Protein 2VU1 (pdb70)

Solvent-accessible surface area: 50120 Å² total

Radius of gyration: 37.13 Å; Cα contacts (8 Å, |Δi|>4): 4666; chains: 4; bounding box: 79×74×110 Å

Foldseek 3Di:
DFWKFFQFKAKAAWAAACGPCLPPDFLLQLLLRVLVQCVSNVHDLQQAAEEEAEEQFCPPVDPFSQVVSSVVNVNDPNHYYHYHYLLVQFVVQVVVVSVCQVVPNGFKYKTGYWFDLSVRAWDDDAPVHDPDDDDDGHRCCCVRNFAFPPPRHGVVQLLQVLCVVVVPALVLLLVQLVVQLVLQLVCVVVCVCVRRHDWRWDDDPVGIDTGTHQPQRDDPDDSVVSVVFQADGDNPTNFGLLQAFHAITMAMITMMGTPVVCVVVVGQGLWIFQFKFKDFDALSNLLQQQQVRVVVRCVSSVHQLVLFQAEEEARRGSSSSVVSCVRSVRDVCRYCSSHHRSRRHDRSRRRQRVSVSSFSSVCVVVVTAKYKYKYGGRNGMIMMTITGRD/DQFWKFFQFKAKAFWAAACGPCLPPDFLQLLLLRVLVQCVVNVHDLQQAAEEEAEEQQCPPVDDFSQVVSSVSNVNDPNHYYHYDYLLVQFVVQVVVVVVCQRVPNGFKYKGGYWFDLSPRAWDDDAPVHDPDDDDDRHRCCQVRNFAFPPPRHGVVQLLQVLCVVVVPALLNLLVQLVVLLVLQLVCQVVCVCVRRHDWDWDDDPVGIDIGGHQDQRDPPDDSCVSVPFQADGDNPTRFGLRQAFHAITMAMITMMGTPVVCVVVVGQGLWIFQFKFKFFDALSNLLQQQQVRVVVRCVSNVHQLALAQAEEEARRGSSSVVVNCVRNVHDVCRYSSSHHRSRRHDRSRRRQRVSVSSFSSVCVVVVTAKYKYKYGGRNGMIMMTITGGD/DFWKFFLFKAKAFWAAQCGPCLPPDQLLLLLLRLLVQCVSNVHDLQQAQEEEAEEQFCPPVDPFSQVVSSVSNPNDPNHYYHYDYLLVQFVVQVVVQVVCAVVVVGFKYKGGYFFDLSVRAFDDDAPVHDPDDDDDRHRCCCVRRFAFPPVRHGVVQLLQVLCVVVVPALLLLLVVLLVQLVLQVCCQVVCVCQRRHDWRWDDDPVDIDIGGGQPQRDPPDDSVVSVVFQADGDNPTNFGLSFAFHAIGMAMITMMGTPVVSVVSVGQGLWIWQFKFKDFDALSNLLCQQQVRVVVRCVSSVHQLVLAQAEEEARRGSSSVVSSCVRNVHDVCRYSSSGHRNRRHPSRRRRQNVSVSSRSSVCVVVVTAKYKYKYGGRNGMMMMIITGGD/DWKFFLFKAKAFWAFACGPCLPPDQLQLLLLGLLVQCVVNVHDLCLAAEEEAEEQACPPVDPFSSVVSSVSNPNDPNHYYHYDDLLCQFVVQVVVVVVCQVVPVHFKYKGGYWFRLSNRDWDDDAPVHDPDDDDDGHRCCQVRRAAFPPPRHGVLQLLQVLCVVVVPDLLQLLVQLLVQLVLQVCCQVVCLCQRRHDWDWCDDPVHIDIRGGHDQRDDPDDSVVSVVFQADRDNPTNFGLRQAFHAIGMAMITMMGGPVVSVVSVGQGLWIWQFKAKFFDQLSNQLLQQQVRVVVQCVSNVHQLVQAQAEEEARRGSSSRVVSCVPSVHDVCRYSSNGHRSRRHPRSRRRQRVSVSSQSSVCVVVVTAKYKYKGGGRVGMMMMTITGHD

Sequence (1560 aa):
TPSIVIASAARTAVGSFNGAFANTPAHELGATVVISAVLEERAGVAAGEVNEVILGQVLPAGEGQNPARQAAMKAGVPQEATAWGMNQLGSGLRAVALGMMQQIATGDASIIVAGGMESMSMAPHCAHLRGGVKMGDFKMIDTMIKDGLTDAFYGYHMGTTAENVAKQWQLSRDEQDAFAVASQNKAEAAQKDGRFKDEIVPFIVKGRKGDITVDADEYIRHGATLDDSMAKLRPAFDKEGTVTAGNASGLNDGAAAALLLMSEAEASSRRRGIQPLGRIVVSWATVGVDPKVVMGTGPIPASRKALERRAGWKIGDLDLLVEANEAFAAQACAVNKDLGWDPSIVNVNGGAIAIIGHHPIGASSGARILNTLLFEMKRRGARKKGLATLCIGGGMGVAMCIESLSTPSIIVIASAARTAVGSFNGAFANTPAHELGATVVISAVLERAGVAAGEVNEVILGQVLPAGEGQNPARQAAMKAGVPQEATAWGMNQLGSGLRAVALGMMQQIATGDASSIIVAGGMESMSMAPHCAHLRGGVKMGDFKMIDTMIKDGLTDAFYGYHMGTTAENVAKQWQQLSRDEQDAFAVASQNKAEAAQKDGRFKDEIVPFIVKGRKGDITVDADEYIRHGATLDDSMAKLRPAFDKEGTVTAGNASGLNDGAAAALLMSEAEASRRGIQPLGRRIVVSWATVGVDPKVMGTGPIPASRKALERRAGWKIGDLDLLVEANEAFAAQACAVNKDLGWDPSIVNVNGGAIAIGHHPIGASSGARILNTLLFEMKRRGARKGLATLCIGGGMGVAMCIESLLTPSIVIASAARTAVGSFNGAFANTPAHELGATVISAVLERAGVAAGEVNEVILGQVLPAGEGQNPARQAAMKAGVPQEATAWGMNQLGSGLRAVALGMQQIATGDASIIVAGGMESMSMAPHCAHLRGGVKMGDFKMIDTMIKDGLTDAFYGYHMGTTAENVAKQWQLSRDEQDAFAVASQNKAEAAQKDGRFKDEIVPFIVKGRKGDITVDADEYIRHGATLDSMAKLRPAFDKEGTVTAGNASGLNDGAAAALLMSEAEASRRGIQPLGRIVSWATVGVDPKVMGTGPIPASRKALERAGWKIGDLDLVEANEAFAAQACAVNKDLGWDPSIVNVNGGAIAIGHPIGASGARILNTLLFEMKRRGARKGLATLCIGGGMGVAMCIESLPSIVIASAARTAVGSFNGAFANTPAHELGATVISAVLERAGVAAGEVNEVILGQVLPAGEGQNPARQAAMKAGVPQEATAWGMNQLGSGLRAVALGMQQIATGDASIIVAGGMESMSMAPHCAHLRGGVKMGDFKMIDTMIKDGLTDAFYGYHMGTTAENVAKQWQLSRDEQDAFAVASQNKAEAAQKDGRFKDEIVPFIVKGRKGDITVDADEYIRHGATLDSMAKLRPAFDKEGTVTAGNASGLNDGAAAALLMSEAEASRRGIQPLGRIVSWATVGVDPKVMGTGPIPASRKALERAGWKIGDLDLVEANEAFAAQACAVNKDLGWDPSIVNVNGGAIAIGHPIGASGARILNTLLFEMKRRGARKGLATLCIGGGMGVAMCIESL

Structure (mmCIF, N/CA/C/O backbone):
data_2VU1
#
_entry.id   2VU1
#
_cell.length_a   84.298
_cell.length_b   78.737
_cell.length_c   148.339
_cell.angle_alpha   90.00
_cell.angle_beta   92.93
_cell.angle_gamma   90.00
#
_symmetry.space_group_name_H-M   'P 1 21 1'
#
loop_
_entity.id
_entity.type
_entity.pdbx_description
1 polymer 'ACETYL-COA ACETYLTRANSFERASE'
2 non-polymer 'PANTOTHENYL-AMINOETHANOL-11-PIVALIC ACID'
3 non-polymer 'SODIUM ION'
4 non-polymer 'SULFATE ION'
5 water water
#
loop_
_atom_site.group_PDB
_atom_site.id
_atom_site.type_symbol
_atom_site.label_atom_id
_atom_site.label_alt_id
_atom_site.label_comp_id
_atom_site.label_asym_id
_atom_site.label_entity_id
_atom_site.label_seq_id
_atom_site.pdbx_PDB_ins_code
_atom_site.Cartn_x
_atom_site.Cartn_y
_atom_site.Cartn_z
_atom_site.occupancy
_atom_site.B_iso_or_equiv
_atom_site.auth_seq_id
_atom_site.auth_comp_id
_atom_site.auth_asym_id
_atom_site.auth_atom_id
_atom_site.pdbx_PDB_model_num
ATOM 1 N N . THR A 1 2 ? 25.798 -3.715 -21.164 1.00 33.48 2 THR A N 1
ATOM 2 C CA . THR A 1 2 ? 25.333 -3.970 -19.769 1.00 31.58 2 THR A CA 1
ATOM 3 C C . THR A 1 2 ? 26.489 -3.645 -18.836 1.00 29.60 2 THR A C 1
ATOM 4 O O . THR A 1 2 ? 27.612 -4.059 -19.124 1.00 31.46 2 THR A O 1
ATOM 8 N N . PRO A 1 3 ? 26.218 -2.956 -17.710 1.00 25.80 3 PRO A N 1
ATOM 9 C CA . PRO A 1 3 ? 27.282 -2.538 -16.816 1.00 23.24 3 PRO A CA 1
ATOM 10 C C . PRO A 1 3 ? 28.089 -3.720 -16.301 1.00 19.82 3 PRO A C 1
ATOM 11 O O . PRO A 1 3 ? 27.519 -4.772 -16.029 1.00 22.59 3 PRO A O 1
ATOM 15 N N . SER A 1 4 ? 29.387 -3.556 -16.125 1.00 12.72 4 SER A N 1
ATOM 16 C CA . SER A 1 4 ? 30.211 -4.635 -15.617 1.00 13.00 4 SER A CA 1
ATOM 17 C C . SER A 1 4 ? 31.057 -4.078 -14.476 1.00 10.36 4 SER A C 1
ATOM 18 O O . SER A 1 4 ? 31.806 -3.127 -14.688 1.00 10.84 4 SER A O 1
ATOM 21 N N . ILE A 1 5 ? 30.881 -4.591 -13.237 1.00 7.44 5 ILE A N 1
ATOM 22 C CA . ILE A 1 5 ? 31.491 -4.024 -12.057 1.00 9.77 5 ILE A CA 1
ATOM 23 C C . ILE A 1 5 ? 32.484 -5.074 -11.565 1.00 5.63 5 ILE A C 1
ATOM 24 O O . ILE A 1 5 ? 32.202 -6.281 -11.643 1.00 6.90 5 ILE A O 1
ATOM 29 N N . VAL A 1 6 ? 33.650 -4.590 -11.182 1.00 6.62 6 VAL A N 1
ATOM 30 C CA . VAL A 1 6 ? 34.743 -5.428 -10.771 1.00 6.29 6 VAL A CA 1
ATOM 31 C C . VAL A 1 6 ? 35.012 -5.116 -9.296 1.00 8.12 6 VAL A C 1
ATOM 32 O O . VAL A 1 6 ? 34.739 -4.011 -8.761 1.00 9.13 6 VAL A O 1
ATOM 36 N N . ILE A 1 7 ? 35.543 -6.101 -8.589 1.00 5.90 7 ILE A N 1
ATOM 37 C CA . ILE A 1 7 ? 36.112 -5.862 -7.309 1.00 9.02 7 ILE A CA 1
ATOM 38 C C . ILE A 1 7 ? 37.595 -5.634 -7.554 1.00 7.95 7 ILE A C 1
ATOM 39 O O . ILE A 1 7 ? 38.368 -6.570 -7.838 1.00 5.96 7 ILE A O 1
ATOM 44 N N . ALA A 1 8 ? 38.015 -4.406 -7.434 1.00 5.69 8 ALA A N 1
ATOM 45 C CA . ALA A 1 8 ? 39.383 -4.063 -7.600 1.00 8.27 8 ALA A CA 1
ATOM 46 C C . ALA A 1 8 ? 40.340 -4.593 -6.556 1.00 6.06 8 ALA A C 1
ATOM 47 O O . ALA A 1 8 ? 41.465 -4.919 -6.973 1.00 8.90 8 ALA A O 1
ATOM 49 N N . SER A 1 9 ? 39.984 -4.568 -5.292 1.00 8.80 9 SER A N 1
ATOM 50 C CA . SER A 1 9 ? 40.797 -4.966 -4.198 1.00 6.77 9 SER A CA 1
ATOM 51 C C . SER A 1 9 ? 39.828 -5.278 -3.016 1.00 5.59 9 SER A C 1
ATOM 52 O O . SER A 1 9 ? 38.628 -4.999 -3.085 1.00 5.22 9 SER A O 1
ATOM 55 N N . ALA A 1 10 ? 40.336 -5.981 -2.011 1.00 7.84 10 ALA A N 1
ATOM 56 C CA . ALA A 1 10 ? 39.563 -6.385 -0.835 1.00 8.13 10 ALA A CA 1
ATOM 57 C C . ALA A 1 10 ? 40.517 -6.503 0.316 1.00 6.82 10 ALA A C 1
ATOM 58 O O . ALA A 1 10 ? 41.748 -6.680 0.083 1.00 7.80 10 ALA A O 1
ATOM 60 N N . ALA A 1 11 ? 40.019 -6.420 1.540 1.00 6.79 11 ALA A N 1
ATOM 61 C CA . ALA A 1 11 ? 40.779 -6.642 2.755 1.00 9.24 11 ALA A CA 1
ATOM 62 C C . ALA A 1 11 ? 39.830 -6.947 3.863 1.00 7.81 11 ALA A C 1
ATOM 63 O O . ALA A 1 11 ? 38.636 -6.575 3.802 1.00 8.04 11 ALA A O 1
ATOM 65 N N . ARG A 1 12 ? 40.330 -7.716 4.833 1.00 4.14 12 ARG A N 1
ATOM 66 C CA . ARG A 1 12 ? 39.650 -7.892 6.104 1.00 7.38 12 ARG A CA 1
ATOM 67 C C . ARG A 1 12 ? 40.588 -7.834 7.236 1.00 9.92 12 ARG A C 1
ATOM 68 O O . ARG A 1 12 ? 41.745 -8.085 7.141 1.00 7.02 12 ARG A O 1
ATOM 76 N N . THR A 1 13 ? 40.027 -7.525 8.351 1.00 8.26 13 THR A N 1
ATOM 77 C CA . THR A 1 13 ? 40.728 -7.701 9.644 1.00 7.75 13 THR A CA 1
ATOM 78 C C . THR A 1 13 ? 40.763 -9.163 9.938 1.00 6.80 13 THR A C 1
ATOM 79 O O . THR A 1 13 ? 39.988 -9.956 9.350 1.00 6.18 13 THR A O 1
ATOM 83 N N . ALA A 1 14 ? 41.705 -9.552 10.792 1.00 6.38 14 ALA A N 1
ATOM 84 C CA . ALA A 1 14 ? 41.580 -10.806 11.532 1.00 8.00 14 ALA A CA 1
ATOM 85 C C . ALA A 1 14 ? 40.220 -10.760 12.252 1.00 7.98 14 ALA A C 1
ATOM 86 O O . ALA A 1 14 ? 39.658 -9.692 12.552 1.00 8.59 14 ALA A O 1
ATOM 88 N N . VAL A 1 15 ? 39.663 -11.940 12.447 1.00 7.87 15 VAL A N 1
ATOM 89 C CA . VAL A 1 15 ? 38.440 -12.022 13.217 1.00 7.20 15 VAL A CA 1
ATOM 90 C C . VAL A 1 15 ? 38.793 -12.282 14.664 1.00 6.95 15 VAL A C 1
ATOM 91 O O . VAL A 1 15 ? 39.462 -13.289 14.976 1.00 7.09 15 VAL A O 1
ATOM 95 N N . GLY A 1 16 ? 38.343 -11.420 15.590 1.00 4.48 16 GLY A N 1
ATOM 96 C CA . GLY A 1 16 ? 38.611 -11.573 16.967 1.00 4.54 16 GLY A CA 1
ATOM 97 C C . GLY A 1 16 ? 37.583 -12.457 17.652 1.00 6.97 16 GLY A C 1
ATOM 98 O O . GLY A 1 16 ? 36.430 -12.517 17.285 1.00 8.93 16 GLY A O 1
ATOM 99 N N . SER A 1 17 ? 38.033 -13.098 18.682 1.00 6.11 17 SER A N 1
ATOM 100 C CA . SER A 1 17 ? 37.215 -13.814 19.628 1.00 7.44 17 SER A CA 1
ATOM 101 C C . SER A 1 17 ? 36.367 -12.848 20.475 1.00 7.06 17 SER A C 1
ATOM 102 O O . SER A 1 17 ? 36.706 -11.667 20.756 1.00 5.31 17 SER A O 1
ATOM 105 N N . PHE A 1 18 ? 35.238 -13.357 20.905 1.00 9.66 18 PHE A N 1
ATOM 106 C CA . PHE A 1 18 ? 34.326 -12.603 21.763 1.00 9.16 18 PHE A CA 1
ATOM 107 C C . PHE A 1 18 ? 35.077 -12.068 22.979 1.00 11.06 18 PHE A C 1
ATOM 108 O O . PHE A 1 18 ? 35.689 -12.809 23.776 1.00 8.43 18 PHE A O 1
ATOM 116 N N . ASN A 1 19 ? 35.036 -10.772 23.182 1.00 11.49 19 ASN A N 1
ATOM 117 C CA . ASN A 1 19 ? 35.718 -10.181 24.318 1.00 9.97 19 ASN A CA 1
ATOM 118 C C . ASN A 1 19 ? 37.251 -10.489 24.324 1.00 9.91 19 ASN A C 1
ATOM 119 O O . ASN A 1 19 ? 37.880 -10.544 25.381 1.00 6.34 19 ASN A O 1
ATOM 124 N N . GLY A 1 20 ? 37.782 -10.675 23.113 1.00 10.02 20 GLY A N 1
ATOM 125 C CA . GLY A 1 20 ? 39.188 -11.019 22.846 1.00 10.77 20 GLY A CA 1
ATOM 126 C C . GLY A 1 20 ? 39.972 -9.816 22.415 1.00 9.56 20 GLY A C 1
ATOM 127 O O . GLY A 1 20 ? 39.891 -8.750 23.083 1.00 9.70 20 GLY A O 1
ATOM 128 N N . ALA A 1 21 ? 40.648 -9.948 21.267 1.00 7.62 21 ALA A N 1
ATOM 129 C CA . ALA A 1 21 ? 41.645 -9.004 20.833 1.00 7.35 21 ALA A CA 1
ATOM 130 C C . ALA A 1 21 ? 41.003 -7.636 20.619 1.00 8.05 21 ALA A C 1
ATOM 131 O O . ALA A 1 21 ? 41.585 -6.607 20.949 1.00 9.52 21 ALA A O 1
ATOM 133 N N . PHE A 1 22 ? 39.779 -7.645 20.101 1.00 6.97 22 PHE A N 1
ATOM 134 C CA . PHE A 1 22 ? 39.061 -6.410 19.832 1.00 7.63 22 PHE A CA 1
ATOM 135 C C . PHE A 1 22 ? 37.942 -6.100 20.778 1.00 6.18 22 PHE A C 1
ATOM 136 O O . PHE A 1 22 ? 37.041 -5.321 20.412 1.00 6.65 22 PHE A O 1
ATOM 144 N N . ALA A 1 23 ? 38.066 -6.608 22.026 1.00 6.87 23 ALA A N 1
ATOM 145 C CA . ALA A 1 23 ? 37.052 -6.471 23.086 1.00 6.59 23 ALA A CA 1
ATOM 146 C C . ALA A 1 23 ? 36.585 -5.011 23.305 1.00 5.52 23 ALA A C 1
ATOM 147 O O . ALA A 1 23 ? 35.426 -4.759 23.580 1.00 6.69 23 ALA A O 1
ATOM 149 N N . ASN A 1 24 ? 37.517 -4.071 23.146 1.00 6.31 24 ASN A N 1
ATOM 150 C CA . ASN A 1 24 ? 37.196 -2.672 23.368 1.00 9.12 24 ASN A CA 1
ATOM 151 C C . ASN A 1 24 ? 37.473 -1.806 22.111 1.00 9.22 24 ASN A C 1
ATOM 152 O O . ASN A 1 24 ? 37.643 -0.549 22.193 1.00 11.97 24 ASN A O 1
ATOM 157 N N . THR A 1 25 ? 37.411 -2.397 20.922 1.00 9.20 25 THR A N 1
ATOM 158 C CA . THR A 1 25 ? 37.624 -1.689 19.705 1.00 10.15 25 THR A CA 1
ATOM 159 C C . THR A 1 25 ? 36.271 -1.513 19.022 1.00 8.49 25 THR A C 1
ATOM 160 O O . THR A 1 25 ? 35.580 -2.503 18.770 1.00 7.25 25 THR A O 1
ATOM 164 N N . PRO A 1 26 ? 35.834 -0.247 18.857 1.00 7.98 26 PRO A N 1
ATOM 165 C CA . PRO A 1 26 ? 34.626 0.083 18.115 1.00 9.45 26 PRO A CA 1
ATOM 166 C C . PRO A 1 26 ? 34.666 -0.423 16.722 1.00 8.33 26 PRO A C 1
ATOM 167 O O . PRO A 1 26 ? 35.698 -0.365 16.038 1.00 8.84 26 PRO A O 1
ATOM 171 N N . ALA A 1 27 ? 33.547 -0.943 16.248 1.00 6.96 27 ALA A N 1
ATOM 172 C CA . ALA A 1 27 ? 33.475 -1.458 14.892 1.00 4.46 27 ALA A CA 1
ATOM 173 C C . ALA A 1 27 ? 34.035 -0.529 13.774 1.00 7.19 27 ALA A C 1
ATOM 174 O O . ALA A 1 27 ? 34.768 -0.946 12.878 1.00 9.15 27 ALA A O 1
ATOM 176 N N . HIS A 1 28 ? 33.698 0.762 13.877 1.00 8.64 28 HIS A N 1
ATOM 177 C CA . HIS A 1 28 ? 34.196 1.717 12.930 1.00 5.21 28 HIS A CA 1
ATOM 178 C C . HIS A 1 28 ? 35.723 1.901 12.881 1.00 8.31 28 HIS A C 1
ATOM 179 O O . HIS A 1 28 ? 36.239 2.257 11.832 1.00 7.19 28 HIS A O 1
ATOM 186 N N . GLU A 1 29 ? 36.437 1.587 13.940 1.00 6.71 29 GLU A N 1
ATOM 187 C CA . GLU A 1 29 ? 37.901 1.566 13.918 1.00 7.50 29 GLU A CA 1
ATOM 188 C C . GLU A 1 29 ? 38.378 0.395 13.064 1.00 6.82 29 GLU A C 1
ATOM 189 O O . GLU A 1 29 ? 39.268 0.514 12.180 1.00 9.22 29 GLU A O 1
ATOM 195 N N . LEU A 1 30 ? 37.779 -0.758 13.216 1.00 6.87 30 LEU A N 1
ATOM 196 C CA . LEU A 1 30 ? 38.131 -1.900 12.304 1.00 6.89 30 LEU A CA 1
ATOM 197 C C . LEU A 1 30 ? 37.777 -1.557 10.892 1.00 8.80 30 LEU A C 1
ATOM 198 O O . LEU A 1 30 ? 38.505 -1.820 9.949 1.00 8.53 30 LEU A O 1
ATOM 203 N N . GLY A 1 31 ? 36.632 -0.925 10.685 1.00 7.65 31 GLY A N 1
ATOM 204 C CA . GLY A 1 31 ? 36.255 -0.592 9.328 1.00 6.68 31 GLY A CA 1
ATOM 205 C C . GLY A 1 31 ? 37.210 0.404 8.667 1.00 6.09 31 GLY A C 1
ATOM 206 O O . GLY A 1 31 ? 37.532 0.308 7.464 1.00 6.94 31 GLY A O 1
ATOM 207 N N . ALA A 1 32 ? 37.693 1.347 9.415 1.00 8.50 32 ALA A N 1
ATOM 208 C CA . ALA A 1 32 ? 38.609 2.348 8.848 1.00 6.46 32 ALA A CA 1
ATOM 209 C C . ALA A 1 32 ? 39.875 1.701 8.328 1.00 8.42 32 ALA A C 1
ATOM 210 O O . ALA A 1 32 ? 40.327 2.015 7.269 1.00 6.84 32 ALA A O 1
ATOM 212 N N . THR A 1 33 ? 40.417 0.744 9.065 1.00 10.10 33 THR A N 1
ATOM 213 C CA . THR A 1 33 ? 41.634 0.087 8.700 1.00 9.54 33 THR A CA 1
ATOM 214 C C . THR A 1 33 ? 41.357 -0.687 7.446 1.00 8.23 33 THR A C 1
ATOM 215 O O . THR A 1 33 ? 42.140 -0.647 6.494 1.00 9.12 33 THR A O 1
ATOM 219 N N . VAL A 1 34 ? 40.197 -1.336 7.351 1.00 5.55 34 VAL A N 1
ATOM 220 C CA A VAL A 1 34 ? 39.874 -2.049 6.136 0.50 5.85 34 VAL A CA 1
ATOM 221 C CA B VAL A 1 34 ? 39.960 -2.047 6.095 0.50 4.82 34 VAL A CA 1
ATOM 222 C C . VAL A 1 34 ? 39.685 -1.132 4.908 1.00 7.08 34 VAL A C 1
ATOM 223 O O . VAL A 1 34 ? 40.055 -1.472 3.783 1.00 7.53 34 VAL A O 1
ATOM 230 N N . ILE A 1 35 ? 39.050 0.034 5.141 1.00 7.76 35 ILE A N 1
ATOM 231 C CA . ILE A 1 35 ? 38.898 1.002 4.062 1.00 8.42 35 ILE A CA 1
ATOM 232 C C . ILE A 1 35 ? 40.270 1.445 3.573 1.00 6.26 35 ILE A C 1
ATOM 233 O O . ILE A 1 35 ? 40.529 1.427 2.371 1.00 8.87 35 ILE A O 1
ATOM 238 N N . SER A 1 36 ? 41.138 1.837 4.504 1.00 8.45 36 SER A N 1
ATOM 239 C CA . SER A 1 36 ? 42.503 2.262 4.105 1.00 8.77 36 SER A CA 1
ATOM 240 C C . SER A 1 36 ? 43.230 1.176 3.336 1.00 8.66 36 SER A C 1
ATOM 241 O O . SER A 1 36 ? 43.890 1.422 2.324 1.00 8.65 36 SER A O 1
ATOM 244 N N . ALA A 1 37 ? 43.050 -0.072 3.753 1.00 9.75 37 ALA A N 1
ATOM 245 C CA . ALA A 1 37 ? 43.639 -1.190 3.062 1.00 9.23 37 ALA A CA 1
ATOM 246 C C . ALA A 1 37 ? 43.134 -1.391 1.662 1.00 7.95 37 ALA A C 1
ATOM 247 O O . ALA A 1 37 ? 43.938 -1.665 0.807 1.00 8.26 37 ALA A O 1
ATOM 249 N N . VAL A 1 38 ? 41.806 -1.406 1.431 1.00 5.00 38 VAL A N 1
ATOM 250 C CA . VAL A 1 38 ? 41.415 -1.628 0.025 1.00 6.38 38 VAL A CA 1
ATOM 251 C C . VAL A 1 38 ? 41.915 -0.531 -0.919 1.00 6.32 38 VAL A C 1
ATOM 252 O O . VAL A 1 38 ? 42.233 -0.778 -2.093 1.00 8.29 38 VAL A O 1
ATOM 256 N N . LEU A 1 39 ? 41.984 0.675 -0.414 1.00 8.07 39 LEU A N 1
ATOM 257 C CA . LEU A 1 39 ? 42.479 1.810 -1.176 1.00 8.02 39 LEU A CA 1
ATOM 258 C C . LEU A 1 39 ? 43.971 1.620 -1.494 1.00 8.02 39 LEU A C 1
ATOM 259 O O . LEU A 1 39 ? 44.395 1.633 -2.664 1.00 5.82 39 LEU A O 1
ATOM 264 N N . GLU A 1 40 ? 44.740 1.258 -0.463 1.00 8.24 40 GLU A N 1
ATOM 265 C CA A GLU A 1 40 ? 46.176 0.943 -0.639 0.50 9.33 40 GLU A CA 1
ATOM 266 C CA B GLU A 1 40 ? 46.195 0.980 -0.692 0.50 9.94 40 GLU A CA 1
ATOM 267 C C . GLU A 1 40 ? 46.379 -0.139 -1.698 1.00 8.46 40 GLU A C 1
ATOM 268 O O . GLU A 1 40 ? 47.218 -0.050 -2.566 1.00 11.06 40 GLU A O 1
ATOM 279 N N . ARG A 1 41 ? 45.592 -1.198 -1.576 1.00 7.57 41 ARG A N 1
ATOM 280 C CA . ARG A 1 41 ? 45.793 -2.440 -2.363 1.00 8.33 41 ARG A CA 1
ATOM 281 C C . ARG A 1 41 ? 45.457 -2.182 -3.798 1.00 8.22 41 ARG A C 1
ATOM 282 O O . ARG A 1 41 ? 46.033 -2.824 -4.694 1.00 11.45 41 ARG A O 1
ATOM 290 N N . ALA A 1 42 ? 44.459 -1.326 -4.030 1.00 8.57 42 ALA A N 1
ATOM 291 C CA . ALA A 1 42 ? 44.051 -0.973 -5.420 1.00 9.80 42 ALA A CA 1
ATOM 292 C C . ALA A 1 42 ? 44.921 0.120 -6.047 1.00 8.81 42 ALA A C 1
ATOM 293 O O . ALA A 1 42 ? 44.842 0.363 -7.251 1.00 13.67 42 ALA A O 1
ATOM 295 N N . GLY A 1 43 ? 45.702 0.830 -5.245 1.00 13.14 43 GLY A N 1
ATOM 296 C CA . GLY A 1 43 ? 46.322 2.063 -5.684 1.00 10.60 43 GLY A CA 1
ATOM 297 C C . GLY A 1 43 ? 45.349 3.219 -5.903 1.00 12.14 43 GLY A C 1
ATOM 298 O O . GLY A 1 43 ? 45.550 3.986 -6.814 1.00 10.91 43 GLY A O 1
ATOM 299 N N . VAL A 1 44 ? 44.280 3.294 -5.142 1.00 10.89 44 VAL A N 1
ATOM 300 C CA . VAL A 1 44 ? 43.247 4.339 -5.311 1.00 10.64 44 VAL A CA 1
ATOM 301 C C . VAL A 1 44 ? 43.310 5.214 -4.056 1.00 8.78 44 VAL A C 1
ATOM 302 O O . VAL A 1 44 ? 43.467 4.681 -2.922 1.00 10.30 44 VAL A O 1
ATOM 306 N N . ALA A 1 45 ? 43.237 6.529 -4.216 1.00 8.76 45 ALA A N 1
ATOM 307 C CA . ALA A 1 45 ? 43.406 7.421 -3.102 1.00 9.75 45 ALA A CA 1
ATOM 308 C C . ALA A 1 45 ? 42.038 7.586 -2.457 1.00 8.18 45 ALA A C 1
ATOM 309 O O . ALA A 1 45 ? 41.014 7.552 -3.167 1.00 9.39 45 ALA A O 1
ATOM 311 N N . ALA A 1 46 ? 41.995 7.810 -1.140 1.00 5.92 46 ALA A N 1
ATOM 312 C CA . ALA A 1 46 ? 40.776 8.083 -0.412 1.00 5.64 46 ALA A CA 1
ATOM 313 C C . ALA A 1 46 ? 39.954 9.204 -1.044 1.00 6.09 46 ALA A C 1
ATOM 314 O O . ALA A 1 46 ? 38.682 9.145 -1.033 1.00 6.42 46 ALA A O 1
ATOM 316 N N . GLY A 1 47 ? 40.657 10.202 -1.627 1.00 7.96 47 GLY A N 1
ATOM 317 C CA . GLY A 1 47 ? 39.973 11.298 -2.368 1.00 8.13 47 GLY A CA 1
ATOM 318 C C . GLY A 1 47 ? 39.061 10.932 -3.529 1.00 6.43 47 GLY A C 1
ATOM 319 O O . GLY A 1 47 ? 38.128 11.653 -3.844 1.00 6.63 47 GLY A O 1
ATOM 320 N N . GLU A 1 48 ? 39.290 9.729 -4.082 1.00 6.53 48 GLU A N 1
ATOM 321 C CA . GLU A 1 48 ? 38.534 9.210 -5.175 1.00 5.35 48 GLU A CA 1
ATOM 322 C C . GLU A 1 48 ? 37.283 8.437 -4.769 1.00 5.66 48 GLU A C 1
ATOM 323 O O . GLU A 1 48 ? 36.452 8.151 -5.637 1.00 9.23 48 GLU A O 1
ATOM 329 N N . VAL A 1 49 ? 37.089 8.202 -3.504 1.00 5.71 49 VAL A N 1
ATOM 330 C CA . VAL A 1 49 ? 35.990 7.352 -3.153 1.00 3.86 49 VAL A CA 1
ATOM 331 C C . VAL A 1 49 ? 34.719 8.187 -3.183 1.00 4.80 49 VAL A C 1
ATOM 332 O O . VAL A 1 49 ? 34.678 9.264 -2.627 1.00 8.22 49 VAL A O 1
ATOM 336 N N . ASN A 1 50 ? 33.654 7.664 -3.742 1.00 3.06 50 ASN A N 1
ATOM 337 C CA . ASN A 1 50 ? 32.389 8.375 -3.785 1.00 2.68 50 ASN A CA 1
ATOM 338 C C . ASN A 1 50 ? 31.468 8.041 -2.571 1.00 5.72 50 ASN A C 1
ATOM 339 O O . ASN A 1 50 ? 30.795 8.938 -2.026 1.00 6.68 50 ASN A O 1
ATOM 344 N N . GLU A 1 51 ? 31.385 6.756 -2.220 1.00 5.43 51 GLU A N 1
ATOM 345 C CA . GLU A 1 51 ? 30.535 6.319 -1.153 1.00 8.75 51 GLU A CA 1
ATOM 346 C C . GLU A 1 51 ? 31.084 5.077 -0.479 1.00 8.28 51 GLU A C 1
ATOM 347 O O . GLU A 1 51 ? 31.807 4.311 -1.116 1.00 9.47 51 GLU A O 1
ATOM 353 N N . VAL A 1 52 ? 30.913 5.010 0.816 1.00 4.75 52 VAL A N 1
ATOM 354 C CA . VAL A 1 52 ? 31.245 3.852 1.661 1.00 6.32 52 VAL A CA 1
ATOM 355 C C . VAL A 1 52 ? 29.891 3.233 2.193 1.00 4.91 52 VAL A C 1
ATOM 356 O O . VAL A 1 52 ? 29.040 3.947 2.722 1.00 6.08 52 VAL A O 1
ATOM 360 N N . ILE A 1 53 ? 29.757 1.926 2.071 1.00 6.10 53 ILE A N 1
ATOM 361 C CA . ILE A 1 53 ? 28.526 1.207 2.406 1.00 6.35 53 ILE A CA 1
ATOM 362 C C . ILE A 1 53 ? 28.936 0.056 3.259 1.00 5.23 53 ILE A C 1
ATOM 363 O O . ILE A 1 53 ? 29.583 -0.866 2.808 1.00 6.17 53 ILE A O 1
ATOM 368 N N . LEU A 1 54 ? 28.576 0.128 4.524 1.00 7.03 54 LEU A N 1
ATOM 369 C CA . LEU A 1 54 ? 28.988 -0.882 5.470 1.00 9.25 54 LEU A CA 1
ATOM 370 C C . LEU A 1 54 ? 27.806 -1.562 6.230 1.00 7.17 54 LEU A C 1
ATOM 371 O O . LEU A 1 54 ? 27.012 -0.933 6.919 1.00 8.44 54 LEU A O 1
ATOM 376 N N . GLY A 1 55 ? 27.681 -2.874 6.107 1.00 7.35 55 GLY A N 1
ATOM 377 C CA . GLY A 1 55 ? 26.676 -3.601 6.792 1.00 8.31 55 GLY A CA 1
ATOM 378 C C . GLY A 1 55 ? 27.100 -3.608 8.225 1.00 6.32 55 GLY A C 1
ATOM 379 O O . GLY A 1 55 ? 28.312 -3.662 8.500 1.00 7.64 55 GLY A O 1
ATOM 380 N N . GLN A 1 56 ? 26.171 -3.537 9.185 1.00 5.32 56 GLN A N 1
ATOM 381 C CA . GLN A 1 56 ? 26.416 -3.501 10.637 1.00 10.75 56 GLN A CA 1
ATOM 382 C C . GLN A 1 56 ? 25.095 -3.743 11.273 1.00 9.92 56 GLN A C 1
ATOM 383 O O . GLN A 1 56 ? 24.127 -3.065 11.038 1.00 8.51 56 GLN A O 1
ATOM 389 N N . VAL A 1 57 ? 25.050 -4.764 12.134 1.00 9.98 57 VAL A N 1
ATOM 390 C CA . VAL A 1 57 ? 23.830 -5.175 12.793 1.00 10.60 57 VAL A CA 1
ATOM 391 C C . VAL A 1 57 ? 23.721 -4.582 14.168 1.00 9.88 57 VAL A C 1
ATOM 392 O O . VAL A 1 57 ? 22.621 -4.386 14.646 1.00 10.40 57 VAL A O 1
ATOM 396 N N . LEU A 1 58 ? 24.823 -4.222 14.832 1.00 9.77 58 LEU A N 1
ATOM 397 C CA . LEU A 1 58 ? 24.791 -3.875 16.269 1.00 7.97 58 LEU A CA 1
ATOM 398 C C . LEU A 1 58 ? 25.537 -2.550 16.485 1.00 12.24 58 LEU A C 1
ATOM 399 O O . LEU A 1 58 ? 26.582 -2.535 17.112 1.00 10.48 58 LEU A O 1
ATOM 404 N N . PRO A 1 59 ? 25.012 -1.449 15.933 1.00 13.52 59 PRO A N 1
ATOM 405 C CA . PRO A 1 59 ? 25.566 -0.104 16.061 1.00 14.27 59 PRO A CA 1
ATOM 406 C C . PRO A 1 59 ? 25.233 0.627 17.372 1.00 14.51 59 PRO A C 1
ATOM 407 O O . PRO A 1 59 ? 25.703 1.766 17.546 1.00 14.75 59 PRO A O 1
ATOM 411 N N . ALA A 1 60 ? 24.457 0.041 18.306 1.00 11.26 60 ALA A N 1
ATOM 412 C CA . ALA A 1 60 ? 23.938 0.758 19.464 1.00 10.79 60 ALA A CA 1
ATOM 413 C C . ALA A 1 60 ? 25.068 1.303 20.361 1.00 7.99 60 ALA A C 1
ATOM 414 O O . ALA A 1 60 ? 26.093 0.643 20.583 1.00 9.24 60 ALA A O 1
ATOM 416 N N . GLY A 1 61 ? 24.966 2.591 20.620 1.00 7.04 61 GLY A N 1
ATOM 417 C CA . GLY A 1 61 ? 25.975 3.289 21.403 1.00 9.40 61 GLY A CA 1
ATOM 418 C C . GLY A 1 61 ? 27.230 3.773 20.692 1.00 8.65 61 GLY A C 1
ATOM 419 O O . GLY A 1 61 ? 28.036 4.524 21.251 1.00 10.71 61 GLY A O 1
ATOM 420 N N . GLU A 1 62 ? 27.390 3.403 19.427 1.00 8.38 62 GLU A N 1
ATOM 421 C CA . GLU A 1 62 ? 28.595 3.742 18.682 1.00 10.60 62 GLU A CA 1
ATOM 422 C C . GLU A 1 62 ? 28.542 5.172 18.086 1.00 10.94 62 GLU A C 1
ATOM 423 O O . GLU A 1 62 ? 29.539 5.696 17.603 1.00 13.01 62 GLU A O 1
ATOM 429 N N . GLY A 1 63 ? 27.404 5.805 18.179 1.00 9.16 63 GLY A N 1
ATOM 430 C CA . GLY A 1 63 ? 27.243 7.146 17.632 1.00 9.54 63 GLY A CA 1
ATOM 431 C C . GLY A 1 63 ? 26.710 7.213 16.230 1.00 9.21 63 GLY A C 1
ATOM 432 O O . GLY A 1 63 ? 26.427 6.211 15.622 1.00 11.24 63 GLY A O 1
ATOM 433 N N . GLN A 1 64 ? 26.508 8.440 15.755 1.00 9.20 64 GLN A N 1
ATOM 434 C CA . GLN A 1 64 ? 25.883 8.652 14.462 1.00 8.56 64 GLN A CA 1
ATOM 435 C C . GLN A 1 64 ? 26.580 7.952 13.382 1.00 11.80 64 GLN A C 1
ATOM 436 O O . GLN A 1 64 ? 27.793 8.163 13.185 1.00 9.31 64 GLN A O 1
ATOM 442 N N . ASN A 1 65 ? 25.799 7.118 12.674 1.00 10.74 65 ASN A N 1
ATOM 443 C CA . ASN A 1 65 ? 26.182 6.509 11.410 1.00 10.00 65 ASN A CA 1
ATOM 444 C C . ASN A 1 65 ? 27.640 6.053 11.340 1.00 6.56 65 ASN A C 1
ATOM 445 O O . ASN A 1 65 ? 28.511 6.730 10.792 1.00 7.15 65 ASN A O 1
ATOM 450 N N . PRO A 1 66 ? 27.953 4.981 12.045 1.00 6.01 66 PRO A N 1
ATOM 451 C CA . PRO A 1 66 ? 29.333 4.522 12.124 1.00 6.62 66 PRO A CA 1
ATOM 452 C C . PRO A 1 66 ? 30.058 4.309 10.780 1.00 7.50 66 PRO A C 1
ATOM 453 O O . PRO A 1 66 ? 31.261 4.474 10.734 1.00 8.33 66 PRO A O 1
ATOM 457 N N . ALA A 1 67 ? 29.323 4.009 9.738 1.00 7.42 67 ALA A N 1
ATOM 458 C CA . ALA A 1 67 ? 29.877 3.919 8.387 1.00 7.85 67 ALA A CA 1
ATOM 459 C C . ALA A 1 67 ? 30.642 5.209 8.053 1.00 9.12 67 ALA A C 1
ATOM 460 O O . ALA A 1 67 ? 31.749 5.211 7.457 1.00 8.40 67 ALA A O 1
ATOM 462 N N . ARG A 1 68 ? 30.004 6.323 8.314 1.00 7.75 68 ARG A N 1
ATOM 463 C CA . ARG A 1 68 ? 30.611 7.650 8.062 1.00 6.93 68 ARG A CA 1
ATOM 464 C C . ARG A 1 68 ? 31.823 7.855 8.946 1.00 6.51 68 ARG A C 1
ATOM 465 O O . ARG A 1 68 ? 32.813 8.516 8.576 1.00 4.86 68 ARG A O 1
ATOM 473 N N . GLN A 1 69 ? 31.702 7.389 10.189 1.00 5.59 69 GLN A N 1
ATOM 474 C CA . GLN A 1 69 ? 32.827 7.450 11.120 1.00 6.81 69 GLN A CA 1
ATOM 475 C C . GLN A 1 69 ? 34.025 6.656 10.615 1.00 5.63 69 GLN A C 1
ATOM 476 O O . GLN A 1 69 ? 35.145 7.178 10.724 1.00 6.55 69 GLN A O 1
ATOM 482 N N . ALA A 1 70 ? 33.805 5.483 10.038 1.00 8.94 70 ALA A N 1
ATOM 483 C CA . ALA A 1 70 ? 34.850 4.661 9.420 1.00 7.67 70 ALA A CA 1
ATOM 484 C C . ALA A 1 70 ? 35.447 5.387 8.217 1.00 6.63 70 ALA A C 1
ATOM 485 O O . ALA A 1 70 ? 36.638 5.472 8.087 1.00 8.23 70 ALA A O 1
ATOM 487 N N . ALA A 1 71 ? 34.610 5.969 7.427 1.00 7.82 71 ALA A N 1
ATOM 488 C CA . ALA A 1 71 ? 35.032 6.627 6.166 1.00 5.91 71 ALA A CA 1
ATOM 489 C C . ALA A 1 71 ? 35.886 7.829 6.540 1.00 6.64 71 ALA A C 1
ATOM 490 O O . ALA A 1 71 ? 36.968 7.983 6.080 1.00 7.07 71 ALA A O 1
ATOM 492 N N . MET A 1 72 ? 35.453 8.622 7.519 1.00 5.03 72 MET A N 1
ATOM 493 C CA . MET A 1 72 ? 36.178 9.812 7.883 1.00 8.58 72 MET A CA 1
ATOM 494 C C . MET A 1 72 ? 37.528 9.511 8.508 1.00 7.70 72 MET A C 1
ATOM 495 O O . MET A 1 72 ? 38.539 10.139 8.165 1.00 8.49 72 MET A O 1
ATOM 500 N N . LYS A 1 73 ? 37.571 8.442 9.284 1.00 9.84 73 LYS A N 1
ATOM 501 C CA . LYS A 1 73 ? 38.805 8.069 9.982 1.00 8.02 73 LYS A CA 1
ATOM 502 C C . LYS A 1 73 ? 39.790 7.612 8.920 1.00 8.95 73 LYS A C 1
ATOM 503 O O . LYS A 1 73 ? 41.019 7.864 9.030 1.00 10.41 73 LYS A O 1
ATOM 509 N N . ALA A 1 74 ? 39.295 6.966 7.874 1.00 7.55 74 ALA A N 1
ATOM 510 C CA . ALA A 1 74 ? 40.117 6.508 6.802 1.00 9.71 74 ALA A CA 1
ATOM 511 C C . ALA A 1 74 ? 40.568 7.613 5.849 1.00 10.56 74 ALA A C 1
ATOM 512 O O . ALA A 1 74 ? 41.313 7.354 4.880 1.00 11.43 74 ALA A O 1
ATOM 514 N N . GLY A 1 75 ? 40.138 8.849 6.074 1.00 8.67 75 GLY A N 1
ATOM 515 C CA . GLY A 1 75 ? 40.547 9.960 5.166 1.00 10.92 75 GLY A CA 1
ATOM 516 C C . GLY A 1 75 ? 39.681 10.116 3.928 1.00 10.61 75 GLY A C 1
ATOM 517 O O . GLY A 1 75 ? 39.983 10.878 3.012 1.00 10.41 75 GLY A O 1
ATOM 518 N N . VAL A 1 76 ? 38.529 9.412 3.883 1.00 8.84 76 VAL A N 1
ATOM 519 C CA . VAL A 1 76 ? 37.621 9.598 2.803 1.00 6.77 76 VAL A CA 1
ATOM 520 C C . VAL A 1 76 ? 37.048 11.021 3.000 1.00 5.98 76 VAL A C 1
ATOM 521 O O . VAL A 1 76 ? 36.726 11.452 4.099 1.00 7.67 76 VAL A O 1
ATOM 525 N N . PRO A 1 77 ? 36.964 11.766 1.897 1.00 6.92 77 PRO A N 1
ATOM 526 C CA . PRO A 1 77 ? 36.603 13.157 2.036 1.00 8.03 77 PRO A CA 1
ATOM 527 C C . PRO A 1 77 ? 35.187 13.406 2.538 1.00 6.17 77 PRO A C 1
ATOM 528 O O . PRO A 1 77 ? 34.296 12.589 2.391 1.00 6.59 77 PRO A O 1
ATOM 532 N N . GLN A 1 78 ? 35.026 14.579 3.096 1.00 5.17 78 GLN A N 1
ATOM 533 C CA . GLN A 1 78 ? 33.696 14.927 3.597 1.00 8.42 78 GLN A CA 1
ATOM 534 C C . GLN A 1 78 ? 32.706 14.978 2.443 1.00 5.64 78 GLN A C 1
ATOM 535 O O . GLN A 1 78 ? 31.495 14.848 2.668 1.00 8.41 78 GLN A O 1
ATOM 541 N N . GLU A 1 79 ? 33.153 15.181 1.194 1.00 5.77 79 GLU A N 1
ATOM 542 C CA . GLU A 1 79 ? 32.217 15.282 0.105 1.00 6.48 79 GLU A CA 1
ATOM 543 C C . GLU A 1 79 ? 31.613 13.965 -0.345 1.00 7.29 79 GLU A C 1
ATOM 544 O O . GLU A 1 79 ? 30.589 13.965 -1.060 1.00 7.49 79 GLU A O 1
ATOM 550 N N . ALA A 1 80 ? 32.303 12.861 0.024 1.00 5.53 80 ALA A N 1
ATOM 551 C CA . ALA A 1 80 ? 31.802 11.508 -0.218 1.00 5.90 80 ALA A CA 1
ATOM 552 C C . ALA A 1 80 ? 30.630 11.323 0.739 1.00 7.83 80 ALA A C 1
ATOM 553 O O . ALA A 1 80 ? 30.269 12.192 1.577 1.00 7.66 80 ALA A O 1
ATOM 555 N N . THR A 1 81 ? 29.934 10.209 0.558 1.00 9.25 81 THR A N 1
ATOM 556 C CA . THR A 1 81 ? 28.884 9.898 1.468 1.00 7.22 81 THR A CA 1
ATOM 557 C C . THR A 1 81 ? 29.127 8.487 2.058 1.00 6.96 81 THR A C 1
ATOM 558 O O . THR A 1 81 ? 30.019 7.784 1.643 1.00 8.08 81 THR A O 1
ATOM 562 N N . ALA A 1 82 ? 28.368 8.084 3.059 1.00 6.37 82 ALA A N 1
ATOM 563 C CA . ALA A 1 82 ? 28.565 6.788 3.784 1.00 6.59 82 ALA A CA 1
ATOM 564 C C . ALA A 1 82 ? 27.241 6.461 4.435 1.00 9.50 82 ALA A C 1
ATOM 565 O O . ALA A 1 82 ? 26.522 7.320 4.823 1.00 4.86 82 ALA A O 1
ATOM 567 N N . TRP A 1 83 ? 26.938 5.188 4.555 1.00 6.15 83 TRP A N 1
ATOM 568 C CA . TRP A 1 83 ? 25.720 4.742 5.235 1.00 6.25 83 TRP A CA 1
ATOM 569 C C . TRP A 1 83 ? 25.872 3.284 5.576 1.00 4.57 83 TRP A C 1
ATOM 570 O O . TRP A 1 83 ? 26.778 2.570 5.082 1.00 5.33 83 TRP A O 1
ATOM 581 N N . GLY A 1 84 ? 25.076 2.885 6.571 1.00 6.17 84 GLY A N 1
ATOM 582 C CA . GLY A 1 84 ? 25.013 1.573 7.113 1.00 5.88 84 GLY A CA 1
ATOM 583 C C . GLY A 1 84 ? 23.770 0.849 6.648 1.00 5.61 84 GLY A C 1
ATOM 584 O O . GLY A 1 84 ? 22.785 1.439 6.294 1.00 7.12 84 GLY A O 1
ATOM 585 N N . MET A 1 85 ? 23.833 -0.458 6.672 1.00 6.57 85 MET A N 1
ATOM 586 C CA . MET A 1 85 ? 22.657 -1.246 6.379 1.00 4.71 85 MET A CA 1
ATOM 587 C C . MET A 1 85 ? 22.697 -2.543 7.156 1.00 7.27 85 MET A C 1
ATOM 588 O O . MET A 1 85 ? 23.717 -2.960 7.706 1.00 6.50 85 MET A O 1
ATOM 593 N N . ASN A 1 86 ? 21.544 -3.190 7.131 1.00 7.56 86 ASN A N 1
ATOM 594 C CA . ASN A 1 86 ? 21.334 -4.398 7.922 1.00 7.27 86 ASN A CA 1
ATOM 595 C C . ASN A 1 86 ? 20.392 -5.318 7.205 1.00 5.75 86 ASN A C 1
ATOM 596 O O . ASN A 1 86 ? 19.216 -5.055 7.108 1.00 7.44 86 ASN A O 1
ATOM 601 N N . GLN A 1 87 ? 20.967 -6.403 6.714 1.00 8.23 87 GLN A N 1
ATOM 602 C CA . GLN A 1 87 ? 20.206 -7.594 6.349 1.00 8.45 87 GLN A CA 1
ATOM 603 C C . GLN A 1 87 ? 20.904 -8.753 7.107 1.00 7.65 87 GLN A C 1
ATOM 604 O O . GLN A 1 87 ? 21.229 -9.766 6.569 1.00 9.93 87 GLN A O 1
ATOM 610 N N . LEU A 1 88 ? 21.097 -8.543 8.435 1.00 8.96 88 LEU A N 1
ATOM 611 C CA . LEU A 1 88 ? 21.667 -9.520 9.428 1.00 8.39 88 LEU A CA 1
ATOM 612 C C . LEU A 1 88 ? 22.921 -10.138 8.934 1.00 9.49 88 LEU A C 1
ATOM 613 O O . LEU A 1 88 ? 23.775 -9.384 8.424 1.00 7.12 88 LEU A O 1
ATOM 628 N N . GLY A 1 90 ? 23.651 -11.478 6.159 1.00 8.28 90 GLY A N 1
ATOM 629 C CA . GLY A 1 90 ? 23.854 -11.222 4.746 1.00 7.90 90 GLY A CA 1
ATOM 630 C C . GLY A 1 90 ? 24.453 -9.846 4.563 1.00 8.72 90 GLY A C 1
ATOM 631 O O . GLY A 1 90 ? 24.890 -9.540 3.538 1.00 8.07 90 GLY A O 1
ATOM 632 N N . SER A 1 91 ? 24.532 -9.038 5.585 1.00 7.41 91 SER A N 1
ATOM 633 C CA . SER A 1 91 ? 24.728 -7.603 5.387 1.00 5.31 91 SER A CA 1
ATOM 634 C C . SER A 1 91 ? 26.037 -7.268 4.668 1.00 7.84 91 SER A C 1
ATOM 635 O O . SER A 1 91 ? 26.061 -6.465 3.738 1.00 8.05 91 SER A O 1
ATOM 638 N N . GLY A 1 92 ? 27.166 -7.841 5.050 1.00 8.46 92 GLY A N 1
ATOM 639 C CA . GLY A 1 92 ? 28.454 -7.534 4.294 1.00 8.31 92 GLY A CA 1
ATOM 640 C C . GLY A 1 92 ? 28.518 -7.839 2.848 1.00 8.36 92 GLY A C 1
ATOM 641 O O . GLY A 1 92 ? 29.289 -7.226 2.160 1.00 9.57 92 GLY A O 1
ATOM 642 N N . LEU A 1 93 ? 27.879 -8.975 2.490 1.00 5.18 93 LEU A N 1
ATOM 643 C CA . LEU A 1 93 ? 27.747 -9.328 1.136 1.00 7.08 93 LEU A CA 1
ATOM 644 C C . LEU A 1 93 ? 26.733 -8.455 0.485 1.00 9.02 93 LEU A C 1
ATOM 645 O O . LEU A 1 93 ? 26.976 -8.047 -0.650 1.00 4.75 93 LEU A O 1
ATOM 650 N N . ARG A 1 94 ? 25.579 -8.228 1.078 1.00 8.08 94 ARG A N 1
ATOM 651 C CA . ARG A 1 94 ? 24.575 -7.405 0.440 1.00 6.90 94 ARG A CA 1
ATOM 652 C C . ARG A 1 94 ? 25.126 -6.014 0.164 1.00 6.89 94 ARG A C 1
ATOM 653 O O . ARG A 1 94 ? 24.845 -5.458 -0.882 1.00 7.19 94 ARG A O 1
ATOM 661 N N . ALA A 1 95 ? 25.941 -5.469 1.042 1.00 8.06 95 ALA A N 1
ATOM 662 C CA . ALA A 1 95 ? 26.562 -4.163 0.831 1.00 7.65 95 ALA A CA 1
ATOM 663 C C . ALA A 1 95 ? 27.343 -4.089 -0.469 1.00 8.81 95 ALA A C 1
ATOM 664 O O . ALA A 1 95 ? 27.359 -3.065 -1.209 1.00 6.74 95 ALA A O 1
ATOM 666 N N . VAL A 1 96 ? 28.057 -5.170 -0.734 1.00 6.32 96 VAL A N 1
ATOM 667 C CA . VAL A 1 96 ? 28.776 -5.263 -1.979 1.00 5.39 96 VAL A CA 1
ATOM 668 C C . VAL A 1 96 ? 27.906 -5.222 -3.225 1.00 5.05 96 VAL A C 1
ATOM 669 O O . VAL A 1 96 ? 28.102 -4.458 -4.131 1.00 7.01 96 VAL A O 1
ATOM 673 N N . ALA A 1 97 ? 26.801 -5.917 -3.215 1.00 5.75 97 ALA A N 1
ATOM 674 C CA . ALA A 1 97 ? 25.785 -5.848 -4.245 1.00 5.57 97 ALA A CA 1
ATOM 675 C C . ALA A 1 97 ? 25.185 -4.475 -4.328 1.00 4.49 97 ALA A C 1
ATOM 676 O O . ALA A 1 97 ? 25.025 -4.030 -5.512 1.00 5.91 97 ALA A O 1
ATOM 678 N N . LEU A 1 98 ? 24.934 -3.825 -3.194 1.00 6.64 98 LEU A N 1
ATOM 679 C CA . LEU A 1 98 ? 24.388 -2.440 -3.212 1.00 6.35 98 LEU A CA 1
ATOM 680 C C . LEU A 1 98 ? 25.394 -1.477 -3.828 1.00 8.41 98 LEU A C 1
ATOM 681 O O . LEU A 1 98 ? 25.036 -0.550 -4.567 1.00 6.17 98 LEU A O 1
ATOM 686 N N . GLY A 1 99 ? 26.684 -1.687 -3.553 1.00 7.88 99 GLY A N 1
ATOM 687 C CA . GLY A 1 99 ? 27.757 -0.880 -4.173 1.00 4.82 99 GLY A CA 1
ATOM 688 C C . GLY A 1 99 ? 27.780 -1.040 -5.605 1.00 5.71 99 GLY A C 1
ATOM 689 O O . GLY A 1 99 ? 27.898 -0.107 -6.299 1.00 7.03 99 GLY A O 1
ATOM 690 N N . MET A 1 100 ? 27.706 -2.302 -6.026 1.00 7.17 100 MET A N 1
ATOM 691 C CA A MET A 1 100 ? 27.656 -2.646 -7.422 0.50 7.05 100 MET A CA 1
ATOM 692 C CA B MET A 1 100 ? 27.688 -2.600 -7.425 0.50 7.23 100 MET A CA 1
ATOM 693 C C . MET A 1 100 ? 26.546 -1.820 -8.082 1.00 8.60 100 MET A C 1
ATOM 694 O O . MET A 1 100 ? 26.714 -1.273 -9.167 1.00 4.54 100 MET A O 1
ATOM 703 N N . GLN A 1 101 ? 25.388 -1.747 -7.462 1.00 7.51 101 GLN A N 1
ATOM 704 C CA . GLN A 1 101 ? 24.250 -1.051 -8.024 1.00 7.53 101 GLN A CA 1
ATOM 705 C C . GLN A 1 101 ? 24.444 0.436 -8.180 1.00 6.89 101 GLN A C 1
ATOM 706 O O . GLN A 1 101 ? 24.019 0.999 -9.149 1.00 7.28 101 GLN A O 1
ATOM 712 N N . GLN A 1 102 ? 25.184 1.040 -7.299 1.00 6.84 102 GLN A N 1
ATOM 713 C CA . GLN A 1 102 ? 25.475 2.476 -7.374 1.00 4.87 102 GLN A CA 1
ATOM 714 C C . GLN A 1 102 ? 26.256 2.750 -8.693 1.00 3.39 102 GLN A C 1
ATOM 715 O O . GLN A 1 102 ? 26.083 3.755 -9.346 1.00 6.77 102 GLN A O 1
ATOM 721 N N . ILE A 1 103 ? 27.222 1.887 -8.949 1.00 3.05 103 ILE A N 1
ATOM 722 C CA . ILE A 1 103 ? 28.004 1.997 -10.177 1.00 4.67 103 ILE A CA 1
ATOM 723 C C . ILE A 1 103 ? 27.207 1.677 -11.344 1.00 7.82 103 ILE A C 1
ATOM 724 O O . ILE A 1 103 ? 27.274 2.402 -12.366 1.00 6.82 103 ILE A O 1
ATOM 729 N N . ALA A 1 104 ? 26.414 0.639 -11.299 1.00 7.50 104 ALA A N 1
ATOM 730 C CA . ALA A 1 104 ? 25.662 0.226 -12.472 1.00 8.92 104 ALA A CA 1
ATOM 731 C C . ALA A 1 104 ? 24.595 1.267 -12.919 1.00 8.56 104 ALA A C 1
ATOM 732 O O . ALA A 1 104 ? 24.359 1.451 -14.106 1.00 11.09 104 ALA A O 1
ATOM 734 N N . THR A 1 105 ? 24.023 1.984 -11.989 1.00 10.36 105 THR A N 1
ATOM 735 C CA . THR A 1 105 ? 23.032 2.972 -12.336 1.00 11.64 105 THR A CA 1
ATOM 736 C C . THR A 1 105 ? 23.636 4.372 -12.597 1.00 11.59 105 THR A C 1
ATOM 737 O O . THR A 1 105 ? 22.934 5.362 -12.729 1.00 13.73 105 THR A O 1
ATOM 741 N N . GLY A 1 106 ? 24.961 4.442 -12.580 1.00 10.67 106 GLY A N 1
ATOM 742 C CA . GLY A 1 106 ? 25.681 5.692 -12.904 1.00 9.08 106 GLY A CA 1
ATOM 743 C C . GLY A 1 106 ? 25.700 6.674 -11.737 1.00 10.31 106 GLY A C 1
ATOM 744 O O . GLY A 1 106 ? 26.027 7.867 -11.967 1.00 13.79 106 GLY A O 1
ATOM 745 N N . ASP A 1 107 ? 25.380 6.276 -10.518 1.00 11.54 107 ASP A N 1
ATOM 746 C CA . ASP A 1 107 ? 25.307 7.227 -9.377 1.00 12.82 107 ASP A CA 1
ATOM 747 C C . ASP A 1 107 ? 26.666 7.406 -8.693 1.00 12.85 107 ASP A C 1
ATOM 748 O O . ASP A 1 107 ? 26.917 8.395 -8.039 1.00 12.34 107 ASP A O 1
ATOM 753 N N . ALA A 1 108 ? 27.578 6.469 -8.912 1.00 10.84 108 ALA A N 1
ATOM 754 C CA . ALA A 1 108 ? 28.913 6.545 -8.322 1.00 9.56 108 ALA A CA 1
ATOM 755 C C . ALA A 1 108 ? 29.917 5.890 -9.233 1.00 11.65 108 ALA A C 1
ATOM 756 O O . ALA A 1 108 ? 29.526 5.135 -10.091 1.00 10.26 108 ALA A O 1
ATOM 758 N N . SER A 1 109 ? 31.188 6.210 -9.058 1.00 12.16 109 SER A N 1
ATOM 759 C CA . SER A 1 109 ? 32.281 5.509 -9.805 1.00 10.12 109 SER A CA 1
ATOM 760 C C . SER A 1 109 ? 33.095 4.538 -8.922 1.00 8.76 109 SER A C 1
ATOM 761 O O . SER A 1 109 ? 33.557 3.453 -9.341 1.00 10.30 109 SER A O 1
ATOM 764 N N . ILE A 1 110 ? 33.358 4.979 -7.708 1.00 8.10 110 ILE A N 1
ATOM 765 C CA . ILE A 1 110 ? 34.216 4.178 -6.815 1.00 6.90 110 ILE A CA 1
ATOM 766 C C . ILE A 1 110 ? 33.497 4.075 -5.524 1.00 7.49 110 ILE A C 1
ATOM 767 O O . ILE A 1 110 ? 33.086 5.131 -4.838 1.00 7.31 110 ILE A O 1
ATOM 772 N N . ILE A 1 111 ? 33.274 2.793 -5.174 1.00 5.81 111 ILE A N 1
ATOM 773 C CA . ILE A 1 111 ? 32.630 2.491 -3.871 1.00 6.10 111 ILE A CA 1
ATOM 774 C C . ILE A 1 111 ? 33.463 1.581 -2.985 1.00 6.90 111 ILE A C 1
ATOM 775 O O . ILE A 1 111 ? 34.054 0.617 -3.550 1.00 8.60 111 ILE A O 1
ATOM 780 N N . VAL A 1 112 ? 33.515 1.811 -1.653 1.00 7.22 112 VAL A N 1
ATOM 781 C CA . VAL A 1 112 ? 34.028 0.820 -0.753 1.00 7.43 112 VAL A CA 1
ATOM 782 C C . VAL A 1 112 ? 32.841 0.213 -0.042 1.00 11.42 112 VAL A C 1
ATOM 783 O O . VAL A 1 112 ? 32.021 0.924 0.497 1.00 7.63 112 VAL A O 1
ATOM 787 N N . ALA A 1 113 ? 32.647 -1.088 -0.187 1.00 7.18 113 ALA A N 1
ATOM 788 C CA . ALA A 1 113 ? 31.515 -1.778 0.517 1.00 6.90 113 ALA A CA 1
ATOM 789 C C . ALA A 1 113 ? 31.913 -3.030 1.217 1.00 6.29 113 ALA A C 1
ATOM 790 O O . ALA A 1 113 ? 32.903 -3.699 0.891 1.00 8.18 113 ALA A O 1
ATOM 792 N N . GLY A 1 114 ? 31.254 -3.241 2.354 1.00 5.76 114 GLY A N 1
ATOM 793 C CA . GLY A 1 114 ? 31.495 -4.449 3.110 1.00 6.62 114 GLY A CA 1
ATOM 794 C C . GLY A 1 114 ? 30.692 -4.423 4.376 1.00 7.47 114 GLY A C 1
ATOM 795 O O . GLY A 1 114 ? 29.533 -3.990 4.361 1.00 9.02 114 GLY A O 1
ATOM 796 N N . GLY A 1 115 ? 31.263 -4.829 5.490 1.00 6.10 115 GLY A N 1
ATOM 797 C CA . GLY A 1 115 ? 30.638 -4.743 6.744 1.00 7.20 115 GLY A CA 1
ATOM 798 C C . GLY A 1 115 ? 31.622 -4.688 7.847 1.00 7.01 115 GLY A C 1
ATOM 799 O O . GLY A 1 115 ? 32.851 -4.956 7.701 1.00 6.37 115 GLY A O 1
ATOM 800 N N . MET A 1 116 ? 31.108 -4.419 9.029 1.00 7.53 116 MET A N 1
ATOM 801 C CA . M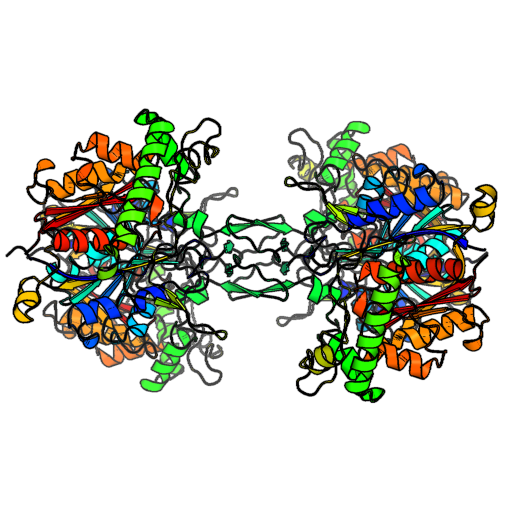ET A 1 116 ? 31.876 -4.323 10.271 1.00 9.00 116 MET A CA 1
ATOM 802 C C . MET A 1 116 ? 31.007 -4.659 11.418 1.00 8.03 116 MET A C 1
ATOM 803 O O . MET A 1 116 ? 29.774 -4.406 11.398 1.00 6.98 116 MET A O 1
ATOM 808 N N . GLU A 1 117 ? 31.625 -5.287 12.418 1.00 5.52 117 GLU A N 1
ATOM 809 C CA . GLU A 1 117 ? 30.896 -5.658 13.625 1.00 7.78 117 GLU A CA 1
ATOM 810 C C . GLU A 1 117 ? 31.719 -5.856 14.857 1.00 6.85 117 GLU A C 1
ATOM 811 O O . GLU A 1 117 ? 32.742 -6.577 14.876 1.00 8.09 117 GLU A O 1
ATOM 817 N N . SER A 1 118 ? 31.303 -5.205 15.905 1.00 4.25 118 SER A N 1
ATOM 818 C CA . SER A 1 118 ? 31.822 -5.530 17.209 1.00 5.50 118 SER A CA 1
ATOM 819 C C . SER A 1 118 ? 30.748 -6.079 18.097 1.00 6.64 118 SER A C 1
ATOM 820 O O . SER A 1 118 ? 29.930 -5.371 18.685 1.00 6.48 118 SER A O 1
ATOM 823 N N . MET A 1 119 ? 30.739 -7.399 18.171 1.00 5.87 119 MET A N 1
ATOM 824 C CA . MET A 1 119 ? 29.792 -8.052 19.041 1.00 7.78 119 MET A CA 1
ATOM 825 C C . MET A 1 119 ? 30.227 -7.829 20.434 1.00 7.55 119 MET A C 1
ATOM 826 O O . MET A 1 119 ? 29.393 -7.609 21.287 1.00 5.34 119 MET A O 1
ATOM 831 N N . SER A 1 120 ? 31.536 -7.744 20.686 1.00 6.41 120 SER A N 1
ATOM 832 C CA . SER A 1 120 ? 32.047 -7.441 21.993 1.00 4.59 120 SER A CA 1
ATOM 833 C C . SER A 1 120 ? 31.524 -6.137 22.534 1.00 4.21 120 SER A C 1
ATOM 834 O O . SER A 1 120 ? 31.176 -6.078 23.762 1.00 4.76 120 SER A O 1
ATOM 837 N N . MET A 1 121 ? 31.475 -5.106 21.704 1.00 9.20 121 MET A N 1
ATOM 838 C CA . MET A 1 121 ? 31.170 -3.754 22.188 1.00 4.89 121 MET A CA 1
ATOM 839 C C . MET A 1 121 ? 29.662 -3.517 22.238 1.00 4.69 121 MET A C 1
ATOM 840 O O . MET A 1 121 ? 29.226 -2.453 22.579 1.00 5.66 121 MET A O 1
ATOM 845 N N . ALA A 1 122 ? 28.851 -4.482 21.824 1.00 6.65 122 ALA A N 1
ATOM 846 C CA . ALA A 1 122 ? 27.396 -4.326 21.784 1.00 5.96 122 ALA A CA 1
ATOM 847 C C . ALA A 1 122 ? 26.898 -4.169 23.220 1.00 6.39 122 ALA A C 1
ATOM 848 O O . ALA A 1 122 ? 27.288 -4.937 24.069 1.00 4.78 122 ALA A O 1
ATOM 850 N N . PRO A 1 123 ? 26.082 -3.147 23.534 1.00 4.68 123 PRO A N 1
ATOM 851 C CA . PRO A 1 123 ? 25.660 -2.845 24.901 1.00 3.27 123 PRO A CA 1
ATOM 852 C C . PRO A 1 123 ? 24.442 -3.620 25.303 1.00 5.29 123 PRO A C 1
ATOM 853 O O . PRO A 1 123 ? 23.866 -4.313 24.489 1.00 8.30 123 PRO A O 1
ATOM 857 N N . HIS A 1 124 ? 24.139 -3.510 26.562 1.00 3.19 124 HIS A N 1
ATOM 858 C CA . HIS A 1 124 ? 22.874 -3.909 27.109 1.00 5.10 124 HIS A CA 1
ATOM 859 C C . HIS A 1 124 ? 21.959 -2.654 27.208 1.00 7.18 124 HIS A C 1
ATOM 860 O O . HIS A 1 124 ? 22.420 -1.553 27.496 1.00 7.51 124 HIS A O 1
ATOM 867 N N . CYS A 1 125 ? 20.649 -2.836 27.052 1.00 3.54 125 CYS A N 1
ATOM 868 C CA . CYS A 1 125 ? 19.739 -1.698 26.944 1.00 2.00 125 CYS A CA 1
ATOM 869 C C . CYS A 1 125 ? 18.428 -1.939 27.601 1.00 3.87 125 CYS A C 1
ATOM 870 O O . CYS A 1 125 ? 18.060 -3.075 27.920 1.00 5.53 125 CYS A O 1
ATOM 873 N N . ALA A 1 126 ? 17.752 -0.828 27.923 1.00 4.61 126 ALA A N 1
ATOM 874 C CA . ALA A 1 126 ? 16.429 -0.879 28.597 1.00 4.36 126 ALA A CA 1
ATOM 875 C C . ALA A 1 126 ? 15.689 0.401 28.202 1.00 7.50 126 ALA A C 1
ATOM 876 O O . ALA A 1 126 ? 16.289 1.472 28.176 1.00 6.81 126 ALA A O 1
ATOM 878 N N . HIS A 1 127 ? 14.427 0.266 27.789 1.00 8.58 127 HIS A N 1
ATOM 879 C CA . HIS A 1 127 ? 13.561 1.410 27.520 1.00 8.29 127 HIS A CA 1
ATOM 880 C C . HIS A 1 127 ? 13.059 1.963 28.821 1.00 7.35 127 HIS A C 1
ATOM 881 O O . HIS A 1 127 ? 12.212 1.363 29.465 1.00 10.51 127 HIS A O 1
ATOM 888 N N . LEU A 1 128 ? 13.506 3.174 29.149 1.00 5.62 128 LEU A N 1
ATOM 889 C CA . LEU A 1 128 ? 13.312 3.752 30.469 1.00 4.73 128 LEU A CA 1
ATOM 890 C C . LEU A 1 128 ? 12.576 5.080 30.523 1.00 6.27 128 LEU A C 1
ATOM 891 O O . LEU A 1 128 ? 12.400 5.626 31.681 1.00 8.72 128 LEU A O 1
ATOM 896 N N . ARG A 1 129 ? 12.031 5.519 29.389 1.00 10.14 129 ARG A N 1
ATOM 897 C CA . ARG A 1 129 ? 11.346 6.845 29.303 1.00 11.33 129 ARG A CA 1
ATOM 898 C C . ARG A 1 129 ? 10.083 6.968 30.108 1.00 14.75 129 ARG A C 1
ATOM 899 O O . ARG A 1 129 ? 9.800 8.047 30.645 1.00 17.54 129 ARG A O 1
ATOM 907 N N . GLY A 1 130 ? 9.315 5.884 30.186 1.00 15.71 130 GLY A N 1
ATOM 908 C CA . GLY A 1 130 ? 8.084 5.871 30.963 1.00 17.39 130 GLY A CA 1
ATOM 909 C C . GLY A 1 130 ? 8.362 5.688 32.439 1.00 18.95 130 GLY A C 1
ATOM 910 O O . GLY A 1 130 ? 7.454 5.776 33.260 1.00 19.92 130 GLY A O 1
ATOM 911 N N . GLY A 1 131 ? 9.617 5.412 32.783 1.00 20.47 131 GLY A N 1
ATOM 912 C CA . GLY A 1 131 ? 9.988 5.103 34.151 1.00 20.93 131 GLY A CA 1
ATOM 913 C C . GLY A 1 131 ? 9.630 3.668 34.457 1.00 21.94 131 GLY A C 1
ATOM 914 O O . GLY A 1 131 ? 8.964 2.998 33.653 1.00 23.21 131 GLY A O 1
ATOM 915 N N . VAL A 1 132 ? 10.119 3.185 35.600 1.00 21.58 132 VAL A N 1
ATOM 916 C CA . VAL A 1 132 ? 9.765 1.862 36.105 1.00 21.36 132 VAL A CA 1
ATOM 917 C C . VAL A 1 132 ? 9.392 2.099 37.559 1.00 21.10 132 VAL A C 1
ATOM 918 O O . VAL A 1 132 ? 10.240 2.046 38.450 1.00 22.66 132 VAL A O 1
ATOM 922 N N . LYS A 1 133 ? 8.120 2.391 37.781 1.00 20.25 133 LYS A N 1
ATOM 923 C CA . LYS A 1 133 ? 7.654 2.916 39.065 1.00 19.69 133 LYS A CA 1
ATOM 924 C C . LYS A 1 133 ? 7.990 2.017 40.270 1.00 18.61 133 LYS A C 1
ATOM 925 O O . LYS A 1 133 ? 8.265 2.513 41.377 1.00 17.84 133 LYS A O 1
ATOM 931 N N . MET A 1 134 ? 7.977 0.703 40.058 1.00 17.19 134 MET A N 1
ATOM 932 C CA . MET A 1 134 ? 8.321 -0.231 41.117 1.00 15.73 134 MET A CA 1
ATOM 933 C C . MET A 1 134 ? 8.553 -1.630 40.545 1.00 15.52 134 MET A C 1
ATOM 934 O O . MET A 1 134 ? 7.902 -2.032 39.571 1.00 15.61 134 MET A O 1
ATOM 939 N N . GLY A 1 135 ? 9.474 -2.368 41.166 1.00 14.64 135 GLY A N 1
ATOM 940 C CA . GLY A 1 135 ? 9.871 -3.690 40.680 1.00 12.55 135 GLY A CA 1
ATOM 941 C C . GLY A 1 135 ? 11.124 -3.715 39.809 1.00 12.45 135 GLY A C 1
ATOM 942 O O . GLY A 1 135 ? 11.571 -2.704 39.253 1.00 10.56 135 GLY A O 1
ATOM 943 N N . ASP A 1 136 ? 11.670 -4.910 39.664 1.00 12.15 136 ASP A N 1
ATOM 944 C CA . ASP A 1 136 ? 12.861 -5.122 38.857 1.00 11.56 136 ASP A CA 1
ATOM 945 C C . ASP A 1 136 ? 12.519 -4.982 37.386 1.00 10.15 136 ASP A C 1
ATOM 946 O O . ASP A 1 136 ? 11.364 -5.128 37.004 1.00 9.22 136 ASP A O 1
ATOM 951 N N . PHE A 1 137 ? 13.536 -4.726 36.570 1.00 9.65 137 PHE A N 1
ATOM 952 C CA . PHE A 1 137 ? 13.373 -4.763 35.116 1.00 9.61 137 PHE A CA 1
ATOM 953 C C . PHE A 1 137 ? 14.638 -5.344 34.460 1.00 8.05 137 PHE A C 1
ATOM 954 O O . PHE A 1 137 ? 15.716 -5.382 35.054 1.00 9.60 137 PHE A O 1
ATOM 962 N N . LYS A 1 138 ? 14.463 -5.811 33.250 1.00 9.35 138 LYS A N 1
ATOM 963 C CA . LYS A 1 138 ? 15.559 -6.399 32.481 1.00 10.34 138 LYS A CA 1
ATOM 964 C C . LYS A 1 138 ? 16.374 -5.423 31.657 1.00 8.00 138 LYS A C 1
ATOM 965 O O . LYS A 1 138 ? 15.871 -4.656 30.793 1.00 8.45 138 LYS A O 1
ATOM 971 N N . MET A 1 139 ? 17.673 -5.594 31.804 1.00 6.70 139 MET A N 1
ATOM 972 C CA . MET A 1 139 ? 18.630 -5.039 30.897 1.00 3.72 139 MET A CA 1
ATOM 973 C C . MET A 1 139 ? 18.908 -6.070 29.870 1.00 3.68 139 MET A C 1
ATOM 974 O O . MET A 1 139 ? 19.442 -7.122 30.189 1.00 3.80 139 MET A O 1
ATOM 979 N N . ILE A 1 140 ? 18.550 -5.717 28.635 1.00 2.00 140 ILE A N 1
ATOM 980 C CA . ILE A 1 140 ? 18.586 -6.581 27.428 1.00 3.05 140 ILE A CA 1
ATOM 981 C C . ILE A 1 140 ? 19.965 -6.544 26.767 1.00 2.00 140 ILE A C 1
ATOM 982 O O . ILE A 1 140 ? 20.466 -5.488 26.389 1.00 4.75 140 ILE A O 1
ATOM 987 N N . ASP A 1 141 ? 20.518 -7.724 26.506 1.00 4.26 141 ASP A N 1
ATOM 988 C CA . ASP A 1 141 ? 21.668 -7.840 25.620 1.00 3.03 141 ASP A CA 1
ATOM 989 C C . ASP A 1 141 ? 21.362 -7.607 24.139 1.00 5.63 141 ASP A C 1
ATOM 990 O O . ASP A 1 141 ? 20.748 -8.441 23.529 1.00 8.14 141 ASP A O 1
ATOM 995 N N . THR A 1 142 ? 21.746 -6.461 23.609 1.00 4.13 142 THR A N 1
ATOM 996 C CA . THR A 1 142 ? 21.443 -6.071 22.217 1.00 5.84 142 THR A CA 1
ATOM 997 C C . THR A 1 142 ? 22.002 -7.047 21.211 1.00 6.65 142 THR A C 1
ATOM 998 O O . THR A 1 142 ? 21.373 -7.352 20.232 1.00 8.90 142 THR A O 1
ATOM 1002 N N . MET A 1 143 ? 23.156 -7.614 21.521 1.00 5.53 143 MET A N 1
ATOM 1003 C CA . MET A 1 143 ? 23.743 -8.649 20.730 1.00 2.00 143 MET A CA 1
ATOM 1004 C C . MET A 1 143 ? 22.804 -9.832 20.586 1.00 3.97 143 MET A C 1
ATOM 1005 O O . MET A 1 143 ? 22.600 -10.261 19.405 1.00 8.90 143 MET A O 1
ATOM 1010 N N . ILE A 1 144 ? 22.270 -10.350 21.682 1.00 6.81 144 ILE A N 1
ATOM 1011 C CA . ILE A 1 144 ? 21.349 -11.507 21.573 1.00 5.61 144 ILE A CA 1
ATOM 1012 C C . ILE A 1 144 ? 19.989 -11.110 20.941 1.00 7.26 144 ILE A C 1
ATOM 1013 O O . ILE A 1 144 ? 19.529 -11.712 19.954 1.00 10.63 144 ILE A O 1
ATOM 1018 N N . LYS A 1 145 ? 19.467 -10.007 21.385 1.00 6.47 145 LYS A N 1
ATOM 1019 C CA . LYS A 1 145 ? 18.175 -9.554 20.991 1.00 7.12 145 LYS A CA 1
ATOM 1020 C C . LYS A 1 145 ? 18.146 -9.175 19.534 1.00 9.19 145 LYS A C 1
ATOM 1021 O O . LYS A 1 145 ? 17.274 -9.612 18.812 1.00 9.03 145 LYS A O 1
ATOM 1027 N N . ASP A 1 146 ? 19.064 -8.331 19.123 1.00 6.01 146 ASP A N 1
ATOM 1028 C CA . ASP A 1 146 ? 19.043 -7.755 17.789 1.00 8.09 146 ASP A CA 1
ATOM 1029 C C . ASP A 1 146 ? 19.811 -8.579 16.823 1.00 9.00 146 ASP A C 1
ATOM 1030 O O . ASP A 1 146 ? 19.569 -8.470 15.597 1.00 8.19 146 ASP A O 1
ATOM 1035 N N . GLY A 1 147 ? 20.690 -9.454 17.299 1.00 10.67 147 GLY A N 1
ATOM 1036 C CA . GLY A 1 147 ? 21.590 -10.196 16.417 1.00 11.18 147 GLY A CA 1
ATOM 1037 C C . GLY A 1 147 ? 21.164 -11.634 16.214 1.00 10.50 147 GLY A C 1
ATOM 1038 O O . GLY A 1 147 ? 21.308 -12.150 15.109 1.00 14.15 147 GLY A O 1
ATOM 1039 N N . LEU A 1 148 ? 20.725 -12.290 17.291 1.00 11.08 148 LEU A N 1
ATOM 1040 C CA . LEU A 1 148 ? 20.615 -13.731 17.357 1.00 11.26 148 LEU A CA 1
ATOM 1041 C C . LEU A 1 148 ? 19.323 -14.420 17.700 1.00 13.03 148 LEU A C 1
ATOM 1042 O O . LEU A 1 148 ? 19.278 -15.632 17.722 1.00 15.62 148 LEU A O 1
ATOM 1047 N N . THR A 1 149 ? 18.330 -13.671 18.122 1.00 9.71 149 THR A N 1
ATOM 1048 C CA . THR A 1 149 ? 17.063 -14.193 18.455 1.00 9.69 149 THR A CA 1
ATOM 1049 C C . THR A 1 149 ? 16.124 -13.961 17.303 1.00 8.12 149 THR A C 1
ATOM 1050 O O . THR A 1 149 ? 16.037 -12.818 16.781 1.00 11.02 149 THR A O 1
ATOM 1054 N N . ASP A 1 150 ? 15.316 -14.958 16.978 1.00 9.58 150 ASP A N 1
ATOM 1055 C CA . ASP A 1 150 ? 14.331 -14.758 15.895 1.00 8.84 150 ASP A CA 1
ATOM 1056 C C . ASP A 1 150 ? 13.232 -13.911 16.423 1.00 11.40 150 ASP A C 1
ATOM 1057 O O . ASP A 1 150 ? 12.814 -14.073 17.539 1.00 10.91 150 ASP A O 1
ATOM 1062 N N . ALA A 1 151 ? 12.770 -12.991 15.610 1.00 13.43 151 ALA A N 1
ATOM 1063 C CA . ALA A 1 151 ? 11.811 -11.982 16.048 1.00 10.86 151 ALA A CA 1
ATOM 1064 C C . ALA A 1 151 ? 10.409 -12.568 16.040 1.00 12.76 151 ALA A C 1
ATOM 1065 O O . ALA A 1 151 ? 9.516 -12.069 16.707 1.00 14.99 151 ALA A O 1
ATOM 1067 N N . PHE A 1 152 ? 10.220 -13.683 15.332 1.00 14.65 152 PHE A N 1
ATOM 1068 C CA . PHE A 1 152 ? 8.877 -14.287 15.185 1.00 12.69 152 PHE A CA 1
ATOM 1069 C C . PHE A 1 152 ? 8.542 -15.386 16.159 1.00 13.59 152 PHE A C 1
ATOM 1070 O O . PHE A 1 152 ? 7.384 -15.481 16.573 1.00 14.14 152 PHE A O 1
ATOM 1078 N N . TYR A 1 153 ? 9.540 -16.220 16.465 1.00 13.55 153 TYR A N 1
ATOM 1079 C CA . TYR A 1 153 ? 9.404 -17.373 17.323 1.00 13.54 153 TYR A CA 1
ATOM 1080 C C . TYR A 1 153 ? 10.015 -17.182 18.708 1.00 13.00 153 TYR A C 1
ATOM 1081 O O . TYR A 1 153 ? 9.731 -17.979 19.605 1.00 16.73 153 TYR A O 1
ATOM 1090 N N . GLY A 1 154 ? 10.816 -16.143 18.894 1.00 13.45 154 GLY A N 1
ATOM 1091 C CA . GLY A 1 154 ? 11.446 -15.834 20.158 1.00 15.55 154 GLY A CA 1
ATOM 1092 C C . GLY A 1 154 ? 12.633 -16.690 20.592 1.00 16.28 154 GLY A C 1
ATOM 1093 O O . GLY A 1 154 ? 13.147 -16.515 21.695 1.00 21.82 154 GLY A O 1
ATOM 1094 N N . TYR A 1 155 ? 13.028 -17.647 19.778 1.00 15.67 155 TYR A N 1
ATOM 1095 C CA . TYR A 1 155 ? 14.135 -18.503 20.104 1.00 15.78 155 TYR A CA 1
ATOM 1096 C C . TYR A 1 155 ? 15.358 -18.136 19.325 1.00 15.72 155 TYR A C 1
ATOM 1097 O O . TYR A 1 155 ? 15.285 -17.403 18.353 1.00 14.82 155 TYR A O 1
ATOM 1106 N N . HIS A 1 156 ? 16.503 -18.612 19.796 1.00 14.87 156 HIS A N 1
ATOM 1107 C CA . HIS A 1 156 ? 17.788 -18.210 19.238 1.00 15.58 156 HIS A CA 1
ATOM 1108 C C . HIS A 1 156 ? 17.971 -18.928 17.910 1.00 14.11 156 HIS A C 1
ATOM 1109 O O . HIS A 1 156 ? 17.264 -19.888 17.624 1.00 14.86 156 HIS A O 1
ATOM 1116 N N . MET A 1 157 ? 18.962 -18.491 17.158 1.00 14.13 157 MET A N 1
ATOM 1117 C CA . MET A 1 157 ? 19.256 -19.023 15.845 1.00 13.95 157 MET A CA 1
ATOM 1118 C C . MET A 1 157 ? 19.612 -20.484 15.968 1.00 14.47 157 MET A C 1
ATOM 1119 O O . MET A 1 157 ? 19.376 -21.246 15.026 1.00 14.14 157 MET A O 1
ATOM 1124 N N . GLY A 1 158 ? 20.148 -20.898 17.110 1.00 12.56 158 GLY A N 1
ATOM 1125 C CA . GLY A 1 158 ? 20.544 -22.300 17.239 1.00 11.37 158 GLY A CA 1
ATOM 1126 C C . GLY A 1 158 ? 19.342 -23.226 17.201 1.00 14.67 158 GLY A C 1
ATOM 1127 O O . GLY A 1 158 ? 19.448 -24.406 16.833 1.00 13.03 158 GLY A O 1
ATOM 1128 N N . THR A 1 159 ? 18.193 -22.704 17.611 1.00 12.18 159 THR A N 1
ATOM 1129 C CA . THR A 1 159 ? 16.978 -23.500 17.535 1.00 12.43 159 THR A CA 1
ATOM 1130 C C . THR A 1 159 ? 16.527 -23.705 16.087 1.00 13.75 159 THR A C 1
ATOM 1131 O O . THR A 1 159 ? 16.032 -24.782 15.760 1.00 14.61 159 THR A O 1
ATOM 1135 N N . THR A 1 160 ? 16.776 -22.717 15.216 1.00 13.14 160 THR A N 1
ATOM 1136 C CA . THR A 1 160 ? 16.563 -22.845 13.764 1.00 14.86 160 THR A CA 1
ATOM 1137 C C . THR A 1 160 ? 17.458 -23.883 13.175 1.00 16.40 160 THR A C 1
ATOM 1138 O O . THR A 1 160 ? 17.045 -24.676 12.356 1.00 13.45 160 THR A O 1
ATOM 1142 N N . ALA A 1 161 ? 18.703 -23.891 13.630 1.00 15.81 161 ALA A N 1
ATOM 1143 C CA . ALA A 1 161 ? 19.626 -24.903 13.223 1.00 14.71 161 ALA A CA 1
ATOM 1144 C C . ALA A 1 161 ? 19.154 -26.302 13.674 1.00 12.91 161 ALA A C 1
ATOM 1145 O O . ALA A 1 161 ? 19.347 -27.300 12.940 1.00 9.91 161 ALA A O 1
ATOM 1147 N N . GLU A 1 162 ? 18.570 -26.415 14.870 1.00 11.14 162 GLU A N 1
ATOM 1148 C CA . GLU A 1 162 ? 17.986 -27.712 15.301 1.00 12.06 162 GLU A CA 1
ATOM 1149 C C . GLU A 1 162 ? 16.856 -28.155 14.385 1.00 10.07 162 GLU A C 1
ATOM 1150 O O . GLU A 1 162 ? 16.689 -29.331 14.073 1.00 8.33 162 GLU A O 1
ATOM 1156 N N . ASN A 1 163 ? 16.050 -27.196 13.977 1.00 9.21 163 ASN A N 1
ATOM 1157 C CA . ASN A 1 163 ? 14.919 -27.469 13.109 1.00 10.49 163 ASN A CA 1
ATOM 1158 C C . ASN A 1 163 ? 15.441 -28.031 11.784 1.00 10.58 163 ASN A C 1
ATOM 1159 O O . ASN A 1 163 ? 14.885 -28.969 11.245 1.00 10.30 163 ASN A O 1
ATOM 1164 N N . VAL A 1 164 ? 16.582 -27.529 11.347 1.00 8.26 164 VAL A N 1
ATOM 1165 C CA . VAL A 1 164 ? 17.166 -27.956 10.089 1.00 8.72 164 VAL A CA 1
ATOM 1166 C C . VAL A 1 164 ? 17.827 -29.344 10.284 1.00 8.87 164 VAL A C 1
ATOM 1167 O O . VAL A 1 164 ? 17.750 -30.202 9.429 1.00 12.81 164 VAL A O 1
ATOM 1171 N N . ALA A 1 165 ? 18.489 -29.534 11.417 1.00 9.82 165 ALA A N 1
ATOM 1172 C CA . ALA A 1 165 ? 19.028 -30.828 11.815 1.00 8.42 165 ALA A CA 1
ATOM 1173 C C . ALA A 1 165 ? 17.988 -31.919 11.692 1.00 11.31 165 ALA A C 1
ATOM 1174 O O . ALA A 1 165 ? 18.201 -32.943 11.001 1.00 12.53 165 ALA A O 1
ATOM 1176 N N . LYS A 1 166 ? 16.872 -31.698 12.379 1.00 12.50 166 LYS A N 1
ATOM 1177 C CA . LYS A 1 166 ? 15.756 -32.645 12.390 1.00 13.73 166 LYS A CA 1
ATOM 1178 C C . LYS A 1 166 ? 15.172 -32.881 10.997 1.00 13.52 166 LYS A C 1
ATOM 1179 O O . LYS A 1 166 ? 14.988 -34.036 10.614 1.00 13.30 166 LYS A O 1
ATOM 1185 N N . GLN A 1 167 ? 14.924 -31.823 10.228 1.00 15.44 167 GLN A N 1
ATOM 1186 C CA . GLN A 1 167 ? 14.364 -31.981 8.877 1.00 17.64 167 GLN A CA 1
ATOM 1187 C C . GLN A 1 167 ? 15.285 -32.719 7.904 1.00 17.68 167 GLN A C 1
ATOM 1188 O O . GLN A 1 167 ? 14.824 -33.461 7.090 1.00 17.09 167 GLN A O 1
ATOM 1194 N N . TRP A 1 168 ? 16.587 -32.463 7.965 1.00 16.32 168 TRP A N 1
ATOM 1195 C CA . TRP A 1 168 ? 17.557 -33.091 7.064 1.00 16.97 168 TRP A CA 1
ATOM 1196 C C . TRP A 1 168 ? 18.161 -34.359 7.687 1.00 17.55 168 TRP A C 1
ATOM 1197 O O . TRP A 1 168 ? 19.024 -35.002 7.076 1.00 17.02 168 TRP A O 1
ATOM 1208 N N . GLN A 1 169 ? 17.687 -34.730 8.875 1.00 15.49 169 GLN A N 1
ATOM 1209 C CA . GLN A 1 169 ? 18.082 -35.981 9.535 1.00 17.07 169 GLN A CA 1
ATOM 1210 C C . GLN A 1 169 ? 19.585 -36.023 9.760 1.00 16.35 169 GLN A C 1
ATOM 1211 O O . GLN A 1 169 ? 20.225 -37.053 9.506 1.00 17.80 169 GLN A O 1
ATOM 1217 N N . LEU A 1 170 ? 20.151 -34.909 10.248 1.00 13.55 170 LEU A N 1
ATOM 1218 C CA . LEU A 1 170 ? 21.621 -34.762 10.404 1.00 12.10 170 LEU A CA 1
ATOM 1219 C C . LEU A 1 170 ? 22.051 -35.207 11.790 1.00 12.36 170 LEU A C 1
ATOM 1220 O O . LEU A 1 170 ? 21.643 -34.614 12.813 1.00 13.80 170 LEU A O 1
ATOM 1225 N N . SER A 1 171 ? 22.878 -36.246 11.855 1.00 8.57 171 SER A N 1
ATOM 1226 C CA . SER A 1 171 ? 23.331 -36.721 13.143 1.00 10.07 171 SER A CA 1
ATOM 1227 C C . SER A 1 171 ? 24.285 -35.700 13.772 1.00 9.79 171 SER A C 1
ATOM 1228 O O . SER A 1 171 ? 24.951 -34.887 13.106 1.00 9.39 171 SER A O 1
ATOM 1231 N N . ARG A 1 172 ? 24.324 -35.784 15.082 1.00 10.52 172 ARG A N 1
ATOM 1232 C CA . ARG A 1 172 ? 25.369 -35.184 15.887 1.00 8.41 172 ARG A CA 1
ATOM 1233 C C . ARG A 1 172 ? 26.736 -35.638 15.401 1.00 7.47 172 ARG A C 1
ATOM 1234 O O . ARG A 1 172 ? 27.605 -34.792 15.228 1.00 5.75 172 ARG A O 1
ATOM 1242 N N . ASP A 1 173 ? 26.947 -36.911 15.113 1.00 8.28 173 ASP A N 1
ATOM 1243 C CA . ASP A 1 173 ? 28.247 -37.275 14.473 1.00 8.67 173 ASP A CA 1
ATOM 1244 C C . ASP A 1 173 ? 28.603 -36.575 13.180 1.00 10.16 173 ASP A C 1
ATOM 1245 O O . ASP A 1 173 ? 29.781 -36.110 13.014 1.00 9.75 173 ASP A O 1
ATOM 1250 N N . GLU A 1 174 ? 27.669 -36.503 12.219 1.00 8.11 174 GLU A N 1
ATOM 1251 C CA . GLU A 1 174 ? 27.927 -35.741 10.990 1.00 9.60 174 GLU A CA 1
ATOM 1252 C C . GLU A 1 174 ? 28.288 -34.268 11.255 1.00 6.37 174 GLU A C 1
ATOM 1253 O O . GLU A 1 174 ? 29.231 -33.647 10.627 1.00 8.01 174 GLU A O 1
ATOM 1259 N N . GLN A 1 175 ? 27.491 -33.617 12.110 1.00 5.76 175 GLN A N 1
ATOM 1260 C CA . GLN A 1 175 ? 27.739 -32.231 12.466 1.00 5.36 175 GLN A CA 1
ATOM 1261 C C . GLN A 1 175 ? 29.099 -32.028 13.152 1.00 5.89 175 GLN A C 1
ATOM 1262 O O . GLN A 1 175 ? 29.765 -31.033 12.900 1.00 5.23 175 GLN A O 1
ATOM 1268 N N . ASP A 1 176 ? 29.447 -32.936 14.085 1.00 4.66 176 ASP A N 1
ATOM 1269 C CA . ASP A 1 176 ? 30.769 -32.819 14.757 1.00 4.22 176 ASP A CA 1
ATOM 1270 C C . ASP A 1 176 ? 31.924 -33.031 13.791 1.00 6.32 176 ASP A C 1
ATOM 1271 O O . ASP A 1 176 ? 32.914 -32.324 13.869 1.00 8.14 176 ASP A O 1
ATOM 1276 N N . ALA A 1 177 ? 31.798 -34.013 12.904 1.00 6.83 177 ALA A N 1
ATOM 1277 C CA . ALA A 1 177 ? 32.816 -34.240 11.899 1.00 6.60 177 ALA A CA 1
ATOM 1278 C C . ALA A 1 177 ? 33.015 -32.984 11.064 1.00 6.94 177 ALA A C 1
ATOM 1279 O O . ALA A 1 177 ? 34.140 -32.630 10.769 1.00 6.13 177 ALA A O 1
ATOM 1281 N N . PHE A 1 178 ? 31.939 -32.352 10.648 1.00 5.71 178 PHE A N 1
ATOM 1282 C CA . PHE A 1 178 ? 31.970 -31.163 9.795 1.00 7.34 178 PHE A CA 1
ATOM 1283 C C . PHE A 1 178 ? 32.685 -30.092 10.592 1.00 5.81 178 PHE A C 1
ATOM 1284 O O . PHE A 1 178 ? 33.520 -29.418 10.112 1.00 7.93 178 PHE A O 1
ATOM 1292 N N . ALA A 1 179 ? 32.405 -29.969 11.891 1.00 5.55 179 ALA A N 1
ATOM 1293 C CA . ALA A 1 179 ? 32.970 -28.856 12.637 1.00 5.22 179 ALA A CA 1
ATOM 1294 C C . ALA A 1 179 ? 34.482 -29.078 12.832 1.00 4.30 179 ALA A C 1
ATOM 1295 O O . ALA A 1 179 ? 35.250 -28.120 12.705 1.00 7.76 179 ALA A O 1
ATOM 1297 N N . VAL A 1 180 ? 34.879 -30.290 13.184 1.00 6.95 180 VAL A N 1
ATOM 1298 C CA . VAL A 1 180 ? 36.321 -30.652 13.237 1.00 6.79 180 VAL A CA 1
ATOM 1299 C C . VAL A 1 180 ? 37.015 -30.369 11.939 1.00 6.22 180 VAL A C 1
ATOM 1300 O O . VAL A 1 180 ? 38.142 -29.857 11.961 1.00 6.90 180 VAL A O 1
ATOM 1304 N N . ALA A 1 181 ? 36.426 -30.778 10.827 1.00 5.12 181 ALA A N 1
ATOM 1305 C CA . ALA A 1 181 ? 36.990 -30.471 9.506 1.00 6.94 181 ALA A CA 1
ATOM 1306 C C . ALA A 1 181 ? 37.140 -29.032 9.229 1.00 7.48 181 ALA A C 1
ATOM 1307 O O . ALA A 1 181 ? 38.143 -28.591 8.692 1.00 5.93 181 ALA A O 1
ATOM 1309 N N . SER A 1 182 ? 36.208 -28.236 9.663 1.00 6.59 182 SER A N 1
ATOM 1310 C CA . SER A 1 182 ? 36.340 -26.798 9.502 1.00 6.63 182 SER A CA 1
ATOM 1311 C C . SER A 1 182 ? 37.555 -26.278 10.269 1.00 5.51 182 SER A C 1
ATOM 1312 O O . SER A 1 182 ? 38.315 -25.482 9.736 1.00 9.24 182 SER A O 1
ATOM 1315 N N . GLN A 1 183 ? 37.647 -26.635 11.530 1.00 5.83 183 GLN A N 1
ATOM 1316 C CA . GLN A 1 183 ? 38.753 -26.212 12.347 1.00 5.21 183 GLN A CA 1
ATOM 1317 C C . GLN A 1 183 ? 40.077 -26.656 11.786 1.00 3.41 183 GLN A C 1
ATOM 1318 O O . GLN A 1 183 ? 41.037 -25.883 11.750 1.00 7.54 183 GLN A O 1
ATOM 1324 N N . ASN A 1 184 ? 40.161 -27.915 11.380 1.00 4.34 184 ASN A N 1
ATOM 1325 C CA . ASN A 1 184 ? 41.424 -28.445 10.827 1.00 4.70 184 ASN A CA 1
ATOM 1326 C C . ASN A 1 184 ? 41.769 -27.785 9.468 1.00 5.46 184 ASN A C 1
ATOM 1327 O O . ASN A 1 184 ? 42.960 -27.584 9.214 1.00 6.31 184 ASN A O 1
ATOM 1332 N N . LYS A 1 185 ? 40.811 -27.482 8.589 1.00 5.40 185 LYS A N 1
ATOM 1333 C CA . LYS A 1 185 ? 41.087 -26.761 7.334 1.00 7.68 185 LYS A CA 1
ATOM 1334 C C . LYS A 1 185 ? 41.589 -25.351 7.609 1.00 7.36 185 LYS A C 1
ATOM 1335 O O . LYS A 1 185 ? 42.538 -24.915 6.983 1.00 8.66 185 LYS A O 1
ATOM 1341 N N . ALA A 1 186 ? 40.927 -24.655 8.558 1.00 5.16 186 ALA A N 1
ATOM 1342 C CA . ALA A 1 186 ? 41.272 -23.283 8.924 1.00 5.46 186 ALA A CA 1
ATOM 1343 C C . ALA A 1 186 ? 42.643 -23.235 9.609 1.00 7.38 186 ALA A C 1
ATOM 1344 O O . ALA A 1 186 ? 43.492 -22.397 9.242 1.00 5.58 186 ALA A O 1
ATOM 1346 N N . GLU A 1 187 ? 42.940 -24.168 10.509 1.00 5.57 187 GLU A N 1
ATOM 1347 C CA . GLU A 1 187 ? 44.288 -24.234 11.091 1.00 4.86 187 GLU A CA 1
ATOM 1348 C C . GLU A 1 187 ? 45.359 -24.437 10.041 1.00 5.75 187 GLU A C 1
ATOM 1349 O O . GLU A 1 187 ? 46.396 -23.753 10.092 1.00 7.02 187 GLU A O 1
ATOM 1355 N N . ALA A 1 188 ? 45.143 -25.390 9.131 1.00 4.94 188 ALA A N 1
ATOM 1356 C CA . ALA A 1 188 ? 46.069 -25.601 8.019 1.00 6.23 188 ALA A CA 1
ATOM 1357 C C . ALA A 1 188 ? 46.300 -24.371 7.146 1.00 6.36 188 ALA A C 1
ATOM 1358 O O . ALA A 1 188 ? 47.453 -24.011 6.825 1.00 6.08 188 ALA A O 1
ATOM 1360 N N . ALA A 1 189 ? 45.205 -23.737 6.741 1.00 5.44 189 ALA A N 1
ATOM 1361 C CA . ALA A 1 189 ? 45.290 -22.529 5.959 1.00 4.49 189 ALA A CA 1
ATOM 1362 C C . ALA A 1 189 ? 46.003 -21.490 6.693 1.00 5.67 189 ALA A C 1
ATOM 1363 O O . ALA A 1 189 ? 46.862 -20.821 6.158 1.00 6.08 189 ALA A O 1
ATOM 1365 N N . GLN A 1 190 ? 45.741 -21.328 7.991 1.00 6.23 190 GLN A N 1
ATOM 1366 C CA . GLN A 1 190 ? 46.402 -20.279 8.703 1.00 6.90 190 GLN A CA 1
ATOM 1367 C C . GLN A 1 190 ? 47.898 -20.531 8.795 1.00 5.11 190 GLN A C 1
ATOM 1368 O O . GLN A 1 190 ? 48.703 -19.607 8.510 1.00 7.58 190 GLN A O 1
ATOM 1374 N N . LYS A 1 191 ? 48.303 -21.761 9.106 1.00 3.05 191 LYS A N 1
ATOM 1375 C CA . LYS A 1 191 ? 49.726 -22.107 9.248 1.00 3.31 191 LYS A CA 1
ATOM 1376 C C . LYS A 1 191 ? 50.447 -21.980 7.913 1.00 4.80 191 LYS A C 1
ATOM 1377 O O . LYS A 1 191 ? 51.617 -21.562 7.850 1.00 7.51 191 LYS A O 1
ATOM 1383 N N . ASP A 1 192 ? 49.770 -22.311 6.848 1.00 5.15 192 ASP A N 1
ATOM 1384 C CA . ASP A 1 192 ? 50.374 -22.201 5.495 1.00 7.29 192 ASP A CA 1
ATOM 1385 C C . ASP A 1 192 ? 50.430 -20.739 4.994 1.00 7.78 192 ASP A C 1
ATOM 1386 O O . ASP A 1 192 ? 50.982 -20.447 3.927 1.00 11.86 192 ASP A O 1
ATOM 1391 N N . GLY A 1 193 ? 49.813 -19.845 5.713 1.00 7.14 193 GLY A N 1
ATOM 1392 C CA . GLY A 1 193 ? 49.878 -18.413 5.296 1.00 5.98 193 GLY A CA 1
ATOM 1393 C C . GLY A 1 193 ? 48.767 -17.993 4.324 1.00 6.85 193 GLY A C 1
ATOM 1394 O O . GLY A 1 193 ? 48.815 -16.912 3.739 1.00 8.28 193 GLY A O 1
ATOM 1395 N N . ARG A 1 194 ? 47.764 -18.840 4.124 1.00 5.62 194 ARG A N 1
ATOM 1396 C CA . ARG A 1 194 ? 46.729 -18.548 3.196 1.00 6.65 194 ARG A CA 1
ATOM 1397 C C . ARG A 1 194 ? 45.752 -17.438 3.597 1.00 6.75 194 ARG A C 1
ATOM 1398 O O . ARG A 1 194 ? 44.990 -16.963 2.737 1.00 10.59 194 ARG A O 1
ATOM 1406 N N . PHE A 1 195 ? 45.781 -16.996 4.852 1.00 4.91 195 PHE A N 1
ATOM 1407 C CA . PHE A 1 195 ? 45.000 -15.799 5.222 1.00 7.83 195 PHE A CA 1
ATOM 1408 C C . PHE A 1 195 ? 45.808 -14.517 5.157 1.00 4.59 195 PHE A C 1
ATOM 1409 O O . PHE A 1 195 ? 45.257 -13.415 5.354 1.00 6.71 195 PHE A O 1
ATOM 1417 N N . LYS A 1 196 ? 47.109 -14.591 4.907 1.00 4.66 196 LYS A N 1
ATOM 1418 C CA . LYS A 1 196 ? 47.908 -13.337 4.944 1.00 7.19 196 LYS A CA 1
ATOM 1419 C C . LYS A 1 196 ? 47.486 -12.326 3.940 1.00 7.17 196 LYS A C 1
ATOM 1420 O O . LYS A 1 196 ? 47.452 -11.096 4.225 1.00 9.45 196 LYS A O 1
ATOM 1426 N N . ASP A 1 197 ? 47.196 -12.781 2.752 1.00 8.18 197 ASP A N 1
ATOM 1427 C CA . ASP A 1 197 ? 46.930 -11.858 1.636 1.00 9.60 197 ASP A CA 1
ATOM 1428 C C . ASP A 1 197 ? 45.685 -11.080 1.956 1.00 10.27 197 ASP A C 1
ATOM 1429 O O . ASP A 1 197 ? 45.697 -9.877 1.849 1.00 10.31 197 ASP A O 1
ATOM 1434 N N . GLU A 1 198 ? 44.638 -11.759 2.398 1.00 7.62 198 GLU A N 1
ATOM 1435 C CA . GLU A 1 198 ? 43.366 -11.052 2.804 1.00 7.99 198 GLU A CA 1
ATOM 1436 C C . GLU A 1 198 ? 43.423 -10.169 4.002 1.00 9.18 198 GLU A C 1
ATOM 1437 O O . GLU A 1 198 ? 42.798 -9.105 4.047 1.00 8.39 198 GLU A O 1
ATOM 1443 N N . ILE A 1 199 ? 44.123 -10.611 5.021 1.00 5.84 199 ILE A N 1
ATOM 1444 C CA . ILE A 1 199 ? 44.114 -9.936 6.285 1.00 5.98 199 ILE A CA 1
ATOM 1445 C C . ILE A 1 199 ? 44.957 -8.668 6.178 1.00 6.46 199 ILE A C 1
ATOM 1446 O O . ILE A 1 199 ? 46.087 -8.663 5.724 1.00 5.94 199 ILE A O 1
ATOM 1451 N N . VAL A 1 200 ? 44.385 -7.593 6.658 1.00 5.84 200 VAL A N 1
ATOM 1452 C CA . VAL A 1 200 ? 45.174 -6.396 6.916 1.00 5.00 200 VAL A CA 1
ATOM 1453 C C . VAL A 1 200 ? 45.398 -6.345 8.461 1.00 3.71 200 VAL A C 1
ATOM 1454 O O . VAL A 1 200 ? 44.460 -6.447 9.227 1.00 9.34 200 VAL A O 1
ATOM 1458 N N . PRO A 1 201 ? 46.638 -6.152 8.914 1.00 6.71 201 PRO A N 1
ATOM 1459 C CA . PRO A 1 201 ? 46.826 -6.154 10.396 1.00 5.54 201 PRO A CA 1
ATOM 1460 C C . PRO A 1 201 ? 46.163 -4.937 11.041 1.00 8.34 201 PRO A C 1
ATOM 1461 O O . PRO A 1 201 ? 46.125 -3.866 10.395 1.00 11.18 201 PRO A O 1
ATOM 1465 N N . PHE A 1 202 ? 45.650 -5.100 12.235 1.00 9.47 202 PHE A N 1
ATOM 1466 C CA . PHE A 1 202 ? 44.961 -4.066 12.938 1.00 10.06 202 PHE A CA 1
ATOM 1467 C C . PHE A 1 202 ? 45.732 -3.745 14.200 1.00 7.81 202 PHE A C 1
ATOM 1468 O O . PHE A 1 202 ? 46.085 -4.624 14.947 1.00 8.43 202 PHE A O 1
ATOM 1476 N N . ILE A 1 203 ? 46.057 -2.476 14.394 1.00 11.14 203 ILE A N 1
ATOM 1477 C CA . ILE A 1 203 ? 46.790 -2.136 15.592 1.00 11.65 203 ILE A CA 1
ATOM 1478 C C . ILE A 1 203 ? 45.815 -1.700 16.646 1.00 12.26 203 ILE A C 1
ATOM 1479 O O . ILE A 1 203 ? 45.107 -0.696 16.462 1.00 12.05 203 ILE A O 1
ATOM 1484 N N . VAL A 1 204 ? 45.810 -2.441 17.744 1.00 11.06 204 VAL A N 1
ATOM 1485 C CA . VAL A 1 204 ? 44.999 -2.123 18.915 1.00 12.32 204 VAL A CA 1
ATOM 1486 C C . VAL A 1 204 ? 45.811 -1.248 19.854 1.00 14.84 204 VAL A C 1
ATOM 1487 O O . VAL A 1 204 ? 46.728 -1.723 20.541 1.00 12.46 204 VAL A O 1
ATOM 1491 N N . LYS A 1 205 ? 45.400 0.016 19.956 1.00 17.61 205 LYS A N 1
ATOM 1492 C CA . LYS A 1 205 ? 46.136 1.012 20.709 1.00 20.14 205 LYS A CA 1
ATOM 1493 C C . LYS A 1 205 ? 45.850 0.849 22.171 1.00 22.53 205 LYS A C 1
ATOM 1494 O O . LYS A 1 205 ? 44.723 0.567 22.559 1.00 22.90 205 LYS A O 1
ATOM 1500 N N . GLY A 1 206 ? 46.890 1.009 22.985 1.00 25.61 206 GLY A N 1
ATOM 1501 C CA . GLY A 1 206 ? 46.791 0.836 24.427 1.00 28.45 206 GLY A CA 1
ATOM 1502 C C . GLY A 1 206 ? 47.864 1.621 25.145 1.00 30.84 206 GLY A C 1
ATOM 1503 O O . GLY A 1 206 ? 48.966 1.787 24.620 1.00 30.90 206 GLY A O 1
ATOM 1504 N N . ARG A 1 207 ? 47.533 2.127 26.335 1.00 33.96 207 ARG A N 1
ATOM 1505 C CA . ARG A 1 207 ? 48.509 2.856 27.159 1.00 35.88 207 ARG A CA 1
ATOM 1506 C C . ARG A 1 207 ? 49.724 1.959 27.424 1.00 36.00 207 ARG A C 1
ATOM 1507 O O . ARG A 1 207 ? 50.883 2.369 27.243 1.00 37.09 207 ARG A O 1
ATOM 1515 N N . LYS A 1 208 ? 49.438 0.706 27.780 1.00 35.81 208 LYS A N 1
ATOM 1516 C CA . LYS A 1 208 ? 50.453 -0.281 28.122 1.00 35.05 208 LYS A CA 1
ATOM 1517 C C . LYS A 1 208 ? 51.193 -0.776 26.881 1.00 33.34 208 LYS A C 1
ATOM 1518 O O . LYS A 1 208 ? 51.949 -1.744 26.964 1.00 34.04 208 LYS A O 1
ATOM 1524 N N . GLY A 1 209 ? 50.962 -0.125 25.741 1.00 31.18 209 GLY A N 1
ATOM 1525 C CA . GLY A 1 209 ? 51.560 -0.514 24.473 1.00 29.19 209 GLY A CA 1
ATOM 1526 C C . GLY A 1 209 ? 50.493 -0.830 23.432 1.00 27.60 209 GLY A C 1
ATOM 1527 O O . GLY A 1 209 ? 49.300 -0.981 23.766 1.00 27.87 209 GLY A O 1
ATOM 1528 N N . ASP A 1 210 ? 50.929 -0.879 22.173 1.00 23.64 210 ASP A N 1
ATOM 1529 C CA . ASP A 1 210 ? 50.077 -1.249 21.046 1.00 21.56 210 ASP A CA 1
ATOM 1530 C C . ASP A 1 210 ? 50.279 -2.727 20.747 1.00 20.42 210 ASP A C 1
ATOM 1531 O O . ASP A 1 210 ? 51.367 -3.295 20.933 1.00 19.79 210 ASP A O 1
ATOM 1536 N N . ILE A 1 211 ? 49.218 -3.345 20.248 1.00 17.54 211 ILE A N 1
ATOM 1537 C CA . ILE A 1 211 ? 49.225 -4.751 19.894 1.00 15.38 211 ILE A CA 1
ATOM 1538 C C . ILE A 1 211 ? 48.783 -4.858 18.472 1.00 11.80 211 ILE A C 1
ATOM 1539 O O . ILE A 1 211 ? 47.703 -4.383 18.129 1.00 10.56 211 ILE A O 1
ATOM 1544 N N . THR A 1 212 ? 49.594 -5.501 17.657 1.00 11.06 212 THR A N 1
ATOM 1545 C CA . THR A 1 212 ? 49.251 -5.707 16.266 1.00 10.47 212 THR A CA 1
ATOM 1546 C C . THR A 1 212 ? 48.532 -7.067 16.160 1.00 11.43 212 THR A C 1
ATOM 1547 O O . THR A 1 212 ? 49.073 -8.137 16.593 1.00 12.81 212 THR A O 1
ATOM 1551 N N . VAL A 1 213 ? 47.355 -7.045 15.554 1.00 8.42 213 VAL A N 1
ATOM 1552 C CA . VAL A 1 213 ? 46.556 -8.272 15.457 1.00 7.32 213 VAL A CA 1
ATOM 1553 C C . VAL A 1 213 ? 46.441 -8.653 14.022 1.00 9.06 213 VAL A C 1
ATOM 1554 O O . VAL A 1 213 ? 45.922 -7.874 13.224 1.00 7.37 213 VAL A O 1
ATOM 1558 N N . ASP A 1 214 ? 46.953 -9.818 13.652 1.00 8.81 214 ASP A N 1
ATOM 1559 C CA . ASP A 1 214 ? 46.905 -10.187 12.257 1.00 11.72 214 ASP A CA 1
ATOM 1560 C C . ASP A 1 214 ? 46.683 -11.663 12.022 1.00 9.55 214 ASP A C 1
ATOM 1561 O O . ASP A 1 214 ? 46.883 -12.143 10.906 1.00 10.92 214 ASP A O 1
ATOM 1566 N N . ALA A 1 215 ? 46.238 -12.339 13.053 1.00 10.28 215 ALA A N 1
ATOM 1567 C CA . ALA A 1 215 ? 45.834 -13.719 12.921 1.00 9.87 215 ALA A CA 1
ATOM 1568 C C . ALA A 1 215 ? 44.424 -13.872 13.518 1.00 8.76 215 ALA A C 1
ATOM 1569 O O . ALA A 1 215 ? 44.093 -13.338 14.565 1.00 8.86 215 ALA A O 1
ATOM 1571 N N . ASP A 1 216 ? 43.673 -14.735 12.891 1.00 8.58 216 ASP A N 1
ATOM 1572 C CA . ASP A 1 216 ? 42.303 -15.071 13.246 1.00 8.53 216 ASP A CA 1
ATOM 1573 C C . ASP A 1 216 ? 42.365 -15.805 14.564 1.00 8.75 216 ASP A C 1
ATOM 1574 O O . ASP A 1 216 ? 42.991 -16.863 14.645 1.00 10.91 216 ASP A O 1
ATOM 1579 N N . GLU A 1 217 ? 41.861 -15.234 15.630 1.00 9.95 217 GLU A N 1
ATOM 1580 C CA . GLU A 1 217 ? 42.129 -15.865 16.922 1.00 13.43 217 GLU A CA 1
ATOM 1581 C C . GLU A 1 217 ? 41.142 -16.899 17.414 1.00 9.87 217 GLU A C 1
ATOM 1582 O O . GLU A 1 217 ? 41.400 -17.547 18.429 1.00 13.17 217 GLU A O 1
ATOM 1588 N N . TYR A 1 218 ? 40.043 -17.087 16.712 1.00 9.10 218 TYR A N 1
ATOM 1589 C CA . TYR A 1 218 ? 39.022 -18.012 17.110 1.00 7.29 218 TYR A CA 1
ATOM 1590 C C . TYR A 1 218 ? 39.338 -19.460 16.653 1.00 6.27 218 TYR A C 1
ATOM 1591 O O . TYR A 1 218 ? 38.772 -20.409 17.225 1.00 10.85 218 TYR A O 1
ATOM 1600 N N . ILE A 1 219 ? 40.220 -19.596 15.630 1.00 8.90 219 ILE A N 1
ATOM 1601 C CA . ILE A 1 219 ? 40.523 -20.891 15.109 1.00 9.14 219 ILE A CA 1
ATOM 1602 C C . ILE A 1 219 ? 41.131 -21.711 16.239 1.00 12.44 219 ILE A C 1
ATOM 1603 O O . ILE A 1 219 ? 42.065 -21.266 16.876 1.00 14.88 219 ILE A O 1
ATOM 1608 N N . ARG A 1 220 ? 40.596 -22.902 16.444 1.00 11.44 220 ARG A N 1
ATOM 1609 C CA . ARG A 1 220 ? 41.132 -23.879 17.401 1.00 14.65 220 ARG A CA 1
ATOM 1610 C C . ARG A 1 220 ? 42.235 -24.716 16.732 1.00 16.50 220 ARG A C 1
ATOM 1611 O O . ARG A 1 220 ? 42.050 -25.320 15.655 1.00 19.31 220 ARG A O 1
ATOM 1619 N N . HIS A 1 221 ? 43.383 -24.747 17.388 1.00 15.42 221 HIS A N 1
ATOM 1620 C CA . HIS A 1 221 ? 44.496 -25.535 16.958 1.00 17.21 221 HIS A CA 1
ATOM 1621 C C . HIS A 1 221 ? 44.440 -26.920 17.595 1.00 15.21 221 HIS A C 1
ATOM 1622 O O . HIS A 1 221 ? 44.226 -27.057 18.787 1.00 18.74 221 HIS A O 1
ATOM 1629 N N . GLY A 1 222 ? 44.526 -27.932 16.753 1.00 14.95 222 GLY A N 1
ATOM 1630 C CA . GLY A 1 222 ? 44.530 -29.288 17.194 1.00 14.16 222 GLY A CA 1
ATOM 1631 C C . GLY A 1 222 ? 43.193 -29.742 17.750 1.00 13.14 222 GLY A C 1
ATOM 1632 O O . GLY A 1 222 ? 43.132 -30.561 18.640 1.00 13.44 222 GLY A O 1
ATOM 1633 N N . ALA A 1 223 ? 42.135 -29.255 17.155 1.00 12.96 223 ALA A N 1
ATOM 1634 C CA . ALA A 1 223 ? 40.785 -29.537 17.589 1.00 11.80 223 ALA A CA 1
ATOM 1635 C C . ALA A 1 223 ? 40.526 -31.004 17.371 1.00 11.54 223 ALA A C 1
ATOM 1636 O O . ALA A 1 223 ? 40.702 -31.541 16.267 1.00 13.71 223 ALA A O 1
ATOM 1638 N N . THR A 1 224 ? 40.040 -31.636 18.426 1.00 9.80 224 THR A N 1
ATOM 1639 C CA . THR A 1 224 ? 39.770 -33.070 18.396 1.00 8.19 224 THR A CA 1
ATOM 1640 C C . THR A 1 224 ? 38.287 -33.340 18.266 1.00 10.33 224 THR A C 1
ATOM 1641 O O . THR A 1 224 ? 37.441 -32.550 18.754 1.00 9.43 224 THR A O 1
ATOM 1645 N N . LEU A 1 225 ? 37.959 -34.487 17.655 1.00 8.54 225 LEU A N 1
ATOM 1646 C CA . LEU A 1 225 ? 36.589 -34.917 17.581 1.00 9.33 225 LEU A CA 1
ATOM 1647 C C . LEU A 1 225 ? 36.044 -35.141 19.017 1.00 11.07 225 LEU A C 1
ATOM 1648 O O . LEU A 1 225 ? 34.889 -34.799 19.300 1.00 12.37 225 LEU A O 1
ATOM 1653 N N . ASP A 1 226 ? 36.853 -35.681 19.912 1.00 13.10 226 ASP A N 1
ATOM 1654 C CA A ASP A 1 226 ? 36.441 -35.880 21.299 0.50 13.05 226 ASP A CA 1
ATOM 1655 C CA B ASP A 1 226 ? 36.380 -35.891 21.263 0.50 12.84 226 ASP A CA 1
ATOM 1656 C C . ASP A 1 226 ? 35.922 -34.615 21.950 1.00 13.61 226 ASP A C 1
ATOM 1657 O O . ASP A 1 226 ? 34.957 -34.651 22.739 1.00 14.53 226 ASP A O 1
ATOM 1666 N N . SER A 1 227 ? 36.631 -33.522 21.714 1.00 12.41 227 SER A N 1
ATOM 1667 C CA . SER A 1 227 ? 36.296 -32.230 22.295 1.00 13.23 227 SER A CA 1
ATOM 1668 C C . SER A 1 227 ? 34.918 -31.794 21.852 1.00 13.66 227 SER A C 1
ATOM 1669 O O . SER A 1 227 ? 34.213 -31.243 22.644 1.00 18.19 227 SER A O 1
ATOM 1672 N N . MET A 1 228 ? 34.564 -32.030 20.584 1.00 9.90 228 MET A N 1
ATOM 1673 C CA . MET A 1 228 ? 33.218 -31.837 20.060 1.00 9.55 228 MET A CA 1
ATOM 1674 C C . MET A 1 228 ? 32.173 -32.798 20.593 1.00 10.36 228 MET A C 1
ATOM 1675 O O . MET A 1 228 ? 31.072 -32.383 20.976 1.00 8.64 228 MET A O 1
ATOM 1680 N N . ALA A 1 229 ? 32.503 -34.092 20.596 1.00 10.85 229 ALA A N 1
ATOM 1681 C CA . ALA A 1 229 ? 31.617 -35.096 21.161 1.00 9.40 229 ALA A CA 1
ATOM 1682 C C . ALA A 1 229 ? 31.257 -34.905 22.638 1.00 12.19 229 ALA A C 1
ATOM 1683 O O . ALA A 1 229 ? 30.168 -35.273 23.050 1.00 15.80 229 ALA A O 1
ATOM 1685 N N . LYS A 1 230 ? 32.187 -34.375 23.417 1.00 12.57 230 LYS A N 1
ATOM 1686 C CA . LYS A 1 230 ? 31.977 -34.160 24.836 1.00 13.94 230 LYS A CA 1
ATOM 1687 C C . LYS A 1 230 ? 30.916 -33.111 25.170 1.00 13.27 230 LYS A C 1
ATOM 1688 O O . LYS A 1 230 ? 30.426 -33.072 26.302 1.00 12.73 230 LYS A O 1
ATOM 1694 N N . LEU A 1 231 ? 30.576 -32.257 24.203 1.00 12.00 231 LEU A N 1
ATOM 1695 C CA . LEU A 1 231 ? 29.770 -31.064 24.479 1.00 11.50 231 LEU A CA 1
ATOM 1696 C C . LEU A 1 231 ? 28.321 -31.443 24.665 1.00 11.63 231 LEU A C 1
ATOM 1697 O O . LEU A 1 231 ? 27.866 -32.461 24.149 1.00 11.15 231 LEU A O 1
ATOM 1702 N N . ARG A 1 232 ? 27.623 -30.675 25.492 1.00 14.58 232 ARG A N 1
ATOM 1703 C CA . ARG A 1 232 ? 26.172 -30.825 25.606 1.00 16.18 232 ARG A CA 1
ATOM 1704 C C . ARG A 1 232 ? 25.470 -29.992 24.545 1.00 14.48 232 ARG A C 1
ATOM 1705 O O . ARG A 1 232 ? 25.950 -28.907 24.157 1.00 13.79 232 ARG A O 1
ATOM 1713 N N . PRO A 1 233 ? 24.331 -30.515 24.055 1.00 15.58 233 PRO A N 1
ATOM 1714 C CA . PRO A 1 233 ? 23.507 -29.744 23.162 1.00 15.45 233 PRO A CA 1
ATOM 1715 C C . PRO A 1 233 ? 23.181 -28.435 23.872 1.00 15.41 233 PRO A C 1
ATOM 1716 O O . PRO A 1 233 ? 22.952 -28.433 25.078 1.00 14.92 233 PRO A O 1
ATOM 1720 N N . ALA A 1 234 ? 23.259 -27.340 23.135 1.00 15.73 234 ALA A N 1
ATOM 1721 C CA . ALA A 1 234 ? 23.180 -25.977 23.651 1.00 16.67 234 ALA A CA 1
ATOM 1722 C C . ALA A 1 234 ? 21.769 -25.404 23.597 1.00 19.31 234 ALA A C 1
ATOM 1723 O O . ALA A 1 234 ? 21.475 -24.450 24.329 1.00 21.35 234 ALA A O 1
ATOM 1725 N N . PHE A 1 235 ? 20.914 -25.969 22.739 1.00 17.86 235 PHE A N 1
ATOM 1726 C CA . PHE A 1 235 ? 19.578 -25.370 22.429 1.00 18.91 235 PHE A CA 1
ATOM 1727 C C . PHE A 1 235 ? 18.379 -26.260 22.686 1.00 20.26 235 PHE A C 1
ATOM 1728 O O . PHE A 1 235 ? 17.259 -25.743 22.892 1.00 21.48 235 PHE A O 1
ATOM 1736 N N . ASP A 1 236 ? 18.594 -27.574 22.694 1.00 21.13 236 ASP A N 1
ATOM 1737 C CA . ASP A 1 236 ? 17.578 -28.524 23.121 1.00 23.43 236 ASP A CA 1
ATOM 1738 C C . ASP A 1 236 ? 18.264 -29.664 23.859 1.00 22.78 236 ASP A C 1
ATOM 1739 O O . ASP A 1 236 ? 19.251 -30.188 23.364 1.00 23.11 236 ASP A O 1
ATOM 1744 N N . LYS A 1 237 ? 17.719 -30.084 25.005 1.00 23.05 237 LYS A N 1
ATOM 1745 C CA . LYS A 1 237 ? 18.377 -31.117 25.832 1.00 23.96 237 LYS A CA 1
ATOM 1746 C C . LYS A 1 237 ? 18.557 -32.468 25.103 1.00 23.78 237 LYS A C 1
ATOM 1747 O O . LYS A 1 237 ? 19.420 -33.282 25.490 1.00 23.78 237 LYS A O 1
ATOM 1753 N N . GLU A 1 238 ? 17.722 -32.720 24.088 1.00 22.67 238 GLU A N 1
ATOM 1754 C CA . GLU A 1 238 ? 17.864 -33.898 23.236 1.00 22.85 238 GLU A CA 1
ATOM 1755 C C . GLU A 1 238 ? 18.256 -33.451 21.835 1.00 21.14 238 GLU A C 1
ATOM 1756 O O . GLU A 1 238 ? 18.009 -34.147 20.854 1.00 22.44 238 GLU A O 1
ATOM 1762 N N . GLY A 1 239 ? 18.913 -32.297 21.765 1.00 17.91 239 GLY A N 1
ATOM 1763 C CA . GLY A 1 239 ? 19.391 -31.738 20.521 1.00 16.05 239 GLY A CA 1
ATOM 1764 C C . GLY A 1 239 ? 20.717 -32.310 20.064 1.00 13.84 239 GLY A C 1
ATOM 1765 O O . GLY A 1 239 ? 21.236 -33.297 20.637 1.00 14.58 239 GLY A O 1
ATOM 1766 N N . THR A 1 240 ? 21.198 -31.753 18.954 1.00 13.09 240 THR A N 1
ATOM 1767 C CA . THR A 1 240 ? 22.475 -32.114 18.388 1.00 12.94 240 THR A CA 1
ATOM 1768 C C . THR A 1 240 ? 23.375 -30.915 18.161 1.00 11.98 240 THR A C 1
ATOM 1769 O O . THR A 1 240 ? 24.573 -31.094 17.950 1.00 10.35 240 THR A O 1
ATOM 1773 N N . VAL A 1 241 ? 22.828 -29.696 18.191 1.00 9.77 241 VAL A N 1
ATOM 1774 C CA . VAL A 1 241 ? 23.570 -28.497 17.956 1.00 9.74 241 VAL A CA 1
ATOM 1775 C C . VAL A 1 241 ? 24.270 -28.076 19.269 1.00 8.36 241 VAL A C 1
ATOM 1776 O O . VAL A 1 241 ? 23.641 -27.962 20.305 1.00 9.07 241 VAL A O 1
ATOM 1780 N N . THR A 1 242 ? 25.584 -27.769 19.174 1.00 10.51 242 THR A N 1
ATOM 1781 C CA . THR A 1 242 ? 26.397 -27.450 20.358 1.00 9.75 242 THR A CA 1
ATOM 1782 C C . THR A 1 242 ? 27.231 -26.202 20.082 1.00 7.27 242 THR A C 1
ATOM 1783 O O . THR A 1 242 ? 27.272 -25.700 18.972 1.00 6.18 242 THR A O 1
ATOM 1787 N N . ALA A 1 243 ? 27.915 -25.688 21.105 1.00 9.12 243 ALA A N 1
ATOM 1788 C CA . ALA A 1 243 ? 28.770 -24.553 20.970 1.00 10.34 243 ALA A CA 1
ATOM 1789 C C . ALA A 1 243 ? 29.904 -24.924 20.027 1.00 8.86 243 ALA A C 1
ATOM 1790 O O . ALA A 1 243 ? 30.490 -24.089 19.379 1.00 11.66 243 ALA A O 1
ATOM 1792 N N . GLY A 1 244 ? 30.197 -26.229 19.935 1.00 8.91 244 GLY A N 1
ATOM 1793 C CA . GLY A 1 244 ? 31.321 -26.689 19.105 1.00 9.30 244 GLY A CA 1
ATOM 1794 C C . GLY A 1 244 ? 30.997 -26.781 17.627 1.00 8.03 244 GLY A C 1
ATOM 1795 O O . GLY A 1 244 ? 31.894 -26.625 16.773 1.00 9.41 244 GLY A O 1
ATOM 1796 N N . ASN A 1 245 ? 29.735 -27.126 17.295 1.00 5.35 245 ASN A N 1
ATOM 1797 C CA . ASN A 1 245 ? 29.347 -27.219 15.861 1.00 7.45 245 ASN A CA 1
ATOM 1798 C C . ASN A 1 245 ? 28.509 -26.045 15.374 1.00 9.10 245 ASN A C 1
ATOM 1799 O O . ASN A 1 245 ? 27.929 -26.105 14.295 1.00 9.76 245 ASN A O 1
ATOM 1804 N N . ALA A 1 246 ? 28.594 -24.943 16.121 1.00 9.60 246 ALA A N 1
ATOM 1805 C CA . ALA A 1 246 ? 28.088 -23.660 15.740 1.00 7.60 246 ALA A CA 1
ATOM 1806 C C . ALA A 1 246 ? 29.242 -22.667 15.638 1.00 8.81 246 ALA A C 1
ATOM 1807 O O . ALA A 1 246 ? 30.271 -22.850 16.268 1.00 10.86 246 ALA A O 1
ATOM 1809 N N . SER A 1 247 ? 29.090 -21.620 14.851 1.00 8.45 247 SER A N 1
ATOM 1810 C CA . SER A 1 247 ? 29.994 -20.500 14.971 1.00 9.33 247 SER A CA 1
ATOM 1811 C C . SER A 1 247 ? 29.896 -19.751 16.309 1.00 10.26 247 SER A C 1
ATOM 1812 O O . SER A 1 247 ? 29.196 -20.165 17.214 1.00 12.31 247 SER A O 1
ATOM 1815 N N . GLY A 1 248 ? 30.733 -18.736 16.474 1.00 11.58 248 GLY A N 1
ATOM 1816 C CA . GLY A 1 248 ? 30.847 -18.050 17.717 1.00 11.11 248 GLY A CA 1
ATOM 1817 C C . GLY A 1 248 ? 30.329 -16.622 17.547 1.00 9.99 248 GLY A C 1
ATOM 1818 O O . GLY A 1 248 ? 29.654 -16.223 16.564 1.00 12.58 248 GLY A O 1
ATOM 1819 N N . LEU A 1 249 ? 30.698 -15.842 18.537 1.00 9.00 249 LEU A N 1
ATOM 1820 C CA . LEU A 1 249 ? 30.406 -14.428 18.631 1.00 8.12 249 LEU A CA 1
ATOM 1821 C C . LEU A 1 249 ? 31.738 -13.767 18.413 1.00 6.82 249 LEU A C 1
ATOM 1822 O O . LEU A 1 249 ? 32.698 -14.115 19.093 1.00 9.65 249 LEU A O 1
ATOM 1827 N N . ASN A 1 250 ? 31.839 -12.885 17.433 1.00 5.50 250 ASN A N 1
ATOM 1828 C CA . ASN A 1 250 ? 33.136 -12.380 17.053 1.00 6.35 250 ASN A CA 1
ATOM 1829 C C . ASN A 1 250 ? 33.145 -10.965 16.514 1.00 6.03 250 ASN A C 1
ATOM 1830 O O . ASN A 1 250 ? 32.087 -10.422 16.202 1.00 6.70 250 ASN A O 1
ATOM 1835 N N . ASP A 1 251 ? 34.338 -10.392 16.395 1.00 7.82 251 ASP A N 1
ATOM 1836 C CA . ASP A 1 251 ? 34.519 -8.961 15.976 1.00 7.45 251 ASP A CA 1
ATOM 1837 C C . ASP A 1 251 ? 35.324 -8.926 14.661 1.00 4.70 251 ASP A C 1
ATOM 1838 O O . ASP A 1 251 ? 36.273 -9.734 14.525 1.00 6.10 251 ASP A O 1
ATOM 1843 N N . GLY A 1 252 ? 35.055 -8.010 13.750 1.00 7.04 252 GLY A N 1
ATOM 1844 C CA . GLY A 1 252 ? 35.894 -7.852 12.624 1.00 8.70 252 GLY A CA 1
ATOM 1845 C C . GLY A 1 252 ? 35.255 -6.904 11.646 1.00 9.04 252 GLY A C 1
ATOM 1846 O O . GLY A 1 252 ? 34.090 -6.522 11.798 1.00 7.79 252 GLY A O 1
ATOM 1847 N N . ALA A 1 253 ? 35.976 -6.641 10.551 1.00 4.45 253 ALA A N 1
ATOM 1848 C CA . ALA A 1 253 ? 35.489 -5.893 9.410 1.00 4.89 253 ALA A CA 1
ATOM 1849 C C . ALA A 1 253 ? 36.118 -6.458 8.145 1.00 6.78 253 ALA A C 1
ATOM 1850 O O . ALA A 1 253 ? 37.188 -7.122 8.145 1.00 7.69 253 ALA A O 1
ATOM 1852 N N . ALA A 1 254 ? 35.460 -6.192 7.057 1.00 4.20 254 ALA A N 1
ATOM 1853 C CA . ALA A 1 254 ? 35.865 -6.636 5.723 1.00 4.72 254 ALA A CA 1
ATOM 1854 C C . ALA A 1 254 ? 35.246 -5.804 4.682 1.00 7.94 254 ALA A C 1
ATOM 1855 O O . ALA A 1 254 ? 34.089 -5.414 4.763 1.00 6.91 254 ALA A O 1
ATOM 1857 N N . ALA A 1 255 ? 35.999 -5.579 3.601 1.00 5.99 255 ALA A N 1
ATOM 1858 C CA . ALA A 1 255 ? 35.492 -4.686 2.570 1.00 8.01 255 ALA A CA 1
ATOM 1859 C C . ALA A 1 255 ? 36.117 -5.032 1.251 1.00 6.36 255 ALA A C 1
ATOM 1860 O O . ALA A 1 255 ? 37.136 -5.777 1.139 1.00 9.45 255 ALA A O 1
ATOM 1862 N N . ALA A 1 256 ? 35.506 -4.464 0.204 1.00 7.53 256 ALA A N 1
ATOM 1863 C CA . ALA A 1 256 ? 35.884 -4.607 -1.174 1.00 6.93 256 ALA A CA 1
ATOM 1864 C C . ALA A 1 256 ? 35.832 -3.202 -1.773 1.00 5.39 256 ALA A C 1
ATOM 1865 O O . ALA A 1 256 ? 34.946 -2.423 -1.475 1.00 8.23 256 ALA A O 1
ATOM 1867 N N . LEU A 1 257 ? 36.739 -2.884 -2.727 1.00 4.97 257 LEU A N 1
ATOM 1868 C CA A LEU A 1 257 ? 36.643 -1.592 -3.423 0.50 5.62 257 LEU A CA 1
ATOM 1869 C CA B LEU A 1 257 ? 36.682 -1.595 -3.430 0.50 5.54 257 LEU A CA 1
ATOM 1870 C C . LEU A 1 257 ? 36.096 -1.921 -4.756 1.00 6.58 257 LEU A C 1
ATOM 1871 O O . LEU A 1 257 ? 36.669 -2.753 -5.491 1.00 7.72 257 LEU A O 1
ATOM 1880 N N . LEU A 1 258 ? 34.985 -1.286 -5.098 1.00 6.11 258 LEU A N 1
ATOM 1881 C CA . LEU A 1 258 ? 34.431 -1.509 -6.455 1.00 6.88 258 LEU A CA 1
ATOM 1882 C C . LEU A 1 258 ? 34.473 -0.390 -7.429 1.00 5.86 258 LEU A C 1
ATOM 1883 O O . LEU A 1 258 ? 34.497 0.795 -7.084 1.00 7.51 258 LEU A O 1
ATOM 1888 N N . MET A 1 259 ? 34.541 -0.764 -8.717 1.00 4.08 259 MET A N 1
ATOM 1889 C CA . MET A 1 259 ? 34.522 0.156 -9.825 1.00 4.52 259 MET A CA 1
ATOM 1890 C C . MET A 1 259 ? 34.090 -0.600 -11.057 1.00 5.08 259 MET A C 1
ATOM 1891 O O . MET A 1 259 ? 34.070 -1.861 -11.117 1.00 6.90 259 MET A O 1
ATOM 1896 N N . SER A 1 260 ? 33.843 0.120 -12.124 1.00 4.34 260 SER A N 1
ATOM 1897 C CA . SER A 1 260 ? 33.521 -0.490 -13.386 1.00 6.63 260 SER A CA 1
ATOM 1898 C C . SER A 1 260 ? 34.767 -1.176 -13.938 1.00 5.97 260 SER A C 1
ATOM 1899 O O . SER A 1 260 ? 35.933 -0.778 -13.705 1.00 3.01 260 SER A O 1
ATOM 1902 N N . GLU A 1 261 ? 34.485 -2.231 -14.724 1.00 7.10 261 GLU A N 1
ATOM 1903 C CA . GLU A 1 261 ? 35.533 -2.973 -15.419 1.00 8.52 261 GLU A CA 1
ATOM 1904 C C . GLU A 1 261 ? 36.333 -2.009 -16.274 1.00 7.79 261 GLU A C 1
ATOM 1905 O O . GLU A 1 261 ? 37.544 -2.063 -16.233 1.00 7.88 261 GLU A O 1
ATOM 1911 N N . ALA A 1 262 ? 35.691 -1.060 -16.987 1.00 9.26 262 ALA A N 1
ATOM 1912 C CA . ALA A 1 262 ? 36.388 -0.050 -17.763 1.00 11.57 262 ALA A CA 1
ATOM 1913 C C . ALA A 1 262 ? 37.323 0.824 -16.927 1.00 11.21 262 ALA A C 1
ATOM 1914 O O . ALA A 1 262 ? 38.479 1.165 -17.389 1.00 8.65 262 ALA A O 1
ATOM 1916 N N . GLU A 1 263 ? 36.792 1.302 -15.808 1.00 9.42 263 GLU A N 1
ATOM 1917 C CA . GLU A 1 263 ? 37.576 2.151 -14.911 1.00 10.56 263 GLU A CA 1
ATOM 1918 C C . GLU A 1 263 ? 38.872 1.379 -14.458 1.00 11.32 263 GLU A C 1
ATOM 1919 O O . GLU A 1 263 ? 39.976 1.943 -14.389 1.00 9.35 263 GLU A O 1
ATOM 1925 N N . ALA A 1 264 ? 38.697 0.128 -14.044 1.00 8.13 264 ALA A N 1
ATOM 1926 C CA . ALA A 1 264 ? 39.869 -0.671 -13.677 1.00 6.81 264 ALA A CA 1
ATOM 1927 C C . ALA A 1 264 ? 40.872 -0.764 -14.821 1.00 10.32 264 ALA A C 1
ATOM 1928 O O . ALA A 1 264 ? 42.073 -0.621 -14.649 1.00 12.08 264 ALA A O 1
ATOM 1930 N N . SER A 1 265 ? 40.396 -0.956 -16.033 1.00 11.05 265 SER A N 1
ATOM 1931 C CA A SER A 1 265 ? 41.283 -1.040 -17.155 0.50 10.99 265 SER A CA 1
ATOM 1932 C CA B SER A 1 265 ? 41.288 -1.051 -17.163 0.50 11.00 265 SER A CA 1
ATOM 1933 C C . SER A 1 265 ? 42.012 0.297 -17.354 1.00 10.59 265 SER A C 1
ATOM 1934 O O . SER A 1 265 ? 43.224 0.322 -17.559 1.00 12.95 265 SER A O 1
ATOM 1939 N N . ARG A 1 266 ? 41.288 1.413 -17.263 1.00 11.20 266 ARG A N 1
ATOM 1940 C CA A ARG A 1 266 ? 41.939 2.725 -17.320 0.50 12.10 266 ARG A CA 1
ATOM 1941 C CA B ARG A 1 266 ? 41.936 2.727 -17.335 0.50 11.30 266 ARG A CA 1
ATOM 1942 C C . ARG A 1 266 ? 43.058 2.885 -16.287 1.00 11.13 266 ARG A C 1
ATOM 1943 O O . ARG A 1 266 ? 44.124 3.433 -16.580 1.00 12.59 266 ARG A O 1
ATOM 1958 N N . ARG A 1 267 ? 42.824 2.430 -15.073 1.00 11.10 267 ARG A N 1
ATOM 1959 C CA . ARG A 1 267 ? 43.812 2.597 -14.003 1.00 11.45 267 ARG A CA 1
ATOM 1960 C C . ARG A 1 267 ? 44.944 1.541 -14.071 1.00 12.61 267 ARG A C 1
ATOM 1961 O O . ARG A 1 267 ? 45.944 1.644 -13.374 1.00 14.19 267 ARG A O 1
ATOM 1969 N N . GLY A 1 268 ? 44.769 0.481 -14.861 1.00 12.98 268 GLY A N 1
ATOM 1970 C CA . GLY A 1 268 ? 45.798 -0.518 -14.959 1.00 10.44 268 GLY A CA 1
ATOM 1971 C C . GLY A 1 268 ? 45.707 -1.575 -13.852 1.00 11.13 268 GLY A C 1
ATOM 1972 O O . GLY A 1 268 ? 46.687 -2.251 -13.552 1.00 12.86 268 GLY A O 1
ATOM 1973 N N . ILE A 1 269 ? 44.526 -1.751 -13.271 1.00 11.38 269 ILE A N 1
ATOM 1974 C CA . ILE A 1 269 ? 44.312 -2.509 -12.058 1.00 10.63 269 ILE A CA 1
ATOM 1975 C C . ILE A 1 269 ? 43.958 -3.910 -12.515 1.00 12.62 269 ILE A C 1
ATOM 1976 O O . ILE A 1 269 ? 43.140 -4.073 -13.433 1.00 15.38 269 ILE A O 1
ATOM 1981 N N . GLN A 1 270 ? 44.561 -4.924 -11.910 1.00 11.76 270 GLN A N 1
ATOM 1982 C CA . GLN A 1 270 ? 44.188 -6.294 -12.211 1.00 11.00 270 GLN A CA 1
ATOM 1983 C C . GLN A 1 270 ? 43.196 -6.701 -11.189 1.00 10.21 270 GLN A C 1
ATOM 1984 O O . GLN A 1 270 ? 43.564 -7.023 -10.084 1.00 12.08 270 GLN A O 1
ATOM 1990 N N . PRO A 1 271 ? 41.900 -6.662 -11.502 1.00 9.43 271 PRO A N 1
ATOM 1991 C CA . PRO A 1 271 ? 40.958 -6.863 -10.396 1.00 7.72 271 PRO A CA 1
ATOM 1992 C C . PRO A 1 271 ? 40.830 -8.323 -9.829 1.00 5.92 271 PRO A C 1
ATOM 1993 O O . PRO A 1 271 ? 41.291 -9.210 -10.488 1.00 9.51 271 PRO A O 1
ATOM 1997 N N . LEU A 1 272 ? 40.317 -8.468 -8.592 1.00 7.22 272 LEU A N 1
ATOM 1998 C CA . LEU A 1 272 ? 40.104 -9.715 -7.941 1.00 9.00 272 LEU A CA 1
ATOM 1999 C C . LEU A 1 272 ? 38.953 -10.522 -8.582 1.00 11.86 272 LEU A C 1
ATOM 2000 O O . LEU A 1 272 ? 38.908 -11.759 -8.443 1.00 12.89 272 LEU A O 1
ATOM 2005 N N . GLY A 1 273 ? 38.051 -9.865 -9.287 1.00 8.40 273 GLY A N 1
ATOM 2006 C CA . GLY A 1 273 ? 36.949 -10.603 -9.937 1.00 7.52 273 GLY A CA 1
ATOM 2007 C C . GLY A 1 273 ? 35.904 -9.648 -10.465 1.00 7.97 273 GLY A C 1
ATOM 2008 O O . GLY A 1 273 ? 35.969 -8.485 -10.117 1.00 9.37 273 GLY A O 1
ATOM 2009 N N . ARG A 1 274 ? 35.143 -10.103 -11.475 1.00 6.83 274 ARG A N 1
ATOM 2010 C CA . ARG A 1 274 ? 33.956 -9.456 -11.939 1.00 6.53 274 ARG A CA 1
ATOM 2011 C C . ARG A 1 274 ? 32.727 -10.004 -11.180 1.00 8.53 274 ARG A C 1
ATOM 2012 O O . ARG A 1 274 ? 32.581 -11.248 -11.050 1.00 8.14 274 ARG A O 1
ATOM 2020 N N . ILE A 1 275 ? 31.862 -9.119 -10.711 1.00 6.82 275 ILE A N 1
ATOM 2021 C CA . ILE A 1 275 ? 30.553 -9.465 -10.160 1.00 8.48 275 ILE A CA 1
ATOM 2022 C C . ILE A 1 275 ? 29.702 -9.893 -11.338 1.00 7.10 275 ILE A C 1
ATOM 2023 O O . ILE A 1 275 ? 29.327 -9.075 -12.166 1.00 13.05 275 ILE A O 1
ATOM 2028 N N . VAL A 1 276 ? 29.383 -11.159 -11.389 1.00 6.48 276 VAL A N 1
ATOM 2029 C CA A VAL A 1 276 ? 28.594 -11.666 -12.505 0.50 5.36 276 VAL A CA 1
ATOM 2030 C CA B VAL A 1 276 ? 28.618 -11.738 -12.462 0.50 5.26 276 VAL A CA 1
ATOM 2031 C C . VAL A 1 276 ? 27.108 -11.689 -12.156 1.00 5.08 276 VAL A C 1
ATOM 2032 O O . VAL A 1 276 ? 26.287 -11.440 -13.007 1.00 9.86 276 VAL A O 1
ATOM 2039 N N . SER A 1 277 ? 26.757 -11.918 -10.894 1.00 7.41 277 SER A N 1
ATOM 2040 C CA . SER A 1 277 ? 25.384 -11.936 -10.502 1.00 6.40 277 SER A CA 1
ATOM 2041 C C . SER A 1 277 ? 25.328 -11.958 -9.001 1.00 8.66 277 SER A C 1
ATOM 2042 O O . SER A 1 277 ? 26.286 -12.227 -8.294 1.00 9.12 277 SER A O 1
ATOM 2045 N N . TRP A 1 278 ? 24.127 -11.708 -8.509 1.00 7.46 278 TRP A N 1
ATOM 2046 C CA . TRP A 1 278 ? 23.853 -11.787 -7.109 1.00 7.65 278 TRP A CA 1
ATOM 2047 C C . TRP A 1 278 ? 22.351 -12.036 -6.941 1.00 8.24 278 TRP A C 1
ATOM 2048 O O . TRP A 1 278 ? 21.629 -11.851 -7.926 1.00 6.75 278 TRP A O 1
ATOM 2059 N N . ALA A 1 279 ? 21.955 -12.435 -5.737 1.00 6.32 279 ALA A N 1
ATOM 2060 C CA . ALA A 1 279 ? 20.571 -12.703 -5.430 1.00 3.80 279 ALA A CA 1
ATOM 2061 C C . ALA A 1 279 ? 20.343 -12.737 -3.990 1.00 5.02 279 ALA A C 1
ATOM 2062 O O . ALA A 1 279 ? 21.164 -13.154 -3.185 1.00 6.87 279 ALA A O 1
ATOM 2064 N N . THR A 1 280 ? 19.101 -12.357 -3.676 1.00 4.34 280 THR A N 1
ATOM 2065 C CA . THR A 1 280 ? 18.635 -12.525 -2.286 1.00 5.17 280 THR A CA 1
ATOM 2066 C C . THR A 1 280 ? 17.211 -13.062 -2.309 1.00 5.11 280 THR A C 1
ATOM 2067 O O . THR A 1 280 ? 16.365 -12.635 -3.102 1.00 7.68 280 THR A O 1
ATOM 2071 N N . VAL A 1 281 ? 16.949 -14.050 -1.448 1.00 4.65 281 VAL A N 1
ATOM 2072 C CA . VAL A 1 281 ? 15.644 -14.758 -1.438 1.00 4.94 281 VAL A CA 1
ATOM 2073 C C . VAL A 1 281 ? 15.251 -14.984 -0.004 1.00 7.29 281 VAL A C 1
ATOM 2074 O O . VAL A 1 281 ? 16.076 -15.114 0.861 1.00 10.59 281 VAL A O 1
ATOM 2078 N N . GLY A 1 282 ? 13.948 -15.119 0.243 1.00 3.99 282 GLY A N 1
ATOM 2079 C CA . GLY A 1 282 ? 13.426 -15.436 1.546 1.00 4.78 282 GLY A CA 1
ATOM 2080 C C . GLY A 1 282 ? 13.086 -16.922 1.618 1.00 6.72 282 GLY A C 1
ATOM 2081 O O . GLY A 1 282 ? 12.778 -17.554 0.614 1.00 6.94 282 GLY A O 1
ATOM 2082 N N . VAL A 1 283 ? 13.138 -17.432 2.846 1.00 5.38 283 VAL A N 1
ATOM 2083 C CA . VAL A 1 283 ? 12.647 -18.806 3.292 1.00 5.89 283 VAL A CA 1
ATOM 2084 C C . VAL A 1 283 ? 11.920 -18.680 4.664 1.00 7.78 283 VAL A C 1
ATOM 2085 O O . VAL A 1 283 ? 11.801 -17.574 5.265 1.00 10.43 283 VAL A O 1
ATOM 2089 N N . ASP A 1 284 ? 11.391 -19.789 5.138 1.00 9.17 284 ASP A N 1
ATOM 2090 C CA . ASP A 1 284 ? 10.757 -19.790 6.449 1.00 10.88 284 ASP A CA 1
ATOM 2091 C C . ASP A 1 284 ? 11.784 -19.390 7.525 1.00 10.56 284 ASP A C 1
ATOM 2092 O O . ASP A 1 284 ? 12.869 -19.996 7.644 1.00 10.91 284 ASP A O 1
ATOM 2097 N N . PRO A 1 285 ? 11.462 -18.418 8.376 1.00 11.63 285 PRO A N 1
ATOM 2098 C CA . PRO A 1 285 ? 12.428 -18.149 9.443 1.00 11.66 285 PRO A CA 1
ATOM 2099 C C . PRO A 1 285 ? 12.773 -19.344 10.336 1.00 11.22 285 PRO A C 1
ATOM 2100 O O . PRO A 1 285 ? 13.896 -19.379 10.909 1.00 13.99 285 PRO A O 1
ATOM 2104 N N . LYS A 1 286 ? 11.895 -20.324 10.436 1.00 9.48 286 LYS A N 1
ATOM 2105 C CA . LYS A 1 286 ? 12.142 -21.483 11.281 1.00 9.91 286 LYS A CA 1
ATOM 2106 C C . LYS A 1 286 ? 13.339 -22.309 10.834 1.00 11.58 286 LYS A C 1
ATOM 2107 O O . LYS A 1 286 ? 13.930 -23.071 11.614 1.00 10.60 286 LYS A O 1
ATOM 2113 N N . VAL A 1 287 ? 13.561 -22.247 9.546 1.00 10.72 287 VAL A N 1
ATOM 2114 C CA A VAL A 1 287 ? 14.682 -22.923 8.919 0.50 11.54 287 VAL A CA 1
ATOM 2115 C CA B VAL A 1 287 ? 14.656 -22.932 8.877 0.50 12.57 287 VAL A CA 1
ATOM 2116 C C . VAL A 1 287 ? 15.523 -21.940 8.096 1.00 10.29 287 VAL A C 1
ATOM 2117 O O . VAL A 1 287 ? 15.883 -22.187 6.964 1.00 10.84 287 VAL A O 1
ATOM 2124 N N . MET A 1 288 ? 15.872 -20.802 8.702 1.00 9.22 288 MET A N 1
ATOM 2125 C CA . MET A 1 288 ? 16.635 -19.737 8.036 1.00 11.03 288 MET A CA 1
ATOM 2126 C C . MET A 1 288 ? 17.986 -20.204 7.453 1.00 11.94 288 MET A C 1
ATOM 2127 O O . MET A 1 288 ? 18.465 -19.604 6.483 1.00 9.54 288 MET A O 1
ATOM 2132 N N . GLY A 1 289 ? 18.562 -21.263 8.051 1.00 10.68 289 GLY A N 1
ATOM 2133 C CA . GLY A 1 289 ? 19.849 -21.869 7.563 1.00 9.20 289 GLY A CA 1
ATOM 2134 C C . GLY A 1 289 ? 19.782 -22.373 6.140 1.00 10.80 289 GLY A C 1
ATOM 2135 O O . GLY A 1 289 ? 20.802 -22.679 5.513 1.00 10.33 289 GLY A O 1
ATOM 2136 N N . THR A 1 290 ? 18.558 -22.563 5.661 1.00 9.92 290 THR A N 1
ATOM 2137 C CA . THR A 1 290 ? 18.340 -22.982 4.276 1.00 10.40 290 THR A CA 1
ATOM 2138 C C . THR A 1 290 ? 18.406 -21.887 3.262 1.00 8.98 290 THR A C 1
ATOM 2139 O O . THR A 1 290 ? 18.349 -22.199 2.126 1.00 9.25 290 THR A O 1
ATOM 2143 N N . GLY A 1 291 ? 18.514 -20.620 3.661 1.00 8.49 291 GLY A N 1
ATOM 2144 C CA . GLY A 1 291 ? 18.504 -19.510 2.722 1.00 8.51 291 GLY A CA 1
ATOM 2145 C C . GLY A 1 291 ? 19.439 -19.659 1.580 1.00 8.58 291 GLY A C 1
ATOM 2146 O O . GLY A 1 291 ? 19.119 -19.249 0.451 1.00 9.13 291 GLY A O 1
ATOM 2147 N N . PRO A 1 292 ? 20.675 -20.161 1.828 1.00 8.12 292 PRO A N 1
ATOM 2148 C CA . PRO A 1 292 ? 21.592 -20.309 0.730 1.00 8.39 292 PRO A CA 1
ATOM 2149 C C . PRO A 1 292 ? 21.146 -21.131 -0.407 1.00 8.83 292 PRO A C 1
ATOM 2150 O O . PRO A 1 292 ? 21.649 -20.951 -1.523 1.00 7.10 292 PRO A O 1
ATOM 2154 N N . ILE A 1 293 ? 20.258 -22.070 -0.166 1.00 6.53 293 ILE A N 1
ATOM 2155 C CA . ILE A 1 293 ? 19.789 -22.922 -1.234 1.00 6.66 293 ILE A CA 1
ATOM 2156 C C . ILE A 1 293 ? 19.122 -22.131 -2.352 1.00 7.95 293 ILE A C 1
ATOM 2157 O O . ILE A 1 293 ? 19.641 -22.143 -3.493 1.00 7.83 293 ILE A O 1
ATOM 2162 N N . PRO A 1 294 ? 17.962 -21.476 -2.076 1.00 7.22 294 PRO A N 1
ATOM 2163 C CA . PRO A 1 294 ? 17.378 -20.687 -3.162 1.00 10.10 294 PRO A CA 1
ATOM 2164 C C . PRO A 1 294 ? 18.185 -19.488 -3.660 1.00 8.13 294 PRO A C 1
ATOM 2165 O O . PRO A 1 294 ? 18.124 -19.194 -4.861 1.00 10.25 294 PRO A O 1
ATOM 2169 N N . ALA A 1 295 ? 18.956 -18.894 -2.759 1.00 6.93 295 ALA A N 1
ATOM 2170 C CA . ALA A 1 295 ? 19.789 -17.716 -3.083 1.00 5.77 295 ALA A CA 1
ATOM 2171 C C . ALA A 1 295 ? 20.904 -18.073 -4.094 1.00 9.42 295 ALA A C 1
ATOM 2172 O O . ALA A 1 295 ? 21.069 -17.399 -5.082 1.00 8.00 295 ALA A O 1
ATOM 2174 N N . SER A 1 296 ? 21.563 -19.212 -3.863 1.00 9.19 296 SER A N 1
ATOM 2175 C CA . SER A 1 296 ? 22.582 -19.725 -4.743 1.00 7.22 296 SER A CA 1
ATOM 2176 C C . SER A 1 296 ? 22.011 -20.164 -6.062 1.00 7.74 296 SER A C 1
ATOM 2177 O O . SER A 1 296 ? 22.539 -19.829 -7.098 1.00 8.58 296 SER A O 1
ATOM 2180 N N . ARG A 1 297 ? 20.905 -20.923 -6.050 1.00 8.33 297 ARG A N 1
ATOM 2181 C CA . ARG A 1 297 ? 20.288 -21.309 -7.279 1.00 5.37 297 ARG A CA 1
ATOM 2182 C C . ARG A 1 297 ? 19.931 -20.077 -8.068 1.00 5.93 297 ARG A C 1
ATOM 2183 O O . ARG A 1 297 ? 20.123 -20.122 -9.256 1.00 6.93 297 ARG A O 1
ATOM 2191 N N . LYS A 1 298 ? 19.400 -19.027 -7.427 1.00 7.25 298 LYS A N 1
ATOM 2192 C CA . LYS A 1 298 ? 18.917 -17.835 -8.204 1.00 8.50 298 LYS A CA 1
ATOM 2193 C C . LYS A 1 298 ? 20.129 -17.074 -8.805 1.00 7.91 298 LYS A C 1
ATOM 2194 O O . LYS A 1 298 ? 20.125 -16.728 -9.983 1.00 8.85 298 LYS A O 1
ATOM 2200 N N . ALA A 1 299 ? 21.168 -16.944 -8.031 1.00 6.82 299 ALA A N 1
ATOM 2201 C CA . ALA A 1 299 ? 22.415 -16.298 -8.469 1.00 7.39 299 ALA A CA 1
ATOM 2202 C C . ALA A 1 299 ? 22.992 -17.044 -9.622 1.00 8.65 299 ALA A C 1
ATOM 2203 O O . ALA A 1 299 ? 23.334 -16.411 -10.556 1.00 7.96 299 ALA A O 1
ATOM 2205 N N . LEU A 1 300 ? 23.038 -18.362 -9.530 1.00 7.06 300 LEU A N 1
ATOM 2206 C CA . LEU A 1 300 ? 23.567 -19.156 -10.632 1.00 8.46 300 LEU A CA 1
ATOM 2207 C C . LEU A 1 300 ? 22.691 -18.992 -11.852 1.00 9.92 300 LEU A C 1
ATOM 2208 O O . LEU A 1 300 ? 23.191 -18.840 -12.938 1.00 7.19 300 LEU A O 1
ATOM 2213 N N . GLU A 1 301 ? 21.373 -18.977 -11.682 1.00 8.97 301 GLU A N 1
ATOM 2214 C CA . GLU A 1 301 ? 20.528 -18.773 -12.841 1.00 11.55 301 GLU A CA 1
ATOM 2215 C C . GLU A 1 301 ? 20.818 -17.446 -13.511 1.00 10.88 301 GLU A C 1
ATOM 2216 O O . GLU A 1 301 ? 20.979 -17.404 -14.754 1.00 11.23 301 GLU A O 1
ATOM 2222 N N . ARG A 1 302 ? 20.954 -16.415 -12.690 1.00 12.81 302 ARG A N 1
ATOM 2223 C CA A ARG A 1 302 ? 21.163 -15.077 -13.204 0.50 11.44 302 ARG A CA 1
ATOM 2224 C CA B ARG A 1 302 ? 21.161 -15.071 -13.205 0.50 11.83 302 ARG A CA 1
ATOM 2225 C C . ARG A 1 302 ? 22.503 -14.935 -13.903 1.00 11.14 302 ARG A C 1
ATOM 2226 O O . ARG A 1 302 ? 22.624 -14.126 -14.803 1.00 12.54 302 ARG A O 1
ATOM 2241 N N . ALA A 1 303 ? 23.483 -15.762 -13.525 1.00 10.35 303 ALA A N 1
ATOM 2242 C CA . ALA A 1 303 ? 24.834 -15.765 -14.108 1.00 10.70 303 ALA A CA 1
ATOM 2243 C C . ALA A 1 303 ? 24.896 -16.601 -15.387 1.00 9.45 303 ALA A C 1
ATOM 2244 O O . ALA A 1 303 ? 25.830 -16.536 -16.209 1.00 13.10 303 ALA A O 1
ATOM 2246 N N . GLY A 1 304 ? 23.901 -17.465 -15.520 1.00 9.04 304 GLY A N 1
ATOM 2247 C CA . GLY A 1 304 ? 23.851 -18.452 -16.578 1.00 8.31 304 GLY A CA 1
ATOM 2248 C C . GLY A 1 304 ? 24.796 -19.650 -16.349 1.00 5.90 304 GLY A C 1
ATOM 2249 O O . GLY A 1 304 ? 25.372 -20.200 -17.236 1.00 11.35 304 GLY A O 1
ATOM 2250 N N . TRP A 1 305 ? 24.997 -20.010 -15.109 1.00 5.23 305 TRP A N 1
ATOM 2251 C CA . TRP A 1 305 ? 25.943 -20.994 -14.724 1.00 8.47 305 TRP A CA 1
ATOM 2252 C C . TRP A 1 305 ? 25.219 -22.193 -14.124 1.00 10.38 305 TRP A C 1
ATOM 2253 O O . TRP A 1 305 ? 24.155 -22.022 -13.494 1.00 12.09 305 TRP A O 1
ATOM 2264 N N . LYS A 1 306 ? 25.792 -23.376 -14.341 1.00 12.28 306 LYS A N 1
ATOM 2265 C CA . LYS A 1 306 ? 25.375 -24.625 -13.658 1.00 11.16 306 LYS A CA 1
ATOM 2266 C C . LYS A 1 306 ? 26.166 -24.680 -12.351 1.00 12.78 306 LYS A C 1
ATOM 2267 O O . LYS A 1 306 ? 27.280 -24.159 -12.263 1.00 9.23 306 LYS A O 1
ATOM 2273 N N . ILE A 1 307 ? 25.623 -25.359 -11.363 1.00 9.27 307 ILE A N 1
ATOM 2274 C CA . ILE A 1 307 ? 26.360 -25.629 -10.105 1.00 12.06 307 ILE A CA 1
ATOM 2275 C C . ILE A 1 307 ? 27.747 -26.250 -10.445 1.00 11.54 307 ILE A C 1
ATOM 2276 O O . ILE A 1 307 ? 28.775 -25.818 -9.905 1.00 11.23 307 ILE A O 1
ATOM 2281 N N . GLY A 1 308 ? 27.759 -27.221 -11.346 1.00 9.79 308 GLY A N 1
ATOM 2282 C CA . GLY A 1 308 ? 28.990 -27.800 -11.888 1.00 8.97 308 GLY A CA 1
ATOM 2283 C C . GLY A 1 308 ? 30.062 -26.885 -12.422 1.00 10.90 308 GLY A C 1
ATOM 2284 O O . GLY A 1 308 ? 31.252 -27.263 -12.491 1.00 11.21 308 GLY A O 1
ATOM 2285 N N . ASP A 1 309 ? 29.648 -25.710 -12.842 1.00 9.67 309 ASP A N 1
ATOM 2286 C CA . ASP A 1 309 ? 30.542 -24.694 -13.396 1.00 10.19 309 ASP A CA 1
ATOM 2287 C C . ASP A 1 309 ? 31.465 -24.066 -12.353 1.00 11.05 309 ASP A C 1
ATOM 2288 O O . ASP A 1 309 ? 32.549 -23.554 -12.727 1.00 10.14 309 ASP A O 1
ATOM 2293 N N . LEU A 1 310 ? 31.037 -24.080 -11.073 1.00 8.87 310 LEU A N 1
ATOM 2294 C CA . LEU A 1 310 ? 31.747 -23.448 -9.971 1.00 8.82 310 LEU A CA 1
ATOM 2295 C C . LEU A 1 310 ? 33.060 -24.180 -9.754 1.00 8.70 310 LEU A C 1
ATOM 2296 O O . LEU A 1 310 ? 33.120 -25.410 -9.716 1.00 8.04 310 LEU A O 1
ATOM 2301 N N . ASP A 1 311 ? 34.112 -23.389 -9.572 1.00 9.37 311 ASP A N 1
ATOM 2302 C CA . ASP A 1 311 ? 35.469 -23.872 -9.229 1.00 7.44 311 ASP A CA 1
ATOM 2303 C C . ASP A 1 311 ? 35.735 -23.752 -7.712 1.00 6.96 311 ASP A C 1
ATOM 2304 O O . ASP A 1 311 ? 36.527 -24.517 -7.163 1.00 9.01 311 ASP A O 1
ATOM 2309 N N . LEU A 1 312 ? 35.083 -22.777 -7.033 1.00 5.98 312 LEU A N 1
ATOM 2310 C CA A LEU A 1 312 ? 35.276 -22.533 -5.608 0.50 5.57 312 LEU A CA 1
ATOM 2311 C CA B LEU A 1 312 ? 35.272 -22.528 -5.611 0.50 5.31 312 LEU A CA 1
ATOM 2312 C C . LEU A 1 312 ? 33.971 -21.960 -5.091 1.00 8.18 312 LEU A C 1
ATOM 2313 O O . LEU A 1 312 ? 33.338 -21.172 -5.753 1.00 9.17 312 LEU A O 1
ATOM 2322 N N . VAL A 1 313 ? 33.674 -22.284 -3.839 1.00 4.69 313 VAL A N 1
ATOM 2323 C CA . VAL A 1 313 ? 32.485 -21.869 -3.076 1.00 5.18 313 VAL A CA 1
ATOM 2324 C C . VAL A 1 313 ? 32.873 -21.508 -1.666 1.00 7.34 313 VAL A C 1
ATOM 2325 O O . VAL A 1 313 ? 33.598 -22.255 -1.019 1.00 7.83 313 VAL A O 1
ATOM 2329 N N . GLU A 1 314 ? 32.355 -20.387 -1.195 1.00 5.67 314 GLU A N 1
ATOM 2330 C CA . GLU A 1 314 ? 32.373 -20.032 0.210 1.00 6.09 314 GLU A CA 1
ATOM 2331 C C . GLU A 1 314 ? 30.925 -19.980 0.619 1.00 7.63 314 GLU A C 1
ATOM 2332 O O . GLU A 1 314 ? 30.169 -19.063 0.188 1.00 9.17 314 GLU A O 1
ATOM 2338 N N . ALA A 1 315 ? 30.542 -20.990 1.384 1.00 7.88 315 ALA A N 1
ATOM 2339 C CA . ALA A 1 315 ? 29.143 -21.115 1.871 1.00 7.83 315 ALA A CA 1
ATOM 2340 C C . ALA A 1 315 ? 29.241 -20.939 3.372 1.00 10.47 315 ALA A C 1
ATOM 2341 O O . ALA A 1 315 ? 29.781 -21.808 4.071 1.00 12.49 315 ALA A O 1
ATOM 2343 N N . ASN A 1 316 ? 28.750 -19.833 3.860 1.00 12.61 316 ASN A N 1
ATOM 2344 C CA . ASN A 1 316 ? 28.923 -19.504 5.295 1.00 11.15 316 ASN A CA 1
ATOM 2345 C C . ASN A 1 316 ? 28.417 -20.596 6.313 1.00 12.73 316 ASN A C 1
ATOM 2346 O O . ASN A 1 316 ? 27.322 -21.145 6.186 1.00 13.07 316 ASN A O 1
ATOM 2351 N N . GLU A 1 317 ? 29.251 -20.920 7.337 1.00 14.88 317 GLU A N 1
ATOM 2352 C CA . GLU A 1 317 ? 28.969 -21.984 8.324 1.00 12.42 317 GLU A CA 1
ATOM 2353 C C . GLU A 1 317 ? 28.468 -21.354 9.604 1.00 13.89 317 GLU A C 1
ATOM 2354 O O . GLU A 1 317 ? 29.161 -21.324 10.609 1.00 17.64 317 GLU A O 1
ATOM 2360 N N . ALA A 1 318 ? 27.229 -20.867 9.585 1.00 13.77 318 ALA A N 1
ATOM 2361 C CA . ALA A 1 318 ? 26.566 -20.503 10.823 1.00 12.52 318 ALA A CA 1
ATOM 2362 C C . ALA A 1 318 ? 26.533 -21.670 11.833 1.00 12.18 318 ALA A C 1
ATOM 2363 O O . ALA A 1 318 ? 26.829 -21.506 13.036 1.00 9.79 318 ALA A O 1
ATOM 2365 N N . PHE A 1 319 ? 26.100 -22.824 11.347 1.00 9.30 319 PHE A N 1
ATOM 2366 C CA . PHE A 1 319 ? 26.030 -24.021 12.132 1.00 10.97 319 PHE A CA 1
ATOM 2367 C C . PHE A 1 319 ? 26.339 -25.154 11.231 1.00 9.26 319 PHE A C 1
ATOM 2368 O O . PHE A 1 319 ? 25.970 -25.107 10.054 1.00 8.95 319 PHE A O 1
ATOM 2376 N N . ALA A 1 320 ? 26.980 -26.187 11.756 1.00 7.06 320 ALA A N 1
ATOM 2377 C CA . ALA A 1 320 ? 27.243 -27.405 10.966 1.00 9.60 320 ALA A CA 1
ATOM 2378 C C . ALA A 1 320 ? 25.964 -27.938 10.295 1.00 9.41 320 ALA A C 1
ATOM 2379 O O . ALA A 1 320 ? 25.966 -28.322 9.134 1.00 8.12 320 ALA A O 1
ATOM 2381 N N . ALA A 1 321 ? 24.897 -27.936 11.043 1.00 9.41 321 ALA A N 1
ATOM 2382 C CA . ALA A 1 321 ? 23.606 -28.471 10.578 1.00 7.38 321 ALA A CA 1
ATOM 2383 C C . ALA A 1 321 ? 23.242 -27.783 9.285 1.00 8.37 321 ALA A C 1
ATOM 2384 O O . ALA A 1 321 ? 22.967 -28.436 8.255 1.00 10.44 321 ALA A O 1
ATOM 2386 N N . GLN A 1 322 ? 23.259 -26.481 9.304 1.00 9.76 322 GLN A N 1
ATOM 2387 C CA . GLN A 1 322 ? 22.737 -25.845 8.111 1.00 10.13 322 GLN A CA 1
ATOM 2388 C C . GLN A 1 322 ? 23.703 -25.964 6.973 1.00 8.60 322 GLN A C 1
ATOM 2389 O O . GLN A 1 322 ? 23.292 -26.106 5.788 1.00 10.31 322 GLN A O 1
ATOM 2395 N N . ALA A 1 323 ? 25.022 -25.900 7.274 1.00 6.28 323 ALA A N 1
ATOM 2396 C CA . ALA A 1 323 ? 26.044 -25.937 6.253 1.00 8.92 323 ALA A CA 1
ATOM 2397 C C . ALA A 1 323 ? 25.941 -27.292 5.529 1.00 8.01 323 ALA A C 1
ATOM 2398 O O . ALA A 1 323 ? 26.060 -27.419 4.317 1.00 11.25 323 ALA A O 1
ATOM 2400 N N . CYS A 1 324 ? 25.651 -28.333 6.279 1.00 5.50 324 CYS A N 1
ATOM 2401 C CA . CYS A 1 324 ? 25.514 -29.678 5.744 1.00 8.86 324 CYS A CA 1
ATOM 2402 C C . CYS A 1 324 ? 24.273 -29.821 4.887 1.00 7.40 324 CYS A C 1
ATOM 2403 O O . CYS A 1 324 ? 24.370 -30.390 3.840 1.00 11.25 324 CYS A O 1
ATOM 2406 N N . ALA A 1 325 ? 23.145 -29.280 5.336 1.00 8.49 325 ALA A N 1
ATOM 2407 C CA . ALA A 1 325 ? 21.917 -29.264 4.548 1.00 7.90 325 ALA A CA 1
ATOM 2408 C C . ALA A 1 325 ? 22.160 -28.537 3.215 1.00 9.25 325 ALA A C 1
ATOM 2409 O O . ALA A 1 325 ? 21.753 -29.037 2.163 1.00 9.90 325 ALA A O 1
ATOM 2411 N N . VAL A 1 326 ? 22.817 -27.357 3.232 1.00 8.52 326 VAL A N 1
ATOM 2412 C CA . VAL A 1 326 ? 23.065 -26.574 2.019 1.00 9.87 326 VAL A CA 1
ATOM 2413 C C . VAL A 1 326 ? 23.843 -27.449 1.062 1.00 9.95 326 VAL A C 1
ATOM 2414 O O . VAL A 1 326 ? 23.503 -27.542 -0.128 1.00 9.86 326 VAL A O 1
ATOM 2418 N N . ASN A 1 327 ? 24.892 -28.095 1.578 1.00 10.55 327 ASN A N 1
ATOM 2419 C CA . ASN A 1 327 ? 25.782 -28.855 0.701 1.00 12.10 327 ASN A CA 1
ATOM 2420 C C . ASN A 1 327 ? 25.073 -30.056 0.118 1.00 12.34 327 ASN A C 1
ATOM 2421 O O . ASN A 1 327 ? 25.283 -30.393 -1.014 1.00 13.30 327 ASN A O 1
ATOM 2426 N N . LYS A 1 328 ? 24.230 -30.669 0.922 1.00 11.98 328 LYS A N 1
ATOM 2427 C CA . LYS A 1 328 ? 23.409 -31.815 0.498 1.00 11.41 328 LYS A CA 1
ATOM 2428 C C . LYS A 1 328 ? 22.467 -31.435 -0.607 1.00 12.34 328 LYS A C 1
ATOM 2429 O O . LYS A 1 328 ? 22.458 -32.080 -1.673 1.00 12.86 328 LYS A O 1
ATOM 2435 N N . ASP A 1 329 ? 21.747 -30.329 -0.417 1.00 9.22 329 ASP A N 1
ATOM 2436 C CA . ASP A 1 329 ? 20.795 -29.899 -1.442 1.00 11.47 329 ASP A CA 1
ATOM 2437 C C . ASP A 1 329 ? 21.466 -29.475 -2.740 1.00 11.88 329 ASP A C 1
ATOM 2438 O O . ASP A 1 329 ? 21.106 -29.947 -3.844 1.00 12.25 329 ASP A O 1
ATOM 2443 N N . LEU A 1 330 ? 22.440 -28.591 -2.648 1.00 12.63 330 LEU A N 1
ATOM 2444 C CA . LEU A 1 330 ? 23.066 -28.043 -3.843 1.00 11.09 330 LEU A CA 1
ATOM 2445 C C . LEU A 1 330 ? 23.894 -29.096 -4.567 1.00 11.86 330 LEU A C 1
ATOM 2446 O O . LEU A 1 330 ? 23.877 -29.153 -5.801 1.00 11.27 330 LEU A O 1
ATOM 2451 N N . GLY A 1 331 ? 24.518 -30.006 -3.825 1.00 9.95 331 GLY A N 1
ATOM 2452 C CA . GLY A 1 331 ? 25.181 -31.158 -4.472 1.00 12.43 331 GLY A CA 1
ATOM 2453 C C . GLY A 1 331 ? 26.553 -30.838 -5.024 1.00 12.75 331 GLY A C 1
ATOM 2454 O O . GLY A 1 331 ? 27.179 -31.688 -5.604 1.00 14.59 331 GLY A O 1
ATOM 2455 N N . TRP A 1 332 ? 27.041 -29.633 -4.778 1.00 10.93 332 TRP A N 1
ATOM 2456 C CA . TRP A 1 332 ? 28.357 -29.240 -5.235 1.00 10.58 332 TRP A CA 1
ATOM 2457 C C . TRP A 1 332 ? 29.431 -30.029 -4.499 1.00 10.83 332 TRP A C 1
ATOM 2458 O O . TRP A 1 332 ? 29.234 -30.483 -3.382 1.00 10.14 332 TRP A O 1
ATOM 2469 N N . ASP A 1 333 ? 30.568 -30.212 -5.139 1.00 9.93 333 ASP A N 1
ATOM 2470 C CA . ASP A 1 333 ? 31.622 -31.098 -4.613 1.00 9.13 333 ASP A CA 1
ATOM 2471 C C . ASP A 1 333 ? 32.101 -30.498 -3.346 1.00 8.88 333 ASP A C 1
ATOM 2472 O O . ASP A 1 333 ? 32.570 -29.381 -3.352 1.00 8.64 333 ASP A O 1
ATOM 2477 N N . PRO A 1 334 ? 31.972 -31.217 -2.252 1.00 9.26 334 PRO A N 1
ATOM 2478 C CA . PRO A 1 334 ? 32.353 -30.655 -0.949 1.00 6.93 334 PRO A CA 1
ATOM 2479 C C . PRO A 1 334 ? 33.824 -30.169 -0.935 1.00 5.23 334 PRO A C 1
ATOM 2480 O O . PRO A 1 334 ? 34.148 -29.278 -0.149 1.00 10.26 334 PRO A O 1
ATOM 2484 N N . SER A 1 335 ? 34.697 -30.734 -1.758 1.00 6.38 335 SER A N 1
ATOM 2485 C CA . SER A 1 335 ? 36.140 -30.433 -1.796 1.00 8.93 335 SER A CA 1
ATOM 2486 C C . SER A 1 335 ? 36.436 -29.026 -2.284 1.00 6.79 335 SER A C 1
ATOM 2487 O O . SER A 1 335 ? 37.516 -28.520 -1.989 1.00 6.56 335 SER A O 1
ATOM 2490 N N . ILE A 1 336 ? 35.446 -28.361 -2.937 1.00 5.58 336 ILE A N 1
ATOM 2491 C CA . ILE A 1 336 ? 35.585 -26.995 -3.358 1.00 7.79 336 ILE A CA 1
ATOM 2492 C C . ILE A 1 336 ? 34.932 -25.958 -2.471 1.00 7.52 336 ILE A C 1
ATOM 2493 O O . ILE A 1 336 ? 34.979 -24.733 -2.736 1.00 7.56 336 ILE A O 1
ATOM 2498 N N . VAL A 1 337 ? 34.383 -26.417 -1.350 1.00 5.52 337 VAL A N 1
ATOM 2499 C CA . VAL A 1 337 ? 33.596 -25.568 -0.481 1.00 5.89 337 VAL A CA 1
ATOM 2500 C C . VAL A 1 337 ? 34.394 -25.277 0.760 1.00 7.42 337 VAL A C 1
ATOM 2501 O O . VAL A 1 337 ? 34.858 -26.223 1.452 1.00 7.91 337 VAL A O 1
ATOM 2505 N N . ASN A 1 338 ? 34.545 -24.002 1.092 1.00 5.53 338 ASN A N 1
ATOM 2506 C CA . ASN A 1 338 ? 35.219 -23.592 2.345 1.00 4.05 338 ASN A CA 1
ATOM 2507 C C . ASN A 1 338 ? 36.588 -24.270 2.485 1.00 6.46 338 ASN A C 1
ATOM 2508 O O . ASN A 1 338 ? 36.881 -24.868 3.511 1.00 8.19 338 ASN A O 1
ATOM 2513 N N . VAL A 1 339 ? 37.368 -24.187 1.416 1.00 5.95 339 VAL A N 1
ATOM 2514 C CA . VAL A 1 339 ? 38.619 -24.975 1.329 1.00 6.18 339 VAL A CA 1
ATOM 2515 C C . VAL A 1 339 ? 39.605 -24.524 2.430 1.00 5.04 339 VAL A C 1
ATOM 2516 O O . VAL A 1 339 ? 40.510 -25.291 2.759 1.00 4.94 339 VAL A O 1
ATOM 2520 N N . ASN A 1 340 ? 39.486 -23.282 2.938 1.00 6.25 340 ASN A N 1
ATOM 2521 C CA . ASN A 1 340 ? 40.362 -22.802 4.002 1.00 8.23 340 ASN A CA 1
ATOM 2522 C C . ASN A 1 340 ? 39.658 -22.798 5.355 1.00 9.60 340 ASN A C 1
ATOM 2523 O O . ASN A 1 340 ? 40.089 -22.142 6.307 1.00 9.13 340 ASN A O 1
ATOM 2528 N N . GLY A 1 341 ? 38.577 -23.557 5.430 1.00 9.43 341 GLY A N 1
ATOM 2529 C CA . GLY A 1 341 ? 37.754 -23.557 6.597 1.00 10.33 341 GLY A CA 1
ATOM 2530 C C . GLY A 1 341 ? 36.675 -22.519 6.548 1.00 7.48 341 GLY A C 1
ATOM 2531 O O . GLY A 1 341 ? 36.633 -21.665 5.695 1.00 9.27 341 GLY A O 1
ATOM 2532 N N . GLY A 1 342 ? 35.807 -22.538 7.534 1.00 8.11 342 GLY A N 1
ATOM 2533 C CA . GLY A 1 342 ? 34.684 -21.633 7.539 1.00 8.47 342 GLY A CA 1
ATOM 2534 C C . GLY A 1 342 ? 34.462 -21.048 8.926 1.00 8.17 342 GLY A C 1
ATOM 2535 O O . GLY A 1 342 ? 35.251 -21.265 9.877 1.00 9.29 342 GLY A O 1
ATOM 2536 N N . ALA A 1 343 ? 33.285 -20.427 9.089 1.00 5.84 343 ALA A N 1
ATOM 2537 C CA . ALA A 1 343 ? 32.920 -19.736 10.364 1.00 7.91 343 ALA A CA 1
ATOM 2538 C C . ALA A 1 343 ? 32.967 -20.477 11.627 1.00 5.79 343 ALA A C 1
ATOM 2539 O O . ALA A 1 343 ? 33.172 -19.906 12.703 1.00 7.95 343 ALA A O 1
ATOM 2541 N N . ILE A 1 344 ? 32.721 -21.775 11.561 1.00 4.37 344 ILE A N 1
ATOM 2542 C CA . ILE A 1 344 ? 32.783 -22.515 12.772 1.00 3.90 344 ILE A CA 1
ATOM 2543 C C . ILE A 1 344 ? 34.175 -22.327 13.396 1.00 5.56 344 ILE A C 1
ATOM 2544 O O . ILE A 1 344 ? 34.265 -22.233 14.647 1.00 7.28 344 ILE A O 1
ATOM 2549 N N . ALA A 1 345 ? 35.231 -22.349 12.576 1.00 5.88 345 ALA A N 1
ATOM 2550 C CA . ALA A 1 345 ? 36.597 -22.092 13.046 1.00 6.42 345 ALA A CA 1
ATOM 2551 C C . ALA A 1 345 ? 36.972 -20.622 13.074 1.00 6.35 345 ALA A C 1
ATOM 2552 O O . ALA A 1 345 ? 37.587 -20.153 14.039 1.00 7.89 345 ALA A O 1
ATOM 2554 N N . ILE A 1 346 ? 36.644 -19.901 12.011 1.00 6.58 346 ILE A N 1
ATOM 2555 C CA A ILE A 1 346 ? 37.119 -18.528 11.889 0.50 8.91 346 ILE A CA 1
ATOM 2556 C CA B ILE A 1 346 ? 37.082 -18.508 11.856 0.50 8.19 346 ILE A CA 1
ATOM 2557 C C . ILE A 1 346 ? 36.262 -17.520 12.684 1.00 8.83 346 ILE A C 1
ATOM 2558 O O . ILE A 1 346 ? 36.800 -16.467 13.171 1.00 9.12 346 ILE A O 1
ATOM 2567 N N . GLY A 1 347 ? 34.979 -17.755 12.792 1.00 8.72 347 GLY A N 1
ATOM 2568 C CA . GLY A 1 347 ? 34.142 -16.863 13.583 1.00 10.89 347 GLY A CA 1
ATOM 2569 C C . GLY A 1 347 ? 33.112 -16.166 12.739 1.00 10.53 347 GLY A C 1
ATOM 2570 O O . GLY A 1 347 ? 33.188 -16.238 11.448 1.00 10.75 347 GLY A O 1
ATOM 2571 N N . HIS A 1 348 ? 32.144 -15.507 13.413 1.00 8.98 348 HIS A N 1
ATOM 2572 C CA A HIS A 1 348 ? 30.972 -14.935 12.717 0.50 11.88 348 HIS A CA 1
ATOM 2573 C CA B HIS A 1 348 ? 30.969 -14.939 12.747 0.50 10.79 348 HIS A CA 1
ATOM 2574 C C . HIS A 1 348 ? 30.638 -13.532 13.179 1.00 11.01 348 HIS A C 1
ATOM 2575 O O . HIS A 1 348 ? 29.694 -13.363 13.952 1.00 12.47 348 HIS A O 1
ATOM 2588 N N . PRO A 1 349 ? 31.416 -12.549 12.748 1.00 9.90 349 PRO A N 1
ATOM 2589 C CA . PRO A 1 349 ? 31.210 -11.154 13.071 1.00 10.60 349 PRO A CA 1
ATOM 2590 C C . PRO A 1 349 ? 30.050 -10.648 12.244 1.00 10.80 349 PRO A C 1
ATOM 2591 O O . PRO A 1 349 ? 30.253 -10.164 11.121 1.00 10.89 349 PRO A O 1
ATOM 2595 N N . ILE A 1 350 ? 28.837 -10.781 12.806 1.00 10.49 350 ILE A N 1
ATOM 2596 C CA . ILE A 1 350 ? 27.594 -10.762 11.987 1.00 11.67 350 ILE A CA 1
ATOM 2597 C C . ILE A 1 350 ? 27.601 -9.878 10.751 1.00 10.79 350 ILE A C 1
ATOM 2598 O O . ILE A 1 350 ? 27.508 -10.362 9.666 1.00 12.07 350 ILE A O 1
ATOM 2603 N N . GLY A 1 351 ? 27.637 -8.527 10.894 1.00 11.04 351 GLY A N 1
ATOM 2604 C CA . GLY A 1 351 ? 27.534 -7.680 9.725 1.00 8.64 351 GLY A CA 1
ATOM 2605 C C . GLY A 1 351 ? 28.708 -7.669 8.790 1.00 7.78 351 GLY A C 1
ATOM 2606 O O . GLY A 1 351 ? 28.579 -7.360 7.570 1.00 6.54 351 GLY A O 1
ATOM 2607 N N . ALA A 1 352 ? 29.836 -8.221 9.248 1.00 8.17 352 ALA A N 1
ATOM 2608 C CA . ALA A 1 352 ? 31.057 -8.253 8.369 1.00 8.13 352 ALA A CA 1
ATOM 2609 C C . ALA A 1 352 ? 31.145 -9.609 7.659 1.00 6.78 352 ALA A C 1
ATOM 2610 O O . ALA A 1 352 ? 31.879 -9.701 6.704 1.00 8.41 352 ALA A O 1
ATOM 2612 N N . SER A 1 353 ? 30.399 -10.606 8.172 1.00 6.31 353 SER A N 1
ATOM 2613 C CA A SER A 1 353 ? 30.675 -11.988 7.787 0.50 8.45 353 SER A CA 1
ATOM 2614 C CA B SER A 1 353 ? 30.460 -12.004 7.809 0.50 6.90 353 SER A CA 1
ATOM 2615 C C . SER A 1 353 ? 30.534 -12.188 6.279 1.00 6.95 353 SER A C 1
ATOM 2616 O O . SER A 1 353 ? 31.348 -12.925 5.702 1.00 8.58 353 SER A O 1
ATOM 2621 N N . GLY A 1 354 ? 29.570 -11.560 5.648 1.00 7.37 354 GLY A N 1
ATOM 2622 C CA . GLY A 1 354 ? 29.466 -11.724 4.187 1.00 6.72 354 GLY A CA 1
ATOM 2623 C C . GLY A 1 354 ? 30.627 -11.239 3.307 1.00 9.27 354 GLY A C 1
ATOM 2624 O O . GLY A 1 354 ? 30.991 -11.836 2.326 1.00 12.39 354 GLY A O 1
ATOM 2625 N N . ALA A 1 355 ? 31.175 -10.103 3.743 1.00 10.06 355 ALA A N 1
ATOM 2626 C CA . ALA A 1 355 ? 32.371 -9.538 3.209 1.00 7.68 355 ALA A CA 1
ATOM 2627 C C . ALA A 1 355 ? 33.597 -10.343 3.601 1.00 10.01 355 ALA A C 1
ATOM 2628 O O . ALA A 1 355 ? 34.519 -10.401 2.888 1.00 9.79 355 ALA A O 1
ATOM 2630 N N . ARG A 1 356 ? 33.633 -10.851 4.817 1.00 6.15 356 ARG A N 1
ATOM 2631 C CA . ARG A 1 356 ? 34.711 -11.779 5.167 1.00 7.10 356 ARG A CA 1
ATOM 2632 C C . ARG A 1 356 ? 34.803 -12.960 4.277 1.00 5.23 356 ARG A C 1
ATOM 2633 O O . ARG A 1 356 ? 35.860 -13.350 3.838 1.00 7.21 356 ARG A O 1
ATOM 2641 N N . ILE A 1 357 ? 33.716 -13.658 4.058 1.00 7.16 357 ILE A N 1
ATOM 2642 C CA . ILE A 1 357 ? 33.813 -14.882 3.284 1.00 8.66 357 ILE A CA 1
ATOM 2643 C C . ILE A 1 357 ? 34.089 -14.498 1.809 1.00 6.91 357 ILE A C 1
ATOM 2644 O O . ILE A 1 357 ? 34.744 -15.190 0.974 1.00 6.47 357 ILE A O 1
ATOM 2649 N N . LEU A 1 358 ? 33.597 -13.342 1.414 1.00 7.63 358 LEU A N 1
ATOM 2650 C CA . LEU A 1 358 ? 33.920 -12.853 0.091 1.00 7.12 358 LEU A CA 1
ATOM 2651 C C . LEU A 1 358 ? 35.432 -12.652 -0.048 1.00 8.07 358 LEU A C 1
ATOM 2652 O O . LEU A 1 358 ? 36.010 -12.931 -1.022 1.00 6.91 358 LEU A O 1
ATOM 2657 N N . ASN A 1 359 ? 36.069 -12.070 0.922 1.00 5.06 359 ASN A N 1
ATOM 2658 C CA . ASN A 1 359 ? 37.511 -11.885 0.975 1.00 6.88 359 ASN A CA 1
ATOM 2659 C C . ASN A 1 359 ? 38.151 -13.220 0.817 1.00 9.96 359 ASN A C 1
ATOM 2660 O O . ASN A 1 359 ? 39.029 -13.398 -0.036 1.00 7.49 359 ASN A O 1
ATOM 2665 N N . THR A 1 360 ? 37.743 -14.173 1.619 1.00 9.07 360 THR A N 1
ATOM 2666 C CA . THR A 1 360 ? 38.385 -15.481 1.536 1.00 9.85 360 THR A CA 1
ATOM 2667 C C . THR A 1 360 ? 38.224 -16.127 0.145 1.00 7.98 360 THR A C 1
ATOM 2668 O O . THR A 1 360 ? 39.173 -16.663 -0.390 1.00 7.49 360 THR A O 1
ATOM 2672 N N . LEU A 1 361 ? 37.023 -16.075 -0.434 1.00 6.04 361 LEU A N 1
ATOM 2673 C CA . LEU A 1 361 ? 36.804 -16.514 -1.812 1.00 5.57 361 LEU A CA 1
ATOM 2674 C C . LEU A 1 361 ? 37.761 -15.857 -2.869 1.00 6.02 361 LEU A C 1
ATOM 2675 O O . LEU A 1 361 ? 38.382 -16.585 -3.623 1.00 5.03 361 LEU A O 1
ATOM 2680 N N . LEU A 1 362 ? 37.838 -14.510 -2.917 1.00 5.95 362 LEU A N 1
ATOM 2681 C CA . LEU A 1 362 ? 38.550 -13.775 -3.873 1.00 6.69 362 LEU A CA 1
ATOM 2682 C C . LEU A 1 362 ? 40.025 -14.139 -3.773 1.00 5.87 362 LEU A C 1
ATOM 2683 O O . LEU A 1 362 ? 40.604 -14.377 -4.706 1.00 7.66 362 LEU A O 1
ATOM 2688 N N . PHE A 1 363 ? 40.558 -14.247 -2.557 1.00 5.13 363 PHE A N 1
ATOM 2689 C CA . PHE A 1 363 ? 42.003 -14.480 -2.402 1.00 5.72 363 PHE A CA 1
ATOM 2690 C C . PHE A 1 363 ? 42.333 -15.921 -2.739 1.00 5.46 363 PHE A C 1
ATOM 2691 O O . PHE A 1 363 ? 43.396 -16.201 -3.395 1.00 7.20 363 PHE A O 1
ATOM 2699 N N . GLU A 1 364 ? 41.422 -16.820 -2.494 1.00 7.12 364 GLU A N 1
ATOM 2700 C CA . GLU A 1 364 ? 41.686 -18.195 -2.862 1.00 6.58 364 GLU A CA 1
ATOM 2701 C C . GLU A 1 364 ? 41.515 -18.377 -4.387 1.00 3.83 364 GLU A C 1
ATOM 2702 O O . GLU A 1 364 ? 42.294 -19.139 -4.986 1.00 6.47 364 GLU A O 1
ATOM 2708 N N . MET A 1 365 ? 40.501 -17.785 -4.978 1.00 3.73 365 MET A N 1
ATOM 2709 C CA . MET A 1 365 ? 40.367 -17.837 -6.453 1.00 5.86 365 MET A CA 1
ATOM 2710 C C . MET A 1 365 ? 41.670 -17.346 -7.110 1.00 8.07 365 MET A C 1
ATOM 2711 O O . MET A 1 365 ? 42.181 -17.983 -8.028 1.00 7.56 365 MET A O 1
ATOM 2716 N N . LYS A 1 366 ? 42.201 -16.230 -6.683 1.00 8.43 366 LYS A N 1
ATOM 2717 C CA . LYS A 1 366 ? 43.465 -15.732 -7.222 1.00 7.18 366 LYS A CA 1
ATOM 2718 C C . LYS A 1 366 ? 44.579 -16.721 -6.974 1.00 5.14 366 LYS A C 1
ATOM 2719 O O . LYS A 1 366 ? 45.356 -17.006 -7.895 1.00 10.51 366 LYS A O 1
ATOM 2725 N N . ARG A 1 367 ? 44.702 -17.195 -5.736 1.00 3.84 367 ARG A N 1
ATOM 2726 C CA . ARG A 1 367 ? 45.760 -18.140 -5.348 1.00 5.17 367 ARG A CA 1
ATOM 2727 C C . ARG A 1 367 ? 45.808 -19.378 -6.276 1.00 7.51 367 ARG A C 1
ATOM 2728 O O . ARG A 1 367 ? 46.875 -19.836 -6.709 1.00 10.49 367 ARG A O 1
ATOM 2736 N N . ARG A 1 368 ? 44.646 -19.971 -6.548 1.00 7.62 368 ARG A N 1
ATOM 2737 C CA . ARG A 1 368 ? 44.616 -21.266 -7.240 1.00 11.23 368 ARG A CA 1
ATOM 2738 C C . ARG A 1 368 ? 44.216 -21.144 -8.698 1.00 10.99 368 ARG A C 1
ATOM 2739 O O . ARG A 1 368 ? 44.154 -22.146 -9.457 1.00 14.29 368 ARG A O 1
ATOM 2747 N N . GLY A 1 369 ? 43.919 -19.923 -9.074 1.00 9.26 369 GLY A N 1
ATOM 2748 C CA . GLY A 1 369 ? 43.602 -19.613 -10.486 1.00 9.31 369 GLY A CA 1
ATOM 2749 C C . GLY A 1 369 ? 42.196 -20.156 -10.811 1.00 10.56 369 GLY A C 1
ATOM 2750 O O . GLY A 1 369 ? 42.004 -20.711 -11.884 1.00 13.98 369 GLY A O 1
ATOM 2751 N N . ALA A 1 370 ? 41.269 -20.066 -9.853 1.00 9.13 370 ALA A N 1
ATOM 2752 C CA . ALA A 1 370 ? 39.845 -20.572 -9.998 1.00 6.05 370 ALA A CA 1
ATOM 2753 C C . ALA A 1 370 ? 39.143 -19.520 -10.829 1.00 10.07 370 ALA A C 1
ATOM 2754 O O . ALA A 1 370 ? 39.306 -18.349 -10.554 1.00 10.83 370 ALA A O 1
ATOM 2756 N N . ARG A 1 371 ? 38.436 -19.927 -11.880 1.00 8.92 371 ARG A N 1
ATOM 2757 C CA . ARG A 1 371 ? 37.715 -18.979 -12.742 1.00 9.14 371 ARG A CA 1
ATOM 2758 C C . ARG A 1 371 ? 36.364 -18.497 -12.184 1.00 9.85 371 ARG A C 1
ATOM 2759 O O . ARG A 1 371 ? 36.029 -17.295 -12.304 1.00 11.27 371 ARG A O 1
ATOM 2767 N N . LYS A 1 372 ? 35.587 -19.403 -11.592 1.00 6.62 372 LYS A N 1
ATOM 2768 C CA A LYS A 1 372 ? 34.213 -19.108 -11.235 0.50 6.67 372 LYS A CA 1
ATOM 2769 C CA B LYS A 1 372 ? 34.220 -19.103 -11.220 0.50 6.09 372 LYS A CA 1
ATOM 2770 C C . LYS A 1 372 ? 34.037 -19.459 -9.782 1.00 4.90 372 LYS A C 1
ATOM 2771 O O . LYS A 1 372 ? 34.343 -20.596 -9.370 1.00 6.02 372 LYS A O 1
ATOM 2782 N N . GLY A 1 373 ? 33.479 -18.524 -9.006 1.00 7.14 373 GLY A N 1
ATOM 2783 C CA . GLY A 1 373 ? 33.292 -18.605 -7.573 1.00 7.08 373 GLY A CA 1
ATOM 2784 C C . GLY A 1 373 ? 31.927 -18.134 -7.196 1.00 7.71 373 GLY A C 1
ATOM 2785 O O . GLY A 1 373 ? 31.310 -17.360 -7.873 1.00 8.28 373 GLY A O 1
ATOM 2786 N N . LEU A 1 374 ? 31.515 -18.647 -6.066 1.00 5.72 374 LEU A N 1
ATOM 2787 C CA . LEU A 1 374 ? 30.268 -18.260 -5.419 1.00 5.09 374 LEU A CA 1
ATOM 2788 C C . LEU A 1 374 ? 30.442 -18.099 -3.911 1.00 7.15 374 LEU A C 1
ATOM 2789 O O . LEU A 1 374 ? 31.064 -18.890 -3.241 1.00 7.42 374 LEU A O 1
ATOM 2794 N N . ALA A 1 375 ? 29.886 -17.017 -3.371 1.00 5.48 375 ALA A N 1
ATOM 2795 C CA . ALA A 1 375 ? 29.830 -16.806 -1.950 1.00 4.79 375 ALA A CA 1
ATOM 2796 C C . ALA A 1 375 ? 28.323 -16.743 -1.547 1.00 7.74 375 ALA A C 1
ATOM 2797 O O . ALA A 1 375 ? 27.558 -16.119 -2.218 1.00 6.40 375 ALA A O 1
ATOM 2799 N N . THR A 1 376 ? 27.953 -17.388 -0.437 1.00 7.21 376 THR A N 1
ATOM 2800 C CA . THR A 1 376 ? 26.546 -17.427 0.026 1.00 6.19 376 THR A CA 1
ATOM 2801 C C . THR A 1 376 ? 26.454 -17.487 1.535 1.00 7.54 376 THR A C 1
ATOM 2802 O O . THR A 1 376 ? 27.271 -18.150 2.197 1.00 7.50 376 THR A O 1
ATOM 2806 N N . LEU A 1 377 ? 25.449 -16.813 2.096 1.00 6.58 377 LEU A N 1
ATOM 2807 C CA . LEU A 1 377 ? 25.157 -16.967 3.518 1.00 8.85 377 LEU A CA 1
ATOM 2808 C C . LEU A 1 377 ? 23.668 -17.080 3.751 1.00 8.20 377 LEU A C 1
ATOM 2809 O O . LEU A 1 377 ? 22.835 -16.584 3.016 1.00 8.17 377 LEU A O 1
ATOM 2814 N N . CYS A 1 378 ? 23.384 -17.695 4.884 1.00 10.65 378 CYS A N 1
ATOM 2815 C CA . CYS A 1 378 ? 22.035 -17.720 5.420 1.00 9.83 378 CYS A CA 1
ATOM 2816 C C . CYS A 1 378 ? 21.894 -16.508 6.262 1.00 10.93 378 CYS A C 1
ATOM 2817 O O . CYS A 1 378 ? 22.888 -15.946 6.682 1.00 10.31 378 CYS A O 1
ATOM 2820 N N . ILE A 1 379 ? 20.639 -16.150 6.550 1.00 9.91 379 ILE A N 1
ATOM 2821 C CA . ILE A 1 379 ? 20.263 -14.882 7.194 1.00 9.93 379 ILE A CA 1
ATOM 2822 C C . ILE A 1 379 ? 19.112 -15.065 8.184 1.00 8.51 379 ILE A C 1
ATOM 2823 O O . ILE A 1 379 ? 18.080 -15.654 7.851 1.00 7.76 379 ILE A O 1
ATOM 2828 N N . GLY A 1 380 ? 19.314 -14.686 9.415 1.00 10.00 380 GLY A N 1
ATOM 2829 C CA . GLY A 1 380 ? 18.257 -14.686 10.429 1.00 9.17 380 GLY A CA 1
ATOM 2830 C C . GLY A 1 380 ? 16.959 -14.023 9.980 1.00 7.40 380 GLY A C 1
ATOM 2831 O O . GLY A 1 380 ? 16.988 -13.047 9.222 1.00 9.82 380 GLY A O 1
ATOM 2832 N N . GLY A 1 381 ? 15.844 -14.642 10.262 1.00 10.45 381 GLY A N 1
ATOM 2833 C CA . GLY A 1 381 ? 14.537 -14.136 9.791 1.00 9.11 381 GLY A CA 1
ATOM 2834 C C . GLY A 1 381 ? 14.172 -14.768 8.458 1.00 10.95 381 GLY A C 1
ATOM 2835 O O . GLY A 1 381 ? 13.113 -14.511 7.930 1.00 9.67 381 GLY A O 1
ATOM 2836 N N . GLY A 1 382 ? 15.004 -15.703 8.012 1.00 8.07 382 GLY A N 1
ATOM 2837 C CA . GLY A 1 382 ? 14.716 -16.472 6.808 1.00 7.03 382 GLY A CA 1
ATOM 2838 C C . GLY A 1 382 ? 15.047 -15.850 5.492 1.00 5.51 382 GLY A C 1
ATOM 2839 O O . GLY A 1 382 ? 14.170 -15.554 4.710 1.00 6.81 382 GLY A O 1
ATOM 2840 N N . MET A 1 383 ? 16.327 -15.691 5.219 1.00 4.46 383 MET A N 1
ATOM 2841 C CA . MET A 1 383 ? 16.739 -15.239 3.921 1.00 4.67 383 MET A CA 1
ATOM 2842 C C . MET A 1 383 ? 18.065 -15.819 3.585 1.00 4.58 383 MET A C 1
ATOM 2843 O O . MET A 1 383 ? 18.732 -16.457 4.424 1.00 7.76 383 MET A O 1
ATOM 2848 N N . GLY A 1 384 ? 18.385 -15.722 2.312 1.00 6.12 384 GLY A N 1
ATOM 2849 C CA . GLY A 1 384 ? 19.715 -16.008 1.848 1.00 3.76 384 GLY A CA 1
ATOM 2850 C C . GLY A 1 384 ? 20.221 -14.969 0.942 1.00 2.41 384 GLY A C 1
ATOM 2851 O O . GLY A 1 384 ? 19.460 -14.246 0.354 1.00 5.50 384 GLY A O 1
ATOM 2852 N N . VAL A 1 385 ? 21.522 -14.853 0.828 1.00 4.54 385 VAL A N 1
ATOM 2853 C CA . VAL A 1 385 ? 22.126 -13.945 -0.216 1.00 6.86 385 VAL A CA 1
ATOM 2854 C C . VAL A 1 385 ? 23.273 -14.707 -0.836 1.00 4.92 385 VAL A C 1
ATOM 2855 O O . VAL A 1 385 ? 23.943 -15.567 -0.190 1.00 6.77 385 VAL A O 1
ATOM 2859 N N . ALA A 1 386 ? 23.440 -14.559 -2.137 1.00 4.16 386 ALA A N 1
ATOM 2860 C CA . ALA A 1 386 ? 24.593 -15.203 -2.798 1.00 5.93 386 ALA A CA 1
ATOM 2861 C C . ALA A 1 386 ? 25.094 -14.284 -3.941 1.00 7.37 386 ALA A C 1
ATOM 2862 O O . ALA A 1 386 ? 24.385 -13.399 -4.480 1.00 7.19 386 ALA A O 1
ATOM 2864 N N . MET A 1 387 ? 26.360 -14.507 -4.284 1.00 5.93 387 MET A N 1
ATOM 2865 C CA . MET A 1 387 ? 27.042 -13.688 -5.270 1.00 5.95 387 MET A CA 1
ATOM 2866 C C . MET A 1 387 ? 27.965 -14.516 -6.091 1.00 7.45 387 MET A C 1
ATOM 2867 O O . MET A 1 387 ? 28.679 -15.268 -5.514 1.00 5.66 387 MET A O 1
ATOM 2872 N N . CYS A 1 388 ? 27.916 -14.381 -7.399 1.00 6.66 388 CYS A N 1
ATOM 2873 C CA . CYS A 1 388 ? 28.798 -15.036 -8.297 1.00 9.71 388 CYS A CA 1
ATOM 2874 C C . CYS A 1 388 ? 29.880 -14.117 -8.796 1.00 5.25 388 CYS A C 1
ATOM 2875 O O . CYS A 1 388 ? 29.639 -12.977 -9.186 1.00 7.05 388 CYS A O 1
ATOM 2878 N N . ILE A 1 389 ? 31.103 -14.658 -8.793 1.00 7.02 389 ILE A N 1
ATOM 2879 C CA . ILE A 1 389 ? 32.307 -13.883 -9.133 1.00 7.19 389 ILE A CA 1
ATOM 2880 C C . ILE A 1 389 ? 33.070 -14.653 -10.181 1.00 7.39 389 ILE A C 1
ATOM 2881 O O . ILE A 1 389 ? 33.179 -15.903 -10.087 1.00 7.13 389 ILE A O 1
ATOM 2886 N N . GLU A 1 390 ? 33.505 -13.996 -11.243 1.00 8.10 390 GLU A N 1
ATOM 2887 C CA . GLU A 1 390 ? 34.416 -14.580 -12.163 1.00 8.15 390 GLU A CA 1
ATOM 2888 C C . GLU A 1 390 ? 35.722 -13.857 -12.162 1.00 6.93 390 GLU A C 1
ATOM 2889 O O . GLU A 1 390 ? 35.743 -12.651 -12.260 1.00 7.93 390 GLU A O 1
ATOM 2895 N N . SER A 1 391 ? 36.794 -14.638 -12.214 1.00 8.29 391 SER A N 1
ATOM 2896 C CA . SER A 1 391 ? 38.152 -14.090 -12.423 1.00 11.91 391 SER A CA 1
ATOM 2897 C C . SER A 1 391 ? 38.246 -13.337 -13.789 1.00 13.67 391 SER A C 1
ATOM 2898 O O . SER A 1 391 ? 37.607 -13.691 -14.799 1.00 11.19 391 SER A O 1
ATOM 2901 N N . LEU A 1 392 ? 39.064 -12.282 -13.863 1.00 18.95 392 LEU A N 1
ATOM 2902 C CA . LEU A 1 392 ? 39.182 -11.492 -15.130 1.00 22.23 392 LEU A CA 1
ATOM 2903 C C . LEU A 1 392 ? 40.179 -11.974 -16.200 1.00 26.74 392 LEU A C 1
ATOM 2904 O O . LEU A 1 392 ? 39.972 -12.946 -16.964 1.00 28.89 392 LEU A O 1
ATOM 2910 N N . SER B 1 1 ? 17.041 0.324 -22.705 1.00 36.66 1 SER B N 1
ATOM 2911 C CA . SER B 1 1 ? 16.875 1.799 -22.582 1.00 35.97 1 SER B CA 1
ATOM 2912 C C . SER B 1 1 ? 16.983 2.191 -21.117 1.00 35.82 1 SER B C 1
ATOM 2913 O O . SER B 1 1 ? 16.928 1.310 -20.249 1.00 37.22 1 SER B O 1
ATOM 2916 N N . THR B 1 2 ? 17.156 3.494 -20.847 1.00 34.38 2 THR B N 1
ATOM 2917 C CA . THR B 1 2 ? 17.244 3.995 -19.462 1.00 32.23 2 THR B CA 1
ATOM 2918 C C . THR B 1 2 ? 15.959 3.655 -18.675 1.00 28.09 2 THR B C 1
ATOM 2919 O O . THR B 1 2 ? 14.889 4.114 -19.039 1.00 26.68 2 THR B O 1
ATOM 2923 N N . PRO B 1 3 ? 16.068 2.847 -17.596 1.00 24.33 3 PRO B N 1
ATOM 2924 C CA . PRO B 1 3 ? 14.876 2.462 -16.847 1.00 21.70 3 PRO B CA 1
ATOM 2925 C C . PRO B 1 3 ? 14.040 3.640 -16.312 1.00 19.57 3 PRO B C 1
ATOM 2926 O O . PRO B 1 3 ? 14.544 4.738 -16.082 1.00 19.34 3 PRO B O 1
ATOM 2930 N N . SER B 1 4 ? 12.750 3.420 -16.140 1.00 15.41 4 SER B N 1
ATOM 2931 C CA . SER B 1 4 ? 11.869 4.475 -15.630 1.00 15.71 4 SER B CA 1
ATOM 2932 C C . SER B 1 4 ? 11.071 3.871 -14.496 1.00 11.22 4 SER B C 1
ATOM 2933 O O . SER B 1 4 ? 10.318 2.896 -14.709 1.00 12.07 4 SER B O 1
ATOM 2936 N N . ILE B 1 5 ? 11.293 4.383 -13.290 1.00 8.76 5 ILE B N 1
ATOM 2937 C CA A ILE B 1 5 ? 10.679 3.835 -12.113 0.50 8.17 5 ILE B CA 1
ATOM 2938 C CA B ILE B 1 5 ? 10.671 3.841 -12.140 0.50 8.39 5 ILE B CA 1
ATOM 2939 C C . ILE B 1 5 ? 9.663 4.861 -11.600 1.00 6.95 5 ILE B C 1
ATOM 2940 O O . ILE B 1 5 ? 9.956 6.068 -11.548 1.00 7.16 5 ILE B O 1
ATOM 2949 N N . VAL B 1 6 ? 8.480 4.380 -11.247 1.00 6.42 6 VAL B N 1
ATOM 2950 C CA . VAL B 1 6 ? 7.413 5.206 -10.724 1.00 7.13 6 VAL B CA 1
ATOM 2951 C C . VAL B 1 6 ? 7.154 4.883 -9.279 1.00 6.86 6 VAL B C 1
ATOM 2952 O O . VAL B 1 6 ? 7.392 3.727 -8.807 1.00 7.81 6 VAL B O 1
ATOM 2956 N N . ILE B 1 7 ? 6.595 5.859 -8.588 1.00 5.73 7 ILE B N 1
ATOM 2957 C CA . ILE B 1 7 ? 5.994 5.662 -7.294 1.00 7.63 7 ILE B CA 1
ATOM 2958 C C . ILE B 1 7 ? 4.501 5.433 -7.506 1.00 7.78 7 ILE B C 1
ATOM 2959 O O . ILE B 1 7 ? 3.769 6.327 -7.861 1.00 7.87 7 ILE B O 1
ATOM 2964 N N . ALA B 1 8 ? 4.045 4.216 -7.316 1.00 7.09 8 ALA B N 1
ATOM 2965 C CA . ALA B 1 8 ? 2.688 3.865 -7.621 1.00 8.60 8 ALA B CA 1
ATOM 2966 C C . ALA B 1 8 ? 1.724 4.334 -6.573 1.00 8.55 8 ALA B C 1
ATOM 2967 O O . ALA B 1 8 ? 0.625 4.753 -6.884 1.00 12.03 8 ALA B O 1
ATOM 2969 N N . SER B 1 9 ? 2.176 4.389 -5.346 1.00 7.33 9 SER B N 1
ATOM 2970 C CA . SER B 1 9 ? 1.340 4.754 -4.166 1.00 9.34 9 SER B CA 1
ATOM 2971 C C . SER B 1 9 ? 2.279 5.081 -3.018 1.00 7.25 9 SER B C 1
ATOM 2972 O O . SER B 1 9 ? 3.454 4.759 -3.044 1.00 7.41 9 SER B O 1
ATOM 2975 N N . ALA B 1 10 ? 1.761 5.784 -2.027 1.00 8.40 10 ALA B N 1
ATOM 2976 C CA . ALA B 1 10 ? 2.478 6.207 -0.852 1.00 6.11 10 ALA B CA 1
ATOM 2977 C C . ALA B 1 10 ? 1.517 6.334 0.308 1.00 5.41 10 ALA B C 1
ATOM 2978 O O . ALA B 1 10 ? 0.325 6.595 0.123 1.00 5.56 10 ALA B O 1
ATOM 2980 N N . ALA B 1 11 ? 2.069 6.256 1.525 1.00 5.38 11 ALA B N 1
ATOM 2981 C CA . ALA B 1 11 ? 1.330 6.483 2.784 1.00 7.77 11 ALA B CA 1
ATOM 2982 C C . ALA B 1 11 ? 2.272 6.765 3.881 1.00 7.40 11 ALA B C 1
ATOM 2983 O O . ALA B 1 11 ? 3.480 6.361 3.803 1.00 7.59 11 ALA B O 1
ATOM 2985 N N . ARG B 1 12 ? 1.739 7.466 4.913 1.00 5.64 12 ARG B N 1
ATOM 2986 C CA . ARG B 1 12 ? 2.457 7.700 6.151 1.00 4.60 12 ARG B CA 1
ATOM 2987 C C . ARG B 1 12 ? 1.529 7.610 7.258 1.00 7.35 12 ARG B C 1
ATOM 2988 O O . ARG B 1 12 ? 0.357 7.871 7.149 1.00 7.34 12 ARG B O 1
ATOM 2996 N N . THR B 1 13 ? 2.111 7.314 8.389 1.00 7.02 13 THR B N 1
ATOM 2997 C CA . THR B 1 13 ? 1.383 7.497 9.674 1.00 6.55 13 THR B CA 1
ATOM 2998 C C . THR B 1 13 ? 1.321 8.958 9.976 1.00 7.08 13 THR B C 1
ATOM 2999 O O . THR B 1 13 ? 2.122 9.760 9.433 1.00 5.20 13 THR B O 1
ATOM 3003 N N . ALA B 1 14 ? 0.370 9.367 10.818 1.00 7.07 14 ALA B N 1
ATOM 3004 C CA . ALA B 1 14 ? 0.486 10.657 11.563 1.00 6.64 14 ALA B CA 1
ATOM 3005 C C . ALA B 1 14 ? 1.838 10.604 12.293 1.00 7.73 14 ALA B C 1
ATOM 3006 O O . ALA B 1 14 ? 2.410 9.520 12.686 1.00 8.36 14 ALA B O 1
ATOM 3008 N N . VAL B 1 15 ? 2.421 11.756 12.446 1.00 6.88 15 VAL B N 1
ATOM 3009 C CA . VAL B 1 15 ? 3.616 11.842 13.231 1.00 7.28 15 VAL B CA 1
ATOM 3010 C C . VAL B 1 15 ? 3.260 12.089 14.713 1.00 5.42 15 VAL B C 1
ATOM 3011 O O . VAL B 1 15 ? 2.532 13.042 15.026 1.00 5.86 15 VAL B O 1
ATOM 3015 N N . GLY B 1 16 ? 3.745 11.224 15.597 1.00 5.78 16 GLY B N 1
ATOM 3016 C CA . GLY B 1 16 ? 3.524 11.294 16.995 1.00 5.12 16 GLY B CA 1
ATOM 3017 C C . GLY B 1 16 ? 4.504 12.206 17.664 1.00 6.43 16 GLY B C 1
ATOM 3018 O O . GLY B 1 16 ? 5.629 12.339 17.215 1.00 7.87 16 GLY B O 1
ATOM 3019 N N . SER B 1 17 ? 4.047 12.859 18.692 1.00 6.11 17 SER B N 1
ATOM 3020 C CA . SER B 1 17 ? 4.855 13.613 19.647 1.00 9.13 17 SER B CA 1
ATOM 3021 C C . SER B 1 17 ? 5.660 12.684 20.533 1.00 5.90 17 SER B C 1
ATOM 3022 O O . SER B 1 17 ? 5.293 11.527 20.800 1.00 6.87 17 SER B O 1
ATOM 3025 N N . PHE B 1 18 ? 6.818 13.157 20.911 1.00 7.56 18 PHE B N 1
ATOM 3026 C CA . PHE B 1 18 ? 7.725 12.364 21.806 1.00 7.93 18 PHE B CA 1
ATOM 3027 C C . PHE B 1 18 ? 7.002 11.882 23.041 1.00 9.07 18 PHE B C 1
ATOM 3028 O O . PHE B 1 18 ? 6.423 12.671 23.802 1.00 8.06 18 PHE B O 1
ATOM 3036 N N . ASN B 1 19 ? 7.057 10.566 23.245 1.00 6.78 19 ASN B N 1
ATOM 3037 C CA . ASN B 1 19 ? 6.332 9.987 24.390 1.00 6.82 19 ASN B CA 1
ATOM 3038 C C . ASN B 1 19 ? 4.815 10.307 24.379 1.00 6.13 19 ASN B C 1
ATOM 3039 O O . ASN B 1 19 ? 4.223 10.295 25.477 1.00 5.43 19 ASN B O 1
ATOM 3044 N N . GLY B 1 20 ? 4.247 10.479 23.168 1.00 10.14 20 GLY B N 1
ATOM 3045 C CA . GLY B 1 20 ? 2.820 10.861 22.898 1.00 7.98 20 GLY B CA 1
ATOM 3046 C C . GLY B 1 20 ? 2.053 9.640 22.369 1.00 11.17 20 GLY B C 1
ATOM 3047 O O . GLY B 1 20 ? 2.125 8.574 22.949 1.00 11.66 20 GLY B O 1
ATOM 3048 N N . ALA B 1 21 ? 1.427 9.757 21.210 1.00 9.64 21 ALA B N 1
ATOM 3049 C CA . ALA B 1 21 ? 0.452 8.766 20.786 1.00 10.42 21 ALA B CA 1
ATOM 3050 C C . ALA B 1 21 ? 1.058 7.396 20.605 1.00 8.36 21 ALA B C 1
ATOM 3051 O O . ALA B 1 21 ? 0.462 6.356 20.931 1.00 9.97 21 ALA B O 1
ATOM 3053 N N . PHE B 1 22 ? 2.280 7.422 20.098 1.00 9.68 22 PHE B N 1
ATOM 3054 C CA . PHE B 1 22 ? 2.995 6.220 19.853 1.00 8.25 22 PHE B CA 1
ATOM 3055 C C . PHE B 1 22 ? 4.080 5.884 20.852 1.00 6.41 22 PHE B C 1
ATOM 3056 O O . PHE B 1 22 ? 5.023 5.088 20.517 1.00 8.94 22 PHE B O 1
ATOM 3064 N N . ALA B 1 23 ? 3.935 6.411 22.082 1.00 7.49 23 ALA B N 1
ATOM 3065 C CA . ALA B 1 23 ? 4.983 6.263 23.132 1.00 7.62 23 ALA B CA 1
ATOM 3066 C C . ALA B 1 23 ? 5.502 4.832 23.285 1.00 6.83 23 ALA B C 1
ATOM 3067 O O . ALA B 1 23 ? 6.703 4.634 23.492 1.00 9.19 23 ALA B O 1
ATOM 3069 N N . ASN B 1 24 ? 4.609 3.876 23.145 1.00 4.21 24 ASN B N 1
ATOM 3070 C CA . ASN B 1 24 ? 4.948 2.482 23.329 1.00 8.67 24 ASN B CA 1
ATOM 3071 C C . ASN B 1 24 ? 4.695 1.577 22.174 1.00 8.92 24 ASN B C 1
ATOM 3072 O O . ASN B 1 24 ? 4.555 0.371 22.321 1.00 11.18 24 ASN B O 1
ATOM 3077 N N . THR B 1 25 ? 4.752 2.143 20.980 1.00 7.86 25 THR B N 1
ATOM 3078 C CA . THR B 1 25 ? 4.490 1.461 19.751 1.00 8.45 25 THR B CA 1
ATOM 3079 C C . THR B 1 25 ? 5.836 1.262 19.078 1.00 8.72 25 THR B C 1
ATOM 3080 O O . THR B 1 25 ? 6.489 2.206 18.703 1.00 9.37 25 THR B O 1
ATOM 3084 N N . PRO B 1 26 ? 6.276 0.013 18.940 1.00 8.18 26 PRO B N 1
ATOM 3085 C CA . PRO B 1 26 ? 7.497 -0.249 18.232 1.00 9.75 26 PRO B CA 1
ATOM 3086 C C . PRO B 1 26 ? 7.465 0.195 16.795 1.00 6.58 26 PRO B C 1
ATOM 3087 O O . PRO B 1 26 ? 6.420 0.149 16.111 1.00 7.80 26 PRO B O 1
ATOM 3091 N N . ALA B 1 27 ? 8.553 0.744 16.322 1.00 7.59 27 ALA B N 1
ATOM 3092 C CA . ALA B 1 27 ? 8.617 1.212 14.960 1.00 6.47 27 ALA B CA 1
ATOM 3093 C C . ALA B 1 27 ? 8.044 0.309 13.817 1.00 7.34 27 ALA B C 1
ATOM 3094 O O . ALA B 1 27 ? 7.349 0.800 12.920 1.00 8.05 27 ALA B O 1
ATOM 3096 N N . HIS B 1 28 ? 8.417 -0.976 13.819 1.00 5.27 28 HIS B N 1
ATOM 3097 C CA . HIS B 1 28 ? 7.908 -1.936 12.815 1.00 5.43 28 HIS B CA 1
ATOM 3098 C C . HIS B 1 28 ? 6.394 -2.099 12.795 1.00 6.48 28 HIS B C 1
ATOM 3099 O O . HIS B 1 28 ? 5.862 -2.508 11.800 1.00 6.45 28 HIS B O 1
ATOM 3106 N N . GLU B 1 29 ? 5.696 -1.769 13.863 1.00 4.18 29 GLU B N 1
ATOM 3107 C CA . GLU B 1 29 ? 4.237 -1.728 13.864 1.00 5.65 29 GLU B CA 1
ATOM 3108 C C . GLU B 1 29 ? 3.700 -0.558 13.041 1.00 6.35 29 GLU B C 1
ATOM 3109 O O . GLU B 1 29 ? 2.785 -0.722 12.227 1.00 5.75 29 GLU B O 1
ATOM 3115 N N . LEU B 1 30 ? 4.335 0.597 13.184 1.00 7.51 30 LEU B N 1
ATOM 3116 C CA . LEU B 1 30 ? 3.996 1.708 12.337 1.00 7.09 30 LEU B CA 1
ATOM 3117 C C . LEU B 1 30 ? 4.300 1.335 10.953 1.00 8.91 30 LEU B C 1
ATOM 3118 O O . LEU B 1 30 ? 3.550 1.615 9.984 1.00 8.71 30 LEU B O 1
ATOM 3123 N N . GLY B 1 31 ? 5.459 0.688 10.784 1.00 8.12 31 GLY B N 1
ATOM 3124 C CA . GLY B 1 31 ? 5.871 0.369 9.424 1.00 4.70 31 GLY B CA 1
ATOM 3125 C C . GLY B 1 31 ? 4.880 -0.612 8.731 1.00 4.39 31 GLY B C 1
ATOM 3126 O O . GLY B 1 31 ? 4.634 -0.547 7.466 1.00 5.07 31 GLY B O 1
ATOM 3127 N N . ALA B 1 32 ? 4.466 -1.618 9.460 1.00 8.73 32 ALA B N 1
ATOM 3128 C CA . ALA B 1 32 ? 3.523 -2.618 8.934 1.00 6.80 32 ALA B CA 1
ATOM 3129 C C . ALA B 1 32 ? 2.270 -1.930 8.427 1.00 7.39 32 ALA B C 1
ATOM 3130 O O . ALA B 1 32 ? 1.798 -2.240 7.327 1.00 8.15 32 ALA B O 1
ATOM 3132 N N . THR B 1 33 ? 1.761 -0.948 9.147 1.00 9.44 33 THR B N 1
ATOM 3133 C CA . THR B 1 33 ? 0.541 -0.277 8.749 1.00 9.42 33 THR B CA 1
ATOM 3134 C C . THR B 1 33 ? 0.757 0.447 7.495 1.00 7.29 33 THR B C 1
ATOM 3135 O O . THR B 1 33 ? -0.067 0.422 6.585 1.00 8.95 33 THR B O 1
ATOM 3139 N N . VAL B 1 34 ? 1.913 1.092 7.378 1.00 5.59 34 VAL B N 1
ATOM 3140 C CA A VAL B 1 34 ? 2.189 1.831 6.185 0.50 5.81 34 VAL B CA 1
ATOM 3141 C CA B VAL B 1 34 ? 2.201 1.839 6.192 0.50 5.00 34 VAL B CA 1
ATOM 3142 C C . VAL B 1 34 ? 2.397 0.952 4.981 1.00 5.60 34 VAL B C 1
ATOM 3143 O O . VAL B 1 34 ? 1.989 1.327 3.850 1.00 7.98 34 VAL B O 1
ATOM 3150 N N . ILE B 1 35 ? 3.025 -0.225 5.181 1.00 4.87 35 ILE B N 1
ATOM 3151 C CA . ILE B 1 35 ? 3.234 -1.181 4.045 1.00 4.95 35 ILE B CA 1
ATOM 3152 C C . ILE B 1 35 ? 1.870 -1.683 3.558 1.00 5.72 35 ILE B C 1
ATOM 3153 O O . ILE B 1 35 ? 1.639 -1.668 2.322 1.00 8.21 35 ILE B O 1
ATOM 3158 N N . SER B 1 36 ? 0.988 -2.052 4.483 1.00 9.30 36 SER B N 1
ATOM 3159 C CA . SER B 1 36 ? -0.377 -2.449 4.158 1.00 8.48 36 SER B CA 1
ATOM 3160 C C . SER B 1 36 ? -1.084 -1.374 3.340 1.00 7.74 36 SER B C 1
ATOM 3161 O O . SER B 1 36 ? -1.741 -1.654 2.294 1.00 7.40 36 SER B O 1
ATOM 3164 N N . ALA B 1 37 ? -0.898 -0.117 3.748 1.00 8.06 37 ALA B N 1
ATOM 3165 C CA . ALA B 1 37 ? -1.507 1.006 3.095 1.00 6.22 37 ALA B CA 1
ATOM 3166 C C . ALA B 1 37 ? -1.042 1.211 1.671 1.00 8.24 37 ALA B C 1
ATOM 3167 O O . ALA B 1 37 ? -1.891 1.464 0.826 1.00 7.83 37 ALA B O 1
ATOM 3169 N N . VAL B 1 38 ? 0.279 1.127 1.414 1.00 5.73 38 VAL B N 1
ATOM 3170 C CA . VAL B 1 38 ? 0.718 1.417 0.065 1.00 5.50 38 VAL B CA 1
ATOM 3171 C C . VAL B 1 38 ? 0.251 0.389 -0.916 1.00 6.26 38 VAL B C 1
ATOM 3172 O O . VAL B 1 38 ? -0.039 0.670 -2.076 1.00 7.55 38 VAL B O 1
ATOM 3176 N N . LEU B 1 39 ? 0.165 -0.862 -0.456 1.00 7.21 39 LEU B N 1
ATOM 3177 C CA . LEU B 1 39 ? -0.299 -2.013 -1.241 1.00 6.26 39 LEU B CA 1
ATOM 3178 C C . LEU B 1 39 ? -1.786 -1.788 -1.577 1.00 8.19 39 LEU B C 1
ATOM 3179 O O . LEU B 1 39 ? -2.215 -1.865 -2.705 1.00 7.17 39 LEU B O 1
ATOM 3184 N N . GLU B 1 40 ? -2.569 -1.573 -0.539 1.00 5.58 40 GLU B N 1
ATOM 3185 C CA . GLU B 1 40 ? -4.027 -1.240 -0.688 1.00 9.58 40 GLU B CA 1
ATOM 3186 C C . GLU B 1 40 ? -4.227 -0.088 -1.661 1.00 7.64 40 GLU B C 1
ATOM 3187 O O . GLU B 1 40 ? -5.047 -0.139 -2.595 1.00 10.65 40 GLU B O 1
ATOM 3193 N N . ARG B 1 41 ? -3.461 0.980 -1.484 1.00 6.59 41 ARG B N 1
ATOM 3194 C CA . ARG B 1 41 ? -3.704 2.180 -2.248 1.00 8.15 41 ARG B CA 1
ATOM 3195 C C . ARG B 1 41 ? -3.333 1.936 -3.694 1.00 8.56 41 ARG B C 1
ATOM 3196 O O . ARG B 1 41 ? -3.836 2.635 -4.569 1.00 13.40 41 ARG B O 1
ATOM 3204 N N . ALA B 1 42 ? -2.406 1.010 -3.970 1.00 10.27 42 ALA B N 1
ATOM 3205 C CA . ALA B 1 42 ? -1.951 0.710 -5.341 1.00 11.06 42 ALA B CA 1
ATOM 3206 C C . ALA B 1 42 ? -2.749 -0.436 -5.985 1.00 9.60 42 ALA B C 1
ATOM 3207 O O . ALA B 1 42 ? -2.694 -0.663 -7.187 1.00 14.98 42 ALA B O 1
ATOM 3209 N N . GLY B 1 43 ? -3.519 -1.131 -5.183 1.00 9.79 43 GLY B N 1
ATOM 3210 C CA . GLY B 1 43 ? -4.180 -2.309 -5.653 1.00 9.06 43 GLY B CA 1
ATOM 3211 C C . GLY B 1 43 ? -3.218 -3.487 -5.867 1.00 11.89 43 GLY B C 1
ATOM 3212 O O . GLY B 1 43 ? -3.461 -4.310 -6.772 1.00 11.70 43 GLY B O 1
ATOM 3213 N N . VAL B 1 44 ? -2.113 -3.530 -5.125 1.00 10.17 44 VAL B N 1
ATOM 3214 C CA . VAL B 1 44 ? -1.061 -4.518 -5.267 1.00 10.84 44 VAL B CA 1
ATOM 3215 C C . VAL B 1 44 ? -1.107 -5.391 -4.014 1.00 9.67 44 VAL B C 1
ATOM 3216 O O . VAL B 1 44 ? -1.219 -4.897 -2.879 1.00 11.59 44 VAL B O 1
ATOM 3220 N N . ALA B 1 45 ? -1.152 -6.716 -4.198 1.00 8.12 45 ALA B N 1
ATOM 3221 C CA . ALA B 1 45 ? -1.191 -7.660 -3.074 1.00 9.32 45 ALA B CA 1
ATOM 3222 C C . ALA B 1 45 ? 0.156 -7.844 -2.483 1.00 7.95 45 ALA B C 1
ATOM 3223 O O . ALA B 1 45 ? 1.166 -7.733 -3.144 1.00 7.22 45 ALA B O 1
ATOM 3225 N N . ALA B 1 46 ? 0.179 -8.091 -1.183 1.00 7.33 46 ALA B N 1
ATOM 3226 C CA . ALA B 1 46 ? 1.403 -8.256 -0.478 1.00 7.10 46 ALA B CA 1
ATOM 3227 C C . ALA B 1 46 ? 2.221 -9.387 -1.062 1.00 6.81 46 ALA B C 1
ATOM 3228 O O . ALA B 1 46 ? 3.460 -9.334 -1.039 1.00 5.74 46 ALA B O 1
ATOM 3230 N N . GLY B 1 47 ? 1.518 -10.390 -1.613 1.00 6.42 47 GLY B N 1
ATOM 3231 C CA . GLY B 1 47 ? 2.204 -11.496 -2.247 1.00 9.42 47 GLY B CA 1
ATOM 3232 C C . GLY B 1 47 ? 3.099 -11.168 -3.417 1.00 7.39 47 GLY B C 1
ATOM 3233 O O . GLY B 1 47 ? 3.993 -11.916 -3.771 1.00 5.55 47 GLY B O 1
ATOM 3234 N N . GLU B 1 48 ? 2.904 -9.945 -3.939 1.00 8.90 48 GLU B N 1
ATOM 3235 C CA . GLU B 1 48 ? 3.642 -9.480 -5.095 1.00 9.41 48 GLU B CA 1
ATOM 3236 C C . GLU B 1 48 ? 4.914 -8.682 -4.738 1.00 8.49 48 GLU B C 1
ATOM 3237 O O . GLU B 1 48 ? 5.713 -8.405 -5.628 1.00 12.53 48 GLU B O 1
ATOM 3243 N N . VAL B 1 49 ? 5.096 -8.365 -3.462 1.00 5.62 49 VAL B N 1
ATOM 3244 C CA . VAL B 1 49 ? 6.218 -7.537 -3.069 1.00 4.85 49 VAL B CA 1
ATOM 3245 C C . VAL B 1 49 ? 7.465 -8.401 -3.190 1.00 4.88 49 VAL B C 1
ATOM 3246 O O . VAL B 1 49 ? 7.508 -9.573 -2.765 1.00 7.89 49 VAL B O 1
ATOM 3250 N N . ASN B 1 50 ? 8.539 -7.847 -3.743 1.00 3.25 50 ASN B N 1
ATOM 3251 C CA . ASN B 1 50 ? 9.804 -8.543 -3.739 1.00 4.20 50 ASN B CA 1
ATOM 3252 C C . ASN B 1 50 ? 10.712 -8.219 -2.545 1.00 7.00 50 ASN B C 1
ATOM 3253 O O . ASN B 1 50 ? 11.389 -9.112 -2.005 1.00 7.00 50 ASN B O 1
ATOM 3258 N N . GLU B 1 51 ? 10.804 -6.932 -2.225 1.00 5.90 51 GLU B N 1
ATOM 3259 C CA . GLU B 1 51 ? 11.617 -6.548 -1.113 1.00 8.30 51 GLU B CA 1
ATOM 3260 C C . GLU B 1 51 ? 11.023 -5.376 -0.386 1.00 5.93 51 GLU B C 1
ATOM 3261 O O . GLU B 1 51 ? 10.357 -4.591 -1.006 1.00 7.21 51 GLU B O 1
ATOM 3267 N N . VAL B 1 52 ? 11.233 -5.259 0.937 1.00 5.92 52 VAL B N 1
ATOM 3268 C CA . VAL B 1 52 ? 10.918 -4.077 1.710 1.00 8.54 52 VAL B CA 1
ATOM 3269 C C . VAL B 1 52 ? 12.219 -3.447 2.249 1.00 5.42 52 VAL B C 1
ATOM 3270 O O . VAL B 1 52 ? 13.093 -4.160 2.773 1.00 7.27 52 VAL B O 1
ATOM 3274 N N . ILE B 1 53 ? 12.348 -2.143 2.096 1.00 6.42 53 ILE B N 1
ATOM 3275 C CA . ILE B 1 53 ? 13.590 -1.488 2.459 1.00 7.64 53 ILE B CA 1
ATOM 3276 C C . ILE B 1 53 ? 13.232 -0.317 3.287 1.00 4.96 53 ILE B C 1
ATOM 3277 O O . ILE B 1 53 ? 12.489 0.590 2.828 1.00 6.88 53 ILE B O 1
ATOM 3282 N N . LEU B 1 54 ? 13.602 -0.374 4.560 1.00 5.96 54 LEU B N 1
ATOM 3283 C CA . LEU B 1 54 ? 13.164 0.637 5.483 1.00 9.10 54 LEU B CA 1
ATOM 3284 C C . LEU B 1 54 ? 14.311 1.374 6.199 1.00 5.24 54 LEU B C 1
ATOM 3285 O O . LEU B 1 54 ? 15.171 0.776 6.771 1.00 7.59 54 LEU B O 1
ATOM 3290 N N . GLY B 1 55 ? 14.434 2.667 6.058 1.00 6.76 55 GLY B N 1
ATOM 3291 C CA . GLY B 1 55 ? 15.402 3.383 6.844 1.00 5.63 55 GLY B CA 1
ATOM 3292 C C . GLY B 1 55 ? 15.001 3.404 8.283 1.00 5.73 55 GLY B C 1
ATOM 3293 O O . GLY B 1 55 ? 13.779 3.515 8.572 1.00 6.93 55 GLY B O 1
ATOM 3294 N N . GLN B 1 56 ? 15.984 3.326 9.143 1.00 5.17 56 GLN B N 1
ATOM 3295 C CA . GLN B 1 56 ? 15.717 3.271 10.578 1.00 5.38 56 GLN B CA 1
ATOM 3296 C C . GLN B 1 56 ? 17.021 3.523 11.298 1.00 9.79 56 GLN B C 1
ATOM 3297 O O . GLN B 1 56 ? 17.983 2.822 11.091 1.00 10.05 56 GLN B O 1
ATOM 3303 N N . VAL B 1 57 ? 17.089 4.579 12.111 1.00 7.96 57 VAL B N 1
ATOM 3304 C CA . VAL B 1 57 ? 18.317 4.963 12.719 1.00 7.36 57 VAL B CA 1
ATOM 3305 C C . VAL B 1 57 ? 18.446 4.388 14.095 1.00 9.46 57 VAL B C 1
ATOM 3306 O O . VAL B 1 57 ? 19.590 4.155 14.510 1.00 11.55 57 VAL B O 1
ATOM 3310 N N . LEU B 1 58 ? 17.336 4.063 14.801 1.00 9.28 58 LEU B N 1
ATOM 3311 C CA . LEU B 1 58 ? 17.336 3.704 16.210 1.00 8.50 58 LEU B CA 1
ATOM 3312 C C . LEU B 1 58 ? 16.629 2.360 16.430 1.00 10.74 58 LEU B C 1
ATOM 3313 O O . LEU B 1 58 ? 15.592 2.312 17.020 1.00 10.82 58 LEU B O 1
ATOM 3318 N N . PRO B 1 59 ? 17.171 1.290 15.879 1.00 11.57 59 PRO B N 1
ATOM 3319 C CA . PRO B 1 59 ? 16.548 -0.031 16.010 1.00 11.30 59 PRO B CA 1
ATOM 3320 C C . PRO B 1 59 ? 16.906 -0.815 17.313 1.00 11.27 59 PRO B C 1
ATOM 3321 O O . PRO B 1 59 ? 16.405 -1.938 17.538 1.00 15.05 59 PRO B O 1
ATOM 3325 N N . ALA B 1 60 ? 17.702 -0.236 18.202 1.00 8.72 60 ALA B N 1
ATOM 3326 C CA . ALA B 1 60 ? 18.144 -0.981 19.396 1.00 6.38 60 ALA B CA 1
ATOM 3327 C C . ALA B 1 60 ? 17.041 -1.533 20.307 1.00 8.83 60 ALA B C 1
ATOM 3328 O O . ALA B 1 60 ? 16.119 -0.823 20.682 1.00 8.12 60 ALA B O 1
ATOM 3330 N N . GLY B 1 61 ? 17.116 -2.806 20.544 1.00 9.08 61 GLY B N 1
ATOM 3331 C CA . GLY B 1 61 ? 16.161 -3.477 21.408 1.00 9.29 61 GLY B CA 1
ATOM 3332 C C . GLY B 1 61 ? 14.897 -3.965 20.709 1.00 8.69 61 GLY B C 1
ATOM 3333 O O . GLY B 1 61 ? 14.099 -4.720 21.290 1.00 13.05 61 GLY B O 1
ATOM 3334 N N . GLU B 1 62 ? 14.731 -3.578 19.453 1.00 8.84 62 GLU B N 1
ATOM 3335 C CA . GLU B 1 62 ? 13.560 -4.011 18.705 1.00 10.19 62 GLU B CA 1
ATOM 3336 C C . GLU B 1 62 ? 13.629 -5.440 18.167 1.00 8.38 62 GLU B C 1
ATOM 3337 O O . GLU B 1 62 ? 12.592 -5.968 17.684 1.00 12.06 62 GLU B O 1
ATOM 3343 N N . GLY B 1 63 ? 14.813 -6.016 18.195 1.00 5.29 63 GLY B N 1
ATOM 3344 C CA . GLY B 1 63 ? 15.002 -7.354 17.706 1.00 6.32 63 GLY B CA 1
ATOM 3345 C C . GLY B 1 63 ? 15.454 -7.374 16.238 1.00 6.08 63 GLY B C 1
ATOM 3346 O O . GLY B 1 63 ? 15.749 -6.379 15.641 1.00 10.87 63 GLY B O 1
ATOM 3347 N N . GLN B 1 64 ? 15.635 -8.594 15.761 1.00 6.55 64 GLN B N 1
ATOM 3348 C CA . GLN B 1 64 ? 16.249 -8.872 14.514 1.00 6.89 64 GLN B CA 1
ATOM 3349 C C . GLN B 1 64 ? 15.524 -8.192 13.420 1.00 8.03 64 GLN B C 1
ATOM 3350 O O . GLN B 1 64 ? 14.287 -8.370 13.274 1.00 8.75 64 GLN B O 1
ATOM 3356 N N . ASN B 1 65 ? 16.286 -7.379 12.678 1.00 8.43 65 ASN B N 1
ATOM 3357 C CA . ASN B 1 65 ? 15.908 -6.708 11.368 1.00 6.85 65 ASN B CA 1
ATOM 3358 C C . ASN B 1 65 ? 14.453 -6.250 11.323 1.00 6.42 65 ASN B C 1
ATOM 3359 O O . ASN B 1 65 ? 13.563 -6.903 10.850 1.00 6.67 65 ASN B O 1
ATOM 3364 N N . PRO B 1 66 ? 14.159 -5.175 12.075 1.00 8.09 66 PRO B N 1
ATOM 3365 C CA . PRO B 1 66 ? 12.771 -4.694 12.206 1.00 8.87 66 PRO B CA 1
ATOM 3366 C C . PRO B 1 66 ? 12.074 -4.469 10.866 1.00 7.51 66 PRO B C 1
ATOM 3367 O O . PRO B 1 66 ? 10.863 -4.573 10.813 1.00 7.84 66 PRO B O 1
ATOM 3371 N N . ALA B 1 67 ? 12.792 -4.219 9.769 1.00 7.22 67 ALA B N 1
ATOM 3372 C CA . ALA B 1 67 ? 12.194 -4.164 8.450 1.00 6.96 67 ALA B CA 1
ATOM 3373 C C . ALA B 1 67 ? 11.451 -5.456 8.120 1.00 7.52 67 ALA B C 1
ATOM 3374 O O . ALA B 1 67 ? 10.410 -5.463 7.497 1.00 8.21 67 ALA B O 1
ATOM 3376 N N . ARG B 1 68 ? 12.118 -6.545 8.382 1.00 5.92 68 ARG B N 1
ATOM 3377 C CA . ARG B 1 68 ? 11.550 -7.888 8.078 1.00 6.40 68 ARG B CA 1
ATOM 3378 C C . ARG B 1 68 ? 10.337 -8.064 8.986 1.00 7.29 68 ARG B C 1
ATOM 3379 O O . ARG B 1 68 ? 9.368 -8.693 8.562 1.00 8.24 68 ARG B O 1
ATOM 3387 N N . GLN B 1 69 ? 10.407 -7.610 10.246 1.00 6.92 69 GLN B N 1
ATOM 3388 C CA . GLN B 1 69 ? 9.296 -7.730 11.143 1.00 7.46 69 GLN B CA 1
ATOM 3389 C C . GLN B 1 69 ? 8.085 -6.956 10.599 1.00 6.25 69 GLN B C 1
ATOM 3390 O O . GLN B 1 69 ? 6.967 -7.460 10.698 1.00 6.70 69 GLN B O 1
ATOM 3396 N N . ALA B 1 70 ? 8.328 -5.748 10.093 1.00 7.27 70 ALA B N 1
ATOM 3397 C CA . ALA B 1 70 ? 7.296 -4.860 9.497 1.00 8.40 70 ALA B CA 1
ATOM 3398 C C . ALA B 1 70 ? 6.657 -5.606 8.311 1.00 11.25 70 ALA B C 1
ATOM 3399 O O . ALA B 1 70 ? 5.461 -5.786 8.273 1.00 8.91 70 ALA B O 1
ATOM 3401 N N . ALA B 1 71 ? 7.511 -6.100 7.434 1.00 8.15 71 ALA B N 1
ATOM 3402 C CA . ALA B 1 71 ? 7.069 -6.778 6.231 1.00 7.08 71 ALA B CA 1
ATOM 3403 C C . ALA B 1 71 ? 6.221 -7.988 6.551 1.00 8.15 71 ALA B C 1
ATOM 3404 O O . ALA B 1 71 ? 5.131 -8.117 6.054 1.00 8.47 71 ALA B O 1
ATOM 3406 N N . MET B 1 72 ? 6.679 -8.851 7.472 1.00 6.98 72 MET B N 1
ATOM 3407 C CA . MET B 1 72 ? 5.976 -10.089 7.818 1.00 9.70 72 MET B CA 1
ATOM 3408 C C . MET B 1 72 ? 4.629 -9.777 8.439 1.00 9.99 72 MET B C 1
ATOM 3409 O O . MET B 1 72 ? 3.629 -10.417 8.160 1.00 9.89 72 MET B O 1
ATOM 3414 N N . LYS B 1 73 ? 4.607 -8.748 9.272 1.00 7.71 73 LYS B N 1
ATOM 3415 C CA . LYS B 1 73 ? 3.352 -8.322 9.960 1.00 8.15 73 LYS B CA 1
ATOM 3416 C C . LYS B 1 73 ? 2.341 -7.881 8.893 1.00 8.14 73 LYS B C 1
ATOM 3417 O O . LYS B 1 73 ? 1.080 -8.085 9.039 1.00 8.91 73 LYS B O 1
ATOM 3423 N N . ALA B 1 74 ? 2.847 -7.209 7.894 1.00 9.54 74 ALA B N 1
ATOM 3424 C CA . ALA B 1 74 ? 2.038 -6.707 6.772 1.00 10.03 74 ALA B CA 1
ATOM 3425 C C . ALA B 1 74 ? 1.572 -7.815 5.829 1.00 11.44 74 ALA B C 1
ATOM 3426 O O . ALA B 1 74 ? 0.842 -7.522 4.882 1.00 13.96 74 ALA B O 1
ATOM 3428 N N . GLY B 1 75 ? 1.978 -9.073 6.058 1.00 8.03 75 GLY B N 1
ATOM 3429 C CA . GLY B 1 75 ? 1.620 -10.178 5.161 1.00 10.37 75 GLY B CA 1
ATOM 3430 C C . GLY B 1 75 ? 2.479 -10.324 3.940 1.00 11.99 75 GLY B C 1
ATOM 3431 O O . GLY B 1 75 ? 2.180 -11.111 3.071 1.00 10.55 75 GLY B O 1
ATOM 3432 N N . VAL B 1 76 ? 3.641 -9.655 3.909 1.00 9.07 76 VAL B N 1
ATOM 3433 C CA . VAL B 1 76 ? 4.555 -9.841 2.851 1.00 8.30 76 VAL B CA 1
ATOM 3434 C C . VAL B 1 76 ? 5.136 -11.278 3.034 1.00 7.14 76 VAL B C 1
ATOM 3435 O O . VAL B 1 76 ? 5.496 -11.667 4.161 1.00 8.83 76 VAL B O 1
ATOM 3439 N N . PRO B 1 77 ? 5.145 -12.044 1.943 1.00 9.68 77 PRO B N 1
ATOM 3440 C CA . PRO B 1 77 ? 5.519 -13.434 2.050 1.00 8.34 77 PRO B CA 1
ATOM 3441 C C . PRO B 1 77 ? 6.932 -13.638 2.507 1.00 7.56 77 PRO B C 1
ATOM 3442 O O . PRO B 1 77 ? 7.818 -12.816 2.235 1.00 8.54 77 PRO B O 1
ATOM 3446 N N . GLN B 1 78 ? 7.128 -14.724 3.232 1.00 6.05 78 GLN B N 1
ATOM 3447 C CA . GLN B 1 78 ? 8.469 -15.076 3.653 1.00 8.07 78 GLN B CA 1
ATOM 3448 C C . GLN B 1 78 ? 9.487 -15.200 2.508 1.00 6.75 78 GLN B C 1
ATOM 3449 O O . GLN B 1 78 ? 10.684 -15.072 2.758 1.00 5.91 78 GLN B O 1
ATOM 3455 N N . GLU B 1 79 ? 9.031 -15.420 1.278 1.00 6.24 79 GLU B N 1
ATOM 3456 C CA . GLU B 1 79 ? 9.900 -15.529 0.137 1.00 6.29 79 GLU B CA 1
ATOM 3457 C C . GLU B 1 79 ? 10.489 -14.201 -0.331 1.00 6.16 79 GLU B C 1
ATOM 3458 O O . GLU B 1 79 ? 11.533 -14.174 -1.014 1.00 6.68 79 GLU B O 1
ATOM 3464 N N . ALA B 1 80 ? 9.845 -13.094 0.032 1.00 4.92 80 ALA B N 1
ATOM 3465 C CA . ALA B 1 80 ? 10.386 -11.746 -0.186 1.00 6.31 80 ALA B CA 1
ATOM 3466 C C . ALA B 1 80 ? 11.533 -11.536 0.833 1.00 7.46 80 ALA B C 1
ATOM 3467 O O . ALA B 1 80 ? 11.831 -12.370 1.708 1.00 7.12 80 ALA B O 1
ATOM 3469 N N . THR B 1 81 ? 12.237 -10.423 0.690 1.00 7.51 81 THR B N 1
ATOM 3470 C CA . THR B 1 81 ? 13.316 -10.116 1.558 1.00 6.59 81 THR B CA 1
ATOM 3471 C C . THR B 1 81 ? 13.031 -8.707 2.084 1.00 6.29 81 THR B C 1
ATOM 3472 O O . THR B 1 81 ? 12.124 -8.035 1.668 1.00 8.84 81 THR B O 1
ATOM 3476 N N . ALA B 1 82 ? 13.794 -8.283 3.057 1.00 6.62 82 ALA B N 1
ATOM 3477 C CA . ALA B 1 82 ? 13.610 -6.972 3.687 1.00 7.65 82 ALA B CA 1
ATOM 3478 C C . ALA B 1 82 ? 14.909 -6.672 4.418 1.00 8.90 82 ALA B C 1
ATOM 3479 O O . ALA B 1 82 ? 15.609 -7.602 4.889 1.00 6.54 82 ALA B O 1
ATOM 3481 N N . TRP B 1 83 ? 15.192 -5.369 4.519 1.00 6.77 83 TRP B N 1
ATOM 3482 C CA . TRP B 1 83 ? 16.383 -4.894 5.197 1.00 5.48 83 TRP B CA 1
ATOM 3483 C C . TRP B 1 83 ? 16.240 -3.482 5.591 1.00 3.22 83 TRP B C 1
ATOM 3484 O O . TRP B 1 83 ? 15.369 -2.739 5.081 1.00 7.19 83 TRP B O 1
ATOM 3495 N N . GLY B 1 84 ? 17.103 -3.069 6.523 1.00 7.02 84 GLY B N 1
ATOM 3496 C CA . GLY B 1 84 ? 17.067 -1.740 7.060 1.00 4.23 84 GLY B CA 1
ATOM 3497 C C . GLY B 1 84 ? 18.350 -1.031 6.620 1.00 6.98 84 GLY B C 1
ATOM 3498 O O . GLY B 1 84 ? 19.388 -1.617 6.219 1.00 6.66 84 GLY B O 1
ATOM 3499 N N . MET B 1 85 ? 18.279 0.288 6.667 1.00 5.22 85 MET B N 1
ATOM 3500 C CA . MET B 1 85 ? 19.458 1.062 6.431 1.00 5.08 85 MET B CA 1
ATOM 3501 C C . MET B 1 85 ? 19.470 2.370 7.149 1.00 8.22 85 MET B C 1
ATOM 3502 O O . MET B 1 85 ? 18.452 2.804 7.691 1.00 5.81 85 MET B O 1
ATOM 3507 N N . ASN B 1 86 ? 20.635 3.005 7.149 1.00 7.19 86 ASN B N 1
ATOM 3508 C CA . ASN B 1 86 ? 20.831 4.159 7.979 1.00 8.69 86 ASN B CA 1
ATOM 3509 C C . ASN B 1 86 ? 21.747 5.097 7.246 1.00 7.53 86 ASN B C 1
ATOM 3510 O O . ASN B 1 86 ? 22.940 4.853 7.217 1.00 6.68 86 ASN B O 1
ATOM 3515 N N . GLN B 1 87 ? 21.157 6.169 6.677 1.00 9.23 87 GLN B N 1
ATOM 3516 C CA . GLN B 1 87 ? 21.860 7.347 6.322 1.00 8.77 87 GLN B CA 1
ATOM 3517 C C . GLN B 1 87 ? 21.182 8.504 7.137 1.00 9.44 87 GLN B C 1
ATOM 3518 O O . GLN B 1 87 ? 20.908 9.547 6.616 1.00 9.26 87 GLN B O 1
ATOM 3524 N N . LEU B 1 88 ? 21.023 8.277 8.441 1.00 10.24 88 LEU B N 1
ATOM 3525 C CA . LEU B 1 88 ? 20.480 9.231 9.428 1.00 11.93 88 LEU B CA 1
ATOM 3526 C C . LEU B 1 88 ? 19.171 9.880 8.930 1.00 9.88 88 LEU B C 1
ATOM 3527 O O . LEU B 1 88 ? 18.272 9.172 8.452 1.00 7.54 88 LEU B O 1
ATOM 3539 N N . GLY B 1 90 ? 18.509 11.266 6.231 1.00 7.31 90 GLY B N 1
ATOM 3540 C CA . GLY B 1 90 ? 18.268 10.999 4.865 1.00 6.15 90 GLY B CA 1
ATOM 3541 C C . GLY B 1 90 ? 17.683 9.625 4.608 1.00 7.92 90 GLY B C 1
ATOM 3542 O O . GLY B 1 90 ? 17.300 9.336 3.522 1.00 8.45 90 GLY B O 1
ATOM 3543 N N . SER B 1 91 ? 17.577 8.813 5.632 1.00 6.05 91 SER B N 1
ATOM 3544 C CA . SER B 1 91 ? 17.392 7.337 5.448 1.00 4.82 91 SER B CA 1
ATOM 3545 C C . SER B 1 91 ? 16.124 7.007 4.636 1.00 8.85 91 SER B C 1
ATOM 3546 O O . SER B 1 91 ? 16.164 6.267 3.630 1.00 8.61 91 SER B O 1
ATOM 3549 N N . GLY B 1 92 ? 15.009 7.658 4.962 1.00 7.44 92 GLY B N 1
ATOM 3550 C CA . GLY B 1 92 ? 13.706 7.299 4.388 1.00 5.79 92 GLY B CA 1
ATOM 3551 C C . GLY B 1 92 ? 13.626 7.649 2.913 1.00 7.69 92 GLY B C 1
ATOM 3552 O O . GLY B 1 92 ? 12.901 7.013 2.213 1.00 9.74 92 GLY B O 1
ATOM 3553 N N . LEU B 1 93 ? 14.282 8.739 2.504 1.00 6.20 93 LEU B N 1
ATOM 3554 C CA . LEU B 1 93 ? 14.359 9.093 1.125 1.00 6.00 93 LEU B CA 1
ATOM 3555 C C . LEU B 1 93 ? 15.419 8.252 0.411 1.00 7.30 93 LEU B C 1
ATOM 3556 O O . LEU B 1 93 ? 15.201 7.802 -0.716 1.00 6.22 93 LEU B O 1
ATOM 3561 N N . ARG B 1 94 ? 16.572 8.008 0.986 1.00 5.52 94 ARG B N 1
ATOM 3562 C CA . ARG B 1 94 ? 17.560 7.131 0.372 1.00 4.43 94 ARG B CA 1
ATOM 3563 C C . ARG B 1 94 ? 16.991 5.746 0.144 1.00 5.26 94 ARG B C 1
ATOM 3564 O O . ARG B 1 94 ? 17.292 5.197 -0.893 1.00 8.47 94 ARG B O 1
ATOM 3572 N N . ALA B 1 95 ? 16.193 5.225 1.047 1.00 6.81 95 ALA B N 1
ATOM 3573 C CA . ALA B 1 95 ? 15.575 3.934 0.844 1.00 7.21 95 ALA B CA 1
ATOM 3574 C C . ALA B 1 95 ? 14.794 3.877 -0.428 1.00 8.69 95 ALA B C 1
ATOM 3575 O O . ALA B 1 95 ? 14.738 2.851 -1.141 1.00 5.69 95 ALA B O 1
ATOM 3577 N N . VAL B 1 96 ? 14.116 4.980 -0.737 1.00 8.54 96 VAL B N 1
ATOM 3578 C CA . VAL B 1 96 ? 13.313 5.022 -1.892 1.00 7.70 96 VAL B CA 1
ATOM 3579 C C . VAL B 1 96 ? 14.208 4.949 -3.174 1.00 5.48 96 VAL B C 1
ATOM 3580 O O . VAL B 1 96 ? 13.993 4.273 -4.160 1.00 8.41 96 VAL B O 1
ATOM 3584 N N . ALA B 1 97 ? 15.296 5.684 -3.158 1.00 5.74 97 ALA B N 1
ATOM 3585 C CA . ALA B 1 97 ? 16.306 5.640 -4.188 1.00 5.02 97 ALA B CA 1
ATOM 3586 C C . ALA B 1 97 ? 16.940 4.250 -4.304 1.00 5.28 97 ALA B C 1
ATOM 3587 O O . ALA B 1 97 ? 17.102 3.777 -5.432 1.00 5.94 97 ALA B O 1
ATOM 3589 N N . LEU B 1 98 ? 17.220 3.603 -3.210 1.00 5.20 98 LEU B N 1
ATOM 3590 C CA . LEU B 1 98 ? 17.783 2.249 -3.257 1.00 5.09 98 LEU B CA 1
ATOM 3591 C C . LEU B 1 98 ? 16.770 1.310 -3.846 1.00 6.50 98 LEU B C 1
ATOM 3592 O O . LEU B 1 98 ? 17.124 0.395 -4.578 1.00 6.49 98 LEU B O 1
ATOM 3597 N N . GLY B 1 99 ? 15.476 1.426 -3.491 1.00 8.52 99 GLY B N 1
ATOM 3598 C CA . GLY B 1 99 ? 14.397 0.642 -4.149 1.00 5.63 99 GLY B CA 1
ATOM 3599 C C . GLY B 1 99 ? 14.359 0.774 -5.654 1.00 5.97 99 GLY B C 1
ATOM 3600 O O . GLY B 1 99 ? 14.245 -0.164 -6.370 1.00 6.09 99 GLY B O 1
ATOM 3601 N N . MET B 1 100 ? 14.394 2.035 -6.087 1.00 5.45 100 MET B N 1
ATOM 3602 C CA A MET B 1 100 ? 14.435 2.362 -7.501 0.50 6.06 100 MET B CA 1
ATOM 3603 C CA B MET B 1 100 ? 14.398 2.329 -7.503 0.50 7.23 100 MET B CA 1
ATOM 3604 C C . MET B 1 100 ? 15.583 1.586 -8.144 1.00 6.43 100 MET B C 1
ATOM 3605 O O . MET B 1 100 ? 15.471 1.055 -9.261 1.00 6.03 100 MET B O 1
ATOM 3614 N N . GLN B 1 101 ? 16.726 1.567 -7.491 1.00 8.02 101 GLN B N 1
ATOM 3615 C CA . GLN B 1 101 ? 17.910 0.917 -8.003 1.00 5.52 101 GLN B CA 1
ATOM 3616 C C . GLN B 1 101 ? 17.696 -0.596 -8.206 1.00 4.20 101 GLN B C 1
ATOM 3617 O O . GLN B 1 101 ? 18.176 -1.207 -9.137 1.00 4.65 101 GLN B O 1
ATOM 3623 N N . GLN B 1 102 ? 17.000 -1.193 -7.306 1.00 4.98 102 GLN B N 1
ATOM 3624 C CA . GLN B 1 102 ? 16.713 -2.657 -7.358 1.00 7.11 102 GLN B CA 1
ATOM 3625 C C . GLN B 1 102 ? 15.939 -2.991 -8.636 1.00 3.65 102 GLN B C 1
ATOM 3626 O O . GLN B 1 102 ? 16.156 -3.994 -9.316 1.00 6.55 102 GLN B O 1
ATOM 3632 N N . ILE B 1 103 ? 14.957 -2.124 -8.934 1.00 4.09 103 ILE B N 1
ATOM 3633 C CA . ILE B 1 103 ? 14.174 -2.257 -10.136 1.00 7.02 103 ILE B CA 1
ATOM 3634 C C . ILE B 1 103 ? 14.991 -1.926 -11.360 1.00 6.43 103 ILE B C 1
ATOM 3635 O O . ILE B 1 103 ? 14.951 -2.669 -12.313 1.00 6.97 103 ILE B O 1
ATOM 3640 N N . ALA B 1 104 ? 15.781 -0.858 -11.324 1.00 4.74 104 ALA B N 1
ATOM 3641 C CA . ALA B 1 104 ? 16.527 -0.415 -12.502 1.00 8.27 104 ALA B CA 1
ATOM 3642 C C . ALA B 1 104 ? 17.529 -1.461 -12.934 1.00 7.30 104 ALA B C 1
ATOM 3643 O O . ALA B 1 104 ? 17.748 -1.701 -14.110 1.00 10.34 104 ALA B O 1
ATOM 3645 N N . THR B 1 105 ? 18.130 -2.127 -11.980 1.00 8.24 105 THR B N 1
ATOM 3646 C CA . THR B 1 105 ? 19.112 -3.175 -12.287 1.00 9.38 105 THR B CA 1
ATOM 3647 C C . THR B 1 105 ? 18.499 -4.574 -12.612 1.00 8.83 105 THR B C 1
ATOM 3648 O O . THR B 1 105 ? 19.206 -5.555 -12.766 1.00 13.56 105 THR B O 1
ATOM 3652 N N . GLY B 1 106 ? 17.175 -4.655 -12.705 1.00 8.83 106 GLY B N 1
ATOM 3653 C CA . GLY B 1 106 ? 16.445 -5.915 -12.869 1.00 9.25 106 GLY B CA 1
ATOM 3654 C C . GLY B 1 106 ? 16.481 -6.942 -11.771 1.00 8.44 106 GLY B C 1
ATOM 3655 O O . GLY B 1 106 ? 16.098 -8.100 -11.978 1.00 13.64 106 GLY B O 1
ATOM 3656 N N . ASP B 1 107 ? 16.840 -6.564 -10.555 1.00 10.26 107 ASP B N 1
ATOM 3657 C CA . ASP B 1 107 ? 16.795 -7.493 -9.449 1.00 12.50 107 ASP B CA 1
ATOM 3658 C C . ASP B 1 107 ? 15.472 -7.618 -8.728 1.00 10.60 107 ASP B C 1
ATOM 3659 O O . ASP B 1 107 ? 15.300 -8.561 -7.957 1.00 10.90 107 ASP B O 1
ATOM 3664 N N . ALA B 1 108 ? 14.567 -6.654 -8.879 1.00 9.53 108 ALA B N 1
ATOM 3665 C CA . ALA B 1 108 ? 13.219 -6.759 -8.304 1.00 6.43 108 ALA B CA 1
ATOM 3666 C C . ALA B 1 108 ? 12.250 -6.106 -9.229 1.00 7.60 108 ALA B C 1
ATOM 3667 O O . ALA B 1 108 ? 12.656 -5.338 -10.052 1.00 7.44 108 ALA B O 1
ATOM 3669 N N . SER B 1 109 ? 10.965 -6.387 -9.061 1.00 9.06 109 SER B N 1
ATOM 3670 C CA A SER B 1 109 ? 9.879 -5.679 -9.793 0.50 9.05 109 SER B CA 1
ATOM 3671 C CA B SER B 1 109 ? 9.914 -5.660 -9.808 0.50 8.87 109 SER B CA 1
ATOM 3672 C C . SER B 1 109 ? 9.050 -4.783 -8.877 1.00 8.18 109 SER B C 1
ATOM 3673 O O . SER B 1 109 ? 8.623 -3.679 -9.263 1.00 9.35 109 SER B O 1
ATOM 3678 N N . ILE B 1 110 ? 8.816 -5.240 -7.656 1.00 8.78 110 ILE B N 1
ATOM 3679 C CA . ILE B 1 110 ? 7.990 -4.439 -6.797 1.00 8.39 110 ILE B CA 1
ATOM 3680 C C . ILE B 1 110 ? 8.647 -4.300 -5.467 1.00 7.26 110 ILE B C 1
ATOM 3681 O O . ILE B 1 110 ? 9.039 -5.309 -4.806 1.00 7.66 110 ILE B O 1
ATOM 3686 N N . ILE B 1 111 ? 8.839 -3.044 -5.061 1.00 6.24 111 ILE B N 1
ATOM 3687 C CA . ILE B 1 111 ? 9.515 -2.733 -3.802 1.00 7.96 111 ILE B CA 1
ATOM 3688 C C . ILE B 1 111 ? 8.682 -1.790 -2.944 1.00 7.31 111 ILE B C 1
ATOM 3689 O O . ILE B 1 111 ? 8.091 -0.867 -3.526 1.00 7.98 111 ILE B O 1
ATOM 3694 N N . VAL B 1 112 ? 8.599 -2.007 -1.621 1.00 7.14 112 VAL B N 1
ATOM 3695 C CA . VAL B 1 112 ? 8.100 -1.009 -0.665 1.00 6.25 112 VAL B CA 1
ATOM 3696 C C . VAL B 1 112 ? 9.341 -0.433 -0.012 1.00 7.89 112 VAL B C 1
ATOM 3697 O O . VAL B 1 112 ? 10.213 -1.179 0.438 1.00 8.91 112 VAL B O 1
ATOM 3701 N N . ALA B 1 113 ? 9.473 0.885 -0.059 1.00 8.34 113 ALA B N 1
ATOM 3702 C CA . ALA B 1 113 ? 10.600 1.583 0.522 1.00 7.89 113 ALA B CA 1
ATOM 3703 C C . ALA B 1 113 ? 10.177 2.781 1.271 1.00 5.87 113 ALA B C 1
ATOM 3704 O O . ALA B 1 113 ? 9.212 3.490 0.937 1.00 6.74 113 ALA B O 1
ATOM 3706 N N . GLY B 1 114 ? 10.860 2.977 2.383 1.00 6.44 114 GLY B N 1
ATOM 3707 C CA . GLY B 1 114 ? 10.684 4.232 3.002 1.00 6.44 114 GLY B CA 1
ATOM 3708 C C . GLY B 1 114 ? 11.385 4.184 4.363 1.00 7.69 114 GLY B C 1
ATOM 3709 O O . GLY B 1 114 ? 12.546 3.793 4.354 1.00 9.46 114 GLY B O 1
ATOM 3710 N N . GLY B 1 115 ? 10.783 4.558 5.483 1.00 8.86 115 GLY B N 1
ATOM 3711 C CA . GLY B 1 115 ? 11.441 4.517 6.676 1.00 7.05 115 GLY B CA 1
ATOM 3712 C C . GLY B 1 115 ? 10.502 4.494 7.843 1.00 5.46 115 GLY B C 1
ATOM 3713 O O . GLY B 1 115 ? 9.294 4.765 7.731 1.00 4.83 115 GLY B O 1
ATOM 3714 N N . MET B 1 116 ? 11.023 4.179 9.016 1.00 7.77 116 MET B N 1
ATOM 3715 C CA . MET B 1 116 ? 10.250 4.120 10.255 1.00 8.81 116 MET B CA 1
ATOM 3716 C C . MET B 1 116 ? 11.094 4.484 11.423 1.00 7.71 116 MET B C 1
ATOM 3717 O O . MET B 1 116 ? 12.313 4.231 11.393 1.00 8.65 116 MET B O 1
ATOM 3722 N N . GLU B 1 117 ? 10.490 5.077 12.453 1.00 5.15 117 GLU B N 1
ATOM 3723 C CA . GLU B 1 117 ? 11.221 5.447 13.655 1.00 8.43 117 GLU B CA 1
ATOM 3724 C C . GLU B 1 117 ? 10.366 5.592 14.783 1.00 6.31 117 GLU B C 1
ATOM 3725 O O . GLU B 1 117 ? 9.294 6.276 14.734 1.00 6.64 117 GLU B O 1
ATOM 3731 N N . SER B 1 118 ? 10.823 5.041 15.922 1.00 3.55 118 SER B N 1
ATOM 3732 C CA . SER B 1 118 ? 10.221 5.343 17.248 1.00 6.99 118 SER B CA 1
ATOM 3733 C C . SER B 1 118 ? 11.328 5.849 18.086 1.00 7.19 118 SER B C 1
ATOM 3734 O O . SER B 1 118 ? 12.180 5.098 18.614 1.00 8.80 118 SER B O 1
ATOM 3737 N N . MET B 1 119 ? 11.358 7.180 18.173 1.00 8.06 119 MET B N 1
ATOM 3738 C CA . MET B 1 119 ? 12.280 7.830 19.052 1.00 5.75 119 MET B CA 1
ATOM 3739 C C . MET B 1 119 ? 11.882 7.595 20.446 1.00 6.00 119 MET B C 1
ATOM 3740 O O . MET B 1 119 ? 12.723 7.365 21.257 1.00 6.20 119 MET B O 1
ATOM 3745 N N . SER B 1 120 ? 10.586 7.569 20.701 1.00 7.53 120 SER B N 1
ATOM 3746 C CA . SER B 1 120 ? 10.095 7.296 22.052 1.00 5.15 120 SER B CA 1
ATOM 3747 C C . SER B 1 120 ? 10.571 5.916 22.595 1.00 7.03 120 SER B C 1
ATOM 3748 O O . SER B 1 120 ? 10.887 5.845 23.804 1.00 7.42 120 SER B O 1
ATOM 3751 N N . MET B 1 121 ? 10.606 4.896 21.737 1.00 8.64 121 MET B N 1
ATOM 3752 C CA . MET B 1 121 ? 10.973 3.564 22.182 1.00 6.63 121 MET B CA 1
ATOM 3753 C C . MET B 1 121 ? 12.460 3.318 22.191 1.00 6.59 121 MET B C 1
ATOM 3754 O O . MET B 1 121 ? 12.889 2.248 22.683 1.00 5.89 121 MET B O 1
ATOM 3759 N N . ALA B 1 122 ? 13.232 4.328 21.817 1.00 6.35 122 ALA B N 1
ATOM 3760 C CA . ALA B 1 122 ? 14.701 4.193 21.803 1.00 5.85 122 ALA B CA 1
ATOM 3761 C C . ALA B 1 122 ? 15.170 3.989 23.244 1.00 5.92 122 ALA B C 1
ATOM 3762 O O . ALA B 1 122 ? 14.786 4.718 24.155 1.00 5.06 122 ALA B O 1
ATOM 3764 N N . PRO B 1 123 ? 15.994 2.963 23.526 1.00 6.09 123 PRO B N 1
ATOM 3765 C CA . PRO B 1 123 ? 16.408 2.667 24.885 1.00 4.00 123 PRO B CA 1
ATOM 3766 C C . PRO B 1 123 ? 17.651 3.416 25.325 1.00 6.51 123 PRO B C 1
ATOM 3767 O O . PRO B 1 123 ? 18.300 4.043 24.523 1.00 9.68 123 PRO B O 1
ATOM 3771 N N . HIS B 1 124 ? 17.959 3.260 26.593 1.00 2.26 124 HIS B N 1
ATOM 3772 C CA . HIS B 1 124 ? 19.221 3.680 27.099 1.00 4.77 124 HIS B CA 1
ATOM 3773 C C . HIS B 1 124 ? 20.115 2.441 27.129 1.00 5.85 124 HIS B C 1
ATOM 3774 O O . HIS B 1 124 ? 19.638 1.331 27.493 1.00 5.65 124 HIS B O 1
ATOM 3781 N N . CYS B 1 125 ? 21.431 2.651 27.020 1.00 3.38 125 CYS B N 1
ATOM 3782 C CA . CYS B 1 125 ? 22.340 1.526 26.969 1.00 2.74 125 CYS B CA 1
ATOM 3783 C C . CYS B 1 125 ? 23.680 1.741 27.618 1.00 2.58 125 CYS B C 1
ATOM 3784 O O . CYS B 1 125 ? 24.139 2.869 27.802 1.00 4.74 125 CYS B O 1
ATOM 3787 N N . ALA B 1 126 ? 24.340 0.629 27.894 1.00 2.00 126 ALA B N 1
ATOM 3788 C CA . ALA B 1 126 ? 25.701 0.697 28.333 1.00 3.61 126 ALA B CA 1
ATOM 3789 C C . ALA B 1 126 ? 26.390 -0.605 28.020 1.00 3.51 126 ALA B C 1
ATOM 3790 O O . ALA B 1 126 ? 25.803 -1.656 28.031 1.00 4.40 126 ALA B O 1
ATOM 3792 N N . HIS B 1 127 ? 27.642 -0.497 27.624 1.00 6.40 127 HIS B N 1
ATOM 3793 C CA . HIS B 1 127 ? 28.497 -1.617 27.360 1.00 6.99 127 HIS B CA 1
ATOM 3794 C C . HIS B 1 127 ? 28.981 -2.117 28.712 1.00 5.23 127 HIS B C 1
ATOM 3795 O O . HIS B 1 127 ? 29.798 -1.467 29.359 1.00 7.18 127 HIS B O 1
ATOM 3802 N N . LEU B 1 128 ? 28.570 -3.333 29.102 1.00 5.57 128 LEU B N 1
ATOM 3803 C CA . LEU B 1 128 ? 28.856 -3.885 30.396 1.00 4.37 128 LEU B CA 1
ATOM 3804 C C . LEU B 1 128 ? 29.533 -5.226 30.403 1.00 5.52 128 LEU B C 1
ATOM 3805 O O . LEU B 1 128 ? 29.570 -5.862 31.464 1.00 6.75 128 LEU B O 1
ATOM 3810 N N . ARG B 1 129 ? 30.049 -5.670 29.242 1.00 9.96 129 ARG B N 1
ATOM 3811 C CA . ARG B 1 129 ? 30.730 -6.996 29.126 1.00 10.84 129 ARG B CA 1
ATOM 3812 C C . ARG B 1 129 ? 31.972 -7.172 29.959 1.00 14.42 129 ARG B C 1
ATOM 3813 O O . ARG B 1 129 ? 32.204 -8.266 30.509 1.00 17.05 129 ARG B O 1
ATOM 3821 N N . GLY B 1 130 ? 32.784 -6.122 30.033 1.00 14.81 130 GLY B N 1
ATOM 3822 C CA . GLY B 1 130 ? 34.093 -6.203 30.681 1.00 16.43 130 GLY B CA 1
ATOM 3823 C C . GLY B 1 130 ? 33.976 -5.812 32.129 1.00 16.78 130 GLY B C 1
ATOM 3824 O O . GLY B 1 130 ? 34.979 -5.707 32.828 1.00 17.74 130 GLY B O 1
ATOM 3825 N N . GLY B 1 131 ? 32.753 -5.566 32.575 1.00 17.95 131 GLY B N 1
ATOM 3826 C CA . GLY B 1 131 ? 32.505 -5.093 33.916 1.00 18.27 131 GLY B CA 1
ATOM 3827 C C . GLY B 1 131 ? 32.889 -3.642 34.054 1.00 19.19 131 GLY B C 1
ATOM 3828 O O . GLY B 1 131 ? 33.576 -3.077 33.192 1.00 20.83 131 GLY B O 1
ATOM 3829 N N . VAL B 1 132 ? 32.379 -3.020 35.111 1.00 18.70 132 VAL B N 1
ATOM 3830 C CA . VAL B 1 132 ? 32.799 -1.680 35.514 1.00 17.57 132 VAL B CA 1
ATOM 3831 C C . VAL B 1 132 ? 33.411 -1.926 36.880 1.00 16.53 132 VAL B C 1
ATOM 3832 O O . VAL B 1 132 ? 32.684 -2.022 37.875 1.00 17.01 132 VAL B O 1
ATOM 3836 N N . LYS B 1 133 ? 34.730 -2.122 36.910 1.00 15.33 133 LYS B N 1
ATOM 3837 C CA . LYS B 1 133 ? 35.374 -2.613 38.134 1.00 15.43 133 LYS B CA 1
ATOM 3838 C C . LYS B 1 133 ? 35.289 -1.611 39.246 1.00 14.03 133 LYS B C 1
ATOM 3839 O O . LYS B 1 133 ? 35.216 -1.986 40.401 1.00 15.39 133 LYS B O 1
ATOM 3845 N N . MET B 1 134 ? 35.294 -0.330 38.900 1.00 13.37 134 MET B N 1
ATOM 3846 C CA . MET B 1 134 ? 35.002 0.699 39.876 1.00 12.80 134 MET B CA 1
ATOM 3847 C C . MET B 1 134 ? 34.735 2.045 39.232 1.00 12.14 134 MET B C 1
ATOM 3848 O O . MET B 1 134 ? 35.269 2.353 38.177 1.00 12.72 134 MET B O 1
ATOM 3853 N N . GLY B 1 135 ? 33.869 2.818 39.876 1.00 10.79 135 GLY B N 1
ATOM 3854 C CA . GLY B 1 135 ? 33.511 4.163 39.443 1.00 10.66 135 GLY B CA 1
ATOM 3855 C C . GLY B 1 135 ? 32.198 4.181 38.685 1.00 10.46 135 GLY B C 1
ATOM 3856 O O . GLY B 1 135 ? 31.764 3.180 38.121 1.00 10.69 135 GLY B O 1
ATOM 3857 N N . ASP B 1 136 ? 31.570 5.345 38.673 1.00 11.79 136 ASP B N 1
ATOM 3858 C CA . ASP B 1 136 ? 30.306 5.545 37.981 1.00 10.44 136 ASP B CA 1
ATOM 3859 C C . ASP B 1 136 ? 30.430 5.328 36.495 1.00 10.48 136 ASP B C 1
ATOM 3860 O O . ASP B 1 136 ? 31.525 5.403 35.917 1.00 8.80 136 ASP B O 1
ATOM 3865 N N . PHE B 1 137 ? 29.291 5.074 35.863 1.00 10.27 137 PHE B N 1
ATOM 3866 C CA . PHE B 1 137 ? 29.251 4.938 34.424 1.00 9.95 137 PHE B CA 1
ATOM 3867 C C . PHE B 1 137 ? 27.928 5.493 33.913 1.00 9.34 137 PHE B C 1
ATOM 3868 O O . PHE B 1 137 ? 26.947 5.555 34.630 1.00 9.04 137 PHE B O 1
ATOM 3876 N N . LYS B 1 138 ? 27.927 5.895 32.652 1.00 10.93 138 LYS B N 1
ATOM 3877 C CA . LYS B 1 138 ? 26.731 6.428 32.046 1.00 10.66 138 LYS B CA 1
ATOM 3878 C C . LYS B 1 138 ? 25.858 5.364 31.377 1.00 8.51 138 LYS B C 1
ATOM 3879 O O . LYS B 1 138 ? 26.326 4.480 30.624 1.00 8.88 138 LYS B O 1
ATOM 3885 N N . MET B 1 139 ? 24.564 5.473 31.632 1.00 5.19 139 MET B N 1
ATOM 3886 C CA . MET B 1 139 ? 23.573 4.855 30.771 1.00 5.74 139 MET B CA 1
ATOM 3887 C C . MET B 1 139 ? 23.216 5.881 29.707 1.00 2.00 139 MET B C 1
ATOM 3888 O O . MET B 1 139 ? 22.678 6.978 29.986 1.00 3.91 139 MET B O 1
ATOM 3893 N N . ILE B 1 140 ? 23.527 5.539 28.460 1.00 2.21 140 ILE B N 1
ATOM 3894 C CA . ILE B 1 140 ? 23.528 6.448 27.342 1.00 4.22 140 ILE B CA 1
ATOM 3895 C C . ILE B 1 140 ? 22.161 6.415 26.711 1.00 2.56 140 ILE B C 1
ATOM 3896 O O . ILE B 1 140 ? 21.623 5.383 26.413 1.00 4.73 140 ILE B O 1
ATOM 3901 N N . ASP B 1 141 ? 21.587 7.577 26.459 1.00 5.13 141 ASP B N 1
ATOM 3902 C CA . ASP B 1 141 ? 20.414 7.638 25.607 1.00 2.59 141 ASP B CA 1
ATOM 3903 C C . ASP B 1 141 ? 20.712 7.417 24.144 1.00 5.72 141 ASP B C 1
ATOM 3904 O O . ASP B 1 141 ? 21.247 8.260 23.487 1.00 7.17 141 ASP B O 1
ATOM 3909 N N . THR B 1 142 ? 20.362 6.232 23.647 1.00 6.14 142 THR B N 1
ATOM 3910 C CA . THR B 1 142 ? 20.623 5.925 22.255 1.00 7.10 142 THR B CA 1
ATOM 3911 C C . THR B 1 142 ? 20.063 6.892 21.219 1.00 8.23 142 THR B C 1
ATOM 3912 O O . THR B 1 142 ? 20.655 7.107 20.190 1.00 8.14 142 THR B O 1
ATOM 3916 N N . MET B 1 143 ? 18.927 7.473 21.522 1.00 5.58 143 MET B N 1
ATOM 3917 C CA . MET B 1 143 ? 18.347 8.443 20.694 1.00 4.53 143 MET B CA 1
ATOM 3918 C C . MET B 1 143 ? 19.296 9.643 20.523 1.00 3.76 143 MET B C 1
ATOM 3919 O O . MET B 1 143 ? 19.529 10.071 19.313 1.00 7.48 143 MET B O 1
ATOM 3924 N N . ILE B 1 144 ? 19.823 10.123 21.640 1.00 5.46 144 ILE B N 1
ATOM 3925 C CA . ILE B 1 144 ? 20.732 11.277 21.595 1.00 7.37 144 ILE B CA 1
ATOM 3926 C C . ILE B 1 144 ? 22.079 10.877 20.954 1.00 8.35 144 ILE B C 1
ATOM 3927 O O . ILE B 1 144 ? 22.531 11.554 20.048 1.00 9.38 144 ILE B O 1
ATOM 3932 N N . LYS B 1 145 ? 22.656 9.785 21.419 1.00 6.46 145 LYS B N 1
ATOM 3933 C CA . LYS B 1 145 ? 23.971 9.363 20.966 1.00 6.55 145 LYS B CA 1
ATOM 3934 C C . LYS B 1 145 ? 23.980 8.931 19.512 1.00 8.79 145 LYS B C 1
ATOM 3935 O O . LYS B 1 145 ? 24.846 9.347 18.743 1.00 10.33 145 LYS B O 1
ATOM 3941 N N . ASP B 1 146 ? 23.044 8.074 19.105 1.00 6.16 146 ASP B N 1
ATOM 3942 C CA . ASP B 1 146 ? 23.075 7.525 17.759 1.00 8.59 146 ASP B CA 1
ATOM 3943 C C . ASP B 1 146 ? 22.281 8.363 16.812 1.00 9.65 146 ASP B C 1
ATOM 3944 O O . ASP B 1 146 ? 22.502 8.306 15.612 1.00 10.54 146 ASP B O 1
ATOM 3949 N N . GLY B 1 147 ? 21.384 9.205 17.272 1.00 12.12 147 GLY B N 1
ATOM 3950 C CA . GLY B 1 147 ? 20.568 9.994 16.321 1.00 10.22 147 GLY B CA 1
ATOM 3951 C C . GLY B 1 147 ? 20.951 11.471 16.161 1.00 11.92 147 GLY B C 1
ATOM 3952 O O . GLY B 1 147 ? 20.848 12.032 15.071 1.00 12.91 147 GLY B O 1
ATOM 3953 N N . LEU B 1 148 ? 21.387 12.100 17.245 1.00 8.52 148 LEU B N 1
ATOM 3954 C CA . LEU B 1 148 ? 21.388 13.570 17.348 1.00 12.11 148 LEU B CA 1
ATOM 3955 C C . LEU B 1 148 ? 22.702 14.242 17.747 1.00 11.70 148 LEU B C 1
ATOM 3956 O O . LEU B 1 148 ? 22.765 15.467 17.816 1.00 15.04 148 LEU B O 1
ATOM 3961 N N . THR B 1 149 ? 23.692 13.473 18.118 1.00 9.94 149 THR B N 1
ATOM 3962 C CA . THR B 1 149 ? 24.979 14.005 18.481 1.00 9.59 149 THR B CA 1
ATOM 3963 C C . THR B 1 149 ? 25.958 13.763 17.301 1.00 8.13 149 THR B C 1
ATOM 3964 O O . THR B 1 149 ? 26.097 12.614 16.849 1.00 8.34 149 THR B O 1
ATOM 3968 N N . ASP B 1 150 ? 26.732 14.776 16.914 1.00 8.65 150 ASP B N 1
ATOM 3969 C CA . ASP B 1 150 ? 27.764 14.576 15.917 1.00 7.60 150 ASP B CA 1
ATOM 3970 C C . ASP B 1 150 ? 28.873 13.743 16.492 1.00 8.23 150 ASP B C 1
ATOM 3971 O O . ASP B 1 150 ? 29.383 13.989 17.565 1.00 10.69 150 ASP B O 1
ATOM 3976 N N . ALA B 1 151 ? 29.269 12.741 15.698 1.00 9.04 151 ALA B N 1
ATOM 3977 C CA . ALA B 1 151 ? 30.288 11.762 16.077 1.00 10.19 151 ALA B CA 1
ATOM 3978 C C . ALA B 1 151 ? 31.707 12.313 16.076 1.00 10.88 151 ALA B C 1
ATOM 3979 O O . ALA B 1 151 ? 32.588 11.725 16.649 1.00 11.64 151 ALA B O 1
ATOM 3981 N N . PHE B 1 152 ? 31.919 13.454 15.434 1.00 11.79 152 PHE B N 1
ATOM 3982 C CA . PHE B 1 152 ? 33.245 14.005 15.245 1.00 11.94 152 PHE B CA 1
ATOM 3983 C C . PHE B 1 152 ? 33.543 15.144 16.190 1.00 14.19 152 PHE B C 1
ATOM 3984 O O . PHE B 1 152 ? 34.644 15.232 16.699 1.00 13.13 152 PHE B O 1
ATOM 3992 N N . TYR B 1 153 ? 32.559 15.996 16.424 1.00 15.28 153 TYR B N 1
ATOM 3993 C CA . TYR B 1 153 ? 32.719 17.159 17.296 1.00 17.08 153 TYR B CA 1
ATOM 3994 C C . TYR B 1 153 ? 32.100 16.948 18.663 1.00 16.65 153 TYR B C 1
ATOM 3995 O O . TYR B 1 153 ? 32.401 17.695 19.598 1.00 19.07 153 TYR B O 1
ATOM 4004 N N . GLY B 1 154 ? 31.214 15.961 18.766 1.00 16.41 154 GLY B N 1
ATOM 4005 C CA . GLY B 1 154 ? 30.610 15.554 20.026 1.00 17.90 154 GLY B CA 1
ATOM 4006 C C . GLY B 1 154 ? 29.435 16.412 20.468 1.00 17.00 154 GLY B C 1
ATOM 4007 O O . GLY B 1 154 ? 28.863 16.181 21.524 1.00 19.46 154 GLY B O 1
ATOM 4008 N N . TYR B 1 155 ? 29.112 17.434 19.681 1.00 15.65 155 TYR B N 1
ATOM 4009 C CA . TYR B 1 155 ? 27.998 18.264 20.008 1.00 15.48 155 TYR B CA 1
ATOM 4010 C C . TYR B 1 155 ? 26.743 17.895 19.269 1.00 15.79 155 TYR B C 1
ATOM 4011 O O . TYR B 1 155 ? 26.771 17.136 18.311 1.00 14.62 155 TYR B O 1
ATOM 4020 N N . HIS B 1 156 ? 25.623 18.429 19.755 1.00 16.82 156 HIS B N 1
ATOM 4021 C CA . HIS B 1 156 ? 24.325 18.061 19.224 1.00 16.29 156 HIS B CA 1
ATOM 4022 C C . HIS B 1 156 ? 24.098 18.743 17.889 1.00 14.91 156 HIS B C 1
ATOM 4023 O O . HIS B 1 156 ? 24.782 19.717 17.553 1.00 14.77 156 HIS B O 1
ATOM 4030 N N . MET B 1 157 ? 23.152 18.227 17.116 1.00 14.76 157 MET B N 1
ATOM 4031 C CA . MET B 1 157 ? 22.816 18.779 15.819 1.00 14.05 157 MET B CA 1
ATOM 4032 C C . MET B 1 157 ? 22.474 20.269 15.909 1.00 14.72 157 MET B C 1
ATOM 4033 O O . MET B 1 157 ? 22.755 21.022 14.976 1.00 13.36 157 MET B O 1
ATOM 4038 N N . GLY B 1 158 ? 21.887 20.699 17.020 1.00 13.95 158 GLY B N 1
ATOM 4039 C CA . GLY B 1 158 ? 21.511 22.112 17.124 1.00 11.98 158 GLY B CA 1
ATOM 4040 C C . GLY B 1 158 ? 22.710 23.037 17.148 1.00 14.81 158 GLY B C 1
ATOM 4041 O O . GLY B 1 158 ? 22.555 24.232 16.884 1.00 15.07 158 GLY B O 1
ATOM 4042 N N . THR B 1 159 ? 23.884 22.528 17.540 1.00 14.58 159 THR B N 1
ATOM 4043 C CA . THR B 1 159 ? 25.093 23.347 17.492 1.00 13.76 159 THR B CA 1
ATOM 4044 C C . THR B 1 159 ? 25.527 23.550 16.023 1.00 13.33 159 THR B C 1
ATOM 4045 O O . THR B 1 159 ? 25.974 24.644 15.642 1.00 14.38 159 THR B O 1
ATOM 4049 N N . THR B 1 160 ? 25.345 22.526 15.211 1.00 14.43 160 THR B N 1
ATOM 4050 C CA . THR B 1 160 ? 25.598 22.648 13.818 1.00 11.75 160 THR B CA 1
ATOM 4051 C C . THR B 1 160 ? 24.663 23.682 13.274 1.00 13.20 160 THR B C 1
ATOM 4052 O O . THR B 1 160 ? 25.009 24.437 12.361 1.00 11.79 160 THR B O 1
ATOM 4056 N N . ALA B 1 161 ? 23.451 23.737 13.820 1.00 12.33 161 ALA B N 1
ATOM 4057 C CA . ALA B 1 161 ? 22.503 24.724 13.341 1.00 12.27 161 ALA B CA 1
ATOM 4058 C C . ALA B 1 161 ? 22.971 26.146 13.718 1.00 11.96 161 ALA B C 1
ATOM 4059 O O . ALA B 1 161 ? 22.753 27.108 12.974 1.00 12.85 161 ALA B O 1
ATOM 4061 N N . GLU B 1 162 ? 23.509 26.296 14.912 1.00 11.41 162 GLU B N 1
ATOM 4062 C CA . GLU B 1 162 ? 24.125 27.568 15.319 1.00 11.38 162 GLU B CA 1
ATOM 4063 C C . GLU B 1 162 ? 25.236 27.966 14.421 1.00 11.49 162 GLU B C 1
ATOM 4064 O O . GLU B 1 162 ? 25.390 29.130 14.098 1.00 11.65 162 GLU B O 1
ATOM 4070 N N . ASN B 1 163 ? 26.037 26.985 14.037 1.00 12.02 163 ASN B N 1
ATOM 4071 C CA . ASN B 1 163 ? 27.118 27.222 13.089 1.00 12.97 163 ASN B CA 1
ATOM 4072 C C . ASN B 1 163 ? 26.614 27.813 11.790 1.00 11.08 163 ASN B C 1
ATOM 4073 O O . ASN B 1 163 ? 27.221 28.729 11.244 1.00 11.37 163 ASN B O 1
ATOM 4078 N N . VAL B 1 164 ? 25.488 27.311 11.295 1.00 10.43 164 VAL B N 1
ATOM 4079 C CA . VAL B 1 164 ? 24.931 27.794 10.028 1.00 11.12 164 VAL B CA 1
ATOM 4080 C C . VAL B 1 164 ? 24.303 29.200 10.255 1.00 10.34 164 VAL B C 1
ATOM 4081 O O . VAL B 1 164 ? 24.380 30.111 9.415 1.00 14.16 164 VAL B O 1
ATOM 4085 N N . ALA B 1 165 ? 23.640 29.359 11.403 1.00 10.50 165 ALA B N 1
ATOM 4086 C CA . ALA B 1 165 ? 23.085 30.655 11.754 1.00 9.92 165 ALA B CA 1
ATOM 4087 C C . ALA B 1 165 ? 24.172 31.701 11.639 1.00 12.91 165 ALA B C 1
ATOM 4088 O O . ALA B 1 165 ? 23.957 32.785 11.083 1.00 12.63 165 ALA B O 1
ATOM 4090 N N . LYS B 1 166 ? 25.341 31.371 12.185 1.00 13.29 166 LYS B N 1
ATOM 4091 C CA . LYS B 1 166 ? 26.472 32.310 12.234 1.00 14.95 166 LYS B CA 1
ATOM 4092 C C . LYS B 1 166 ? 27.034 32.578 10.843 1.00 16.24 166 LYS B C 1
ATOM 4093 O O . LYS B 1 166 ? 27.218 33.751 10.480 1.00 17.27 166 LYS B O 1
ATOM 4099 N N . GLN B 1 167 ? 27.276 31.540 10.050 1.00 17.11 167 GLN B N 1
ATOM 4100 C CA . GLN B 1 167 ? 27.773 31.719 8.675 1.00 18.94 167 GLN B CA 1
ATOM 4101 C C . GLN B 1 167 ? 26.836 32.518 7.766 1.00 18.82 167 GLN B C 1
ATOM 4102 O O . GLN B 1 167 ? 27.287 33.241 6.884 1.00 18.55 167 GLN B O 1
ATOM 4108 N N . TRP B 1 168 ? 25.524 32.355 7.963 1.00 16.62 168 TRP B N 1
ATOM 4109 C CA . TRP B 1 168 ? 24.552 32.966 7.079 1.00 16.83 168 TRP B CA 1
ATOM 4110 C C . TRP B 1 168 ? 23.990 34.254 7.707 1.00 16.43 168 TRP B C 1
ATOM 4111 O O . TRP B 1 168 ? 23.206 34.951 7.063 1.00 14.72 168 TRP B O 1
ATOM 4122 N N . GLN B 1 169 ? 24.462 34.579 8.917 1.00 15.43 169 GLN B N 1
ATOM 4123 C CA A GLN B 1 169 ? 24.020 35.765 9.676 0.50 15.90 169 GLN B CA 1
ATOM 4124 C CA B GLN B 1 169 ? 24.017 35.739 9.734 0.50 14.65 169 GLN B CA 1
ATOM 4125 C C . GLN B 1 169 ? 22.500 35.853 9.776 1.00 16.25 169 GLN B C 1
ATOM 4126 O O . GLN B 1 169 ? 21.909 36.931 9.536 1.00 17.13 169 GLN B O 1
ATOM 4137 N N . LEU B 1 170 ? 21.882 34.717 10.128 1.00 14.64 170 LEU B N 1
ATOM 4138 C CA . LEU B 1 170 ? 20.420 34.557 10.270 1.00 13.52 170 LEU B CA 1
ATOM 4139 C C . LEU B 1 170 ? 20.001 35.011 11.676 1.00 12.66 170 LEU B C 1
ATOM 4140 O O . LEU B 1 170 ? 20.419 34.405 12.673 1.00 16.05 170 LEU B O 1
ATOM 4145 N N . SER B 1 171 ? 19.187 36.057 11.772 1.00 11.93 171 SER B N 1
ATOM 4146 C CA . SER B 1 171 ? 18.770 36.539 13.081 1.00 11.21 171 SER B CA 1
ATOM 4147 C C . SER B 1 171 ? 17.815 35.568 13.791 1.00 8.87 171 SER B C 1
ATOM 4148 O O . SER B 1 171 ? 17.171 34.749 13.169 1.00 8.75 171 SER B O 1
ATOM 4151 N N . ARG B 1 172 ? 17.751 35.721 15.118 1.00 9.86 172 ARG B N 1
ATOM 4152 C CA . ARG B 1 172 ? 16.719 35.077 15.912 1.00 6.67 172 ARG B CA 1
ATOM 4153 C C . ARG B 1 172 ? 15.323 35.418 15.405 1.00 6.60 172 ARG B C 1
ATOM 4154 O O . ARG B 1 172 ? 14.493 34.478 15.263 1.00 7.00 172 ARG B O 1
ATOM 4162 N N . ASP B 1 173 ? 15.085 36.667 15.013 1.00 9.23 173 ASP B N 1
ATOM 4163 C CA . ASP B 1 173 ? 13.768 37.065 14.489 1.00 8.87 173 ASP B CA 1
ATOM 4164 C C . ASP B 1 173 ? 13.442 36.392 13.184 1.00 9.13 173 ASP B C 1
ATOM 4165 O O . ASP B 1 173 ? 12.277 35.984 12.938 1.00 7.84 173 ASP B O 1
ATOM 4170 N N . GLU B 1 174 ? 14.447 36.257 12.330 1.00 7.35 174 GLU B N 1
ATOM 4171 C CA . GLU B 1 174 ? 14.201 35.563 11.099 1.00 10.32 174 GLU B CA 1
ATOM 4172 C C . GLU B 1 174 ? 13.810 34.097 11.319 1.00 7.70 174 GLU B C 1
ATOM 4173 O O . GLU B 1 174 ? 12.896 33.559 10.682 1.00 8.77 174 GLU B O 1
ATOM 4179 N N . GLN B 1 175 ? 14.588 33.415 12.160 1.00 8.71 175 GLN B N 1
ATOM 4180 C CA . GLN B 1 175 ? 14.336 32.000 12.459 1.00 7.16 175 GLN B CA 1
ATOM 4181 C C . GLN B 1 175 ? 13.006 31.810 13.134 1.00 7.56 175 GLN B C 1
ATOM 4182 O O . GLN B 1 175 ? 12.298 30.858 12.801 1.00 7.08 175 GLN B O 1
ATOM 4188 N N . ASP B 1 176 ? 12.691 32.695 14.055 1.00 6.40 176 ASP B N 1
ATOM 4189 C CA . ASP B 1 176 ? 11.390 32.636 14.722 1.00 7.64 176 ASP B CA 1
ATOM 4190 C C . ASP B 1 176 ? 10.209 32.836 13.796 1.00 9.43 176 ASP B C 1
ATOM 4191 O O . ASP B 1 176 ? 9.229 32.082 13.873 1.00 8.88 176 ASP B O 1
ATOM 4196 N N . ALA B 1 177 ? 10.308 33.819 12.911 1.00 8.00 177 ALA B N 1
ATOM 4197 C CA . ALA B 1 177 ? 9.298 34.039 11.861 1.00 6.26 177 ALA B CA 1
ATOM 4198 C C . ALA B 1 177 ? 9.118 32.771 10.983 1.00 5.90 177 ALA B C 1
ATOM 4199 O O . ALA B 1 177 ? 8.013 32.382 10.717 1.00 6.59 177 ALA B O 1
ATOM 4201 N N . PHE B 1 178 ? 10.210 32.178 10.537 1.00 5.80 178 PHE B N 1
ATOM 4202 C CA . PHE B 1 178 ? 10.173 30.940 9.787 1.00 6.80 178 PHE B CA 1
ATOM 4203 C C . PHE B 1 178 ? 9.422 29.863 10.565 1.00 6.08 178 PHE B C 1
ATOM 4204 O O . PHE B 1 178 ? 8.576 29.195 10.027 1.00 6.46 178 PHE B O 1
ATOM 4212 N N . ALA B 1 179 ? 9.717 29.676 11.839 1.00 4.65 179 ALA B N 1
ATOM 4213 C CA . ALA B 1 179 ? 9.137 28.647 12.635 1.00 5.96 179 ALA B CA 1
ATOM 4214 C C . ALA B 1 179 ? 7.615 28.847 12.866 1.00 5.30 179 ALA B C 1
ATOM 4215 O O . ALA B 1 179 ? 6.850 27.892 12.760 1.00 7.56 179 ALA B O 1
ATOM 4217 N N . VAL B 1 180 ? 7.186 30.054 13.171 1.00 4.83 180 VAL B N 1
ATOM 4218 C CA . VAL B 1 180 ? 5.752 30.411 13.291 1.00 6.44 180 VAL B CA 1
ATOM 4219 C C . VAL B 1 180 ? 5.044 30.164 11.985 1.00 7.06 180 VAL B C 1
ATOM 4220 O O . VAL B 1 180 ? 3.889 29.658 11.951 1.00 6.64 180 VAL B O 1
ATOM 4224 N N . ALA B 1 181 ? 5.702 30.538 10.886 1.00 7.44 181 ALA B N 1
ATOM 4225 C CA . ALA B 1 181 ? 5.120 30.282 9.542 1.00 7.49 181 ALA B CA 1
ATOM 4226 C C . ALA B 1 181 ? 5.000 28.816 9.258 1.00 6.46 181 ALA B C 1
ATOM 4227 O O . ALA B 1 181 ? 4.046 28.374 8.640 1.00 7.85 181 ALA B O 1
ATOM 4229 N N . SER B 1 182 ? 5.897 28.007 9.771 1.00 6.60 182 SER B N 1
ATOM 4230 C CA . SER B 1 182 ? 5.811 26.580 9.553 1.00 8.81 182 SER B CA 1
ATOM 4231 C C . SER B 1 182 ? 4.579 26.051 10.300 1.00 4.96 182 SER B C 1
ATOM 4232 O O . SER B 1 182 ? 3.794 25.244 9.753 1.00 7.66 182 SER B O 1
ATOM 4235 N N . GLN B 1 183 ? 4.463 26.442 11.570 1.00 7.44 183 GLN B N 1
ATOM 4236 C CA . GLN B 1 183 ? 3.336 26.052 12.391 1.00 7.01 183 GLN B CA 1
ATOM 4237 C C . GLN B 1 183 ? 2.011 26.483 11.793 1.00 4.60 183 GLN B C 1
ATOM 4238 O O . GLN B 1 183 ? 1.059 25.715 11.672 1.00 7.20 183 GLN B O 1
ATOM 4244 N N . ASN B 1 184 ? 1.902 27.736 11.407 1.00 5.20 184 ASN B N 1
ATOM 4245 C CA . ASN B 1 184 ? 0.685 28.212 10.831 1.00 5.93 184 ASN B CA 1
ATOM 4246 C C . ASN B 1 184 ? 0.328 27.554 9.485 1.00 6.94 184 ASN B C 1
ATOM 4247 O O . ASN B 1 184 ? -0.836 27.251 9.281 1.00 6.22 184 ASN B O 1
ATOM 4252 N N . LYS B 1 185 ? 1.282 27.262 8.573 1.00 4.66 185 LYS B N 1
ATOM 4253 C CA . LYS B 1 185 ? 1.009 26.547 7.356 1.00 5.35 185 LYS B CA 1
ATOM 4254 C C . LYS B 1 185 ? 0.540 25.145 7.665 1.00 5.81 185 LYS B C 1
ATOM 4255 O O . LYS B 1 185 ? -0.444 24.704 7.079 1.00 6.29 185 LYS B O 1
ATOM 4261 N N . ALA B 1 186 ? 1.238 24.427 8.558 1.00 4.08 186 ALA B N 1
ATOM 4262 C CA . ALA B 1 186 ? 0.844 23.057 8.897 1.00 4.54 186 ALA B CA 1
ATOM 4263 C C . ALA B 1 186 ? -0.543 23.007 9.520 1.00 6.00 186 ALA B C 1
ATOM 4264 O O . ALA B 1 186 ? -1.340 22.105 9.192 1.00 7.24 186 ALA B O 1
ATOM 4266 N N . GLU B 1 187 ? -0.845 23.945 10.439 1.00 4.42 187 GLU B N 1
ATOM 4267 C CA . GLU B 1 187 ? -2.205 24.023 11.090 1.00 5.09 187 GLU B CA 1
ATOM 4268 C C . GLU B 1 187 ? -3.275 24.157 10.045 1.00 6.90 187 GLU B C 1
ATOM 4269 O O . GLU B 1 187 ? -4.312 23.507 10.102 1.00 5.48 187 GLU B O 1
ATOM 4275 N N . ALA B 1 188 ? -3.069 25.126 9.144 1.00 6.12 188 ALA B N 1
ATOM 4276 C CA . ALA B 1 188 ? -3.972 25.391 7.987 1.00 9.33 188 ALA B CA 1
ATOM 4277 C C . ALA B 1 188 ? -4.184 24.189 7.082 1.00 7.77 188 ALA B C 1
ATOM 4278 O O . ALA B 1 188 ? -5.341 23.838 6.735 1.00 5.31 188 ALA B O 1
ATOM 4280 N N . ALA B 1 189 ? -3.076 23.558 6.672 1.00 6.47 189 ALA B N 1
ATOM 4281 C CA . ALA B 1 189 ? -3.139 22.292 5.909 1.00 4.46 189 ALA B CA 1
ATOM 4282 C C . ALA B 1 189 ? -3.922 21.211 6.674 1.00 4.92 189 ALA B C 1
ATOM 4283 O O . ALA B 1 189 ? -4.784 20.539 6.107 1.00 6.14 189 ALA B O 1
ATOM 4285 N N . GLN B 1 190 ? -3.642 21.048 7.980 1.00 6.15 190 GLN B N 1
ATOM 4286 C CA . GLN B 1 190 ? -4.304 20.066 8.772 1.00 7.63 190 GLN B CA 1
ATOM 4287 C C . GLN B 1 190 ? -5.822 20.294 8.839 1.00 5.88 190 GLN B C 1
ATOM 4288 O O . GLN B 1 190 ? -6.605 19.382 8.517 1.00 5.30 190 GLN B O 1
ATOM 4294 N N . LYS B 1 191 ? -6.210 21.544 9.064 1.00 6.51 191 LYS B N 1
ATOM 4295 C CA . LYS B 1 191 ? -7.622 21.907 9.320 1.00 5.89 191 LYS B CA 1
ATOM 4296 C C . LYS B 1 191 ? -8.340 21.758 7.968 1.00 5.36 191 LYS B C 1
ATOM 4297 O O . LYS B 1 191 ? -9.517 21.406 7.926 1.00 6.32 191 LYS B O 1
ATOM 4303 N N . ASP B 1 192 ? -7.687 22.133 6.867 1.00 6.23 192 ASP B N 1
ATOM 4304 C CA . ASP B 1 192 ? -8.277 21.985 5.514 1.00 6.97 192 ASP B CA 1
ATOM 4305 C C . ASP B 1 192 ? -8.367 20.542 5.025 1.00 7.76 192 ASP B C 1
ATOM 4306 O O . ASP B 1 192 ? -8.942 20.265 3.963 1.00 8.50 192 ASP B O 1
ATOM 4311 N N . GLY B 1 193 ? -7.735 19.634 5.729 1.00 8.10 193 GLY B N 1
ATOM 4312 C CA . GLY B 1 193 ? -7.751 18.219 5.314 1.00 7.01 193 GLY B CA 1
ATOM 4313 C C . GLY B 1 193 ? -6.639 17.778 4.395 1.00 6.96 193 GLY B C 1
ATOM 4314 O O . GLY B 1 193 ? -6.696 16.659 3.860 1.00 9.33 193 GLY B O 1
ATOM 4315 N N . ARG B 1 194 ? -5.620 18.623 4.190 1.00 7.82 194 ARG B N 1
ATOM 4316 C CA . ARG B 1 194 ? -4.591 18.319 3.171 1.00 6.48 194 ARG B CA 1
ATOM 4317 C C . ARG B 1 194 ? -3.635 17.191 3.565 1.00 6.46 194 ARG B C 1
ATOM 4318 O O . ARG B 1 194 ? -2.855 16.702 2.785 1.00 9.11 194 ARG B O 1
ATOM 4326 N N . PHE B 1 195 ? -3.636 16.758 4.787 1.00 4.65 195 PHE B N 1
ATOM 4327 C CA . PHE B 1 195 ? -2.843 15.582 5.125 1.00 5.79 195 PHE B CA 1
ATOM 4328 C C . PHE B 1 195 ? -3.665 14.310 5.110 1.00 5.02 195 PHE B C 1
ATOM 4329 O O . PHE B 1 195 ? -3.137 13.242 5.408 1.00 8.07 195 PHE B O 1
ATOM 4337 N N . LYS B 1 196 ? -4.972 14.390 4.872 1.00 6.21 196 LYS B N 1
ATOM 4338 C CA . LYS B 1 196 ? -5.767 13.171 4.930 1.00 6.06 196 LYS B CA 1
ATOM 4339 C C . LYS B 1 196 ? -5.342 12.108 3.953 1.00 7.16 196 LYS B C 1
ATOM 4340 O O . LYS B 1 196 ? -5.339 10.901 4.277 1.00 9.65 196 LYS B O 1
ATOM 4346 N N . ASP B 1 197 ? -5.068 12.543 2.757 1.00 9.41 197 ASP B N 1
ATOM 4347 C CA . ASP B 1 197 ? -4.784 11.625 1.666 1.00 10.67 197 ASP B CA 1
ATOM 4348 C C . ASP B 1 197 ? -3.539 10.872 2.046 1.00 11.97 197 ASP B C 1
ATOM 4349 O O . ASP B 1 197 ? -3.506 9.669 1.909 1.00 10.19 197 ASP B O 1
ATOM 4354 N N . GLU B 1 198 ? -2.525 11.577 2.536 1.00 8.52 198 GLU B N 1
ATOM 4355 C CA . GLU B 1 198 ? -1.234 10.871 2.768 1.00 8.21 198 GLU B CA 1
ATOM 4356 C C . GLU B 1 198 ? -1.260 10.009 4.013 1.00 7.83 198 GLU B C 1
ATOM 4357 O O . GLU B 1 198 ? -0.626 8.958 4.085 1.00 8.11 198 GLU B O 1
ATOM 4363 N N . ILE B 1 199 ? -2.010 10.409 5.025 1.00 7.05 199 ILE B N 1
ATOM 4364 C CA . ILE B 1 199 ? -2.005 9.726 6.308 1.00 8.02 199 ILE B CA 1
ATOM 4365 C C . ILE B 1 199 ? -2.864 8.444 6.249 1.00 7.74 199 ILE B C 1
ATOM 4366 O O . ILE B 1 199 ? -3.983 8.478 5.772 1.00 7.06 199 ILE B O 1
ATOM 4371 N N . VAL B 1 200 ? -2.290 7.329 6.626 1.00 7.25 200 VAL B N 1
ATOM 4372 C CA . VAL B 1 200 ? -3.087 6.164 6.985 1.00 5.92 200 VAL B CA 1
ATOM 4373 C C . VAL B 1 200 ? -3.317 6.124 8.502 1.00 6.12 200 VAL B C 1
ATOM 4374 O O . VAL B 1 200 ? -2.374 6.237 9.256 1.00 6.49 200 VAL B O 1
ATOM 4378 N N . PRO B 1 201 ? -4.563 5.946 8.942 1.00 8.69 201 PRO B N 1
ATOM 4379 C CA . PRO B 1 201 ? -4.751 5.887 10.369 1.00 7.10 201 PRO B CA 1
ATOM 4380 C C . PRO B 1 201 ? -4.080 4.681 11.035 1.00 9.53 201 PRO B C 1
ATOM 4381 O O . PRO B 1 201 ? -3.933 3.613 10.401 1.00 9.92 201 PRO B O 1
ATOM 4385 N N . PHE B 1 202 ? -3.597 4.910 12.225 1.00 10.08 202 PHE B N 1
ATOM 4386 C CA . PHE B 1 202 ? -2.912 3.886 13.049 1.00 10.94 202 PHE B CA 1
ATOM 4387 C C . PHE B 1 202 ? -3.653 3.572 14.301 1.00 9.72 202 PHE B C 1
ATOM 4388 O O . PHE B 1 202 ? -3.988 4.434 15.032 1.00 6.60 202 PHE B O 1
ATOM 4396 N N . ILE B 1 203 ? -3.945 2.290 14.533 1.00 11.11 203 ILE B N 1
ATOM 4397 C CA . ILE B 1 203 ? -4.668 1.926 15.702 1.00 11.73 203 ILE B CA 1
ATOM 4398 C C . ILE B 1 203 ? -3.668 1.523 16.770 1.00 11.28 203 ILE B C 1
ATOM 4399 O O . ILE B 1 203 ? -2.963 0.533 16.624 1.00 12.02 203 ILE B O 1
ATOM 4404 N N . VAL B 1 204 ? -3.636 2.284 17.844 1.00 8.72 204 VAL B N 1
ATOM 4405 C CA . VAL B 1 204 ? -2.900 1.950 19.043 1.00 12.12 204 VAL B CA 1
ATOM 4406 C C . VAL B 1 204 ? -3.761 1.047 19.923 1.00 14.46 204 VAL B C 1
ATOM 4407 O O . VAL B 1 204 ? -4.726 1.488 20.569 1.00 11.09 204 VAL B O 1
ATOM 4411 N N . LYS B 1 205 ? -3.379 -0.227 19.936 1.00 17.52 205 LYS B N 1
ATOM 4412 C CA . LYS B 1 205 ? -4.073 -1.222 20.720 1.00 22.10 205 LYS B CA 1
ATOM 4413 C C . LYS B 1 205 ? -3.739 -0.987 22.183 1.00 24.64 205 LYS B C 1
ATOM 4414 O O . LYS B 1 205 ? -2.622 -0.569 22.514 1.00 25.15 205 LYS B O 1
ATOM 4420 N N . GLY B 1 206 ? -4.720 -1.232 23.050 1.00 27.80 206 GLY B N 1
ATOM 4421 C CA . GLY B 1 206 ? -4.491 -1.255 24.486 1.00 30.95 206 GLY B CA 1
ATOM 4422 C C . GLY B 1 206 ? -5.139 -2.439 25.177 1.00 33.94 206 GLY B C 1
ATOM 4423 O O . GLY B 1 206 ? -5.182 -3.558 24.641 1.00 35.61 206 GLY B O 1
ATOM 4424 N N . ARG B 1 207 ? -5.581 -2.192 26.404 1.00 36.83 207 ARG B N 1
ATOM 4425 C CA . ARG B 1 207 ? -6.420 -3.121 27.195 1.00 37.87 207 ARG B CA 1
ATOM 4426 C C . ARG B 1 207 ? -7.642 -2.297 27.608 1.00 37.96 207 ARG B C 1
ATOM 4427 O O . ARG B 1 207 ? -8.796 -2.728 27.494 1.00 39.34 207 ARG B O 1
ATOM 4435 N N . LYS B 1 208 ? -7.345 -1.085 28.069 1.00 37.15 208 LYS B N 1
ATOM 4436 C CA . LYS B 1 208 ? -8.305 -0.019 28.304 1.00 36.64 208 LYS B CA 1
ATOM 4437 C C . LYS B 1 208 ? -9.145 0.387 27.076 1.00 35.86 208 LYS B C 1
ATOM 4438 O O . LYS B 1 208 ? -10.189 1.033 27.224 1.00 37.57 208 LYS B O 1
ATOM 4444 N N . GLY B 1 209 ? -8.681 0.024 25.880 1.00 33.63 209 GLY B N 1
ATOM 4445 C CA . GLY B 1 209 ? -9.354 0.359 24.618 1.00 31.17 209 GLY B CA 1
ATOM 4446 C C . GLY B 1 209 ? -8.358 0.696 23.504 1.00 28.66 209 GLY B C 1
ATOM 4447 O O . GLY B 1 209 ? -7.182 0.966 23.756 1.00 29.11 209 GLY B O 1
ATOM 4448 N N . ASP B 1 210 ? -8.821 0.634 22.265 1.00 25.37 210 ASP B N 1
ATOM 4449 C CA . ASP B 1 210 ? -7.979 0.984 21.116 1.00 22.74 210 ASP B CA 1
ATOM 4450 C C . ASP B 1 210 ? -8.166 2.443 20.829 1.00 20.96 210 ASP B C 1
ATOM 4451 O O . ASP B 1 210 ? -9.215 2.985 21.090 1.00 20.15 210 ASP B O 1
ATOM 4456 N N . ILE B 1 211 ? -7.152 3.090 20.279 1.00 17.47 211 ILE B N 1
ATOM 4457 C CA . ILE B 1 211 ? -7.251 4.504 19.926 1.00 16.18 211 ILE B CA 1
ATOM 4458 C C . ILE B 1 211 ? -6.718 4.623 18.505 1.00 12.61 211 ILE B C 1
ATOM 4459 O O . ILE B 1 211 ? -5.619 4.144 18.200 1.00 12.13 211 ILE B O 1
ATOM 4464 N N . THR B 1 212 ? -7.481 5.282 17.655 1.00 11.79 212 THR B N 1
ATOM 4465 C CA . THR B 1 212 ? -7.080 5.503 16.279 1.00 11.60 212 THR B CA 1
ATOM 4466 C C . THR B 1 212 ? -6.420 6.884 16.183 1.00 11.17 212 THR B C 1
ATOM 4467 O O . THR B 1 212 ? -7.004 7.932 16.564 1.00 10.90 212 THR B O 1
ATOM 4471 N N . VAL B 1 213 ? -5.214 6.865 15.667 1.00 11.16 213 VAL B N 1
ATOM 4472 C CA . VAL B 1 213 ? -4.427 8.091 15.455 1.00 9.95 213 VAL B CA 1
ATOM 4473 C C . VAL B 1 213 ? -4.331 8.393 13.968 1.00 11.25 213 VAL B C 1
ATOM 4474 O O . VAL B 1 213 ? -3.823 7.605 13.166 1.00 8.59 213 VAL B O 1
ATOM 4478 N N . ASP B 1 214 ? -4.863 9.554 13.589 1.00 8.04 214 ASP B N 1
ATOM 4479 C CA . ASP B 1 214 ? -4.819 9.961 12.184 1.00 11.25 214 ASP B CA 1
ATOM 4480 C C . ASP B 1 214 ? -4.573 11.475 12.031 1.00 9.99 214 ASP B C 1
ATOM 4481 O O . ASP B 1 214 ? -4.758 12.000 10.956 1.00 11.55 214 ASP B O 1
ATOM 4486 N N . ALA B 1 215 ? -4.145 12.132 13.111 1.00 8.38 215 ALA B N 1
ATOM 4487 C CA . ALA B 1 215 ? -3.762 13.547 13.078 1.00 10.50 215 ALA B CA 1
ATOM 4488 C C . ALA B 1 215 ? -2.336 13.660 13.610 1.00 9.49 215 ALA B C 1
ATOM 4489 O O . ALA B 1 215 ? -1.976 13.103 14.613 1.00 8.97 215 ALA B O 1
ATOM 4491 N N . ASP B 1 216 ? -1.589 14.506 12.959 1.00 9.11 216 ASP B N 1
ATOM 4492 C CA . ASP B 1 216 ? -0.241 14.862 13.376 1.00 9.72 216 ASP B CA 1
ATOM 4493 C C . ASP B 1 216 ? -0.286 15.613 14.624 1.00 11.84 216 ASP B C 1
ATOM 4494 O O . ASP B 1 216 ? -0.872 16.722 14.696 1.00 13.17 216 ASP B O 1
ATOM 4499 N N . GLU B 1 217 ? 0.224 15.021 15.683 1.00 11.32 217 GLU B N 1
ATOM 4500 C CA . GLU B 1 217 ? -0.020 15.603 16.986 1.00 12.69 217 GLU B CA 1
ATOM 4501 C C . GLU B 1 217 ? 0.920 16.689 17.470 1.00 9.90 217 GLU B C 1
ATOM 4502 O O . GLU B 1 217 ? 0.598 17.420 18.378 1.00 10.34 217 GLU B O 1
ATOM 4508 N N . TYR B 1 218 ? 2.002 16.878 16.787 1.00 8.44 218 TYR B N 1
ATOM 4509 C CA . TYR B 1 218 ? 3.044 17.809 17.188 1.00 8.65 218 TYR B CA 1
ATOM 4510 C C . TYR B 1 218 ? 2.724 19.233 16.734 1.00 8.84 218 TYR B C 1
ATOM 4511 O O . TYR B 1 218 ? 3.216 20.200 17.355 1.00 9.45 218 TYR B O 1
ATOM 4520 N N . ILE B 1 219 ? 1.882 19.380 15.697 1.00 7.73 219 ILE B N 1
ATOM 4521 C CA . ILE B 1 219 ? 1.552 20.702 15.170 1.00 8.95 219 ILE B CA 1
ATOM 4522 C C . ILE B 1 219 ? 0.906 21.496 16.284 1.00 11.56 219 ILE B C 1
ATOM 4523 O O . ILE B 1 219 ? -0.069 21.050 16.855 1.00 14.88 219 ILE B O 1
ATOM 4528 N N . ARG B 1 220 ? 1.431 22.697 16.507 1.00 10.80 220 ARG B N 1
ATOM 4529 C CA . ARG B 1 220 ? 0.912 23.619 17.493 1.00 14.65 220 ARG B CA 1
ATOM 4530 C C . ARG B 1 220 ? -0.127 24.491 16.835 1.00 14.93 220 ARG B C 1
ATOM 4531 O O . ARG B 1 220 ? 0.109 25.131 15.783 1.00 19.26 220 ARG B O 1
ATOM 4539 N N . HIS B 1 221 ? -1.311 24.474 17.400 1.00 14.41 221 HIS B N 1
ATOM 4540 C CA . HIS B 1 221 ? -2.365 25.326 16.925 1.00 15.45 221 HIS B CA 1
ATOM 4541 C C . HIS B 1 221 ? -2.266 26.696 17.524 1.00 16.17 221 HIS B C 1
ATOM 4542 O O . HIS B 1 221 ? -2.036 26.854 18.725 1.00 16.37 221 HIS B O 1
ATOM 4549 N N . GLY B 1 222 ? -2.433 27.705 16.678 1.00 14.05 222 GLY B N 1
ATOM 4550 C CA . GLY B 1 222 ? -2.432 29.064 17.159 1.00 14.36 222 GLY B CA 1
ATOM 4551 C C . GLY B 1 222 ? -1.113 29.534 17.736 1.00 13.70 222 GLY B C 1
ATOM 4552 O O . GLY B 1 222 ? -1.064 30.419 18.617 1.00 13.29 222 GLY B O 1
ATOM 4553 N N . ALA B 1 223 ? -0.052 29.037 17.147 1.00 13.66 223 ALA B N 1
ATOM 4554 C CA . ALA B 1 223 ? 1.319 29.363 17.554 1.00 12.29 223 ALA B CA 1
ATOM 4555 C C . ALA B 1 223 ? 1.584 30.830 17.353 1.00 10.26 223 ALA B C 1
ATOM 4556 O O . ALA B 1 223 ? 1.366 31.409 16.260 1.00 12.94 223 ALA B O 1
ATOM 4558 N N . THR B 1 224 ? 2.110 31.425 18.412 1.00 7.52 224 THR B N 1
ATOM 4559 C CA . THR B 1 224 ? 2.350 32.866 18.438 1.00 8.09 224 THR B CA 1
ATOM 4560 C C . THR B 1 224 ? 3.832 33.149 18.312 1.00 8.84 224 THR B C 1
ATOM 4561 O O . THR B 1 224 ? 4.670 32.334 18.692 1.00 10.32 224 THR B O 1
ATOM 4565 N N . LEU B 1 225 ? 4.137 34.283 17.710 1.00 8.86 225 LEU B N 1
ATOM 4566 C CA . LEU B 1 225 ? 5.506 34.770 17.621 1.00 10.28 225 LEU B CA 1
ATOM 4567 C C . LEU B 1 225 ? 6.025 34.989 19.048 1.00 10.62 225 LEU B C 1
ATOM 4568 O O . LEU B 1 225 ? 7.129 34.617 19.321 1.00 11.95 225 LEU B O 1
ATOM 4573 N N . ASP B 1 226 ? 5.240 35.572 19.935 1.00 12.50 226 ASP B N 1
ATOM 4574 C CA A ASP B 1 226 ? 5.638 35.754 21.327 0.50 12.78 226 ASP B CA 1
ATOM 4575 C CA B ASP B 1 226 ? 5.620 35.754 21.347 0.50 12.17 226 ASP B CA 1
ATOM 4576 C C . ASP B 1 226 ? 6.078 34.424 21.947 1.00 13.65 226 ASP B C 1
ATOM 4577 O O . ASP B 1 226 ? 7.046 34.381 22.713 1.00 13.89 226 ASP B O 1
ATOM 4586 N N . SER B 1 227 ? 5.382 33.350 21.611 1.00 13.08 227 SER B N 1
ATOM 4587 C CA . SER B 1 227 ? 5.674 32.047 22.198 1.00 14.65 227 SER B CA 1
ATOM 4588 C C . SER B 1 227 ? 7.094 31.624 21.841 1.00 15.01 227 SER B C 1
ATOM 4589 O O . SER B 1 227 ? 7.751 30.999 22.651 1.00 18.51 227 SER B O 1
ATOM 4592 N N . MET B 1 228 ? 7.517 31.926 20.621 1.00 14.44 228 MET B N 1
ATOM 4593 C CA . MET B 1 228 ? 8.861 31.643 20.107 1.00 11.31 228 MET B CA 1
ATOM 4594 C C . MET B 1 228 ? 9.883 32.593 20.641 1.00 11.14 228 MET B C 1
ATOM 4595 O O . MET B 1 228 ? 10.976 32.207 21.022 1.00 8.23 228 MET B O 1
ATOM 4600 N N . ALA B 1 229 ? 9.516 33.870 20.684 1.00 9.37 229 ALA B N 1
ATOM 4601 C CA . ALA B 1 229 ? 10.430 34.921 21.103 1.00 10.62 229 ALA B CA 1
ATOM 4602 C C . ALA B 1 229 ? 10.857 34.763 22.555 1.00 12.00 229 ALA B C 1
ATOM 4603 O O . ALA B 1 229 ? 11.964 35.127 22.917 1.00 15.22 229 ALA B O 1
ATOM 4605 N N . LYS B 1 230 ? 9.971 34.221 23.379 1.00 13.63 230 LYS B N 1
ATOM 4606 C CA . LYS B 1 230 ? 10.194 34.077 24.826 1.00 12.97 230 LYS B CA 1
ATOM 4607 C C . LYS B 1 230 ? 11.174 32.967 25.207 1.00 14.23 230 LYS B C 1
ATOM 4608 O O . LYS B 1 230 ? 11.577 32.858 26.357 1.00 15.40 230 LYS B O 1
ATOM 4614 N N . LEU B 1 231 ? 11.502 32.104 24.273 1.00 11.52 231 LEU B N 1
ATOM 4615 C CA . LEU B 1 231 ? 12.268 30.891 24.571 1.00 12.97 231 LEU B CA 1
ATOM 4616 C C . LEU B 1 231 ? 13.746 31.253 24.717 1.00 14.56 231 LEU B C 1
ATOM 4617 O O . LEU B 1 231 ? 14.214 32.265 24.151 1.00 14.24 231 LEU B O 1
ATOM 4622 N N . ARG B 1 232 ? 14.467 30.467 25.524 1.00 14.44 232 ARG B N 1
ATOM 4623 C CA . ARG B 1 232 ? 15.892 30.673 25.686 1.00 14.96 232 ARG B CA 1
ATOM 4624 C C . ARG B 1 232 ? 16.602 29.855 24.646 1.00 13.35 232 ARG B C 1
ATOM 4625 O O . ARG B 1 232 ? 16.116 28.784 24.247 1.00 11.97 232 ARG B O 1
ATOM 4633 N N . PRO B 1 233 ? 17.745 30.369 24.158 1.00 13.18 233 PRO B N 1
ATOM 4634 C CA . PRO B 1 233 ? 18.568 29.566 23.267 1.00 14.19 233 PRO B CA 1
ATOM 4635 C C . PRO B 1 233 ? 18.945 28.225 23.924 1.00 14.27 233 PRO B C 1
ATOM 4636 O O . PRO B 1 233 ? 19.226 28.168 25.122 1.00 14.40 233 PRO B O 1
ATOM 4640 N N . ALA B 1 234 ? 18.888 27.163 23.144 1.00 14.99 234 ALA B N 1
ATOM 4641 C CA . ALA B 1 234 ? 18.940 25.791 23.682 1.00 16.04 234 ALA B CA 1
ATOM 4642 C C . ALA B 1 234 ? 20.328 25.180 23.598 1.00 17.99 234 ALA B C 1
ATOM 4643 O O . ALA B 1 234 ? 20.590 24.125 24.215 1.00 19.47 234 ALA B O 1
ATOM 4645 N N . PHE B 1 235 ? 21.178 25.754 22.756 1.00 16.59 235 PHE B N 1
ATOM 4646 C CA . PHE B 1 235 ? 22.515 25.168 22.491 1.00 17.64 235 PHE B CA 1
ATOM 4647 C C . PHE B 1 235 ? 23.710 26.069 22.750 1.00 19.22 235 PHE B C 1
ATOM 4648 O O . PHE B 1 235 ? 24.807 25.559 22.942 1.00 20.48 235 PHE B O 1
ATOM 4656 N N . ASP B 1 236 ? 23.514 27.377 22.720 1.00 20.03 236 ASP B N 1
ATOM 4657 C CA . ASP B 1 236 ? 24.561 28.361 22.979 1.00 22.07 236 ASP B CA 1
ATOM 4658 C C . ASP B 1 236 ? 23.900 29.479 23.754 1.00 21.87 236 ASP B C 1
ATOM 4659 O O . ASP B 1 236 ? 22.863 29.977 23.345 1.00 20.57 236 ASP B O 1
ATOM 4664 N N . LYS B 1 237 ? 24.481 29.903 24.871 1.00 22.85 237 LYS B N 1
ATOM 4665 C CA . LYS B 1 237 ? 23.796 30.893 25.685 1.00 23.46 237 LYS B CA 1
ATOM 4666 C C . LYS B 1 237 ? 23.586 32.206 24.920 1.00 23.08 237 LYS B C 1
ATOM 4667 O O . LYS B 1 237 ? 22.621 32.933 25.183 1.00 24.10 237 LYS B O 1
ATOM 4673 N N . GLU B 1 238 ? 24.482 32.525 23.990 1.00 22.26 238 GLU B N 1
ATOM 4674 C CA . GLU B 1 238 ? 24.350 33.757 23.223 1.00 22.77 238 GLU B CA 1
ATOM 4675 C C . GLU B 1 238 ? 23.911 33.411 21.819 1.00 20.97 238 GLU B C 1
ATOM 4676 O O . GLU B 1 238 ? 24.138 34.172 20.884 1.00 21.79 238 GLU B O 1
ATOM 4682 N N . GLY B 1 239 ? 23.238 32.280 21.689 1.00 18.17 239 GLY B N 1
ATOM 4683 C CA . GLY B 1 239 ? 22.806 31.764 20.383 1.00 17.44 239 GLY B CA 1
ATOM 4684 C C . GLY B 1 239 ? 21.395 32.161 19.990 1.00 15.35 239 GLY B C 1
ATOM 4685 O O . GLY B 1 239 ? 20.768 33.017 20.639 1.00 11.31 239 GLY B O 1
ATOM 4686 N N . THR B 1 240 ? 20.956 31.581 18.871 1.00 12.97 240 THR B N 1
ATOM 4687 C CA . THR B 1 240 ? 19.640 31.877 18.263 1.00 12.74 240 THR B CA 1
ATOM 4688 C C . THR B 1 240 ? 18.704 30.681 18.044 1.00 12.28 240 THR B C 1
ATOM 4689 O O . THR B 1 240 ? 17.514 30.886 17.822 1.00 7.94 240 THR B O 1
ATOM 4693 N N . VAL B 1 241 ? 19.242 29.468 18.101 1.00 11.25 241 VAL B N 1
ATOM 4694 C CA . VAL B 1 241 ? 18.509 28.232 17.959 1.00 9.24 241 VAL B CA 1
ATOM 4695 C C . VAL B 1 241 ? 17.840 27.818 19.252 1.00 11.77 241 VAL B C 1
ATOM 4696 O O . VAL B 1 241 ? 18.479 27.771 20.295 1.00 11.12 241 VAL B O 1
ATOM 4700 N N . THR B 1 242 ? 16.529 27.529 19.167 1.00 10.76 242 THR B N 1
ATOM 4701 C CA . THR B 1 242 ? 15.672 27.255 20.342 1.00 8.19 242 THR B CA 1
ATOM 4702 C C . THR B 1 242 ? 14.856 25.974 20.092 1.00 9.28 242 THR B C 1
ATOM 4703 O O . THR B 1 242 ? 14.785 25.449 18.951 1.00 10.11 242 THR B O 1
ATOM 4707 N N . ALA B 1 243 ? 14.182 25.505 21.151 1.00 11.38 243 ALA B N 1
ATOM 4708 C CA . ALA B 1 243 ? 13.276 24.395 20.998 1.00 10.60 243 ALA B CA 1
ATOM 4709 C C . ALA B 1 243 ? 12.160 24.784 20.016 1.00 10.11 243 ALA B C 1
ATOM 4710 O O . ALA B 1 243 ? 11.651 23.934 19.319 1.00 13.35 243 ALA B O 1
ATOM 4712 N N . GLY B 1 244 ? 11.820 26.075 19.925 1.00 10.07 244 GLY B N 1
ATOM 4713 C CA . GLY B 1 244 ? 10.730 26.517 19.061 1.00 6.91 244 GLY B CA 1
ATOM 4714 C C . GLY B 1 244 ? 11.082 26.621 17.585 1.00 6.49 244 GLY B C 1
ATOM 4715 O O . GLY B 1 244 ? 10.198 26.424 16.742 1.00 9.10 244 GLY B O 1
ATOM 4716 N N . ASN B 1 245 ? 12.351 26.918 17.282 1.00 4.97 245 ASN B N 1
ATOM 4717 C CA . ASN B 1 245 ? 12.779 27.014 15.863 1.00 7.09 245 ASN B CA 1
ATOM 4718 C C . ASN B 1 245 ? 13.601 25.837 15.333 1.00 8.96 245 ASN B C 1
ATOM 4719 O O . ASN B 1 245 ? 14.104 25.910 14.234 1.00 9.12 245 ASN B O 1
ATOM 4724 N N . ALA B 1 246 ? 13.524 24.707 16.049 1.00 8.52 246 ALA B N 1
ATOM 4725 C CA . ALA B 1 246 ? 14.067 23.413 15.718 1.00 9.55 246 ALA B CA 1
ATOM 4726 C C . ALA B 1 246 ? 12.907 22.439 15.641 1.00 9.41 246 ALA B C 1
ATOM 4727 O O . ALA B 1 246 ? 11.897 22.649 16.301 1.00 12.34 246 ALA B O 1
ATOM 4729 N N . SER B 1 247 ? 13.084 21.376 14.883 1.00 10.14 247 SER B N 1
ATOM 4730 C CA . SER B 1 247 ? 12.142 20.297 14.916 1.00 11.85 247 SER B CA 1
ATOM 4731 C C . SER B 1 247 ? 12.161 19.556 16.244 1.00 13.85 247 SER B C 1
ATOM 4732 O O . SER B 1 247 ? 12.795 20.009 17.213 1.00 15.59 247 SER B O 1
ATOM 4735 N N . GLY B 1 248 ? 11.367 18.484 16.353 1.00 12.58 248 GLY B N 1
ATOM 4736 C CA . GLY B 1 248 ? 11.202 17.858 17.661 1.00 9.39 248 GLY B CA 1
ATOM 4737 C C . GLY B 1 248 ? 11.706 16.411 17.547 1.00 9.56 248 GLY B C 1
ATOM 4738 O O . GLY B 1 248 ? 12.345 16.018 16.573 1.00 13.81 248 GLY B O 1
ATOM 4739 N N . LEU B 1 249 ? 11.391 15.684 18.608 1.00 8.10 249 LEU B N 1
ATOM 4740 C CA . LEU B 1 249 ? 11.662 14.242 18.703 1.00 6.76 249 LEU B CA 1
ATOM 4741 C C . LEU B 1 249 ? 10.339 13.573 18.480 1.00 5.81 249 LEU B C 1
ATOM 4742 O O . LEU B 1 249 ? 9.363 13.909 19.179 1.00 6.68 249 LEU B O 1
ATOM 4747 N N . ASN B 1 250 ? 10.240 12.710 17.480 1.00 6.73 250 ASN B N 1
ATOM 4748 C CA . ASN B 1 250 ? 8.938 12.203 17.024 1.00 6.61 250 ASN B CA 1
ATOM 4749 C C . ASN B 1 250 ? 8.960 10.756 16.534 1.00 5.68 250 ASN B C 1
ATOM 4750 O O . ASN B 1 250 ? 10.027 10.165 16.300 1.00 5.59 250 ASN B O 1
ATOM 4755 N N . ASP B 1 251 ? 7.769 10.170 16.443 1.00 7.41 251 ASP B N 1
ATOM 4756 C CA . ASP B 1 251 ? 7.582 8.768 15.958 1.00 8.23 251 ASP B CA 1
ATOM 4757 C C . ASP B 1 251 ? 6.731 8.745 14.708 1.00 7.72 251 ASP B C 1
ATOM 4758 O O . ASP B 1 251 ? 5.770 9.572 14.608 1.00 6.46 251 ASP B O 1
ATOM 4763 N N . GLY B 1 252 ? 6.991 7.787 13.843 1.00 8.85 252 GLY B N 1
ATOM 4764 C CA . GLY B 1 252 ? 6.249 7.706 12.601 1.00 9.07 252 GLY B CA 1
ATOM 4765 C C . GLY B 1 252 ? 6.874 6.794 11.566 1.00 9.17 252 GLY B C 1
ATOM 4766 O O . GLY B 1 252 ? 8.005 6.336 11.719 1.00 6.89 252 GLY B O 1
ATOM 4767 N N . ALA B 1 253 ? 6.108 6.450 10.553 1.00 5.90 253 ALA B N 1
ATOM 4768 C CA . ALA B 1 253 ? 6.663 5.694 9.463 1.00 6.03 253 ALA B CA 1
ATOM 4769 C C . ALA B 1 253 ? 6.058 6.244 8.215 1.00 5.01 253 ALA B C 1
ATOM 4770 O O . ALA B 1 253 ? 4.945 6.852 8.205 1.00 5.29 253 ALA B O 1
ATOM 4772 N N . ALA B 1 254 ? 6.701 5.932 7.091 1.00 5.46 254 ALA B N 1
ATOM 4773 C CA . ALA B 1 254 ? 6.247 6.410 5.770 1.00 7.82 254 ALA B CA 1
ATOM 4774 C C . ALA B 1 254 ? 6.834 5.618 4.692 1.00 9.10 254 ALA B C 1
ATOM 4775 O O . ALA B 1 254 ? 7.999 5.195 4.822 1.00 8.01 254 ALA B O 1
ATOM 4777 N N . ALA B 1 255 ? 6.106 5.413 3.582 1.00 7.00 255 ALA B N 1
ATOM 4778 C CA . ALA B 1 255 ? 6.617 4.505 2.539 1.00 9.01 255 ALA B CA 1
ATOM 4779 C C . ALA B 1 255 ? 6.010 4.820 1.228 1.00 7.62 255 ALA B C 1
ATOM 4780 O O . ALA B 1 255 ? 4.964 5.529 1.160 1.00 6.55 255 ALA B O 1
ATOM 4782 N N . ALA B 1 256 ? 6.628 4.260 0.192 1.00 6.63 256 ALA B N 1
ATOM 4783 C CA . ALA B 1 256 ? 6.233 4.342 -1.187 1.00 7.87 256 ALA B CA 1
ATOM 4784 C C . ALA B 1 256 ? 6.300 2.937 -1.803 1.00 6.62 256 ALA B C 1
ATOM 4785 O O . ALA B 1 256 ? 7.149 2.136 -1.407 1.00 8.72 256 ALA B O 1
ATOM 4787 N N . LEU B 1 257 ? 5.426 2.654 -2.742 1.00 6.44 257 LEU B N 1
ATOM 4788 C CA . LEU B 1 257 ? 5.443 1.380 -3.430 1.00 7.43 257 LEU B CA 1
ATOM 4789 C C . LEU B 1 257 ? 5.971 1.717 -4.775 1.00 6.85 257 LEU B C 1
ATOM 4790 O O . LEU B 1 257 ? 5.435 2.613 -5.467 1.00 7.55 257 LEU B O 1
ATOM 4795 N N . LEU B 1 258 ? 7.111 1.090 -5.124 1.00 7.36 258 LEU B N 1
ATOM 4796 C CA . LEU B 1 258 ? 7.742 1.249 -6.414 1.00 5.34 258 LEU B CA 1
ATOM 4797 C C . LEU B 1 258 ? 7.631 0.173 -7.434 1.00 6.09 258 LEU B C 1
ATOM 4798 O O . LEU B 1 258 ? 7.657 -1.015 -7.135 1.00 4.46 258 LEU B O 1
ATOM 4803 N N . MET B 1 259 ? 7.635 0.550 -8.693 1.00 6.60 259 MET B N 1
ATOM 4804 C CA . MET B 1 259 ? 7.642 -0.393 -9.716 1.00 5.81 259 MET B CA 1
ATOM 4805 C C . MET B 1 259 ? 8.006 0.345 -10.996 1.00 6.76 259 MET B C 1
ATOM 4806 O O . MET B 1 259 ? 8.046 1.615 -11.014 1.00 6.30 259 MET B O 1
ATOM 4811 N N . SER B 1 260 ? 8.310 -0.375 -12.066 1.00 6.69 260 SER B N 1
ATOM 4812 C CA . SER B 1 260 ? 8.660 0.219 -13.379 1.00 7.44 260 SER B CA 1
ATOM 4813 C C . SER B 1 260 ? 7.465 0.973 -13.939 1.00 6.62 260 SER B C 1
ATOM 4814 O O . SER B 1 260 ? 6.306 0.647 -13.692 1.00 5.46 260 SER B O 1
ATOM 4817 N N . GLU B 1 261 ? 7.718 2.013 -14.733 1.00 6.04 261 GLU B N 1
ATOM 4818 C CA . GLU B 1 261 ? 6.620 2.706 -15.377 1.00 7.24 261 GLU B CA 1
ATOM 4819 C C . GLU B 1 261 ? 5.798 1.758 -16.293 1.00 6.95 261 GLU B C 1
ATOM 4820 O O . GLU B 1 261 ? 4.572 1.815 -16.319 1.00 9.51 261 GLU B O 1
ATOM 4826 N N . ALA B 1 262 ? 6.452 0.818 -16.944 1.00 10.15 262 ALA B N 1
ATOM 4827 C CA . ALA B 1 262 ? 5.821 -0.185 -17.772 1.00 10.48 262 ALA B CA 1
ATOM 4828 C C . ALA B 1 262 ? 4.918 -1.110 -16.959 1.00 8.92 262 ALA B C 1
ATOM 4829 O O . ALA B 1 262 ? 3.800 -1.420 -17.391 1.00 10.71 262 ALA B O 1
ATOM 4831 N N . GLU B 1 263 ? 5.338 -1.471 -15.747 1.00 7.33 263 GLU B N 1
ATOM 4832 C CA . GLU B 1 263 ? 4.574 -2.355 -14.873 1.00 9.96 263 GLU B CA 1
ATOM 4833 C C . GLU B 1 263 ? 3.307 -1.599 -14.355 1.00 9.24 263 GLU B C 1
ATOM 4834 O O . GLU B 1 263 ? 2.194 -2.137 -14.403 1.00 10.31 263 GLU B O 1
ATOM 4840 N N . ALA B 1 264 ? 3.452 -0.327 -13.984 1.00 7.19 264 ALA B N 1
ATOM 4841 C CA . ALA B 1 264 ? 2.300 0.481 -13.614 1.00 8.25 264 ALA B CA 1
ATOM 4842 C C . ALA B 1 264 ? 1.288 0.549 -14.718 1.00 10.27 264 ALA B C 1
ATOM 4843 O O . ALA B 1 264 ? 0.086 0.396 -14.489 1.00 11.32 264 ALA B O 1
ATOM 4845 N N . SER B 1 265 ? 1.758 0.733 -15.911 1.00 10.69 265 SER B N 1
ATOM 4846 C CA . SER B 1 265 ? 0.877 0.840 -17.045 1.00 12.61 265 SER B CA 1
ATOM 4847 C C . SER B 1 265 ? 0.153 -0.485 -17.343 1.00 11.50 265 SER B C 1
ATOM 4848 O O . SER B 1 265 ? -1.067 -0.487 -17.607 1.00 11.85 265 SER B O 1
ATOM 4851 N N . ARG B 1 266 ? 0.872 -1.607 -17.302 1.00 11.02 266 ARG B N 1
ATOM 4852 C CA . ARG B 1 266 ? 0.203 -2.934 -17.335 1.00 10.07 266 ARG B CA 1
ATOM 4853 C C . ARG B 1 266 ? -0.935 -3.097 -16.324 1.00 9.59 266 ARG B C 1
ATOM 4854 O O . ARG B 1 266 ? -2.004 -3.656 -16.643 1.00 11.57 266 ARG B O 1
ATOM 4862 N N . ARG B 1 267 ? -0.709 -2.648 -15.098 1.00 8.70 267 ARG B N 1
ATOM 4863 C CA . ARG B 1 267 ? -1.642 -2.839 -14.045 1.00 10.51 267 ARG B CA 1
ATOM 4864 C C . ARG B 1 267 ? -2.782 -1.818 -14.066 1.00 11.85 267 ARG B C 1
ATOM 4865 O O . ARG B 1 267 ? -3.808 -1.977 -13.391 1.00 12.55 267 ARG B O 1
ATOM 4873 N N . GLY B 1 268 ? -2.619 -0.762 -14.841 1.00 11.53 268 GLY B N 1
ATOM 4874 C CA . GLY B 1 268 ? -3.604 0.277 -14.898 1.00 10.64 268 GLY B CA 1
ATOM 4875 C C . GLY B 1 268 ? -3.546 1.243 -13.720 1.00 12.33 268 GLY B C 1
ATOM 4876 O O . GLY B 1 268 ? -4.514 1.888 -13.390 1.00 15.90 268 GLY B O 1
ATOM 4877 N N . ILE B 1 269 ? -2.381 1.344 -13.118 1.00 12.36 269 ILE B N 1
ATOM 4878 C CA . ILE B 1 269 ? -2.128 2.260 -12.038 1.00 12.63 269 ILE B CA 1
ATOM 4879 C C . ILE B 1 269 ? -1.758 3.662 -12.509 1.00 12.42 269 ILE B C 1
ATOM 4880 O O . ILE B 1 269 ? -0.940 3.838 -13.448 1.00 13.31 269 ILE B O 1
ATOM 4885 N N . GLN B 1 270 ? -2.385 4.657 -11.916 1.00 11.63 270 GLN B N 1
ATOM 4886 C CA . GLN B 1 270 ? -2.041 6.084 -12.131 1.00 11.02 270 GLN B CA 1
ATOM 4887 C C . GLN B 1 270 ? -1.028 6.434 -11.058 1.00 7.84 270 GLN B C 1
ATOM 4888 O O . GLN B 1 270 ? -1.372 6.676 -9.883 1.00 10.81 270 GLN B O 1
ATOM 4894 N N . PRO B 1 271 ? 0.276 6.457 -11.377 1.00 6.15 271 PRO B N 1
ATOM 4895 C CA . PRO B 1 271 ? 1.251 6.649 -10.318 1.00 6.80 271 PRO B CA 1
ATOM 4896 C C . PRO B 1 271 ? 1.314 8.069 -9.765 1.00 7.27 271 PRO B C 1
ATOM 4897 O O . PRO B 1 271 ? 0.896 9.012 -10.417 1.00 10.35 271 PRO B O 1
ATOM 4901 N N . LEU B 1 272 ? 1.812 8.211 -8.561 1.00 9.53 272 LEU B N 1
ATOM 4902 C CA . LEU B 1 272 ? 2.048 9.488 -7.921 1.00 9.80 272 LEU B CA 1
ATOM 4903 C C . LEU B 1 272 ? 3.192 10.244 -8.588 1.00 10.88 272 LEU B C 1
ATOM 4904 O O . LEU B 1 272 ? 3.289 11.462 -8.368 1.00 11.58 272 LEU B O 1
ATOM 4909 N N . GLY B 1 273 ? 4.051 9.569 -9.362 1.00 8.26 273 GLY B N 1
ATOM 4910 C CA . GLY B 1 273 ? 5.113 10.263 -10.110 1.00 9.27 273 GLY B CA 1
ATOM 4911 C C . GLY B 1 273 ? 6.187 9.328 -10.502 1.00 7.96 273 GLY B C 1
ATOM 4912 O O . GLY B 1 273 ? 6.187 8.126 -10.103 1.00 8.48 273 GLY B O 1
ATOM 4913 N N . ARG B 1 274 ? 7.020 9.876 -11.361 1.00 7.39 274 ARG B N 1
ATOM 4914 C CA A ARG B 1 274 ? 8.188 9.215 -11.908 0.50 7.52 274 ARG B CA 1
ATOM 4915 C CA B ARG B 1 274 ? 8.171 9.230 -11.905 0.50 6.86 274 ARG B CA 1
ATOM 4916 C C . ARG B 1 274 ? 9.399 9.738 -11.180 1.00 7.47 274 ARG B C 1
ATOM 4917 O O . ARG B 1 274 ? 9.529 10.937 -10.983 1.00 8.30 274 ARG B O 1
ATOM 4932 N N . ILE B 1 275 ? 10.289 8.857 -10.787 1.00 6.24 275 ILE B N 1
ATOM 4933 C CA . ILE B 1 275 ? 11.570 9.256 -10.228 1.00 5.95 275 ILE B CA 1
ATOM 4934 C C . ILE B 1 275 ? 12.485 9.669 -11.387 1.00 8.25 275 ILE B C 1
ATOM 4935 O O . ILE B 1 275 ? 12.916 8.880 -12.171 1.00 7.79 275 ILE B O 1
ATOM 4940 N N . VAL B 1 276 ? 12.829 10.940 -11.470 1.00 5.59 276 VAL B N 1
ATOM 4941 C CA A VAL B 1 276 ? 13.597 11.396 -12.634 0.50 5.20 276 VAL B CA 1
ATOM 4942 C CA B VAL B 1 276 ? 13.570 11.495 -12.578 0.50 3.45 276 VAL B CA 1
ATOM 4943 C C . VAL B 1 276 ? 15.073 11.459 -12.258 1.00 5.99 276 VAL B C 1
ATOM 4944 O O . VAL B 1 276 ? 15.901 11.097 -13.024 1.00 7.82 276 VAL B O 1
ATOM 4951 N N . SER B 1 277 ? 15.392 11.749 -10.987 1.00 8.40 277 SER B N 1
ATOM 4952 C CA . SER B 1 277 ? 16.777 11.777 -10.544 1.00 6.34 277 SER B CA 1
ATOM 4953 C C . SER B 1 277 ? 16.843 11.770 -8.998 1.00 6.65 277 SER B C 1
ATOM 4954 O O . SER B 1 277 ? 15.867 11.941 -8.288 1.00 8.46 277 SER B O 1
ATOM 4957 N N . TRP B 1 278 ? 18.017 11.459 -8.493 1.00 6.85 278 TRP B N 1
ATOM 4958 C CA . TRP B 1 278 ? 18.303 11.628 -7.087 1.00 7.50 278 TRP B CA 1
ATOM 4959 C C . TRP B 1 278 ? 19.827 11.900 -6.963 1.00 6.71 278 TRP B C 1
ATOM 4960 O O . TRP B 1 278 ? 20.601 11.593 -7.824 1.00 6.05 278 TRP B O 1
ATOM 4971 N N . ALA B 1 279 ? 20.242 12.357 -5.797 1.00 5.70 279 ALA B N 1
ATOM 4972 C CA . ALA B 1 279 ? 21.564 12.509 -5.467 1.00 4.49 279 ALA B CA 1
ATOM 4973 C C . ALA B 1 279 ? 21.776 12.539 -3.977 1.00 6.70 279 ALA B C 1
ATOM 4974 O O . ALA B 1 279 ? 20.928 12.933 -3.211 1.00 6.54 279 ALA B O 1
ATOM 4976 N N . THR B 1 280 ? 23.013 12.178 -3.613 1.00 5.37 280 THR B N 1
ATOM 4977 C CA . THR B 1 280 ? 23.477 12.348 -2.267 1.00 4.06 280 THR B CA 1
ATOM 4978 C C . THR B 1 280 ? 24.928 12.850 -2.332 1.00 2.79 280 THR B C 1
ATOM 4979 O O . THR B 1 280 ? 25.767 12.453 -3.237 1.00 4.75 280 THR B O 1
ATOM 4983 N N . VAL B 1 281 ? 25.159 13.842 -1.487 1.00 3.15 281 VAL B N 1
ATOM 4984 C CA . VAL B 1 281 ? 26.437 14.559 -1.436 1.00 5.77 281 VAL B CA 1
ATOM 4985 C C . VAL B 1 281 ? 26.853 14.799 -0.018 1.00 5.12 281 VAL B C 1
ATOM 4986 O O . VAL B 1 281 ? 26.015 14.947 0.847 1.00 10.89 281 VAL B O 1
ATOM 4990 N N . GLY B 1 282 ? 28.173 14.892 0.213 1.00 3.86 282 GLY B N 1
ATOM 4991 C CA . GLY B 1 282 ? 28.655 15.187 1.550 1.00 4.82 282 GLY B CA 1
ATOM 4992 C C . GLY B 1 282 ? 29.035 16.673 1.655 1.00 4.44 282 GLY B C 1
ATOM 4993 O O . GLY B 1 282 ? 29.346 17.327 0.670 1.00 6.92 282 GLY B O 1
ATOM 4994 N N . VAL B 1 283 ? 29.018 17.158 2.878 1.00 5.60 283 VAL B N 1
ATOM 4995 C CA . VAL B 1 283 ? 29.483 18.521 3.269 1.00 7.26 283 VAL B CA 1
ATOM 4996 C C . VAL B 1 283 ? 30.204 18.413 4.678 1.00 7.75 283 VAL B C 1
ATOM 4997 O O . VAL B 1 283 ? 30.258 17.318 5.323 1.00 8.69 283 VAL B O 1
ATOM 5001 N N . ASP B 1 284 ? 30.741 19.527 5.143 1.00 8.92 284 ASP B N 1
ATOM 5002 C CA . ASP B 1 284 ? 31.355 19.576 6.475 1.00 10.07 284 ASP B CA 1
ATOM 5003 C C . ASP B 1 284 ? 30.322 19.178 7.514 1.00 10.95 284 ASP B C 1
ATOM 5004 O O . ASP B 1 284 ? 29.271 19.786 7.555 1.00 13.10 284 ASP B O 1
ATOM 5009 N N . PRO B 1 285 ? 30.619 18.208 8.392 1.00 10.16 285 PRO B N 1
ATOM 5010 C CA . PRO B 1 285 ? 29.730 17.925 9.532 1.00 9.79 285 PRO B CA 1
ATOM 5011 C C . PRO B 1 285 ? 29.324 19.139 10.371 1.00 10.23 285 PRO B C 1
ATOM 5012 O O . PRO B 1 285 ? 28.194 19.147 10.950 1.00 12.47 285 PRO B O 1
ATOM 5016 N N . LYS B 1 286 ? 30.207 20.123 10.478 1.00 10.83 286 LYS B N 1
ATOM 5017 C CA . LYS B 1 286 ? 29.919 21.297 11.315 1.00 11.42 286 LYS B CA 1
ATOM 5018 C C . LYS B 1 286 ? 28.764 22.130 10.798 1.00 10.08 286 LYS B C 1
ATOM 5019 O O . LYS B 1 286 ? 28.175 22.894 11.537 1.00 12.34 286 LYS B O 1
ATOM 5025 N N . VAL B 1 287 ? 28.521 22.065 9.499 1.00 11.67 287 VAL B N 1
ATOM 5026 C CA . VAL B 1 287 ? 27.388 22.746 8.882 1.00 11.81 287 VAL B CA 1
ATOM 5027 C C . VAL B 1 287 ? 26.608 21.706 8.060 1.00 11.52 287 VAL B C 1
ATOM 5028 O O . VAL B 1 287 ? 26.322 21.830 6.843 1.00 12.11 287 VAL B O 1
ATOM 5032 N N . MET B 1 288 ? 26.231 20.630 8.728 1.00 9.58 288 MET B N 1
ATOM 5033 C CA . MET B 1 288 ? 25.516 19.555 8.025 1.00 11.22 288 MET B CA 1
ATOM 5034 C C . MET B 1 288 ? 24.176 20.026 7.427 1.00 9.39 288 MET B C 1
ATOM 5035 O O . MET B 1 288 ? 23.692 19.404 6.473 1.00 10.56 288 MET B O 1
ATOM 5040 N N . GLY B 1 289 ? 23.620 21.105 7.986 1.00 9.74 289 GLY B N 1
ATOM 5041 C CA . GLY B 1 289 ? 22.305 21.667 7.574 1.00 8.59 289 GLY B CA 1
ATOM 5042 C C . GLY B 1 289 ? 22.345 22.148 6.167 1.00 7.82 289 GLY B C 1
ATOM 5043 O O . GLY B 1 289 ? 21.299 22.335 5.553 1.00 8.81 289 GLY B O 1
ATOM 5044 N N . THR B 1 290 ? 23.576 22.315 5.658 1.00 8.49 290 THR B N 1
ATOM 5045 C CA . THR B 1 290 ? 23.821 22.790 4.301 1.00 7.79 290 THR B CA 1
ATOM 5046 C C . THR B 1 290 ? 23.767 21.679 3.211 1.00 6.35 290 THR B C 1
ATOM 5047 O O . THR B 1 290 ? 23.807 21.986 2.016 1.00 7.82 290 THR B O 1
ATOM 5051 N N . GLY B 1 291 ? 23.605 20.413 3.616 1.00 6.95 291 GLY B N 1
ATOM 5052 C CA . GLY B 1 291 ? 23.621 19.274 2.707 1.00 5.16 291 GLY B CA 1
ATOM 5053 C C . GLY B 1 291 ? 22.692 19.414 1.545 1.00 7.58 291 GLY B C 1
ATOM 5054 O O . GLY B 1 291 ? 23.060 19.052 0.411 1.00 9.44 291 GLY B O 1
ATOM 5055 N N . PRO B 1 292 ? 21.456 19.931 1.776 1.00 7.49 292 PRO B N 1
ATOM 5056 C CA . PRO B 1 292 ? 20.468 20.063 0.730 1.00 8.57 292 PRO B CA 1
ATOM 5057 C C . PRO B 1 292 ? 20.936 20.882 -0.423 1.00 7.84 292 PRO B C 1
ATOM 5058 O O . PRO B 1 292 ? 20.482 20.678 -1.547 1.00 9.57 292 PRO B O 1
ATOM 5062 N N . ILE B 1 293 ? 21.836 21.814 -0.189 1.00 7.42 293 ILE B N 1
ATOM 5063 C CA . ILE B 1 293 ? 22.266 22.694 -1.233 1.00 8.38 293 ILE B CA 1
ATOM 5064 C C . ILE B 1 293 ? 22.975 21.882 -2.333 1.00 8.59 293 ILE B C 1
ATOM 5065 O O . ILE B 1 293 ? 22.524 21.909 -3.522 1.00 8.33 293 ILE B O 1
ATOM 5070 N N . PRO B 1 294 ? 24.161 21.250 -2.042 1.00 6.05 294 PRO B N 1
ATOM 5071 C CA . PRO B 1 294 ? 24.773 20.478 -3.142 1.00 7.96 294 PRO B CA 1
ATOM 5072 C C . PRO B 1 294 ? 23.934 19.283 -3.623 1.00 6.87 294 PRO B C 1
ATOM 5073 O O . PRO B 1 294 ? 23.955 18.962 -4.832 1.00 7.55 294 PRO B O 1
ATOM 5077 N N . ALA B 1 295 ? 23.132 18.717 -2.728 1.00 6.81 295 ALA B N 1
ATOM 5078 C CA . ALA B 1 295 ? 22.349 17.504 -3.054 1.00 7.34 295 ALA B CA 1
ATOM 5079 C C . ALA B 1 295 ? 21.303 17.894 -4.093 1.00 7.43 295 ALA B C 1
ATOM 5080 O O . ALA B 1 295 ? 21.117 17.242 -5.081 1.00 6.72 295 ALA B O 1
ATOM 5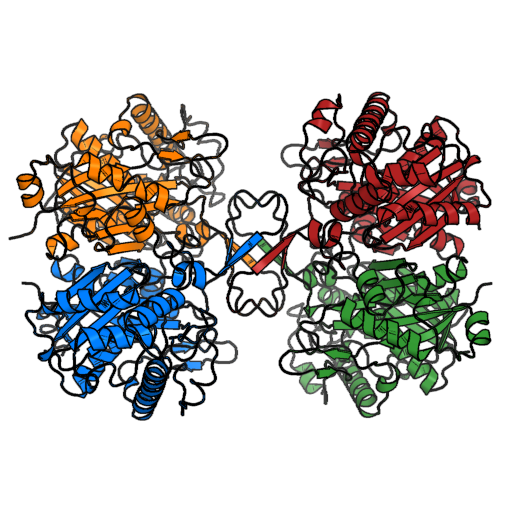082 N N . SER B 1 296 ? 20.660 19.017 -3.857 1.00 7.15 296 SER B N 1
ATOM 5083 C CA . SER B 1 296 ? 19.624 19.515 -4.750 1.00 8.01 296 SER B CA 1
ATOM 5084 C C . SER B 1 296 ? 20.153 19.898 -6.058 1.00 8.25 296 SER B C 1
ATOM 5085 O O . SER B 1 296 ? 19.556 19.594 -7.060 1.00 7.05 296 SER B O 1
ATOM 5088 N N . ARG B 1 297 ? 21.279 20.626 -6.060 1.00 7.36 297 ARG B N 1
ATOM 5089 C CA . ARG B 1 297 ? 21.879 21.064 -7.269 1.00 6.79 297 ARG B CA 1
ATOM 5090 C C . ARG B 1 297 ? 22.231 19.865 -8.107 1.00 5.58 297 ARG B C 1
ATOM 5091 O O . ARG B 1 297 ? 22.054 19.899 -9.315 1.00 7.13 297 ARG B O 1
ATOM 5099 N N . LYS B 1 298 ? 22.799 18.837 -7.490 1.00 7.77 298 LYS B N 1
ATOM 5100 C CA . LYS B 1 298 ? 23.224 17.638 -8.245 1.00 7.51 298 LYS B CA 1
ATOM 5101 C C . LYS B 1 298 ? 22.000 16.869 -8.776 1.00 7.00 298 LYS B C 1
ATOM 5102 O O . LYS B 1 298 ? 21.967 16.519 -9.911 1.00 8.35 298 LYS B O 1
ATOM 5108 N N . ALA B 1 299 ? 20.985 16.732 -7.994 1.00 4.74 299 ALA B N 1
ATOM 5109 C CA . ALA B 1 299 ? 19.749 16.082 -8.397 1.00 4.91 299 ALA B CA 1
ATOM 5110 C C . ALA B 1 299 ? 19.178 16.786 -9.626 1.00 7.92 299 ALA B C 1
ATOM 5111 O O . ALA B 1 299 ? 18.814 16.138 -10.605 1.00 8.32 299 ALA B O 1
ATOM 5113 N N . LEU B 1 300 ? 19.104 18.099 -9.550 1.00 6.96 300 LEU B N 1
ATOM 5114 C CA . LEU B 1 300 ? 18.644 18.900 -10.711 1.00 6.94 300 LEU B CA 1
ATOM 5115 C C . LEU B 1 300 ? 19.493 18.746 -11.937 1.00 10.31 300 LEU B C 1
ATOM 5116 O O . LEU B 1 300 ? 18.986 18.614 -13.023 1.00 7.66 300 LEU B O 1
ATOM 5121 N N . GLU B 1 301 ? 20.812 18.803 -11.777 1.00 9.07 301 GLU B N 1
ATOM 5122 C CA . GLU B 1 301 ? 21.684 18.566 -12.898 1.00 11.36 301 GLU B CA 1
ATOM 5123 C C . GLU B 1 301 ? 21.377 17.228 -13.580 1.00 11.03 301 GLU B C 1
ATOM 5124 O O . GLU B 1 301 ? 21.293 17.198 -14.833 1.00 11.26 301 GLU B O 1
ATOM 5130 N N . ARG B 1 302 ? 21.250 16.183 -12.758 1.00 9.56 302 ARG B N 1
ATOM 5131 C CA A ARG B 1 302 ? 21.041 14.841 -13.242 0.50 8.12 302 ARG B CA 1
ATOM 5132 C CA B ARG B 1 302 ? 21.040 14.823 -13.237 0.50 8.82 302 ARG B CA 1
ATOM 5133 C C . ARG B 1 302 ? 19.693 14.708 -13.947 1.00 9.69 302 ARG B C 1
ATOM 5134 O O . ARG B 1 302 ? 19.534 13.875 -14.802 1.00 10.85 302 ARG B O 1
ATOM 5149 N N . ALA B 1 303 ? 18.729 15.532 -13.560 1.00 9.26 303 ALA B N 1
ATOM 5150 C CA . ALA B 1 303 ? 17.389 15.523 -14.147 1.00 9.99 303 ALA B CA 1
ATOM 5151 C C . ALA B 1 303 ? 17.371 16.357 -15.462 1.00 9.36 303 ALA B C 1
ATOM 5152 O O . ALA B 1 303 ? 16.401 16.344 -16.198 1.00 10.69 303 ALA B O 1
ATOM 5154 N N . GLY B 1 304 ? 18.340 17.228 -15.625 1.00 8.36 304 GLY B N 1
ATOM 5155 C CA . GLY B 1 304 ? 18.337 18.215 -16.695 1.00 8.65 304 GLY B CA 1
ATOM 5156 C C . GLY B 1 304 ? 17.371 19.371 -16.427 1.00 7.01 304 GLY B C 1
ATOM 5157 O O . GLY B 1 304 ? 16.771 19.870 -17.274 1.00 8.59 304 GLY B O 1
ATOM 5158 N N . TRP B 1 305 ? 17.179 19.733 -15.189 1.00 3.07 305 TRP B N 1
ATOM 5159 C CA . TRP B 1 305 ? 16.252 20.760 -14.768 1.00 5.90 305 TRP B CA 1
ATOM 5160 C C . TRP B 1 305 ? 16.975 21.963 -14.186 1.00 7.78 305 TRP B C 1
ATOM 5161 O O . TRP B 1 305 ? 18.039 21.807 -13.577 1.00 11.14 305 TRP B O 1
ATOM 5172 N N . LYS B 1 306 ? 16.404 23.140 -14.355 1.00 9.21 306 LYS B N 1
ATOM 5173 C CA . LYS B 1 306 ? 16.831 24.367 -13.621 1.00 8.35 306 LYS B CA 1
ATOM 5174 C C . LYS B 1 306 ? 16.019 24.470 -12.339 1.00 10.38 306 LYS B C 1
ATOM 5175 O O . LYS B 1 306 ? 14.936 23.949 -12.241 1.00 7.61 306 LYS B O 1
ATOM 5181 N N . ILE B 1 307 ? 16.555 25.165 -11.357 1.00 9.72 307 ILE B N 1
ATOM 5182 C CA . ILE B 1 307 ? 15.859 25.437 -10.157 1.00 12.08 307 ILE B CA 1
ATOM 5183 C C . ILE B 1 307 ? 14.493 26.001 -10.483 1.00 11.15 307 ILE B C 1
ATOM 5184 O O . ILE B 1 307 ? 13.505 25.532 -9.957 1.00 12.30 307 ILE B O 1
ATOM 5189 N N . GLY B 1 308 ? 14.435 26.954 -11.399 1.00 8.91 308 GLY B N 1
ATOM 5190 C CA . GLY B 1 308 ? 13.170 27.576 -11.779 1.00 7.54 308 GLY B CA 1
ATOM 5191 C C . GLY B 1 308 ? 12.122 26.651 -12.384 1.00 10.47 308 GLY B C 1
ATOM 5192 O O . GLY B 1 308 ? 10.959 27.049 -12.495 1.00 11.74 308 GLY B O 1
ATOM 5193 N N . ASP B 1 309 ? 12.532 25.450 -12.812 1.00 8.46 309 ASP B N 1
ATOM 5194 C CA . ASP B 1 309 ? 11.617 24.466 -13.430 1.00 11.96 309 ASP B CA 1
ATOM 5195 C C . ASP B 1 309 ? 10.692 23.825 -12.354 1.00 12.09 309 ASP B C 1
ATOM 5196 O O . ASP B 1 309 ? 9.620 23.268 -12.642 1.00 12.20 309 ASP B O 1
ATOM 5201 N N . LEU B 1 310 ? 11.143 23.800 -11.098 1.00 9.49 310 LEU B N 1
ATOM 5202 C CA . LEU B 1 310 ? 10.414 23.193 -9.979 1.00 6.82 310 LEU B CA 1
ATOM 5203 C C . LEU B 1 310 ? 9.113 23.896 -9.769 1.00 7.16 310 LEU B C 1
ATOM 5204 O O . LEU B 1 310 ? 9.064 25.126 -9.734 1.00 8.68 310 LEU B O 1
ATOM 5209 N N . ASP B 1 311 ? 8.047 23.133 -9.602 1.00 7.84 311 ASP B N 1
ATOM 5210 C CA . ASP B 1 311 ? 6.729 23.645 -9.210 1.00 8.02 311 ASP B CA 1
ATOM 5211 C C . ASP B 1 311 ? 6.413 23.490 -7.689 1.00 6.16 311 ASP B C 1
ATOM 5212 O O . ASP B 1 311 ? 5.613 24.239 -7.110 1.00 9.18 311 ASP B O 1
ATOM 5217 N N . LEU B 1 312 ? 7.078 22.527 -7.006 1.00 4.47 312 LEU B N 1
ATOM 5218 C CA A LEU B 1 312 ? 6.907 22.337 -5.561 0.50 5.16 312 LEU B CA 1
ATOM 5219 C CA B LEU B 1 312 ? 6.922 22.341 -5.556 0.50 5.37 312 LEU B CA 1
ATOM 5220 C C . LEU B 1 312 ? 8.206 21.759 -5.044 1.00 6.85 312 LEU B C 1
ATOM 5221 O O . LEU B 1 312 ? 8.824 20.969 -5.723 1.00 7.75 312 LEU B O 1
ATOM 5230 N N . VAL B 1 313 ? 8.474 22.040 -3.748 1.00 5.60 313 VAL B N 1
ATOM 5231 C CA . VAL B 1 313 ? 9.663 21.635 -3.075 1.00 2.73 313 VAL B CA 1
ATOM 5232 C C . VAL B 1 313 ? 9.298 21.310 -1.668 1.00 5.34 313 VAL B C 1
ATOM 5233 O O . VAL B 1 313 ? 8.558 22.040 -1.085 1.00 8.01 313 VAL B O 1
ATOM 5237 N N . GLU B 1 314 ? 9.733 20.136 -1.214 1.00 6.22 314 GLU B N 1
ATOM 5238 C CA . GLU B 1 314 ? 9.807 19.762 0.218 1.00 4.22 314 GLU B CA 1
ATOM 5239 C C . GLU B 1 314 ? 11.250 19.722 0.654 1.00 7.83 314 GLU B C 1
ATOM 5240 O O . GLU B 1 314 ? 12.024 18.854 0.180 1.00 8.85 314 GLU B O 1
ATOM 5246 N N . ALA B 1 315 ? 11.645 20.758 1.406 1.00 9.83 315 ALA B N 1
ATOM 5247 C CA . ALA B 1 315 ? 13.017 20.866 1.916 1.00 7.35 315 ALA B CA 1
ATOM 5248 C C . ALA B 1 315 ? 12.863 20.721 3.422 1.00 10.72 315 ALA B C 1
ATOM 5249 O O . ALA B 1 315 ? 12.223 21.512 4.092 1.00 14.28 315 ALA B O 1
ATOM 5251 N N . ASN B 1 316 ? 13.440 19.667 3.951 1.00 11.03 316 ASN B N 1
ATOM 5252 C CA . ASN B 1 316 ? 13.193 19.332 5.338 1.00 11.76 316 ASN B CA 1
ATOM 5253 C C . ASN B 1 316 ? 13.707 20.406 6.309 1.00 13.15 316 ASN B C 1
ATOM 5254 O O . ASN B 1 316 ? 14.820 20.883 6.156 1.00 12.81 316 ASN B O 1
ATOM 5259 N N . GLU B 1 317 ? 12.840 20.763 7.283 1.00 13.33 317 GLU B N 1
ATOM 5260 C CA . GLU B 1 317 ? 13.109 21.746 8.360 1.00 10.16 317 GLU B CA 1
ATOM 5261 C C . GLU B 1 317 ? 13.616 21.115 9.646 1.00 9.91 317 GLU B C 1
ATOM 5262 O O . GLU B 1 317 ? 12.920 21.132 10.673 1.00 15.89 317 GLU B O 1
ATOM 5268 N N . ALA B 1 318 ? 14.864 20.696 9.646 1.00 9.90 318 ALA B N 1
ATOM 5269 C CA . ALA B 1 318 ? 15.516 20.239 10.894 1.00 11.51 318 ALA B CA 1
ATOM 5270 C C . ALA B 1 318 ? 15.559 21.400 11.844 1.00 12.66 318 ALA B C 1
ATOM 5271 O O . ALA B 1 318 ? 15.298 21.267 13.033 1.00 10.92 318 ALA B O 1
ATOM 5273 N N . PHE B 1 319 ? 15.984 22.541 11.335 1.00 11.06 319 PHE B N 1
ATOM 5274 C CA . PHE B 1 319 ? 16.087 23.760 12.144 1.00 11.31 319 PHE B CA 1
ATOM 5275 C C . PHE B 1 319 ? 15.783 24.939 11.261 1.00 9.07 319 PHE B C 1
ATOM 5276 O O . PHE B 1 319 ? 16.147 24.904 10.073 1.00 8.57 319 PHE B O 1
ATOM 5284 N N . ALA B 1 320 ? 15.145 25.982 11.796 1.00 7.47 320 ALA B N 1
ATOM 5285 C CA . ALA B 1 320 ? 14.867 27.151 10.993 1.00 6.96 320 ALA B CA 1
ATOM 5286 C C . ALA B 1 320 ? 16.160 27.736 10.346 1.00 8.47 320 ALA B C 1
ATOM 5287 O O . ALA B 1 320 ? 16.187 28.106 9.148 1.00 8.67 320 ALA B O 1
ATOM 5289 N N . ALA B 1 321 ? 17.244 27.738 11.109 1.00 9.71 321 ALA B N 1
ATOM 5290 C CA . ALA B 1 321 ? 18.553 28.279 10.600 1.00 6.95 321 ALA B CA 1
ATOM 5291 C C . ALA B 1 321 ? 18.938 27.576 9.295 1.00 6.84 321 ALA B C 1
ATOM 5292 O O . ALA B 1 321 ? 19.202 28.256 8.318 1.00 11.01 321 ALA B O 1
ATOM 5294 N N . GLN B 1 322 ? 18.967 26.262 9.285 1.00 8.83 322 GLN B N 1
ATOM 5295 C CA . GLN B 1 322 ? 19.459 25.616 8.072 1.00 10.04 322 GLN B CA 1
ATOM 5296 C C . GLN B 1 322 ? 18.436 25.713 6.965 1.00 9.20 322 GLN B C 1
ATOM 5297 O O . GLN B 1 322 ? 18.801 25.899 5.828 1.00 10.10 322 GLN B O 1
ATOM 5303 N N . ALA B 1 323 ? 17.135 25.657 7.316 1.00 7.67 323 ALA B N 1
ATOM 5304 C CA . ALA B 1 323 ? 16.073 25.802 6.352 1.00 9.19 323 ALA B CA 1
ATOM 5305 C C . ALA B 1 323 ? 16.230 27.112 5.593 1.00 9.51 323 ALA B C 1
ATOM 5306 O O . ALA B 1 323 ? 16.148 27.188 4.358 1.00 11.05 323 ALA B O 1
ATOM 5308 N N . CYS B 1 324 ? 16.456 28.167 6.328 1.00 7.71 324 CYS B N 1
ATOM 5309 C CA . CYS B 1 324 ? 16.563 29.516 5.756 1.00 8.66 324 CYS B CA 1
ATOM 5310 C C . CYS B 1 324 ? 17.811 29.648 4.861 1.00 6.41 324 CYS B C 1
ATOM 5311 O O . CYS B 1 324 ? 17.752 30.182 3.768 1.00 9.05 324 CYS B O 1
ATOM 5314 N N . ALA B 1 325 ? 18.912 29.052 5.309 1.00 9.68 325 ALA B N 1
ATOM 5315 C CA . ALA B 1 325 ? 20.166 29.041 4.586 1.00 8.38 325 ALA B CA 1
ATOM 5316 C C . ALA B 1 325 ? 20.007 28.302 3.250 1.00 9.17 325 ALA B C 1
ATOM 5317 O O . ALA B 1 325 ? 20.421 28.786 2.173 1.00 10.12 325 ALA B O 1
ATOM 5319 N N . VAL B 1 326 ? 19.290 27.184 3.290 1.00 8.23 326 VAL B N 1
ATOM 5320 C CA . VAL B 1 326 ? 19.090 26.420 2.088 1.00 10.26 326 VAL B CA 1
ATOM 5321 C C . VAL B 1 326 ? 18.264 27.244 1.077 1.00 8.92 326 VAL B C 1
ATOM 5322 O O . VAL B 1 326 ? 18.622 27.328 -0.111 1.00 10.35 326 VAL B O 1
ATOM 5326 N N . ASN B 1 327 ? 17.196 27.879 1.542 1.00 9.23 327 ASN B N 1
ATOM 5327 C CA . ASN B 1 327 ? 16.348 28.673 0.645 1.00 10.25 327 ASN B CA 1
ATOM 5328 C C . ASN B 1 327 ? 17.077 29.866 0.101 1.00 12.19 327 ASN B C 1
ATOM 5329 O O . ASN B 1 327 ? 16.961 30.203 -1.070 1.00 10.64 327 ASN B O 1
ATOM 5334 N N . LYS B 1 328 ? 17.878 30.499 0.937 1.00 11.73 328 LYS B N 1
ATOM 5335 C CA . LYS B 1 328 ? 18.669 31.644 0.495 1.00 12.08 328 LYS B CA 1
ATOM 5336 C C . LYS B 1 328 ? 19.632 31.229 -0.623 1.00 11.86 328 LYS B C 1
ATOM 5337 O O . LYS B 1 328 ? 19.723 31.889 -1.647 1.00 11.19 328 LYS B O 1
ATOM 5343 N N . ASP B 1 329 ? 20.327 30.121 -0.453 1.00 10.60 329 ASP B N 1
ATOM 5344 C CA . ASP B 1 329 ? 21.351 29.719 -1.415 1.00 10.30 329 ASP B CA 1
ATOM 5345 C C . ASP B 1 329 ? 20.721 29.279 -2.708 1.00 12.01 329 ASP B C 1
ATOM 5346 O O . ASP B 1 329 ? 21.155 29.702 -3.788 1.00 10.39 329 ASP B O 1
ATOM 5351 N N . LEU B 1 330 ? 19.694 28.428 -2.616 1.00 10.79 330 LEU B N 1
ATOM 5352 C CA . LEU B 1 330 ? 19.072 27.860 -3.810 1.00 11.32 330 LEU B CA 1
ATOM 5353 C C . LEU B 1 330 ? 18.265 28.901 -4.585 1.00 11.55 330 LEU B C 1
ATOM 5354 O O . LEU B 1 330 ? 18.339 28.936 -5.844 1.00 10.61 330 LEU B O 1
ATOM 5359 N N . GLY B 1 331 ? 17.590 29.800 -3.861 1.00 11.51 331 GLY B N 1
ATOM 5360 C CA . GLY B 1 331 ? 16.943 30.964 -4.484 1.00 12.27 331 GLY B CA 1
ATOM 5361 C C . GLY B 1 331 ? 15.593 30.546 -5.044 1.00 14.06 331 GLY B C 1
ATOM 5362 O O . GLY B 1 331 ? 15.009 31.249 -5.838 1.00 14.50 331 GLY B O 1
ATOM 5363 N N . TRP B 1 332 ? 15.077 29.417 -4.609 1.00 12.15 332 TRP B N 1
ATOM 5364 C CA . TRP B 1 332 ? 13.779 29.021 -5.121 1.00 12.70 332 TRP B CA 1
ATOM 5365 C C . TRP B 1 332 ? 12.700 29.803 -4.410 1.00 12.58 332 TRP B C 1
ATOM 5366 O O . TRP B 1 332 ? 12.895 30.327 -3.301 1.00 12.55 332 TRP B O 1
ATOM 5377 N N . ASP B 1 333 ? 11.573 29.958 -5.083 1.00 13.54 333 ASP B N 1
ATOM 5378 C CA . ASP B 1 333 ? 10.504 30.829 -4.587 1.00 11.57 333 ASP B CA 1
ATOM 5379 C C . ASP B 1 333 ? 10.036 30.243 -3.289 1.00 10.92 333 ASP B C 1
ATOM 5380 O O . ASP B 1 333 ? 9.550 29.118 -3.282 1.00 9.01 333 ASP B O 1
ATOM 5385 N N . PRO B 1 334 ? 10.203 30.963 -2.201 1.00 8.38 334 PRO B N 1
ATOM 5386 C CA . PRO B 1 334 ? 9.811 30.342 -0.934 1.00 8.64 334 PRO B CA 1
ATOM 5387 C C . PRO B 1 334 ? 8.333 29.906 -0.913 1.00 8.04 334 PRO B C 1
ATOM 5388 O O . PRO B 1 334 ? 7.997 28.990 -0.161 1.00 13.39 334 PRO B O 1
ATOM 5392 N N . SER B 1 335 ? 7.489 30.528 -1.735 1.00 7.88 335 SER B N 1
ATOM 5393 C CA . SER B 1 335 ? 6.062 30.201 -1.775 1.00 9.35 335 SER B CA 1
ATOM 5394 C C . SER B 1 335 ? 5.778 28.787 -2.269 1.00 7.12 335 SER B C 1
ATOM 5395 O O . SER B 1 335 ? 4.681 28.294 -1.972 1.00 8.30 335 SER B O 1
ATOM 5398 N N . ILE B 1 336 ? 6.741 28.163 -2.986 1.00 5.68 336 ILE B N 1
ATOM 5399 C CA . ILE B 1 336 ? 6.613 26.785 -3.425 1.00 7.32 336 ILE B CA 1
ATOM 5400 C C . ILE B 1 336 ? 7.231 25.783 -2.500 1.00 6.86 336 ILE B C 1
ATOM 5401 O O . ILE B 1 336 ? 7.145 24.591 -2.743 1.00 7.37 336 ILE B O 1
ATOM 5406 N N . VAL B 1 337 ? 7.786 26.225 -1.397 1.00 6.33 337 VAL B N 1
ATOM 5407 C CA . VAL B 1 337 ? 8.532 25.348 -0.517 1.00 7.08 337 VAL B CA 1
ATOM 5408 C C . VAL B 1 337 ? 7.745 25.065 0.756 1.00 6.59 337 VAL B C 1
ATOM 5409 O O . VAL B 1 337 ? 7.272 25.988 1.442 1.00 6.75 337 VAL B O 1
ATOM 5413 N N . ASN B 1 338 ? 7.588 23.792 1.092 1.00 5.04 338 ASN B N 1
ATOM 5414 C CA . ASN B 1 338 ? 6.890 23.325 2.293 1.00 5.99 338 ASN B CA 1
ATOM 5415 C C . ASN B 1 338 ? 5.575 24.045 2.393 1.00 4.85 338 ASN B C 1
ATOM 5416 O O . ASN B 1 338 ? 5.284 24.637 3.443 1.00 8.75 338 ASN B O 1
ATOM 5421 N N . VAL B 1 339 ? 4.785 23.951 1.345 1.00 7.28 339 VAL B N 1
ATOM 5422 C CA . VAL B 1 339 ? 3.505 24.736 1.300 1.00 4.70 339 VAL B CA 1
ATOM 5423 C C . VAL B 1 339 ? 2.503 24.330 2.395 1.00 5.14 339 VAL B C 1
ATOM 5424 O O . VAL B 1 339 ? 1.582 25.124 2.787 1.00 8.34 339 VAL B O 1
ATOM 5428 N N . ASN B 1 340 ? 2.633 23.099 2.869 1.00 6.44 340 ASN B N 1
ATOM 5429 C CA . ASN B 1 340 ? 1.767 22.592 3.952 1.00 7.42 340 ASN B CA 1
ATOM 5430 C C . ASN B 1 340 ? 2.460 22.592 5.307 1.00 7.30 340 ASN B C 1
ATOM 5431 O O . ASN B 1 340 ? 2.031 21.911 6.223 1.00 8.43 340 ASN B O 1
ATOM 5436 N N . GLY B 1 341 ? 3.523 23.360 5.397 1.00 7.07 341 GLY B N 1
ATOM 5437 C CA . GLY B 1 341 ? 4.342 23.384 6.607 1.00 9.02 341 GLY B CA 1
ATOM 5438 C C . GLY B 1 341 ? 5.447 22.327 6.523 1.00 9.45 341 GLY B C 1
ATOM 5439 O O . GLY B 1 341 ? 5.502 21.472 5.655 1.00 9.24 341 GLY B O 1
ATOM 5440 N N . GLY B 1 342 ? 6.285 22.315 7.524 1.00 10.70 342 GLY B N 1
ATOM 5441 C CA . GLY B 1 342 ? 7.401 21.441 7.538 1.00 9.72 342 GLY B CA 1
ATOM 5442 C C . GLY B 1 342 ? 7.643 20.855 8.910 1.00 8.30 342 GLY B C 1
ATOM 5443 O O . GLY B 1 342 ? 6.873 21.029 9.845 1.00 8.84 342 GLY B O 1
ATOM 5444 N N . ALA B 1 343 ? 8.808 20.228 9.013 1.00 6.47 343 ALA B N 1
ATOM 5445 C CA . ALA B 1 343 ? 9.155 19.515 10.247 1.00 6.70 343 ALA B CA 1
ATOM 5446 C C . ALA B 1 343 ? 9.138 20.306 11.555 1.00 6.81 343 ALA B C 1
ATOM 5447 O O . ALA B 1 343 ? 8.966 19.753 12.630 1.00 8.66 343 ALA B O 1
ATOM 5449 N N . ILE B 1 344 ? 9.357 21.624 11.554 1.00 6.17 344 ILE B N 1
ATOM 5450 C CA . ILE B 1 344 ? 9.312 22.340 12.849 1.00 6.29 344 ILE B CA 1
ATOM 5451 C C . ILE B 1 344 ? 7.956 22.106 13.462 1.00 5.43 344 ILE B C 1
ATOM 5452 O O . ILE B 1 344 ? 7.820 21.973 14.690 1.00 8.94 344 ILE B O 1
ATOM 5457 N N . ALA B 1 345 ? 6.929 22.100 12.640 1.00 5.92 345 ALA B N 1
ATOM 5458 C CA . ALA B 1 345 ? 5.550 21.864 13.055 1.00 7.20 345 ALA B CA 1
ATOM 5459 C C . ALA B 1 345 ? 5.168 20.426 13.081 1.00 7.40 345 ALA B C 1
ATOM 5460 O O . ALA B 1 345 ? 4.567 19.982 14.065 1.00 6.68 345 ALA B O 1
ATOM 5462 N N . ILE B 1 346 ? 5.475 19.688 12.033 1.00 8.22 346 ILE B N 1
ATOM 5463 C CA . ILE B 1 346 ? 4.973 18.328 11.898 1.00 8.61 346 ILE B CA 1
ATOM 5464 C C . ILE B 1 346 ? 5.769 17.317 12.764 1.00 10.66 346 ILE B C 1
ATOM 5465 O O . ILE B 1 346 ? 5.211 16.270 13.186 1.00 8.45 346 ILE B O 1
ATOM 5470 N N . GLY B 1 347 ? 7.077 17.533 12.879 1.00 9.58 347 GLY B N 1
ATOM 5471 C CA . GLY B 1 347 ? 7.975 16.655 13.597 1.00 9.31 347 GLY B CA 1
ATOM 5472 C C . GLY B 1 347 ? 9.008 15.980 12.774 1.00 10.45 347 GLY B C 1
ATOM 5473 O O . GLY B 1 347 ? 8.963 16.070 11.514 1.00 11.65 347 GLY B O 1
ATOM 5474 N N . HIS B 1 348 ? 9.965 15.333 13.444 1.00 8.97 348 HIS B N 1
ATOM 5475 C CA A HIS B 1 348 ? 11.118 14.739 12.781 0.50 11.51 348 HIS B CA 1
ATOM 5476 C CA B HIS B 1 348 ? 11.126 14.732 12.806 0.50 11.12 348 HIS B CA 1
ATOM 5477 C C . HIS B 1 348 ? 11.418 13.318 13.258 1.00 11.35 348 HIS B C 1
ATOM 5478 O O . HIS B 1 348 ? 12.338 13.108 14.019 1.00 13.40 348 HIS B O 1
ATOM 5491 N N . PRO B 1 349 ? 10.629 12.332 12.775 1.00 11.66 349 PRO B N 1
ATOM 5492 C CA . PRO B 1 349 ? 10.915 10.943 13.116 1.00 10.91 349 PRO B CA 1
ATOM 5493 C C . PRO B 1 349 ? 12.085 10.475 12.247 1.00 11.57 349 PRO B C 1
ATOM 5494 O O . PRO B 1 349 ? 11.887 10.011 11.128 1.00 10.96 349 PRO B O 1
ATOM 5498 N N . ILE B 1 350 ? 13.308 10.640 12.771 1.00 11.24 350 ILE B N 1
ATOM 5499 C CA . ILE B 1 350 ? 14.559 10.546 11.945 1.00 11.19 350 ILE B CA 1
ATOM 5500 C C . ILE B 1 350 ? 14.518 9.644 10.734 1.00 10.20 350 ILE B C 1
ATOM 5501 O O . ILE B 1 350 ? 14.602 10.143 9.637 1.00 12.62 350 ILE B O 1
ATOM 5506 N N . GLY B 1 351 ? 14.457 8.293 10.908 1.00 10.75 351 GLY B N 1
ATOM 5507 C CA . GLY B 1 351 ? 14.586 7.461 9.760 1.00 9.83 351 GLY B CA 1
ATOM 5508 C C . GLY B 1 351 ? 13.430 7.452 8.813 1.00 8.89 351 GLY B C 1
ATOM 5509 O O . GLY B 1 351 ? 13.559 7.002 7.667 1.00 9.43 351 GLY B O 1
ATOM 5510 N N . ALA B 1 352 ? 12.322 8.012 9.275 1.00 9.13 352 ALA B N 1
ATOM 5511 C CA . ALA B 1 352 ? 11.068 8.097 8.488 1.00 10.16 352 ALA B CA 1
ATOM 5512 C C . ALA B 1 352 ? 10.964 9.432 7.732 1.00 8.02 352 ALA B C 1
ATOM 5513 O O . ALA B 1 352 ? 10.277 9.521 6.693 1.00 7.89 352 ALA B O 1
ATOM 5515 N N . SER B 1 353 ? 11.677 10.429 8.242 1.00 7.43 353 SER B N 1
ATOM 5516 C CA A SER B 1 353 ? 11.361 11.815 7.778 0.50 7.81 353 SER B CA 1
ATOM 5517 C CA B SER B 1 353 ? 11.593 11.835 7.800 0.50 7.49 353 SER B CA 1
ATOM 5518 C C . SER B 1 353 ? 11.514 12.030 6.271 1.00 8.53 353 SER B C 1
ATOM 5519 O O . SER B 1 353 ? 10.735 12.787 5.710 1.00 8.86 353 SER B O 1
ATOM 5524 N N . GLY B 1 354 ? 12.491 11.429 5.607 1.00 6.51 354 GLY B N 1
ATOM 5525 C CA . GLY B 1 354 ? 12.639 11.567 4.148 1.00 8.55 354 GLY B CA 1
ATOM 5526 C C . GLY B 1 354 ? 11.485 11.029 3.371 1.00 7.96 354 GLY B C 1
ATOM 5527 O O . GLY B 1 354 ? 11.197 11.547 2.295 1.00 8.95 354 GLY B O 1
ATOM 5528 N N . ALA B 1 355 ? 10.916 9.918 3.855 1.00 9.43 355 ALA B N 1
ATOM 5529 C CA . ALA B 1 355 ? 9.732 9.311 3.249 1.00 8.02 355 ALA B CA 1
ATOM 5530 C C . ALA B 1 355 ? 8.505 10.123 3.602 1.00 9.23 355 ALA B C 1
ATOM 5531 O O . ALA B 1 355 ? 7.581 10.189 2.831 1.00 8.37 355 ALA B O 1
ATOM 5533 N N . ARG B 1 356 ? 8.542 10.708 4.792 1.00 7.42 356 ARG B N 1
ATOM 5534 C CA . ARG B 1 356 ? 7.432 11.580 5.238 1.00 5.41 356 ARG B CA 1
ATOM 5535 C C . ARG B 1 356 ? 7.364 12.748 4.310 1.00 4.31 356 ARG B C 1
ATOM 5536 O O . ARG B 1 356 ? 6.296 13.102 3.892 1.00 8.07 356 ARG B O 1
ATOM 5544 N N . ILE B 1 357 ? 8.463 13.462 4.073 1.00 5.64 357 ILE B N 1
ATOM 5545 C CA . ILE B 1 357 ? 8.342 14.656 3.286 1.00 7.85 357 ILE B CA 1
ATOM 5546 C C . ILE B 1 357 ? 8.116 14.272 1.751 1.00 6.85 357 ILE B C 1
ATOM 5547 O O . ILE B 1 357 ? 7.436 14.937 1.003 1.00 6.99 357 ILE B O 1
ATOM 5552 N N . LEU B 1 358 ? 8.655 13.180 1.259 1.00 9.53 358 LEU B N 1
ATOM 5553 C CA . LEU B 1 358 ? 8.221 12.607 0.027 1.00 8.18 358 LEU B CA 1
ATOM 5554 C C . LEU B 1 358 ? 6.691 12.422 -0.068 1.00 6.50 358 LEU B C 1
ATOM 5555 O O . LEU B 1 358 ? 6.130 12.750 -1.088 1.00 6.07 358 LEU B O 1
ATOM 5560 N N . ASN B 1 359 ? 6.087 11.827 0.941 1.00 7.58 359 ASN B N 1
ATOM 5561 C CA . ASN B 1 359 ? 4.606 11.640 1.019 1.00 5.17 359 ASN B CA 1
ATOM 5562 C C . ASN B 1 359 ? 3.985 12.985 0.757 1.00 8.54 359 ASN B C 1
ATOM 5563 O O . ASN B 1 359 ? 3.111 13.152 -0.101 1.00 8.44 359 ASN B O 1
ATOM 5568 N N . THR B 1 360 ? 4.430 13.963 1.487 1.00 7.63 360 THR B N 1
ATOM 5569 C CA . THR B 1 360 ? 3.765 15.284 1.501 1.00 8.51 360 THR B CA 1
ATOM 5570 C C . THR B 1 360 ? 3.917 15.889 0.130 1.00 7.64 360 THR B C 1
ATOM 5571 O O . THR B 1 360 ? 2.977 16.493 -0.382 1.00 7.86 360 THR B O 1
ATOM 5575 N N . LEU B 1 361 ? 5.116 15.785 -0.447 1.00 7.80 361 LEU B N 1
ATOM 5576 C CA . LEU B 1 361 ? 5.368 16.265 -1.806 1.00 4.99 361 LEU B CA 1
ATOM 5577 C C . LEU B 1 361 ? 4.473 15.611 -2.846 1.00 6.56 361 LEU B C 1
ATOM 5578 O O . LEU B 1 361 ? 3.824 16.283 -3.646 1.00 4.62 361 LEU B O 1
ATOM 5583 N N . LEU B 1 362 ? 4.386 14.287 -2.809 1.00 3.75 362 LEU B N 1
ATOM 5584 C CA . LEU B 1 362 ? 3.631 13.579 -3.785 1.00 5.11 362 LEU B CA 1
ATOM 5585 C C . LEU B 1 362 ? 2.146 13.919 -3.738 1.00 5.06 362 LEU B C 1
ATOM 5586 O O . LEU B 1 362 ? 1.540 14.098 -4.743 1.00 6.63 362 LEU B O 1
ATOM 5591 N N . PHE B 1 363 ? 1.575 13.987 -2.562 1.00 4.35 363 PHE B N 1
ATOM 5592 C CA . PHE B 1 363 ? 0.114 14.220 -2.435 1.00 5.10 363 PHE B CA 1
ATOM 5593 C C . PHE B 1 363 ? -0.234 15.657 -2.772 1.00 7.39 363 PHE B C 1
ATOM 5594 O O . PHE B 1 363 ? -1.244 15.908 -3.432 1.00 6.26 363 PHE B O 1
ATOM 5602 N N . GLU B 1 364 ? 0.660 16.587 -2.431 1.00 7.60 364 GLU B N 1
ATOM 5603 C CA . GLU B 1 364 ? 0.475 17.957 -2.907 1.00 7.98 364 GLU B CA 1
ATOM 5604 C C . GLU B 1 364 ? 0.659 18.141 -4.415 1.00 6.64 364 GLU B C 1
ATOM 5605 O O . GLU B 1 364 ? -0.145 18.858 -5.007 1.00 8.27 364 GLU B O 1
ATOM 5611 N N . MET B 1 365 ? 1.682 17.544 -5.005 1.00 4.11 365 MET B N 1
ATOM 5612 C CA . MET B 1 365 ? 1.801 17.610 -6.467 1.00 3.54 365 MET B CA 1
ATOM 5613 C C . MET B 1 365 ? 0.486 17.153 -7.055 1.00 7.62 365 MET B C 1
ATOM 5614 O O . MET B 1 365 ? -0.035 17.780 -7.996 1.00 9.51 365 MET B O 1
ATOM 5619 N N . LYS B 1 366 ? -0.036 16.038 -6.560 1.00 7.41 366 LYS B N 1
ATOM 5620 C CA . LYS B 1 366 ? -1.304 15.487 -7.079 1.00 7.28 366 LYS B CA 1
ATOM 5621 C C . LYS B 1 366 ? -2.439 16.495 -6.922 1.00 7.47 366 LYS B C 1
ATOM 5622 O O . LYS B 1 366 ? -3.217 16.777 -7.870 1.00 10.13 366 LYS B O 1
ATOM 5628 N N . ARG B 1 367 ? -2.595 16.979 -5.682 1.00 9.41 367 ARG B N 1
ATOM 5629 C CA . ARG B 1 367 ? -3.657 17.916 -5.328 1.00 10.41 367 ARG B CA 1
ATOM 5630 C C . ARG B 1 367 ? -3.651 19.095 -6.320 1.00 10.57 367 ARG B C 1
ATOM 5631 O O . ARG B 1 367 ? -4.681 19.547 -6.808 1.00 14.81 367 ARG B O 1
ATOM 5639 N N . ARG B 1 368 ? -2.511 19.704 -6.542 1.00 9.49 368 ARG B N 1
ATOM 5640 C CA . ARG B 1 368 ? -2.505 20.976 -7.247 1.00 10.60 368 ARG B CA 1
ATOM 5641 C C . ARG B 1 368 ? -2.116 20.831 -8.723 1.00 10.56 368 ARG B C 1
ATOM 5642 O O . ARG B 1 368 ? -2.098 21.831 -9.464 1.00 13.99 368 ARG B O 1
ATOM 5650 N N . GLY B 1 369 ? -1.731 19.632 -9.155 1.00 10.10 369 GLY B N 1
ATOM 5651 C CA . GLY B 1 369 ? -1.351 19.375 -10.524 1.00 12.02 369 GLY B CA 1
ATOM 5652 C C . GLY B 1 369 ? 0.017 19.961 -10.827 1.00 12.07 369 GLY B C 1
ATOM 5653 O O . GLY B 1 369 ? 0.215 20.459 -11.941 1.00 14.81 369 GLY B O 1
ATOM 5654 N N . ALA B 1 370 ? 0.949 19.900 -9.864 1.00 11.41 370 ALA B N 1
ATOM 5655 C CA . ALA B 1 370 ? 2.319 20.356 -10.121 1.00 10.00 370 ALA B CA 1
ATOM 5656 C C . ALA B 1 370 ? 3.054 19.284 -10.917 1.00 9.99 370 ALA B C 1
ATOM 5657 O O . ALA B 1 370 ? 2.874 18.053 -10.630 1.00 14.02 370 ALA B O 1
ATOM 5659 N N . ARG B 1 371 ? 3.813 19.725 -11.907 1.00 11.33 371 ARG B N 1
ATOM 5660 C CA . ARG B 1 371 ? 4.506 18.808 -12.812 1.00 8.09 371 ARG B CA 1
ATOM 5661 C C . ARG B 1 371 ? 5.846 18.314 -12.224 1.00 10.30 371 ARG B C 1
ATOM 5662 O O . ARG B 1 371 ? 6.167 17.122 -12.309 1.00 10.90 371 ARG B O 1
ATOM 5670 N N . LYS B 1 372 ? 6.603 19.190 -11.586 1.00 7.75 372 LYS B N 1
ATOM 5671 C CA . LYS B 1 372 ? 7.960 18.834 -11.219 1.00 6.42 372 LYS B CA 1
ATOM 5672 C C . LYS B 1 372 ? 8.138 19.178 -9.762 1.00 4.00 372 LYS B C 1
ATOM 5673 O O . LYS B 1 372 ? 7.804 20.318 -9.370 1.00 7.81 372 LYS B O 1
ATOM 5679 N N . GLY B 1 373 ? 8.657 18.271 -8.969 1.00 4.32 373 GLY B N 1
ATOM 5680 C CA . GLY B 1 373 ? 8.911 18.475 -7.556 1.00 4.50 373 GLY B CA 1
ATOM 5681 C C . GLY B 1 373 ? 10.293 17.976 -7.181 1.00 7.95 373 GLY B C 1
ATOM 5682 O O . GLY B 1 373 ? 10.881 17.126 -7.838 1.00 5.87 373 GLY B O 1
ATOM 5683 N N . LEU B 1 374 ? 10.735 18.491 -6.063 1.00 6.96 374 LEU B N 1
ATOM 5684 C CA . LEU B 1 374 ? 11.957 18.071 -5.410 1.00 6.45 374 LEU B CA 1
ATOM 5685 C C . LEU B 1 374 ? 11.775 17.907 -3.885 1.00 5.93 374 LEU B C 1
ATOM 5686 O O . LEU B 1 374 ? 11.116 18.700 -3.276 1.00 7.62 374 LEU B O 1
ATOM 5691 N N . ALA B 1 375 ? 12.301 16.786 -3.337 1.00 6.39 375 ALA B N 1
ATOM 5692 C CA . ALA B 1 375 ? 12.370 16.526 -1.900 1.00 5.73 375 ALA B CA 1
ATOM 5693 C C . ALA B 1 375 ? 13.869 16.468 -1.524 1.00 8.92 375 ALA B C 1
ATOM 5694 O O . ALA B 1 375 ? 14.640 15.867 -2.238 1.00 7.28 375 ALA B O 1
ATOM 5696 N N . THR B 1 376 ? 14.263 17.182 -0.468 1.00 9.32 376 THR B N 1
ATOM 5697 C CA . THR B 1 376 ? 15.640 17.217 -0.011 1.00 7.49 376 THR B CA 1
ATOM 5698 C C . THR B 1 376 ? 15.692 17.292 1.523 1.00 9.47 376 THR B C 1
ATOM 5699 O O . THR B 1 376 ? 14.834 17.920 2.180 1.00 8.02 376 THR B O 1
ATOM 5703 N N . LEU B 1 377 ? 16.729 16.690 2.085 1.00 7.58 377 LEU B N 1
ATOM 5704 C CA . LEU B 1 377 ? 16.970 16.714 3.550 1.00 8.47 377 LEU B CA 1
ATOM 5705 C C . LEU B 1 377 ? 18.469 16.843 3.817 1.00 10.42 377 LEU B C 1
ATOM 5706 O O . LEU B 1 377 ? 19.305 16.330 3.015 1.00 9.55 377 LEU B O 1
ATOM 5711 N N . CYS B 1 378 ? 18.762 17.505 4.930 1.00 7.84 378 CYS B N 1
ATOM 5712 C CA . CYS B 1 378 ? 20.120 17.548 5.454 1.00 8.58 378 CYS B CA 1
ATOM 5713 C C . CYS B 1 378 ? 20.285 16.335 6.332 1.00 8.64 378 CYS B C 1
ATOM 5714 O O . CYS B 1 378 ? 19.319 15.751 6.791 1.00 9.02 378 CYS B O 1
ATOM 5717 N N . ILE B 1 379 ? 21.536 15.959 6.564 1.00 7.56 379 ILE B N 1
ATOM 5718 C CA . ILE B 1 379 ? 21.861 14.692 7.231 1.00 6.47 379 ILE B CA 1
ATOM 5719 C C . ILE B 1 379 ? 23.041 14.865 8.169 1.00 7.41 379 ILE B C 1
ATOM 5720 O O . ILE B 1 379 ? 24.063 15.439 7.774 1.00 7.91 379 ILE B O 1
ATOM 5725 N N . GLY B 1 380 ? 22.852 14.464 9.430 1.00 9.91 380 GLY B N 1
ATOM 5726 C CA . GLY B 1 380 ? 23.871 14.463 10.488 1.00 9.86 380 GLY B CA 1
ATOM 5727 C C . GLY B 1 380 ? 25.147 13.785 9.973 1.00 7.86 380 GLY B C 1
ATOM 5728 O O . GLY B 1 380 ? 25.108 12.890 9.133 1.00 8.51 380 GLY B O 1
ATOM 5729 N N . GLY B 1 381 ? 26.270 14.363 10.355 1.00 10.94 381 GLY B N 1
ATOM 5730 C CA . GLY B 1 381 ? 27.584 13.956 9.871 1.00 9.08 381 GLY B CA 1
ATOM 5731 C C . GLY B 1 381 ? 27.936 14.569 8.557 1.00 11.09 381 GLY B C 1
ATOM 5732 O O . GLY B 1 381 ? 28.965 14.199 7.995 1.00 12.88 381 GLY B O 1
ATOM 5733 N N . GLY B 1 382 ? 27.129 15.539 8.085 1.00 8.35 382 GLY B N 1
ATOM 5734 C CA . GLY B 1 382 ? 27.492 16.293 6.862 1.00 9.24 382 GLY B CA 1
ATOM 5735 C C . GLY B 1 382 ? 27.118 15.626 5.563 1.00 7.51 382 GLY B C 1
ATOM 5736 O O . GLY B 1 382 ? 28.007 15.372 4.723 1.00 4.28 382 GLY B O 1
ATOM 5737 N N . MET B 1 383 ? 25.832 15.423 5.340 1.00 4.77 383 MET B N 1
ATOM 5738 C CA . MET B 1 383 ? 25.427 14.986 4.019 1.00 6.93 383 MET B CA 1
ATOM 5739 C C . MET B 1 383 ? 24.086 15.619 3.637 1.00 7.09 383 MET B C 1
ATOM 5740 O O . MET B 1 383 ? 23.400 16.260 4.469 1.00 6.76 383 MET B O 1
ATOM 5745 N N . GLY B 1 384 ? 23.763 15.472 2.365 1.00 7.09 384 GLY B N 1
ATOM 5746 C CA . GLY B 1 384 ? 22.446 15.848 1.825 1.00 5.85 384 GLY B CA 1
ATOM 5747 C C . GLY B 1 384 ? 21.949 14.735 0.928 1.00 5.26 384 GLY B C 1
ATOM 5748 O O . GLY B 1 384 ? 22.727 13.983 0.331 1.00 7.38 384 GLY B O 1
ATOM 5749 N N . VAL B 1 385 ? 20.632 14.629 0.809 1.00 4.61 385 VAL B N 1
ATOM 5750 C CA . VAL B 1 385 ? 20.005 13.755 -0.223 1.00 7.55 385 VAL B CA 1
ATOM 5751 C C . VAL B 1 385 ? 18.840 14.484 -0.867 1.00 6.26 385 VAL B C 1
ATOM 5752 O O . VAL B 1 385 ? 18.227 15.357 -0.228 1.00 7.72 385 VAL B O 1
ATOM 5756 N N . ALA B 1 386 ? 18.697 14.322 -2.184 1.00 5.95 386 ALA B N 1
ATOM 5757 C CA . ALA B 1 386 ? 17.607 15.003 -2.928 1.00 4.99 386 ALA B CA 1
ATOM 5758 C C . ALA B 1 386 ? 17.083 14.060 -3.968 1.00 5.87 386 ALA B C 1
ATOM 5759 O O . ALA B 1 386 ? 17.776 13.105 -4.358 1.00 6.20 386 ALA B O 1
ATOM 5761 N N . MET B 1 387 ? 15.801 14.197 -4.268 1.00 5.34 387 MET B N 1
ATOM 5762 C CA . MET B 1 387 ? 15.171 13.414 -5.331 1.00 8.56 387 MET B CA 1
ATOM 5763 C C . MET B 1 387 ? 14.215 14.327 -6.089 1.00 7.69 387 MET B C 1
ATOM 5764 O O . MET B 1 387 ? 13.494 15.117 -5.467 1.00 8.09 387 MET B O 1
ATOM 5769 N N . CYS B 1 388 ? 14.263 14.193 -7.392 1.00 6.79 388 CYS B N 1
ATOM 5770 C CA . CYS B 1 388 ? 13.375 14.827 -8.339 1.00 7.22 388 CYS B CA 1
ATOM 5771 C C . CYS B 1 388 ? 12.294 13.882 -8.833 1.00 4.94 388 CYS B C 1
ATOM 5772 O O . CYS B 1 388 ? 12.557 12.745 -9.236 1.00 7.43 388 CYS B O 1
ATOM 5775 N N . ILE B 1 389 ? 11.081 14.423 -8.856 1.00 3.76 389 ILE B N 1
ATOM 5776 C CA . ILE B 1 389 ? 9.851 13.669 -9.170 1.00 7.06 389 ILE B CA 1
ATOM 5777 C C . ILE B 1 389 ? 9.091 14.444 -10.243 1.00 4.73 389 ILE B C 1
ATOM 5778 O O . ILE B 1 389 ? 9.021 15.729 -10.235 1.00 4.44 389 ILE B O 1
ATOM 5783 N N . GLU B 1 390 ? 8.610 13.768 -11.250 1.00 5.32 390 GLU B N 1
ATOM 5784 C CA . GLU B 1 390 ? 7.732 14.369 -12.206 1.00 5.80 390 GLU B CA 1
ATOM 5785 C C . GLU B 1 390 ? 6.418 13.656 -12.270 1.00 8.29 390 GLU B C 1
ATOM 5786 O O . GLU B 1 390 ? 6.388 12.413 -12.205 1.00 6.91 390 GLU B O 1
ATOM 5792 N N . SER B 1 391 ? 5.335 14.405 -12.341 1.00 10.31 391 SER B N 1
ATOM 5793 C CA . SER B 1 391 ? 3.994 13.836 -12.566 1.00 12.02 391 SER B CA 1
ATOM 5794 C C . SER B 1 391 ? 3.893 13.091 -13.873 1.00 14.96 391 SER B C 1
ATOM 5795 O O . SER B 1 391 ? 4.513 13.467 -14.847 1.00 12.91 391 SER B O 1
ATOM 5798 N N . LEU B 1 392 ? 3.060 12.051 -13.936 1.00 15.97 392 LEU B N 1
ATOM 5799 C CA A LEU B 1 392 ? 2.788 11.331 -15.202 0.50 19.12 392 LEU B CA 1
ATOM 5800 C CA B LEU B 1 392 ? 2.776 11.450 -15.251 0.50 18.04 392 LEU B CA 1
ATOM 5801 C C . LEU B 1 392 ? 1.283 11.246 -15.406 1.00 20.37 392 LEU B C 1
ATOM 5802 O O . LEU B 1 392 ? 0.801 10.935 -16.504 1.00 24.08 392 LEU B O 1
ATOM 5813 N N . THR C 1 2 ? 29.097 -2.559 89.118 1.00 24.49 2 THR C N 1
ATOM 5814 C CA . THR C 1 2 ? 29.576 -2.091 87.773 1.00 24.57 2 THR C CA 1
ATOM 5815 C C . THR C 1 2 ? 29.817 -3.289 86.828 1.00 24.76 2 THR C C 1
ATOM 5816 O O . THR C 1 2 ? 30.518 -4.226 87.209 1.00 26.06 2 THR C O 1
ATOM 5820 N N . PRO C 1 3 ? 29.226 -3.269 85.610 1.00 23.82 3 PRO C N 1
ATOM 5821 C CA . PRO C 1 3 ? 29.038 -4.492 84.807 1.00 23.02 3 PRO C CA 1
ATOM 5822 C C . PRO C 1 3 ? 30.240 -5.434 84.538 1.00 22.40 3 PRO C C 1
ATOM 5823 O O . PRO C 1 3 ? 30.166 -6.615 84.889 1.00 22.16 3 PRO C O 1
ATOM 5827 N N . SER C 1 4 ? 31.303 -4.934 83.908 1.00 21.63 4 SER C N 1
ATOM 5828 C CA . SER C 1 4 ? 32.442 -5.762 83.423 1.00 20.09 4 SER C CA 1
ATOM 5829 C C . SER C 1 4 ? 32.050 -6.842 82.399 1.00 18.62 4 SER C C 1
ATOM 5830 O O . SER C 1 4 ? 31.498 -7.909 82.741 1.00 18.46 4 SER C O 1
ATOM 5833 N N . ILE C 1 5 ? 32.390 -6.559 81.146 1.00 15.92 5 ILE C N 1
ATOM 5834 C CA . ILE C 1 5 ? 31.999 -7.376 80.031 1.00 14.99 5 ILE C CA 1
ATOM 5835 C C . ILE C 1 5 ? 33.265 -7.751 79.290 1.00 14.30 5 ILE C C 1
ATOM 5836 O O . ILE C 1 5 ? 34.117 -6.895 79.054 1.00 14.03 5 ILE C O 1
ATOM 5841 N N . VAL C 1 6 ? 33.391 -9.028 78.924 1.00 13.03 6 VAL C N 1
ATOM 5842 C CA . VAL C 1 6 ? 34.592 -9.504 78.258 1.00 12.27 6 VAL C CA 1
ATOM 5843 C C . VAL C 1 6 ? 34.390 -9.925 76.820 1.00 11.37 6 VAL C C 1
ATOM 5844 O O . VAL C 1 6 ? 33.265 -10.150 76.375 1.00 13.69 6 VAL C O 1
ATOM 5848 N N . ILE C 1 7 ? 35.499 -9.998 76.089 1.00 8.19 7 ILE C N 1
ATOM 5849 C CA . ILE C 1 7 ? 35.521 -10.608 74.760 1.00 8.80 7 ILE C CA 1
ATOM 5850 C C . ILE C 1 7 ? 35.939 -12.042 74.992 1.00 7.39 7 ILE C C 1
ATOM 5851 O O . ILE C 1 7 ? 37.128 -12.325 75.193 1.00 8.03 7 ILE C O 1
ATOM 5856 N N . ALA C 1 8 ? 34.966 -12.949 74.988 1.00 5.79 8 ALA C N 1
ATOM 5857 C CA . ALA C 1 8 ? 35.246 -14.369 75.185 1.00 5.25 8 ALA C CA 1
ATOM 5858 C C . ALA C 1 8 ? 36.109 -14.903 74.046 1.00 6.22 8 ALA C C 1
ATOM 5859 O O . ALA C 1 8 ? 37.098 -15.595 74.286 1.00 8.28 8 ALA C O 1
ATOM 5861 N N . SER C 1 9 ? 35.753 -14.572 72.812 1.00 7.27 9 SER C N 1
ATOM 5862 C CA . SER C 1 9 ? 36.462 -15.138 71.680 1.00 7.47 9 SER C CA 1
ATOM 5863 C C . SER C 1 9 ? 36.351 -14.200 70.495 1.00 6.21 9 SER C C 1
ATOM 5864 O O . SER C 1 9 ? 35.571 -13.240 70.533 1.00 4.57 9 SER C O 1
ATOM 5867 N N . ALA C 1 10 ? 37.142 -14.452 69.464 1.00 6.92 10 ALA C N 1
ATOM 5868 C CA . ALA C 1 10 ? 37.167 -13.575 68.326 1.00 7.63 10 ALA C CA 1
ATOM 5869 C C . ALA C 1 10 ? 37.597 -14.339 67.087 1.00 6.03 10 ALA C C 1
ATOM 5870 O O . ALA C 1 10 ? 38.223 -15.399 67.182 1.00 8.13 10 ALA C O 1
ATOM 5872 N N . ALA C 1 11 ? 37.243 -13.806 65.930 1.00 7.12 11 ALA C N 1
ATOM 5873 C CA . ALA C 1 11 ? 37.697 -14.373 64.679 1.00 6.18 11 ALA C CA 1
ATOM 5874 C C . ALA C 1 11 ? 37.402 -13.436 63.517 1.00 6.76 11 ALA C C 1
ATOM 5875 O O . ALA C 1 11 ? 36.501 -12.613 63.564 1.00 8.05 11 ALA C O 1
ATOM 5877 N N . ARG C 1 12 ? 38.235 -13.532 62.502 1.00 7.04 12 ARG C N 1
ATOM 5878 C CA . ARG C 1 12 ? 38.018 -12.798 61.258 1.00 7.54 12 ARG C CA 1
ATOM 5879 C C . ARG C 1 12 ? 38.345 -13.643 60.065 1.00 7.50 12 ARG C C 1
ATOM 5880 O O . ARG C 1 12 ? 39.177 -14.528 60.140 1.00 9.88 12 ARG C O 1
ATOM 5888 N N . THR C 1 13 ? 37.727 -13.359 58.937 1.00 8.65 13 THR C N 1
ATOM 5889 C CA . THR C 1 13 ? 38.183 -13.998 57.699 1.00 7.57 13 THR C CA 1
ATOM 5890 C C . THR C 1 13 ? 39.547 -13.380 57.420 1.00 8.09 13 THR C C 1
ATOM 5891 O O . THR C 1 13 ? 39.941 -12.357 58.040 1.00 9.11 13 THR C O 1
ATOM 5895 N N . ALA C 1 14 ? 40.259 -13.984 56.480 1.00 7.60 14 ALA C N 1
ATOM 5896 C CA . ALA C 1 14 ? 41.337 -13.304 55.769 1.00 7.47 14 ALA C CA 1
ATOM 5897 C C . ALA C 1 14 ? 40.725 -12.092 55.009 1.00 8.13 14 ALA C C 1
ATOM 5898 O O . ALA C 1 14 ? 39.507 -12.061 54.705 1.00 6.95 14 ALA C O 1
ATOM 5900 N N . VAL C 1 15 ? 41.548 -11.067 54.775 1.00 8.08 15 VAL C N 1
ATOM 5901 C CA . VAL C 1 15 ? 41.104 -9.925 54.014 1.00 8.10 15 VAL C CA 1
ATOM 5902 C C . VAL C 1 15 ? 41.446 -10.146 52.528 1.00 7.35 15 VAL C C 1
ATOM 5903 O O . VAL C 1 15 ? 42.608 -10.417 52.153 1.00 9.32 15 VAL C O 1
ATOM 5907 N N . GLY C 1 16 ? 40.408 -10.043 51.707 1.00 7.61 16 GLY C N 1
ATOM 5908 C CA . GLY C 1 16 ? 40.489 -10.254 50.273 1.00 7.07 16 GLY C CA 1
ATOM 5909 C C . GLY C 1 16 ? 40.803 -8.982 49.506 1.00 7.51 16 GLY C C 1
ATOM 5910 O O . GLY C 1 16 ? 40.481 -7.872 49.955 1.00 8.09 16 GLY C O 1
ATOM 5911 N N . SER C 1 17 ? 41.427 -9.151 48.336 1.00 8.49 17 SER C N 1
ATOM 5912 C CA . SER C 1 17 ? 41.778 -8.037 47.483 1.00 8.64 17 SER C CA 1
ATOM 5913 C C . SER C 1 17 ? 40.576 -7.717 46.616 1.00 8.83 17 SER C C 1
ATOM 5914 O O . SER C 1 17 ? 39.747 -8.575 46.351 1.00 9.41 17 SER C O 1
ATOM 5917 N N . PHE C 1 18 ? 40.513 -6.485 46.156 1.00 8.53 18 PHE C N 1
ATOM 5918 C CA . PHE C 1 18 ? 39.381 -6.016 45.369 1.00 7.76 18 PHE C CA 1
ATOM 5919 C C . PHE C 1 18 ? 39.187 -6.888 44.151 1.00 9.02 18 PHE C C 1
ATOM 5920 O O . PHE C 1 18 ? 40.093 -7.036 43.327 1.00 7.20 18 PHE C O 1
ATOM 5928 N N . ASN C 1 19 ? 37.986 -7.451 44.054 1.00 9.16 19 ASN C N 1
ATOM 5929 C CA . ASN C 1 19 ? 37.648 -8.408 43.034 1.00 10.44 19 ASN C CA 1
ATOM 5930 C C . ASN C 1 19 ? 38.647 -9.557 42.950 1.00 10.10 19 ASN C C 1
ATOM 5931 O O . ASN C 1 19 ? 38.985 -10.020 41.846 1.00 10.93 19 ASN C O 1
ATOM 5936 N N . GLY C 1 20 ? 39.063 -10.017 44.128 1.00 11.76 20 GLY C N 1
ATOM 5937 C CA . GLY C 1 20 ? 40.043 -11.069 44.278 1.00 10.48 20 GLY C CA 1
ATOM 5938 C C . GLY C 1 20 ? 39.365 -12.350 44.704 1.00 10.88 20 GLY C C 1
ATOM 5939 O O . GLY C 1 20 ? 38.472 -12.856 44.022 1.00 10.88 20 GLY C O 1
ATOM 5940 N N . ALA C 1 21 ? 39.795 -12.879 45.846 1.00 8.76 21 ALA C N 1
ATOM 5941 C CA . ALA C 1 21 ? 39.353 -14.194 46.279 1.00 9.91 21 ALA C CA 1
ATOM 5942 C C . ALA C 1 21 ? 37.862 -14.198 46.652 1.00 9.93 21 ALA C C 1
ATOM 5943 O O . ALA C 1 21 ? 37.182 -15.217 46.451 1.00 12.34 21 ALA C O 1
ATOM 5945 N N . PHE C 1 22 ? 37.364 -13.085 47.185 1.00 7.16 22 PHE C N 1
ATOM 5946 C CA . PHE C 1 22 ? 35.954 -12.985 47.560 1.00 7.48 22 PHE C CA 1
ATOM 5947 C C . PHE C 1 22 ? 35.205 -12.077 46.586 1.00 7.48 22 PHE C C 1
ATOM 5948 O O . PHE C 1 22 ? 34.213 -11.454 46.979 1.00 10.33 22 PHE C O 1
ATOM 5956 N N . ALA C 1 23 ? 35.665 -12.022 45.324 1.00 6.91 23 ALA C N 1
ATOM 5957 C CA . ALA C 1 23 ? 35.018 -11.230 44.314 1.00 5.34 23 ALA C CA 1
ATOM 5958 C C . ALA C 1 23 ? 33.517 -11.439 44.335 1.00 5.83 23 ALA C C 1
ATOM 5959 O O . ALA C 1 23 ? 32.750 -10.484 44.189 1.00 8.14 23 ALA C O 1
ATOM 5961 N N . ASN C 1 24 ? 33.074 -12.682 44.487 1.00 6.75 24 ASN C N 1
ATOM 5962 C CA . ASN C 1 24 ? 31.656 -12.982 44.299 1.00 8.63 24 ASN C CA 1
ATOM 5963 C C . ASN C 1 24 ? 31.021 -13.535 45.516 1.00 7.93 24 ASN C C 1
ATOM 5964 O O . ASN C 1 24 ? 30.008 -14.209 45.411 1.00 7.35 24 ASN C O 1
ATOM 5969 N N . THR C 1 25 ? 31.617 -13.250 46.672 1.00 9.99 25 THR C N 1
ATOM 5970 C CA . THR C 1 25 ? 31.159 -13.783 47.936 1.00 11.01 25 THR C CA 1
ATOM 5971 C C . THR C 1 25 ? 30.410 -12.693 48.669 1.00 11.56 25 THR C C 1
ATOM 5972 O O . THR C 1 25 ? 31.006 -11.694 49.037 1.00 12.97 25 THR C O 1
ATOM 5976 N N . PRO C 1 26 ? 29.095 -12.880 48.901 1.00 11.93 26 PRO C N 1
ATOM 5977 C CA . PRO C 1 26 ? 28.273 -11.929 49.687 1.00 10.44 26 PRO C CA 1
ATOM 5978 C C . PRO C 1 26 ? 28.839 -11.607 51.071 1.00 11.16 26 PRO C C 1
ATOM 5979 O O . PRO C 1 26 ? 29.411 -12.491 51.691 1.00 11.72 26 PRO C O 1
ATOM 5983 N N . ALA C 1 27 ? 28.687 -10.372 51.567 1.00 10.41 27 ALA C N 1
ATOM 5984 C CA . ALA C 1 27 ? 29.179 -10.077 52.933 1.00 10.62 27 ALA C CA 1
ATOM 5985 C C . ALA C 1 27 ? 28.678 -11.066 54.014 1.00 10.27 27 ALA C C 1
ATOM 5986 O O . ALA C 1 27 ? 29.473 -11.569 54.801 1.00 11.24 27 ALA C O 1
ATOM 5988 N N . HIS C 1 28 ? 27.385 -11.377 54.017 1.00 10.51 28 HIS C N 1
ATOM 5989 C CA . HIS C 1 28 ? 26.816 -12.226 55.070 1.00 10.38 28 HIS C CA 1
ATOM 5990 C C . HIS C 1 28 ? 27.425 -13.646 55.055 1.00 11.07 28 HIS C C 1
ATOM 5991 O O . HIS C 1 28 ? 27.472 -14.296 56.091 1.00 11.54 28 HIS C O 1
ATOM 5998 N N . GLU C 1 29 ? 27.931 -14.103 53.906 1.00 11.80 29 GLU C N 1
ATOM 5999 C CA . GLU C 1 29 ? 28.622 -15.406 53.837 1.00 12.47 29 GLU C CA 1
ATOM 6000 C C . GLU C 1 29 ? 29.912 -15.383 54.649 1.00 11.16 29 GLU C C 1
ATOM 6001 O O . GLU C 1 29 ? 30.156 -16.284 55.450 1.00 11.73 29 GLU C O 1
ATOM 6007 N N . LEU C 1 30 ? 30.707 -14.329 54.472 1.00 9.23 30 LEU C N 1
ATOM 6008 C CA . LEU C 1 30 ? 31.896 -14.101 55.300 1.00 8.27 30 LEU C CA 1
ATOM 6009 C C . LEU C 1 30 ? 31.469 -13.919 56.758 1.00 8.60 30 LEU C C 1
ATOM 6010 O O . LEU C 1 30 ? 32.101 -14.408 57.742 1.00 6.89 30 LEU C O 1
ATOM 6015 N N . GLY C 1 31 ? 30.372 -13.187 56.891 1.00 8.34 31 GLY C N 1
ATOM 6016 C CA . GLY C 1 31 ? 29.774 -12.951 58.199 1.00 6.92 31 GLY C CA 1
ATOM 6017 C C . GLY C 1 31 ? 29.497 -14.251 58.900 1.00 6.54 31 GLY C C 1
ATOM 6018 O O . GLY C 1 31 ? 29.970 -14.469 60.029 1.00 7.77 31 GLY C O 1
ATOM 6019 N N . ALA C 1 32 ? 28.718 -15.115 58.270 1.00 6.85 32 ALA C N 1
ATOM 6020 C CA . ALA C 1 32 ? 28.304 -16.358 58.909 1.00 7.32 32 ALA C CA 1
ATOM 6021 C C . ALA C 1 32 ? 29.487 -17.209 59.411 1.00 8.20 32 ALA C C 1
ATOM 6022 O O . ALA C 1 32 ? 29.427 -17.776 60.508 1.00 7.08 32 ALA C O 1
ATOM 6024 N N . THR C 1 33 ? 30.538 -17.299 58.591 1.00 9.08 33 THR C N 1
ATOM 6025 C CA . THR C 1 33 ? 31.767 -18.045 58.925 1.00 8.13 33 THR C CA 1
ATOM 6026 C C . THR C 1 33 ? 32.406 -17.501 60.208 1.00 8.09 33 THR C C 1
ATOM 6027 O O . THR C 1 33 ? 32.797 -18.261 61.123 1.00 7.43 33 THR C O 1
ATOM 6031 N N . VAL C 1 34 ? 32.490 -16.179 60.319 1.00 7.45 34 VAL C N 1
ATOM 6032 C CA . VAL C 1 34 ? 33.099 -15.603 61.514 1.00 7.73 34 VAL C CA 1
ATOM 6033 C C . VAL C 1 34 ? 32.205 -15.709 62.782 1.00 6.00 34 VAL C C 1
ATOM 6034 O O . VAL C 1 34 ? 32.724 -15.695 63.912 1.00 8.39 34 VAL C O 1
ATOM 6038 N N . ILE C 1 35 ? 30.884 -15.831 62.593 1.00 7.83 35 ILE C N 1
ATOM 6039 C CA . ILE C 1 35 ? 29.938 -15.990 63.715 1.00 8.29 35 ILE C CA 1
ATOM 6040 C C . ILE C 1 35 ? 30.049 -17.393 64.328 1.00 9.08 35 ILE C C 1
ATOM 6041 O O . ILE C 1 35 ? 30.156 -17.525 65.551 1.00 6.56 35 ILE C O 1
ATOM 6046 N N . SER C 1 36 ? 30.021 -18.421 63.481 1.00 10.68 36 SER C N 1
ATOM 6047 C CA . SER C 1 36 ? 30.260 -19.809 63.929 1.00 11.11 36 SER C CA 1
ATOM 6048 C C . SER C 1 36 ? 31.627 -19.958 64.542 1.00 10.74 36 SER C C 1
ATOM 6049 O O . SER C 1 36 ? 31.803 -20.764 65.454 1.00 9.36 36 SER C O 1
ATOM 6052 N N . ALA C 1 37 ? 32.605 -19.225 63.989 1.00 10.61 37 ALA C N 1
ATOM 6053 C CA . ALA C 1 37 ? 34.005 -19.309 64.458 1.00 9.88 37 ALA C CA 1
ATOM 6054 C C . ALA C 1 37 ? 34.135 -18.816 65.896 1.00 9.84 37 ALA C C 1
ATOM 6055 O O . ALA C 1 37 ? 34.686 -19.492 66.726 1.00 10.43 37 ALA C O 1
ATOM 6057 N N . VAL C 1 38 ? 33.607 -17.635 66.171 1.00 8.83 38 VAL C N 1
ATOM 6058 C CA . VAL C 1 38 ? 33.633 -17.082 67.528 1.00 9.56 38 VAL C CA 1
ATOM 6059 C C . VAL C 1 38 ? 32.875 -18.036 68.495 1.00 9.32 38 VAL C C 1
ATOM 6060 O O . VAL C 1 38 ? 33.321 -18.267 69.640 1.00 9.42 38 VAL C O 1
ATOM 6064 N N . LEU C 1 39 ? 31.785 -18.649 68.015 1.00 9.36 39 LEU C N 1
ATOM 6065 C CA . LEU C 1 39 ? 31.003 -19.595 68.827 1.00 9.17 39 LEU C CA 1
ATOM 6066 C C . LEU C 1 39 ? 31.803 -20.870 69.109 1.00 9.30 39 LEU C C 1
ATOM 6067 O O . LEU C 1 39 ? 31.933 -21.300 70.263 1.00 8.19 39 LEU C O 1
ATOM 6072 N N . GLU C 1 40 ? 32.374 -21.445 68.048 1.00 10.34 40 GLU C N 1
ATOM 6073 C CA . GLU C 1 40 ? 33.224 -22.635 68.195 1.00 11.77 40 GLU C CA 1
ATOM 6074 C C . GLU C 1 40 ? 34.461 -22.371 69.042 1.00 10.53 40 GLU C C 1
ATOM 6075 O O . GLU C 1 40 ? 34.891 -23.228 69.772 1.00 11.26 40 GLU C O 1
ATOM 6081 N N . ARG C 1 41 ? 35.025 -21.179 68.921 1.00 9.47 41 ARG C N 1
ATOM 6082 C CA . ARG C 1 41 ? 36.223 -20.792 69.645 1.00 9.76 41 ARG C CA 1
ATOM 6083 C C . ARG C 1 41 ? 35.976 -20.567 71.123 1.00 10.81 41 ARG C C 1
ATOM 6084 O O . ARG C 1 41 ? 36.908 -20.733 71.914 1.00 12.25 41 ARG C O 1
ATOM 6092 N N . ALA C 1 42 ? 34.760 -20.196 71.514 1.00 10.58 42 ALA C N 1
ATOM 6093 C CA . ALA C 1 42 ? 34.454 -20.013 72.948 1.00 10.67 42 ALA C CA 1
ATOM 6094 C C . ALA C 1 42 ? 33.780 -21.236 73.560 1.00 10.88 42 ALA C C 1
ATOM 6095 O O . ALA C 1 42 ? 33.716 -21.371 74.782 1.00 11.70 42 ALA C O 1
ATOM 6097 N N . GLY C 1 43 ? 33.298 -22.140 72.718 1.00 12.46 43 GLY C N 1
ATOM 6098 C CA . GLY C 1 43 ? 32.596 -23.317 73.208 1.00 12.51 43 GLY C CA 1
ATOM 6099 C C . GLY C 1 43 ? 31.169 -23.000 73.611 1.00 12.38 43 GLY C C 1
ATOM 6100 O O . GLY C 1 43 ? 30.597 -23.678 74.457 1.00 13.12 43 GLY C O 1
ATOM 6101 N N . VAL C 1 44 ? 30.588 -21.986 72.981 1.00 11.84 44 VAL C N 1
ATOM 6102 C CA . VAL C 1 44 ? 29.210 -21.583 73.228 1.00 10.83 44 VAL C CA 1
ATOM 6103 C C . VAL C 1 44 ? 28.364 -22.011 72.028 1.00 11.24 44 VAL C C 1
ATOM 6104 O O . VAL C 1 44 ? 28.788 -21.870 70.878 1.00 10.48 44 VAL C O 1
ATOM 6108 N N . ALA C 1 45 ? 27.174 -22.548 72.296 1.00 11.69 45 ALA C N 1
ATOM 6109 C CA . ALA C 1 45 ? 26.252 -22.968 71.216 1.00 12.04 45 ALA C CA 1
ATOM 6110 C C . ALA C 1 45 ? 25.597 -21.766 70.556 1.00 12.25 45 ALA C C 1
ATOM 6111 O O . ALA C 1 45 ? 25.163 -20.842 71.253 1.00 11.52 45 ALA C O 1
ATOM 6113 N N . ALA C 1 46 ? 25.482 -21.790 69.223 1.00 11.71 46 ALA C N 1
ATOM 6114 C CA . ALA C 1 46 ? 24.819 -20.697 68.475 1.00 11.49 46 ALA C CA 1
ATOM 6115 C C . ALA C 1 46 ? 23.433 -20.401 69.034 1.00 11.56 46 ALA C C 1
ATOM 6116 O O . ALA C 1 46 ? 22.967 -19.265 68.970 1.00 11.63 46 ALA C O 1
ATOM 6118 N N . GLY C 1 47 ? 22.788 -21.428 69.584 1.00 11.58 47 GLY C N 1
ATOM 6119 C CA . GLY C 1 47 ? 21.485 -21.289 70.227 1.00 11.64 47 GLY C CA 1
ATOM 6120 C C . GLY C 1 47 ? 21.486 -20.475 71.500 1.00 11.31 47 GLY C C 1
ATOM 6121 O O . GLY C 1 47 ? 20.424 -20.239 72.075 1.00 12.89 47 GLY C O 1
ATOM 6122 N N . GLU C 1 48 ? 22.670 -20.081 71.970 1.00 11.43 48 GLU C N 1
ATOM 6123 C CA . GLU C 1 48 ? 22.804 -19.299 73.204 1.00 10.45 48 GLU C CA 1
ATOM 6124 C C . GLU C 1 48 ? 23.034 -17.810 72.944 1.00 10.91 48 GLU C C 1
ATOM 6125 O O . GLU C 1 48 ? 23.059 -17.015 73.910 1.00 10.78 48 GLU C O 1
ATOM 6131 N N . VAL C 1 49 ? 23.228 -17.453 71.669 1.00 10.29 49 VAL C N 1
ATOM 6132 C CA . VAL C 1 49 ? 23.430 -16.082 71.232 1.00 10.79 49 VAL C CA 1
ATOM 6133 C C . VAL C 1 49 ? 22.098 -15.352 71.296 1.00 11.17 49 VAL C C 1
ATOM 6134 O O . VAL C 1 49 ? 21.103 -15.842 70.777 1.00 11.83 49 VAL C O 1
ATOM 6138 N N . ASN C 1 50 ? 22.056 -14.221 71.989 1.00 11.06 50 ASN C N 1
ATOM 6139 C CA . ASN C 1 50 ? 20.836 -13.438 72.056 1.00 10.70 50 ASN C CA 1
ATOM 6140 C C . ASN C 1 50 ? 20.715 -12.539 70.829 1.00 10.19 50 ASN C C 1
ATOM 6141 O O . ASN C 1 50 ? 19.638 -12.406 70.241 1.00 11.31 50 ASN C O 1
ATOM 6146 N N . GLU C 1 51 ? 21.815 -11.937 70.396 1.00 10.01 51 GLU C N 1
ATOM 6147 C CA . GLU C 1 51 ? 21.731 -10.934 69.331 1.00 8.28 51 GLU C CA 1
ATOM 6148 C C . GLU C 1 51 ? 23.005 -10.876 68.543 1.00 5.21 51 GLU C C 1
ATOM 6149 O O . GLU C 1 51 ? 24.067 -11.157 69.045 1.00 6.06 51 GLU C O 1
ATOM 6155 N N . VAL C 1 52 ? 22.901 -10.553 67.270 1.00 5.51 52 VAL C N 1
ATOM 6156 C CA . VAL C 1 52 ? 24.093 -10.367 66.444 1.00 7.30 52 VAL C CA 1
ATOM 6157 C C . VAL C 1 52 ? 24.087 -8.932 65.937 1.00 7.49 52 VAL C C 1
ATOM 6158 O O . VAL C 1 52 ? 23.054 -8.429 65.438 1.00 7.25 52 VAL C O 1
ATOM 6162 N N . ILE C 1 53 ? 25.214 -8.246 66.109 1.00 7.77 53 ILE C N 1
ATOM 6163 C CA . ILE C 1 53 ? 25.272 -6.842 65.661 1.00 8.85 53 ILE C CA 1
ATOM 6164 C C . ILE C 1 53 ? 26.419 -6.689 64.666 1.00 8.94 53 ILE C C 1
ATOM 6165 O O . ILE C 1 53 ? 27.563 -6.960 64.989 1.00 11.36 53 ILE C O 1
ATOM 6170 N N . LEU C 1 54 ? 26.131 -6.308 63.437 1.00 9.55 54 LEU C N 1
ATOM 6171 C CA . LEU C 1 54 ? 27.188 -6.234 62.434 1.00 10.70 54 LEU C CA 1
ATOM 6172 C C . LEU C 1 54 ? 27.310 -4.881 61.704 1.00 10.32 54 LEU C C 1
ATOM 6173 O O . LEU C 1 54 ? 26.391 -4.428 61.038 1.00 10.52 54 LEU C O 1
ATOM 6178 N N . GLY C 1 55 ? 28.482 -4.262 61.831 1.00 10.21 55 GLY C N 1
ATOM 6179 C CA . GLY C 1 55 ? 28.823 -3.090 61.035 1.00 9.44 55 GLY C CA 1
ATOM 6180 C C . GLY C 1 55 ? 28.899 -3.428 59.580 1.00 9.30 55 GLY C C 1
ATOM 6181 O O . GLY C 1 55 ? 29.545 -4.400 59.217 1.00 10.71 55 GLY C O 1
ATOM 6182 N N . GLN C 1 56 ? 28.179 -2.669 58.771 1.00 8.18 56 GLN C N 1
ATOM 6183 C CA . GLN C 1 56 ? 28.201 -2.832 57.327 1.00 8.83 56 GLN C CA 1
ATOM 6184 C C . GLN C 1 56 ? 27.798 -1.522 56.669 1.00 7.99 56 GLN C C 1
ATOM 6185 O O . GLN C 1 56 ? 26.781 -0.906 56.996 1.00 7.81 56 GLN C O 1
ATOM 6191 N N . VAL C 1 57 ? 28.616 -1.141 55.703 1.00 8.82 57 VAL C N 1
ATOM 6192 C CA . VAL C 1 57 ? 28.480 0.143 55.013 1.00 8.84 57 VAL C CA 1
ATOM 6193 C C . VAL C 1 57 ? 27.798 -0.010 53.678 1.00 8.25 57 VAL C C 1
ATOM 6194 O O . VAL C 1 57 ? 27.028 0.857 53.306 1.00 9.13 57 VAL C O 1
ATOM 6198 N N . LEU C 1 58 ? 28.042 -1.127 52.988 1.00 9.49 58 LEU C N 1
ATOM 6199 C CA . LEU C 1 58 ? 27.593 -1.311 51.593 1.00 8.48 58 LEU C CA 1
ATOM 6200 C C . LEU C 1 58 ? 26.672 -2.527 51.382 1.00 10.32 58 LEU C C 1
ATOM 6201 O O . LEU C 1 58 ? 27.082 -3.522 50.746 1.00 9.03 58 LEU C O 1
ATOM 6206 N N . PRO C 1 59 ? 25.438 -2.469 51.914 1.00 11.36 59 PRO C N 1
ATOM 6207 C CA . PRO C 1 59 ? 24.499 -3.587 51.930 1.00 12.82 59 PRO C CA 1
ATOM 6208 C C . PRO C 1 59 ? 23.512 -3.652 50.791 1.00 14.35 59 PRO C C 1
ATOM 6209 O O . PRO C 1 59 ? 22.658 -4.537 50.758 1.00 16.51 59 PRO C O 1
ATOM 6213 N N . ALA C 1 60 ? 23.668 -2.755 49.833 1.00 13.83 60 ALA C N 1
ATOM 6214 C CA . ALA C 1 60 ? 22.717 -2.596 48.753 1.00 10.81 60 ALA C CA 1
ATOM 6215 C C . ALA C 1 60 ? 22.615 -3.829 47.820 1.00 11.56 60 ALA C C 1
ATOM 6216 O O . ALA C 1 60 ? 23.617 -4.356 47.304 1.00 12.42 60 ALA C O 1
ATOM 6218 N N . GLY C 1 61 ? 21.379 -4.270 47.607 1.00 9.44 61 GLY C N 1
ATOM 6219 C CA . GLY C 1 61 ? 21.098 -5.470 46.866 1.00 8.41 61 GLY C CA 1
ATOM 6220 C C . GLY C 1 61 ? 21.423 -6.783 47.549 1.00 7.22 61 GLY C C 1
ATOM 6221 O O . GLY C 1 61 ? 21.194 -7.842 47.004 1.00 4.50 61 GLY C O 1
ATOM 6222 N N . GLU C 1 62 ? 21.924 -6.732 48.766 1.00 8.22 62 GLU C N 1
ATOM 6223 C CA . GLU C 1 62 ? 22.176 -7.976 49.497 1.00 9.44 62 GLU C CA 1
ATOM 6224 C C . GLU C 1 62 ? 20.918 -8.507 50.195 1.00 8.37 62 GLU C C 1
ATOM 6225 O O . GLU C 1 62 ? 20.932 -9.623 50.734 1.00 11.20 62 GLU C O 1
ATOM 6231 N N . GLY C 1 63 ? 19.840 -7.728 50.174 1.00 7.84 63 GLY C N 1
ATOM 6232 C CA . GLY C 1 63 ? 18.544 -8.218 50.631 1.00 8.25 63 GLY C CA 1
ATOM 6233 C C . GLY C 1 63 ? 18.301 -7.720 52.008 1.00 7.52 63 GLY C C 1
ATOM 6234 O O . GLY C 1 63 ? 19.110 -6.944 52.499 1.00 8.62 63 GLY C O 1
ATOM 6235 N N . GLN C 1 64 ? 17.170 -8.105 52.601 1.00 7.46 64 GLN C N 1
ATOM 6236 C CA . GLN C 1 64 ? 16.829 -7.660 53.970 1.00 8.55 64 GLN C CA 1
ATOM 6237 C C . GLN C 1 64 ? 17.895 -7.985 55.011 1.00 8.56 64 GLN C C 1
ATOM 6238 O O . GLN C 1 64 ? 18.317 -9.129 55.186 1.00 9.37 64 GLN C O 1
ATOM 6244 N N . ASN C 1 65 ? 18.303 -6.948 55.725 1.00 8.80 65 ASN C N 1
ATOM 6245 C CA . ASN C 1 65 ? 19.086 -7.098 56.943 1.00 9.82 65 ASN C CA 1
ATOM 6246 C C . ASN C 1 65 ? 20.114 -8.231 56.827 1.00 10.68 65 ASN C C 1
ATOM 6247 O O . ASN C 1 65 ? 19.918 -9.342 57.380 1.00 13.51 65 ASN C O 1
ATOM 6252 N N . PRO C 1 66 ? 21.225 -7.959 56.102 1.00 10.28 66 PRO C N 1
ATOM 6253 C CA . PRO C 1 66 ? 22.322 -8.919 55.975 1.00 10.29 66 PRO C CA 1
ATOM 6254 C C . PRO C 1 66 ? 22.816 -9.464 57.317 1.00 8.82 66 PRO C C 1
ATOM 6255 O O . PRO C 1 66 ? 23.365 -10.546 57.390 1.00 8.49 66 PRO C O 1
ATOM 6259 N N . ALA C 1 67 ? 22.641 -8.723 58.384 1.00 8.17 67 ALA C N 1
ATOM 6260 C CA . ALA C 1 67 ? 23.070 -9.252 59.683 1.00 8.50 67 ALA C CA 1
ATOM 6261 C C . ALA C 1 67 ? 22.283 -10.502 60.118 1.00 8.96 67 ALA C C 1
ATOM 6262 O O . ALA C 1 67 ? 22.841 -11.435 60.741 1.00 10.47 67 ALA C O 1
ATOM 6264 N N . ARG C 1 68 ? 20.977 -10.479 59.864 1.00 7.47 68 ARG C N 1
ATOM 6265 C CA . ARG C 1 68 ? 20.118 -11.613 60.135 1.00 6.78 68 ARG C CA 1
ATOM 6266 C C . ARG C 1 68 ? 20.455 -12.739 59.179 1.00 7.47 68 ARG C C 1
ATOM 6267 O O . ARG C 1 68 ? 20.420 -13.896 59.564 1.00 8.89 68 ARG C O 1
ATOM 6275 N N . GLN C 1 69 ? 20.820 -12.416 57.948 1.00 7.96 69 GLN C N 1
ATOM 6276 C CA . GLN C 1 69 ? 21.195 -13.467 57.004 1.00 7.07 69 GLN C CA 1
ATOM 6277 C C . GLN C 1 69 ? 22.479 -14.146 57.424 1.00 7.34 69 GLN C C 1
ATOM 6278 O O . GLN C 1 69 ? 22.584 -15.347 57.285 1.00 8.93 69 GLN C O 1
ATOM 6284 N N . ALA C 1 70 ? 23.465 -13.382 57.906 1.00 8.02 70 ALA C N 1
ATOM 6285 C CA . ALA C 1 70 ? 24.698 -13.978 58.460 1.00 8.85 70 ALA C CA 1
ATOM 6286 C C . ALA C 1 70 ? 24.390 -14.791 59.704 1.00 9.83 70 ALA C C 1
ATOM 6287 O O . ALA C 1 70 ? 24.965 -15.871 59.886 1.00 9.78 70 ALA C O 1
ATOM 6289 N N . ALA C 1 71 ? 23.498 -14.271 60.561 1.00 9.77 71 ALA C N 1
ATOM 6290 C CA . ALA C 1 71 ? 23.114 -14.981 61.803 1.00 9.81 71 ALA C CA 1
ATOM 6291 C C . ALA C 1 71 ? 22.468 -16.319 61.496 1.00 9.43 71 ALA C C 1
ATOM 6292 O O . ALA C 1 71 ? 22.833 -17.362 62.071 1.00 9.99 71 ALA C O 1
ATOM 6294 N N . MET C 1 72 ? 21.508 -16.297 60.580 1.00 8.88 72 MET C N 1
ATOM 6295 C CA . MET C 1 72 ? 20.705 -17.472 60.351 1.00 8.85 72 MET C CA 1
ATOM 6296 C C . MET C 1 72 ? 21.531 -18.550 59.680 1.00 10.15 72 MET C C 1
ATOM 6297 O O . MET C 1 72 ? 21.433 -19.720 60.062 1.00 9.77 72 MET C O 1
ATOM 6302 N N . LYS C 1 73 ? 22.381 -18.135 58.735 1.00 11.15 73 LYS C N 1
ATOM 6303 C CA . LYS C 1 73 ? 23.280 -19.034 58.017 1.00 12.89 73 LYS C CA 1
ATOM 6304 C C . LYS C 1 73 ? 24.264 -19.689 58.981 1.00 12.94 73 LYS C C 1
ATOM 6305 O O . LYS C 1 73 ? 24.619 -20.857 58.804 1.00 14.17 73 LYS C O 1
ATOM 6311 N N . ALA C 1 74 ? 24.687 -18.958 60.013 1.00 12.70 74 ALA C N 1
ATOM 6312 C CA . ALA C 1 74 ? 25.601 -19.506 60.993 1.00 12.50 74 ALA C CA 1
ATOM 6313 C C . ALA C 1 74 ? 24.878 -20.400 62.021 1.00 13.52 74 ALA C C 1
ATOM 6314 O O . ALA C 1 74 ? 25.521 -20.935 62.942 1.00 14.00 74 ALA C O 1
ATOM 6316 N N . GLY C 1 75 ? 23.553 -20.546 61.902 1.00 13.15 75 GLY C N 1
ATOM 6317 C CA . GLY C 1 75 ? 22.806 -21.461 62.767 1.00 12.73 75 GLY C CA 1
ATOM 6318 C C . GLY C 1 75 ? 22.432 -20.855 64.109 1.00 12.70 75 GLY C C 1
ATOM 6319 O O . GLY C 1 75 ? 22.156 -21.570 65.072 1.00 12.51 75 GLY C O 1
ATOM 6320 N N . VAL C 1 76 ? 22.427 -19.523 64.168 1.00 12.32 76 VAL C N 1
ATOM 6321 C CA . VAL C 1 76 ? 21.810 -18.799 65.270 1.00 12.75 76 VAL C CA 1
ATOM 6322 C C . VAL C 1 76 ? 20.293 -18.993 65.079 1.00 13.19 76 VAL C C 1
ATOM 6323 O O . VAL C 1 76 ? 19.792 -18.853 63.963 1.00 13.99 76 VAL C O 1
ATOM 6327 N N . PRO C 1 77 ? 19.564 -19.387 66.150 1.00 13.95 77 PRO C N 1
ATOM 6328 C CA . PRO C 1 77 ? 18.126 -19.698 66.005 1.00 12.83 77 PRO C CA 1
ATOM 6329 C C . PRO C 1 77 ? 17.291 -18.472 65.683 1.00 12.42 77 PRO C C 1
ATOM 6330 O O . PRO C 1 77 ? 17.653 -17.360 66.067 1.00 13.19 77 PRO C O 1
ATOM 6334 N N . GLN C 1 78 ? 16.169 -18.669 65.006 1.00 11.72 78 GLN C N 1
ATOM 6335 C CA . GLN C 1 78 ? 15.249 -17.558 64.699 1.00 11.36 78 GLN C CA 1
ATOM 6336 C C . GLN C 1 78 ? 14.843 -16.723 65.927 1.00 10.76 78 GLN C C 1
ATOM 6337 O O . GLN C 1 78 ? 14.480 -15.562 65.787 1.00 10.77 78 GLN C O 1
ATOM 6343 N N . GLU C 1 79 ? 14.912 -17.306 67.118 1.00 10.47 79 GLU C N 1
ATOM 6344 C CA . GLU C 1 79 ? 14.491 -16.599 68.353 1.00 11.39 79 GLU C CA 1
ATOM 6345 C C . GLU C 1 79 ? 15.424 -15.470 68.764 1.00 10.44 79 GLU C C 1
ATOM 6346 O O . GLU C 1 79 ? 15.033 -14.584 69.532 1.00 11.53 79 GLU C O 1
ATOM 6352 N N . ALA C 1 80 ? 16.668 -15.525 68.300 1.00 10.60 80 ALA C N 1
ATOM 6353 C CA . ALA C 1 80 ? 17.628 -14.435 68.547 1.00 10.06 80 ALA C CA 1
ATOM 6354 C C . ALA C 1 80 ? 17.255 -13.233 67.697 1.00 9.73 80 ALA C C 1
ATOM 6355 O O . ALA C 1 80 ? 16.320 -13.291 66.874 1.00 9.81 80 ALA C O 1
ATOM 6357 N N . THR C 1 81 ? 17.977 -12.139 67.872 1.00 9.30 81 THR C N 1
ATOM 6358 C CA . THR C 1 81 ? 17.773 -11.007 66.964 1.00 8.92 81 THR C CA 1
ATOM 6359 C C . THR C 1 81 ? 19.041 -10.657 66.239 1.00 7.44 81 THR C C 1
ATOM 6360 O O . THR C 1 81 ? 20.086 -11.219 66.501 1.00 6.55 81 THR C O 1
ATOM 6364 N N . ALA C 1 82 ? 18.941 -9.758 65.283 1.00 7.67 82 ALA C N 1
ATOM 6365 C CA . ALA C 1 82 ? 20.125 -9.369 64.510 1.00 10.32 82 ALA C CA 1
ATOM 6366 C C . ALA C 1 82 ? 19.958 -8.018 63.825 1.00 10.24 82 ALA C C 1
ATOM 6367 O O . ALA C 1 82 ? 18.899 -7.711 63.279 1.00 12.74 82 ALA C O 1
ATOM 6369 N N . TRP C 1 83 ? 21.028 -7.239 63.796 1.00 9.82 83 TRP C N 1
ATOM 6370 C CA . TRP C 1 83 ? 20.972 -5.974 63.081 1.00 9.77 83 TRP C CA 1
ATOM 6371 C C . TRP C 1 83 ? 22.325 -5.472 62.541 1.00 9.89 83 TRP C C 1
ATOM 6372 O O . TRP C 1 83 ? 23.403 -5.931 62.917 1.00 9.84 83 TRP C O 1
ATOM 6383 N N . GLY C 1 84 ? 22.227 -4.510 61.644 1.00 10.19 84 GLY C N 1
ATOM 6384 C CA . GLY C 1 84 ? 23.389 -3.899 61.036 1.00 10.67 84 GLY C CA 1
ATOM 6385 C C . GLY C 1 84 ? 23.445 -2.422 61.373 1.00 11.10 84 GLY C C 1
ATOM 6386 O O . GLY C 1 84 ? 22.426 -1.782 61.581 1.00 13.07 84 GLY C O 1
ATOM 6387 N N . MET C 1 85 ? 24.651 -1.887 61.434 1.00 10.94 85 MET C N 1
ATOM 6388 C CA . MET C 1 85 ? 24.833 -0.472 61.666 1.00 10.31 85 MET C CA 1
ATOM 6389 C C . MET C 1 85 ? 25.973 0.070 60.833 1.00 8.07 85 MET C C 1
ATOM 6390 O O . MET C 1 85 ? 26.720 -0.656 60.214 1.00 7.75 85 MET C O 1
ATOM 6395 N N . ASN C 1 86 ? 26.047 1.380 60.778 1.00 10.13 86 ASN C N 1
ATOM 6396 C CA . ASN C 1 86 ? 26.996 2.047 59.938 1.00 10.49 86 ASN C CA 1
ATOM 6397 C C . ASN C 1 86 ? 27.417 3.318 60.619 1.00 10.55 86 ASN C C 1
ATOM 6398 O O . ASN C 1 86 ? 26.622 4.216 60.726 1.00 10.64 86 ASN C O 1
ATOM 6403 N N . GLN C 1 87 ? 28.652 3.319 61.128 1.00 11.07 87 GLN C N 1
ATOM 6404 C CA . GLN C 1 87 ? 29.425 4.517 61.460 1.00 10.00 87 GLN C CA 1
ATOM 6405 C C . GLN C 1 87 ? 30.700 4.443 60.578 1.00 12.05 87 GLN C C 1
ATOM 6406 O O . GLN C 1 87 ? 31.801 4.624 61.056 1.00 11.92 87 GLN C O 1
ATOM 6412 N N . LEU C 1 88 ? 30.509 4.126 59.290 1.00 12.03 88 LEU C N 1
ATOM 6413 C CA . LEU C 1 88 ? 31.561 3.946 58.253 1.00 12.09 88 LEU C CA 1
ATOM 6414 C C . LEU C 1 88 ? 32.764 3.145 58.752 1.00 12.07 88 LEU C C 1
ATOM 6415 O O . LEU C 1 88 ? 32.557 2.091 59.346 1.00 11.20 88 LEU C O 1
ATOM 6427 N N . GLY C 1 90 ? 34.452 3.048 61.241 1.00 9.33 90 GLY C N 1
ATOM 6428 C CA . GLY C 1 90 ? 34.398 2.669 62.645 1.00 9.44 90 GLY C CA 1
ATOM 6429 C C . GLY C 1 90 ? 33.340 1.642 62.995 1.00 8.34 90 GLY C C 1
ATOM 6430 O O . GLY C 1 90 ? 33.240 1.215 64.164 1.00 6.58 90 GLY C O 1
ATOM 6431 N N . SER C 1 91 ? 32.574 1.210 62.002 1.00 7.65 91 SER C N 1
ATOM 6432 C CA . SER C 1 91 ? 31.388 0.415 62.264 1.00 8.50 91 SER C CA 1
ATOM 6433 C C . SER C 1 91 ? 31.705 -0.875 63.020 1.00 8.06 91 SER C C 1
ATOM 6434 O O . SER C 1 91 ? 31.029 -1.161 63.994 1.00 6.57 91 SER C O 1
ATOM 6437 N N . GLY C 1 92 ? 32.713 -1.636 62.580 1.00 8.50 92 GLY C N 1
ATOM 6438 C CA . GLY C 1 92 ? 33.008 -2.994 63.138 1.00 6.02 92 GLY C CA 1
ATOM 6439 C C . GLY C 1 92 ? 33.502 -2.987 64.572 1.00 7.40 92 GLY C C 1
ATOM 6440 O O . GLY C 1 92 ? 33.299 -3.922 65.308 1.00 11.01 92 GLY C O 1
ATOM 6441 N N . LEU C 1 93 ? 34.195 -1.921 64.918 1.00 8.44 93 LEU C N 1
ATOM 6442 C CA . LEU C 1 93 ? 34.536 -1.659 66.296 1.00 6.81 93 LEU C CA 1
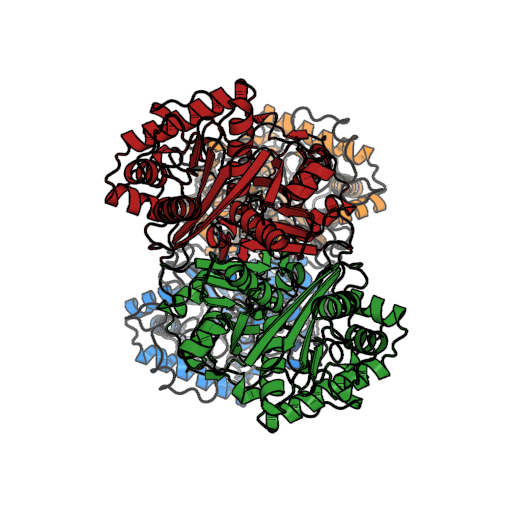ATOM 6443 C C . LEU C 1 93 ? 33.361 -1.076 67.096 1.00 7.82 93 LEU C C 1
ATOM 6444 O O . LEU C 1 93 ? 33.144 -1.508 68.198 1.00 6.88 93 LEU C O 1
ATOM 6449 N N . ARG C 1 94 ? 32.600 -0.135 66.542 1.00 8.34 94 ARG C N 1
ATOM 6450 C CA . ARG C 1 94 ? 31.414 0.379 67.245 1.00 8.94 94 ARG C CA 1
ATOM 6451 C C . ARG C 1 94 ? 30.398 -0.720 67.604 1.00 9.56 94 ARG C C 1
ATOM 6452 O O . ARG C 1 94 ? 29.796 -0.725 68.673 1.00 9.23 94 ARG C O 1
ATOM 6460 N N . ALA C 1 95 ? 30.201 -1.668 66.710 1.00 9.68 95 ALA C N 1
ATOM 6461 C CA . ALA C 1 95 ? 29.243 -2.743 66.966 1.00 8.21 95 ALA C CA 1
ATOM 6462 C C . ALA C 1 95 ? 29.646 -3.523 68.184 1.00 7.46 95 ALA C C 1
ATOM 6463 O O . ALA C 1 95 ? 28.800 -3.974 68.957 1.00 7.22 95 ALA C O 1
ATOM 6465 N N . VAL C 1 96 ? 30.949 -3.664 68.394 1.00 8.51 96 VAL C N 1
ATOM 6466 C CA . VAL C 1 96 ? 31.453 -4.340 69.611 1.00 6.38 96 VAL C CA 1
ATOM 6467 C C . VAL C 1 96 ? 31.086 -3.577 70.863 1.00 5.97 96 VAL C C 1
ATOM 6468 O O . VAL C 1 96 ? 30.740 -4.188 71.863 1.00 5.40 96 VAL C O 1
ATOM 6472 N N . ALA C 1 97 ? 31.136 -2.244 70.812 1.00 6.68 97 ALA C N 1
ATOM 6473 C CA . ALA C 1 97 ? 30.775 -1.397 71.978 1.00 7.24 97 ALA C CA 1
ATOM 6474 C C . ALA C 1 97 ? 29.260 -1.408 72.276 1.00 7.80 97 ALA C C 1
ATOM 6475 O O . ALA C 1 97 ? 28.830 -1.486 73.436 1.00 8.01 97 ALA C O 1
ATOM 6477 N N . LEU C 1 98 ? 28.475 -1.402 71.212 1.00 7.59 98 LEU C N 1
ATOM 6478 C CA . LEU C 1 98 ? 27.022 -1.478 71.284 1.00 7.51 98 LEU C CA 1
ATOM 6479 C C . LEU C 1 98 ? 26.542 -2.804 71.870 1.00 6.81 98 LEU C C 1
ATOM 6480 O O . LEU C 1 98 ? 25.551 -2.848 72.613 1.00 6.12 98 LEU C O 1
ATOM 6485 N N . GLY C 1 99 ? 27.247 -3.866 71.500 1.00 7.81 99 GLY C N 1
ATOM 6486 C CA . GLY C 1 99 ? 27.056 -5.176 72.084 1.00 9.95 99 GLY C CA 1
ATOM 6487 C C . GLY C 1 99 ? 27.371 -5.201 73.553 1.00 9.64 99 GLY C C 1
ATOM 6488 O O . GLY C 1 99 ? 26.611 -5.749 74.346 1.00 10.18 99 GLY C O 1
ATOM 6489 N N . MET C 1 100 ? 28.504 -4.619 73.935 1.00 11.20 100 MET C N 1
ATOM 6490 C CA . MET C 1 100 ? 28.841 -4.493 75.349 1.00 9.79 100 MET C CA 1
ATOM 6491 C C . MET C 1 100 ? 27.699 -3.820 76.103 1.00 9.25 100 MET C C 1
ATOM 6492 O O . MET C 1 100 ? 27.308 -4.239 77.202 1.00 8.50 100 MET C O 1
ATOM 6497 N N . GLN C 1 101 ? 27.154 -2.773 75.488 1.00 9.89 101 GLN C N 1
ATOM 6498 C CA . GLN C 1 101 ? 26.029 -2.042 76.053 1.00 9.36 101 GLN C CA 1
ATOM 6499 C C . GLN C 1 101 ? 24.776 -2.892 76.254 1.00 9.22 101 GLN C C 1
ATOM 6500 O O . GLN C 1 101 ? 24.130 -2.789 77.291 1.00 11.12 101 GLN C O 1
ATOM 6506 N N . GLN C 1 102 ? 24.463 -3.770 75.286 1.00 11.40 102 GLN C N 1
ATOM 6507 C CA . GLN C 1 102 ? 23.340 -4.703 75.444 1.00 10.34 102 GLN C CA 1
ATOM 6508 C C . GLN C 1 102 ? 23.496 -5.448 76.754 1.00 10.98 102 GLN C C 1
ATOM 6509 O O . GLN C 1 102 ? 22.560 -5.469 77.593 1.00 11.15 102 GLN C O 1
ATOM 6515 N N . ILE C 1 103 ? 24.704 -5.977 76.993 1.00 11.70 103 ILE C N 1
ATOM 6516 C CA . ILE C 1 103 ? 25.015 -6.751 78.242 1.00 10.60 103 ILE C CA 1
ATOM 6517 C C . ILE C 1 103 ? 25.117 -5.915 79.525 1.00 10.77 103 ILE C C 1
ATOM 6518 O O . ILE C 1 103 ? 24.612 -6.325 80.586 1.00 12.11 103 ILE C O 1
ATOM 6523 N N . ALA C 1 104 ? 25.798 -4.772 79.433 1.00 10.56 104 ALA C N 1
ATOM 6524 C CA . ALA C 1 104 ? 25.914 -3.806 80.531 1.00 11.19 104 ALA C CA 1
ATOM 6525 C C . ALA C 1 104 ? 24.557 -3.322 81.002 1.00 12.09 104 ALA C C 1
ATOM 6526 O O . ALA C 1 104 ? 24.396 -3.024 82.189 1.00 11.19 104 ALA C O 1
ATOM 6528 N N . THR C 1 105 ? 23.589 -3.197 80.076 1.00 12.28 105 THR C N 1
ATOM 6529 C CA . THR C 1 105 ? 22.251 -2.704 80.458 1.00 12.90 105 THR C CA 1
ATOM 6530 C C . THR C 1 105 ? 21.295 -3.836 80.826 1.00 13.01 105 THR C C 1
ATOM 6531 O O . THR C 1 105 ? 20.124 -3.583 81.058 1.00 14.98 105 THR C O 1
ATOM 6535 N N . GLY C 1 106 ? 21.793 -5.070 80.898 1.00 12.78 106 GLY C N 1
ATOM 6536 C CA . GLY C 1 106 ? 20.954 -6.217 81.178 1.00 13.31 106 GLY C CA 1
ATOM 6537 C C . GLY C 1 106 ? 19.902 -6.509 80.117 1.00 14.23 106 GLY C C 1
ATOM 6538 O O . GLY C 1 106 ? 18.838 -7.037 80.445 1.00 15.09 106 GLY C O 1
ATOM 6539 N N . ASP C 1 107 ? 20.188 -6.175 78.856 1.00 15.11 107 ASP C N 1
ATOM 6540 C CA . ASP C 1 107 ? 19.278 -6.489 77.735 1.00 15.34 107 ASP C CA 1
ATOM 6541 C C . ASP C 1 107 ? 19.617 -7.811 77.069 1.00 15.18 107 ASP C C 1
ATOM 6542 O O . ASP C 1 107 ? 18.775 -8.376 76.383 1.00 15.61 107 ASP C O 1
ATOM 6547 N N . ALA C 1 108 ? 20.836 -8.309 77.298 1.00 14.05 108 ALA C N 1
ATOM 6548 C CA . ALA C 1 108 ? 21.325 -9.526 76.662 1.00 12.71 108 ALA C CA 1
ATOM 6549 C C . ALA C 1 108 ? 22.479 -10.087 77.468 1.00 12.92 108 ALA C C 1
ATOM 6550 O O . ALA C 1 108 ? 23.230 -9.330 78.097 1.00 11.24 108 ALA C O 1
ATOM 6552 N N . SER C 1 109 ? 22.601 -11.413 77.472 1.00 14.03 109 SER C N 1
ATOM 6553 C CA . SER C 1 109 ? 23.705 -12.077 78.146 1.00 13.15 109 SER C CA 1
ATOM 6554 C C . SER C 1 109 ? 24.842 -12.358 77.172 1.00 12.31 109 SER C C 1
ATOM 6555 O O . SER C 1 109 ? 26.001 -12.250 77.562 1.00 12.75 109 SER C O 1
ATOM 6558 N N . ILE C 1 110 ? 24.531 -12.696 75.920 1.00 9.75 110 ILE C N 1
ATOM 6559 C CA . ILE C 1 110 ? 25.578 -13.142 74.985 1.00 9.45 110 ILE C CA 1
ATOM 6560 C C . ILE C 1 110 ? 25.424 -12.553 73.585 1.00 7.71 110 ILE C C 1
ATOM 6561 O O . ILE C 1 110 ? 24.413 -12.773 72.960 1.00 6.99 110 ILE C O 1
ATOM 6566 N N . ILE C 1 111 ? 26.446 -11.855 73.102 1.00 5.94 111 ILE C N 1
ATOM 6567 C CA . ILE C 1 111 ? 26.355 -11.080 71.870 1.00 7.46 111 ILE C CA 1
ATOM 6568 C C . ILE C 1 111 ? 27.484 -11.457 70.906 1.00 7.11 111 ILE C C 1
ATOM 6569 O O . ILE C 1 111 ? 28.644 -11.567 71.297 1.00 7.01 111 ILE C O 1
ATOM 6574 N N . VAL C 1 112 ? 27.140 -11.677 69.651 1.00 6.67 112 VAL C N 1
ATOM 6575 C CA . VAL C 1 112 ? 28.149 -11.631 68.600 1.00 6.77 112 VAL C CA 1
ATOM 6576 C C . VAL C 1 112 ? 28.105 -10.276 67.864 1.00 8.10 112 VAL C C 1
ATOM 6577 O O . VAL C 1 112 ? 27.083 -9.887 67.284 1.00 5.96 112 VAL C O 1
ATOM 6581 N N . ALA C 1 113 ? 29.237 -9.568 67.909 1.00 7.54 113 ALA C N 1
ATOM 6582 C CA . ALA C 1 113 ? 29.360 -8.280 67.243 1.00 5.17 113 ALA C CA 1
ATOM 6583 C C . ALA C 1 113 ? 30.642 -8.139 66.443 1.00 5.74 113 ALA C C 1
ATOM 6584 O O . ALA C 1 113 ? 31.674 -8.698 66.773 1.00 7.44 113 ALA C O 1
ATOM 6586 N N . GLY C 1 114 ? 30.576 -7.332 65.396 1.00 7.40 114 GLY C N 1
ATOM 6587 C CA . GLY C 1 114 ? 31.744 -7.074 64.567 1.00 6.88 114 GLY C CA 1
ATOM 6588 C C . GLY C 1 114 ? 31.317 -6.340 63.321 1.00 8.26 114 GLY C C 1
ATOM 6589 O O . GLY C 1 114 ? 30.432 -5.484 63.372 1.00 8.79 114 GLY C O 1
ATOM 6590 N N . GLY C 1 115 ? 31.952 -6.656 62.211 1.00 8.94 115 GLY C N 1
ATOM 6591 C CA . GLY C 1 115 ? 31.549 -6.082 60.940 1.00 10.19 115 GLY C CA 1
ATOM 6592 C C . GLY C 1 115 ? 31.758 -6.999 59.764 1.00 8.78 115 GLY C C 1
ATOM 6593 O O . GLY C 1 115 ? 32.569 -7.932 59.820 1.00 8.97 115 GLY C O 1
ATOM 6594 N N . MET C 1 116 ? 31.041 -6.741 58.675 1.00 9.06 116 MET C N 1
ATOM 6595 C CA . MET C 1 116 ? 31.259 -7.466 57.430 1.00 9.53 116 MET C CA 1
ATOM 6596 C C . MET C 1 116 ? 31.222 -6.495 56.286 1.00 8.14 116 MET C C 1
ATOM 6597 O O . MET C 1 116 ? 30.510 -5.488 56.321 1.00 7.25 116 MET C O 1
ATOM 6602 N N . GLU C 1 117 ? 32.021 -6.790 55.264 1.00 8.53 117 GLU C N 1
ATOM 6603 C CA . GLU C 1 117 ? 32.066 -5.951 54.059 1.00 9.73 117 GLU C CA 1
ATOM 6604 C C . GLU C 1 117 ? 32.555 -6.668 52.837 1.00 7.15 117 GLU C C 1
ATOM 6605 O O . GLU C 1 117 ? 33.603 -7.290 52.833 1.00 8.73 117 GLU C O 1
ATOM 6611 N N . SER C 1 118 ? 31.756 -6.580 51.789 1.00 8.02 118 SER C N 1
ATOM 6612 C CA . SER C 1 118 ? 32.194 -6.980 50.476 1.00 7.74 118 SER C CA 1
ATOM 6613 C C . SER C 1 118 ? 32.155 -5.797 49.511 1.00 9.90 118 SER C C 1
ATOM 6614 O O . SER C 1 118 ? 31.127 -5.536 48.858 1.00 12.17 118 SER C O 1
ATOM 6617 N N . MET C 1 119 ? 33.287 -5.105 49.402 1.00 7.80 119 MET C N 1
ATOM 6618 C CA . MET C 1 119 ? 33.418 -3.965 48.489 1.00 8.07 119 MET C CA 1
ATOM 6619 C C . MET C 1 119 ? 33.399 -4.432 47.032 1.00 7.88 119 MET C C 1
ATOM 6620 O O . MET C 1 119 ? 32.898 -3.735 46.150 1.00 7.97 119 MET C O 1
ATOM 6625 N N . SER C 1 120 ? 33.905 -5.627 46.775 1.00 9.60 120 SER C N 1
ATOM 6626 C CA . SER C 1 120 ? 33.682 -6.296 45.496 1.00 11.71 120 SER C CA 1
ATOM 6627 C C . SER C 1 120 ? 32.199 -6.363 45.046 1.00 11.28 120 SER C C 1
ATOM 6628 O O . SER C 1 120 ? 31.855 -6.110 43.857 1.00 10.59 120 SER C O 1
ATOM 6631 N N . MET C 1 121 ? 31.321 -6.739 45.977 1.00 9.67 121 MET C N 1
ATOM 6632 C CA . MET C 1 121 ? 29.942 -7.072 45.587 1.00 8.80 121 MET C CA 1
ATOM 6633 C C . MET C 1 121 ? 29.035 -5.865 45.604 1.00 9.04 121 MET C C 1
ATOM 6634 O O . MET C 1 121 ? 27.832 -5.981 45.279 1.00 8.65 121 MET C O 1
ATOM 6639 N N . ALA C 1 122 ? 29.584 -4.711 46.002 1.00 8.66 122 ALA C N 1
ATOM 6640 C CA . ALA C 1 122 ? 28.828 -3.467 46.051 1.00 6.93 122 ALA C CA 1
ATOM 6641 C C . ALA C 1 122 ? 28.346 -3.155 44.638 1.00 6.29 122 ALA C C 1
ATOM 6642 O O . ALA C 1 122 ? 29.142 -3.176 43.726 1.00 7.12 122 ALA C O 1
ATOM 6644 N N . PRO C 1 123 ? 27.028 -2.959 44.438 1.00 5.51 123 PRO C N 1
ATOM 6645 C CA . PRO C 1 123 ? 26.465 -2.602 43.115 1.00 4.39 123 PRO C CA 1
ATOM 6646 C C . PRO C 1 123 ? 26.641 -1.154 42.605 1.00 4.03 123 PRO C C 1
ATOM 6647 O O . PRO C 1 123 ? 26.993 -0.230 43.397 1.00 3.62 123 PRO C O 1
ATOM 6651 N N . HIS C 1 124 ? 26.329 -0.976 41.320 1.00 6.92 124 HIS C N 1
ATOM 6652 C CA . HIS C 1 124 ? 26.120 0.325 40.723 1.00 7.02 124 HIS C CA 1
ATOM 6653 C C . HIS C 1 124 ? 24.620 0.588 40.787 1.00 7.33 124 HIS C C 1
ATOM 6654 O O . HIS C 1 124 ? 23.817 -0.352 40.728 1.00 7.76 124 HIS C O 1
ATOM 6661 N N . CYS C 1 125 ? 24.230 1.849 40.973 1.00 7.74 125 CYS C N 1
ATOM 6662 C CA . CYS C 1 125 ? 22.815 2.163 41.157 1.00 5.59 125 CYS C CA 1
ATOM 6663 C C . CYS C 1 125 ? 22.390 3.483 40.506 1.00 4.40 125 CYS C C 1
ATOM 6664 O O . CYS C 1 125 ? 23.240 4.300 40.132 1.00 3.28 125 CYS C O 1
ATOM 6667 N N . ALA C 1 126 ? 21.076 3.643 40.364 1.00 2.00 126 ALA C N 1
ATOM 6668 C CA . ALA C 1 126 ? 20.456 4.821 39.727 1.00 3.04 126 ALA C CA 1
ATOM 6669 C C . ALA C 1 126 ? 19.014 4.934 40.199 1.00 5.53 126 ALA C C 1
ATOM 6670 O O . ALA C 1 126 ? 18.257 3.975 40.137 1.00 6.28 126 ALA C O 1
ATOM 6672 N N . HIS C 1 127 ? 18.618 6.130 40.639 1.00 8.41 127 HIS C N 1
ATOM 6673 C CA . HIS C 1 127 ? 17.229 6.383 41.006 1.00 9.20 127 HIS C CA 1
ATOM 6674 C C . HIS C 1 127 ? 16.410 6.539 39.756 1.00 8.83 127 HIS C C 1
ATOM 6675 O O . HIS C 1 127 ? 16.656 7.463 38.967 1.00 11.58 127 HIS C O 1
ATOM 6682 N N . LEU C 1 128 ? 15.450 5.640 39.523 1.00 8.69 128 LEU C N 1
ATOM 6683 C CA . LEU C 1 128 ? 14.839 5.524 38.181 1.00 8.30 128 LEU C CA 1
ATOM 6684 C C . LEU C 1 128 ? 13.307 5.431 38.135 1.00 9.84 128 LEU C C 1
ATOM 6685 O O . LEU C 1 128 ? 12.714 5.120 37.064 1.00 7.65 128 LEU C O 1
ATOM 6690 N N . ARG C 1 129 ? 12.659 5.753 39.255 1.00 11.85 129 ARG C N 1
ATOM 6691 C CA . ARG C 1 129 ? 11.183 5.685 39.348 1.00 13.41 129 ARG C CA 1
ATOM 6692 C C . ARG C 1 129 ? 10.452 6.684 38.487 1.00 15.52 129 ARG C C 1
ATOM 6693 O O . ARG C 1 129 ? 9.530 6.321 37.746 1.00 16.47 129 ARG C O 1
ATOM 6701 N N . GLY C 1 130 ? 10.838 7.956 38.613 1.00 17.65 130 GLY C N 1
ATOM 6702 C CA . GLY C 1 130 ? 10.285 9.032 37.765 1.00 17.80 130 GLY C CA 1
ATOM 6703 C C . GLY C 1 130 ? 10.527 8.745 36.283 1.00 17.61 130 GLY C C 1
ATOM 6704 O O . GLY C 1 130 ? 9.722 9.106 35.423 1.00 18.82 130 GLY C O 1
ATOM 6705 N N . GLY C 1 131 ? 11.636 8.076 35.980 1.00 17.56 131 GLY C N 1
ATOM 6706 C CA . GLY C 1 131 ? 11.956 7.706 34.594 1.00 16.94 131 GLY C CA 1
ATOM 6707 C C . GLY C 1 131 ? 12.729 8.806 33.915 1.00 17.05 131 GLY C C 1
ATOM 6708 O O . GLY C 1 131 ? 12.592 9.975 34.251 1.00 20.22 131 GLY C O 1
ATOM 6709 N N . VAL C 1 132 ? 13.546 8.439 32.947 1.00 15.51 132 VAL C N 1
ATOM 6710 C CA . VAL C 1 132 ? 14.464 9.385 32.354 1.00 15.03 132 VAL C CA 1
ATOM 6711 C C . VAL C 1 132 ? 13.923 9.655 30.978 1.00 13.84 132 VAL C C 1
ATOM 6712 O O . VAL C 1 132 ? 14.136 8.860 30.073 1.00 14.09 132 VAL C O 1
ATOM 6716 N N . LYS C 1 133 ? 13.184 10.748 30.828 1.00 11.10 133 LYS C N 1
ATOM 6717 C CA . LYS C 1 133 ? 12.467 11.029 29.581 1.00 10.45 133 LYS C CA 1
ATOM 6718 C C . LYS C 1 133 ? 13.414 11.272 28.416 1.00 8.95 133 LYS C C 1
ATOM 6719 O O . LYS C 1 133 ? 13.108 10.901 27.264 1.00 5.30 133 LYS C O 1
ATOM 6725 N N . MET C 1 134 ? 14.540 11.928 28.689 1.00 6.96 134 MET C N 1
ATOM 6726 C CA . MET C 1 134 ? 15.618 12.004 27.691 1.00 6.55 134 MET C CA 1
ATOM 6727 C C . MET C 1 134 ? 16.922 12.383 28.378 1.00 5.76 134 MET C C 1
ATOM 6728 O O . MET C 1 134 ? 16.915 13.032 29.388 1.00 6.18 134 MET C O 1
ATOM 6733 N N . GLY C 1 135 ? 18.019 11.948 27.803 1.00 5.03 135 GLY C N 1
ATOM 6734 C CA . GLY C 1 135 ? 19.343 12.218 28.302 1.00 6.80 135 GLY C CA 1
ATOM 6735 C C . GLY C 1 135 ? 20.008 11.045 29.009 1.00 7.54 135 GLY C C 1
ATOM 6736 O O . GLY C 1 135 ? 19.347 10.112 29.448 1.00 6.76 135 GLY C O 1
ATOM 6737 N N . ASP C 1 136 ? 21.338 11.098 29.067 1.00 8.11 136 ASP C N 1
ATOM 6738 C CA . ASP C 1 136 ? 22.145 10.097 29.709 1.00 8.27 136 ASP C CA 1
ATOM 6739 C C . ASP C 1 136 ? 21.831 10.219 31.186 1.00 8.22 136 ASP C C 1
ATOM 6740 O O . ASP C 1 136 ? 21.411 11.272 31.671 1.00 6.79 136 ASP C O 1
ATOM 6745 N N . PHE C 1 137 ? 21.978 9.130 31.894 1.00 8.32 137 PHE C N 1
ATOM 6746 C CA . PHE C 1 137 ? 22.018 9.240 33.332 1.00 6.38 137 PHE C CA 1
ATOM 6747 C C . PHE C 1 137 ? 23.152 8.424 33.929 1.00 8.03 137 PHE C C 1
ATOM 6748 O O . PHE C 1 137 ? 23.663 7.521 33.257 1.00 7.07 137 PHE C O 1
ATOM 6756 N N . LYS C 1 138 ? 23.542 8.752 35.180 1.00 9.41 138 LYS C N 1
ATOM 6757 C CA . LYS C 1 138 ? 24.668 8.039 35.793 1.00 9.21 138 LYS C CA 1
ATOM 6758 C C . LYS C 1 138 ? 24.213 6.811 36.544 1.00 8.30 138 LYS C C 1
ATOM 6759 O O . LYS C 1 138 ? 23.273 6.842 37.347 1.00 9.88 138 LYS C O 1
ATOM 6765 N N . MET C 1 139 ? 24.954 5.742 36.310 1.00 9.47 139 MET C N 1
ATOM 6766 C CA . MET C 1 139 ? 24.952 4.586 37.175 1.00 9.01 139 MET C CA 1
ATOM 6767 C C . MET C 1 139 ? 26.038 4.787 38.246 1.00 7.32 139 MET C C 1
ATOM 6768 O O . MET C 1 139 ? 27.225 4.861 37.954 1.00 6.35 139 MET C O 1
ATOM 6773 N N . ILE C 1 140 ? 25.611 4.945 39.493 1.00 6.38 140 ILE C N 1
ATOM 6774 C CA . ILE C 1 140 ? 26.496 5.355 40.573 1.00 6.66 140 ILE C CA 1
ATOM 6775 C C . ILE C 1 140 ? 27.100 4.153 41.282 1.00 5.61 140 ILE C C 1
ATOM 6776 O O . ILE C 1 140 ? 26.372 3.233 41.696 1.00 4.08 140 ILE C O 1
ATOM 6781 N N . ASP C 1 141 ? 28.429 4.189 41.457 1.00 4.45 141 ASP C N 1
ATOM 6782 C CA . ASP C 1 141 ? 29.159 3.173 42.226 1.00 5.72 141 ASP C CA 1
ATOM 6783 C C . ASP C 1 141 ? 28.925 3.348 43.701 1.00 6.57 141 ASP C C 1
ATOM 6784 O O . ASP C 1 141 ? 29.480 4.253 44.327 1.00 4.32 141 ASP C O 1
ATOM 6789 N N . THR C 1 142 ? 28.100 2.486 44.271 1.00 6.82 142 THR C N 1
ATOM 6790 C CA . THR C 1 142 ? 27.778 2.633 45.653 1.00 7.18 142 THR C CA 1
ATOM 6791 C C . THR C 1 142 ? 29.050 2.498 46.520 1.00 6.65 142 THR C C 1
ATOM 6792 O O . THR C 1 142 ? 29.175 3.198 47.477 1.00 2.00 142 THR C O 1
ATOM 6796 N N . MET C 1 143 ? 30.014 1.658 46.157 1.00 7.42 143 MET C N 1
ATOM 6797 C CA . MET C 1 143 ? 31.275 1.607 46.921 1.00 5.91 143 MET C CA 1
ATOM 6798 C C . MET C 1 143 ? 31.900 2.990 47.056 1.00 6.28 143 MET C C 1
ATOM 6799 O O . MET C 1 143 ? 32.239 3.432 48.196 1.00 2.56 143 MET C O 1
ATOM 6804 N N . ILE C 1 144 ? 32.059 3.660 45.928 1.00 6.25 144 ILE C N 1
ATOM 6805 C CA . ILE C 1 144 ? 32.652 4.977 45.900 1.00 8.12 144 ILE C CA 1
ATOM 6806 C C . ILE C 1 144 ? 31.707 5.988 46.535 1.00 10.25 144 ILE C C 1
ATOM 6807 O O . ILE C 1 144 ? 32.125 6.801 47.393 1.00 9.35 144 ILE C O 1
ATOM 6812 N N . LYS C 1 145 ? 30.433 5.933 46.161 1.00 10.50 145 LYS C N 1
ATOM 6813 C CA . LYS C 1 145 ? 29.513 6.966 46.639 1.00 10.73 145 LYS C CA 1
ATOM 6814 C C . LYS C 1 145 ? 29.267 6.876 48.109 1.00 10.91 145 LYS C C 1
ATOM 6815 O O . LYS C 1 145 ? 29.347 7.885 48.799 1.00 9.10 145 LYS C O 1
ATOM 6821 N N . ASP C 1 146 ? 28.970 5.680 48.608 1.00 9.94 146 ASP C N 1
ATOM 6822 C CA . ASP C 1 146 ? 28.505 5.560 49.977 1.00 10.94 146 ASP C CA 1
ATOM 6823 C C . ASP C 1 146 ? 29.642 5.227 50.895 1.00 10.94 146 ASP C C 1
ATOM 6824 O O . ASP C 1 146 ? 29.461 5.228 52.097 1.00 8.88 146 ASP C O 1
ATOM 6829 N N . GLY C 1 147 ? 30.815 4.944 50.331 1.00 11.76 147 GLY C N 1
ATOM 6830 C CA . GLY C 1 147 ? 31.951 4.475 51.125 1.00 12.20 147 GLY C CA 1
ATOM 6831 C C . GLY C 1 147 ? 33.097 5.460 51.219 1.00 12.02 147 GLY C C 1
ATOM 6832 O O . GLY C 1 147 ? 33.623 5.718 52.305 1.00 13.34 147 GLY C O 1
ATOM 6833 N N . LEU C 1 148 ? 33.472 6.024 50.083 1.00 11.91 148 LEU C N 1
ATOM 6834 C CA . LEU C 1 148 ? 34.750 6.735 49.933 1.00 12.17 148 LEU C CA 1
ATOM 6835 C C . LEU C 1 148 ? 34.667 8.208 49.572 1.00 12.19 148 LEU C C 1
ATOM 6836 O O . LEU C 1 148 ? 35.691 8.877 49.452 1.00 14.01 148 LEU C O 1
ATOM 6841 N N . THR C 1 149 ? 33.452 8.709 49.372 1.00 12.36 149 THR C N 1
ATOM 6842 C CA . THR C 1 149 ? 33.226 10.111 48.988 1.00 11.41 149 THR C CA 1
ATOM 6843 C C . THR C 1 149 ? 32.681 10.901 50.177 1.00 9.97 149 THR C C 1
ATOM 6844 O O . THR C 1 149 ? 31.670 10.521 50.761 1.00 9.29 149 THR C O 1
ATOM 6848 N N . ASP C 1 150 ? 33.354 11.984 50.533 1.00 9.36 150 ASP C N 1
ATOM 6849 C CA . ASP C 1 150 ? 32.822 12.872 51.535 1.00 10.82 150 ASP C CA 1
ATOM 6850 C C . ASP C 1 150 ? 31.514 13.518 51.062 1.00 11.15 150 ASP C C 1
ATOM 6851 O O . ASP C 1 150 ? 31.440 14.066 49.975 1.00 11.24 150 ASP C O 1
ATOM 6856 N N . ALA C 1 151 ? 30.486 13.424 51.900 1.00 12.55 151 ALA C N 1
ATOM 6857 C CA . ALA C 1 151 ? 29.133 13.856 51.551 1.00 12.81 151 ALA C CA 1
ATOM 6858 C C . ALA C 1 151 ? 28.960 15.371 51.600 1.00 14.16 151 ALA C C 1
ATOM 6859 O O . ALA C 1 151 ? 27.979 15.891 51.082 1.00 16.61 151 ALA C O 1
ATOM 6861 N N . PHE C 1 152 ? 29.906 16.079 52.203 1.00 14.29 152 PHE C N 1
ATOM 6862 C CA . PHE C 1 152 ? 29.809 17.518 52.384 1.00 14.84 152 PHE C CA 1
ATOM 6863 C C . PHE C 1 152 ? 30.665 18.299 51.414 1.00 15.80 152 PHE C C 1
ATOM 6864 O O . PHE C 1 152 ? 30.278 19.397 50.961 1.00 16.02 152 PHE C O 1
ATOM 6872 N N . TYR C 1 153 ? 31.843 17.759 51.115 1.00 16.59 153 TYR C N 1
ATOM 6873 C CA . TYR C 1 153 ? 32.792 18.419 50.226 1.00 16.76 153 TYR C CA 1
ATOM 6874 C C . TYR C 1 153 ? 32.806 17.727 48.879 1.00 17.62 153 TYR C C 1
ATOM 6875 O O . TYR C 1 153 ? 33.297 18.283 47.886 1.00 19.45 153 TYR C O 1
ATOM 6884 N N . GLY C 1 154 ? 32.239 16.527 48.821 1.00 17.96 154 GLY C N 1
ATOM 6885 C CA . GLY C 1 154 ? 32.084 15.849 47.544 1.00 18.27 154 GLY C CA 1
ATOM 6886 C C . GLY C 1 154 ? 33.330 15.118 47.100 1.00 18.15 154 GLY C C 1
ATOM 6887 O O . GLY C 1 154 ? 33.241 14.267 46.229 1.00 17.96 154 GLY C O 1
ATOM 6888 N N . TYR C 1 155 ? 34.488 15.393 47.709 1.00 17.85 155 TYR C N 1
ATOM 6889 C CA . TYR C 1 155 ? 35.723 14.754 47.245 1.00 17.14 155 TYR C CA 1
ATOM 6890 C C . TYR C 1 155 ? 35.947 13.458 48.014 1.00 17.55 155 TYR C C 1
ATOM 6891 O O . TYR C 1 155 ? 35.203 13.152 48.941 1.00 16.47 155 TYR C O 1
ATOM 6900 N N . HIS C 1 156 ? 36.942 12.682 47.594 1.00 17.25 156 HIS C N 1
ATOM 6901 C CA . HIS C 1 156 ? 37.177 11.361 48.156 1.00 17.18 156 HIS C CA 1
ATOM 6902 C C . HIS C 1 156 ? 37.970 11.432 49.450 1.00 16.64 156 HIS C C 1
ATOM 6903 O O . HIS C 1 156 ? 38.501 12.491 49.823 1.00 16.18 156 HIS C O 1
ATOM 6910 N N . MET C 1 157 ? 38.039 10.291 50.124 1.00 14.42 157 MET C N 1
ATOM 6911 C CA . MET C 1 157 ? 38.752 10.202 51.390 1.00 14.89 157 MET C CA 1
ATOM 6912 C C . MET C 1 157 ? 40.237 10.511 51.243 1.00 13.79 157 MET C C 1
ATOM 6913 O O . MET C 1 157 ? 40.828 11.081 52.145 1.00 11.42 157 MET C O 1
ATOM 6918 N N . GLY C 1 158 ? 40.847 10.139 50.122 1.00 11.83 158 GLY C N 1
ATOM 6919 C CA . GLY C 1 158 ? 42.271 10.415 49.922 1.00 12.89 158 GLY C CA 1
ATOM 6920 C C . GLY C 1 158 ? 42.602 11.893 49.750 1.00 13.72 158 GLY C C 1
ATOM 6921 O O . GLY C 1 158 ? 43.763 12.315 49.925 1.00 13.34 158 GLY C O 1
ATOM 6922 N N . THR C 1 159 ? 41.586 12.681 49.403 1.00 13.26 159 THR C N 1
ATOM 6923 C CA . THR C 1 159 ? 41.683 14.141 49.435 1.00 12.90 159 THR C CA 1
ATOM 6924 C C . THR C 1 159 ? 41.742 14.665 50.894 1.00 12.57 159 THR C C 1
ATOM 6925 O O . THR C 1 159 ? 42.506 15.586 51.185 1.00 11.16 159 THR C O 1
ATOM 6929 N N . THR C 1 160 ? 40.981 14.045 51.804 1.00 11.64 160 THR C N 1
ATOM 6930 C CA . THR C 1 160 ? 41.086 14.355 53.239 1.00 11.32 160 THR C CA 1
ATOM 6931 C C . THR C 1 160 ? 42.476 14.014 53.786 1.00 11.99 160 THR C C 1
ATOM 6932 O O . THR C 1 160 ? 43.019 14.721 54.643 1.00 10.72 160 THR C O 1
ATOM 6936 N N . ALA C 1 161 ? 43.036 12.911 53.301 1.00 12.50 161 ALA C N 1
ATOM 6937 C CA . ALA C 1 161 ? 44.402 12.533 53.645 1.00 12.98 161 ALA C CA 1
ATOM 6938 C C . ALA C 1 161 ? 45.367 13.640 53.188 1.00 12.95 161 ALA C C 1
ATOM 6939 O O . ALA C 1 161 ? 46.270 14.024 53.943 1.00 14.92 161 ALA C O 1
ATOM 6941 N N . GLU C 1 162 ? 45.162 14.166 51.981 1.00 11.88 162 GLU C N 1
ATOM 6942 C CA . GLU C 1 162 ? 45.978 15.276 51.497 1.00 11.63 162 GLU C CA 1
ATOM 6943 C C . GLU C 1 162 ? 45.860 16.489 52.416 1.00 10.13 162 GLU C C 1
ATOM 6944 O O . GLU C 1 162 ? 46.863 17.171 52.704 1.00 9.91 162 GLU C O 1
ATOM 6950 N N . ASN C 1 163 ? 44.649 16.764 52.889 1.00 9.07 163 ASN C N 1
ATOM 6951 C CA . ASN C 1 163 ? 44.467 17.858 53.850 1.00 8.57 163 ASN C CA 1
ATOM 6952 C C . ASN C 1 163 ? 45.320 17.591 55.100 1.00 7.94 163 ASN C C 1
ATOM 6953 O O . ASN C 1 163 ? 46.067 18.460 55.510 1.00 8.66 163 ASN C O 1
ATOM 6958 N N . VAL C 1 164 ? 45.238 16.380 55.670 1.00 9.50 164 VAL C N 1
ATOM 6959 C CA . VAL C 1 164 ? 46.010 16.000 56.882 1.00 8.73 164 VAL C CA 1
ATOM 6960 C C . VAL C 1 164 ? 47.523 16.062 56.643 1.00 9.75 164 VAL C C 1
ATOM 6961 O O . VAL C 1 164 ? 48.293 16.591 57.463 1.00 8.03 164 VAL C O 1
ATOM 6965 N N . ALA C 1 165 ? 47.945 15.530 55.499 1.00 10.18 165 ALA C N 1
ATOM 6966 C CA . ALA C 1 165 ? 49.344 15.583 55.109 1.00 11.56 165 ALA C CA 1
ATOM 6967 C C . ALA C 1 165 ? 49.834 17.039 55.131 1.00 12.21 165 ALA C C 1
ATOM 6968 O O . ALA C 1 165 ? 50.902 17.340 55.659 1.00 12.22 165 ALA C O 1
ATOM 6970 N N . LYS C 1 166 ? 49.023 17.933 54.564 1.00 14.51 166 LYS C N 1
ATOM 6971 C CA . LYS C 1 166 ? 49.380 19.350 54.432 1.00 15.42 166 LYS C CA 1
ATOM 6972 C C . LYS C 1 166 ? 49.399 20.074 55.768 1.00 16.18 166 LYS C C 1
ATOM 6973 O O . LYS C 1 166 ? 50.273 20.909 56.005 1.00 17.02 166 LYS C O 1
ATOM 6979 N N . GLN C 1 167 ? 48.439 19.752 56.632 1.00 17.00 167 GLN C N 1
ATOM 6980 C CA . GLN C 1 167 ? 48.406 20.291 57.989 1.00 17.71 167 GLN C CA 1
ATOM 6981 C C . GLN C 1 167 ? 49.697 19.938 58.686 1.00 17.43 167 GLN C C 1
ATOM 6982 O O . GLN C 1 167 ? 50.457 20.821 59.075 1.00 18.10 167 GLN C O 1
ATOM 6988 N N . TRP C 1 168 ? 49.948 18.633 58.804 1.00 16.56 168 TRP C N 1
ATOM 6989 C CA . TRP C 1 168 ? 51.088 18.118 59.564 1.00 16.25 168 TRP C CA 1
ATOM 6990 C C . TRP C 1 168 ? 52.414 18.195 58.786 1.00 15.85 168 TRP C C 1
ATOM 6991 O O . TRP C 1 168 ? 53.459 17.805 59.304 1.00 14.88 168 TRP C O 1
ATOM 7002 N N . GLN C 1 169 ? 52.371 18.709 57.554 1.00 15.91 169 GLN C N 1
ATOM 7003 C CA . GLN C 1 169 ? 53.573 18.879 56.742 1.00 15.70 169 GLN C CA 1
ATOM 7004 C C . GLN C 1 169 ? 54.340 17.554 56.677 1.00 15.06 169 GLN C C 1
ATOM 7005 O O . GLN C 1 169 ? 55.490 17.457 57.111 1.00 14.45 169 GLN C O 1
ATOM 7011 N N . LEU C 1 170 ? 53.670 16.523 56.178 1.00 14.47 170 LEU C N 1
ATOM 7012 C CA . LEU C 1 170 ? 54.255 15.188 56.086 1.00 14.33 170 LEU C CA 1
ATOM 7013 C C . LEU C 1 170 ? 54.755 14.938 54.673 1.00 14.30 170 LEU C C 1
ATOM 7014 O O . LEU C 1 170 ? 53.973 14.970 53.717 1.00 15.38 170 LEU C O 1
ATOM 7019 N N . SER C 1 171 ? 56.054 14.676 54.551 1.00 13.39 171 SER C N 1
ATOM 7020 C CA . SER C 1 171 ? 56.693 14.475 53.266 1.00 11.99 171 SER C CA 1
ATOM 7021 C C . SER C 1 171 ? 56.271 13.157 52.641 1.00 11.80 171 SER C C 1
ATOM 7022 O O . SER C 1 171 ? 55.900 12.214 53.350 1.00 11.70 171 SER C O 1
ATOM 7025 N N . ARG C 1 172 ? 56.336 13.104 51.312 1.00 11.52 172 ARG C N 1
ATOM 7026 C CA . ARG C 1 172 ? 56.090 11.876 50.536 1.00 11.46 172 ARG C CA 1
ATOM 7027 C C . ARG C 1 172 ? 56.973 10.723 51.028 1.00 11.38 172 ARG C C 1
ATOM 7028 O O . ARG C 1 172 ? 56.537 9.570 51.087 1.00 10.31 172 ARG C O 1
ATOM 7036 N N . ASP C 1 173 ? 58.204 11.058 51.401 1.00 11.50 173 ASP C N 1
ATOM 7037 C CA . ASP C 1 173 ? 59.177 10.086 51.892 1.00 11.94 173 ASP C CA 1
ATOM 7038 C C . ASP C 1 173 ? 58.823 9.520 53.265 1.00 12.31 173 ASP C C 1
ATOM 7039 O O . ASP C 1 173 ? 59.005 8.325 53.491 1.00 12.33 173 ASP C O 1
ATOM 7044 N N . GLU C 1 174 ? 58.314 10.359 54.175 1.00 12.63 174 GLU C N 1
ATOM 7045 C CA . GLU C 1 174 ? 57.850 9.870 55.479 1.00 12.51 174 GLU C CA 1
ATOM 7046 C C . GLU C 1 174 ? 56.600 9.031 55.319 1.00 11.47 174 GLU C C 1
ATOM 7047 O O . GLU C 1 174 ? 56.387 8.102 56.074 1.00 11.30 174 GLU C O 1
ATOM 7053 N N . GLN C 1 175 ? 55.757 9.368 54.356 1.00 10.53 175 GLN C N 1
ATOM 7054 C CA . GLN C 1 175 ? 54.560 8.575 54.125 1.00 9.81 175 GLN C CA 1
ATOM 7055 C C . GLN C 1 175 ? 54.893 7.256 53.460 1.00 9.57 175 GLN C C 1
ATOM 7056 O O . GLN C 1 175 ? 54.290 6.240 53.808 1.00 9.07 175 GLN C O 1
ATOM 7062 N N . ASP C 1 176 ? 55.843 7.276 52.516 1.00 9.13 176 ASP C N 1
ATOM 7063 C CA . ASP C 1 176 ? 56.312 6.048 51.849 1.00 9.06 176 ASP C CA 1
ATOM 7064 C C . ASP C 1 176 ? 57.114 5.124 52.737 1.00 8.65 176 ASP C C 1
ATOM 7065 O O . ASP C 1 176 ? 56.959 3.905 52.628 1.00 9.05 176 ASP C O 1
ATOM 7070 N N . ALA C 1 177 ? 57.990 5.690 53.569 1.00 7.88 177 ALA C N 1
ATOM 7071 C CA . ALA C 1 177 ? 58.735 4.899 54.556 1.00 8.09 177 ALA C CA 1
ATOM 7072 C C . ALA C 1 177 ? 57.786 4.145 55.483 1.00 7.96 177 ALA C C 1
ATOM 7073 O O . ALA C 1 177 ? 58.057 3.010 55.850 1.00 7.06 177 ALA C O 1
ATOM 7075 N N . PHE C 1 178 ? 56.678 4.797 55.850 1.00 8.76 178 PHE C N 1
ATOM 7076 C CA . PHE C 1 178 ? 55.660 4.205 56.717 1.00 9.60 178 PHE C CA 1
ATOM 7077 C C . PHE C 1 178 ? 55.020 3.024 55.998 1.00 10.24 178 PHE C C 1
ATOM 7078 O O . PHE C 1 178 ? 54.951 1.913 56.544 1.00 10.48 178 PHE C O 1
ATOM 7086 N N . ALA C 1 179 ? 54.593 3.294 54.764 1.00 9.60 179 ALA C N 1
ATOM 7087 C CA . ALA C 1 179 ? 53.967 2.324 53.863 1.00 10.57 179 ALA C CA 1
ATOM 7088 C C . ALA C 1 179 ? 54.758 1.030 53.763 1.00 11.11 179 ALA C C 1
ATOM 7089 O O . ALA C 1 179 ? 54.220 -0.055 53.987 1.00 11.71 179 ALA C O 1
ATOM 7091 N N . VAL C 1 180 ? 56.039 1.152 53.431 1.00 11.38 180 VAL C N 1
ATOM 7092 C CA . VAL C 1 180 ? 56.891 -0.019 53.249 1.00 11.18 180 VAL C CA 1
ATOM 7093 C C . VAL C 1 180 ? 57.097 -0.716 54.585 1.00 11.09 180 VAL C C 1
ATOM 7094 O O . VAL C 1 180 ? 57.173 -1.946 54.642 1.00 10.82 180 VAL C O 1
ATOM 7098 N N . ALA C 1 181 ? 57.163 0.080 55.659 1.00 11.00 181 ALA C N 1
ATOM 7099 C CA . ALA C 1 181 ? 57.247 -0.440 57.028 1.00 11.10 181 ALA C CA 1
ATOM 7100 C C . ALA C 1 181 ? 56.052 -1.325 57.339 1.00 11.23 181 ALA C C 1
ATOM 7101 O O . ALA C 1 181 ? 56.207 -2.439 57.857 1.00 11.02 181 ALA C O 1
ATOM 7103 N N . SER C 1 182 ? 54.861 -0.824 57.002 1.00 10.89 182 SER C N 1
ATOM 7104 C CA . SER C 1 182 ? 53.601 -1.545 57.250 1.00 10.36 182 SER C CA 1
ATOM 7105 C C . SER C 1 182 ? 53.582 -2.885 56.483 1.00 10.39 182 SER C C 1
ATOM 7106 O O . SER C 1 182 ? 53.259 -3.936 57.058 1.00 10.92 182 SER C O 1
ATOM 7109 N N . GLN C 1 183 ? 53.956 -2.850 55.202 1.00 8.94 183 GLN C N 1
ATOM 7110 C CA . GLN C 1 183 ? 53.978 -4.040 54.366 1.00 8.06 183 GLN C CA 1
ATOM 7111 C C . GLN C 1 183 ? 54.952 -5.031 54.933 1.00 7.23 183 GLN C C 1
ATOM 7112 O O . GLN C 1 183 ? 54.652 -6.225 55.031 1.00 7.04 183 GLN C O 1
ATOM 7118 N N . ASN C 1 184 ? 56.138 -4.530 55.277 1.00 6.69 184 ASN C N 1
ATOM 7119 C CA . ASN C 1 184 ? 57.223 -5.380 55.753 1.00 7.09 184 ASN C CA 1
ATOM 7120 C C . ASN C 1 184 ? 56.821 -6.069 57.059 1.00 7.16 184 ASN C C 1
ATOM 7121 O O . ASN C 1 184 ? 57.084 -7.260 57.263 1.00 6.32 184 ASN C O 1
ATOM 7126 N N . LYS C 1 185 ? 56.170 -5.314 57.941 1.00 7.81 185 LYS C N 1
ATOM 7127 C CA . LYS C 1 185 ? 55.706 -5.852 59.223 1.00 8.14 185 LYS C CA 1
ATOM 7128 C C . LYS C 1 185 ? 54.668 -6.939 58.984 1.00 8.57 185 LYS C C 1
ATOM 7129 O O . LYS C 1 185 ? 54.689 -7.976 59.658 1.00 8.60 185 LYS C O 1
ATOM 7135 N N . ALA C 1 186 ? 53.788 -6.695 58.007 1.00 8.88 186 ALA C N 1
ATOM 7136 C CA . ALA C 1 186 ? 52.672 -7.592 57.693 1.00 9.02 186 ALA C CA 1
ATOM 7137 C C . ALA C 1 186 ? 53.156 -8.865 57.014 1.00 10.43 186 ALA C C 1
ATOM 7138 O O . ALA C 1 186 ? 52.729 -9.975 57.377 1.00 10.85 186 ALA C O 1
ATOM 7140 N N . GLU C 1 187 ? 54.081 -8.733 56.065 1.00 10.94 187 GLU C N 1
ATOM 7141 C CA . GLU C 1 187 ? 54.626 -9.934 55.437 1.00 11.53 187 GLU C CA 1
ATOM 7142 C C . GLU C 1 187 ? 55.439 -10.779 56.419 1.00 10.45 187 GLU C C 1
ATOM 7143 O O . GLU C 1 187 ? 55.506 -11.992 56.251 1.00 10.01 187 GLU C O 1
ATOM 7149 N N . ALA C 1 188 ? 56.059 -10.140 57.420 1.00 9.57 188 ALA C N 1
ATOM 7150 C CA . ALA C 1 188 ? 56.752 -10.854 58.484 1.00 8.79 188 ALA C CA 1
ATOM 7151 C C . ALA C 1 188 ? 55.737 -11.633 59.306 1.00 8.71 188 ALA C C 1
ATOM 7152 O O . ALA C 1 188 ? 55.840 -12.859 59.434 1.00 7.32 188 ALA C O 1
ATOM 7154 N N . ALA C 1 189 ? 54.772 -10.912 59.876 1.00 6.79 189 ALA C N 1
ATOM 7155 C CA . ALA C 1 189 ? 53.672 -11.548 60.596 1.00 7.29 189 ALA C CA 1
ATOM 7156 C C . ALA C 1 189 ? 53.094 -12.721 59.799 1.00 7.66 189 ALA C C 1
ATOM 7157 O O . ALA C 1 189 ? 52.952 -13.814 60.324 1.00 8.04 189 ALA C O 1
ATOM 7159 N N . GLN C 1 190 ? 52.788 -12.493 58.526 1.00 8.44 190 GLN C N 1
ATOM 7160 C CA . GLN C 1 190 ? 52.156 -13.515 57.696 1.00 8.19 190 GLN C CA 1
ATOM 7161 C C . GLN C 1 190 ? 52.997 -14.793 57.658 1.00 9.05 190 GLN C C 1
ATOM 7162 O O . GLN C 1 190 ? 52.510 -15.874 57.994 1.00 8.33 190 GLN C O 1
ATOM 7168 N N . LYS C 1 191 ? 54.262 -14.665 57.275 1.00 9.83 191 LYS C N 1
ATOM 7169 C CA . LYS C 1 191 ? 55.158 -15.818 57.187 1.00 10.80 191 LYS C CA 1
ATOM 7170 C C . LYS C 1 191 ? 55.415 -16.454 58.545 1.00 10.64 191 LYS C C 1
ATOM 7171 O O . LYS C 1 191 ? 55.449 -17.683 58.660 1.00 11.39 191 LYS C O 1
ATOM 7177 N N . ASP C 1 192 ? 55.612 -15.610 59.560 1.00 10.30 192 ASP C N 1
ATOM 7178 C CA . ASP C 1 192 ? 55.828 -16.053 60.946 1.00 10.20 192 ASP C CA 1
ATOM 7179 C C . ASP C 1 192 ? 54.624 -16.743 61.587 1.00 9.80 192 ASP C C 1
ATOM 7180 O O . ASP C 1 192 ? 54.719 -17.146 62.748 1.00 7.96 192 ASP C O 1
ATOM 7185 N N . GLY C 1 193 ? 53.500 -16.843 60.859 1.00 10.47 193 GLY C N 1
ATOM 7186 C CA . GLY C 1 193 ? 52.295 -17.547 61.320 1.00 10.18 193 GLY C CA 1
ATOM 7187 C C . GLY C 1 193 ? 51.409 -16.741 62.262 1.00 10.50 193 GLY C C 1
ATOM 7188 O O . GLY C 1 193 ? 50.460 -17.283 62.834 1.00 11.34 193 GLY C O 1
ATOM 7189 N N . ARG C 1 194 ? 51.687 -15.446 62.417 1.00 10.23 194 ARG C N 1
ATOM 7190 C CA . ARG C 1 194 ? 51.030 -14.653 63.465 1.00 9.71 194 ARG C CA 1
ATOM 7191 C C . ARG C 1 194 ? 49.565 -14.288 63.173 1.00 9.47 194 ARG C C 1
ATOM 7192 O O . ARG C 1 194 ? 48.838 -13.881 64.069 1.00 9.51 194 ARG C O 1
ATOM 7200 N N . PHE C 1 195 ? 49.115 -14.491 61.944 1.00 9.66 195 PHE C N 1
ATOM 7201 C CA . PHE C 1 195 ? 47.712 -14.277 61.616 1.00 8.89 195 PHE C CA 1
ATOM 7202 C C . PHE C 1 195 ? 46.843 -15.531 61.693 1.00 9.76 195 PHE C C 1
ATOM 7203 O O . PHE C 1 195 ? 45.614 -15.450 61.581 1.00 9.97 195 PHE C O 1
ATOM 7211 N N . LYS C 1 196 ? 47.475 -16.684 61.884 1.00 10.13 196 LYS C N 1
ATOM 7212 C CA . LYS C 1 196 ? 46.761 -17.956 61.848 1.00 10.48 196 LYS C CA 1
ATOM 7213 C C . LYS C 1 196 ? 45.720 -18.075 62.968 1.00 10.67 196 LYS C C 1
ATOM 7214 O O . LYS C 1 196 ? 44.606 -18.513 62.734 1.00 11.05 196 LYS C O 1
ATOM 7220 N N . ASP C 1 197 ? 46.078 -17.695 64.185 1.00 11.41 197 ASP C N 1
ATOM 7221 C CA . ASP C 1 197 ? 45.123 -17.754 65.280 1.00 10.27 197 ASP C CA 1
ATOM 7222 C C . ASP C 1 197 ? 43.815 -17.038 64.954 1.00 9.26 197 ASP C C 1
ATOM 7223 O O . ASP C 1 197 ? 42.735 -17.602 65.072 1.00 8.79 197 ASP C O 1
ATOM 7228 N N . GLU C 1 198 ? 43.927 -15.785 64.549 1.00 8.72 198 GLU C N 1
ATOM 7229 C CA . GLU C 1 198 ? 42.765 -14.926 64.350 1.00 8.40 198 GLU C CA 1
ATOM 7230 C C . GLU C 1 198 ? 41.988 -15.211 63.070 1.00 8.25 198 GLU C C 1
ATOM 7231 O O . GLU C 1 198 ? 40.783 -14.983 63.027 1.00 8.30 198 GLU C O 1
ATOM 7237 N N . ILE C 1 199 ? 42.673 -15.661 62.019 1.00 8.70 199 ILE C N 1
ATOM 7238 C CA . ILE C 1 199 ? 42.004 -15.904 60.741 1.00 8.59 199 ILE C CA 1
ATOM 7239 C C . ILE C 1 199 ? 41.284 -17.231 60.862 1.00 9.65 199 ILE C C 1
ATOM 7240 O O . ILE C 1 199 ? 41.877 -18.217 61.326 1.00 9.56 199 ILE C O 1
ATOM 7245 N N . VAL C 1 200 ? 40.015 -17.257 60.459 1.00 9.52 200 VAL C N 1
ATOM 7246 C CA . VAL C 1 200 ? 39.316 -18.518 60.223 1.00 8.99 200 VAL C CA 1
ATOM 7247 C C . VAL C 1 200 ? 39.276 -18.748 58.731 1.00 10.06 200 VAL C C 1
ATOM 7248 O O . VAL C 1 200 ? 38.906 -17.851 58.003 1.00 12.00 200 VAL C O 1
ATOM 7252 N N . PRO C 1 201 ? 39.683 -19.939 58.264 1.00 11.30 201 PRO C N 1
ATOM 7253 C CA . PRO C 1 201 ? 39.561 -20.205 56.849 1.00 11.55 201 PRO C CA 1
ATOM 7254 C C . PRO C 1 201 ? 38.131 -19.995 56.360 1.00 12.42 201 PRO C C 1
ATOM 7255 O O . PRO C 1 201 ? 37.176 -20.347 57.066 1.00 14.66 201 PRO C O 1
ATOM 7259 N N . PHE C 1 202 ? 37.980 -19.390 55.196 1.00 11.69 202 PHE C N 1
ATOM 7260 C CA . PHE C 1 202 ? 36.683 -19.285 54.580 1.00 11.87 202 PHE C CA 1
ATOM 7261 C C . PHE C 1 202 ? 36.739 -20.093 53.333 1.00 10.53 202 PHE C C 1
ATOM 7262 O O . PHE C 1 202 ? 37.660 -19.912 52.582 1.00 10.27 202 PHE C O 1
ATOM 7270 N N . ILE C 1 203 ? 35.744 -20.939 53.091 1.00 11.20 203 ILE C N 1
ATOM 7271 C CA . ILE C 1 203 ? 35.679 -21.712 51.822 1.00 11.77 203 ILE C CA 1
ATOM 7272 C C . ILE C 1 203 ? 34.820 -21.078 50.734 1.00 13.62 203 ILE C C 1
ATOM 7273 O O . ILE C 1 203 ? 33.605 -20.882 50.904 1.00 13.21 203 ILE C O 1
ATOM 7278 N N . VAL C 1 204 ? 35.461 -20.800 49.596 1.00 14.92 204 VAL C N 1
ATOM 7279 C CA . VAL C 1 204 ? 34.813 -20.183 48.442 1.00 15.76 204 VAL C CA 1
ATOM 7280 C C . VAL C 1 204 ? 34.264 -21.272 47.502 1.00 17.71 204 VAL C C 1
ATOM 7281 O O . VAL C 1 204 ? 34.987 -21.867 46.672 1.00 16.35 204 VAL C O 1
ATOM 7285 N N . LYS C 1 205 ? 32.974 -21.540 47.655 1.00 20.76 205 LYS C N 1
ATOM 7286 C CA . LYS C 1 205 ? 32.341 -22.629 46.928 1.00 23.26 205 LYS C CA 1
ATOM 7287 C C . LYS C 1 205 ? 32.286 -22.325 45.443 1.00 25.35 205 LYS C C 1
ATOM 7288 O O . LYS C 1 205 ? 32.004 -21.193 45.036 1.00 25.43 205 LYS C O 1
ATOM 7294 N N . GLY C 1 206 ? 32.530 -23.346 44.629 1.00 27.34 206 GLY C N 1
ATOM 7295 C CA . GLY C 1 206 ? 32.423 -23.194 43.186 1.00 29.25 206 GLY C CA 1
ATOM 7296 C C . GLY C 1 206 ? 31.961 -24.468 42.519 1.00 31.03 206 GLY C C 1
ATOM 7297 O O . GLY C 1 206 ? 32.021 -25.549 43.102 1.00 31.38 206 GLY C O 1
ATOM 7298 N N . ARG C 1 207 ? 31.459 -24.313 41.302 1.00 33.20 207 ARG C N 1
ATOM 7299 C CA . ARG C 1 207 ? 31.224 -25.429 40.398 1.00 34.72 207 ARG C CA 1
ATOM 7300 C C . ARG C 1 207 ? 32.542 -26.121 40.053 1.00 34.66 207 ARG C C 1
ATOM 7301 O O . ARG C 1 207 ? 32.677 -27.337 40.194 1.00 35.18 207 ARG C O 1
ATOM 7309 N N . LYS C 1 208 ? 33.529 -25.323 39.663 1.00 34.24 208 LYS C N 1
ATOM 7310 C CA . LYS C 1 208 ? 34.829 -25.822 39.247 1.00 33.89 208 LYS C CA 1
ATOM 7311 C C . LYS C 1 208 ? 35.555 -26.540 40.401 1.00 33.00 208 LYS C C 1
ATOM 7312 O O . LYS C 1 208 ? 36.295 -27.508 40.183 1.00 33.25 208 LYS C O 1
ATOM 7318 N N . GLY C 1 209 ? 35.322 -26.078 41.627 1.00 31.00 209 GLY C N 1
ATOM 7319 C CA . GLY C 1 209 ? 36.008 -26.620 42.792 1.00 29.45 209 GLY C CA 1
ATOM 7320 C C . GLY C 1 209 ? 36.066 -25.612 43.917 1.00 27.61 209 GLY C C 1
ATOM 7321 O O . GLY C 1 209 ? 36.188 -24.409 43.679 1.00 27.48 209 GLY C O 1
ATOM 7322 N N . ASP C 1 210 ? 35.969 -26.108 45.145 1.00 25.37 210 ASP C N 1
ATOM 7323 C CA . ASP C 1 210 ? 36.003 -25.259 46.313 1.00 23.43 210 ASP C CA 1
ATOM 7324 C C . ASP C 1 210 ? 37.429 -24.778 46.532 1.00 21.72 210 ASP C C 1
ATOM 7325 O O . ASP C 1 210 ? 38.374 -25.525 46.283 1.00 20.58 210 ASP C O 1
ATOM 7330 N N . ILE C 1 211 ? 37.567 -23.526 46.990 1.00 18.97 211 ILE C N 1
ATOM 7331 C CA . ILE C 1 211 ? 38.869 -22.917 47.268 1.00 16.93 211 ILE C CA 1
ATOM 7332 C C . ILE C 1 211 ? 38.841 -22.395 48.688 1.00 14.88 211 ILE C C 1
ATOM 7333 O O . ILE C 1 211 ? 38.003 -21.571 48.998 1.00 14.18 211 ILE C O 1
ATOM 7338 N N . THR C 1 212 ? 39.734 -22.904 49.540 1.00 14.34 212 THR C N 1
ATOM 7339 C CA . THR C 1 212 ? 39.859 -22.438 50.920 1.00 12.92 212 THR C CA 1
ATOM 7340 C C . THR C 1 212 ? 40.787 -21.249 50.936 1.00 11.77 212 THR C C 1
ATOM 7341 O O . THR C 1 212 ? 41.918 -21.322 50.439 1.00 11.23 212 THR C O 1
ATOM 7345 N N . VAL C 1 213 ? 40.290 -20.159 51.511 1.00 10.32 213 VAL C N 1
ATOM 7346 C CA . VAL C 1 213 ? 41.048 -18.936 51.688 1.00 10.61 213 VAL C CA 1
ATOM 7347 C C . VAL C 1 213 ? 41.385 -18.711 53.193 1.00 11.25 213 VAL C C 1
ATOM 7348 O O . VAL C 1 213 ? 40.491 -18.589 54.049 1.00 10.68 213 VAL C O 1
ATOM 7352 N N . ASP C 1 214 ? 42.681 -18.654 53.489 1.00 11.88 214 ASP C N 1
ATOM 7353 C CA . ASP C 1 214 ? 43.150 -18.462 54.854 1.00 13.55 214 ASP C CA 1
ATOM 7354 C C . ASP C 1 214 ? 44.382 -17.524 54.962 1.00 13.58 214 ASP C C 1
ATOM 7355 O O . ASP C 1 214 ? 44.941 -17.372 56.034 1.00 13.46 214 ASP C O 1
ATOM 7360 N N . ALA C 1 215 ? 44.777 -16.882 53.854 1.00 13.15 215 ALA C N 1
ATOM 7361 C CA . ALA C 1 215 ? 45.906 -15.941 53.853 1.00 12.31 215 ALA C CA 1
ATOM 7362 C C . ALA C 1 215 ? 45.465 -14.564 53.338 1.00 11.08 215 ALA C C 1
ATOM 7363 O O . ALA C 1 215 ? 44.686 -14.464 52.379 1.00 10.56 215 ALA C O 1
ATOM 7365 N N . ASP C 1 216 ? 45.988 -13.507 53.953 1.00 10.30 216 ASP C N 1
ATOM 7366 C CA . ASP C 1 216 ? 45.626 -12.143 53.564 1.00 11.44 216 ASP C CA 1
ATOM 7367 C C . ASP C 1 216 ? 46.270 -11.810 52.217 1.00 12.63 216 ASP C C 1
ATOM 7368 O O . ASP C 1 216 ? 47.500 -11.706 52.116 1.00 14.04 216 ASP C O 1
ATOM 7373 N N . GLU C 1 217 ? 45.452 -11.646 51.167 1.00 13.51 217 GLU C N 1
ATOM 7374 C CA . GLU C 1 217 ? 46.016 -11.590 49.824 1.00 12.37 217 GLU C CA 1
ATOM 7375 C C . GLU C 1 217 ? 46.449 -10.203 49.385 1.00 11.34 217 GLU C C 1
ATOM 7376 O O . GLU C 1 217 ? 47.064 -10.049 48.330 1.00 8.80 217 GLU C O 1
ATOM 7382 N N . TYR C 1 218 ? 46.159 -9.196 50.201 1.00 9.65 218 TYR C N 1
ATOM 7383 C CA . TYR C 1 218 ? 46.475 -7.834 49.822 1.00 10.24 218 TYR C CA 1
ATOM 7384 C C . TYR C 1 218 ? 47.902 -7.414 50.201 1.00 10.19 218 TYR C C 1
ATOM 7385 O O . TYR C 1 218 ? 48.445 -6.457 49.647 1.00 9.12 218 TYR C O 1
ATOM 7394 N N . ILE C 1 219 ? 48.517 -8.149 51.125 1.00 11.11 219 ILE C N 1
ATOM 7395 C CA . ILE C 1 219 ? 49.895 -7.875 51.574 1.00 11.44 219 ILE C CA 1
ATOM 7396 C C . ILE C 1 219 ? 50.850 -8.052 50.417 1.00 12.44 219 ILE C C 1
ATOM 7397 O O . ILE C 1 219 ? 50.889 -9.109 49.799 1.00 13.01 219 ILE C O 1
ATOM 7402 N N . ARG C 1 220 ? 51.593 -6.993 50.104 1.00 14.03 220 ARG C N 1
ATOM 7403 C CA . ARG C 1 220 ? 52.621 -7.042 49.078 1.00 15.09 220 ARG C CA 1
ATOM 7404 C C . ARG C 1 220 ? 53.891 -7.619 49.669 1.00 15.53 220 ARG C C 1
ATOM 7405 O O . ARG C 1 220 ? 54.501 -7.017 50.559 1.00 15.07 220 ARG C O 1
ATOM 7413 N N . HIS C 1 221 ? 54.281 -8.786 49.165 1.00 16.66 221 HIS C N 1
ATOM 7414 C CA . HIS C 1 221 ? 55.551 -9.419 49.530 1.00 17.34 221 HIS C CA 1
ATOM 7415 C C . HIS C 1 221 ? 56.701 -8.662 48.876 1.00 16.57 221 HIS C C 1
ATOM 7416 O O . HIS C 1 221 ? 56.693 -8.440 47.671 1.00 15.70 221 HIS C O 1
ATOM 7423 N N . GLY C 1 222 ? 57.675 -8.256 49.685 1.00 15.95 222 GLY C N 1
ATOM 7424 C CA . GLY C 1 222 ? 58.888 -7.636 49.175 1.00 15.71 222 GLY C CA 1
ATOM 7425 C C . GLY C 1 222 ? 58.724 -6.185 48.768 1.00 15.09 222 GLY C C 1
ATOM 7426 O O . GLY C 1 222 ? 59.457 -5.693 47.911 1.00 15.32 222 GLY C O 1
ATOM 7427 N N . ALA C 1 223 ? 57.774 -5.491 49.387 1.00 15.10 223 ALA C N 1
ATOM 7428 C CA . ALA C 1 223 ? 57.613 -4.046 49.197 1.00 14.36 223 ALA C CA 1
ATOM 7429 C C . ALA C 1 223 ? 58.930 -3.339 49.503 1.00 13.72 223 ALA C C 1
ATOM 7430 O O . ALA C 1 223 ? 59.518 -3.519 50.585 1.00 13.04 223 ALA C O 1
ATOM 7432 N N . THR C 1 224 ? 59.390 -2.554 48.537 1.00 13.14 224 THR C N 1
ATOM 7433 C CA . THR C 1 224 ? 60.600 -1.760 48.684 1.00 12.25 224 THR C CA 1
ATOM 7434 C C . THR C 1 224 ? 60.240 -0.285 48.622 1.00 12.50 224 THR C C 1
ATOM 7435 O O . THR C 1 224 ? 59.244 0.110 48.013 1.00 12.42 224 THR C O 1
ATOM 7439 N N . LEU C 1 225 ? 61.083 0.525 49.237 1.00 12.68 225 LEU C N 1
ATOM 7440 C CA . LEU C 1 225 ? 60.927 1.960 49.185 1.00 13.40 225 LEU C CA 1
ATOM 7441 C C . LEU C 1 225 ? 60.947 2.415 47.726 1.00 14.28 225 LEU C C 1
ATOM 7442 O O . LEU C 1 225 ? 60.157 3.276 47.306 1.00 14.31 225 LEU C O 1
ATOM 7447 N N . ASP C 1 226 ? 61.847 1.805 46.959 1.00 15.17 226 ASP C N 1
ATOM 7448 C CA . ASP C 1 226 ? 62.010 2.099 45.545 1.00 15.71 226 ASP C CA 1
ATOM 7449 C C . ASP C 1 226 ? 60.693 2.000 44.781 1.00 15.14 226 ASP C C 1
ATOM 7450 O O . ASP C 1 226 ? 60.325 2.936 44.068 1.00 14.31 226 ASP C O 1
ATOM 7455 N N . SER C 1 227 ? 59.999 0.871 44.940 1.00 15.32 227 SER C N 1
ATOM 7456 C CA . SER C 1 227 ? 58.661 0.657 44.347 1.00 15.96 227 SER C CA 1
ATOM 7457 C C . SER C 1 227 ? 57.677 1.745 44.772 1.00 15.60 227 SER C C 1
ATOM 7458 O O . SER C 1 227 ? 56.909 2.248 43.965 1.00 16.05 227 SER C O 1
ATOM 7461 N N . MET C 1 228 ? 57.719 2.091 46.050 1.00 15.72 228 MET C N 1
ATOM 7462 C CA . MET C 1 228 ? 56.854 3.120 46.622 1.00 15.63 228 MET C CA 1
ATOM 7463 C C . MET C 1 228 ? 57.075 4.453 45.921 1.00 15.56 228 MET C C 1
ATOM 7464 O O . MET C 1 228 ? 56.120 5.154 45.574 1.00 15.56 228 MET C O 1
ATOM 7469 N N . ALA C 1 229 ? 58.347 4.788 45.719 1.00 15.44 229 ALA C N 1
ATOM 7470 C CA . ALA C 1 229 ? 58.749 6.101 45.210 1.00 15.19 229 ALA C CA 1
ATOM 7471 C C . ALA C 1 229 ? 58.497 6.283 43.716 1.00 15.43 229 ALA C C 1
ATOM 7472 O O . ALA C 1 229 ? 58.715 7.365 43.184 1.00 15.51 229 ALA C O 1
ATOM 7474 N N . LYS C 1 230 ? 58.054 5.224 43.048 1.00 15.96 230 LYS C N 1
ATOM 7475 C CA . LYS C 1 230 ? 57.780 5.252 41.611 1.00 16.67 230 LYS C CA 1
ATOM 7476 C C . LYS C 1 230 ? 56.378 5.767 41.270 1.00 16.96 230 LYS C C 1
ATOM 7477 O O . LYS C 1 230 ? 56.137 6.288 40.164 1.00 17.59 230 LYS C O 1
ATOM 7483 N N . LEU C 1 231 ? 55.469 5.632 42.227 1.00 17.15 231 LEU C N 1
ATOM 7484 C CA . LEU C 1 231 ? 54.049 5.854 41.990 1.00 17.27 231 LEU C CA 1
ATOM 7485 C C . LEU C 1 231 ? 53.757 7.341 41.818 1.00 18.22 231 LEU C C 1
ATOM 7486 O O . LEU C 1 231 ? 54.521 8.186 42.299 1.00 17.87 231 LEU C O 1
ATOM 7491 N N . ARG C 1 232 ? 52.674 7.661 41.107 1.00 18.81 232 ARG C N 1
ATOM 7492 C CA . ARG C 1 232 ? 52.235 9.051 40.983 1.00 19.15 232 ARG C CA 1
ATOM 7493 C C . ARG C 1 232 ? 51.248 9.360 42.094 1.00 18.45 232 ARG C C 1
ATOM 7494 O O . ARG C 1 232 ? 50.656 8.442 42.668 1.00 17.69 232 ARG C O 1
ATOM 7502 N N . PRO C 1 233 ? 51.069 10.651 42.414 1.00 18.15 233 PRO C N 1
ATOM 7503 C CA . PRO C 1 233 ? 50.045 11.019 43.387 1.00 17.83 233 PRO C CA 1
ATOM 7504 C C . PRO C 1 233 ? 48.646 10.702 42.876 1.00 17.46 233 PRO C C 1
ATOM 7505 O O . PRO C 1 233 ? 48.325 10.972 41.717 1.00 17.45 233 PRO C O 1
ATOM 7509 N N . ALA C 1 234 ? 47.824 10.143 43.748 1.00 17.72 234 ALA C N 1
ATOM 7510 C CA . ALA C 1 234 ? 46.543 9.582 43.348 1.00 18.71 234 ALA C CA 1
ATOM 7511 C C . ALA C 1 234 ? 45.377 10.595 43.394 1.00 19.39 234 ALA C C 1
ATOM 7512 O O . ALA C 1 234 ? 44.369 10.415 42.707 1.00 20.66 234 ALA C O 1
ATOM 7514 N N . PHE C 1 235 ? 45.520 11.666 44.172 1.00 19.88 235 PHE C N 1
ATOM 7515 C CA . PHE C 1 235 ? 44.425 12.621 44.382 1.00 20.22 235 PHE C CA 1
ATOM 7516 C C . PHE C 1 235 ? 44.781 14.075 44.129 1.00 20.78 235 PHE C C 1
ATOM 7517 O O . PHE C 1 235 ? 43.888 14.893 43.953 1.00 21.65 235 PHE C O 1
ATOM 7525 N N . ASP C 1 236 ? 46.065 14.411 44.125 1.00 21.65 236 ASP C N 1
ATOM 7526 C CA . ASP C 1 236 ? 46.496 15.794 43.892 1.00 23.05 236 ASP C CA 1
ATOM 7527 C C . ASP C 1 236 ? 47.735 15.743 43.001 1.00 23.19 236 ASP C C 1
ATOM 7528 O O . ASP C 1 236 ? 48.738 15.153 43.379 1.00 23.23 236 ASP C O 1
ATOM 7533 N N . LYS C 1 237 ? 47.668 16.358 41.825 1.00 23.46 237 LYS C N 1
ATOM 7534 C CA . LYS C 1 237 ? 48.790 16.325 40.895 1.00 24.01 237 LYS C CA 1
ATOM 7535 C C . LYS C 1 237 ? 50.115 16.701 41.588 1.00 23.83 237 LYS C C 1
ATOM 7536 O O . LYS C 1 237 ? 51.156 16.116 41.292 1.00 24.44 237 LYS C O 1
ATOM 7542 N N . GLU C 1 238 ? 50.063 17.655 42.517 1.00 23.41 238 GLU C N 1
ATOM 7543 C CA . GLU C 1 238 ? 51.226 18.023 43.334 1.00 23.08 238 GLU C CA 1
ATOM 7544 C C . GLU C 1 238 ? 51.115 17.476 44.770 1.00 21.74 238 GLU C C 1
ATOM 7545 O O . GLU C 1 238 ? 51.691 18.034 45.716 1.00 20.85 238 GLU C O 1
ATOM 7551 N N . GLY C 1 239 ? 50.379 16.382 44.928 1.00 20.54 239 GLY C N 1
ATOM 7552 C CA . GLY C 1 239 ? 50.164 15.777 46.235 1.00 19.71 239 GLY C CA 1
ATOM 7553 C C . GLY C 1 239 ? 51.165 14.673 46.508 1.00 18.39 239 GLY C C 1
ATOM 7554 O O . GLY C 1 239 ? 51.966 14.319 45.645 1.00 18.25 239 GLY C O 1
ATOM 7555 N N . THR C 1 240 ? 51.103 14.124 47.714 1.00 17.23 240 THR C N 1
ATOM 7556 C CA . THR C 1 240 ? 52.043 13.093 48.142 1.00 16.48 240 THR C CA 1
ATOM 7557 C C . THR C 1 240 ? 51.377 11.738 48.379 1.00 15.10 240 THR C C 1
ATOM 7558 O O . THR C 1 240 ? 52.069 10.733 48.479 1.00 13.61 240 THR C O 1
ATOM 7562 N N . VAL C 1 241 ? 50.048 11.715 48.474 1.00 14.23 241 VAL C N 1
ATOM 7563 C CA . VAL C 1 241 ? 49.314 10.484 48.726 1.00 13.46 241 VAL C CA 1
ATOM 7564 C C . VAL C 1 241 ? 49.245 9.645 47.448 1.00 12.24 241 VAL C C 1
ATOM 7565 O O . VAL C 1 241 ? 49.000 10.171 46.372 1.00 12.25 241 VAL C O 1
ATOM 7569 N N . THR C 1 242 ? 49.464 8.338 47.577 1.00 11.85 242 THR C N 1
ATOM 7570 C CA . THR C 1 242 ? 49.360 7.392 46.438 1.00 11.76 242 THR C CA 1
ATOM 7571 C C . THR C 1 242 ? 48.679 6.069 46.845 1.00 10.58 242 THR C C 1
ATOM 7572 O O . THR C 1 242 ? 48.321 5.848 48.012 1.00 10.06 242 THR C O 1
ATOM 7576 N N . ALA C 1 243 ? 48.529 5.196 45.851 1.00 11.12 243 ALA C N 1
ATOM 7577 C CA . ALA C 1 243 ? 48.020 3.840 46.023 1.00 11.08 243 ALA C CA 1
ATOM 7578 C C . ALA C 1 243 ? 48.992 3.024 46.864 1.00 10.47 243 ALA C C 1
ATOM 7579 O O . ALA C 1 243 ? 48.608 2.071 47.522 1.00 12.47 243 ALA C O 1
ATOM 7581 N N . GLY C 1 244 ? 50.264 3.385 46.810 1.00 9.38 244 GLY C N 1
ATOM 7582 C CA . GLY C 1 244 ? 51.262 2.742 47.620 1.00 9.34 244 GLY C CA 1
ATOM 7583 C C . GLY C 1 244 ? 51.166 3.088 49.086 1.00 9.54 244 GLY C C 1
ATOM 7584 O O . GLY C 1 244 ? 51.386 2.223 49.925 1.00 10.35 244 GLY C O 1
ATOM 7585 N N . ASN C 1 245 ? 50.858 4.341 49.411 1.00 9.34 245 ASN C N 1
ATOM 7586 C CA . ASN C 1 245 ? 50.792 4.777 50.823 1.00 9.38 245 ASN C CA 1
ATOM 7587 C C . ASN C 1 245 ? 49.357 5.022 51.380 1.00 10.01 245 ASN C C 1
ATOM 7588 O O . ASN C 1 245 ? 49.189 5.602 52.463 1.00 11.06 245 ASN C O 1
ATOM 7593 N N . ALA C 1 246 ? 48.342 4.562 50.641 1.00 11.04 246 ALA C N 1
ATOM 7594 C CA . ALA C 1 246 ? 46.940 4.502 51.100 1.00 11.79 246 ALA C CA 1
ATOM 7595 C C . ALA C 1 246 ? 46.529 3.041 51.172 1.00 12.35 246 ALA C C 1
ATOM 7596 O O . ALA C 1 246 ? 47.109 2.202 50.475 1.00 12.60 246 ALA C O 1
ATOM 7598 N N . SER C 1 247 ? 45.511 2.737 51.973 1.00 13.05 247 SER C N 1
ATOM 7599 C CA . SER C 1 247 ? 45.008 1.363 52.065 1.00 13.22 247 SER C CA 1
ATOM 7600 C C . SER C 1 247 ? 44.338 1.034 50.729 1.00 13.41 247 SER C C 1
ATOM 7601 O O . SER C 1 247 ? 44.474 1.789 49.777 1.00 12.69 247 SER C O 1
ATOM 7604 N N . GLY C 1 248 ? 43.645 -0.095 50.640 1.00 13.22 248 GLY C N 1
ATOM 7605 C CA . GLY C 1 248 ? 43.008 -0.479 49.403 1.00 11.18 248 GLY C CA 1
ATOM 7606 C C . GLY C 1 248 ? 41.532 -0.745 49.584 1.00 10.71 248 GLY C C 1
ATOM 7607 O O . GLY C 1 248 ? 40.957 -0.489 50.635 1.00 9.42 248 GLY C O 1
ATOM 7608 N N . LEU C 1 249 ? 40.939 -1.292 48.537 1.00 8.88 249 LEU C N 1
ATOM 7609 C CA . LEU C 1 249 ? 39.544 -1.708 48.494 1.00 8.57 249 LEU C CA 1
ATOM 7610 C C . LEU C 1 249 ? 39.524 -3.187 48.727 1.00 8.07 249 LEU C C 1
ATOM 7611 O O . LEU C 1 249 ? 40.193 -3.926 47.998 1.00 10.19 249 LEU C O 1
ATOM 7616 N N . ASN C 1 250 ? 38.740 -3.633 49.702 1.00 8.04 250 ASN C N 1
ATOM 7617 C CA . ASN C 1 250 ? 38.864 -4.975 50.228 1.00 8.19 250 ASN C CA 1
ATOM 7618 C C . ASN C 1 250 ? 37.565 -5.577 50.754 1.00 7.47 250 ASN C C 1
ATOM 7619 O O . ASN C 1 250 ? 36.592 -4.861 51.032 1.00 7.05 250 ASN C O 1
ATOM 7624 N N . ASP C 1 251 ? 37.583 -6.907 50.909 1.00 6.45 251 ASP C N 1
ATOM 7625 C CA . ASP C 1 251 ? 36.432 -7.651 51.389 1.00 6.24 251 ASP C CA 1
ATOM 7626 C C . ASP C 1 251 ? 36.855 -8.469 52.623 1.00 5.67 251 ASP C C 1
ATOM 7627 O O . ASP C 1 251 ? 37.922 -9.024 52.640 1.00 7.44 251 ASP C O 1
ATOM 7632 N N . GLY C 1 252 ? 36.002 -8.558 53.630 1.00 6.20 252 GLY C N 1
ATOM 7633 C CA . GLY C 1 252 ? 36.271 -9.422 54.807 1.00 6.89 252 GLY C CA 1
ATOM 7634 C C . GLY C 1 252 ? 35.174 -9.326 55.832 1.00 7.65 252 GLY C C 1
ATOM 7635 O O . GLY C 1 252 ? 34.314 -8.465 55.735 1.00 7.63 252 GLY C O 1
ATOM 7636 N N . ALA C 1 253 ? 35.233 -10.188 56.842 1.00 7.52 253 ALA C N 1
ATOM 7637 C CA . ALA C 1 253 ? 34.428 -10.063 58.061 1.00 7.39 253 ALA C CA 1
ATOM 7638 C C . ALA C 1 253 ? 35.287 -10.293 59.290 1.00 6.56 253 ALA C C 1
ATOM 7639 O O . ALA C 1 253 ? 36.337 -10.921 59.215 1.00 4.96 253 ALA C O 1
ATOM 7641 N N . ALA C 1 254 ? 34.843 -9.740 60.406 1.00 6.61 254 ALA C N 1
ATOM 7642 C CA . ALA C 1 254 ? 35.469 -9.984 61.733 1.00 7.26 254 ALA C CA 1
ATOM 7643 C C . ALA C 1 254 ? 34.435 -9.838 62.799 1.00 7.28 254 ALA C C 1
ATOM 7644 O O . ALA C 1 254 ? 33.573 -8.972 62.684 1.00 8.72 254 ALA C O 1
ATOM 7646 N N . ALA C 1 255 ? 34.499 -10.704 63.811 1.00 7.00 255 ALA C N 1
ATOM 7647 C CA . ALA C 1 255 ? 33.551 -10.679 64.940 1.00 6.71 255 ALA C CA 1
ATOM 7648 C C . ALA C 1 255 ? 34.198 -11.009 66.276 1.00 6.83 255 ALA C C 1
ATOM 7649 O O . ALA C 1 255 ? 35.337 -11.462 66.343 1.00 7.24 255 ALA C O 1
ATOM 7651 N N . ALA C 1 256 ? 33.447 -10.771 67.337 1.00 7.84 256 ALA C N 1
ATOM 7652 C CA . ALA C 1 256 ? 33.870 -11.135 68.693 1.00 8.70 256 ALA C CA 1
ATOM 7653 C C . ALA C 1 256 ? 32.653 -11.588 69.491 1.00 8.63 256 ALA C C 1
ATOM 7654 O O . ALA C 1 256 ? 31.545 -11.120 69.240 1.00 8.86 256 ALA C O 1
ATOM 7656 N N . LEU C 1 257 ? 32.850 -12.538 70.396 1.00 7.95 257 LEU C N 1
ATOM 7657 C CA . LEU C 1 257 ? 31.765 -13.037 71.219 1.00 8.13 257 LEU C CA 1
ATOM 7658 C C . LEU C 1 257 ? 31.873 -12.320 72.554 1.00 7.90 257 LEU C C 1
ATOM 7659 O O . LEU C 1 257 ? 32.921 -12.386 73.197 1.00 9.03 257 LEU C O 1
ATOM 7664 N N . LEU C 1 258 ? 30.794 -11.663 72.983 1.00 7.19 258 LEU C N 1
ATOM 7665 C CA . LEU C 1 258 ? 30.822 -10.878 74.195 1.00 6.89 258 LEU C CA 1
ATOM 7666 C C . LEU C 1 258 ? 29.883 -11.454 75.186 1.00 5.79 258 LEU C C 1
ATOM 7667 O O . LEU C 1 258 ? 28.878 -12.009 74.818 1.00 5.00 258 LEU C O 1
ATOM 7672 N N . MET C 1 259 ? 30.224 -11.289 76.442 1.00 7.29 259 MET C N 1
ATOM 7673 C CA . MET C 1 259 ? 29.419 -11.772 77.550 1.00 6.72 259 MET C CA 1
ATOM 7674 C C . MET C 1 259 ? 29.998 -11.190 78.831 1.00 6.91 259 MET C C 1
ATOM 7675 O O . MET C 1 259 ? 31.049 -10.542 78.795 1.00 5.28 259 MET C O 1
ATOM 7680 N N . SER C 1 260 ? 29.361 -11.438 79.977 1.00 6.76 260 SER C N 1
ATOM 7681 C CA . SER C 1 260 ? 29.903 -10.918 81.216 1.00 5.72 260 SER C CA 1
ATOM 7682 C C . SER C 1 260 ? 31.074 -11.750 81.679 1.00 7.44 260 SER C C 1
ATOM 7683 O O . SER C 1 260 ? 31.127 -12.958 81.431 1.00 8.31 260 SER C O 1
ATOM 7686 N N . GLU C 1 261 ? 32.021 -11.092 82.343 1.00 8.32 261 GLU C N 1
ATOM 7687 C CA . GLU C 1 261 ? 33.133 -11.763 83.033 1.00 8.22 261 GLU C CA 1
ATOM 7688 C C . GLU C 1 261 ? 32.701 -12.986 83.859 1.00 9.38 261 GLU C C 1
ATOM 7689 O O . GLU C 1 261 ? 33.354 -14.047 83.819 1.00 8.98 261 GLU C O 1
ATOM 7695 N N . ALA C 1 262 ? 31.609 -12.851 84.605 1.00 9.53 262 ALA C N 1
ATOM 7696 C CA . ALA C 1 262 ? 31.116 -13.953 85.440 1.00 9.99 262 ALA C CA 1
ATOM 7697 C C . ALA C 1 262 ? 30.675 -15.130 84.562 1.00 10.44 262 ALA C C 1
ATOM 7698 O O . ALA C 1 262 ? 30.803 -16.299 84.955 1.00 12.69 262 ALA C O 1
ATOM 7700 N N . GLU C 1 263 ? 30.152 -14.821 83.379 1.00 10.77 263 GLU C N 1
ATOM 7701 C CA . GLU C 1 263 ? 29.654 -15.852 82.489 1.00 10.06 263 GLU C CA 1
ATOM 7702 C C . GLU C 1 263 ? 30.768 -16.690 81.886 1.00 9.63 263 GLU C C 1
ATOM 7703 O O . GLU C 1 263 ? 30.686 -17.925 81.906 1.00 9.49 263 GLU C O 1
ATOM 7709 N N . ALA C 1 264 ? 31.789 -16.018 81.348 1.00 7.30 264 ALA C N 1
ATOM 7710 C CA . ALA C 1 264 ? 32.978 -16.705 80.843 1.00 8.25 264 ALA C CA 1
ATOM 7711 C C . ALA C 1 264 ? 33.574 -17.641 81.900 1.00 8.82 264 ALA C C 1
ATOM 7712 O O . ALA C 1 264 ? 33.920 -18.789 81.603 1.00 8.41 264 ALA C O 1
ATOM 7714 N N . SER C 1 265 ? 33.665 -17.141 83.134 1.00 9.29 265 SER C N 1
ATOM 7715 C CA . SER C 1 265 ? 34.179 -17.924 84.241 1.00 9.51 265 SER C CA 1
ATOM 7716 C C . SER C 1 265 ? 33.344 -19.163 84.585 1.00 10.50 265 SER C C 1
ATOM 7717 O O . SER C 1 265 ? 33.889 -20.152 85.069 1.00 9.27 265 SER C O 1
ATOM 7720 N N . ARG C 1 266 ? 32.023 -19.063 84.426 1.00 11.28 266 ARG C N 1
ATOM 7721 C CA . ARG C 1 266 ? 31.102 -20.202 84.594 1.00 12.18 266 ARG C CA 1
ATOM 7722 C C . ARG C 1 266 ? 31.418 -21.274 83.572 1.00 10.75 266 ARG C C 1
ATOM 7723 O O . ARG C 1 266 ? 31.447 -22.455 83.883 1.00 11.83 266 ARG C O 1
ATOM 7731 N N . ARG C 1 267 ? 31.650 -20.822 82.349 1.00 8.80 267 ARG C N 1
ATOM 7732 C CA . ARG C 1 267 ? 31.809 -21.684 81.188 1.00 8.73 267 ARG C CA 1
ATOM 7733 C C . ARG C 1 267 ? 33.257 -22.150 80.959 1.00 8.16 267 ARG C C 1
ATOM 7734 O O . ARG C 1 267 ? 33.554 -22.756 79.923 1.00 8.65 267 ARG C O 1
ATOM 7742 N N . GLY C 1 268 ? 34.166 -21.805 81.873 1.00 5.56 268 GLY C N 1
ATOM 7743 C CA . GLY C 1 268 ? 35.582 -22.094 81.701 1.00 4.85 268 GLY C CA 1
ATOM 7744 C C . GLY C 1 268 ? 36.282 -21.367 80.571 1.00 6.41 268 GLY C C 1
ATOM 7745 O O . GLY C 1 268 ? 37.376 -21.744 80.183 1.00 6.43 268 GLY C O 1
ATOM 7746 N N . ILE C 1 269 ? 35.671 -20.314 80.042 1.00 7.35 269 ILE C N 1
ATOM 7747 C CA . ILE C 1 269 ? 36.277 -19.561 78.989 1.00 9.00 269 ILE C CA 1
ATOM 7748 C C . ILE C 1 269 ? 37.400 -18.689 79.542 1.00 9.33 269 ILE C C 1
ATOM 7749 O O . ILE C 1 269 ? 37.227 -18.021 80.549 1.00 9.10 269 ILE C O 1
ATOM 7754 N N . GLN C 1 270 ? 38.543 -18.708 78.857 1.00 11.00 270 GLN C N 1
ATOM 7755 C CA . GLN C 1 270 ? 39.629 -17.759 79.097 1.00 11.49 270 GLN C CA 1
ATOM 7756 C C . GLN C 1 270 ? 39.514 -16.609 78.095 1.00 10.85 270 GLN C C 1
ATOM 7757 O O . GLN C 1 270 ? 40.002 -16.714 76.953 1.00 12.30 270 GLN C O 1
ATOM 7763 N N . PRO C 1 271 ? 38.891 -15.492 78.510 1.00 10.14 271 PRO C N 1
ATOM 7764 C CA . PRO C 1 271 ? 38.625 -14.443 77.527 1.00 10.32 271 PRO C CA 1
ATOM 7765 C C . PRO C 1 271 ? 39.890 -13.763 76.980 1.00 10.36 271 PRO C C 1
ATOM 7766 O O . PRO C 1 271 ? 40.915 -13.739 77.639 1.00 8.86 271 PRO C O 1
ATOM 7770 N N . LEU C 1 272 ? 39.773 -13.209 75.782 1.00 9.43 272 LEU C N 1
ATOM 7771 C CA . LEU C 1 272 ? 40.855 -12.496 75.091 1.00 9.15 272 LEU C CA 1
ATOM 7772 C C . LEU C 1 272 ? 41.060 -11.084 75.663 1.00 9.81 272 LEU C C 1
ATOM 7773 O O . LEU C 1 272 ? 42.075 -10.438 75.363 1.00 10.38 272 LEU C O 1
ATOM 7778 N N . GLY C 1 273 ? 40.065 -10.581 76.401 1.00 9.03 273 GLY C N 1
ATOM 7779 C CA . GLY C 1 273 ? 40.164 -9.270 77.055 1.00 9.46 273 GLY C CA 1
ATOM 7780 C C . GLY C 1 273 ? 38.902 -8.782 77.736 1.00 8.96 273 GLY C C 1
ATOM 7781 O O . GLY C 1 273 ? 37.846 -9.349 77.569 1.00 8.42 273 GLY C O 1
ATOM 7782 N N . ARG C 1 274 ? 39.037 -7.747 78.555 1.00 9.35 274 ARG C N 1
ATOM 7783 C CA . ARG C 1 274 ? 37.890 -7.040 79.132 1.00 10.10 274 ARG C CA 1
ATOM 7784 C C . ARG C 1 274 ? 37.819 -5.655 78.469 1.00 10.52 274 ARG C C 1
ATOM 7785 O O . ARG C 1 274 ? 38.849 -5.000 78.277 1.00 10.26 274 ARG C O 1
ATOM 7793 N N . ILE C 1 275 ? 36.614 -5.229 78.095 1.00 9.85 275 ILE C N 1
ATOM 7794 C CA . ILE C 1 275 ? 36.425 -3.905 77.491 1.00 10.04 275 ILE C CA 1
ATOM 7795 C C . ILE C 1 275 ? 36.372 -2.930 78.643 1.00 11.57 275 ILE C C 1
ATOM 7796 O O . ILE C 1 275 ? 35.432 -2.959 79.428 1.00 11.80 275 ILE C O 1
ATOM 7801 N N . VAL C 1 276 ? 37.397 -2.091 78.774 1.00 11.06 276 VAL C N 1
ATOM 7802 C CA . VAL C 1 276 ? 37.450 -1.179 79.877 1.00 10.37 276 VAL C CA 1
ATOM 7803 C C . VAL C 1 276 ? 36.801 0.157 79.501 1.00 8.63 276 VAL C C 1
ATOM 7804 O O . VAL C 1 276 ? 36.150 0.779 80.335 1.00 7.65 276 VAL C O 1
ATOM 7808 N N . SER C 1 277 ? 36.915 0.571 78.242 1.00 8.16 277 SER C N 1
ATOM 7809 C CA . SER C 1 277 ? 36.310 1.800 77.795 1.00 8.13 277 SER C CA 1
ATOM 7810 C C . SER C 1 277 ? 36.193 1.890 76.272 1.00 8.06 277 SER C C 1
ATOM 7811 O O . SER C 1 277 ? 36.772 1.100 75.511 1.00 9.64 277 SER C O 1
ATOM 7814 N N . TRP C 1 278 ? 35.387 2.821 75.814 1.00 6.04 278 TRP C N 1
ATOM 7815 C CA . TRP C 1 278 ? 35.383 3.132 74.393 1.00 7.73 278 TRP C CA 1
ATOM 7816 C C . TRP C 1 278 ? 34.945 4.538 74.314 1.00 7.92 278 TRP C C 1
ATOM 7817 O O . TRP C 1 278 ? 34.438 5.082 75.269 1.00 9.75 278 TRP C O 1
ATOM 7828 N N . ALA C 1 279 ? 35.148 5.136 73.159 1.00 7.73 279 ALA C N 1
ATOM 7829 C CA . ALA C 1 279 ? 34.691 6.483 72.929 1.00 8.53 279 ALA C CA 1
ATOM 7830 C C . ALA C 1 279 ? 34.638 6.783 71.439 1.00 8.76 279 ALA C C 1
ATOM 7831 O O . ALA C 1 279 ? 35.382 6.202 70.624 1.00 10.84 279 ALA C O 1
ATOM 7833 N N . THR C 1 280 ? 33.701 7.652 71.080 1.00 7.60 280 THR C N 1
ATOM 7834 C CA . THR C 1 280 ? 33.574 8.161 69.707 1.00 8.05 280 THR C CA 1
ATOM 7835 C C . THR C 1 280 ? 33.522 9.673 69.791 1.00 8.13 280 THR C C 1
ATOM 7836 O O . THR C 1 280 ? 32.988 10.226 70.769 1.00 10.18 280 THR C O 1
ATOM 7840 N N . VAL C 1 281 ? 34.134 10.337 68.818 1.00 9.13 281 VAL C N 1
ATOM 7841 C CA . VAL C 1 281 ? 34.151 11.797 68.822 1.00 9.15 281 VAL C CA 1
ATOM 7842 C C . VAL C 1 281 ? 34.104 12.311 67.393 1.00 9.94 281 VAL C C 1
ATOM 7843 O O . VAL C 1 281 ? 34.498 11.601 66.482 1.00 7.84 281 VAL C O 1
ATOM 7847 N N . GLY C 1 282 ? 33.615 13.543 67.209 1.00 9.39 282 GLY C N 1
ATOM 7848 C CA . GLY C 1 282 ? 33.552 14.152 65.889 1.00 9.78 282 GLY C CA 1
ATOM 7849 C C . GLY C 1 282 ? 34.651 15.183 65.666 1.00 8.90 282 GLY C C 1
ATOM 7850 O O . GLY C 1 282 ? 35.140 15.798 66.642 1.00 11.21 282 GLY C O 1
ATOM 7851 N N . VAL C 1 283 ? 35.026 15.346 64.395 1.00 10.26 283 VAL C N 1
ATOM 7852 C CA . VAL C 1 283 ? 36.013 16.315 63.955 1.00 8.77 283 VAL C CA 1
ATOM 7853 C C . VAL C 1 283 ? 35.635 16.776 62.567 1.00 9.68 283 VAL C C 1
ATOM 7854 O O . VAL C 1 283 ? 34.656 16.273 61.963 1.00 9.74 283 VAL C O 1
ATOM 7858 N N . ASP C 1 284 ? 36.408 17.721 62.053 1.00 9.91 284 ASP C N 1
ATOM 7859 C CA . ASP C 1 284 ? 36.140 18.286 60.740 1.00 10.82 284 ASP C CA 1
ATOM 7860 C C . ASP C 1 284 ? 36.277 17.168 59.717 1.00 10.59 284 ASP C C 1
ATOM 7861 O O . ASP C 1 284 ? 37.273 16.439 59.741 1.00 11.79 284 ASP C O 1
ATOM 7866 N N . PRO C 1 285 ? 35.246 16.965 58.871 1.00 11.52 285 PRO C N 1
ATOM 7867 C CA . PRO C 1 285 ? 35.346 15.981 57.767 1.00 11.98 285 PRO C CA 1
ATOM 7868 C C . PRO C 1 285 ? 36.534 16.232 56.799 1.00 12.39 285 PRO C C 1
ATOM 7869 O O . PRO C 1 285 ? 37.113 15.291 56.268 1.00 13.69 285 PRO C O 1
ATOM 7873 N N . LYS C 1 286 ? 36.894 17.489 56.585 1.00 13.47 286 LYS C N 1
ATOM 7874 C CA . LYS C 1 286 ? 38.073 17.828 55.797 1.00 14.08 286 LYS C CA 1
ATOM 7875 C C . LYS C 1 286 ? 39.363 17.123 56.274 1.00 12.94 286 LYS C C 1
ATOM 7876 O O . LYS C 1 286 ? 40.276 16.878 55.482 1.00 13.97 286 LYS C O 1
ATOM 7882 N N . VAL C 1 287 ? 39.447 16.845 57.572 1.00 10.67 287 VAL C N 1
ATOM 7883 C CA . VAL C 1 287 ? 40.606 16.174 58.171 1.00 8.35 287 VAL C CA 1
ATOM 7884 C C . VAL C 1 287 ? 40.152 14.984 59.052 1.00 9.45 287 VAL C C 1
ATOM 7885 O O . VAL C 1 287 ? 40.609 14.812 60.207 1.00 9.58 287 VAL C O 1
ATOM 7889 N N . MET C 1 288 ? 39.252 14.153 58.517 1.00 9.54 288 MET C N 1
ATOM 7890 C CA . MET C 1 288 ? 38.713 13.036 59.297 1.00 9.92 288 MET C CA 1
ATOM 7891 C C . MET C 1 288 ? 39.818 12.106 59.803 1.00 10.52 288 MET C C 1
ATOM 7892 O O . MET C 1 288 ? 39.617 11.389 60.780 1.00 12.34 288 MET C O 1
ATOM 7897 N N . GLY C 1 289 ? 40.992 12.133 59.169 1.00 9.63 289 GLY C N 1
ATOM 7898 C CA . GLY C 1 289 ? 42.107 11.279 59.593 1.00 8.77 289 GLY C CA 1
ATOM 7899 C C . GLY C 1 289 ? 42.546 11.535 61.017 1.00 8.45 289 GLY C C 1
ATOM 7900 O O . GLY C 1 289 ? 43.158 10.659 61.668 1.00 7.55 289 GLY C O 1
ATOM 7901 N N . THR C 1 290 ? 42.237 12.738 61.492 1.00 6.18 290 THR C N 1
ATOM 7902 C CA . THR C 1 290 ? 42.562 13.130 62.869 1.00 7.09 290 THR C CA 1
ATOM 7903 C C . THR C 1 290 ? 41.651 12.551 63.952 1.00 7.16 290 THR C C 1
ATOM 7904 O O . THR C 1 290 ? 41.930 12.755 65.134 1.00 7.12 290 THR C O 1
ATOM 7908 N N . GLY C 1 291 ? 40.543 11.913 63.558 1.00 6.60 291 GLY C N 1
ATOM 7909 C CA . GLY C 1 291 ? 39.552 11.302 64.467 1.00 6.85 291 GLY C CA 1
ATOM 7910 C C . GLY C 1 291 ? 40.122 10.562 65.686 1.00 6.22 291 GLY C C 1
ATOM 7911 O O . GLY C 1 291 ? 39.709 10.779 66.836 1.00 8.25 291 GLY C O 1
ATOM 7912 N N . PRO C 1 292 ? 41.059 9.643 65.443 1.00 7.23 292 PRO C N 1
ATOM 7913 C CA . PRO C 1 292 ? 41.643 8.820 66.494 1.00 7.70 292 PRO C CA 1
ATOM 7914 C C . PRO C 1 292 ? 42.355 9.596 67.590 1.00 7.83 292 PRO C C 1
ATOM 7915 O O . PRO C 1 292 ? 42.551 9.057 68.675 1.00 11.02 292 PRO C O 1
ATOM 7919 N N . ILE C 1 293 ? 42.768 10.832 67.319 1.00 8.17 293 ILE C N 1
ATOM 7920 C CA . ILE C 1 293 ? 43.429 11.651 68.341 1.00 7.98 293 ILE C CA 1
ATOM 7921 C C . ILE C 1 293 ? 42.497 11.971 69.558 1.00 8.22 293 ILE C C 1
ATOM 7922 O O . ILE C 1 293 ? 42.791 11.532 70.663 1.00 7.68 293 ILE C O 1
ATOM 7927 N N . PRO C 1 294 ? 41.360 12.686 69.347 1.00 7.06 294 PRO C N 1
ATOM 7928 C CA . PRO C 1 294 ? 40.394 12.860 70.445 1.00 5.82 294 PRO C CA 1
ATOM 7929 C C . PRO C 1 294 ? 39.681 11.583 70.927 1.00 7.54 294 PRO C C 1
ATOM 7930 O O . PRO C 1 294 ? 39.449 11.435 72.115 1.00 8.14 294 PRO C O 1
ATOM 7934 N N . ALA C 1 295 ? 39.359 10.656 70.035 1.00 8.46 295 ALA C N 1
ATOM 7935 C CA . ALA C 1 295 ? 38.730 9.398 70.468 1.00 7.69 295 ALA C CA 1
ATOM 7936 C C . ALA C 1 295 ? 39.638 8.535 71.369 1.00 8.90 295 ALA C C 1
ATOM 7937 O O . ALA C 1 295 ? 39.187 8.017 72.406 1.00 7.85 295 ALA C O 1
ATOM 7939 N N . SER C 1 296 ? 40.910 8.378 70.994 1.00 9.67 296 SER C N 1
ATOM 7940 C CA . SER C 1 296 ? 41.861 7.632 71.829 1.00 9.05 296 SER C CA 1
ATOM 7941 C C . SER C 1 296 ? 42.032 8.331 73.197 1.00 9.67 296 SER C C 1
ATOM 7942 O O . SER C 1 296 ? 41.993 7.696 74.257 1.00 11.05 296 SER C O 1
ATOM 7945 N N . ARG C 1 297 ? 42.185 9.645 73.173 1.00 10.00 297 ARG C N 1
ATOM 7946 C CA . ARG C 1 297 ? 42.333 10.410 74.410 1.00 10.46 297 ARG C CA 1
ATOM 7947 C C . ARG C 1 297 ? 41.094 10.269 75.300 1.00 10.10 297 ARG C C 1
ATOM 7948 O O . ARG C 1 297 ? 41.212 10.082 76.510 1.00 9.75 297 ARG C O 1
ATOM 7956 N N . LYS C 1 298 ? 39.915 10.345 74.694 1.00 11.15 298 LYS C N 1
ATOM 7957 C CA . LYS C 1 298 ? 38.651 10.151 75.402 1.00 11.82 298 LYS C CA 1
ATOM 7958 C C . LYS C 1 298 ? 38.495 8.720 75.922 1.00 11.22 298 LYS C C 1
ATOM 7959 O O . LYS C 1 298 ? 37.974 8.514 77.013 1.00 11.88 298 LYS C O 1
ATOM 7965 N N . ALA C 1 299 ? 38.890 7.730 75.126 1.00 10.52 299 ALA C N 1
ATOM 7966 C CA . ALA C 1 299 ? 38.845 6.345 75.608 1.00 9.68 299 ALA C CA 1
ATOM 7967 C C . ALA C 1 299 ? 39.780 6.155 76.820 1.00 10.32 299 ALA C C 1
ATOM 7968 O O . ALA C 1 299 ? 39.413 5.527 77.827 1.00 7.55 299 ALA C O 1
ATOM 7970 N N . LEU C 1 300 ? 40.984 6.716 76.719 1.00 10.32 300 LEU C N 1
ATOM 7971 C CA . LEU C 1 300 ? 41.981 6.587 77.778 1.00 10.71 300 LEU C CA 1
ATOM 7972 C C . LEU C 1 300 ? 41.511 7.292 79.032 1.00 11.35 300 LEU C C 1
ATOM 7973 O O . LEU C 1 300 ? 41.739 6.798 80.137 1.00 10.36 300 LEU C O 1
ATOM 7978 N N . GLU C 1 301 ? 40.857 8.445 78.863 1.00 12.11 301 GLU C N 1
ATOM 7979 C CA . GLU C 1 301 ? 40.288 9.168 80.003 1.00 13.11 301 GLU C CA 1
ATOM 7980 C C . GLU C 1 301 ? 39.237 8.304 80.689 1.00 13.38 301 GLU C C 1
ATOM 7981 O O . GLU C 1 301 ? 39.254 8.174 81.901 1.00 13.09 301 GLU C O 1
ATOM 7987 N N . ARG C 1 302 ? 38.327 7.712 79.909 1.00 14.28 302 ARG C N 1
ATOM 7988 C CA . ARG C 1 302 ? 37.334 6.792 80.475 1.00 13.78 302 ARG C CA 1
ATOM 7989 C C . ARG C 1 302 ? 37.973 5.573 81.141 1.00 12.36 302 ARG C C 1
ATOM 7990 O O . ARG C 1 302 ? 37.476 5.110 82.149 1.00 13.15 302 ARG C O 1
ATOM 7998 N N . ALA C 1 303 ? 39.063 5.064 80.570 1.00 10.45 303 ALA C N 1
ATOM 7999 C CA . ALA C 1 303 ? 39.770 3.907 81.124 1.00 10.32 303 ALA C CA 1
ATOM 8000 C C . ALA C 1 303 ? 40.575 4.272 82.369 1.00 9.69 303 ALA C C 1
ATOM 8001 O O . ALA C 1 303 ? 41.020 3.390 83.098 1.00 8.73 303 ALA C O 1
ATOM 8003 N N . GLY C 1 304 ? 40.783 5.562 82.616 1.00 9.74 304 GLY C N 1
ATOM 8004 C CA . GLY C 1 304 ? 41.619 6.000 83.736 1.00 8.94 304 GLY C CA 1
ATOM 8005 C C . GLY C 1 304 ? 43.081 5.699 83.476 1.00 9.17 304 GLY C C 1
ATOM 8006 O O . GLY C 1 304 ? 43.855 5.591 84.391 1.00 9.67 304 GLY C O 1
ATOM 8007 N N . TRP C 1 305 ? 43.462 5.570 82.215 1.00 10.30 305 TRP C N 1
ATOM 8008 C CA . TRP C 1 305 ? 44.816 5.198 81.838 1.00 10.75 305 TRP C CA 1
ATOM 8009 C C . TRP C 1 305 ? 45.592 6.390 81.302 1.00 11.63 305 TRP C C 1
ATOM 8010 O O . TRP C 1 305 ? 44.994 7.316 80.765 1.00 12.34 305 TRP C O 1
ATOM 8021 N N . LYS C 1 306 ? 46.918 6.345 81.411 1.00 12.35 306 LYS C N 1
ATOM 8022 C CA . LYS C 1 306 ? 47.791 7.267 80.669 1.00 13.23 306 LYS C CA 1
ATOM 8023 C C . LYS C 1 306 ? 48.228 6.602 79.374 1.00 13.29 306 LYS C C 1
ATOM 8024 O O . LYS C 1 306 ? 48.172 5.390 79.275 1.00 14.34 306 LYS C O 1
ATOM 8030 N N . ILE C 1 307 ? 48.675 7.393 78.394 1.00 14.27 307 ILE C N 1
ATOM 8031 C CA . ILE C 1 307 ? 49.090 6.864 77.081 1.00 13.81 307 ILE C CA 1
ATOM 8032 C C . ILE C 1 307 ? 50.254 5.880 77.243 1.00 13.19 307 ILE C C 1
ATOM 8033 O O . ILE C 1 307 ? 50.316 4.863 76.557 1.00 13.11 307 ILE C O 1
ATOM 8038 N N . GLY C 1 308 ? 51.165 6.187 78.162 1.00 12.52 308 GLY C N 1
ATOM 8039 C CA . GLY C 1 308 ? 52.265 5.301 78.472 1.00 12.32 308 GLY C CA 1
ATOM 8040 C C . GLY C 1 308 ? 51.850 3.945 79.016 1.00 12.71 308 GLY C C 1
ATOM 8041 O O . GLY C 1 308 ? 52.622 2.989 78.921 1.00 13.59 308 GLY C O 1
ATOM 8042 N N . ASP C 1 309 ? 50.647 3.831 79.582 1.00 12.83 309 ASP C N 1
ATOM 8043 C CA . ASP C 1 309 ? 50.180 2.518 80.097 1.00 13.32 309 ASP C CA 1
ATOM 8044 C C . ASP C 1 309 ? 50.043 1.474 78.983 1.00 12.24 309 ASP C C 1
ATOM 8045 O O . ASP C 1 309 ? 50.172 0.278 79.225 1.00 11.02 309 ASP C O 1
ATOM 8050 N N . LEU C 1 310 ? 49.787 1.922 77.757 1.00 10.95 310 LEU C N 1
ATOM 8051 C CA . LEU C 1 310 ? 49.513 0.990 76.670 1.00 10.99 310 LEU C CA 1
ATOM 8052 C C . LEU C 1 310 ? 50.738 0.154 76.279 1.00 11.46 310 LEU C C 1
ATOM 8053 O O . LEU C 1 310 ? 51.862 0.657 76.167 1.00 11.35 310 LEU C O 1
ATOM 8058 N N . ASP C 1 311 ? 50.502 -1.146 76.108 1.00 11.68 311 ASP C N 1
ATOM 8059 C CA . ASP C 1 311 ? 51.540 -2.095 75.715 1.00 10.48 311 ASP C CA 1
ATOM 8060 C C . ASP C 1 311 ? 51.387 -2.400 74.233 1.00 10.28 311 ASP C C 1
ATOM 8061 O O . ASP C 1 311 ? 52.337 -2.820 73.560 1.00 9.78 311 ASP C O 1
ATOM 8066 N N . LEU C 1 312 ? 50.178 -2.201 73.725 1.00 8.80 312 LEU C N 1
ATOM 8067 C CA . LEU C 1 312 ? 49.886 -2.555 72.368 1.00 8.59 312 LEU C CA 1
ATOM 8068 C C . LEU C 1 312 ? 48.789 -1.682 71.850 1.00 9.05 312 LEU C C 1
ATOM 8069 O O . LEU C 1 312 ? 47.780 -1.514 72.511 1.00 9.78 312 LEU C O 1
ATOM 8074 N N . VAL C 1 313 ? 48.985 -1.160 70.642 1.00 9.81 313 VAL C N 1
ATOM 8075 C CA . VAL C 1 313 ? 47.987 -0.348 69.975 1.00 9.29 313 VAL C CA 1
ATOM 8076 C C . VAL C 1 313 ? 47.687 -0.873 68.574 1.00 10.28 313 VAL C C 1
ATOM 8077 O O . VAL C 1 313 ? 48.584 -1.330 67.855 1.00 9.53 313 VAL C O 1
ATOM 8081 N N . GLU C 1 314 ? 46.410 -0.822 68.200 1.00 11.30 314 GLU C N 1
ATOM 8082 C CA . GLU C 1 314 ? 46.002 -0.981 66.803 1.00 12.33 314 GLU C CA 1
ATOM 8083 C C . GLU C 1 314 ? 45.397 0.319 66.329 1.00 12.87 314 GLU C C 1
ATOM 8084 O O . GLU C 1 314 ? 44.263 0.620 66.660 1.00 14.80 314 GLU C O 1
ATOM 8090 N N . ALA C 1 315 ? 46.162 1.105 65.590 1.00 13.54 315 ALA C N 1
ATOM 8091 C CA . ALA C 1 315 ? 45.663 2.364 65.037 1.00 14.84 315 ALA C CA 1
ATOM 8092 C C . ALA C 1 315 ? 45.570 2.211 63.529 1.00 15.24 315 ALA C C 1
ATOM 8093 O O . ALA C 1 315 ? 46.576 2.214 62.810 1.00 15.32 315 ALA C O 1
ATOM 8095 N N . ASN C 1 316 ? 44.340 2.061 63.070 1.00 15.51 316 ASN C N 1
ATOM 8096 C CA . ASN C 1 316 ? 44.036 1.753 61.693 1.00 15.26 316 ASN C CA 1
ATOM 8097 C C . ASN C 1 316 ? 44.759 2.684 60.692 1.00 15.83 316 ASN C C 1
ATOM 8098 O O . ASN C 1 316 ? 44.868 3.896 60.932 1.00 16.61 316 ASN C O 1
ATOM 8103 N N . GLU C 1 317 ? 45.266 2.109 59.597 1.00 14.63 317 GLU C N 1
ATOM 8104 C CA . GLU C 1 317 ? 46.073 2.847 58.610 1.00 14.06 317 GLU C CA 1
ATOM 8105 C C . GLU C 1 317 ? 45.265 3.141 57.350 1.00 13.73 317 GLU C C 1
ATOM 8106 O O . GLU C 1 317 ? 45.462 2.480 56.325 1.00 12.89 317 GLU C O 1
ATOM 8112 N N . ALA C 1 318 ? 44.360 4.109 57.408 1.00 12.00 318 ALA C N 1
ATOM 8113 C CA . ALA C 1 318 ? 43.617 4.465 56.219 1.00 13.06 318 ALA C CA 1
ATOM 8114 C C . ALA C 1 318 ? 44.626 4.965 55.178 1.00 12.23 318 ALA C C 1
ATOM 8115 O O . ALA C 1 318 ? 44.703 4.468 54.061 1.00 11.58 318 ALA C O 1
ATOM 8117 N N . PHE C 1 319 ? 45.407 5.958 55.579 1.00 11.73 319 PHE C N 1
ATOM 8118 C CA . PHE C 1 319 ? 46.462 6.531 54.759 1.00 10.65 319 PHE C CA 1
ATOM 8119 C C . PHE C 1 319 ? 47.715 6.749 55.626 1.00 10.32 319 PHE C C 1
ATOM 8120 O O . PHE C 1 319 ? 47.609 7.021 56.814 1.00 9.09 319 PHE C O 1
ATOM 8128 N N . ALA C 1 320 ? 48.900 6.624 55.034 1.00 9.83 320 ALA C N 1
ATOM 8129 C CA . ALA C 1 320 ? 50.146 6.894 55.773 1.00 9.96 320 ALA C CA 1
ATOM 8130 C C . ALA C 1 320 ? 50.168 8.296 56.386 1.00 9.42 320 ALA C C 1
ATOM 8131 O O . ALA C 1 320 ? 50.697 8.475 57.466 1.00 10.41 320 ALA C O 1
ATOM 8133 N N . ALA C 1 321 ? 49.596 9.279 55.679 1.00 9.95 321 ALA C N 1
ATOM 8134 C CA . ALA C 1 321 ? 49.558 10.674 56.136 1.00 8.89 321 ALA C CA 1
ATOM 8135 C C . ALA C 1 321 ? 48.815 10.784 57.444 1.00 9.37 321 ALA C C 1
ATOM 8136 O O . ALA C 1 321 ? 49.356 11.307 58.403 1.00 6.82 321 ALA C O 1
ATOM 8138 N N . GLN C 1 322 ? 47.590 10.263 57.492 1.00 10.00 322 GLN C N 1
ATOM 8139 C CA . GLN C 1 322 ? 46.812 10.314 58.732 1.00 11.37 322 GLN C CA 1
ATOM 8140 C C . GLN C 1 322 ? 47.461 9.464 59.831 1.00 11.08 322 GLN C C 1
ATOM 8141 O O . GLN C 1 322 ? 47.507 9.866 60.991 1.00 11.87 322 GLN C O 1
ATOM 8147 N N . ALA C 1 323 ? 47.999 8.309 59.445 1.00 11.60 323 ALA C N 1
ATOM 8148 C CA . ALA C 1 323 ? 48.568 7.347 60.392 1.00 11.00 323 ALA C CA 1
ATOM 8149 C C . ALA C 1 323 ? 49.794 7.923 61.090 1.00 11.12 323 ALA C C 1
ATOM 8150 O O . ALA C 1 323 ? 49.885 7.880 62.311 1.00 11.25 323 ALA C O 1
ATOM 8152 N N . CYS C 1 324 ? 50.730 8.472 60.315 1.00 11.41 324 CYS C N 1
ATOM 8153 C CA . CYS C 1 324 ? 51.882 9.205 60.870 1.00 11.78 324 CYS C CA 1
ATOM 8154 C C . CYS C 1 324 ? 51.441 10.341 61.808 1.00 10.85 324 CYS C C 1
ATOM 8155 O O . CYS C 1 324 ? 52.019 10.505 62.889 1.00 10.95 324 CYS C O 1
ATOM 8158 N N . ALA C 1 325 ? 50.419 11.107 61.381 1.00 9.85 325 ALA C N 1
ATOM 8159 C CA . ALA C 1 325 ? 49.918 12.274 62.128 1.00 8.74 325 ALA C CA 1
ATOM 8160 C C . ALA C 1 325 ? 49.422 11.845 63.507 1.00 8.62 325 ALA C C 1
ATOM 8161 O O . ALA C 1 325 ? 49.852 12.388 64.516 1.00 7.22 325 ALA C O 1
ATOM 8163 N N . VAL C 1 326 ? 48.553 10.843 63.540 1.00 8.25 326 VAL C N 1
ATOM 8164 C CA . VAL C 1 326 ? 48.077 10.312 64.803 1.00 8.41 326 VAL C CA 1
ATOM 8165 C C . VAL C 1 326 ? 49.282 9.928 65.688 1.00 9.28 326 VAL C C 1
ATOM 8166 O O . VAL C 1 326 ? 49.415 10.444 66.789 1.00 8.38 326 VAL C O 1
ATOM 8170 N N . ASN C 1 327 ? 50.172 9.070 65.183 1.00 10.72 327 ASN C N 1
ATOM 8171 C CA . ASN C 1 327 ? 51.347 8.605 65.935 1.00 11.51 327 ASN C CA 1
ATOM 8172 C C . ASN C 1 327 ? 52.196 9.777 66.451 1.00 12.72 327 ASN C C 1
ATOM 8173 O O . ASN C 1 327 ? 52.643 9.778 67.610 1.00 12.22 327 ASN C O 1
ATOM 8178 N N . LYS C 1 328 ? 52.394 10.767 65.579 1.00 13.36 328 LYS C N 1
ATOM 8179 C CA . LYS C 1 328 ? 53.028 12.047 65.949 1.00 14.36 328 LYS C CA 1
ATOM 8180 C C . LYS C 1 328 ? 52.355 12.748 67.129 1.00 14.20 328 LYS C C 1
ATOM 8181 O O . LYS C 1 328 ? 53.029 13.206 68.055 1.00 14.13 328 LYS C O 1
ATOM 8187 N N . ASP C 1 329 ? 51.032 12.849 67.072 1.00 13.59 329 ASP C N 1
ATOM 8188 C CA . ASP C 1 329 ? 50.279 13.634 68.039 1.00 14.19 329 ASP C CA 1
ATOM 8189 C C . ASP C 1 329 ? 50.226 12.936 69.377 1.00 13.37 329 ASP C C 1
ATOM 8190 O O . ASP C 1 329 ? 50.462 13.540 70.427 1.00 12.10 329 ASP C O 1
ATOM 8195 N N . LEU C 1 330 ? 49.890 11.659 69.341 1.00 13.92 330 LEU C N 1
ATOM 8196 C CA . LEU C 1 330 ? 49.632 10.919 70.579 1.00 13.87 330 LEU C CA 1
ATOM 8197 C C . LEU C 1 330 ? 50.936 10.563 71.294 1.00 13.99 330 LEU C C 1
ATOM 8198 O O . LEU C 1 330 ? 50.975 10.522 72.529 1.00 13.79 330 LEU C O 1
ATOM 8203 N N . GLY C 1 331 ? 52.000 10.342 70.516 1.00 13.14 331 GLY C N 1
ATOM 8204 C CA . GLY C 1 331 ? 53.350 10.206 71.052 1.00 12.86 331 GLY C CA 1
ATOM 8205 C C . GLY C 1 331 ? 53.644 8.831 71.618 1.00 12.73 331 GLY C C 1
ATOM 8206 O O . GLY C 1 331 ? 54.675 8.613 72.285 1.00 13.23 331 GLY C O 1
ATOM 8207 N N . TRP C 1 332 ? 52.746 7.893 71.336 1.00 12.98 332 TRP C N 1
ATOM 8208 C CA . TRP C 1 332 ? 52.976 6.519 71.728 1.00 12.82 332 TRP C CA 1
ATOM 8209 C C . TRP C 1 332 ? 54.123 5.909 70.912 1.00 11.89 332 TRP C C 1
ATOM 8210 O O . TRP C 1 332 ? 54.310 6.228 69.750 1.00 12.25 332 TRP C O 1
ATOM 8221 N N . ASP C 1 333 ? 54.892 5.044 71.565 1.00 11.11 333 ASP C N 1
ATOM 8222 C CA . ASP C 1 333 ? 56.034 4.377 70.971 1.00 11.06 333 ASP C CA 1
ATOM 8223 C C . ASP C 1 333 ? 55.661 3.698 69.647 1.00 11.49 333 ASP C C 1
ATOM 8224 O O . ASP C 1 333 ? 54.890 2.725 69.616 1.00 10.77 333 ASP C O 1
ATOM 8229 N N . PRO C 1 334 ? 56.224 4.185 68.539 1.00 11.90 334 PRO C N 1
ATOM 8230 C CA . PRO C 1 334 ? 55.773 3.596 67.281 1.00 11.63 334 PRO C CA 1
ATOM 8231 C C . PRO C 1 334 ? 55.975 2.095 67.260 1.00 11.23 334 PRO C C 1
ATOM 8232 O O . PRO C 1 334 ? 55.273 1.411 66.524 1.00 12.22 334 PRO C O 1
ATOM 8236 N N . SER C 1 335 ? 56.905 1.588 68.072 1.00 10.92 335 SER C N 1
ATOM 8237 C CA . SER C 1 335 ? 57.235 0.171 68.045 1.00 11.07 335 SER C CA 1
ATOM 8238 C C . SER C 1 335 ? 56.100 -0.719 68.518 1.00 10.84 335 SER C C 1
ATOM 8239 O O . SER C 1 335 ? 56.084 -1.908 68.171 1.00 11.38 335 SER C O 1
ATOM 8242 N N . ILE C 1 336 ? 55.160 -0.165 69.290 1.00 10.36 336 ILE C N 1
ATOM 8243 C CA . ILE C 1 336 ? 53.998 -0.935 69.764 1.00 10.44 336 ILE C CA 1
ATOM 8244 C C . ILE C 1 336 ? 52.744 -0.703 68.929 1.00 10.65 336 ILE C C 1
ATOM 8245 O O . ILE C 1 336 ? 51.684 -1.239 69.232 1.00 12.19 336 ILE C O 1
ATOM 8250 N N . VAL C 1 337 ? 52.862 0.084 67.870 1.00 9.48 337 VAL C N 1
ATOM 8251 C CA . VAL C 1 337 ? 51.721 0.376 67.012 1.00 9.95 337 VAL C CA 1
ATOM 8252 C C . VAL C 1 337 ? 51.741 -0.550 65.800 1.00 8.93 337 VAL C C 1
ATOM 8253 O O . VAL C 1 337 ? 52.780 -0.745 65.169 1.00 9.79 337 VAL C O 1
ATOM 8257 N N . ASN C 1 338 ? 50.587 -1.145 65.526 1.00 8.53 338 ASN C N 1
ATOM 8258 C CA . ASN C 1 338 ? 50.386 -2.073 64.408 1.00 7.78 338 ASN C CA 1
ATOM 8259 C C . ASN C 1 338 ? 51.571 -3.020 64.197 1.00 7.65 338 ASN C C 1
ATOM 8260 O O . ASN C 1 338 ? 52.184 -3.045 63.131 1.00 8.50 338 ASN C O 1
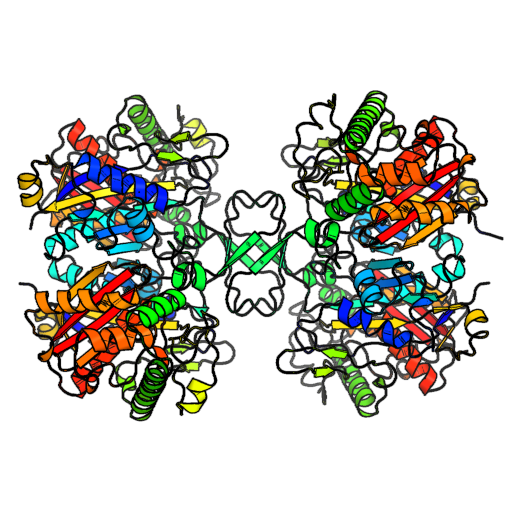ATOM 8265 N N . VAL C 1 339 ? 51.911 -3.796 65.226 1.00 6.10 339 VAL C N 1
ATOM 8266 C CA . VAL C 1 339 ? 53.169 -4.545 65.176 1.00 6.12 339 VAL C CA 1
ATOM 8267 C C . VAL C 1 339 ? 53.220 -5.643 64.115 1.00 6.49 339 VAL C C 1
ATOM 8268 O O . VAL C 1 339 ? 54.308 -6.111 63.775 1.00 5.71 339 VAL C O 1
ATOM 8272 N N . ASN C 1 340 ? 52.057 -6.047 63.612 1.00 7.05 340 ASN C N 1
ATOM 8273 C CA . ASN C 1 340 ? 51.972 -7.074 62.551 1.00 6.92 340 ASN C CA 1
ATOM 8274 C C . ASN C 1 340 ? 51.549 -6.468 61.238 1.00 8.20 340 ASN C C 1
ATOM 8275 O O . ASN C 1 340 ? 50.955 -7.138 60.391 1.00 9.85 340 ASN C O 1
ATOM 8280 N N . GLY C 1 341 ? 51.863 -5.190 61.066 1.00 8.09 341 GLY C N 1
ATOM 8281 C CA . GLY C 1 341 ? 51.387 -4.433 59.942 1.00 9.08 341 GLY C CA 1
ATOM 8282 C C . GLY C 1 341 ? 49.988 -3.879 60.132 1.00 8.73 341 GLY C C 1
ATOM 8283 O O . GLY C 1 341 ? 49.272 -4.205 61.072 1.00 8.68 341 GLY C O 1
ATOM 8284 N N . GLY C 1 342 ? 49.603 -3.013 59.232 1.00 8.34 342 GLY C N 1
ATOM 8285 C CA . GLY C 1 342 ? 48.285 -2.393 59.303 1.00 9.33 342 GLY C CA 1
ATOM 8286 C C . GLY C 1 342 ? 47.592 -2.413 57.971 1.00 9.46 342 GLY C C 1
ATOM 8287 O O . GLY C 1 342 ? 48.081 -3.057 57.028 1.00 9.45 342 GLY C O 1
ATOM 8288 N N . ALA C 1 343 ? 46.467 -1.689 57.896 1.00 9.44 343 ALA C N 1
ATOM 8289 C CA . ALA C 1 343 ? 45.554 -1.724 56.738 1.00 9.28 343 ALA C CA 1
ATOM 8290 C C . ALA C 1 343 ? 46.209 -1.436 55.405 1.00 9.70 343 ALA C C 1
ATOM 8291 O O . ALA C 1 343 ? 45.758 -1.959 54.395 1.00 9.84 343 ALA C O 1
ATOM 8293 N N . ILE C 1 344 ? 47.256 -0.608 55.360 1.00 9.84 344 ILE C N 1
ATOM 8294 C CA . ILE C 1 344 ? 47.873 -0.324 54.046 1.00 9.86 344 ILE C CA 1
ATOM 8295 C C . ILE C 1 344 ? 48.314 -1.643 53.412 1.00 10.10 344 ILE C C 1
ATOM 8296 O O . ILE C 1 344 ? 48.192 -1.835 52.212 1.00 10.11 344 ILE C O 1
ATOM 8301 N N . ALA C 1 345 ? 48.846 -2.536 54.248 1.00 9.95 345 ALA C N 1
ATOM 8302 C CA . ALA C 1 345 ? 49.303 -3.833 53.796 1.00 10.64 345 ALA C CA 1
ATOM 8303 C C . ALA C 1 345 ? 48.143 -4.817 53.724 1.00 11.61 345 ALA C C 1
ATOM 8304 O O . ALA C 1 345 ? 47.989 -5.537 52.719 1.00 13.99 345 ALA C O 1
ATOM 8306 N N . ILE C 1 346 ? 47.318 -4.839 54.773 1.00 10.78 346 ILE C N 1
ATOM 8307 C CA . ILE C 1 346 ? 46.275 -5.877 54.933 1.00 11.41 346 ILE C CA 1
ATOM 8308 C C . ILE C 1 346 ? 44.989 -5.595 54.173 1.00 11.02 346 ILE C C 1
ATOM 8309 O O . ILE C 1 346 ? 44.283 -6.525 53.763 1.00 8.02 346 ILE C O 1
ATOM 8314 N N . GLY C 1 347 ? 44.670 -4.309 54.026 1.00 12.07 347 GLY C N 1
ATOM 8315 C CA . GLY C 1 347 ? 43.452 -3.887 53.349 1.00 12.38 347 GLY C CA 1
ATOM 8316 C C . GLY C 1 347 ? 42.419 -3.286 54.280 1.00 11.91 347 GLY C C 1
ATOM 8317 O O . GLY C 1 347 ? 42.507 -3.405 55.499 1.00 12.57 347 GLY C O 1
ATOM 8318 N N . HIS C 1 348 ? 41.431 -2.615 53.682 1.00 13.42 348 HIS C N 1
ATOM 8319 C CA . HIS C 1 348 ? 40.457 -1.834 54.443 1.00 12.32 348 HIS C CA 1
ATOM 8320 C C . HIS C 1 348 ? 39.041 -2.210 53.997 1.00 12.03 348 HIS C C 1
ATOM 8321 O O . HIS C 1 348 ? 38.411 -1.461 53.241 1.00 10.23 348 HIS C O 1
ATOM 8328 N N . PRO C 1 349 ? 38.537 -3.381 54.467 1.00 11.12 349 PRO C N 1
ATOM 8329 C CA . PRO C 1 349 ? 37.127 -3.725 54.159 1.00 10.43 349 PRO C CA 1
ATOM 8330 C C . PRO C 1 349 ? 36.163 -2.970 55.094 1.00 11.19 349 PRO C C 1
ATOM 8331 O O . PRO C 1 349 ? 35.780 -3.473 56.139 1.00 9.06 349 PRO C O 1
ATOM 8335 N N . ILE C 1 350 ? 35.777 -1.769 54.673 1.00 10.78 350 ILE C N 1
ATOM 8336 C CA . ILE C 1 350 ? 35.262 -0.710 55.587 1.00 11.94 350 ILE C CA 1
ATOM 8337 C C . ILE C 1 350 ? 34.504 -1.178 56.859 1.00 11.19 350 ILE C C 1
ATOM 8338 O O . ILE C 1 350 ? 34.947 -0.936 58.002 1.00 10.47 350 ILE C O 1
ATOM 8343 N N . GLY C 1 351 ? 33.340 -1.800 56.675 1.00 11.48 351 GLY C N 1
ATOM 8344 C CA . GLY C 1 351 ? 32.456 -2.048 57.812 1.00 12.00 351 GLY C CA 1
ATOM 8345 C C . GLY C 1 351 ? 33.042 -3.043 58.787 1.00 11.09 351 GLY C C 1
ATOM 8346 O O . GLY C 1 351 ? 32.632 -3.090 59.938 1.00 10.97 351 GLY C O 1
ATOM 8347 N N . ALA C 1 352 ? 34.000 -3.839 58.298 1.00 11.74 352 ALA C N 1
ATOM 8348 C CA . ALA C 1 352 ? 34.692 -4.872 59.063 1.00 10.48 352 ALA C CA 1
ATOM 8349 C C . ALA C 1 352 ? 36.011 -4.387 59.668 1.00 10.45 352 ALA C C 1
ATOM 8350 O O . ALA C 1 352 ? 36.504 -5.007 60.592 1.00 6.39 352 ALA C O 1
ATOM 8352 N N . SER C 1 353 ? 36.587 -3.307 59.145 1.00 12.05 353 SER C N 1
ATOM 8353 C CA . SER C 1 353 ? 37.911 -2.830 59.561 1.00 13.52 353 SER C CA 1
ATOM 8354 C C . SER C 1 353 ? 38.091 -2.806 61.068 1.00 13.13 353 SER C C 1
ATOM 8355 O O . SER C 1 353 ? 39.098 -3.281 61.591 1.00 14.75 353 SER C O 1
ATOM 8358 N N . GLY C 1 354 ? 37.112 -2.249 61.759 1.00 12.74 354 GLY C N 1
ATOM 8359 C CA . GLY C 1 354 ? 37.243 -2.031 63.177 1.00 11.02 354 GLY C CA 1
ATOM 8360 C C . GLY C 1 354 ? 37.269 -3.343 63.935 1.00 10.37 354 GLY C C 1
ATOM 8361 O O . GLY C 1 354 ? 37.950 -3.470 64.955 1.00 9.12 354 GLY C O 1
ATOM 8362 N N . ALA C 1 355 ? 36.516 -4.332 63.472 1.00 9.73 355 ALA C N 1
ATOM 8363 C CA . ALA C 1 355 ? 36.562 -5.661 64.102 1.00 9.17 355 ALA C CA 1
ATOM 8364 C C . ALA C 1 355 ? 37.814 -6.425 63.682 1.00 7.68 355 ALA C C 1
ATOM 8365 O O . ALA C 1 355 ? 38.364 -7.195 64.502 1.00 6.68 355 ALA C O 1
ATOM 8367 N N . ARG C 1 356 ? 38.283 -6.167 62.460 1.00 7.15 356 ARG C N 1
ATOM 8368 C CA . ARG C 1 356 ? 39.534 -6.701 61.953 1.00 6.10 356 ARG C CA 1
ATOM 8369 C C . ARG C 1 356 ? 40.698 -6.291 62.835 1.00 9.07 356 ARG C C 1
ATOM 8370 O O . ARG C 1 356 ? 41.338 -7.152 63.444 1.00 8.89 356 ARG C O 1
ATOM 8378 N N . ILE C 1 357 ? 40.977 -4.994 62.945 1.00 8.49 357 ILE C N 1
ATOM 8379 C CA . ILE C 1 357 ? 42.104 -4.563 63.796 1.00 9.65 357 ILE C CA 1
ATOM 8380 C C . ILE C 1 357 ? 41.947 -4.966 65.264 1.00 9.17 357 ILE C C 1
ATOM 8381 O O . ILE C 1 357 ? 42.941 -5.161 65.986 1.00 8.97 357 ILE C O 1
ATOM 8386 N N . LEU C 1 358 ? 40.713 -5.065 65.741 1.00 10.09 3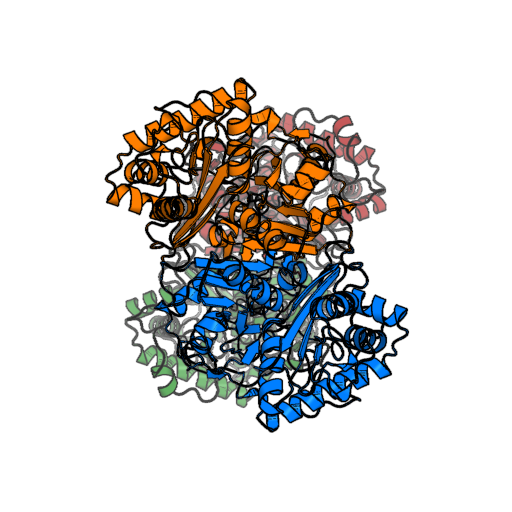58 LEU C N 1
ATOM 8387 C CA . LEU C 1 358 ? 40.477 -5.509 67.121 1.00 9.53 358 LEU C CA 1
ATOM 8388 C C . LEU C 1 358 ? 40.914 -6.954 67.313 1.00 10.08 358 LEU C C 1
ATOM 8389 O O . LEU C 1 358 ? 41.541 -7.308 68.342 1.00 9.64 358 LEU C O 1
ATOM 8394 N N . ASN C 1 359 ? 40.562 -7.796 66.355 1.00 9.86 359 ASN C N 1
ATOM 8395 C CA . ASN C 1 359 ? 41.056 -9.164 66.324 1.00 10.02 359 ASN C CA 1
ATOM 8396 C C . ASN C 1 359 ? 42.555 -9.178 66.434 1.00 10.39 359 ASN C C 1
ATOM 8397 O O . ASN C 1 359 ? 43.104 -9.870 67.257 1.00 10.57 359 ASN C O 1
ATOM 8402 N N . THR C 1 360 ? 43.214 -8.403 65.580 1.00 10.64 360 THR C N 1
ATOM 8403 C CA . THR C 1 360 ? 44.676 -8.409 65.513 1.00 10.93 360 THR C CA 1
ATOM 8404 C C . THR C 1 360 ? 45.269 -7.994 66.868 1.00 10.00 360 THR C C 1
ATOM 8405 O O . THR C 1 360 ? 46.224 -8.600 67.364 1.00 8.73 360 THR C O 1
ATOM 8409 N N . LEU C 1 361 ? 44.655 -6.995 67.488 1.00 9.74 361 LEU C N 1
ATOM 8410 C CA . LEU C 1 361 ? 45.094 -6.520 68.790 1.00 9.16 361 LEU C CA 1
ATOM 8411 C C . LEU C 1 361 ? 44.981 -7.599 69.860 1.00 9.66 361 LEU C C 1
ATOM 8412 O O . LEU C 1 361 ? 45.901 -7.821 70.638 1.00 9.92 361 LEU C O 1
ATOM 8417 N N . LEU C 1 362 ? 43.817 -8.244 69.894 1.00 9.99 362 LEU C N 1
ATOM 8418 C CA . LEU C 1 362 ? 43.503 -9.219 70.936 1.00 8.88 362 LEU C CA 1
ATOM 8419 C C . LEU C 1 362 ? 44.463 -10.400 70.803 1.00 8.36 362 LEU C C 1
ATOM 8420 O O . LEU C 1 362 ? 45.038 -10.820 71.773 1.00 5.83 362 LEU C O 1
ATOM 8425 N N . PHE C 1 363 ? 44.676 -10.923 69.592 1.00 8.87 363 PHE C N 1
ATOM 8426 C CA . PHE C 1 363 ? 45.486 -12.140 69.494 1.00 9.06 363 PHE C CA 1
ATOM 8427 C C . PHE C 1 363 ? 46.970 -11.856 69.763 1.00 9.84 363 PHE C C 1
ATOM 8428 O O . PHE C 1 363 ? 47.643 -12.643 70.409 1.00 8.82 363 PHE C O 1
ATOM 8436 N N . GLU C 1 364 ? 47.465 -10.713 69.301 1.00 10.59 364 GLU C N 1
ATOM 8437 C CA . GLU C 1 364 ? 48.830 -10.299 69.619 1.00 10.07 364 GLU C CA 1
ATOM 8438 C C . GLU C 1 364 ? 49.004 -9.993 71.104 1.00 9.98 364 GLU C C 1
ATOM 8439 O O . GLU C 1 364 ? 50.065 -10.242 71.649 1.00 10.52 364 GLU C O 1
ATOM 8445 N N . MET C 1 365 ? 47.988 -9.452 71.767 1.00 9.78 365 MET C N 1
ATOM 8446 C CA . MET C 1 365 ? 48.066 -9.254 73.217 1.00 9.13 365 MET C CA 1
ATOM 8447 C C . MET C 1 365 ? 48.218 -10.600 73.891 1.00 10.18 365 MET C C 1
ATOM 8448 O O . MET C 1 365 ? 49.075 -10.774 74.737 1.00 9.53 365 MET C O 1
ATOM 8453 N N . LYS C 1 366 ? 47.403 -11.564 73.480 1.00 11.89 366 LYS C N 1
ATOM 8454 C CA . LYS C 1 366 ? 47.521 -12.922 74.020 1.00 11.57 366 LYS C CA 1
ATOM 8455 C C . LYS C 1 366 ? 48.927 -13.461 73.765 1.00 11.79 366 LYS C C 1
ATOM 8456 O O . LYS C 1 366 ? 49.584 -13.996 74.675 1.00 10.65 366 LYS C O 1
ATOM 8462 N N . ARG C 1 367 ? 49.383 -13.264 72.535 1.00 11.82 367 ARG C N 1
ATOM 8463 C CA . ARG C 1 367 ? 50.660 -13.772 72.036 1.00 12.12 367 ARG C CA 1
ATOM 8464 C C . ARG C 1 367 ? 51.855 -13.256 72.834 1.00 12.02 367 ARG C C 1
ATOM 8465 O O . ARG C 1 367 ? 52.714 -14.048 73.255 1.00 12.46 367 ARG C O 1
ATOM 8473 N N . ARG C 1 368 ? 51.887 -11.942 73.082 1.00 11.69 368 ARG C N 1
ATOM 8474 C CA . ARG C 1 368 ? 52.984 -11.321 73.866 1.00 11.46 368 ARG C CA 1
ATOM 8475 C C . ARG C 1 368 ? 52.779 -11.317 75.359 1.00 10.40 368 ARG C C 1
ATOM 8476 O O . ARG C 1 368 ? 53.709 -11.017 76.089 1.00 11.91 368 ARG C O 1
ATOM 8484 N N . GLY C 1 369 ? 51.559 -11.586 75.804 1.00 10.56 369 GLY C N 1
ATOM 8485 C CA . GLY C 1 369 ? 51.183 -11.404 77.205 1.00 10.43 369 GLY C CA 1
ATOM 8486 C C . GLY C 1 369 ? 51.025 -9.942 77.605 1.00 11.09 369 GLY C C 1
ATOM 8487 O O . GLY C 1 369 ? 51.173 -9.591 78.786 1.00 10.53 369 GLY C O 1
ATOM 8488 N N . ALA C 1 370 ? 50.724 -9.099 76.623 1.00 10.63 370 ALA C N 1
ATOM 8489 C CA . ALA C 1 370 ? 50.511 -7.672 76.848 1.00 11.33 370 ALA C CA 1
ATOM 8490 C C . ALA C 1 370 ? 49.266 -7.478 77.694 1.00 11.84 370 ALA C C 1
ATOM 8491 O O . ALA C 1 370 ? 48.277 -8.173 77.472 1.00 13.85 370 ALA C O 1
ATOM 8493 N N . ARG C 1 371 ? 49.283 -6.529 78.630 1.00 12.61 371 ARG C N 1
ATOM 8494 C CA . ARG C 1 371 ? 48.128 -6.323 79.521 1.00 13.00 371 ARG C CA 1
ATOM 8495 C C . ARG C 1 371 ? 47.094 -5.333 78.966 1.00 12.19 371 ARG C C 1
ATOM 8496 O O . ARG C 1 371 ? 45.929 -5.660 78.841 1.00 14.68 371 ARG C O 1
ATOM 8504 N N . LYS C 1 372 ? 47.529 -4.132 78.631 1.00 11.34 372 LYS C N 1
ATOM 8505 C CA . LYS C 1 372 ? 46.618 -3.055 78.242 1.00 9.78 372 LYS C CA 1
ATOM 8506 C C . LYS C 1 372 ? 46.773 -2.778 76.761 1.00 9.48 372 LYS C C 1
ATOM 8507 O O . LYS C 1 372 ? 47.886 -2.764 76.232 1.00 10.05 372 LYS C O 1
ATOM 8513 N N . GLY C 1 373 ? 45.656 -2.590 76.075 1.00 8.40 373 GLY C N 1
ATOM 8514 C CA . GLY C 1 373 ? 45.705 -2.355 74.654 1.00 9.16 373 GLY C CA 1
ATOM 8515 C C . GLY C 1 373 ? 44.604 -1.433 74.188 1.00 8.49 373 GLY C C 1
ATOM 8516 O O . GLY C 1 373 ? 43.572 -1.322 74.855 1.00 6.25 373 GLY C O 1
ATOM 8517 N N . LEU C 1 374 ? 44.826 -0.792 73.040 1.00 9.35 374 LEU C N 1
ATOM 8518 C CA . LEU C 1 374 ? 43.855 0.144 72.471 1.00 8.66 374 LEU C CA 1
ATOM 8519 C C . LEU C 1 374 ? 43.711 -0.020 70.947 1.00 9.43 374 LEU C C 1
ATOM 8520 O O . LEU C 1 374 ? 44.717 -0.182 70.258 1.00 10.33 374 LEU C O 1
ATOM 8525 N N . ALA C 1 375 ? 42.462 -0.011 70.444 1.00 9.94 375 ALA C N 1
ATOM 8526 C CA . ALA C 1 375 ? 42.146 0.003 69.001 1.00 10.87 375 ALA C CA 1
ATOM 8527 C C . ALA C 1 375 ? 41.502 1.338 68.703 1.00 10.07 375 ALA C C 1
ATOM 8528 O O . ALA C 1 375 ? 40.714 1.793 69.511 1.00 10.90 375 ALA C O 1
ATOM 8530 N N . THR C 1 376 ? 41.826 1.950 67.570 1.00 9.40 376 THR C N 1
ATOM 8531 C CA . THR C 1 376 ? 41.204 3.200 67.178 1.00 9.08 376 THR C CA 1
ATOM 8532 C C . THR C 1 376 ? 41.208 3.295 65.670 1.00 10.50 376 THR C C 1
ATOM 8533 O O . THR C 1 376 ? 42.115 2.757 65.037 1.00 11.39 376 THR C O 1
ATOM 8537 N N . LEU C 1 377 ? 40.193 3.960 65.110 1.00 11.11 377 LEU C N 1
ATOM 8538 C CA . LEU C 1 377 ? 40.109 4.211 63.661 1.00 10.10 377 LEU C CA 1
ATOM 8539 C C . LEU C 1 377 ? 39.598 5.618 63.392 1.00 10.32 377 LEU C C 1
ATOM 8540 O O . LEU C 1 377 ? 38.850 6.179 64.205 1.00 12.76 377 LEU C O 1
ATOM 8545 N N . CYS C 1 378 ? 40.063 6.200 62.293 1.00 10.02 378 CYS C N 1
ATOM 8546 C CA . CYS C 1 378 ? 39.479 7.407 61.714 1.00 9.62 378 CYS C CA 1
ATOM 8547 C C . CYS C 1 378 ? 38.284 7.025 60.826 1.00 10.03 378 CYS C C 1
ATOM 8548 O O . CYS C 1 378 ? 38.208 5.910 60.308 1.00 8.79 378 CYS C O 1
ATOM 8551 N N . ILE C 1 379 ? 37.347 7.952 60.705 1.00 9.62 379 ILE C N 1
ATOM 8552 C CA . ILE C 1 379 ? 36.011 7.667 60.201 1.00 9.92 379 ILE C CA 1
ATOM 8553 C C . ILE C 1 379 ? 35.596 8.771 59.255 1.00 10.35 379 ILE C C 1
ATOM 8554 O O . ILE C 1 379 ? 35.588 9.945 59.621 1.00 9.47 379 ILE C O 1
ATOM 8559 N N . GLY C 1 380 ? 35.261 8.365 58.045 1.00 11.81 380 GLY C N 1
ATOM 8560 C CA . GLY C 1 380 ? 34.769 9.264 57.009 1.00 12.21 380 GLY C CA 1
ATOM 8561 C C . GLY C 1 380 ? 33.646 10.128 57.532 1.00 11.75 380 GLY C C 1
ATOM 8562 O O . GLY C 1 380 ? 32.826 9.670 58.325 1.00 12.91 380 GLY C O 1
ATOM 8563 N N . GLY C 1 381 ? 33.634 11.385 57.088 1.00 10.87 381 GLY C N 1
ATOM 8564 C CA . GLY C 1 381 ? 32.744 12.402 57.629 1.00 11.51 381 GLY C CA 1
ATOM 8565 C C . GLY C 1 381 ? 33.282 13.138 58.845 1.00 12.05 381 GLY C C 1
ATOM 8566 O O . GLY C 1 381 ? 32.691 14.120 59.255 1.00 13.69 381 GLY C O 1
ATOM 8567 N N . GLY C 1 382 ? 34.389 12.673 59.428 1.00 10.36 382 GLY C N 1
ATOM 8568 C CA . GLY C 1 382 ? 35.026 13.353 60.544 1.00 9.47 382 GLY C CA 1
ATOM 8569 C C . GLY C 1 382 ? 34.621 12.756 61.857 1.00 7.85 382 GLY C C 1
ATOM 8570 O O . GLY C 1 382 ? 33.998 13.417 62.689 1.00 7.80 382 GLY C O 1
ATOM 8571 N N . MET C 1 383 ? 34.965 11.501 62.070 1.00 6.43 383 MET C N 1
ATOM 8572 C CA . MET C 1 383 ? 34.848 10.968 63.418 1.00 6.17 383 MET C CA 1
ATOM 8573 C C . MET C 1 383 ? 35.982 10.017 63.716 1.00 5.90 383 MET C C 1
ATOM 8574 O O . MET C 1 383 ? 36.829 9.743 62.890 1.00 3.16 383 MET C O 1
ATOM 8579 N N . GLY C 1 384 ? 36.039 9.589 64.966 1.00 6.74 384 GLY C N 1
ATOM 8580 C CA . GLY C 1 384 ? 37.009 8.597 65.424 1.00 7.66 384 GLY C CA 1
ATOM 8581 C C . GLY C 1 384 ? 36.317 7.773 66.473 1.00 7.28 384 GLY C C 1
ATOM 8582 O O . GLY C 1 384 ? 35.354 8.223 67.073 1.00 7.77 384 GLY C O 1
ATOM 8583 N N . VAL C 1 385 ? 36.770 6.540 66.624 1.00 8.28 385 VAL C N 1
ATOM 8584 C CA . VAL C 1 385 ? 36.296 5.627 67.656 1.00 9.10 385 VAL C CA 1
ATOM 8585 C C . VAL C 1 385 ? 37.517 4.938 68.229 1.00 8.96 385 VAL C C 1
ATOM 8586 O O . VAL C 1 385 ? 38.481 4.652 67.509 1.00 10.73 385 VAL C O 1
ATOM 8590 N N . ALA C 1 386 ? 37.490 4.704 69.530 1.00 9.40 386 ALA C N 1
ATOM 8591 C CA . ALA C 1 386 ? 38.548 3.957 70.160 1.00 8.88 386 ALA C CA 1
ATOM 8592 C C . ALA C 1 386 ? 37.946 3.016 71.185 1.00 9.19 386 ALA C C 1
ATOM 8593 O O . ALA C 1 386 ? 36.795 3.156 71.543 1.00 10.66 386 ALA C O 1
ATOM 8595 N N . MET C 1 387 ? 38.726 2.035 71.608 1.00 8.78 387 MET C N 1
ATOM 8596 C CA . MET C 1 387 ? 38.294 1.074 72.642 1.00 8.43 387 MET C CA 1
ATOM 8597 C C . MET C 1 387 ? 39.492 0.592 73.420 1.00 7.78 387 MET C C 1
ATOM 8598 O O . MET C 1 387 ? 40.476 0.202 72.831 1.00 7.59 387 MET C O 1
ATOM 8603 N N . CYS C 1 388 ? 39.411 0.587 74.748 1.00 8.24 388 CYS C N 1
ATOM 8604 C CA . CYS C 1 388 ? 40.504 0.068 75.545 1.00 9.21 388 CYS C CA 1
ATOM 8605 C C . CYS C 1 388 ? 40.199 -1.348 76.037 1.00 8.11 388 CYS C C 1
ATOM 8606 O O . CYS C 1 388 ? 39.080 -1.638 76.484 1.00 7.46 388 CYS C O 1
ATOM 8609 N N . ILE C 1 389 ? 41.208 -2.211 75.922 1.00 8.36 389 ILE C N 1
ATOM 8610 C CA . ILE C 1 389 ? 41.106 -3.626 76.270 1.00 9.87 389 ILE C CA 1
ATOM 8611 C C . ILE C 1 389 ? 42.180 -3.986 77.287 1.00 10.73 389 ILE C C 1
ATOM 8612 O O . ILE C 1 389 ? 43.352 -3.631 77.113 1.00 9.42 389 ILE C O 1
ATOM 8617 N N . GLU C 1 390 ? 41.784 -4.697 78.344 1.00 11.44 390 GLU C N 1
ATOM 8618 C CA . GLU C 1 390 ? 42.739 -5.226 79.296 1.00 13.31 390 GLU C CA 1
ATOM 8619 C C . GLU C 1 390 ? 42.634 -6.732 79.397 1.00 14.09 390 GLU C C 1
ATOM 8620 O O . GLU C 1 390 ? 41.543 -7.288 79.448 1.00 13.86 390 GLU C O 1
ATOM 8626 N N . SER C 1 391 ? 43.789 -7.382 79.465 1.00 14.80 391 SER C N 1
ATOM 8627 C CA . SER C 1 391 ? 43.844 -8.818 79.617 1.00 15.16 391 SER C CA 1
ATOM 8628 C C . SER C 1 391 ? 43.277 -9.247 80.969 1.00 16.13 391 SER C C 1
ATOM 8629 O O . SER C 1 391 ? 43.347 -8.516 81.970 1.00 15.12 391 SER C O 1
ATOM 8632 N N . LEU C 1 392 ? 42.694 -10.435 80.991 1.00 16.59 392 LEU C N 1
ATOM 8633 C CA . LEU C 1 392 ? 42.312 -11.067 82.235 1.00 17.90 392 LEU C CA 1
ATOM 8634 C C . LEU C 1 392 ? 43.503 -11.950 82.532 1.00 18.04 392 LEU C C 1
ATOM 8635 O O . LEU C 1 392 ? 44.074 -11.916 83.634 1.00 19.10 392 LEU C O 1
ATOM 8641 N N . PRO D 1 3 ? 19.444 3.847 86.332 1.00 20.74 3 PRO D N 1
ATOM 8642 C CA . PRO D 1 3 ? 19.345 5.039 85.511 1.00 20.70 3 PRO D CA 1
ATOM 8643 C C . PRO D 1 3 ? 17.959 5.235 84.900 1.00 19.94 3 PRO D C 1
ATOM 8644 O O . PRO D 1 3 ? 17.291 4.270 84.566 1.00 19.94 3 PRO D O 1
ATOM 8648 N N . SER D 1 4 ? 17.555 6.489 84.737 1.00 19.23 4 SER D N 1
ATOM 8649 C CA . SER D 1 4 ? 16.215 6.819 84.291 1.00 17.87 4 SER D CA 1
ATOM 8650 C C . SER D 1 4 ? 16.293 7.823 83.146 1.00 16.93 4 SER D C 1
ATOM 8651 O O . SER D 1 4 ? 16.737 8.964 83.318 1.00 16.64 4 SER D O 1
ATOM 8654 N N . ILE D 1 5 ? 15.873 7.371 81.968 1.00 14.86 5 ILE D N 1
ATOM 8655 C CA . ILE D 1 5 ? 16.036 8.120 80.740 1.00 14.17 5 ILE D CA 1
ATOM 8656 C C . ILE D 1 5 ? 14.657 8.482 80.212 1.00 12.51 5 ILE D C 1
ATOM 8657 O O . ILE D 1 5 ? 13.806 7.616 80.069 1.00 12.26 5 ILE D O 1
ATOM 8662 N N . VAL D 1 6 ? 14.461 9.775 79.939 1.00 11.28 6 VAL D N 1
ATOM 8663 C CA . VAL D 1 6 ? 13.202 10.337 79.431 1.00 9.27 6 VAL D CA 1
ATOM 8664 C C . VAL D 1 6 ? 13.349 10.839 78.001 1.00 9.01 6 VAL D C 1
ATOM 8665 O O . VAL D 1 6 ? 14.433 11.244 77.579 1.00 9.11 6 VAL D O 1
ATOM 8669 N N . ILE D 1 7 ? 12.243 10.818 77.259 1.00 8.14 7 ILE D N 1
ATOM 8670 C CA . ILE D 1 7 ? 12.159 11.509 76.000 1.00 7.70 7 ILE D CA 1
ATOM 8671 C C . ILE D 1 7 ? 11.812 12.929 76.409 1.00 8.18 7 ILE D C 1
ATOM 8672 O O . ILE D 1 7 ? 10.834 13.181 77.122 1.00 8.20 7 ILE D O 1
ATOM 8677 N N . ALA D 1 8 ? 12.699 13.841 76.037 1.00 8.74 8 ALA D N 1
ATOM 8678 C CA . ALA D 1 8 ? 12.562 15.252 76.345 1.00 8.44 8 ALA D CA 1
ATOM 8679 C C . ALA D 1 8 ? 11.523 15.817 75.415 1.00 8.59 8 ALA D C 1
ATOM 8680 O O . ALA D 1 8 ? 10.616 16.518 75.841 1.00 9.62 8 ALA D O 1
ATOM 8682 N N . SER D 1 9 ? 11.683 15.490 74.128 1.00 7.96 9 SER D N 1
ATOM 8683 C CA . SER D 1 9 ? 10.849 16.005 73.066 1.00 6.82 9 SER D CA 1
ATOM 8684 C C . SER D 1 9 ? 10.844 15.019 71.894 1.00 7.09 9 SER D C 1
ATOM 8685 O O . SER D 1 9 ? 11.544 14.017 71.910 1.00 6.41 9 SER D O 1
ATOM 8688 N N . ALA D 1 10 ? 10.036 15.319 70.897 1.00 6.76 10 ALA D N 1
ATOM 8689 C CA . ALA D 1 10 ? 9.801 14.402 69.809 1.00 7.00 10 ALA D CA 1
ATOM 8690 C C . ALA D 1 10 ? 9.179 15.164 68.660 1.00 7.01 10 ALA D C 1
ATOM 8691 O O . ALA D 1 10 ? 8.335 16.015 68.890 1.00 8.14 10 ALA D O 1
ATOM 8693 N N . ALA D 1 11 ? 9.596 14.863 67.436 1.00 6.75 11 ALA D N 1
ATOM 8694 C CA . ALA D 1 11 ? 8.916 15.368 66.252 1.00 6.78 11 ALA D CA 1
ATOM 8695 C C . ALA D 1 11 ? 8.966 14.339 65.130 1.00 6.28 11 ALA D C 1
ATOM 8696 O O . ALA D 1 11 ? 9.775 13.404 65.158 1.00 6.97 11 ALA D O 1
ATOM 8698 N N . ARG D 1 12 ? 8.066 14.508 64.167 1.00 6.87 12 ARG D N 1
ATOM 8699 C CA . ARG D 1 12 ? 8.087 13.718 62.936 1.00 6.24 12 ARG D CA 1
ATOM 8700 C C . ARG D 1 12 ? 7.639 14.553 61.782 1.00 6.80 12 ARG D C 1
ATOM 8701 O O . ARG D 1 12 ? 6.872 15.495 61.974 1.00 7.63 12 ARG D O 1
ATOM 8709 N N . THR D 1 13 ? 8.108 14.206 60.587 1.00 6.01 13 THR D N 1
ATOM 8710 C CA . THR D 1 13 ? 7.533 14.766 59.382 1.00 6.58 13 THR D CA 1
ATOM 8711 C C . THR D 1 13 ? 6.187 14.084 59.204 1.00 6.12 13 THR D C 1
ATOM 8712 O O . THR D 1 13 ? 5.956 12.989 59.746 1.00 3.78 13 THR D O 1
ATOM 8716 N N . ALA D 1 14 ? 5.297 14.738 58.467 1.00 6.01 14 ALA D N 1
ATOM 8717 C CA . ALA D 1 14 ? 4.183 14.037 57.857 1.00 6.33 14 ALA D CA 1
ATOM 8718 C C . ALA D 1 14 ? 4.764 12.892 57.017 1.00 7.57 14 ALA D C 1
ATOM 8719 O O . ALA D 1 14 ? 5.917 12.932 56.603 1.00 8.67 14 ALA D O 1
ATOM 8721 N N . VAL D 1 15 ? 3.978 11.848 56.840 1.00 7.29 15 VAL D N 1
ATOM 8722 C CA . VAL D 1 15 ? 4.367 10.745 56.030 1.00 8.65 15 VAL D CA 1
ATOM 8723 C C . VAL D 1 15 ? 3.803 11.030 54.639 1.00 8.82 15 VAL D C 1
ATOM 8724 O O . VAL D 1 15 ? 2.618 11.383 54.482 1.00 8.86 15 VAL D O 1
ATOM 8728 N N . GLY D 1 16 ? 4.708 10.944 53.665 1.00 7.40 16 GLY D N 1
ATOM 8729 C CA . GLY D 1 16 ? 4.422 11.117 52.268 1.00 7.39 16 GLY D CA 1
ATOM 8730 C C . GLY D 1 16 ? 4.086 9.782 51.625 1.00 7.29 16 GLY D C 1
ATOM 8731 O O . GLY D 1 16 ? 4.569 8.728 52.033 1.00 6.71 16 GLY D O 1
ATOM 8732 N N . SER D 1 17 ? 3.217 9.854 50.628 1.00 7.67 17 SER D N 1
ATOM 8733 C CA . SER D 1 17 ? 2.844 8.714 49.814 1.00 8.07 17 SER D CA 1
ATOM 8734 C C . SER D 1 17 ? 3.975 8.468 48.842 1.00 9.04 17 SER D C 1
ATOM 8735 O O . SER D 1 17 ? 4.767 9.366 48.568 1.00 9.36 17 SER D O 1
ATOM 8738 N N . PHE D 1 18 ? 4.038 7.249 48.326 1.00 9.32 18 PHE D N 1
ATOM 8739 C CA . PHE D 1 18 ? 5.100 6.841 47.423 1.00 10.29 18 PHE D CA 1
ATOM 8740 C C . PHE D 1 18 ? 5.169 7.760 46.197 1.00 10.09 18 PHE D C 1
ATOM 8741 O O . PHE D 1 18 ? 4.155 8.129 45.603 1.00 9.99 18 PHE D O 1
ATOM 8749 N N . ASN D 1 19 ? 6.379 8.164 45.841 1.00 10.66 19 ASN D N 1
ATOM 8750 C CA . ASN D 1 19 ? 6.582 9.159 44.784 1.00 11.81 19 ASN D CA 1
ATOM 8751 C C . ASN D 1 19 ? 5.683 10.389 44.845 1.00 12.02 19 ASN D C 1
ATOM 8752 O O . ASN D 1 19 ? 5.361 10.988 43.813 1.00 12.33 19 ASN D O 1
ATOM 8757 N N . GLY D 1 20 ? 5.312 10.772 46.058 1.00 12.59 20 GLY D N 1
ATOM 8758 C CA . GLY D 1 20 ? 4.398 11.874 46.282 1.00 12.08 20 GLY D CA 1
ATOM 8759 C C . GLY D 1 20 ? 5.139 13.099 46.756 1.00 11.63 20 GLY D C 1
ATOM 8760 O O . GLY D 1 20 ? 6.027 13.604 46.071 1.00 12.84 20 GLY D O 1
ATOM 8761 N N . ALA D 1 21 ? 4.791 13.565 47.941 1.00 11.43 21 ALA D N 1
ATOM 8762 C CA . ALA D 1 21 ? 5.275 14.854 48.434 1.00 11.16 21 ALA D CA 1
ATOM 8763 C C . ALA D 1 21 ? 6.806 14.944 48.516 1.00 10.42 21 ALA D C 1
ATOM 8764 O O . ALA D 1 21 ? 7.383 16.012 48.316 1.00 10.63 21 ALA D O 1
ATOM 8766 N N . PHE D 1 22 ? 7.450 13.817 48.811 1.00 10.26 22 PHE D N 1
ATOM 8767 C CA . PHE D 1 22 ? 8.876 13.791 49.123 1.00 9.21 22 PHE D CA 1
ATOM 8768 C C . PHE D 1 22 ? 9.655 13.017 48.058 1.00 9.51 22 PHE D C 1
ATOM 8769 O O . PHE D 1 22 ? 10.829 12.644 48.254 1.00 10.13 22 PHE D O 1
ATOM 8777 N N . ALA D 1 23 ? 8.994 12.825 46.914 1.00 8.78 23 ALA D N 1
ATOM 8778 C CA . ALA D 1 23 ? 9.494 11.993 45.826 1.00 7.93 23 ALA D CA 1
ATOM 8779 C C . ALA D 1 23 ? 10.953 12.230 45.507 1.00 8.00 23 ALA D C 1
ATOM 8780 O O . ALA D 1 23 ? 11.633 11.308 45.101 1.00 8.96 23 ALA D O 1
ATOM 8782 N N . ASN D 1 24 ? 11.426 13.466 45.610 1.00 7.20 24 ASN D N 1
ATOM 8783 C CA . ASN D 1 24 ? 12.830 13.723 45.320 1.00 9.47 24 ASN D CA 1
ATOM 8784 C C . ASN D 1 24 ? 13.534 14.347 46.512 1.00 10.50 24 ASN D C 1
ATOM 8785 O O . ASN D 1 24 ? 14.466 15.139 46.342 1.00 12.88 24 ASN D O 1
ATOM 8790 N N . THR D 1 25 ? 13.085 13.960 47.707 1.00 8.76 25 THR D N 1
ATOM 8791 C CA . THR D 1 25 ? 13.663 14.443 48.939 1.00 9.01 25 THR D CA 1
ATOM 8792 C C . THR D 1 25 ? 14.527 13.323 49.512 1.00 9.73 25 THR D C 1
ATOM 8793 O O . THR D 1 25 ? 14.040 12.212 49.789 1.00 8.64 25 THR D O 1
ATOM 8797 N N . PRO D 1 26 ? 15.834 13.593 49.658 1.00 10.56 26 PRO D N 1
ATOM 8798 C CA . PRO D 1 26 ? 16.696 12.684 50.407 1.00 9.87 26 PRO D CA 1
ATOM 8799 C C . PRO D 1 26 ? 16.177 12.415 51.788 1.00 9.50 26 PRO D C 1
ATOM 8800 O O . PRO D 1 26 ? 15.630 13.303 52.439 1.00 8.88 26 PRO D O 1
ATOM 8804 N N . ALA D 1 27 ? 16.378 11.191 52.247 1.00 9.38 27 ALA D N 1
ATOM 8805 C CA . ALA D 1 27 ? 16.060 10.836 53.621 1.00 9.60 27 ALA D CA 1
ATOM 8806 C C . ALA D 1 27 ? 16.611 11.845 54.648 1.00 8.96 27 ALA D C 1
ATOM 8807 O O . ALA D 1 27 ? 15.904 12.244 55.566 1.00 8.23 27 ALA D O 1
ATOM 8809 N N . HIS D 1 28 ? 17.862 12.253 54.456 1.00 8.53 28 HIS D N 1
ATOM 8810 C CA . HIS D 1 28 ? 18.633 12.955 55.468 1.00 8.41 28 HIS D CA 1
ATOM 8811 C C . HIS D 1 28 ? 18.183 14.394 55.632 1.00 7.74 28 HIS D C 1
ATOM 8812 O O . HIS D 1 28 ? 18.440 15.014 56.679 1.00 9.00 28 HIS D O 1
ATOM 8819 N N . GLU D 1 29 ? 17.518 14.928 54.614 1.00 8.87 29 GLU D N 1
ATOM 8820 C CA . GLU D 1 29 ? 16.891 16.251 54.712 1.00 9.35 29 GLU D CA 1
ATOM 8821 C C . GLU D 1 29 ? 15.613 16.212 55.572 1.00 9.17 29 GLU D C 1
ATOM 8822 O O . GLU D 1 29 ? 15.301 17.152 56.290 1.00 9.74 29 GLU D O 1
ATOM 8828 N N . LEU D 1 30 ? 14.849 15.138 55.464 1.00 9.44 30 LEU D N 1
ATOM 8829 C CA . LEU D 1 30 ? 13.676 14.960 56.322 1.00 8.63 30 LEU D CA 1
ATOM 8830 C C . LEU D 1 30 ? 14.147 14.736 57.749 1.00 8.60 30 LEU D C 1
ATOM 8831 O O . LEU D 1 30 ? 13.515 15.195 58.708 1.00 7.59 30 LEU D O 1
ATOM 8836 N N . GLY D 1 31 ? 15.249 13.991 57.863 1.00 8.21 31 GLY D N 1
ATOM 8837 C CA . GLY D 1 31 ? 15.935 13.756 59.127 1.00 7.74 31 GLY D CA 1
ATOM 8838 C C . GLY D 1 31 ? 16.417 15.043 59.781 1.00 7.17 31 GLY D C 1
ATOM 8839 O O . GLY D 1 31 ? 16.157 15.278 60.945 1.00 7.91 31 GLY D O 1
ATOM 8840 N N . ALA D 1 32 ? 17.125 15.867 59.022 1.00 8.16 32 ALA D N 1
ATOM 8841 C CA . ALA D 1 32 ? 17.629 17.139 59.534 1.00 6.67 32 ALA D CA 1
ATOM 8842 C C . ALA D 1 32 ? 16.483 17.996 60.092 1.00 6.67 32 ALA D C 1
ATOM 8843 O O . ALA D 1 32 ? 16.657 18.681 61.073 1.00 6.77 32 ALA D O 1
ATOM 8845 N N . THR D 1 33 ? 15.301 17.946 59.479 1.00 7.39 33 THR D N 1
ATOM 8846 C CA . THR D 1 33 ? 14.157 18.735 59.967 1.00 8.60 33 THR D CA 1
ATOM 8847 C C . THR D 1 33 ? 13.661 18.227 61.336 1.00 8.95 33 THR D C 1
ATOM 8848 O O . THR D 1 33 ? 13.355 19.020 62.219 1.00 10.01 33 THR D O 1
ATOM 8852 N N . VAL D 1 34 ? 13.591 16.913 61.486 1.00 8.20 34 VAL D N 1
ATOM 8853 C CA . VAL D 1 34 ? 13.125 16.286 62.709 1.00 8.20 34 VAL D CA 1
ATOM 8854 C C . VAL D 1 34 ? 14.119 16.499 63.837 1.00 8.09 34 VAL D C 1
ATOM 8855 O O . VAL D 1 34 ? 13.711 16.824 64.964 1.00 9.16 34 VAL D O 1
ATOM 8859 N N . ILE D 1 35 ? 15.418 16.350 63.556 1.00 7.50 35 ILE D N 1
ATOM 8860 C CA . ILE D 1 35 ? 16.452 16.641 64.583 1.00 7.96 35 ILE D CA 1
ATOM 8861 C C . ILE D 1 35 ? 16.308 18.078 65.094 1.00 8.60 35 ILE D C 1
ATOM 8862 O O . ILE D 1 35 ? 16.199 18.293 66.303 1.00 8.52 35 ILE D O 1
ATOM 8867 N N . SER D 1 36 ? 16.264 19.058 64.191 1.00 8.10 36 SER D N 1
ATOM 8868 C CA . SER D 1 36 ? 16.094 20.467 64.617 1.00 8.54 36 SER D CA 1
ATOM 8869 C C . SER D 1 36 ? 14.826 20.691 65.451 1.00 8.61 36 SER D C 1
ATOM 8870 O O . SER D 1 36 ? 14.817 21.483 66.414 1.00 7.08 36 SER D O 1
ATOM 8873 N N . ALA D 1 37 ? 13.742 20.022 65.052 1.00 8.77 37 ALA D N 1
ATOM 8874 C CA . ALA D 1 37 ? 12.433 20.208 65.690 1.00 8.50 37 ALA D CA 1
ATOM 8875 C C . ALA D 1 37 ? 12.441 19.643 67.115 1.00 8.37 37 ALA D C 1
ATOM 8876 O O . ALA D 1 37 ? 11.954 20.290 68.045 1.00 6.30 37 ALA D O 1
ATOM 8878 N N . VAL D 1 38 ? 13.011 18.458 67.312 1.00 7.62 38 VAL D N 1
ATOM 8879 C CA . VAL D 1 38 ? 13.170 17.944 68.705 1.00 7.29 38 VAL D CA 1
ATOM 8880 C C . VAL D 1 38 ? 13.914 18.950 69.627 1.00 7.26 38 VAL D C 1
ATOM 8881 O O . VAL D 1 38 ? 13.415 19.320 70.707 1.00 6.44 38 VAL D O 1
ATOM 8885 N N . LEU D 1 39 ? 15.047 19.461 69.145 1.00 8.56 39 LEU D N 1
ATOM 8886 C CA . LEU D 1 39 ? 15.899 20.431 69.885 1.00 8.14 39 LEU D CA 1
ATOM 8887 C C . LEU D 1 39 ? 15.188 21.757 70.157 1.00 8.67 39 LEU D C 1
ATOM 8888 O O . LEU D 1 39 ? 15.269 22.325 71.235 1.00 9.15 39 LEU D O 1
ATOM 8893 N N . GLU D 1 40 ? 14.486 22.263 69.153 1.00 8.95 40 GLU D N 1
ATOM 8894 C CA . GLU D 1 40 ? 13.720 23.487 69.314 1.00 9.16 40 GLU D CA 1
ATOM 8895 C C . GLU D 1 40 ? 12.593 23.296 70.322 1.00 8.31 40 GLU D C 1
ATOM 8896 O O . GLU D 1 40 ? 12.333 24.174 71.149 1.00 8.19 40 GLU D O 1
ATOM 8902 N N . ARG D 1 41 ? 11.931 22.150 70.276 1.00 6.59 41 ARG D N 1
ATOM 8903 C CA . ARG D 1 41 ? 10.768 21.940 71.107 1.00 6.79 41 ARG D CA 1
ATOM 8904 C C . ARG D 1 41 ? 11.198 21.780 72.556 1.00 6.26 41 ARG D C 1
ATOM 8905 O O . ARG D 1 41 ? 10.473 22.235 73.451 1.00 6.81 41 ARG D O 1
ATOM 8913 N N . ALA D 1 42 ? 12.398 21.213 72.757 1.00 6.25 42 ALA D N 1
ATOM 8914 C CA . ALA D 1 42 ? 12.994 20.985 74.074 1.00 7.32 42 ALA D CA 1
ATOM 8915 C C . ALA D 1 42 ? 13.743 22.213 74.617 1.00 8.04 42 ALA D C 1
ATOM 8916 O O . ALA D 1 42 ? 14.039 22.274 75.796 1.00 8.19 42 ALA D O 1
ATOM 8918 N N . GLY D 1 43 ? 14.038 23.189 73.765 1.00 8.15 43 GLY D N 1
ATOM 8919 C CA . GLY D 1 43 ? 14.844 24.326 74.161 1.00 7.88 43 GLY D CA 1
ATOM 8920 C C . GLY D 1 43 ? 16.275 23.923 74.410 1.00 8.88 43 GLY D C 1
ATOM 8921 O O . GLY D 1 43 ? 16.924 24.454 75.302 1.00 10.62 43 GLY D O 1
ATOM 8922 N N . VAL D 1 44 ? 16.770 22.978 73.618 1.00 10.65 44 VAL D N 1
ATOM 8923 C CA . VAL D 1 44 ? 18.137 22.502 73.722 1.00 10.49 44 VAL D CA 1
ATOM 8924 C C . VAL D 1 44 ? 18.983 22.979 72.544 1.00 10.41 44 VAL D C 1
ATOM 8925 O O . VAL D 1 44 ? 18.656 22.709 71.400 1.00 9.59 44 VAL D O 1
ATOM 8929 N N . ALA D 1 45 ? 20.090 23.659 72.835 1.00 10.54 45 ALA D N 1
ATOM 8930 C CA . ALA D 1 45 ? 21.083 23.978 71.812 1.00 11.82 45 ALA D CA 1
ATOM 8931 C C . ALA D 1 45 ? 21.539 22.713 71.090 1.00 12.39 45 ALA D C 1
ATOM 8932 O O . ALA D 1 45 ? 21.769 21.675 71.718 1.00 13.00 45 ALA D O 1
ATOM 8934 N N . ALA D 1 46 ? 21.653 22.791 69.765 1.00 12.63 46 ALA D N 1
ATOM 8935 C CA . ALA D 1 46 ? 22.098 21.634 68.949 1.00 12.95 46 ALA D CA 1
ATOM 8936 C C . ALA D 1 46 ? 23.500 21.221 69.363 1.00 13.08 46 ALA D C 1
ATOM 8937 O O . ALA D 1 46 ? 23.852 20.061 69.293 1.00 14.05 46 ALA D O 1
ATOM 8939 N N . GLY D 1 47 ? 24.301 22.200 69.777 1.00 13.32 47 GLY D N 1
ATOM 8940 C CA . GLY D 1 47 ? 25.666 21.942 70.211 1.00 11.89 47 GLY D CA 1
ATOM 8941 C C . GLY D 1 47 ? 25.751 21.134 71.486 1.00 11.31 47 GLY D C 1
ATOM 8942 O O . GLY D 1 47 ? 26.834 20.696 71.839 1.00 11.48 47 GLY D O 1
ATOM 8943 N N . GLU D 1 48 ? 24.618 20.971 72.181 1.00 10.58 48 GLU D N 1
ATOM 8944 C CA . GLU D 1 48 ? 24.520 20.136 73.384 1.00 9.36 48 GLU D CA 1
ATOM 8945 C C . GLU D 1 48 ? 24.361 18.650 73.015 1.00 9.52 48 GLU D C 1
ATOM 8946 O O . GLU D 1 48 ? 24.429 17.788 73.877 1.00 8.01 48 GLU D O 1
ATOM 8952 N N . VAL D 1 49 ? 24.131 18.354 71.737 1.00 9.62 49 VAL D N 1
ATOM 8953 C CA . VAL D 1 49 ? 23.873 16.977 71.302 1.00 9.06 49 VAL D CA 1
ATOM 8954 C C . VAL D 1 49 ? 25.163 16.166 71.215 1.00 9.08 49 VAL D C 1
ATOM 8955 O O . VAL D 1 49 ? 26.111 16.577 70.524 1.00 10.40 49 VAL D O 1
ATOM 8959 N N . ASN D 1 50 ? 25.201 15.023 71.912 1.00 9.09 50 ASN D N 1
ATOM 8960 C CA . ASN D 1 50 ? 26.329 14.099 71.821 1.00 9.15 50 ASN D CA 1
ATOM 8961 C C . ASN D 1 50 ? 26.311 13.286 70.531 1.00 9.44 50 ASN D C 1
ATOM 8962 O O . ASN D 1 50 ? 27.305 13.220 69.797 1.00 9.10 50 ASN D O 1
ATOM 8967 N N . GLU D 1 51 ? 25.181 12.645 70.261 1.00 9.22 51 GLU D N 1
ATOM 8968 C CA . GLU D 1 51 ? 25.078 11.761 69.108 1.00 9.66 51 GLU D CA 1
ATOM 8969 C C . GLU D 1 51 ? 23.678 11.734 68.531 1.00 8.67 51 GLU D C 1
ATOM 8970 O O . GLU D 1 51 ? 22.705 12.003 69.239 1.00 9.13 51 GLU D O 1
ATOM 8976 N N . VAL D 1 52 ? 23.610 11.391 67.252 1.00 6.39 52 VAL D N 1
ATOM 8977 C CA . VAL D 1 52 ? 22.369 11.249 66.508 1.00 6.92 52 VAL D CA 1
ATOM 8978 C C . VAL D 1 52 ? 22.372 9.824 65.943 1.00 6.97 52 VAL D C 1
ATOM 8979 O O . VAL D 1 52 ? 23.354 9.396 65.372 1.00 5.24 52 VAL D O 1
ATOM 8983 N N . ILE D 1 53 ? 21.308 9.071 66.207 1.00 8.01 53 ILE D N 1
ATOM 8984 C CA . ILE D 1 53 ? 21.255 7.650 65.833 1.00 8.34 53 ILE D CA 1
ATOM 8985 C C . ILE D 1 53 ? 20.006 7.493 65.014 1.00 8.61 53 ILE D C 1
ATOM 8986 O O . ILE D 1 53 ? 18.901 7.751 65.506 1.00 8.92 53 ILE D O 1
ATOM 8991 N N . LEU D 1 54 ? 20.165 7.122 63.750 1.00 7.17 54 LEU D N 1
ATOM 8992 C CA . LEU D 1 54 ? 19.022 7.058 62.902 1.00 9.00 54 LEU D CA 1
ATOM 8993 C C . LEU D 1 54 ? 18.848 5.680 62.285 1.00 9.77 54 LEU D C 1
ATOM 8994 O O . LEU D 1 54 ? 19.734 5.141 61.631 1.00 11.39 54 LEU D O 1
ATOM 8999 N N . GLY D 1 55 ? 17.682 5.103 62.505 1.00 9.88 55 GLY D N 1
ATOM 9000 C CA . GLY D 1 55 ? 17.286 3.955 61.702 1.00 10.22 55 GLY D CA 1
ATOM 9001 C C . GLY D 1 55 ? 17.130 4.391 60.257 1.00 9.38 55 GLY D C 1
ATOM 9002 O O . GLY D 1 55 ? 16.644 5.474 59.983 1.00 10.52 55 GLY D O 1
ATOM 9003 N N . GLN D 1 56 ? 17.587 3.554 59.325 1.00 9.18 56 GLN D N 1
ATOM 9004 C CA . GLN D 1 56 ? 17.386 3.733 57.879 1.00 8.41 56 GLN D CA 1
ATOM 9005 C C . GLN D 1 56 ? 17.684 2.403 57.233 1.00 9.18 56 GLN D C 1
ATOM 9006 O O . GLN D 1 56 ? 18.733 1.823 57.467 1.00 9.35 56 GLN D O 1
ATOM 9012 N N . VAL D 1 57 ? 16.767 1.938 56.392 1.00 9.31 57 VAL D N 1
ATOM 9013 C CA . VAL D 1 57 ? 16.891 0.624 55.779 1.00 10.30 57 VAL D CA 1
ATOM 9014 C C . VAL D 1 57 ? 17.370 0.743 54.331 1.00 11.23 57 VAL D C 1
ATOM 9015 O O . VAL D 1 57 ? 17.898 -0.234 53.776 1.00 13.66 57 VAL D O 1
ATOM 9019 N N . LEU D 1 58 ? 17.223 1.927 53.726 1.00 11.03 58 LEU D N 1
ATOM 9020 C CA . LEU D 1 58 ? 17.443 2.095 52.295 1.00 10.82 58 LEU D CA 1
ATOM 9021 C C . LEU D 1 58 ? 18.354 3.304 51.962 1.00 12.22 58 LEU D C 1
ATOM 9022 O O . LEU D 1 58 ? 17.914 4.246 51.312 1.00 13.39 58 LEU D O 1
ATOM 9027 N N . PRO D 1 59 ? 19.647 3.241 52.350 1.00 12.89 59 PRO D N 1
ATOM 9028 C CA . PRO D 1 59 ? 20.617 4.336 52.123 1.00 13.13 59 PRO D CA 1
ATOM 9029 C C . PRO D 1 59 ? 21.436 4.298 50.776 1.00 12.92 59 PRO D C 1
ATOM 9030 O O . PRO D 1 59 ? 22.320 5.129 50.560 1.00 12.49 59 PRO D O 1
ATOM 9034 N N . ALA D 1 60 ? 21.149 3.387 49.852 1.00 13.02 60 ALA D N 1
ATOM 9035 C CA . ALA D 1 60 ? 21.997 3.288 48.639 1.00 12.30 60 ALA D CA 1
ATOM 9036 C C . ALA D 1 60 ? 21.920 4.536 47.722 1.00 12.20 60 ALA D C 1
ATOM 9037 O O . ALA D 1 60 ? 20.822 5.040 47.371 1.00 11.58 60 ALA D O 1
ATOM 9039 N N . GLY D 1 61 ? 23.105 5.025 47.352 1.00 11.55 61 GLY D N 1
ATOM 9040 C CA . GLY D 1 61 ? 23.229 6.230 46.540 1.00 10.66 61 GLY D CA 1
ATOM 9041 C C . GLY D 1 61 ? 23.236 7.523 47.327 1.00 11.40 61 GLY D C 1
ATOM 9042 O O . GLY D 1 61 ? 23.585 8.569 46.776 1.00 9.36 61 GLY D O 1
ATOM 9043 N N . GLU D 1 62 ? 22.870 7.474 48.617 1.00 9.28 62 GLU D N 1
ATOM 9044 C CA . GLU D 1 62 ? 22.650 8.708 49.356 1.00 11.64 62 GLU D CA 1
ATOM 9045 C C . GLU D 1 62 ? 23.932 9.307 49.943 1.00 11.50 62 GLU D C 1
ATOM 9046 O O . GLU D 1 62 ? 23.889 10.399 50.488 1.00 11.06 62 GLU D O 1
ATOM 9052 N N . GLY D 1 63 ? 25.070 8.629 49.784 1.00 10.89 63 GLY D N 1
ATOM 9053 C CA . GLY D 1 63 ? 26.364 9.182 50.204 1.00 10.08 63 GLY D CA 1
ATOM 9054 C C . GLY D 1 63 ? 26.689 8.763 51.608 1.00 9.29 63 GLY D C 1
ATOM 9055 O O . GLY D 1 63 ? 25.819 8.233 52.311 1.00 10.99 63 GLY D O 1
ATOM 9056 N N . GLN D 1 64 ? 27.945 8.977 52.002 1.00 8.72 64 GLN D N 1
ATOM 9057 C CA . GLN D 1 64 ? 28.448 8.426 53.269 1.00 9.29 64 GLN D CA 1
ATOM 9058 C C . GLN D 1 64 ? 27.513 8.763 54.408 1.00 9.33 64 GLN D C 1
ATOM 9059 O O . GLN D 1 64 ? 27.073 9.919 54.523 1.00 9.39 64 GLN D O 1
ATOM 9065 N N . ASN D 1 65 ? 27.199 7.748 55.215 1.00 9.67 65 ASN D N 1
ATOM 9066 C CA . ASN D 1 65 ? 26.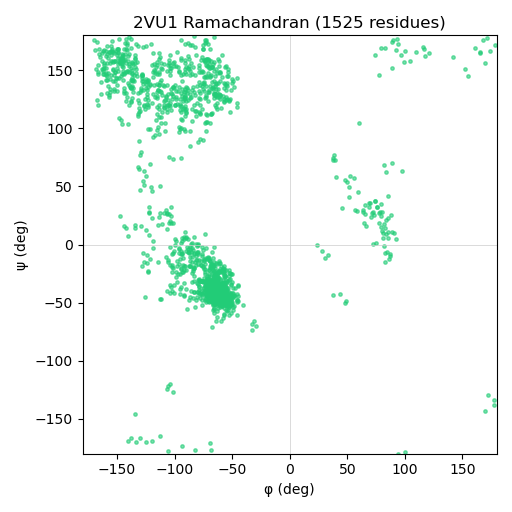551 7.909 56.534 1.00 9.88 65 ASN D CA 1
ATOM 9067 C C . ASN D 1 65 ? 25.498 9.024 56.533 1.00 10.74 65 ASN D C 1
ATOM 9068 O O . ASN D 1 65 ? 25.730 10.123 57.032 1.00 10.97 65 ASN D O 1
ATOM 9073 N N . PRO D 1 66 ? 24.334 8.760 55.929 1.00 11.12 66 PRO D N 1
ATOM 9074 C CA . PRO D 1 66 ? 23.312 9.811 55.932 1.00 10.90 66 PRO D CA 1
ATOM 9075 C C . PRO D 1 66 ? 22.831 10.355 57.291 1.00 10.02 66 PRO D C 1
ATOM 9076 O O . PRO D 1 66 ? 22.309 11.462 57.319 1.00 11.50 66 PRO D O 1
ATOM 9080 N N . ALA D 1 67 ? 22.992 9.617 58.385 1.00 10.07 67 ALA D N 1
ATOM 9081 C CA . ALA D 1 67 ? 22.630 10.120 59.734 1.00 8.51 67 ALA D CA 1
ATOM 9082 C C . ALA D 1 67 ? 23.500 11.277 60.143 1.00 8.77 67 ALA D C 1
ATOM 9083 O O . ALA D 1 67 ? 23.049 12.189 60.827 1.00 7.93 67 ALA D O 1
ATOM 9085 N N . ARG D 1 68 ? 24.772 11.206 59.780 1.00 9.14 68 ARG D N 1
ATOM 9086 C CA . ARG D 1 68 ? 25.694 12.327 59.982 1.00 8.43 68 ARG D CA 1
ATOM 9087 C C . ARG D 1 68 ? 25.367 13.450 58.988 1.00 8.67 68 ARG D C 1
ATOM 9088 O O . ARG D 1 68 ? 25.512 14.614 59.309 1.00 10.57 68 ARG D O 1
ATOM 9096 N N . GLN D 1 69 ? 24.928 13.128 57.767 1.00 7.61 69 GLN D N 1
ATOM 9097 C CA . GLN D 1 69 ? 24.527 14.201 56.859 1.00 6.16 69 GLN D CA 1
ATOM 9098 C C . GLN D 1 69 ? 23.324 14.967 57.425 1.00 5.98 69 GLN D C 1
ATOM 9099 O O . GLN D 1 69 ? 23.199 16.143 57.217 1.00 3.48 69 GLN D O 1
ATOM 9105 N N . ALA D 1 70 ? 22.399 14.265 58.064 1.00 6.24 70 ALA D N 1
ATOM 9106 C CA . ALA D 1 70 ? 21.237 14.899 58.695 1.00 6.06 70 ALA D CA 1
ATOM 9107 C C . ALA D 1 70 ? 21.718 15.728 59.882 1.00 6.63 70 ALA D C 1
ATOM 9108 O O . ALA D 1 70 ? 21.332 16.890 60.079 1.00 4.45 70 ALA D O 1
ATOM 9110 N N . ALA D 1 71 ? 22.608 15.127 60.644 1.00 5.84 71 ALA D N 1
ATOM 9111 C CA . ALA D 1 71 ? 23.065 15.727 61.888 1.00 5.40 71 ALA D CA 1
ATOM 9112 C C . ALA D 1 71 ? 23.704 17.057 61.534 1.00 6.67 71 ALA D C 1
ATOM 9113 O O . ALA D 1 71 ? 23.373 18.074 62.102 1.00 5.64 71 ALA D O 1
ATOM 9115 N N . MET D 1 72 ? 24.492 17.068 60.460 1.00 8.54 72 MET D N 1
ATOM 9116 C CA . MET D 1 72 ? 25.215 18.276 60.071 1.00 9.67 72 MET D CA 1
ATOM 9117 C C . MET D 1 72 ? 24.260 19.286 59.445 1.00 9.19 72 MET D C 1
ATOM 9118 O O . MET D 1 72 ? 24.359 20.483 59.699 1.00 8.38 72 MET D O 1
ATOM 9123 N N . LYS D 1 73 ? 23.335 18.812 58.607 1.00 9.55 73 LYS D N 1
ATOM 9124 C CA . LYS D 1 73 ? 22.354 19.714 57.985 1.00 10.17 73 LYS D CA 1
ATOM 9125 C C . LYS D 1 73 ? 21.408 20.334 59.046 1.00 10.00 73 LYS D C 1
ATOM 9126 O O . LYS D 1 73 ? 20.913 21.450 58.869 1.00 10.60 73 LYS D O 1
ATOM 9132 N N . ALA D 1 74 ? 21.197 19.622 60.160 1.00 10.13 74 ALA D N 1
ATOM 9133 C CA . ALA D 1 74 ? 20.434 20.161 61.295 1.00 10.49 74 ALA D CA 1
ATOM 9134 C C . ALA D 1 74 ? 21.240 21.077 62.226 1.00 10.94 74 ALA D C 1
ATOM 9135 O O . ALA D 1 74 ? 20.692 21.560 63.212 1.00 10.89 74 ALA D O 1
ATOM 9137 N N . GLY D 1 75 ? 22.516 21.322 61.946 1.00 10.39 75 GLY D N 1
ATOM 9138 C CA . GLY D 1 75 ? 23.282 22.266 62.766 1.00 10.34 75 GLY D CA 1
ATOM 9139 C C . GLY D 1 75 ? 23.914 21.676 64.008 1.00 9.49 75 GLY D C 1
ATOM 9140 O O . GLY D 1 75 ? 24.475 22.397 64.829 1.00 10.00 75 GLY D O 1
ATOM 9141 N N . VAL D 1 76 ? 23.806 20.366 64.167 1.00 9.99 76 VAL D N 1
ATOM 9142 C CA . VAL D 1 76 ? 24.561 19.693 65.185 1.00 11.06 76 VAL D CA 1
ATOM 9143 C C . VAL D 1 76 ? 26.022 19.854 64.747 1.00 12.17 76 VAL D C 1
ATOM 9144 O O . VAL D 1 76 ? 26.360 19.523 63.604 1.00 12.72 76 VAL D O 1
ATOM 9148 N N . PRO D 1 77 ? 26.882 20.389 65.635 1.00 11.98 77 PRO D N 1
ATOM 9149 C CA . PRO D 1 77 ? 28.279 20.613 65.245 1.00 11.74 77 PRO D CA 1
ATOM 9150 C C . PRO D 1 77 ? 29.042 19.352 64.810 1.00 10.18 77 PRO D C 1
ATOM 9151 O O . PRO D 1 77 ? 28.627 18.226 65.122 1.00 8.66 77 PRO D O 1
ATOM 9155 N N . GLN D 1 78 ? 30.169 19.572 64.125 1.00 8.45 78 GLN D N 1
ATOM 9156 C CA . GLN D 1 78 ? 31.065 18.479 63.721 1.00 9.30 78 GLN D CA 1
ATOM 9157 C C . GLN D 1 78 ? 31.583 17.655 64.901 1.00 8.17 78 GLN D C 1
ATOM 9158 O O . GLN D 1 78 ? 32.023 16.540 64.700 1.00 7.52 78 GLN D O 1
ATOM 9164 N N . GLU D 1 79 ? 31.538 18.210 66.118 1.00 9.16 79 GLU D N 1
ATOM 9165 C CA . GLU D 1 79 ? 31.990 17.514 67.323 1.00 9.59 79 GLU D CA 1
ATOM 9166 C C . GLU D 1 79 ? 31.118 16.320 67.731 1.00 9.88 79 GLU D C 1
ATOM 9167 O O . GLU D 1 79 ? 31.612 15.378 68.339 1.00 9.65 79 GLU D O 1
ATOM 9173 N N . ALA D 1 80 ? 29.832 16.334 67.395 1.00 9.76 80 ALA D N 1
ATOM 9174 C CA . ALA D 1 80 ? 28.968 15.203 67.721 1.00 9.20 80 ALA D CA 1
ATOM 9175 C C . ALA D 1 80 ? 29.297 14.045 66.814 1.00 8.83 80 ALA D C 1
ATOM 9176 O O . ALA D 1 80 ? 30.086 14.173 65.853 1.00 9.59 80 ALA D O 1
ATOM 9178 N N . THR D 1 81 ? 28.660 12.924 67.088 1.00 7.58 81 THR D N 1
ATOM 9179 C CA . THR D 1 81 ? 28.820 11.744 66.266 1.00 8.84 81 THR D CA 1
ATOM 9180 C C . THR D 1 81 ? 27.468 11.407 65.700 1.00 8.45 81 THR D C 1
ATOM 9181 O O . THR D 1 81 ? 26.448 11.924 66.169 1.00 9.53 81 THR D O 1
ATOM 9185 N N . ALA D 1 82 ? 27.453 10.560 64.677 1.00 8.98 82 ALA D N 1
ATOM 9186 C CA . ALA D 1 82 ? 26.197 10.043 64.175 1.00 8.89 82 ALA D CA 1
ATOM 9187 C C . ALA D 1 82 ? 26.357 8.702 63.501 1.00 9.67 82 ALA D C 1
ATOM 9188 O O . ALA D 1 82 ? 27.387 8.397 62.888 1.00 10.61 82 ALA D O 1
ATOM 9190 N N . TRP D 1 83 ? 25.301 7.915 63.579 1.00 10.10 83 TRP D N 1
ATOM 9191 C CA . TRP D 1 83 ? 25.279 6.678 62.842 1.00 9.03 83 TRP D CA 1
ATOM 9192 C C . TRP D 1 83 ? 23.876 6.205 62.552 1.00 9.35 83 TRP D C 1
ATOM 9193 O O . TRP D 1 83 ? 22.890 6.660 63.147 1.00 9.11 83 TRP D O 1
ATOM 9204 N N . GLY D 1 84 ? 23.852 5.296 61.591 1.00 10.29 84 GLY D N 1
ATOM 9205 C CA . GLY D 1 84 ? 22.678 4.638 61.054 1.00 9.65 84 GLY D CA 1
ATOM 9206 C C . GLY D 1 84 ? 22.652 3.188 61.492 1.00 8.58 84 GLY D C 1
ATOM 9207 O O . GLY D 1 84 ? 23.682 2.564 61.807 1.00 5.22 84 GLY D O 1
ATOM 9208 N N . MET D 1 85 ? 21.444 2.650 61.513 1.00 9.69 85 MET D N 1
ATOM 9209 C CA . MET D 1 85 ? 21.246 1.255 61.886 1.00 9.79 85 MET D CA 1
ATOM 9210 C C . MET D 1 85 ? 19.968 0.733 61.267 1.00 9.66 85 MET D C 1
ATOM 9211 O O . MET D 1 85 ? 19.059 1.499 60.911 1.00 8.51 85 MET D O 1
ATOM 9216 N N . ASN D 1 86 ? 19.936 -0.591 61.147 1.00 9.56 86 ASN D N 1
ATOM 9217 C CA . ASN D 1 86 ? 18.905 -1.313 60.431 1.00 8.98 86 ASN D CA 1
ATOM 9218 C C . ASN D 1 86 ? 18.545 -2.605 61.201 1.00 9.45 86 ASN D C 1
ATOM 9219 O O . ASN D 1 86 ? 19.312 -3.578 61.236 1.00 5.58 86 ASN D O 1
ATOM 9224 N N . GLN D 1 87 ? 17.403 -2.548 61.877 1.00 9.73 87 GLN D N 1
ATOM 9225 C CA . GLN D 1 87 ? 16.629 -3.729 62.195 1.00 12.14 87 GLN D CA 1
ATOM 9226 C C . GLN D 1 87 ? 15.304 -3.643 61.396 1.00 13.08 87 GLN D C 1
ATOM 9227 O O . GLN D 1 87 ? 14.196 -3.763 61.953 1.00 14.59 87 GLN D O 1
ATOM 9233 N N . LEU D 1 88 ? 15.433 -3.388 60.092 1.00 12.78 88 LEU D N 1
ATOM 9234 C CA . LEU D 1 88 ? 14.286 -3.095 59.223 1.00 11.77 88 LEU D CA 1
ATOM 9235 C C . LEU D 1 88 ? 13.199 -2.246 59.917 1.00 11.01 88 LEU D C 1
ATOM 9236 O O . LEU D 1 88 ? 13.452 -1.082 60.251 1.00 7.83 88 LEU D O 1
ATOM 9248 N N . GLY D 1 90 ? 11.811 -2.175 62.579 1.00 8.88 90 GLY D N 1
ATOM 9249 C CA . GLY D 1 90 ? 12.033 -1.864 63.987 1.00 9.84 90 GLY D CA 1
ATOM 9250 C C . GLY D 1 90 ? 13.063 -0.774 64.216 1.00 9.20 90 GLY D C 1
ATOM 9251 O O . GLY D 1 90 ? 13.136 -0.246 65.307 1.00 8.78 90 GLY D O 1
ATOM 9252 N N . SER D 1 91 ? 13.806 -0.387 63.188 1.00 7.98 91 SER D N 1
ATOM 9253 C CA . SER D 1 91 ? 14.977 0.459 63.345 1.00 8.18 91 SER D CA 1
ATOM 9254 C C . SER D 1 91 ? 14.618 1.746 64.062 1.00 9.84 91 SER D C 1
ATOM 9255 O O . SER D 1 91 ? 15.297 2.116 65.014 1.00 11.00 91 SER D O 1
ATOM 9258 N N . GLY D 1 92 ? 13.541 2.415 63.631 1.00 9.57 92 GLY D N 1
ATOM 9259 C CA . GLY D 1 92 ? 13.133 3.694 64.209 1.00 8.87 92 GLY D CA 1
ATOM 9260 C C . GLY D 1 92 ? 12.867 3.631 65.702 1.00 7.86 92 GLY D C 1
ATOM 9261 O O . GLY D 1 92 ? 13.143 4.581 66.417 1.00 8.83 92 GLY D O 1
ATOM 9262 N N . LEU D 1 93 ? 12.335 2.515 66.183 1.00 8.50 93 LEU D N 1
ATOM 9263 C CA . LEU D 1 93 ? 12.153 2.332 67.613 1.00 8.53 93 LEU D CA 1
ATOM 9264 C C . LEU D 1 93 ? 13.462 1.782 68.196 1.00 8.62 93 LEU D C 1
ATOM 9265 O O . LEU D 1 93 ? 13.919 2.217 69.253 1.00 7.66 93 LEU D O 1
ATOM 9270 N N . ARG D 1 94 ? 14.116 0.865 67.495 1.00 9.37 94 ARG D N 1
ATOM 9271 C CA . ARG D 1 94 ? 15.339 0.348 68.066 1.00 8.58 94 ARG D CA 1
ATOM 9272 C C . ARG D 1 94 ? 16.328 1.483 68.317 1.00 8.13 94 ARG D C 1
ATOM 9273 O O . ARG D 1 94 ? 17.036 1.474 69.325 1.00 6.88 94 ARG D O 1
ATOM 9281 N N . ALA D 1 95 ? 16.360 2.454 67.404 1.00 5.84 95 ALA D N 1
ATOM 9282 C CA . ALA D 1 95 ? 17.252 3.600 67.524 1.00 6.03 95 ALA D CA 1
ATOM 9283 C C . ALA D 1 95 ? 17.078 4.268 68.874 1.00 4.32 95 ALA D C 1
ATOM 9284 O O . ALA D 1 95 ? 18.058 4.700 69.471 1.00 4.18 95 ALA D O 1
ATOM 9286 N N . VAL D 1 96 ? 15.832 4.391 69.333 1.00 5.46 96 VAL D N 1
ATOM 9287 C CA . VAL D 1 96 ? 15.524 5.078 70.611 1.00 6.06 96 VAL D CA 1
ATOM 9288 C C . VAL D 1 96 ? 15.960 4.299 71.869 1.00 5.37 96 VAL D C 1
ATOM 9289 O O . VAL D 1 96 ? 16.508 4.881 72.808 1.00 3.32 96 VAL D O 1
ATOM 9293 N N . ALA D 1 97 ? 15.746 2.976 71.852 1.00 5.50 97 ALA D N 1
ATOM 9294 C CA . ALA D 1 97 ? 16.381 2.061 72.795 1.00 6.12 97 ALA D CA 1
ATOM 9295 C C . ALA D 1 97 ? 17.906 2.221 72.830 1.00 5.94 97 ALA D C 1
ATOM 9296 O O . ALA D 1 97 ? 18.497 2.306 73.905 1.00 7.80 97 ALA D O 1
ATOM 9298 N N . LEU D 1 98 ? 18.519 2.253 71.656 1.00 7.75 98 LEU D N 1
ATOM 9299 C CA . LEU D 1 98 ? 19.962 2.344 71.510 1.00 7.70 98 LEU D CA 1
ATOM 9300 C C . LEU D 1 98 ? 20.465 3.653 72.145 1.00 9.49 98 LEU D C 1
ATOM 9301 O O . LEU D 1 98 ? 21.406 3.628 72.939 1.00 9.10 98 LEU D O 1
ATOM 9306 N N . GLY D 1 99 ? 19.816 4.782 71.833 1.00 10.31 99 GLY D N 1
ATOM 9307 C CA . GLY D 1 99 ? 20.147 6.075 72.481 1.00 9.80 99 GLY D CA 1
ATOM 9308 C C . GLY D 1 99 ? 19.978 6.096 73.986 1.00 10.48 99 GLY D C 1
ATOM 9309 O O . GLY D 1 99 ? 20.799 6.726 74.698 1.00 10.93 99 GLY D O 1
ATOM 9310 N N . MET D 1 100 ? 18.911 5.441 74.475 1.00 8.81 100 MET D N 1
ATOM 9311 C CA . MET D 1 100 ? 18.675 5.302 75.914 1.00 8.56 100 MET D CA 1
ATOM 9312 C C . MET D 1 100 ? 19.841 4.572 76.542 1.00 7.70 100 MET D C 1
ATOM 9313 O O . MET D 1 100 ? 20.256 4.894 77.648 1.00 8.44 100 MET D O 1
ATOM 9318 N N . GLN D 1 101 ? 20.368 3.575 75.845 1.00 6.37 101 GLN D N 1
ATOM 9319 C CA . GLN D 1 101 ? 21.515 2.801 76.356 1.00 7.44 101 GLN D CA 1
ATOM 9320 C C . GLN D 1 101 ? 22.757 3.659 76.410 1.00 8.49 101 GLN D C 1
ATOM 9321 O O . GLN D 1 101 ? 23.495 3.623 77.392 1.00 7.32 101 GLN D O 1
ATOM 9327 N N . GLN D 1 102 ? 22.978 4.452 75.363 1.00 8.95 102 GLN D N 1
ATOM 9328 C CA . GLN D 1 102 ? 24.057 5.424 75.399 1.00 9.38 102 GLN D CA 1
ATOM 9329 C C . GLN D 1 102 ? 24.048 6.238 76.675 1.00 8.67 102 GLN D C 1
ATOM 9330 O O . GLN D 1 102 ? 25.100 6.437 77.266 1.00 10.78 102 GLN D O 1
ATOM 9336 N N . ILE D 1 103 ? 22.867 6.695 77.101 1.00 8.33 103 ILE D N 1
ATOM 9337 C CA . ILE D 1 103 ? 22.724 7.511 78.313 1.00 7.70 103 ILE D CA 1
ATOM 9338 C C . ILE D 1 103 ? 22.759 6.683 79.596 1.00 7.32 103 ILE D C 1
ATOM 9339 O O . ILE D 1 103 ? 23.337 7.098 80.587 1.00 6.66 103 ILE D O 1
ATOM 9344 N N . ALA D 1 104 ? 22.132 5.519 79.564 1.00 7.38 104 ALA D N 1
ATOM 9345 C CA . ALA D 1 104 ? 22.193 4.600 80.675 1.00 7.13 104 ALA D CA 1
ATOM 9346 C C . ALA D 1 104 ? 23.630 4.202 81.041 1.00 7.97 104 ALA D C 1
ATOM 9347 O O . ALA D 1 104 ? 23.942 4.064 82.213 1.00 8.97 104 ALA D O 1
ATOM 9349 N N . THR D 1 105 ? 24.508 4.012 80.061 1.00 9.34 105 THR D N 1
ATOM 9350 C CA . THR D 1 105 ? 25.859 3.530 80.394 1.00 9.03 105 THR D CA 1
ATOM 9351 C C . THR D 1 105 ? 26.815 4.671 80.708 1.00 8.67 105 THR D C 1
ATOM 9352 O O . THR D 1 105 ? 27.957 4.422 81.083 1.00 8.73 105 THR D O 1
ATOM 9356 N N . GLY D 1 106 ? 26.348 5.909 80.566 1.00 8.75 106 GLY D N 1
ATOM 9357 C CA . GLY D 1 106 ? 27.143 7.090 80.863 1.00 8.73 106 GLY D CA 1
ATOM 9358 C C . GLY D 1 106 ? 28.104 7.487 79.781 1.00 11.05 106 GLY D C 1
ATOM 9359 O O . GLY D 1 106 ? 29.129 8.116 80.046 1.00 10.70 106 GLY D O 1
ATOM 9360 N N . ASP D 1 107 ? 27.741 7.142 78.550 1.00 10.58 107 ASP D N 1
ATOM 9361 C CA . ASP D 1 107 ? 28.540 7.460 77.366 1.00 11.87 107 ASP D CA 1
ATOM 9362 C C . ASP D 1 107 ? 28.070 8.747 76.675 1.00 11.69 107 ASP D C 1
ATOM 9363 O O . ASP D 1 107 ? 28.760 9.285 75.792 1.00 12.69 107 ASP D O 1
ATOM 9368 N N . ALA D 1 108 ? 26.890 9.224 77.070 1.00 11.24 108 ALA D N 1
ATOM 9369 C CA . ALA D 1 108 ? 26.301 10.418 76.484 1.00 9.79 108 ALA D CA 1
ATOM 9370 C C . ALA D 1 108 ? 25.315 11.064 77.434 1.00 9.24 108 ALA D C 1
ATOM 9371 O O . ALA D 1 108 ? 24.786 10.418 78.343 1.00 8.89 108 ALA D O 1
ATOM 9373 N N . SER D 1 109 ? 25.114 12.362 77.228 1.00 9.59 109 SER D N 1
ATOM 9374 C CA . SER D 1 109 ? 24.170 13.154 78.008 1.00 9.83 109 SER D CA 1
ATOM 9375 C C . SER D 1 109 ? 22.866 13.358 77.244 1.00 9.09 109 SER D C 1
ATOM 9376 O O . SER D 1 109 ? 21.784 13.295 77.820 1.00 10.76 109 SER D O 1
ATOM 9379 N N . ILE D 1 110 ? 22.988 13.630 75.959 1.00 8.17 110 ILE D N 1
ATOM 9380 C CA . ILE D 1 110 ? 21.841 13.960 75.116 1.00 7.39 110 ILE D CA 1
ATOM 9381 C C . ILE D 1 110 ? 21.951 13.252 73.788 1.00 7.23 110 ILE D C 1
ATOM 9382 O O . ILE D 1 110 ? 22.969 13.372 73.115 1.00 4.03 110 ILE D O 1
ATOM 9387 N N . ILE D 1 111 ? 20.899 12.518 73.425 1.00 7.06 111 ILE D N 1
ATOM 9388 C CA . ILE D 1 111 ? 20.847 11.811 72.173 1.00 7.74 111 ILE D CA 1
ATOM 9389 C C . ILE D 1 111 ? 19.616 12.235 71.430 1.00 7.63 111 ILE D C 1
ATOM 9390 O O . ILE D 1 111 ? 18.566 12.458 72.023 1.00 4.23 111 ILE D O 1
ATOM 9395 N N . VAL D 1 112 ? 19.774 12.352 70.126 1.00 7.11 112 VAL D N 1
ATOM 9396 C CA . VAL D 1 112 ? 18.638 12.378 69.224 1.00 7.08 112 VAL D CA 1
ATOM 9397 C C . VAL D 1 112 ? 18.567 11.038 68.511 1.00 6.36 112 VAL D C 1
ATOM 9398 O O . VAL D 1 112 ? 19.462 10.614 67.726 1.00 9.20 112 VAL D O 1
ATOM 9402 N N . ALA D 1 113 ? 17.448 10.380 68.706 1.00 6.27 113 ALA D N 1
ATOM 9403 C CA . ALA D 1 113 ? 17.293 9.048 68.132 1.00 6.53 113 ALA D CA 1
ATOM 9404 C C . ALA D 1 113 ? 16.008 8.943 67.346 1.00 5.82 113 ALA D C 1
ATOM 9405 O O . ALA D 1 113 ? 14.961 9.437 67.785 1.00 7.11 113 ALA D O 1
ATOM 9407 N N . GLY D 1 114 ? 16.062 8.258 66.209 1.00 3.23 114 GLY D N 1
ATOM 9408 C CA . GLY D 1 114 ? 14.827 7.904 65.538 1.00 5.07 114 GLY D CA 1
ATOM 9409 C C . GLY D 1 114 ? 15.094 7.189 64.259 1.00 5.92 114 GLY D C 1
ATOM 9410 O O . GLY D 1 114 ? 15.920 6.298 64.223 1.00 6.95 114 GLY D O 1
ATOM 9411 N N . GLY D 1 115 ? 14.400 7.585 63.194 1.00 5.59 115 GLY D N 1
ATOM 9412 C CA . GLY D 1 115 ? 14.613 6.995 61.895 1.00 6.00 115 GLY D CA 1
ATOM 9413 C C . GLY D 1 115 ? 14.209 7.918 60.799 1.00 6.17 115 GLY D C 1
ATOM 9414 O O . GLY D 1 115 ? 13.524 8.910 61.002 1.00 4.32 115 GLY D O 1
ATOM 9415 N N . MET D 1 116 ? 14.631 7.561 59.595 1.00 6.35 116 MET D N 1
ATOM 9416 C CA . MET D 1 116 ? 14.313 8.318 58.429 1.00 8.19 116 MET D CA 1
ATOM 9417 C C . MET D 1 116 ? 14.264 7.363 57.266 1.00 8.04 116 MET D C 1
ATOM 9418 O O . MET D 1 116 ? 15.031 6.388 57.197 1.00 8.80 116 MET D O 1
ATOM 9423 N N . GLU D 1 117 ? 13.342 7.609 56.354 1.00 7.43 117 GLU D N 1
ATOM 9424 C CA . GLU D 1 117 ? 13.304 6.812 55.134 1.00 6.75 117 GLU D CA 1
ATOM 9425 C C . GLU D 1 117 ? 12.750 7.578 53.923 1.00 6.77 117 GLU D C 1
ATOM 9426 O O . GLU D 1 117 ? 11.784 8.277 54.026 1.00 7.91 117 GLU D O 1
ATOM 9432 N N . SER D 1 118 ? 13.381 7.423 52.768 1.00 7.46 118 SER D N 1
ATOM 9433 C CA . SER D 1 118 ? 12.751 7.809 51.522 1.00 8.13 118 SER D CA 1
ATOM 9434 C C . SER D 1 118 ? 12.685 6.582 50.632 1.00 7.61 118 SER D C 1
ATOM 9435 O O . SER D 1 118 ? 13.675 6.161 50.029 1.00 7.13 118 SER D O 1
ATOM 9438 N N . MET D 1 119 ? 11.519 5.959 50.603 1.00 7.88 119 MET D N 1
ATOM 9439 C CA . MET D 1 119 ? 11.351 4.794 49.764 1.00 9.64 119 MET D CA 1
ATOM 9440 C C . MET D 1 119 ? 11.298 5.199 48.309 1.00 8.96 119 MET D C 1
ATOM 9441 O O . MET D 1 119 ? 11.771 4.463 47.479 1.00 10.41 119 MET D O 1
ATOM 9446 N N . SER D 1 120 ? 10.801 6.392 48.007 1.00 8.39 120 SER D N 1
ATOM 9447 C CA . SER D 1 120 ? 10.753 6.919 46.629 1.00 8.01 120 SER D CA 1
ATOM 9448 C C . SER D 1 120 ? 12.155 7.130 46.059 1.00 5.94 120 SER D C 1
ATOM 9449 O O . SER D 1 120 ? 12.385 6.938 44.838 1.00 4.92 120 SER D O 1
ATOM 9452 N N . MET D 1 121 ? 13.101 7.507 46.932 1.00 6.66 121 MET D N 1
ATOM 9453 C CA . MET D 1 12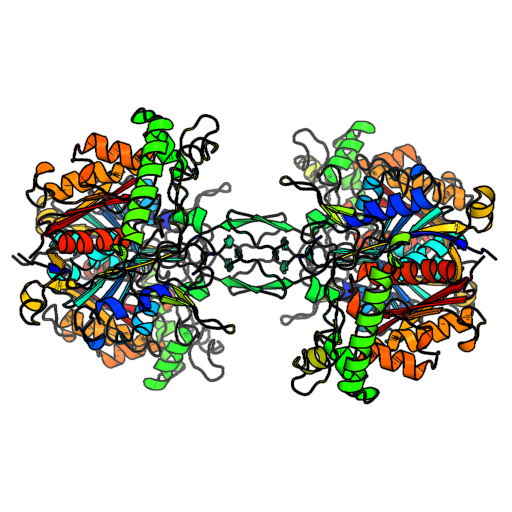1 ? 14.452 7.835 46.449 1.00 8.79 121 MET D CA 1
ATOM 9454 C C . MET D 1 121 ? 15.363 6.600 46.299 1.00 10.17 121 MET D C 1
ATOM 9455 O O . MET D 1 121 ? 16.454 6.694 45.711 1.00 9.44 121 MET D O 1
ATOM 9460 N N . ALA D 1 122 ? 14.910 5.457 46.825 1.00 10.38 122 ALA D N 1
ATOM 9461 C CA . ALA D 1 122 ? 15.606 4.160 46.669 1.00 7.90 122 ALA D CA 1
ATOM 9462 C C . ALA D 1 122 ? 15.894 3.850 45.195 1.00 6.93 122 ALA D C 1
ATOM 9463 O O . ALA D 1 122 ? 14.988 3.854 44.337 1.00 5.39 122 ALA D O 1
ATOM 9465 N N . PRO D 1 123 ? 17.176 3.607 44.891 1.00 5.76 123 PRO D N 1
ATOM 9466 C CA . PRO D 1 123 ? 17.537 3.356 43.492 1.00 4.04 123 PRO D CA 1
ATOM 9467 C C . PRO D 1 123 ? 17.351 1.902 43.051 1.00 4.74 123 PRO D C 1
ATOM 9468 O O . PRO D 1 123 ? 17.121 1.019 43.901 1.00 6.27 123 PRO D O 1
ATOM 9472 N N . HIS D 1 124 ? 17.496 1.672 41.750 1.00 4.99 124 HIS D N 1
ATOM 9473 C CA . HIS D 1 124 ? 17.715 0.311 41.143 1.00 4.58 124 HIS D CA 1
ATOM 9474 C C . HIS D 1 124 ? 19.208 0.074 41.024 1.00 5.18 124 HIS D C 1
ATOM 9475 O O . HIS D 1 124 ? 19.981 1.013 40.825 1.00 7.15 124 HIS D O 1
ATOM 9482 N N . CYS D 1 125 ? 19.630 -1.175 41.173 1.00 5.05 125 CYS D N 1
ATOM 9483 C CA . CYS D 1 125 ? 21.043 -1.468 41.264 1.00 3.46 125 CYS D CA 1
ATOM 9484 C C . CYS D 1 125 ? 21.322 -2.832 40.599 1.00 2.38 125 CYS D C 1
ATOM 9485 O O . CYS D 1 125 ? 20.446 -3.660 40.395 1.00 2.00 125 CYS D O 1
ATOM 9488 N N . ALA D 1 126 ? 22.581 -3.031 40.256 1.00 2.19 126 ALA D N 1
ATOM 9489 C CA . ALA D 1 126 ? 23.044 -4.306 39.789 1.00 3.41 126 ALA D CA 1
ATOM 9490 C C . ALA D 1 126 ? 24.490 -4.351 40.121 1.00 5.07 126 ALA D C 1
ATOM 9491 O O . ALA D 1 126 ? 25.184 -3.325 40.017 1.00 2.21 126 ALA D O 1
ATOM 9493 N N . HIS D 1 127 ? 24.957 -5.530 40.550 1.00 6.22 127 HIS D N 1
ATOM 9494 C CA . HIS D 1 127 ? 26.371 -5.744 40.724 1.00 7.55 127 HIS D CA 1
ATOM 9495 C C . HIS D 1 127 ? 27.002 -5.983 39.380 1.00 7.02 127 HIS D C 1
ATOM 9496 O O . HIS D 1 127 ? 26.660 -6.935 38.674 1.00 9.84 127 HIS D O 1
ATOM 9503 N N . LEU D 1 128 ? 27.951 -5.124 39.021 1.00 8.07 128 LEU D N 1
ATOM 9504 C CA . LEU D 1 128 ? 28.435 -5.079 37.654 1.00 6.56 128 LEU D CA 1
ATOM 9505 C C . LEU D 1 128 ? 29.968 -5.020 37.471 1.00 8.13 128 LEU D C 1
ATOM 9506 O O . LEU D 1 128 ? 30.448 -4.710 36.368 1.00 6.97 128 LEU D O 1
ATOM 9511 N N . ARG D 1 129 ? 30.747 -5.342 38.500 1.00 9.39 129 ARG D N 1
ATOM 9512 C CA . ARG D 1 129 ? 32.218 -5.270 38.389 1.00 10.33 129 ARG D CA 1
ATOM 9513 C C . ARG D 1 129 ? 32.820 -6.367 37.542 1.00 11.65 129 ARG D C 1
ATOM 9514 O O . ARG D 1 129 ? 33.723 -6.131 36.741 1.00 12.85 129 ARG D O 1
ATOM 9522 N N . GLY D 1 130 ? 32.324 -7.577 37.724 1.00 13.36 130 GLY D N 1
ATOM 9523 C CA . GLY D 1 130 ? 32.765 -8.704 36.924 1.00 14.38 130 GLY D CA 1
ATOM 9524 C C . GLY D 1 130 ? 32.300 -8.580 35.487 1.00 14.53 130 GLY D C 1
ATOM 9525 O O . GLY D 1 130 ? 32.855 -9.203 34.608 1.00 16.46 130 GLY D O 1
ATOM 9526 N N . GLY D 1 131 ? 31.275 -7.780 35.250 1.00 15.09 131 GLY D N 1
ATOM 9527 C CA . GLY D 1 131 ? 30.729 -7.617 33.917 1.00 14.88 131 GLY D CA 1
ATOM 9528 C C . GLY D 1 131 ? 29.852 -8.747 33.437 1.00 15.43 131 GLY D C 1
ATOM 9529 O O . GLY D 1 131 ? 30.111 -9.922 33.706 1.00 17.94 131 GLY D O 1
ATOM 9530 N N . VAL D 1 132 ? 28.845 -8.403 32.658 1.00 14.04 132 VAL D N 1
ATOM 9531 C CA . VAL D 1 132 ? 27.906 -9.387 32.149 1.00 13.27 132 VAL D CA 1
ATOM 9532 C C . VAL D 1 132 ? 28.381 -9.761 30.776 1.00 12.48 132 VAL D C 1
ATOM 9533 O O . VAL D 1 132 ? 28.155 -9.008 29.825 1.00 12.09 132 VAL D O 1
ATOM 9537 N N . LYS D 1 133 ? 29.046 -10.906 30.658 1.00 11.05 133 LYS D N 1
ATOM 9538 C CA . LYS D 1 133 ? 29.691 -11.235 29.402 1.00 11.75 133 LYS D CA 1
ATOM 9539 C C . LYS D 1 133 ? 28.687 -11.467 28.281 1.00 10.32 133 LYS D C 1
ATOM 9540 O O . LYS D 1 133 ? 28.941 -11.082 27.158 1.00 7.57 133 LYS D O 1
ATOM 9546 N N . MET D 1 134 ? 27.563 -12.118 28.583 1.00 9.95 134 MET D N 1
ATOM 9547 C CA . MET D 1 134 ? 26.447 -12.129 27.632 1.00 9.15 134 MET D CA 1
ATOM 9548 C C . MET D 1 134 ? 25.137 -12.511 28.340 1.00 8.55 134 MET D C 1
ATOM 9549 O O . MET D 1 134 ? 25.130 -13.160 29.387 1.00 10.00 134 MET D O 1
ATOM 9554 N N . GLY D 1 135 ? 24.047 -12.060 27.753 1.00 6.67 135 GLY D N 1
ATOM 9555 C CA . GLY D 1 135 ? 22.710 -12.317 28.211 1.00 6.41 135 GLY D CA 1
ATOM 9556 C C . GLY D 1 135 ? 22.093 -11.196 28.983 1.00 6.51 135 GLY D C 1
ATOM 9557 O O . GLY D 1 135 ? 22.762 -10.275 29.454 1.00 6.80 135 GLY D O 1
ATOM 9558 N N . ASP D 1 136 ? 20.793 -11.302 29.175 1.00 6.21 136 ASP D N 1
ATOM 9559 C CA . ASP D 1 136 ? 20.090 -10.257 29.901 1.00 7.21 136 ASP D CA 1
ATOM 9560 C C . ASP D 1 136 ? 20.466 -10.334 31.347 1.00 7.65 136 ASP D C 1
ATOM 9561 O O . ASP D 1 136 ? 20.909 -11.372 31.817 1.00 6.14 136 ASP D O 1
ATOM 9566 N N . PHE D 1 137 ? 20.293 -9.227 32.046 1.00 7.76 137 PHE D N 1
ATOM 9567 C CA . PHE D 1 137 ? 20.335 -9.253 33.536 1.00 8.26 137 PHE D CA 1
ATOM 9568 C C . PHE D 1 137 ? 19.239 -8.380 34.117 1.00 8.94 137 PHE D C 1
ATOM 9569 O O . PHE D 1 137 ? 18.627 -7.617 33.400 1.00 6.54 137 PHE D O 1
ATOM 9577 N N . LYS D 1 138 ? 19.022 -8.491 35.428 1.00 10.67 138 LYS D N 1
ATOM 9578 C CA . LYS D 1 138 ? 17.989 -7.734 36.129 1.00 11.26 138 LYS D CA 1
ATOM 9579 C C . LYS D 1 138 ? 18.582 -6.568 36.846 1.00 8.18 138 LYS D C 1
ATOM 9580 O O . LYS D 1 138 ? 19.514 -6.700 37.652 1.00 10.57 138 LYS D O 1
ATOM 9586 N N . MET D 1 139 ? 18.001 -5.396 36.586 1.00 9.08 139 MET D N 1
ATOM 9587 C CA . MET D 1 139 ? 18.162 -4.282 37.533 1.00 7.77 139 MET D CA 1
ATOM 9588 C C . MET D 1 139 ? 17.222 -4.403 38.687 1.00 7.12 139 MET D C 1
ATOM 9589 O O . MET D 1 139 ? 15.999 -4.473 38.492 1.00 6.60 139 MET D O 1
ATOM 9594 N N . ILE D 1 140 ? 17.817 -4.451 39.891 1.00 4.89 140 ILE D N 1
ATOM 9595 C CA . ILE D 1 140 ? 17.085 -4.749 41.107 1.00 5.76 140 ILE D CA 1
ATOM 9596 C C . ILE D 1 140 ? 16.532 -3.475 41.827 1.00 5.11 140 ILE D C 1
ATOM 9597 O O . ILE D 1 140 ? 17.278 -2.529 42.075 1.00 5.16 140 ILE D O 1
ATOM 9602 N N . ASP D 1 141 ? 15.231 -3.440 42.098 1.00 2.98 141 ASP D N 1
ATOM 9603 C CA . ASP D 1 141 ? 14.640 -2.391 42.962 1.00 4.56 141 ASP D CA 1
ATOM 9604 C C . ASP D 1 141 ? 15.093 -2.592 44.401 1.00 5.44 141 ASP D C 1
ATOM 9605 O O . ASP D 1 141 ? 14.604 -3.508 45.080 1.00 5.71 141 ASP D O 1
ATOM 9610 N N . THR D 1 142 ? 16.035 -1.754 44.871 1.00 4.20 142 THR D N 1
ATOM 9611 C CA . THR D 1 142 ? 16.593 -1.927 46.205 1.00 6.17 142 THR D CA 1
ATOM 9612 C C . THR D 1 142 ? 15.539 -1.748 47.262 1.00 6.18 142 THR D C 1
ATOM 9613 O O . THR D 1 142 ? 15.693 -2.272 48.359 1.00 7.62 142 THR D O 1
ATOM 9617 N N . MET D 1 143 ? 14.490 -0.984 46.968 1.00 6.74 143 MET D N 1
ATOM 9618 C CA . MET D 1 143 ? 13.384 -0.848 47.952 1.00 6.35 143 MET D CA 1
ATOM 9619 C C . MET D 1 143 ? 12.737 -2.222 48.214 1.00 6.09 143 MET D C 1
ATOM 9620 O O . MET D 1 143 ? 12.399 -2.566 49.368 1.00 7.36 143 MET D O 1
ATOM 9625 N N . ILE D 1 144 ? 12.607 -3.013 47.150 1.00 4.27 144 ILE D N 1
ATOM 9626 C CA . ILE D 1 144 ? 11.916 -4.287 47.244 1.00 5.28 144 ILE D CA 1
ATOM 9627 C C . ILE D 1 144 ? 12.875 -5.329 47.787 1.00 6.63 144 ILE D C 1
ATOM 9628 O O . ILE D 1 144 ? 12.606 -5.964 48.794 1.00 4.47 144 ILE D O 1
ATOM 9633 N N . LYS D 1 145 ? 14.026 -5.470 47.142 1.00 8.58 145 LYS D N 1
ATOM 9634 C CA . LYS D 1 145 ? 15.045 -6.406 47.612 1.00 9.18 145 LYS D CA 1
ATOM 9635 C C . LYS D 1 145 ? 15.368 -6.151 49.068 1.00 9.34 145 LYS D C 1
ATOM 9636 O O . LYS D 1 145 ? 15.159 -7.024 49.929 1.00 10.68 145 LYS D O 1
ATOM 9642 N N . ASP D 1 146 ? 15.843 -4.948 49.369 1.00 8.82 146 ASP D N 1
ATOM 9643 C CA . ASP D 1 146 ? 16.447 -4.714 50.674 1.00 10.42 146 ASP D CA 1
ATOM 9644 C C . ASP D 1 146 ? 15.424 -4.306 51.731 1.00 11.13 146 ASP D C 1
ATOM 9645 O O . ASP D 1 146 ? 15.759 -4.245 52.929 1.00 11.31 146 ASP D O 1
ATOM 9650 N N . GLY D 1 147 ? 14.180 -4.075 51.313 1.00 12.24 147 GLY D N 1
ATOM 9651 C CA . GLY D 1 147 ? 13.149 -3.554 52.196 1.00 12.41 147 GLY D CA 1
ATOM 9652 C C . GLY D 1 147 ? 12.026 -4.499 52.514 1.00 13.07 147 GLY D C 1
ATOM 9653 O O . GLY D 1 147 ? 11.650 -4.626 53.676 1.00 14.38 147 GLY D O 1
ATOM 9654 N N . LEU D 1 148 ? 11.475 -5.148 51.494 1.00 13.09 148 LEU D N 1
ATOM 9655 C CA . LEU D 1 148 ? 10.215 -5.877 51.653 1.00 13.46 148 LEU D CA 1
ATOM 9656 C C . LEU D 1 148 ? 10.260 -7.316 51.145 1.00 13.66 148 LEU D C 1
ATOM 9657 O O . LEU D 1 148 ? 9.216 -7.914 50.905 1.00 15.45 148 LEU D O 1
ATOM 9662 N N . THR D 1 149 ? 11.455 -7.855 50.935 1.00 13.32 149 THR D N 1
ATOM 9663 C CA . THR D 1 149 ? 11.609 -9.198 50.401 1.00 12.91 149 THR D CA 1
ATOM 9664 C C . THR D 1 149 ? 12.361 -10.011 51.410 1.00 11.77 149 THR D C 1
ATOM 9665 O O . THR D 1 149 ? 13.482 -9.659 51.755 1.00 8.67 149 THR D O 1
ATOM 9669 N N . ASP D 1 150 ? 11.759 -11.107 51.863 1.00 13.49 150 ASP D N 1
ATOM 9670 C CA . ASP D 1 150 ? 12.371 -11.925 52.907 1.00 14.50 150 ASP D CA 1
ATOM 9671 C C . ASP D 1 150 ? 13.553 -12.691 52.334 1.00 14.58 150 ASP D C 1
ATOM 9672 O O . ASP D 1 150 ? 13.430 -13.378 51.333 1.00 14.71 150 ASP D O 1
ATOM 9677 N N . ALA D 1 151 ? 14.689 -12.579 53.010 1.00 15.11 151 ALA D N 1
ATOM 9678 C CA . ALA D 1 151 ? 15.972 -13.068 52.513 1.00 15.34 151 ALA D CA 1
ATOM 9679 C C . ALA D 1 151 ? 16.033 -14.580 52.395 1.00 16.34 151 ALA D C 1
ATOM 9680 O O . ALA D 1 151 ? 16.817 -15.129 51.591 1.00 17.70 151 ALA D O 1
ATOM 9682 N N . PHE D 1 152 ? 15.190 -15.252 53.169 1.00 16.55 152 PHE D N 1
ATOM 9683 C CA . PHE D 1 152 ? 15.298 -16.690 53.363 1.00 17.24 152 PHE D CA 1
ATOM 9684 C C . PHE D 1 152 ? 14.383 -17.460 52.414 1.00 17.85 152 PHE D C 1
ATOM 9685 O O . PHE D 1 152 ? 14.786 -18.473 51.824 1.00 19.32 152 PHE D O 1
ATOM 9693 N N . TYR D 1 153 ? 13.160 -16.973 52.245 1.00 18.11 153 TYR D N 1
ATOM 9694 C CA . TYR D 1 153 ? 12.197 -17.653 51.394 1.00 18.01 153 TYR D CA 1
ATOM 9695 C C . TYR D 1 153 ? 12.046 -16.950 50.067 1.00 18.73 153 TYR D C 1
ATOM 9696 O O . TYR D 1 153 ? 11.556 -17.532 49.100 1.00 18.70 153 TYR D O 1
ATOM 9705 N N . GLY D 1 154 ? 12.491 -15.695 50.018 1.00 19.32 154 GLY D N 1
ATOM 9706 C CA . GLY D 1 154 ? 12.522 -14.943 48.776 1.00 19.32 154 GLY D CA 1
ATOM 9707 C C . GLY D 1 154 ? 11.164 -14.421 48.370 1.00 19.25 154 GLY D C 1
ATOM 9708 O O . GLY D 1 154 ? 10.958 -14.092 47.198 1.00 19.73 154 GLY D O 1
ATOM 9709 N N . TYR D 1 155 ? 10.228 -14.361 49.314 1.00 18.36 155 TYR D N 1
ATOM 9710 C CA . TYR D 1 155 ? 8.922 -13.798 49.006 1.00 18.60 155 TYR D CA 1
ATOM 9711 C C . TYR D 1 155 ? 8.719 -12.507 49.785 1.00 19.25 155 TYR D C 1
ATOM 9712 O O . TYR D 1 155 ? 9.452 -12.218 50.720 1.00 18.57 155 TYR D O 1
ATOM 9721 N N . HIS D 1 156 ? 7.723 -11.731 49.375 1.00 19.92 156 HIS D N 1
ATOM 9722 C CA . HIS D 1 156 ? 7.494 -10.430 49.961 1.00 20.34 156 HIS D CA 1
ATOM 9723 C C . HIS D 1 156 ? 6.861 -10.569 51.340 1.00 19.75 156 HIS D C 1
ATOM 9724 O O . HIS D 1 156 ? 6.466 -11.653 51.759 1.00 20.32 156 HIS D O 1
ATOM 9731 N N . MET D 1 157 ? 6.769 -9.448 52.036 1.00 18.66 157 MET D N 1
ATOM 9732 C CA . MET D 1 157 ? 6.200 -9.412 53.378 1.00 18.05 157 MET D CA 1
ATOM 9733 C C . MET D 1 157 ? 4.706 -9.697 53.399 1.00 16.01 157 MET D C 1
ATOM 9734 O O . MET D 1 157 ? 4.157 -9.995 54.453 1.00 14.82 157 MET D O 1
ATOM 9739 N N . GLY D 1 158 ? 4.056 -9.572 52.240 1.00 15.19 158 GLY D N 1
ATOM 9740 C CA . GLY D 1 158 ? 2.629 -9.874 52.102 1.00 14.58 158 GLY D CA 1
ATOM 9741 C C . GLY D 1 158 ? 2.296 -11.354 52.077 1.00 14.06 158 GLY D C 1
ATOM 9742 O O . GLY D 1 158 ? 1.147 -11.742 52.284 1.00 13.33 158 GLY D O 1
ATOM 9743 N N . THR D 1 159 ? 3.291 -12.187 51.795 1.00 14.07 159 THR D N 1
ATOM 9744 C CA . THR D 1 159 ? 3.118 -13.635 51.893 1.00 13.60 159 THR D CA 1
ATOM 9745 C C . THR D 1 159 ? 3.144 -14.041 53.360 1.00 12.92 159 THR D C 1
ATOM 9746 O O . THR D 1 159 ? 2.330 -14.841 53.794 1.00 12.03 159 THR D O 1
ATOM 9750 N N . THR D 1 160 ? 4.075 -13.474 54.129 1.00 13.79 160 THR D N 1
ATOM 9751 C CA . THR D 1 160 ? 4.105 -13.721 55.585 1.00 13.88 160 THR D CA 1
ATOM 9752 C C . THR D 1 160 ? 2.734 -13.407 56.235 1.00 14.68 160 THR D C 1
ATOM 9753 O O . THR D 1 160 ? 2.207 -14.215 57.013 1.00 14.84 160 THR D O 1
ATOM 9757 N N . ALA D 1 161 ? 2.165 -12.245 55.890 1.00 15.14 161 ALA D N 1
ATOM 9758 C CA . ALA D 1 161 ? 0.856 -11.802 56.409 1.00 14.68 161 ALA D CA 1
ATOM 9759 C C . ALA D 1 161 ? -0.218 -12.794 56.055 1.00 14.27 161 ALA D C 1
ATOM 9760 O O . ALA D 1 161 ? -1.128 -13.005 56.839 1.00 14.93 161 ALA D O 1
ATOM 9762 N N . GLU D 1 162 ? -0.113 -13.392 54.869 1.00 14.70 162 GLU D N 1
ATOM 9763 C CA . GLU D 1 162 ? -1.023 -14.465 54.448 1.00 14.57 162 GLU D CA 1
ATOM 9764 C C . GLU D 1 162 ? -0.811 -15.745 55.268 1.00 14.18 162 GLU D C 1
ATOM 9765 O O . GLU D 1 162 ? -1.774 -16.430 55.636 1.00 14.09 162 GLU D O 1
ATOM 9771 N N . ASN D 1 163 ? 0.455 -16.065 55.534 1.00 14.05 163 ASN D N 1
ATOM 9772 C CA . ASN D 1 163 ? 0.813 -17.157 56.441 1.00 14.00 163 ASN D CA 1
ATOM 9773 C C . ASN D 1 163 ? 0.185 -16.966 57.828 1.00 13.57 163 ASN D C 1
ATOM 9774 O O . ASN D 1 163 ? -0.240 -17.927 58.464 1.00 13.23 163 ASN D O 1
ATOM 9779 N N . VAL D 1 164 ? 0.120 -15.719 58.283 1.00 13.72 164 VAL D N 1
ATOM 9780 C CA . VAL D 1 164 ? -0.485 -15.393 59.576 1.00 13.89 164 VAL D CA 1
ATOM 9781 C C . VAL D 1 164 ? -2.024 -15.365 59.531 1.00 14.25 164 VAL D C 1
ATOM 9782 O O . VAL D 1 164 ? -2.690 -15.756 60.498 1.00 13.88 164 VAL D O 1
ATOM 9786 N N . ALA D 1 165 ? -2.575 -14.893 58.408 1.00 14.60 165 ALA D N 1
ATOM 9787 C CA . ALA D 1 165 ? -4.022 -14.934 58.140 1.00 14.68 165 ALA D CA 1
ATOM 9788 C C . ALA D 1 165 ? -4.560 -16.350 58.174 1.00 14.81 165 ALA D C 1
ATOM 9789 O O . ALA D 1 165 ? -5.677 -16.581 58.617 1.00 14.87 165 ALA D O 1
ATOM 9791 N N . LYS D 1 166 ? -3.758 -17.289 57.684 1.00 15.73 166 LYS D N 1
ATOM 9792 C CA . LYS D 1 166 ? -4.158 -18.692 57.587 1.00 16.61 166 LYS D CA 1
ATOM 9793 C C . LYS D 1 166 ? -3.950 -19.453 58.901 1.00 17.08 166 LYS D C 1
ATOM 9794 O O . LYS D 1 166 ? -4.653 -20.432 59.169 1.00 17.07 166 LYS D O 1
ATOM 9800 N N . GLN D 1 167 ? -2.988 -19.008 59.711 1.00 17.36 167 GLN D N 1
ATOM 9801 C CA . GLN D 1 167 ? -2.757 -19.602 61.030 1.00 18.02 167 GLN D CA 1
ATOM 9802 C C . GLN D 1 167 ? -3.785 -19.118 62.050 1.00 17.59 167 GLN D C 1
ATOM 9803 O O . GLN D 1 167 ? -4.332 -19.913 62.810 1.00 17.22 167 GLN D O 1
ATOM 9809 N N . TRP D 1 168 ? -4.033 -17.812 62.059 1.00 17.62 168 TRP D N 1
ATOM 9810 C CA . TRP D 1 168 ? -5.039 -17.218 62.942 1.00 17.89 168 TRP D CA 1
ATOM 9811 C C . TRP D 1 168 ? -6.430 -17.247 62.310 1.00 17.38 168 TRP D C 1
ATOM 9812 O O . TRP D 1 168 ? -7.406 -16.864 62.950 1.00 17.38 168 TRP D O 1
ATOM 9823 N N . GLN D 1 169 ? -6.514 -17.708 61.061 1.00 16.82 169 GLN D N 1
ATOM 9824 C CA . GLN D 1 169 ? -7.787 -17.937 60.391 1.00 16.50 169 GLN D CA 1
ATOM 9825 C C . GLN D 1 169 ? -8.606 -16.650 60.401 1.00 15.62 169 GLN D C 1
ATOM 9826 O O . GLN D 1 169 ? -9.730 -16.596 60.902 1.00 15.41 169 GLN D O 1
ATOM 9832 N N . LEU D 1 170 ? -7.995 -15.610 59.843 1.00 15.03 170 LEU D N 1
ATOM 9833 C CA . LEU D 1 170 ? -8.580 -14.273 59.781 1.00 14.59 170 LEU D CA 1
ATOM 9834 C C . LEU D 1 170 ? -9.243 -14.021 58.420 1.00 14.38 170 LEU D C 1
ATOM 9835 O O . LEU D 1 170 ? -8.588 -14.078 57.377 1.00 14.68 170 LEU D O 1
ATOM 9840 N N . SER D 1 171 ? -10.542 -13.731 58.449 1.00 14.06 171 SER D N 1
ATOM 9841 C CA . SER D 1 171 ? -11.342 -13.525 57.239 1.00 13.46 171 SER D CA 1
ATOM 9842 C C . SER D 1 171 ? -10.963 -12.247 56.492 1.00 13.18 171 SER D C 1
ATOM 9843 O O . SER D 1 171 ? -10.389 -11.321 57.068 1.00 13.17 171 SER D O 1
ATOM 9846 N N . ARG D 1 172 ? -11.295 -12.211 55.204 1.00 12.94 172 ARG D N 1
ATOM 9847 C CA . ARG D 1 172 ? -11.070 -11.029 54.362 1.00 12.51 172 ARG D CA 1
ATOM 9848 C C . ARG D 1 172 ? -12.007 -9.900 54.802 1.00 12.47 172 ARG D C 1
ATOM 9849 O O . ARG D 1 172 ? -11.683 -8.717 54.686 1.00 12.06 172 ARG D O 1
ATOM 9857 N N . ASP D 1 173 ? -13.171 -10.287 55.313 1.00 12.39 173 ASP D N 1
ATOM 9858 C CA . ASP D 1 173 ? -14.112 -9.345 55.903 1.00 12.29 173 ASP D CA 1
ATOM 9859 C C . ASP D 1 173 ? -13.484 -8.663 57.119 1.00 12.34 173 ASP D C 1
ATOM 9860 O O . ASP D 1 173 ? -13.498 -7.433 57.223 1.00 11.96 173 ASP D O 1
ATOM 9865 N N . GLU D 1 174 ? -12.914 -9.467 58.015 1.00 12.73 174 GLU D N 1
ATOM 9866 C CA . GLU D 1 174 ? -12.302 -8.968 59.249 1.00 13.37 174 GLU D CA 1
ATOM 9867 C C . GLU D 1 174 ? -11.174 -7.964 58.995 1.00 13.16 174 GLU D C 1
ATOM 9868 O O . GLU D 1 174 ? -11.049 -6.950 59.705 1.00 13.39 174 GLU D O 1
ATOM 9874 N N . GLN D 1 175 ? -10.348 -8.260 57.995 1.00 12.62 175 GLN D N 1
ATOM 9875 C CA . GLN D 1 175 ? -9.224 -7.392 57.629 1.00 12.02 175 GLN D CA 1
ATOM 9876 C C . GLN D 1 175 ? -9.697 -6.076 56.978 1.00 11.72 175 GLN D C 1
ATOM 9877 O O . GLN D 1 175 ? -9.085 -5.028 57.174 1.00 11.67 175 GLN D O 1
ATOM 9883 N N . ASP D 1 176 ? -10.793 -6.139 56.223 1.00 11.97 176 ASP D N 1
ATOM 9884 C CA . ASP D 1 176 ? -11.444 -4.934 55.676 1.00 11.66 176 ASP D CA 1
ATOM 9885 C C . ASP D 1 176 ? -12.173 -4.146 56.754 1.00 11.33 176 ASP D C 1
ATOM 9886 O O . ASP D 1 176 ? -12.267 -2.914 56.687 1.00 11.49 176 ASP D O 1
ATOM 9891 N N . ALA D 1 177 ? -12.729 -4.864 57.726 1.00 10.93 177 ALA D N 1
ATOM 9892 C CA . ALA D 1 177 ? -13.282 -4.227 58.916 1.00 10.52 177 ALA D CA 1
ATOM 9893 C C . ALA D 1 177 ? -12.154 -3.489 59.637 1.00 9.98 177 ALA D C 1
ATOM 9894 O O . ALA D 1 177 ? -12.333 -2.366 60.095 1.00 9.28 177 ALA D O 1
ATOM 9896 N N . PHE D 1 178 ? -10.985 -4.126 59.705 1.00 9.99 178 PHE D N 1
ATOM 9897 C CA . PHE D 1 178 ? -9.816 -3.517 60.340 1.00 9.94 178 PHE D CA 1
ATOM 9898 C C . PHE D 1 178 ? -9.281 -2.324 59.544 1.00 9.91 178 PHE D C 1
ATOM 9899 O O . PHE D 1 178 ? -8.866 -1.308 60.126 1.00 9.74 178 PHE D O 1
ATOM 9907 N N . ALA D 1 179 ? -9.271 -2.470 58.220 1.00 9.65 179 ALA D N 1
ATOM 9908 C CA . ALA D 1 179 ? -8.644 -1.495 57.327 1.00 9.67 179 ALA D CA 1
ATOM 9909 C C . ALA D 1 179 ? -9.453 -0.211 57.238 1.00 9.63 179 ALA D C 1
ATOM 9910 O O . ALA D 1 179 ? -8.883 0.880 57.263 1.00 10.25 179 ALA D O 1
ATOM 9912 N N . VAL D 1 180 ? -10.775 -0.345 57.123 1.00 9.09 180 VAL D N 1
ATOM 9913 C CA . VAL D 1 180 ? -11.674 0.817 57.123 1.00 8.69 180 VAL D CA 1
ATOM 9914 C C . VAL D 1 180 ? -11.631 1.507 58.485 1.00 8.25 180 VAL D C 1
ATOM 9915 O O . VAL D 1 180 ? -11.539 2.726 58.563 1.00 8.53 180 VAL D O 1
ATOM 9919 N N . ALA D 1 181 ? -11.684 0.709 59.548 1.00 7.97 181 ALA D N 1
ATOM 9920 C CA . ALA D 1 181 ? -11.617 1.205 60.922 1.00 7.92 181 ALA D CA 1
ATOM 9921 C C . ALA D 1 181 ? -10.382 2.060 61.180 1.00 8.21 181 ALA D C 1
ATOM 9922 O O . ALA D 1 181 ? -10.454 3.047 61.921 1.00 7.64 181 ALA D O 1
ATOM 9924 N N . SER D 1 182 ? -9.259 1.642 60.587 1.00 8.14 182 SER D N 1
ATOM 9925 C CA . SER D 1 182 ? -7.977 2.328 60.707 1.00 8.11 182 SER D CA 1
ATOM 9926 C C . SER D 1 182 ? -8.018 3.675 59.987 1.00 7.86 182 SER D C 1
ATOM 9927 O O . SER D 1 182 ? -7.614 4.694 60.545 1.00 7.82 182 SER D O 1
ATOM 9930 N N . GLN D 1 183 ? -8.502 3.667 58.747 1.00 8.12 183 GLN D N 1
ATOM 9931 C CA . GLN D 1 183 ? -8.612 4.885 57.945 1.00 8.35 183 GLN D CA 1
ATOM 9932 C C . GLN D 1 183 ? -9.533 5.917 58.600 1.00 8.56 183 GLN D C 1
ATOM 9933 O O . GLN D 1 183 ? -9.223 7.108 58.617 1.00 9.66 183 GLN D O 1
ATOM 9939 N N . ASN D 1 184 ? -10.667 5.448 59.127 1.00 8.12 184 ASN D N 1
ATOM 9940 C CA . ASN D 1 184 ? -11.648 6.303 59.775 1.00 7.21 184 ASN D CA 1
ATOM 9941 C C . ASN D 1 184 ? -11.037 7.050 60.938 1.00 7.52 184 ASN D C 1
ATOM 9942 O O . ASN D 1 184 ? -11.156 8.275 61.030 1.00 8.07 184 ASN D O 1
ATOM 9947 N N . LYS D 1 185 ? -10.398 6.301 61.835 1.00 6.99 185 LYS D N 1
ATOM 9948 C CA . LYS D 1 185 ? -9.681 6.883 62.958 1.00 6.29 185 LYS D CA 1
ATOM 9949 C C . LYS D 1 185 ? -8.661 7.929 62.488 1.00 6.46 185 LYS D C 1
ATOM 9950 O O . LYS D 1 185 ? -8.583 9.009 63.054 1.00 6.29 185 LYS D O 1
ATOM 9956 N N . ALA D 1 186 ? -7.902 7.611 61.437 1.00 6.39 186 ALA D N 1
ATOM 9957 C CA . ALA D 1 186 ? -6.842 8.494 60.921 1.00 6.30 186 ALA D CA 1
ATOM 9958 C C . ALA D 1 186 ? -7.381 9.797 60.308 1.00 6.37 186 ALA D C 1
ATOM 9959 O O . ALA D 1 186 ? -6.811 10.872 60.519 1.00 5.79 186 ALA D O 1
ATOM 9961 N N . GLU D 1 187 ? -8.462 9.704 59.540 1.00 6.69 187 GLU D N 1
ATOM 9962 C CA . GLU D 1 187 ? -9.117 10.906 59.013 1.00 7.66 187 GLU D CA 1
ATOM 9963 C C . GLU D 1 187 ? -9.819 11.689 60.138 1.00 7.79 187 GLU D C 1
ATOM 9964 O O . GLU D 1 187 ? -9.801 12.924 60.159 1.00 7.85 187 GLU D O 1
ATOM 9970 N N . ALA D 1 188 ? -10.453 10.975 61.064 1.00 7.57 188 ALA D N 1
ATOM 9971 C CA . ALA D 1 188 ? -11.023 11.628 62.237 1.00 7.32 188 ALA D CA 1
ATOM 9972 C C . ALA D 1 188 ? -9.909 12.387 62.946 1.00 6.71 188 ALA D C 1
ATOM 9973 O O . ALA D 1 188 ? -9.964 13.608 63.064 1.00 5.43 188 ALA D O 1
ATOM 9975 N N . ALA D 1 189 ? -8.882 11.656 63.368 1.00 6.37 189 ALA D N 1
ATOM 9976 C CA . ALA D 1 189 ? -7.765 12.245 64.091 1.00 6.98 189 ALA D CA 1
ATOM 9977 C C . ALA D 1 189 ? -7.155 13.427 63.340 1.00 7.61 189 ALA D C 1
ATOM 9978 O O . ALA D 1 189 ? -6.861 14.453 63.952 1.00 8.90 189 ALA D O 1
ATOM 9980 N N . GLN D 1 190 ? -6.980 13.282 62.022 1.00 8.13 190 GLN D N 1
ATOM 9981 C CA . GLN D 1 190 ? -6.304 14.297 61.205 1.00 7.96 190 GLN D CA 1
ATOM 9982 C C . GLN D 1 190 ? -7.042 15.619 61.197 1.00 8.26 190 GLN D C 1
ATOM 9983 O O . GLN D 1 190 ? -6.472 16.652 61.555 1.00 7.76 190 GLN D O 1
ATOM 9989 N N . LYS D 1 191 ? -8.305 15.567 60.769 1.00 9.49 191 LYS D N 1
ATOM 9990 C CA . LYS D 1 191 ? -9.177 16.740 60.698 1.00 10.44 191 LYS D CA 1
ATOM 9991 C C . LYS D 1 191 ? -9.397 17.302 62.084 1.00 10.63 191 LYS D C 1
ATOM 9992 O O . LYS D 1 191 ? -9.578 18.505 62.235 1.00 11.68 191 LYS D O 1
ATOM 9998 N N . ASP D 1 192 ? -9.403 16.425 63.091 1.00 10.95 192 ASP D N 1
ATOM 9999 C CA . ASP D 1 192 ? -9.587 16.836 64.493 1.00 11.58 192 ASP D CA 1
ATOM 10000 C C . ASP D 1 192 ? -8.376 17.593 65.049 1.00 11.67 192 ASP D C 1
ATOM 10001 O O . ASP D 1 192 ? -8.453 18.169 66.129 1.00 11.28 192 ASP D O 1
ATOM 10006 N N . GLY D 1 193 ? -7.258 17.574 64.322 1.00 11.81 193 GLY D N 1
ATOM 10007 C CA . GLY D 1 193 ? -6.099 18.367 64.694 1.00 11.77 193 GLY D CA 1
ATOM 10008 C C . GLY D 1 193 ? -5.181 17.645 65.660 1.00 11.68 193 GLY D C 1
ATOM 10009 O O . GLY D 1 193 ? -4.439 18.281 66.399 1.00 12.55 193 GLY D O 1
ATOM 10010 N N . ARG D 1 194 ? -5.211 16.316 65.647 1.00 11.02 194 ARG D N 1
ATOM 10011 C CA . ARG D 1 194 ? -4.436 15.540 66.609 1.00 10.33 194 ARG D CA 1
ATOM 10012 C C . ARG D 1 194 ? -3.060 15.125 66.102 1.00 10.30 194 ARG D C 1
ATOM 10013 O O . ARG D 1 194 ? -2.266 14.574 66.870 1.00 10.82 194 ARG D O 1
ATOM 10021 N N . PHE D 1 195 ? -2.763 15.370 64.825 1.00 9.81 195 PHE D N 1
ATOM 10022 C CA . PHE D 1 195 ? -1.404 15.152 64.341 1.00 9.31 195 PHE D CA 1
ATOM 10023 C C . PHE D 1 195 ? -0.588 16.436 64.333 1.00 9.68 195 PHE D C 1
ATOM 10024 O O . PHE D 1 195 ? 0.611 16.392 64.034 1.00 9.50 195 PHE D O 1
ATOM 10032 N N . LYS D 1 196 ? -1.213 17.566 64.672 1.00 9.50 196 LYS D N 1
ATOM 10033 C CA . LYS D 1 196 ? -0.529 18.860 64.562 1.00 10.45 196 LYS D CA 1
ATOM 10034 C C . LYS D 1 196 ? 0.703 18.965 65.463 1.00 9.83 196 LYS D C 1
ATOM 10035 O O . LYS D 1 196 ? 1.786 19.342 65.002 1.00 9.80 196 LYS D O 1
ATOM 10041 N N . ASP D 1 197 ? 0.539 18.632 66.737 1.00 10.29 197 ASP D N 1
ATOM 10042 C CA . ASP D 1 197 ? 1.650 18.728 67.690 1.00 9.87 197 ASP D CA 1
ATOM 10043 C C . ASP D 1 197 ? 2.868 17.927 67.215 1.00 9.32 197 ASP D C 1
ATOM 10044 O O . ASP D 1 197 ? 3.966 18.476 67.067 1.00 7.00 197 ASP D O 1
ATOM 10049 N N . GLU D 1 198 ? 2.661 16.639 66.962 1.00 8.99 198 GLU D N 1
ATOM 10050 C CA . GLU D 1 198 ? 3.758 15.747 66.605 1.00 9.64 198 GLU D CA 1
ATOM 10051 C C . GLU D 1 198 ? 4.423 16.112 65.271 1.00 10.06 198 GLU D C 1
ATOM 10052 O O . GLU D 1 198 ? 5.658 16.052 65.142 1.00 10.15 198 GLU D O 1
ATOM 10058 N N . ILE D 1 199 ? 3.614 16.486 64.282 1.00 9.50 199 ILE D N 1
ATOM 10059 C CA . ILE D 1 199 ? 4.143 16.895 62.983 1.00 9.81 199 ILE D CA 1
ATOM 10060 C C . ILE D 1 199 ? 4.937 18.200 63.127 1.00 9.56 199 ILE D C 1
ATOM 10061 O O . ILE D 1 199 ? 4.495 19.132 63.802 1.00 8.13 199 ILE D O 1
ATOM 10066 N N . VAL D 1 200 ? 6.122 18.219 62.515 1.00 9.31 200 VAL D N 1
ATOM 10067 C CA . VAL D 1 200 ? 6.835 19.446 62.173 1.00 8.45 200 VAL D CA 1
ATOM 10068 C C . VAL D 1 200 ? 6.686 19.604 60.670 1.00 8.55 200 VAL D C 1
ATOM 10069 O O . VAL D 1 200 ? 6.954 18.641 59.942 1.00 8.45 200 VAL D O 1
ATOM 10073 N N . PRO D 1 201 ? 6.265 20.796 60.192 1.00 8.17 201 PRO D N 1
ATOM 10074 C CA . PRO D 1 201 ? 6.180 20.977 58.740 1.00 8.93 201 PRO D CA 1
ATOM 10075 C C . PRO D 1 201 ? 7.524 20.836 58.018 1.00 9.08 201 PRO D C 1
ATOM 10076 O O . PRO D 1 201 ? 8.567 21.175 58.566 1.00 9.01 201 PRO D O 1
ATOM 10080 N N . PHE D 1 202 ? 7.487 20.356 56.784 1.00 9.56 202 PHE D N 1
ATOM 10081 C CA . PHE D 1 202 ? 8.700 20.263 55.977 1.00 9.64 202 PHE D CA 1
ATOM 10082 C C . PHE D 1 202 ? 8.497 21.016 54.699 1.00 9.99 202 PHE D C 1
ATOM 10083 O O . PHE D 1 202 ? 7.505 20.825 54.003 1.00 11.04 202 PHE D O 1
ATOM 10091 N N . ILE D 1 203 ? 9.467 21.873 54.414 1.00 11.55 203 ILE D N 1
ATOM 10092 C CA . ILE D 1 203 ? 9.474 22.712 53.227 1.00 12.57 203 ILE D CA 1
ATOM 10093 C C . ILE D 1 203 ? 10.196 21.946 52.133 1.00 13.12 203 ILE D C 1
ATOM 10094 O O . ILE D 1 203 ? 11.383 21.631 52.265 1.00 14.36 203 ILE D O 1
ATOM 10099 N N . VAL D 1 204 ? 9.478 21.606 51.071 1.00 14.02 204 VAL D N 1
ATOM 10100 C CA . VAL D 1 204 ? 10.109 21.020 49.893 1.00 14.80 204 VAL D CA 1
ATOM 10101 C C . VAL D 1 204 ? 10.498 22.158 48.958 1.00 16.45 204 VAL D C 1
ATOM 10102 O O . VAL D 1 204 ? 9.643 22.875 48.443 1.00 14.84 204 VAL D O 1
ATOM 10106 N N . LYS D 1 205 ? 11.801 22.332 48.775 1.00 19.69 205 LYS D N 1
ATOM 10107 C CA . LYS D 1 205 ? 12.336 23.410 47.954 1.00 22.42 205 LYS D CA 1
ATOM 10108 C C . LYS D 1 205 ? 12.138 23.102 46.487 1.00 24.17 205 LYS D C 1
ATOM 10109 O O . LYS D 1 205 ? 12.330 21.964 46.061 1.00 24.78 205 LYS D O 1
ATOM 10115 N N . GLY D 1 206 ? 11.779 24.121 45.709 1.00 26.56 206 GLY D N 1
ATOM 10116 C CA . GLY D 1 206 ? 11.613 23.964 44.259 1.00 28.32 206 GLY D CA 1
ATOM 10117 C C . GLY D 1 206 ? 11.839 25.247 43.475 1.00 30.26 206 GLY D C 1
ATOM 10118 O O . GLY D 1 206 ? 11.619 26.350 43.985 1.00 29.97 206 GLY D O 1
ATOM 10119 N N . ARG D 1 207 ? 12.291 25.090 42.230 1.00 32.77 207 ARG D N 1
ATOM 10120 C CA . ARG D 1 207 ? 12.410 26.191 41.265 1.00 34.36 207 ARG D CA 1
ATOM 10121 C C . ARG D 1 207 ? 11.063 26.746 40.808 1.00 34.11 207 ARG D C 1
ATOM 10122 O O . ARG D 1 207 ? 11.007 27.819 40.211 1.00 35.01 207 ARG D O 1
ATOM 10130 N N . LYS D 1 208 ? 9.994 25.991 41.030 1.00 33.84 208 LYS D N 1
ATOM 10131 C CA . LYS D 1 208 ? 8.638 26.448 40.710 1.00 33.79 208 LYS D CA 1
ATOM 10132 C C . LYS D 1 208 ? 7.991 27.136 41.917 1.00 32.59 208 LYS D C 1
ATOM 10133 O O . LYS D 1 208 ? 7.067 27.942 41.777 1.00 32.91 208 LYS D O 1
ATOM 10139 N N . GLY D 1 209 ? 8.510 26.825 43.100 1.00 31.38 209 GLY D N 1
ATOM 10140 C CA . GLY D 1 209 ? 8.027 27.388 44.348 1.00 29.70 209 GLY D CA 1
ATOM 10141 C C . GLY D 1 209 ? 8.290 26.393 45.459 1.00 28.26 209 GLY D C 1
ATOM 10142 O O . GLY D 1 209 ? 8.342 25.182 45.222 1.00 28.23 209 GLY D O 1
ATOM 10143 N N . ASP D 1 210 ? 8.484 26.896 46.671 1.00 26.23 210 ASP D N 1
ATOM 10144 C CA . ASP D 1 210 ? 8.581 26.021 47.824 1.00 24.45 210 ASP D CA 1
ATOM 10145 C C . ASP D 1 210 ? 7.185 25.495 48.087 1.00 22.43 210 ASP D C 1
ATOM 10146 O O . ASP D 1 210 ? 6.198 26.124 47.701 1.00 22.00 210 ASP D O 1
ATOM 10151 N N . ILE D 1 211 ? 7.112 24.323 48.702 1.00 19.88 211 ILE D N 1
ATOM 10152 C CA . ILE D 1 211 ? 5.856 23.791 49.225 1.00 18.36 211 ILE D CA 1
ATOM 10153 C C . ILE D 1 211 ? 6.085 23.387 50.681 1.00 16.66 211 ILE D C 1
ATOM 10154 O O . ILE D 1 211 ? 7.174 22.948 51.059 1.00 16.43 211 ILE D O 1
ATOM 10159 N N . THR D 1 212 ? 5.066 23.553 51.505 1.00 15.09 212 THR D N 1
ATOM 10160 C CA . THR D 1 212 ? 5.168 23.176 52.912 1.00 14.21 212 THR D CA 1
ATOM 10161 C C . THR D 1 212 ? 4.282 21.989 53.136 1.00 13.87 212 THR D C 1
ATOM 10162 O O . THR D 1 212 ? 3.057 22.083 52.991 1.00 14.26 212 THR D O 1
ATOM 10166 N N . VAL D 1 213 ? 4.916 20.862 53.452 1.00 12.73 213 VAL D N 1
ATOM 10167 C CA . VAL D 1 213 ? 4.211 19.632 53.743 1.00 12.31 213 VAL D CA 1
ATOM 10168 C C . VAL D 1 213 ? 4.040 19.541 55.256 1.00 12.02 213 VAL D C 1
ATOM 10169 O O . VAL D 1 213 ? 5.021 19.533 56.000 1.00 10.37 213 VAL D O 1
ATOM 10173 N N . ASP D 1 214 ? 2.789 19.504 55.703 1.00 12.52 214 ASP D N 1
ATOM 10174 C CA . ASP D 1 214 ? 2.476 19.350 57.117 1.00 12.78 214 ASP D CA 1
ATOM 10175 C C . ASP D 1 214 ? 1.181 18.566 57.348 1.00 12.96 214 ASP D C 1
ATOM 10176 O O . ASP D 1 214 ? 0.527 18.732 58.379 1.00 13.50 214 ASP D O 1
ATOM 10181 N N . ALA D 1 215 ? 0.812 17.728 56.381 1.00 13.00 215 ALA D N 1
ATOM 10182 C CA . ALA D 1 215 ? -0.304 16.811 56.532 1.00 13.26 215 ALA D CA 1
ATOM 10183 C C . ALA D 1 215 ? 0.083 15.444 55.946 1.00 13.73 215 ALA D C 1
ATOM 10184 O O . ALA D 1 215 ? 0.773 15.355 54.917 1.00 13.43 215 ALA D O 1
ATOM 10186 N N . ASP D 1 216 ? -0.351 14.380 56.620 1.00 13.88 216 ASP D N 1
ATOM 10187 C CA . ASP D 1 216 ? -0.100 13.014 56.156 1.00 13.17 216 ASP D CA 1
ATOM 10188 C C . ASP D 1 216 ? -0.948 12.769 54.925 1.00 13.35 216 ASP D C 1
ATOM 10189 O O . ASP D 1 216 ? -2.169 12.895 54.976 1.00 13.92 216 ASP D O 1
ATOM 10194 N N . GLU D 1 217 ? -0.321 12.402 53.817 1.00 14.02 217 GLU D N 1
ATOM 10195 C CA . GLU D 1 217 ? -1.057 12.363 52.541 1.00 14.41 217 GLU D CA 1
ATOM 10196 C C . GLU D 1 217 ? -1.487 10.983 52.048 1.00 13.88 217 GLU D C 1
ATOM 10197 O O . GLU D 1 217 ? -2.249 10.889 51.089 1.00 14.26 217 GLU D O 1
ATOM 10203 N N . TYR D 1 218 ? -1.026 9.929 52.713 1.00 13.42 218 TYR D N 1
ATOM 10204 C CA . TYR D 1 218 ? -1.396 8.568 52.350 1.00 13.44 218 TYR D CA 1
ATOM 10205 C C . TYR D 1 218 ? -2.788 8.159 52.885 1.00 13.48 218 TYR D C 1
ATOM 10206 O O . TYR D 1 218 ? -3.373 7.170 52.404 1.00 13.38 218 TYR D O 1
ATOM 10215 N N . ILE D 1 219 ? -3.306 8.919 53.858 1.00 13.51 219 ILE D N 1
ATOM 10216 C CA . ILE D 1 219 ? -4.643 8.679 54.448 1.00 13.61 219 ILE D CA 1
ATOM 10217 C C . ILE D 1 219 ? -5.767 8.913 53.447 1.00 14.52 219 ILE D C 1
ATOM 10218 O O . ILE D 1 219 ? -5.841 9.980 52.830 1.00 14.73 219 ILE D O 1
ATOM 10223 N N . ARG D 1 220 ? -6.654 7.927 53.322 1.00 15.70 220 ARG D N 1
ATOM 10224 C CA . ARG D 1 220 ? -7.807 8.006 52.416 1.00 16.24 220 ARG D CA 1
ATOM 10225 C C . ARG D 1 220 ? -9.029 8.587 53.118 1.00 15.85 220 ARG D C 1
ATOM 10226 O O . ARG D 1 220 ? -9.437 8.105 54.171 1.00 15.69 220 ARG D O 1
ATOM 10234 N N . HIS D 1 221 ? -9.616 9.616 52.521 1.00 16.27 221 HIS D N 1
ATOM 10235 C CA . HIS D 1 221 ? -10.769 10.295 53.110 1.00 16.66 221 HIS D CA 1
ATOM 10236 C C . HIS D 1 221 ? -12.102 9.680 52.647 1.00 16.38 221 HIS D C 1
ATOM 10237 O O . HIS D 1 221 ? -12.428 9.674 51.451 1.00 16.27 221 HIS D O 1
ATOM 10244 N N . GLY D 1 222 ? -12.867 9.174 53.614 1.00 15.90 222 GLY D N 1
ATOM 10245 C CA . GLY D 1 222 ? -14.157 8.538 53.352 1.00 15.34 222 GLY D CA 1
ATOM 10246 C C . GLY D 1 222 ? -14.008 7.073 52.999 1.00 14.72 222 GLY D C 1
ATOM 10247 O O . GLY D 1 222 ? -14.682 6.576 52.101 1.00 15.21 222 GLY D O 1
ATOM 10248 N N . ALA D 1 223 ? -13.133 6.376 53.716 1.00 14.46 223 ALA D N 1
ATOM 10249 C CA . ALA D 1 223 ? -12.807 4.984 53.396 1.00 14.01 223 ALA D CA 1
ATOM 10250 C C . ALA D 1 223 ? -14.001 4.083 53.667 1.00 13.29 223 ALA D C 1
ATOM 10251 O O . ALA D 1 223 ? -14.393 3.898 54.818 1.00 12.73 223 ALA D O 1
ATOM 10253 N N . THR D 1 224 ? -14.567 3.530 52.593 1.00 13.02 224 THR D N 1
ATOM 10254 C CA . THR D 1 224 ? -15.719 2.641 52.676 1.00 12.89 224 THR D CA 1
ATOM 10255 C C . THR D 1 224 ? -15.263 1.178 52.603 1.00 12.92 224 THR D C 1
ATOM 10256 O O . THR D 1 224 ? -14.216 0.876 52.017 1.00 13.33 224 THR D O 1
ATOM 10260 N N . LEU D 1 225 ? -16.044 0.271 53.190 1.00 12.41 225 LEU D N 1
ATOM 10261 C CA . LEU D 1 225 ? -15.761 -1.166 53.078 1.00 12.11 225 LEU D CA 1
ATOM 10262 C C . LEU D 1 225 ? -15.808 -1.639 51.627 1.00 12.14 225 LEU D C 1
ATOM 10263 O O . LEU D 1 225 ? -15.069 -2.535 51.239 1.00 11.91 225 LEU D O 1
ATOM 10268 N N . ASP D 1 226 ? -16.695 -1.049 50.838 1.00 12.34 226 ASP D N 1
ATOM 10269 C CA . ASP D 1 226 ? -16.823 -1.390 49.421 1.00 12.89 226 ASP D CA 1
ATOM 10270 C C . ASP D 1 226 ? -15.507 -1.288 48.657 1.00 13.15 226 ASP D C 1
ATOM 10271 O O . ASP D 1 226 ? -15.121 -2.213 47.926 1.00 12.57 226 ASP D O 1
ATOM 10276 N N . SER D 1 227 ? -14.847 -0.141 48.814 1.00 13.66 227 SER D N 1
ATOM 10277 C CA . SER D 1 227 ? -13.571 0.123 48.156 1.00 14.05 227 SER D CA 1
ATOM 10278 C C . SER D 1 227 ? -12.525 -0.915 48.578 1.00 14.30 227 SER D C 1
ATOM 10279 O O . SER D 1 227 ? -11.700 -1.327 47.761 1.00 14.20 227 SER D O 1
ATOM 10282 N N . MET D 1 228 ? -12.593 -1.351 49.839 1.00 14.45 228 MET D N 1
ATOM 10283 C CA . MET D 1 228 ? -11.795 -2.481 50.325 1.00 14.77 228 MET D CA 1
ATOM 10284 C C . MET D 1 228 ? -12.236 -3.784 49.660 1.00 14.62 228 MET D C 1
ATOM 10285 O O . MET D 1 228 ? -11.427 -4.463 49.041 1.00 14.42 228 MET D O 1
ATOM 10290 N N . ALA D 1 229 ? -13.521 -4.117 49.780 1.00 15.01 229 ALA D N 1
ATOM 10291 C CA . ALA D 1 229 ? -14.057 -5.385 49.251 1.00 15.07 229 ALA D CA 1
ATOM 10292 C C . ALA D 1 229 ? -14.018 -5.481 47.719 1.00 15.54 229 ALA D C 1
ATOM 10293 O O . ALA D 1 229 ? -14.181 -6.568 47.160 1.00 15.43 229 ALA D O 1
ATOM 10295 N N . LYS D 1 230 ? -13.808 -4.347 47.054 1.00 16.06 230 LYS D N 1
ATOM 10296 C CA . LYS D 1 230 ? -13.585 -4.309 45.608 1.00 16.57 230 LYS D CA 1
ATOM 10297 C C . LYS D 1 230 ? -12.147 -4.658 45.175 1.00 16.35 230 LYS D C 1
ATOM 10298 O O . LYS D 1 230 ? -11.883 -4.785 43.974 1.00 16.38 230 LYS D O 1
ATOM 10304 N N . LEU D 1 231 ? -11.227 -4.813 46.128 1.00 15.89 231 LEU D N 1
ATOM 10305 C CA . LEU D 1 231 ? -9.825 -5.133 45.802 1.00 16.03 231 LEU D CA 1
ATOM 10306 C C . LEU D 1 231 ? -9.595 -6.626 45.542 1.00 16.92 231 LEU D C 1
ATOM 10307 O O . LEU D 1 231 ? -10.226 -7.480 46.159 1.00 16.36 231 LEU D O 1
ATOM 10312 N N . ARG D 1 232 ? -8.683 -6.935 44.622 1.00 18.44 232 ARG D N 1
ATOM 10313 C CA . ARG D 1 232 ? -8.227 -8.313 44.424 1.00 19.40 232 ARG D CA 1
ATOM 10314 C C . ARG D 1 232 ? -7.043 -8.597 45.359 1.00 19.08 232 ARG D C 1
ATOM 10315 O O . ARG D 1 232 ? -6.308 -7.670 45.723 1.00 18.75 232 ARG D O 1
ATOM 10323 N N . PRO D 1 233 ? -6.858 -9.875 45.757 1.00 18.62 233 PRO D N 1
ATOM 10324 C CA . PRO D 1 233 ? -5.690 -10.214 46.568 1.00 18.30 233 PRO D CA 1
ATOM 10325 C C . PRO D 1 233 ? -4.374 -9.940 45.826 1.00 18.52 233 PRO D C 1
ATOM 10326 O O . PRO D 1 233 ? -4.258 -10.232 44.631 1.00 18.24 233 PRO D O 1
ATOM 10330 N N . ALA D 1 234 ? -3.398 -9.399 46.552 1.00 19.05 234 ALA D N 1
ATOM 10331 C CA . ALA D 1 234 ? -2.132 -8.939 45.979 1.00 19.67 234 ALA D CA 1
ATOM 10332 C C . ALA D 1 234 ? -1.014 -10.000 45.994 1.00 20.29 234 ALA D C 1
ATOM 10333 O O . ALA D 1 234 ? -0.075 -9.922 45.197 1.00 20.01 234 ALA D O 1
ATOM 10335 N N . PHE D 1 235 ? -1.113 -10.978 46.894 1.00 20.83 235 PHE D N 1
ATOM 10336 C CA . PHE D 1 235 ? -0.012 -11.919 47.136 1.00 21.21 235 PHE D CA 1
ATOM 10337 C C . PHE D 1 235 ? -0.351 -13.398 46.920 1.00 21.87 235 PHE D C 1
ATOM 10338 O O . PHE D 1 235 ? 0.551 -14.241 46.895 1.00 21.65 235 PHE D O 1
ATOM 10346 N N . ASP D 1 236 ? -1.639 -13.707 46.784 1.00 22.43 236 ASP D N 1
ATOM 10347 C CA . ASP D 1 236 ? -2.088 -15.058 46.469 1.00 23.14 236 ASP D CA 1
ATOM 10348 C C . ASP D 1 236 ? -3.457 -14.954 45.819 1.00 23.23 236 ASP D C 1
ATOM 10349 O O . ASP D 1 236 ? -4.332 -14.252 46.324 1.00 22.61 236 ASP D O 1
ATOM 10354 N N . LYS D 1 237 ? -3.647 -15.679 44.719 1.00 23.57 237 LYS D N 1
ATOM 10355 C CA . LYS D 1 237 ? -4.890 -15.598 43.948 1.00 24.01 237 LYS D CA 1
ATOM 10356 C C . LYS D 1 237 ? -6.132 -16.020 44.749 1.00 23.91 237 LYS D C 1
ATOM 10357 O O . LYS D 1 237 ? -7.244 -15.607 44.422 1.00 24.33 237 LYS D O 1
ATOM 10363 N N . GLU D 1 238 ? -5.939 -16.826 45.794 1.00 23.68 238 GLU D N 1
ATOM 10364 C CA . GLU D 1 238 ? -7.027 -17.185 46.719 1.00 23.51 238 GLU D CA 1
ATOM 10365 C C . GLU D 1 238 ? -6.852 -16.564 48.115 1.00 22.43 238 GLU D C 1
ATOM 10366 O O . GLU D 1 238 ? -7.500 -16.988 49.070 1.00 22.72 238 GLU D O 1
ATOM 10372 N N . GLY D 1 239 ? -6.008 -15.540 48.220 1.00 20.90 239 GLY D N 1
ATOM 10373 C CA . GLY D 1 239 ? -5.673 -14.933 49.512 1.00 19.88 239 GLY D CA 1
ATOM 10374 C C . GLY D 1 239 ? -6.655 -13.886 50.029 1.00 18.79 239 GLY D C 1
ATOM 10375 O O . GLY D 1 239 ? -7.661 -13.586 49.381 1.00 18.66 239 GLY D O 1
ATOM 10376 N N . THR D 1 240 ? -6.360 -13.342 51.212 1.00 17.47 240 THR D N 1
ATOM 10377 C CA . THR D 1 240 ? -7.163 -12.266 51.807 1.00 16.48 240 THR D CA 1
ATOM 10378 C C . THR D 1 240 ? -6.397 -10.967 52.040 1.00 15.56 240 THR D C 1
ATOM 10379 O O . THR D 1 240 ? -6.963 -10.018 52.598 1.00 15.31 240 THR D O 1
ATOM 10383 N N . VAL D 1 241 ? -5.124 -10.914 51.643 1.00 14.48 241 VAL D N 1
ATOM 10384 C CA . VAL D 1 241 ? -4.342 -9.686 51.813 1.00 13.43 241 VAL D CA 1
ATOM 10385 C C . VAL D 1 241 ? -4.446 -8.872 50.529 1.00 12.02 241 VAL D C 1
ATOM 10386 O O . VAL D 1 241 ? -4.463 -9.436 49.432 1.00 11.37 241 VAL D O 1
ATOM 10390 N N . THR D 1 242 ? -4.552 -7.553 50.698 1.00 10.76 242 THR D N 1
ATOM 10391 C CA . THR D 1 242 ? -4.784 -6.615 49.611 1.00 9.89 242 THR D CA 1
ATOM 10392 C C . THR D 1 242 ? -3.983 -5.336 49.822 1.00 9.56 242 THR D C 1
ATOM 10393 O O . THR D 1 242 ? -3.348 -5.136 50.864 1.00 8.81 242 THR D O 1
ATOM 10397 N N . ALA D 1 243 ? -4.024 -4.476 48.811 1.00 9.76 243 ALA D N 1
ATOM 10398 C CA . ALA D 1 243 ? -3.458 -3.138 48.902 1.00 10.52 243 ALA D CA 1
ATOM 10399 C C . ALA D 1 243 ? -4.152 -2.320 50.007 1.00 10.72 243 ALA D C 1
ATOM 10400 O O . ALA D 1 243 ? -3.528 -1.484 50.676 1.00 11.58 243 ALA D O 1
ATOM 10402 N N . GLY D 1 244 ? -5.441 -2.575 50.203 1.00 10.65 244 GLY D N 1
ATOM 10403 C CA . GLY D 1 244 ? -6.251 -1.816 51.156 1.00 10.61 244 GLY D CA 1
ATOM 10404 C C . GLY D 1 244 ? -6.086 -2.217 52.613 1.00 10.70 244 GLY D C 1
ATOM 10405 O O . GLY D 1 244 ? -6.175 -1.370 53.511 1.00 10.60 244 GLY D O 1
ATOM 10406 N N . ASN D 1 245 ? -5.861 -3.508 52.847 1.00 10.67 245 ASN D N 1
ATOM 10407 C CA . ASN D 1 245 ? -5.597 -4.031 54.189 1.00 11.03 245 ASN D CA 1
ATOM 10408 C C . ASN D 1 245 ? -4.109 -4.322 54.395 1.00 11.66 245 ASN D C 1
ATOM 10409 O O . ASN D 1 245 ? -3.720 -5.248 55.105 1.00 12.36 245 ASN D O 1
ATOM 10414 N N . ALA D 1 246 ? -3.275 -3.528 53.745 1.00 11.75 246 ALA D N 1
ATOM 10415 C CA . ALA D 1 246 ? -1.849 -3.551 53.993 1.00 11.83 246 ALA D CA 1
ATOM 10416 C C . ALA D 1 246 ? -1.385 -2.116 53.948 1.00 12.13 246 ALA D C 1
ATOM 10417 O O . ALA D 1 246 ? -2.053 -1.254 53.360 1.00 12.11 246 ALA D O 1
ATOM 10419 N N . SER D 1 247 ? -0.245 -1.859 54.575 1.00 12.26 247 SER D N 1
ATOM 10420 C CA . SER D 1 247 ? 0.330 -0.530 54.569 1.00 12.59 247 SER D CA 1
ATOM 10421 C C . SER D 1 247 ? 0.926 -0.186 53.220 1.00 12.56 247 SER D C 1
ATOM 10422 O O . SER D 1 247 ? 0.952 -0.999 52.312 1.00 13.80 247 SER D O 1
ATOM 10425 N N . GLY D 1 248 ? 1.406 1.041 53.098 1.00 13.33 248 GLY D N 1
ATOM 10426 C CA . GLY D 1 248 ? 1.927 1.533 51.842 1.00 12.34 248 GLY D CA 1
ATOM 10427 C C . GLY D 1 248 ? 3.428 1.628 51.832 1.00 11.78 248 GLY D C 1
ATOM 10428 O O . GLY D 1 248 ? 4.094 1.266 52.796 1.00 12.32 248 GLY D O 1
ATOM 10429 N N . LEU D 1 249 ? 3.945 2.116 50.712 1.00 11.15 249 LEU D N 1
ATOM 10430 C CA . LEU D 1 249 ? 5.343 2.501 50.576 1.00 9.92 249 LEU D CA 1
ATOM 10431 C C . LEU D 1 249 ? 5.337 4.006 50.833 1.00 8.83 249 LEU D C 1
ATOM 10432 O O . LEU D 1 249 ? 4.461 4.718 50.363 1.00 7.30 249 LEU D O 1
ATOM 10437 N N . ASN D 1 250 ? 6.291 4.476 51.625 1.00 8.84 250 ASN D N 1
ATOM 10438 C CA . ASN D 1 250 ? 6.241 5.835 52.151 1.00 8.71 250 ASN D CA 1
ATOM 10439 C C . ASN D 1 250 ? 7.605 6.451 52.492 1.00 7.68 250 ASN D C 1
ATOM 10440 O O . ASN D 1 250 ? 8.601 5.754 52.695 1.00 8.66 250 ASN D O 1
ATOM 10445 N N . ASP D 1 251 ? 7.623 7.778 52.506 1.00 8.67 251 ASP D N 1
ATOM 10446 C CA . ASP D 1 251 ? 8.784 8.542 52.927 1.00 7.35 251 ASP D CA 1
ATOM 10447 C C . ASP D 1 251 ? 8.472 9.292 54.205 1.00 6.75 251 ASP D C 1
ATOM 10448 O O . ASP D 1 251 ? 7.345 9.742 54.408 1.00 7.59 251 ASP D O 1
ATOM 10453 N N . GLY D 1 252 ? 9.474 9.458 55.055 1.00 4.81 252 GLY D N 1
ATOM 10454 C CA . GLY D 1 252 ? 9.302 10.249 56.263 1.00 4.66 252 GLY D CA 1
ATOM 10455 C C . GLY D 1 252 ? 10.430 10.106 57.276 1.00 4.78 252 GLY D C 1
ATOM 10456 O O . GLY D 1 252 ? 11.384 9.319 57.084 1.00 4.80 252 GLY D O 1
ATOM 10457 N N . ALA D 1 253 ? 10.327 10.887 58.344 1.00 4.92 253 ALA D N 1
ATOM 10458 C CA . ALA D 1 253 ? 11.291 10.835 59.446 1.00 5.75 253 ALA D CA 1
ATOM 10459 C C . ALA D 1 253 ? 10.618 11.173 60.768 1.00 6.04 253 ALA D C 1
ATOM 10460 O O . ALA D 1 253 ? 9.582 11.840 60.816 1.00 7.54 253 ALA D O 1
ATOM 10462 N N . ALA D 1 254 ? 11.226 10.716 61.852 1.00 6.79 254 ALA D N 1
ATOM 10463 C CA . ALA D 1 254 ? 10.694 10.884 63.192 1.00 5.13 254 ALA D CA 1
ATOM 10464 C C . ALA D 1 254 ? 11.844 10.673 64.153 1.00 6.11 254 ALA D C 1
ATOM 10465 O O . ALA D 1 254 ? 12.759 9.869 63.892 1.00 2.89 254 ALA D O 1
ATOM 10467 N N . ALA D 1 255 ? 11.803 11.400 65.273 1.00 5.89 255 ALA D N 1
ATOM 10468 C CA . ALA D 1 255 ? 12.883 11.331 66.240 1.00 6.94 255 ALA D CA 1
ATOM 10469 C C . ALA D 1 255 ? 12.469 11.769 67.624 1.00 6.76 255 ALA D C 1
ATOM 10470 O O . ALA D 1 255 ? 11.446 12.422 67.789 1.00 8.59 255 ALA D O 1
ATOM 10472 N N . ALA D 1 256 ? 13.263 11.359 68.607 1.00 5.80 256 ALA D N 1
ATOM 10473 C CA . ALA D 1 256 ? 13.098 11.780 69.989 1.00 7.96 256 ALA D CA 1
ATOM 10474 C C . ALA D 1 256 ? 14.420 12.321 70.542 1.00 8.91 256 ALA D C 1
ATOM 10475 O O . ALA D 1 256 ? 15.501 11.877 70.136 1.00 10.30 256 ALA D O 1
ATOM 10477 N N . LEU D 1 257 ? 14.309 13.303 71.436 1.00 8.00 257 LEU D N 1
ATOM 10478 C CA . LEU D 1 257 ? 15.438 13.835 72.173 1.00 7.35 257 LEU D CA 1
ATOM 10479 C C . LEU D 1 257 ? 15.511 13.106 73.506 1.00 6.89 257 LEU D C 1
ATOM 10480 O O . LEU D 1 257 ? 14.614 13.246 74.348 1.00 4.53 257 LEU D O 1
ATOM 10485 N N . LEU D 1 258 ? 16.572 12.331 73.713 1.00 4.18 258 LEU D N 1
ATOM 10486 C CA . LEU D 1 258 ? 16.748 11.662 74.988 1.00 5.43 258 LEU D CA 1
ATOM 10487 C C . LEU D 1 258 ? 17.817 12.326 75.879 1.00 3.73 258 LEU D C 1
ATOM 10488 O O . LEU D 1 258 ? 18.857 12.828 75.425 1.00 2.00 258 LEU D O 1
ATOM 10493 N N . MET D 1 259 ? 17.528 12.256 77.168 1.00 2.98 259 MET D N 1
ATOM 10494 C CA . MET D 1 259 ? 18.425 12.677 78.250 1.00 4.50 259 MET D CA 1
ATOM 10495 C C . MET D 1 259 ? 17.924 12.050 79.522 1.00 5.06 259 MET D C 1
ATOM 10496 O O . MET D 1 259 ? 16.790 11.561 79.583 1.00 3.99 259 MET D O 1
ATOM 10501 N N . SER D 1 260 ? 18.753 12.080 80.556 1.00 6.18 260 SER D N 1
ATOM 10502 C CA . SER D 1 260 ? 18.352 11.535 81.837 1.00 6.03 260 SER D CA 1
ATOM 10503 C C . SER D 1 260 ? 17.150 12.311 82.345 1.00 6.29 260 SER D C 1
ATOM 10504 O O . SER D 1 260 ? 16.933 13.477 81.974 1.00 7.08 260 SER D O 1
ATOM 10507 N N . GLU D 1 261 ? 16.390 11.689 83.234 1.00 7.21 261 GLU D N 1
ATOM 10508 C CA . GLU D 1 261 ? 15.358 12.417 83.965 1.00 7.51 261 GLU D CA 1
ATOM 10509 C C . GLU D 1 261 ? 15.909 13.625 84.736 1.00 8.26 261 GLU D C 1
ATOM 10510 O O . GLU D 1 261 ? 15.301 14.716 84.739 1.00 8.06 261 GLU D O 1
ATOM 10516 N N . ALA D 1 262 ? 17.049 13.430 85.396 1.00 8.12 262 ALA D N 1
ATOM 10517 C CA . ALA D 1 262 ? 17.672 14.500 86.184 1.00 8.64 262 ALA D CA 1
ATOM 10518 C C . ALA D 1 262 ? 17.970 15.704 85.300 1.00 9.02 262 ALA D C 1
ATOM 10519 O O . ALA D 1 262 ? 17.681 16.849 85.676 1.00 8.73 262 ALA D O 1
ATOM 10521 N N . GLU D 1 263 ? 18.544 15.443 84.127 1.00 10.48 263 GLU D N 1
ATOM 10522 C CA . GLU D 1 263 ? 18.907 16.513 83.196 1.00 11.07 263 GLU D CA 1
ATOM 10523 C C . GLU D 1 263 ? 17.682 17.283 82.677 1.00 10.44 263 GLU D C 1
ATOM 10524 O O . GLU D 1 263 ? 17.711 18.516 82.568 1.00 10.46 263 GLU D O 1
ATOM 10530 N N . ALA D 1 264 ? 16.601 16.559 82.407 1.00 9.22 264 ALA D N 1
ATOM 10531 C CA . ALA D 1 264 ? 15.379 17.192 81.958 1.00 10.28 264 ALA D CA 1
ATOM 10532 C C . ALA D 1 264 ? 14.876 18.173 83.011 1.00 10.45 264 ALA D C 1
ATOM 10533 O O . ALA D 1 264 ? 14.339 19.227 82.671 1.00 10.78 264 ALA D O 1
ATOM 10535 N N . SER D 1 265 ? 15.100 17.844 84.286 1.00 10.18 265 SER D N 1
ATOM 10536 C CA . SER D 1 265 ? 14.712 18.710 85.396 1.00 11.55 265 SER D CA 1
ATOM 10537 C C . SER D 1 265 ? 15.663 19.888 85.616 1.00 12.05 265 SER D C 1
ATOM 10538 O O . SER D 1 265 ? 15.232 20.940 86.092 1.00 12.18 265 SER D O 1
ATOM 10541 N N . ARG D 1 266 ? 16.952 19.717 85.321 1.00 11.51 266 ARG D N 1
ATOM 10542 C CA . ARG D 1 266 ? 17.872 20.859 85.334 1.00 10.95 266 ARG D CA 1
ATOM 10543 C C . ARG D 1 266 ? 17.486 21.815 84.221 1.00 11.03 266 ARG D C 1
ATOM 10544 O O . ARG D 1 266 ? 17.504 23.024 84.392 1.00 11.94 266 ARG D O 1
ATOM 10552 N N . ARG D 1 267 ? 17.101 21.264 83.082 1.00 10.40 267 ARG D N 1
ATOM 10553 C CA . ARG D 1 267 ? 16.760 22.078 81.936 1.00 10.94 267 ARG D CA 1
ATOM 10554 C C . ARG D 1 267 ? 15.371 22.661 82.018 1.00 10.91 267 ARG D C 1
ATOM 10555 O O . ARG D 1 267 ? 15.001 23.466 81.166 1.00 11.45 267 ARG D O 1
ATOM 10563 N N . GLY D 1 268 ? 14.611 22.260 83.034 1.00 10.97 268 GLY D N 1
ATOM 10564 C CA . GLY D 1 268 ? 13.245 22.726 83.210 1.00 11.13 268 GLY D CA 1
ATOM 10565 C C . GLY D 1 268 ? 12.342 22.285 82.074 1.00 11.00 268 GLY D C 1
ATOM 10566 O O . GLY D 1 268 ? 11.363 22.966 81.760 1.00 11.15 268 GLY D O 1
ATOM 10567 N N . ILE D 1 269 ? 12.685 21.150 81.459 1.00 11.20 269 ILE D N 1
ATOM 10568 C CA . ILE D 1 269 ? 11.871 20.524 80.429 1.00 10.91 269 ILE D CA 1
ATOM 10569 C C . ILE D 1 269 ? 10.847 19.542 81.026 1.00 11.68 269 ILE D C 1
ATOM 10570 O O . ILE D 1 269 ? 11.211 18.669 81.814 1.00 9.31 269 ILE D O 1
ATOM 10575 N N . GLN D 1 270 ? 9.587 19.679 80.604 1.00 12.68 270 GLN D N 1
ATOM 10576 C CA . GLN D 1 270 ? 8.493 18.768 80.970 1.00 13.13 270 GLN D CA 1
ATOM 10577 C C . GLN D 1 270 ? 8.474 17.592 79.974 1.00 12.22 270 GLN D C 1
ATOM 10578 O O . GLN D 1 270 ? 7.921 17.734 78.882 1.00 12.82 270 GLN D O 1
ATOM 10584 N N . PRO D 1 271 ? 9.069 16.437 80.328 1.00 10.99 271 PRO D N 1
ATOM 10585 C CA . PRO D 1 271 ? 9.256 15.410 79.291 1.00 11.43 271 PRO D CA 1
ATOM 10586 C C . PRO D 1 271 ? 7.968 14.717 78.814 1.00 11.58 271 PRO D C 1
ATOM 10587 O O . PRO D 1 271 ? 6.954 14.726 79.529 1.00 12.63 271 PRO D O 1
ATOM 10591 N N . LEU D 1 272 ? 8.034 14.119 77.620 1.00 11.77 272 LEU D N 1
ATOM 10592 C CA . LEU D 1 272 ? 6.885 13.428 77.006 1.00 10.60 272 LEU D CA 1
ATOM 10593 C C . LEU D 1 272 ? 6.654 12.066 77.640 1.00 11.71 272 LEU D C 1
ATOM 10594 O O . LEU D 1 272 ? 5.581 11.463 77.492 1.00 11.52 272 LEU D O 1
ATOM 10599 N N . GLY D 1 273 ? 7.675 11.574 78.330 1.00 12.35 273 GLY D N 1
ATOM 10600 C CA . GLY D 1 273 ? 7.604 10.277 78.949 1.00 12.68 273 GLY D CA 1
ATOM 10601 C C . GLY D 1 273 ? 8.959 9.769 79.376 1.00 12.57 273 GLY D C 1
ATOM 10602 O O . GLY D 1 273 ? 10.005 10.285 78.966 1.00 10.60 273 GLY D O 1
ATOM 10603 N N . ARG D 1 274 ? 8.901 8.746 80.221 1.00 13.70 274 ARG D N 1
ATOM 10604 C CA . ARG D 1 274 ? 10.063 8.063 80.731 1.00 14.74 274 ARG D CA 1
ATOM 10605 C C . ARG D 1 274 ? 10.029 6.683 80.140 1.00 13.63 274 ARG D C 1
ATOM 10606 O O . ARG D 1 274 ? 8.991 6.034 80.175 1.00 13.22 274 ARG D O 1
ATOM 10614 N N . ILE D 1 275 ? 11.166 6.251 79.600 1.00 12.41 275 ILE D N 1
ATOM 10615 C CA . ILE D 1 275 ? 11.298 4.941 78.999 1.00 11.02 275 ILE D CA 1
ATOM 10616 C C . ILE D 1 275 ? 11.518 3.938 80.109 1.00 10.71 275 ILE D C 1
ATOM 10617 O O . ILE D 1 275 ? 12.541 3.972 80.792 1.00 9.93 275 ILE D O 1
ATOM 10622 N N . VAL D 1 276 ? 10.553 3.045 80.281 1.00 10.11 276 VAL D N 1
ATOM 10623 C CA . VAL D 1 276 ? 10.524 2.174 81.439 1.00 9.90 276 VAL D CA 1
ATOM 10624 C C . VAL D 1 276 ? 11.117 0.819 81.096 1.00 10.34 276 VAL D C 1
ATOM 10625 O O . VAL D 1 276 ? 11.745 0.170 81.943 1.00 10.88 276 VAL D O 1
ATOM 10629 N N . SER D 1 277 ? 10.940 0.392 79.854 1.00 10.54 277 SER D N 1
ATOM 10630 C CA . SER D 1 277 ? 11.586 -0.829 79.384 1.00 9.54 277 SER D CA 1
ATOM 10631 C C . SER D 1 277 ? 11.494 -0.938 77.881 1.00 9.50 277 SER D C 1
ATOM 10632 O O . SER D 1 277 ? 10.834 -0.139 77.226 1.00 8.67 277 SER D O 1
ATOM 10635 N N . TRP D 1 278 ? 12.158 -1.947 77.348 1.00 9.72 278 TRP D N 1
ATOM 10636 C CA . TRP D 1 278 ? 12.064 -2.263 75.936 1.00 9.39 278 TRP D CA 1
ATOM 10637 C C . TRP D 1 278 ? 12.548 -3.687 75.740 1.00 9.38 278 TRP D C 1
ATOM 10638 O O . TRP D 1 278 ? 13.169 -4.281 76.634 1.00 6.04 278 TRP D O 1
ATOM 10649 N N . ALA D 1 279 ? 12.286 -4.227 74.558 1.00 8.92 279 ALA D N 1
ATOM 10650 C CA . ALA D 1 279 ? 12.799 -5.536 74.235 1.00 10.18 279 ALA D CA 1
ATOM 10651 C C . ALA D 1 279 ? 12.665 -5.792 72.749 1.00 11.01 279 ALA D C 1
ATOM 10652 O O . ALA D 1 279 ? 11.841 -5.160 72.064 1.00 10.98 279 ALA D O 1
ATOM 10654 N N . THR D 1 280 ? 13.539 -6.666 72.251 1.00 9.90 280 THR D N 1
ATOM 10655 C CA . THR D 1 280 ? 13.438 -7.186 70.909 1.00 9.77 280 THR D CA 1
ATOM 10656 C C . THR D 1 280 ? 13.509 -8.710 70.989 1.00 9.95 280 THR D C 1
ATOM 10657 O O . THR D 1 280 ? 14.171 -9.270 71.871 1.00 10.49 280 THR D O 1
ATOM 10661 N N . VAL D 1 281 ? 12.786 -9.385 70.098 1.00 9.31 281 VAL D N 1
ATOM 10662 C CA . VAL D 1 281 ? 12.687 -10.850 70.152 1.00 9.40 281 VAL D CA 1
ATOM 10663 C C . VAL D 1 281 ? 12.549 -11.410 68.748 1.00 8.52 281 VAL D C 1
ATOM 10664 O O . VAL D 1 281 ? 12.134 -10.712 67.818 1.00 9.04 281 VAL D O 1
ATOM 10668 N N . GLY D 1 282 ? 12.932 -12.666 68.587 1.00 8.10 282 GLY D N 1
ATOM 10669 C CA . GLY D 1 282 ? 12.864 -13.320 67.285 1.00 7.49 282 GLY D CA 1
ATOM 10670 C C . GLY D 1 282 ? 11.692 -14.286 67.190 1.00 7.67 282 GLY D C 1
ATOM 10671 O O . GLY D 1 282 ? 11.204 -14.797 68.208 1.00 7.61 282 GLY D O 1
ATOM 10672 N N . VAL D 1 283 ? 11.229 -14.511 65.962 1.00 7.31 283 VAL D N 1
ATOM 10673 C CA . VAL D 1 283 ? 10.135 -15.454 65.673 1.00 7.85 283 VAL D CA 1
ATOM 10674 C C . VAL D 1 283 ? 10.356 -16.037 64.266 1.00 8.33 283 VAL D C 1
ATOM 10675 O O . VAL D 1 283 ? 11.137 -15.509 63.493 1.00 7.84 283 VAL D O 1
ATOM 10679 N N . ASP D 1 284 ? 9.655 -17.112 63.935 1.00 9.63 284 ASP D N 1
ATOM 10680 C CA . ASP D 1 284 ? 9.726 -17.702 62.583 1.00 10.85 284 ASP D CA 1
ATOM 10681 C C . ASP D 1 284 ? 9.619 -16.562 61.566 1.00 11.84 284 ASP D C 1
ATOM 10682 O O . ASP D 1 284 ? 8.681 -15.772 61.626 1.00 13.03 284 ASP D O 1
ATOM 10687 N N . PRO D 1 285 ? 10.622 -16.401 60.690 1.00 13.21 285 PRO D N 1
ATOM 10688 C CA . PRO D 1 285 ? 10.497 -15.366 59.653 1.00 13.90 285 PRO D CA 1
ATOM 10689 C C . PRO D 1 285 ? 9.205 -15.454 58.838 1.00 15.64 285 PRO D C 1
ATOM 10690 O O . PRO D 1 285 ? 8.589 -14.405 58.591 1.00 16.81 285 PRO D O 1
ATOM 10694 N N . LYS D 1 286 ? 8.811 -16.689 58.461 1.00 15.70 286 LYS D N 1
ATOM 10695 C CA . LYS D 1 286 ? 7.552 -16.994 57.742 1.00 15.49 286 LYS D CA 1
ATOM 10696 C C . LYS D 1 286 ? 6.317 -16.282 58.283 1.00 15.40 286 LYS D C 1
ATOM 10697 O O . LYS D 1 286 ? 5.421 -15.946 57.511 1.00 15.75 286 LYS D O 1
ATOM 10703 N N . VAL D 1 287 ? 6.268 -16.097 59.605 1.00 15.01 287 VAL D N 1
ATOM 10704 C CA . VAL D 1 287 ? 5.174 -15.406 60.285 1.00 14.84 287 VAL D CA 1
ATOM 10705 C C . VAL D 1 287 ? 5.741 -14.258 61.135 1.00 15.13 287 VAL D C 1
ATOM 10706 O O . VAL D 1 287 ? 5.555 -14.212 62.357 1.00 15.24 287 VAL D O 1
ATOM 10710 N N . MET D 1 288 ? 6.437 -13.336 60.471 1.00 15.18 288 MET D N 1
ATOM 10711 C CA . MET D 1 288 ? 7.162 -12.247 61.162 1.00 15.10 288 MET D CA 1
ATOM 10712 C C . MET D 1 288 ? 6.294 -11.271 61.946 1.00 14.59 288 MET D C 1
ATOM 10713 O O . MET D 1 288 ? 6.756 -10.682 62.952 1.00 14.79 288 MET D O 1
ATOM 10718 N N . GLY D 1 289 ? 5.050 -11.096 61.490 1.00 14.23 289 GLY D N 1
ATOM 10719 C CA . GLY D 1 289 ? 4.113 -10.132 62.088 1.00 13.57 289 GLY D CA 1
ATOM 10720 C C . GLY D 1 289 ? 3.683 -10.443 63.521 1.00 13.86 289 GLY D C 1
ATOM 10721 O O . GLY D 1 289 ? 3.170 -9.573 64.241 1.00 13.11 289 GLY D O 1
ATOM 10722 N N . THR D 1 290 ? 3.877 -11.699 63.917 1.00 13.59 290 THR D N 1
ATOM 10723 C CA . THR D 1 290 ? 3.633 -12.162 65.281 1.00 13.32 290 THR D CA 1
ATOM 10724 C C . THR D 1 290 ? 4.638 -11.585 66.266 1.00 12.55 290 THR D C 1
ATOM 10725 O O . THR D 1 290 ? 4.434 -11.648 67.481 1.00 12.46 290 THR D O 1
ATOM 10729 N N . GLY D 1 291 ? 5.715 -11.026 65.720 1.00 12.53 291 GLY D N 1
ATOM 10730 C CA . GLY D 1 291 ? 6.837 -10.521 66.485 1.00 12.11 291 GLY D CA 1
ATOM 10731 C C . GLY D 1 291 ? 6.467 -9.685 67.680 1.00 11.39 291 GLY D C 1
ATOM 10732 O O . GLY D 1 291 ? 7.016 -9.908 68.760 1.00 12.57 291 GLY D O 1
ATOM 10733 N N . PRO D 1 292 ? 5.552 -8.707 67.495 1.00 10.98 292 PRO D N 1
ATOM 10734 C CA . PRO D 1 292 ? 5.059 -7.821 68.573 1.00 10.59 292 PRO D CA 1
ATOM 10735 C C . PRO D 1 292 ? 4.522 -8.542 69.805 1.00 10.22 292 PRO D C 1
ATOM 10736 O O . PRO D 1 292 ? 4.443 -7.941 70.879 1.00 11.47 292 PRO D O 1
ATOM 10740 N N . ILE D 1 293 ? 4.132 -9.802 69.660 1.00 9.52 293 ILE D N 1
ATOM 10741 C CA . ILE D 1 293 ? 3.650 -10.571 70.802 1.00 9.19 293 ILE D CA 1
ATOM 10742 C C . ILE D 1 293 ? 4.810 -10.817 71.800 1.00 9.00 293 ILE D C 1
ATOM 10743 O O . ILE D 1 293 ? 4.849 -10.189 72.848 1.00 8.98 293 ILE D O 1
ATOM 10748 N N . PRO D 1 294 ? 5.789 -11.680 71.463 1.00 8.49 294 PRO D N 1
ATOM 10749 C CA . PRO D 1 294 ? 6.865 -11.904 72.437 1.00 8.43 294 PRO D CA 1
ATOM 10750 C C . PRO D 1 294 ? 7.607 -10.639 72.896 1.00 8.29 294 PRO D C 1
ATOM 10751 O O . PRO D 1 294 ? 8.019 -10.553 74.059 1.00 7.30 294 PRO D O 1
ATOM 10755 N N . ALA D 1 295 ? 7.792 -9.688 71.974 1.00 8.12 295 ALA D N 1
ATOM 10756 C CA . ALA D 1 295 ? 8.501 -8.436 72.254 1.00 7.34 295 ALA D CA 1
ATOM 10757 C C . ALA D 1 295 ? 7.705 -7.474 73.149 1.00 8.08 295 ALA D C 1
ATOM 10758 O O . ALA D 1 295 ? 8.297 -6.660 73.834 1.00 7.39 295 ALA D O 1
ATOM 10760 N N . SER D 1 296 ? 6.373 -7.537 73.101 1.00 8.30 296 SER D N 1
ATOM 10761 C CA . SER D 1 296 ? 5.537 -6.697 73.964 1.00 9.08 296 SER D CA 1
ATOM 10762 C C . SER D 1 296 ? 5.360 -7.345 75.308 1.00 8.98 296 SER D C 1
ATOM 10763 O O . SER D 1 296 ? 5.231 -6.645 76.295 1.00 9.33 296 SER D O 1
ATOM 10766 N N . ARG D 1 297 ? 5.333 -8.682 75.341 1.00 9.25 297 ARG D N 1
ATOM 10767 C CA . ARG D 1 297 ? 5.234 -9.438 76.598 1.00 9.58 297 ARG D CA 1
ATOM 10768 C C . ARG D 1 297 ? 6.506 -9.298 77.446 1.00 9.15 297 ARG D C 1
ATOM 10769 O O . ARG D 1 297 ? 6.443 -9.046 78.654 1.00 9.22 297 ARG D O 1
ATOM 10777 N N . LYS D 1 298 ? 7.652 -9.489 76.800 1.00 10.35 298 LYS D N 1
ATOM 10778 C CA . LYS D 1 298 ? 8.959 -9.247 77.410 1.00 10.95 298 LYS D CA 1
ATOM 10779 C C . LYS D 1 298 ? 9.098 -7.809 77.912 1.00 10.77 298 LYS D C 1
ATOM 10780 O O . LYS D 1 298 ? 9.492 -7.583 79.057 1.00 11.33 298 LYS D O 1
ATOM 10786 N N . ALA D 1 299 ? 8.781 -6.852 77.043 1.00 11.46 299 ALA D N 1
ATOM 10787 C CA . ALA D 1 299 ? 8.762 -5.427 77.406 1.00 11.07 299 ALA D CA 1
ATOM 10788 C C . ALA D 1 299 ? 7.985 -5.260 78.714 1.00 10.14 299 ALA D C 1
ATOM 10789 O O . ALA D 1 299 ? 8.504 -4.700 79.693 1.00 9.83 299 ALA D O 1
ATOM 10791 N N . LEU D 1 300 ? 6.761 -5.793 78.723 1.00 9.96 300 LEU D N 1
ATOM 10792 C CA . LEU D 1 300 ? 5.850 -5.722 79.888 1.00 10.37 300 LEU D CA 1
ATOM 10793 C C . LEU D 1 300 ? 6.367 -6.447 81.132 1.00 11.66 300 LEU D C 1
ATOM 10794 O O . LEU D 1 300 ? 6.196 -5.957 82.268 1.00 10.88 300 LEU D O 1
ATOM 10799 N N . GLU D 1 301 ? 6.963 -7.626 80.929 1.00 13.25 301 GLU D N 1
ATOM 10800 C CA . GLU D 1 301 ? 7.604 -8.360 82.031 1.00 14.53 301 GLU D CA 1
ATOM 10801 C C . GLU D 1 301 ? 8.807 -7.554 82.529 1.00 15.19 301 GLU D C 1
ATOM 10802 O O . GLU D 1 301 ? 9.021 -7.441 83.734 1.00 14.75 301 GLU D O 1
ATOM 10808 N N . ARG D 1 302 ? 9.583 -7.000 81.591 1.00 15.67 302 ARG D N 1
ATOM 10809 C CA . ARG D 1 302 ? 10.710 -6.153 81.954 1.00 16.20 302 ARG D CA 1
ATOM 10810 C C . ARG D 1 302 ? 10.255 -4.873 82.650 1.00 16.14 302 ARG D C 1
ATOM 10811 O O . ARG D 1 302 ? 10.984 -4.339 83.489 1.00 17.59 302 ARG D O 1
ATOM 10819 N N . ALA D 1 303 ? 9.057 -4.389 82.318 1.00 15.40 303 ALA D N 1
ATOM 10820 C CA . ALA D 1 303 ? 8.499 -3.189 82.957 1.00 14.27 303 ALA D CA 1
ATOM 10821 C C . ALA D 1 303 ? 7.758 -3.483 84.272 1.00 13.91 303 ALA D C 1
ATOM 10822 O O . ALA D 1 303 ? 7.339 -2.560 84.972 1.00 13.34 303 ALA D O 1
ATOM 10824 N N . GLY D 1 304 ? 7.588 -4.756 84.619 1.00 13.27 304 GLY D N 1
ATOM 10825 C CA . GLY D 1 304 ? 6.841 -5.107 85.819 1.00 12.72 304 GLY D CA 1
ATOM 10826 C C . GLY D 1 304 ? 5.374 -4.724 85.712 1.00 12.58 304 GLY D C 1
ATOM 10827 O O . GLY D 1 304 ? 4.702 -4.506 86.728 1.00 12.50 304 GLY D O 1
ATOM 10828 N N . TRP D 1 305 ? 4.879 -4.662 84.477 1.00 12.17 305 TRP D N 1
ATOM 10829 C CA . TRP D 1 305 ? 3.495 -4.311 84.170 1.00 11.75 305 TRP D CA 1
ATOM 10830 C C . TRP D 1 305 ? 2.667 -5.544 83.775 1.00 12.23 305 TRP D C 1
ATOM 10831 O O . TRP D 1 305 ? 3.215 -6.572 83.355 1.00 12.86 305 TRP D O 1
ATOM 10842 N N . LYS D 1 306 ? 1.347 -5.424 83.902 1.00 12.52 306 LYS D N 1
ATOM 10843 C CA . LYS D 1 306 ? 0.414 -6.368 83.287 1.00 13.10 306 LYS D CA 1
ATOM 10844 C C . LYS D 1 306 ? -0.159 -5.726 82.022 1.00 13.44 306 LYS D C 1
ATOM 10845 O O . LYS D 1 306 ? -0.150 -4.500 81.891 1.00 12.98 306 LYS D O 1
ATOM 10851 N N . ILE D 1 307 ? -0.625 -6.546 81.077 1.00 13.88 307 ILE D N 1
ATOM 10852 C CA . ILE D 1 307 ? -1.297 -6.030 79.884 1.00 13.64 307 ILE D CA 1
ATOM 10853 C C . ILE D 1 307 ? -2.512 -5.178 80.290 1.00 13.25 307 ILE D C 1
ATOM 10854 O O . ILE D 1 307 ? -2.834 -4.177 79.644 1.00 13.50 307 ILE D O 1
ATOM 10859 N N . GLY D 1 308 ? -3.160 -5.557 81.383 1.00 12.85 308 GLY D N 1
ATOM 10860 C CA . GLY D 1 308 ? -4.232 -4.748 81.957 1.00 12.79 308 GLY D CA 1
ATOM 10861 C C . GLY D 1 308 ? -3.832 -3.356 82.430 1.00 12.84 308 GLY D C 1
ATOM 10862 O O . GLY D 1 308 ? -4.707 -2.531 82.676 1.00 13.11 308 GLY D O 1
ATOM 10863 N N . ASP D 1 309 ? -2.530 -3.090 82.567 1.00 12.85 309 ASP D N 1
ATOM 10864 C CA . ASP D 1 309 ? -2.041 -1.779 83.022 1.00 12.84 309 ASP D CA 1
ATOM 10865 C C . ASP D 1 309 ? -2.042 -0.724 81.922 1.00 12.09 309 ASP D C 1
ATOM 10866 O O . ASP D 1 309 ? -2.219 0.462 82.194 1.00 12.92 309 ASP D O 1
ATOM 10871 N N . LEU D 1 310 ? -1.859 -1.143 80.680 1.00 11.33 310 LEU D N 1
ATOM 10872 C CA . LEU D 1 310 ? -1.669 -0.186 79.582 1.00 11.14 310 LEU D CA 1
ATOM 10873 C C . LEU D 1 310 ? -2.916 0.681 79.379 1.00 10.94 310 LEU D C 1
ATOM 10874 O O . LEU D 1 310 ? -4.057 0.184 79.461 1.00 10.90 310 LEU D O 1
ATOM 10879 N N . ASP D 1 311 ? -2.678 1.978 79.147 1.00 10.28 311 ASP D N 1
ATOM 10880 C CA . ASP D 1 311 ? -3.736 2.965 78.863 1.00 9.27 311 ASP D CA 1
ATOM 10881 C C . ASP D 1 311 ? -3.815 3.270 77.373 1.00 7.62 311 ASP D C 1
ATOM 10882 O O . ASP D 1 311 ? -4.818 3.762 76.873 1.00 6.27 311 ASP D O 1
ATOM 10887 N N . LEU D 1 312 ? -2.732 2.980 76.679 1.00 6.50 312 LEU D N 1
ATOM 10888 C CA . LEU D 1 312 ? -2.628 3.272 75.273 1.00 6.83 312 LEU D CA 1
ATOM 10889 C C . LEU D 1 312 ? -1.537 2.365 74.710 1.00 7.08 312 LEU D C 1
ATOM 10890 O O . LEU D 1 312 ? -0.537 2.090 75.379 1.00 6.47 312 LEU D O 1
ATOM 10895 N N . VAL D 1 313 ? -1.768 1.874 73.497 1.00 7.03 313 VAL D N 1
ATOM 10896 C CA . VAL D 1 313 ? -0.800 1.074 72.775 1.00 7.64 313 VAL D CA 1
ATOM 10897 C C . VAL D 1 313 ? -0.739 1.565 71.341 1.00 8.85 313 VAL D C 1
ATOM 10898 O O . VAL D 1 313 ? -1.772 1.926 70.770 1.00 9.68 313 VAL D O 1
ATOM 10902 N N . GLU D 1 314 ? 0.468 1.605 70.777 1.00 9.51 314 GLU D N 1
ATOM 10903 C CA . GLU D 1 314 ? 0.647 1.779 69.338 1.00 10.77 314 GLU D CA 1
ATOM 10904 C C . GLU D 1 314 ? 1.215 0.483 68.754 1.00 11.68 314 GLU D C 1
ATOM 10905 O O . GLU D 1 314 ? 2.374 0.135 68.998 1.00 12.04 314 GLU D O 1
ATOM 10911 N N . ALA D 1 315 ? 0.385 -0.227 67.986 1.00 12.04 315 ALA D N 1
ATOM 10912 C CA . ALA D 1 315 ? 0.745 -1.528 67.424 1.00 11.91 315 ALA D CA 1
ATOM 10913 C C . ALA D 1 315 ? 0.849 -1.487 65.892 1.00 12.30 315 ALA D C 1
ATOM 10914 O O . ALA D 1 315 ? -0.143 -1.645 65.171 1.00 12.28 315 ALA D O 1
ATOM 10916 N N . ASN D 1 316 ? 2.056 -1.292 65.386 1.00 12.37 316 ASN D N 1
ATOM 10917 C CA . ASN D 1 316 ? 2.215 -1.076 63.957 1.00 13.21 316 ASN D CA 1
ATOM 10918 C C . ASN D 1 316 ? 1.441 -2.033 63.038 1.00 13.90 316 ASN D C 1
ATOM 10919 O O . ASN D 1 316 ? 1.691 -3.252 63.017 1.00 14.52 316 ASN D O 1
ATOM 10924 N N . GLU D 1 317 ? 0.536 -1.448 62.248 1.00 14.24 317 GLU D N 1
ATOM 10925 C CA . GLU D 1 317 ? -0.241 -2.171 61.250 1.00 14.25 317 GLU D CA 1
ATOM 10926 C C . GLU D 1 317 ? 0.576 -2.212 59.963 1.00 14.29 317 GLU D C 1
ATOM 10927 O O . GLU D 1 317 ? 0.442 -1.358 59.087 1.00 15.06 317 GLU D O 1
ATOM 10933 N N . ALA D 1 318 ? 1.457 -3.188 59.865 1.00 14.00 318 ALA D N 1
ATOM 10934 C CA . ALA D 1 318 ? 2.122 -3.439 58.623 1.00 13.15 318 ALA D CA 1
ATOM 10935 C C . ALA D 1 318 ? 1.047 -4.033 57.716 1.00 13.35 318 ALA D C 1
ATOM 10936 O O . ALA D 1 318 ? 0.864 -3.593 56.575 1.00 12.98 318 ALA D O 1
ATOM 10938 N N . PHE D 1 319 ? 0.334 -5.024 58.260 1.00 13.25 319 PHE D N 1
ATOM 10939 C CA . PHE D 1 319 ? -0.782 -5.696 57.595 1.00 13.34 319 PHE D CA 1
ATOM 10940 C C . PHE D 1 319 ? -1.939 -5.818 58.581 1.00 12.98 319 PHE D C 1
ATOM 10941 O O . PHE D 1 319 ? -1.760 -5.646 59.795 1.00 13.94 319 PHE D O 1
ATOM 10949 N N . ALA D 1 320 ? -3.130 -6.077 58.054 1.00 12.52 320 ALA D N 1
ATOM 10950 C CA . ALA D 1 320 ? -4.333 -6.211 58.877 1.00 11.83 320 ALA D CA 1
ATOM 10951 C C . ALA D 1 320 ? -4.331 -7.550 59.604 1.00 11.50 320 ALA D C 1
ATOM 10952 O O . ALA D 1 320 ? -4.759 -7.638 60.762 1.00 10.80 320 ALA D O 1
ATOM 10954 N N . ALA D 1 321 ? -3.841 -8.581 58.911 1.00 11.07 321 ALA D N 1
ATOM 10955 C CA . ALA D 1 321 ? -3.771 -9.940 59.449 1.00 10.87 321 ALA D CA 1
ATOM 10956 C C . ALA D 1 321 ? -2.813 -10.042 60.640 1.00 11.07 321 ALA D C 1
ATOM 10957 O O . ALA D 1 321 ? -3.137 -10.675 61.650 1.00 11.91 321 ALA D O 1
ATOM 10959 N N . GLN D 1 322 ? -1.637 -9.424 60.529 1.00 10.96 322 GLN D N 1
ATOM 10960 C CA . GLN D 1 322 ? -0.655 -9.481 61.616 1.00 10.51 322 GLN D CA 1
ATOM 10961 C C . GLN D 1 322 ? -1.118 -8.661 62.801 1.00 10.10 322 GLN D C 1
ATOM 10962 O O . GLN D 1 322 ? -0.888 -9.057 63.938 1.00 10.24 322 GLN D O 1
ATOM 10968 N N . ALA D 1 323 ? -1.793 -7.547 62.523 1.00 10.18 323 ALA D N 1
ATOM 10969 C CA . ALA D 1 323 ? -2.259 -6.630 63.565 1.00 10.89 323 ALA D CA 1
ATOM 10970 C C . ALA D 1 323 ? -3.447 -7.213 64.358 1.00 11.77 323 ALA D C 1
ATOM 10971 O O . ALA D 1 323 ? -3.450 -7.174 65.592 1.00 12.35 323 ALA D O 1
ATOM 10973 N N . CYS D 1 324 ? -4.444 -7.751 63.651 1.00 12.03 324 CYS D N 1
ATOM 10974 C CA . CYS D 1 324 ? -5.578 -8.445 64.284 1.00 12.25 324 CYS D CA 1
ATOM 10975 C C . CYS D 1 324 ? -5.115 -9.576 65.182 1.00 12.08 324 CYS D C 1
ATOM 10976 O O . CYS D 1 324 ? -5.610 -9.742 66.297 1.00 12.78 324 CYS D O 1
ATOM 10979 N N . ALA D 1 325 ? -4.168 -10.355 64.671 1.00 12.28 325 ALA D N 1
ATOM 10980 C CA . ALA D 1 325 ? -3.597 -11.497 65.389 1.00 12.16 325 ALA D CA 1
ATOM 10981 C C . ALA D 1 325 ? -2.881 -11.106 66.693 1.00 11.47 325 ALA D C 1
ATOM 10982 O O . ALA D 1 325 ? -2.963 -11.815 67.698 1.00 10.62 325 ALA D O 1
ATOM 10984 N N . VAL D 1 326 ? -2.161 -9.989 66.657 1.00 11.35 326 VAL D N 1
ATOM 10985 C CA . VAL D 1 326 ? -1.497 -9.480 67.852 1.00 11.45 326 VAL D CA 1
ATOM 10986 C C . VAL D 1 326 ? -2.564 -9.073 68.874 1.00 12.16 326 VAL D C 1
ATOM 10987 O O . VAL D 1 326 ? -2.518 -9.481 70.044 1.00 12.25 326 VAL D O 1
ATOM 10991 N N . ASN D 1 327 ? -3.537 -8.285 68.423 1.00 12.47 327 ASN D N 1
ATOM 10992 C CA . ASN D 1 327 ? -4.659 -7.918 69.279 1.00 12.76 327 ASN D CA 1
ATOM 10993 C C . ASN D 1 327 ? -5.295 -9.157 69.891 1.00 13.21 327 ASN D C 1
ATOM 10994 O O . ASN D 1 327 ? -5.503 -9.234 71.101 1.00 12.90 327 ASN D O 1
ATOM 10999 N N . LYS D 1 328 ? -5.579 -10.133 69.042 1.00 14.23 328 LYS D N 1
ATOM 11000 C CA . LYS D 1 328 ? -6.197 -11.379 69.479 1.00 15.53 328 LYS D CA 1
ATOM 11001 C C . LYS D 1 328 ? -5.436 -12.071 70.614 1.00 15.95 328 LYS D C 1
ATOM 11002 O O . LYS D 1 328 ? -6.045 -12.490 71.605 1.00 15.59 328 LYS D O 1
ATOM 11008 N N . ASP D 1 329 ? -4.115 -12.173 70.469 1.00 16.40 329 ASP D N 1
ATOM 11009 C CA . ASP D 1 329 ? -3.287 -12.950 71.403 1.00 16.72 329 ASP D CA 1
ATOM 11010 C C . ASP D 1 329 ? -2.968 -12.160 72.656 1.00 16.09 329 ASP D C 1
ATOM 11011 O O . ASP D 1 329 ? -3.092 -12.673 73.765 1.00 16.54 329 ASP D O 1
ATOM 11016 N N . LEU D 1 330 ? -2.542 -10.915 72.478 1.00 15.52 330 LEU D N 1
ATOM 11017 C CA . LEU D 1 330 ? -2.208 -10.075 73.621 1.00 15.58 330 LEU D CA 1
ATOM 11018 C C . LEU D 1 330 ? -3.468 -9.727 74.435 1.00 15.31 330 LEU D C 1
ATOM 11019 O O . LEU D 1 330 ? -3.408 -9.624 75.664 1.00 15.82 330 LEU D O 1
ATOM 11024 N N . GLY D 1 331 ? -4.601 -9.573 73.748 1.00 14.66 331 GLY D N 1
ATOM 11025 C CA . GLY D 1 331 ? -5.905 -9.477 74.406 1.00 13.77 331 GLY D CA 1
ATOM 11026 C C . GLY D 1 331 ? -6.128 -8.178 75.152 1.00 13.15 331 GLY D C 1
ATOM 11027 O O . GLY D 1 331 ? -6.878 -8.137 76.137 1.00 12.93 331 GLY D O 1
ATOM 11028 N N . TRP D 1 332 ? -5.462 -7.121 74.695 1.00 12.19 332 TRP D N 1
ATOM 11029 C CA . TRP D 1 332 ? -5.710 -5.794 75.232 1.00 11.39 332 TRP D CA 1
ATOM 11030 C C . TRP D 1 332 ? -6.940 -5.211 74.576 1.00 10.88 332 TRP D C 1
ATOM 11031 O O . TRP D 1 332 ? -7.389 -5.687 73.530 1.00 10.15 332 TRP D O 1
ATOM 11042 N N . ASP D 1 333 ? -7.470 -4.176 75.216 1.00 10.66 333 ASP D N 1
ATOM 11043 C CA . ASP D 1 333 ? -8.677 -3.500 74.774 1.00 10.88 333 ASP D CA 1
ATOM 11044 C C . ASP D 1 333 ? -8.406 -2.868 73.411 1.00 10.94 333 ASP D C 1
ATOM 11045 O O . ASP D 1 333 ? -7.523 -2.021 73.291 1.00 10.67 333 ASP D O 1
ATOM 11050 N N . PRO D 1 334 ? -9.145 -3.288 72.371 1.00 10.93 334 PRO D N 1
ATOM 11051 C CA . PRO D 1 334 ? -8.852 -2.733 71.052 1.00 11.01 334 PRO D CA 1
ATOM 11052 C C . PRO D 1 334 ? -9.223 -1.251 70.928 1.00 10.84 334 PRO D C 1
ATOM 11053 O O . PRO D 1 334 ? -8.789 -0.592 69.972 1.00 11.33 334 PRO D O 1
ATOM 11057 N N . SER D 1 335 ? -10.001 -0.734 71.882 1.00 10.01 335 SER D N 1
ATOM 11058 C CA . SER D 1 335 ? -10.340 0.690 71.911 1.00 9.76 335 SER D CA 1
ATOM 11059 C C . SER D 1 335 ? -9.140 1.605 72.235 1.00 9.20 335 SER D C 1
ATOM 11060 O O . SER D 1 335 ? -9.090 2.744 71.772 1.00 8.86 335 SER D O 1
ATOM 11063 N N . ILE D 1 336 ? -8.179 1.111 73.015 1.00 8.90 336 ILE D N 1
ATOM 11064 C CA . ILE D 1 336 ? -6.963 1.877 73.307 1.00 8.72 336 ILE D CA 1
ATOM 11065 C C . ILE D 1 336 ? -5.824 1.604 72.312 1.00 8.64 336 ILE D C 1
ATOM 11066 O O . ILE D 1 336 ? -4.695 2.031 72.542 1.00 9.32 336 ILE D O 1
ATOM 11071 N N . VAL D 1 337 ? -6.094 0.912 71.211 1.00 8.70 337 VAL D N 1
ATOM 11072 C CA . VAL D 1 337 ? -4.999 0.522 70.302 1.00 8.43 337 VAL D CA 1
ATOM 11073 C C . VAL D 1 337 ? -5.048 1.210 68.924 1.00 7.87 337 VAL D C 1
ATOM 11074 O O . VAL D 1 337 ? -6.015 1.067 68.157 1.00 7.24 337 VAL D O 1
ATOM 11078 N N . ASN D 1 338 ? -3.974 1.943 68.633 1.00 7.56 338 ASN D N 1
ATOM 11079 C CA . ASN D 1 338 ? -3.900 2.844 67.482 1.00 7.39 338 ASN D CA 1
ATOM 11080 C C . ASN D 1 338 ? -5.099 3.793 67.377 1.00 7.94 338 ASN D C 1
ATOM 11081 O O . ASN D 1 338 ? -5.747 3.890 66.318 1.00 8.36 338 ASN D O 1
ATOM 11086 N N . VAL D 1 339 ? -5.350 4.513 68.474 1.00 6.79 339 VAL D N 1
ATOM 11087 C CA . VAL D 1 339 ? -6.552 5.316 68.621 1.00 6.64 339 VAL D CA 1
ATOM 11088 C C . VAL D 1 339 ? -6.692 6.475 67.622 1.00 7.25 339 VAL D C 1
ATOM 11089 O O . VAL D 1 339 ? -7.791 7.026 67.480 1.00 7.93 339 VAL D O 1
ATOM 11093 N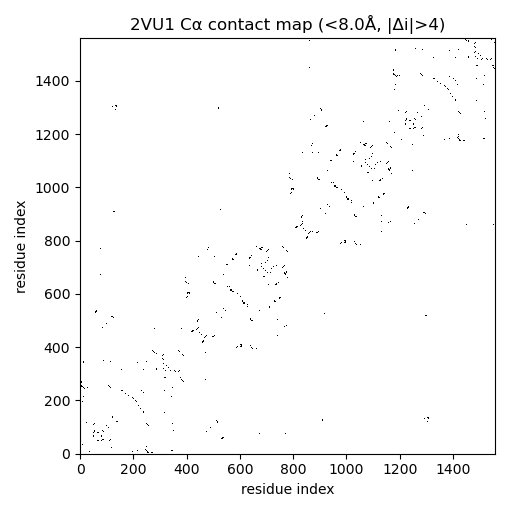 N . ASN D 1 340 ? -5.596 6.851 66.954 1.00 7.30 340 ASN D N 1
ATOM 11094 C CA . ASN D 1 340 ? -5.621 7.868 65.894 1.00 7.31 340 ASN D CA 1
ATOM 11095 C C . ASN D 1 340 ? -5.289 7.261 64.533 1.00 7.45 340 ASN D C 1
ATOM 11096 O O . ASN D 1 340 ? -4.868 7.964 63.623 1.00 7.41 340 ASN D O 1
ATOM 11101 N N . GLY D 1 341 ? -5.517 5.955 64.399 1.00 7.58 341 GLY D N 1
ATOM 11102 C CA . GLY D 1 341 ? -5.285 5.243 63.147 1.00 8.30 341 GLY D CA 1
ATOM 11103 C C . GLY D 1 341 ? -3.915 4.604 63.095 1.00 8.64 341 GLY D C 1
ATOM 11104 O O . GLY D 1 341 ? -3.074 4.815 63.977 1.00 9.22 341 GLY D O 1
ATOM 11105 N N . GLY D 1 342 ? -3.672 3.816 62.056 1.00 8.56 342 GLY D N 1
ATOM 11106 C CA . GLY D 1 342 ? -2.393 3.139 61.956 1.00 8.79 342 GLY D CA 1
ATOM 11107 C C . GLY D 1 342 ? -1.718 3.313 60.622 1.00 8.83 342 GLY D C 1
ATOM 11108 O O . GLY D 1 342 ? -2.102 4.165 59.806 1.00 8.54 342 GLY D O 1
ATOM 11109 N N . ALA D 1 343 ? -0.707 2.476 60.418 1.00 9.43 343 ALA D N 1
ATOM 11110 C CA . ALA D 1 343 ? 0.181 2.553 59.262 1.00 9.11 343 ALA D CA 1
ATOM 11111 C C . ALA D 1 343 ? -0.526 2.260 57.956 1.00 9.66 343 ALA D C 1
ATOM 11112 O O . ALA D 1 343 ? -0.136 2.812 56.934 1.00 10.86 343 ALA D O 1
ATOM 11114 N N . ILE D 1 344 ? -1.544 1.399 57.964 1.00 9.53 344 ILE D N 1
ATOM 11115 C CA . ILE D 1 344 ? -2.337 1.181 56.746 1.00 10.14 344 ILE D CA 1
ATOM 11116 C C . ILE D 1 344 ? -2.829 2.555 56.247 1.00 9.92 344 ILE D C 1
ATOM 11117 O O . ILE D 1 344 ? -2.752 2.873 55.060 1.00 9.97 344 ILE D O 1
ATOM 11122 N N . ALA D 1 345 ? -3.313 3.368 57.186 1.00 9.93 345 ALA D N 1
ATOM 11123 C CA . ALA D 1 345 ? -3.855 4.687 56.892 1.00 9.94 345 ALA D CA 1
ATOM 11124 C C . ALA D 1 345 ? -2.752 5.711 56.734 1.00 10.52 345 ALA D C 1
ATOM 11125 O O . ALA D 1 345 ? -2.761 6.510 55.795 1.00 10.91 345 ALA D O 1
ATOM 11127 N N . ILE D 1 346 ? -1.803 5.662 57.664 1.00 10.75 346 ILE D N 1
ATOM 11128 C CA . ILE D 1 346 ? -0.748 6.662 57.797 1.00 10.87 346 ILE D CA 1
ATOM 11129 C C . ILE D 1 346 ? 0.409 6.450 56.806 1.00 11.22 346 ILE D C 1
ATOM 11130 O O . ILE D 1 346 ? 0.928 7.414 56.254 1.00 11.27 346 ILE D O 1
ATOM 11135 N N . GLY D 1 347 ? 0.801 5.195 56.602 1.00 11.99 347 GLY D N 1
ATOM 11136 C CA . GLY D 1 347 ? 1.927 4.836 55.732 1.00 12.65 347 GLY D CA 1
ATOM 11137 C C . GLY D 1 347 ? 2.999 4.169 56.570 1.00 13.24 347 GLY D C 1
ATOM 11138 O O . GLY D 1 347 ? 3.000 4.297 57.800 1.00 14.97 347 GLY D O 1
ATOM 11139 N N . HIS D 1 348 ? 3.918 3.464 55.919 1.00 13.61 348 HIS D N 1
ATOM 11140 C CA . HIS D 1 348 ? 5.002 2.762 56.609 1.00 13.77 348 HIS D CA 1
ATOM 11141 C C . HIS D 1 348 ? 6.360 3.107 55.999 1.00 12.27 348 HIS D C 1
ATOM 11142 O O . HIS D 1 348 ? 6.902 2.343 55.191 1.00 12.26 348 HIS D O 1
ATOM 11149 N N . PRO D 1 349 ? 6.904 4.278 56.369 1.00 11.71 349 PRO D N 1
ATOM 11150 C CA . PRO D 1 349 ? 8.264 4.608 55.976 1.00 12.22 349 PRO D CA 1
ATOM 11151 C C . PRO D 1 349 ? 9.223 3.745 56.810 1.00 13.61 349 PRO D C 1
ATOM 11152 O O . PRO D 1 349 ? 9.508 4.055 57.974 1.00 13.99 349 PRO D O 1
ATOM 11156 N N . ILE D 1 350 ? 9.668 2.645 56.199 1.00 14.62 350 ILE D N 1
ATOM 11157 C CA . ILE D 1 350 ? 10.328 1.536 56.900 1.00 15.06 350 ILE D CA 1
ATOM 11158 C C . ILE D 1 350 ? 11.150 1.982 58.108 1.00 14.30 350 ILE D C 1
ATOM 11159 O O . ILE D 1 350 ? 10.734 1.775 59.248 1.00 14.94 350 ILE D O 1
ATOM 11164 N N . GLY D 1 351 ? 12.306 2.597 57.860 1.00 13.83 351 GLY D N 1
ATOM 11165 C CA . GLY D 1 351 ? 13.238 2.943 58.940 1.00 11.45 351 GLY D CA 1
ATOM 11166 C C . GLY D 1 351 ? 12.737 3.963 59.954 1.00 12.31 351 GLY D C 1
ATOM 11167 O O . GLY D 1 351 ? 13.185 3.967 61.131 1.00 11.05 351 GLY D O 1
ATOM 11168 N N . ALA D 1 352 ? 11.816 4.830 59.517 1.00 11.29 352 ALA D N 1
ATOM 11169 C CA . ALA D 1 352 ? 11.193 5.835 60.428 1.00 10.98 352 ALA D CA 1
ATOM 11170 C C . ALA D 1 352 ? 10.016 5.321 61.254 1.00 10.89 352 ALA D C 1
ATOM 11171 O O . ALA D 1 352 ? 9.678 5.915 62.291 1.00 12.07 352 ALA D O 1
ATOM 11173 N N . SER D 1 353 ? 9.412 4.224 60.810 1.00 11.32 353 SER D N 1
ATOM 11174 C CA . SER D 1 353 ? 8.127 3.759 61.323 1.00 12.58 353 SER D CA 1
ATOM 11175 C C . SER D 1 353 ? 8.040 3.600 62.842 1.00 11.87 353 SER D C 1
ATOM 11176 O O . SER D 1 353 ? 7.052 4.020 63.454 1.00 12.59 353 SER D O 1
ATOM 11179 N N . GLY D 1 354 ? 9.058 2.998 63.446 1.00 10.43 354 GLY D N 1
ATOM 11180 C CA . GLY D 1 354 ? 9.103 2.841 64.891 1.00 9.26 354 GLY D CA 1
ATOM 11181 C C . GLY D 1 354 ? 9.164 4.183 65.572 1.00 9.59 354 GLY D C 1
ATOM 11182 O O . GLY D 1 354 ? 8.573 4.367 66.634 1.00 10.12 354 GLY D O 1
ATOM 11183 N N . ALA D 1 355 ? 9.863 5.145 64.966 1.00 8.76 355 ALA D N 1
ATOM 11184 C CA . ALA D 1 355 ? 9.923 6.493 65.527 1.00 8.03 355 ALA D CA 1
ATOM 11185 C C . ALA D 1 355 ? 8.562 7.172 65.378 1.00 8.39 355 ALA D C 1
ATOM 11186 O O . ALA D 1 355 ? 8.050 7.756 66.344 1.00 8.90 355 ALA D O 1
ATOM 11188 N N . ARG D 1 356 ? 7.982 7.045 64.175 1.00 7.06 356 ARG D N 1
ATOM 11189 C CA . ARG D 1 356 ? 6.630 7.522 63.874 1.00 5.71 356 ARG D CA 1
ATOM 11190 C C . ARG D 1 356 ? 5.629 7.127 64.971 1.00 7.59 356 ARG D C 1
ATOM 11191 O O . ARG D 1 356 ? 5.006 8.004 65.625 1.00 3.97 356 ARG D O 1
ATOM 11199 N N . ILE D 1 357 ? 5.484 5.812 65.163 1.00 7.84 357 ILE D N 1
ATOM 11200 C CA . ILE D 1 357 ? 4.452 5.296 66.061 1.00 8.28 357 ILE D CA 1
ATOM 11201 C C . ILE D 1 357 ? 4.729 5.662 67.512 1.00 7.56 357 ILE D C 1
ATOM 11202 O O . ILE D 1 357 ? 3.797 5.728 68.328 1.00 7.13 357 ILE D O 1
ATOM 11207 N N . LEU D 1 358 ? 6.001 5.909 67.829 1.00 7.50 358 LEU D N 1
ATOM 11208 C CA . LEU D 1 358 ? 6.366 6.468 69.142 1.00 7.74 358 LEU D CA 1
ATOM 11209 C C . LEU D 1 358 ? 5.873 7.911 69.301 1.00 7.21 358 LEU D C 1
ATOM 11210 O O . LEU D 1 358 ? 5.311 8.255 70.323 1.00 7.69 358 LEU D O 1
ATOM 11215 N N . ASN D 1 359 ? 6.114 8.749 68.300 1.00 6.78 359 ASN D N 1
ATOM 11216 C CA . ASN D 1 359 ? 5.580 10.127 68.273 1.00 5.89 359 ASN D CA 1
ATOM 11217 C C . ASN D 1 359 ? 4.090 10.212 68.545 1.00 6.98 359 ASN D C 1
ATOM 11218 O O . ASN D 1 359 ? 3.636 10.983 69.397 1.00 5.55 359 ASN D O 1
ATOM 11223 N N . THR D 1 360 ? 3.333 9.410 67.796 1.00 7.57 360 THR D N 1
ATOM 11224 C CA . THR D 1 360 ? 1.882 9.297 67.952 1.00 7.05 360 THR D CA 1
ATOM 11225 C C . THR D 1 360 ? 1.540 8.831 69.370 1.00 6.99 360 THR D C 1
ATOM 11226 O O . THR D 1 360 ? 0.752 9.474 70.071 1.00 6.87 360 THR D O 1
ATOM 11230 N N . LEU D 1 361 ? 2.153 7.733 69.804 1.00 6.79 361 LEU D N 1
ATOM 11231 C CA . LEU D 1 361 ? 1.941 7.237 71.168 1.00 7.19 361 LEU D CA 1
ATOM 11232 C C . LEU D 1 361 ? 2.176 8.312 72.221 1.00 6.72 361 LEU D C 1
ATOM 11233 O O . LEU D 1 361 ? 1.374 8.455 73.125 1.00 5.01 361 LEU D O 1
ATOM 11238 N N . LEU D 1 362 ? 3.288 9.037 72.116 1.00 6.73 362 LEU D N 1
ATOM 11239 C CA . LEU D 1 362 ? 3.691 10.001 73.155 1.00 6.58 362 LEU D CA 1
ATOM 11240 C C . LEU D 1 362 ? 2.823 11.257 73.157 1.00 6.39 362 LEU D C 1
ATOM 11241 O O . LEU D 1 362 ? 2.477 11.784 74.216 1.00 5.06 362 LEU D O 1
ATOM 11246 N N . PHE D 1 363 ? 2.468 11.735 71.966 1.00 6.23 363 PHE D N 1
ATOM 11247 C CA . PHE D 1 363 ? 1.706 12.973 71.868 1.00 6.79 363 PHE D CA 1
ATOM 11248 C C . PHE D 1 363 ? 0.238 12.786 72.267 1.00 7.61 363 PHE D C 1
ATOM 11249 O O . PHE D 1 363 ? -0.382 13.722 72.802 1.00 6.26 363 PHE D O 1
ATOM 11257 N N . GLU D 1 364 ? -0.285 11.574 72.068 1.00 7.37 364 GLU D N 1
ATOM 11258 C CA . GLU D 1 364 ? -1.647 11.239 72.503 1.00 8.19 364 GLU D CA 1
ATOM 11259 C C . GLU D 1 364 ? -1.776 10.906 74.017 1.00 7.79 364 GLU D C 1
ATOM 11260 O O . GLU D 1 364 ? -2.821 11.155 74.593 1.00 6.93 364 GLU D O 1
ATOM 11266 N N . MET D 1 365 ? -0.733 10.342 74.631 1.00 7.91 365 MET D N 1
ATOM 11267 C CA . MET D 1 365 ? -0.674 10.116 76.079 1.00 8.37 365 MET D CA 1
ATOM 11268 C C . MET D 1 365 ? -0.732 11.440 76.827 1.00 9.53 365 MET D C 1
ATOM 11269 O O . MET D 1 365 ? -1.334 11.531 77.904 1.00 9.39 365 MET D O 1
ATOM 11274 N N . LYS D 1 366 ? -0.073 12.460 76.271 1.00 10.80 366 LYS D N 1
ATOM 11275 C CA . LYS D 1 366 ? -0.158 13.820 76.819 1.00 10.79 366 LYS D CA 1
ATOM 11276 C C . LYS D 1 366 ? -1.591 14.356 76.665 1.00 11.20 366 LYS D C 1
ATOM 11277 O O . LYS D 1 366 ? -2.240 14.767 77.649 1.00 11.47 366 LYS D O 1
ATOM 11283 N N . ARG D 1 367 ? -2.062 14.322 75.417 1.00 11.46 367 ARG D N 1
ATOM 11284 C CA . ARG D 1 367 ? -3.386 14.813 75.017 1.00 11.99 367 ARG D CA 1
ATOM 11285 C C . ARG D 1 367 ? -4.539 14.313 75.879 1.00 12.15 367 ARG D C 1
ATOM 11286 O O . ARG D 1 367 ? -5.460 15.073 76.188 1.00 12.19 367 ARG D O 1
ATOM 11294 N N . ARG D 1 368 ? -4.507 13.033 76.241 1.00 12.41 368 ARG D N 1
ATOM 11295 C CA . ARG D 1 368 ? -5.572 12.453 77.048 1.00 12.57 368 ARG D CA 1
ATOM 11296 C C . ARG D 1 368 ? -5.172 12.167 78.489 1.00 12.80 368 ARG D C 1
ATOM 11297 O O . ARG D 1 368 ? -6.031 11.856 79.318 1.00 12.65 368 ARG D O 1
ATOM 11305 N N . GLY D 1 369 ? -3.881 12.269 78.788 1.00 12.86 369 GLY D N 1
ATOM 11306 C CA . GLY D 1 369 ? -3.401 12.063 80.148 1.00 13.04 369 GLY D CA 1
ATOM 11307 C C . GLY D 1 369 ? -3.287 10.599 80.518 1.00 12.93 369 GLY D C 1
ATOM 11308 O O . GLY D 1 369 ? -3.539 10.224 81.660 1.00 12.72 369 GLY D O 1
ATOM 11309 N N . ALA D 1 370 ? -2.913 9.769 79.551 1.00 12.81 370 ALA D N 1
ATOM 11310 C CA . ALA D 1 370 ? -2.625 8.369 79.831 1.00 13.38 370 ALA D CA 1
ATOM 11311 C C . ALA D 1 370 ? -1.280 8.271 80.542 1.00 13.87 370 ALA D C 1
ATOM 11312 O O . ALA D 1 370 ? -0.365 9.033 80.246 1.00 14.29 370 ALA D O 1
ATOM 11314 N N . ARG D 1 371 ? -1.175 7.332 81.481 1.00 14.16 371 ARG D N 1
ATOM 11315 C CA . ARG D 1 371 ? 0.044 7.150 82.277 1.00 14.59 371 ARG D CA 1
ATOM 11316 C C . ARG D 1 371 ? 1.015 6.167 81.638 1.00 14.03 371 ARG D C 1
ATOM 11317 O O . ARG D 1 371 ? 2.225 6.369 81.687 1.00 14.69 371 ARG D O 1
ATOM 11325 N N . LYS D 1 372 ? 0.486 5.105 81.038 1.00 13.12 372 LYS D N 1
ATOM 11326 C CA . LYS D 1 372 ? 1.323 4.047 80.473 1.00 11.88 372 LYS D CA 1
ATOM 11327 C C . LYS D 1 372 ? 0.994 3.800 79.001 1.00 11.41 372 LYS D C 1
ATOM 11328 O O . LYS D 1 372 ? -0.167 3.807 78.592 1.00 12.05 372 LYS D O 1
ATOM 11334 N N . GLY D 1 373 ? 2.024 3.619 78.194 1.00 9.52 373 GLY D N 1
ATOM 11335 C CA . GLY D 1 373 ? 1.818 3.306 76.810 1.00 9.03 373 GLY D CA 1
ATOM 11336 C C . GLY D 1 373 ? 2.833 2.287 76.381 1.00 8.06 373 GLY D C 1
ATOM 11337 O O . GLY D 1 373 ? 3.947 2.264 76.893 1.00 7.35 373 GLY D O 1
ATOM 11338 N N . LEU D 1 374 ? 2.456 1.442 75.434 1.00 8.52 374 LEU D N 1
ATOM 11339 C CA . LEU D 1 374 ? 3.418 0.542 74.831 1.00 7.32 374 LEU D CA 1
ATOM 11340 C C . LEU D 1 374 ? 3.440 0.750 73.316 1.00 7.59 374 LEU D C 1
ATOM 11341 O O . LEU D 1 374 ? 2.403 0.909 72.679 1.00 6.22 374 LEU D O 1
ATOM 11346 N N . ALA D 1 375 ? 4.640 0.811 72.759 1.00 8.68 375 ALA D N 1
ATOM 11347 C CA . ALA D 1 375 ? 4.811 0.901 71.325 1.00 9.38 375 ALA D CA 1
ATOM 11348 C C . ALA D 1 375 ? 5.445 -0.417 70.818 1.00 9.93 375 ALA D C 1
ATOM 11349 O O . ALA D 1 375 ? 6.265 -1.018 71.514 1.00 10.10 375 ALA D O 1
ATOM 11351 N N . THR D 1 376 ? 5.021 -0.907 69.654 1.00 10.29 376 THR D N 1
ATOM 11352 C CA . THR D 1 376 ? 5.559 -2.182 69.142 1.00 10.50 376 THR D CA 1
ATOM 11353 C C . THR D 1 376 ? 5.395 -2.388 67.631 1.00 10.29 376 THR D C 1
ATOM 11354 O O . THR D 1 376 ? 4.413 -1.938 67.028 1.00 9.39 376 THR D O 1
ATOM 11358 N N . LEU D 1 377 ? 6.388 -3.064 67.043 1.00 10.00 377 LEU D N 1
ATOM 11359 C CA . LEU D 1 377 ? 6.447 -3.328 65.609 1.00 9.40 377 LEU D CA 1
ATOM 11360 C C . LEU D 1 377 ? 6.883 -4.765 65.325 1.00 10.09 377 LEU D C 1
ATOM 11361 O O . LEU D 1 377 ? 7.634 -5.368 66.091 1.00 9.65 377 LEU D O 1
ATOM 11366 N N . CYS D 1 378 ? 6.413 -5.303 64.206 1.00 9.90 378 CYS D N 1
ATOM 11367 C CA . CYS D 1 378 ? 6.960 -6.536 63.664 1.00 9.46 378 CYS D CA 1
ATOM 11368 C C . CYS D 1 378 ? 7.997 -6.130 62.644 1.00 9.63 378 CYS D C 1
ATOM 11369 O O . CYS D 1 378 ? 7.966 -5.007 62.134 1.00 9.54 378 CYS D O 1
ATOM 11372 N N . ILE D 1 379 ? 8.912 -7.047 62.354 1.00 9.11 379 ILE D N 1
ATOM 11373 C CA . ILE D 1 379 ? 10.114 -6.773 61.565 1.00 8.63 379 ILE D CA 1
ATOM 11374 C C . ILE D 1 379 ? 10.351 -7.900 60.553 1.00 8.66 379 ILE D C 1
ATOM 11375 O O . ILE D 1 379 ? 10.310 -9.088 60.901 1.00 8.64 379 ILE D O 1
ATOM 11380 N N . GLY D 1 380 ? 10.584 -7.528 59.290 1.00 8.92 380 GLY D N 1
ATOM 11381 C CA . GLY D 1 380 ? 10.999 -8.484 58.265 1.00 8.66 380 GLY D CA 1
ATOM 11382 C C . GLY D 1 380 ? 12.106 -9.393 58.768 1.00 8.99 380 GLY D C 1
ATOM 11383 O O . GLY D 1 380 ? 13.002 -8.959 59.509 1.00 8.57 380 GLY D O 1
ATOM 11384 N N . GLY D 1 381 ? 12.057 -10.649 58.352 1.00 8.48 381 GLY D N 1
ATOM 11385 C CA . GLY D 1 381 ? 12.999 -11.662 58.840 1.00 9.74 381 GLY D CA 1
ATOM 11386 C C . GLY D 1 381 ? 12.558 -12.300 60.161 1.00 10.16 381 GLY D C 1
ATOM 11387 O O . GLY D 1 381 ? 13.191 -13.254 60.642 1.00 10.76 381 GLY D O 1
ATOM 11388 N N . GLY D 1 382 ? 11.480 -11.776 60.750 1.00 9.41 382 GLY D N 1
ATOM 11389 C CA . GLY D 1 382 ? 10.910 -12.362 61.942 1.00 9.07 382 GLY D CA 1
ATOM 11390 C C . GLY D 1 382 ? 11.495 -11.830 63.225 1.00 8.90 382 GLY D C 1
ATOM 11391 O O . GLY D 1 382 ? 12.206 -12.555 63.935 1.00 9.51 382 GLY D O 1
ATOM 11392 N N . MET D 1 383 ? 11.192 -10.576 63.544 1.00 7.62 383 MET D N 1
ATOM 11393 C CA . MET D 1 383 ? 11.499 -10.064 64.879 1.00 8.17 383 MET D CA 1
ATOM 11394 C C . MET D 1 383 ? 10.370 -9.158 65.349 1.00 7.73 383 MET D C 1
ATOM 11395 O O . MET D 1 383 ? 9.438 -8.869 64.604 1.00 8.85 383 MET D O 1
ATOM 11400 N N . GLY D 1 384 ? 10.437 -8.760 66.607 1.00 7.51 384 GLY D N 1
ATOM 11401 C CA . GLY D 1 384 ? 9.503 -7.793 67.175 1.00 6.64 384 GLY D CA 1
ATOM 11402 C C . GLY D 1 384 ? 10.320 -6.903 68.075 1.00 7.37 384 GLY D C 1
ATOM 11403 O O . GLY D 1 384 ? 11.218 -7.392 68.747 1.00 5.98 384 GLY D O 1
ATOM 11404 N N . VAL D 1 385 ? 10.040 -5.600 68.047 1.00 7.49 385 VAL D N 1
ATOM 11405 C CA . VAL D 1 385 ? 10.592 -4.648 69.026 1.00 8.93 385 VAL D CA 1
ATOM 11406 C C . VAL D 1 385 ? 9.417 -4.043 69.840 1.00 9.33 385 VAL D C 1
ATOM 11407 O O . VAL D 1 385 ? 8.287 -3.919 69.339 1.00 9.45 385 VAL D O 1
ATOM 11411 N N . ALA D 1 386 ? 9.661 -3.732 71.109 1.00 9.73 386 ALA D N 1
ATOM 11412 C CA . ALA D 1 386 ? 8.637 -3.071 71.920 1.00 10.13 386 ALA D CA 1
ATOM 11413 C C . ALA D 1 386 ? 9.271 -2.200 72.967 1.00 10.32 386 ALA D C 1
ATOM 11414 O O . ALA D 1 386 ? 10.379 -2.479 73.405 1.00 10.26 386 ALA D O 1
ATOM 11416 N N . MET D 1 387 ? 8.554 -1.146 73.363 1.00 9.78 387 MET D N 1
ATOM 11417 C CA . MET D 1 387 ? 9.014 -0.229 74.411 1.00 10.03 387 MET D CA 1
ATOM 11418 C C . MET D 1 387 ? 7.849 0.300 75.268 1.00 9.58 387 MET D C 1
ATOM 11419 O O . MET D 1 387 ? 6.745 0.581 74.776 1.00 8.12 387 MET D O 1
ATOM 11424 N N . CYS D 1 388 ? 8.125 0.419 76.560 1.00 9.47 388 CYS D N 1
ATOM 11425 C CA . CYS D 1 388 ? 7.140 0.822 77.542 1.00 10.71 388 CYS D CA 1
ATOM 11426 C C . CYS D 1 388 ? 7.407 2.219 78.071 1.00 11.79 388 CYS D C 1
ATOM 11427 O O . CYS D 1 388 ? 8.425 2.452 78.742 1.00 12.07 388 CYS D O 1
ATOM 11430 N N . ILE D 1 389 ? 6.446 3.115 77.822 1.00 12.22 389 ILE D N 1
ATOM 11431 C CA . ILE D 1 389 ? 6.571 4.540 78.112 1.00 12.55 389 ILE D CA 1
ATOM 11432 C C . ILE D 1 389 ? 5.595 5.043 79.168 1.00 13.36 389 ILE D C 1
ATOM 11433 O O . ILE D 1 389 ? 4.387 5.108 78.919 1.00 13.74 389 ILE D O 1
ATOM 11438 N N . GLU D 1 390 ? 6.130 5.422 80.327 1.00 14.49 390 GLU D N 1
ATOM 11439 C CA . GLU D 1 390 ? 5.327 5.987 81.411 1.00 14.93 390 GLU D CA 1
ATOM 11440 C C . GLU D 1 390 ? 5.428 7.511 81.386 1.00 15.60 390 GLU D C 1
ATOM 11441 O O . GLU D 1 390 ? 6.528 8.049 81.274 1.00 15.86 390 GLU D O 1
ATOM 11447 N N . SER D 1 391 ? 4.290 8.199 81.476 1.00 16.68 391 SER D N 1
ATOM 11448 C CA . SER D 1 391 ? 4.275 9.672 81.478 1.00 17.70 391 SER D CA 1
ATOM 11449 C C . SER D 1 391 ? 4.732 10.210 82.832 1.00 19.06 391 SER D C 1
ATOM 11450 O O . SER D 1 391 ? 4.494 9.586 83.865 1.00 18.29 391 SER D O 1
ATOM 11453 N N . LEU D 1 392 ? 5.376 11.374 82.814 1.00 20.37 392 LEU D N 1
ATOM 11454 C CA . LEU D 1 392 ? 5.838 12.019 84.042 1.00 21.50 392 LEU D CA 1
ATOM 11455 C C . LEU D 1 392 ? 4.754 12.906 84.644 1.00 21.82 392 LEU D C 1
ATOM 11456 O O . LEU D 1 392 ? 4.814 13.230 85.829 1.00 21.76 392 LEU D O 1
#

Organism: Shinella zoogloeoides (NCBI:txid352475)

Nearest PDB structures (foldseek):
  1m3k-assembly1_A  TM=1.001E+00  e=1.422E-87  Zoogloea ramigera
  1m4s-assembly1_A  TM=1.001E+00  e=6.958E-87  Zoogloea ramigera
  1m1t-assembly1_B  TM=1.002E+00  e=5.938E-85  Zoogloea ramigera
  2wkt-assembly1_C  TM=1.000E+00  e=4.056E-85  Zoogloea ramigera
  2wl5-assembly1_A  TM=1.001E+00  e=2.906E-84  Zoogloea ramigera

InterPro domains:
  IPR002155 Thiolase [PIRSF000429] (6-391)
  IPR002155 Thiolase [TIGR01930] (7-390)
  IPR002155 Thiolase [cd00751] (7-390)
  IPR016039 Thiolase-like [G3DSA:3.40.47.10] (7-275)
  IPR016039 Thiolase-like [G3DSA:3.40.47.10] (127-389)
  IPR016039 Thiolase-like [SSF53901] (8-268)
  IPR016039 Thiolase-like [SSF53901] (270-390)
  IPR020610 Thiolase, active site [PS00099] (373-386)
  IPR020613 Thiolase, conserved site [PS00737] (338-354)
  IPR020615 Thiolase, acyl-enzyme intermediate active site [PS00098] (85-103)
  IPR020616 Thiolase, N-terminal [PF00108] (6-261)
  IPR020617 Thiolase, C-terminal [PF02803] (270-390)

B-factor: mean 12.62, std 8.01, range [2.0, 98.56]

Secondary structure (DSSP, 8-state):
---EEEEEEEEPPPEETTSTTTT--HHHHHHHHHHHHHHHHT--GGG--EEEEE-S--TTS-S-HHHHHHHHTT--TTSEEEEEE---HHHHHHHHHHHHHHTTS-S-EEEEEEEESTTPPEEE--TT---SS-EEEEEHIIIIIIB-TTT--BHHHHHHHHHHHHT--HHHHHHHHHHHHHHHHHHHHHTTTTTTBPPEEE--TT--EEE-S-SSPPTT--HHHHHTPPPSS-TT----SSSB---EEEEEEEEEEEHHHHHHHT---SEEEEEEEEEE--GGGGGGTHHHHHHHHHHHHT--GGG-SEEEE--SBHHHHHHHHHHH---GGGBSTT--HHHH---GGGHHHHHHHHHHHHHHHHT-SEEEEEEEETTTEEEEEEEE--/----EEEEEEEEPPPEETTSTTTT--HHHHHHHHHHHHHHHHT--GGG--EEEEE-S--TTS-S-HHHHHHHHTT--TTSEEEEEE---HHHHHHHHHHHHHHTTS-S-EEEEEEEESTTPPEEE--TT---SS-EEEEEHIIIIIIB-TTT--BHHHHHHHHHHHHT--HHHHHHHHHHHHHHHHHHHHHTTTTTTBPPEEE--SS--EEE-S-SSPPTT--HHHHHTSPPSS-TT----TTTB---EEEEEEEEEEEHHHHHHHT---SEEEEEEEEEE--GGGGGGTHHHHHHHHHHHHT--GGG-SEEEE--SBHHHHHHHHHHH---GGGBSTT--HHHH---TTTHHHHHHHHHHHHHHHHT-SEEEEEEEETTTEEEEEEEE--/---EEEEEEEEPPPEETTSTTTT--HHHHHHHHHHHHHHHHT--GGG--EEEEE-S--TTS-S-HHHHHHHHTT--TTSEEEEEE---HHHHHHHHHHHHHHTTS-S-EEEEEEEESTTPPEEE--SS--SSS-EEEEEHIIIIIIB-TTT--BHHHHHHHHHHHHT--HHHHHHHHHHHHHHHHHHHHTTTTTTTBPPEEE--SS--EEE-S-TT--TT--HHHHTTPPPSS-TT----TTTB--BEEEEEEEEEEEHHHHHHTT---SEEEEEEEEEE--GGGGGGTHHHHHHHHHHHHT--GGG-SEEEE--SBHHHHHHHHHHH---GGGBSBTB-HHHH-B-HHHHHHHHHHHHHHHHHHHT--EEEEEEEETTTEEEEEEEE--/--EEEEEEEEPPPEETTSTTTT--HHHHHHHHHHHHHHHHT--GGG--EEEEE-S--TTS-S-HHHHHHHHTT--TTSEEEEEE---HHHHHHHHHHHHHHTTS-SEEEEEEEEETTTPPEEE--SS---SS-EEEEEHHIIIIIB-TTT--BHHHHHHHHHHHTT--HHHHHHHHHHHHHHHHHHHHTT-STTTB--EEE--SS--EEE-S--SPPTT--HHHHHTPPPSS-TT----STTB---EEEEEEEEEEEHHHHHHTT---SEEEEEEEEEE--GGGGGGTHHHHHHHHHHHTT--GGG-SEEEE--SBHHHHHHHHHHH---GGGBSTT--HHHH---GGGHHHHHHHHHHHHHHHHT-SEEEEEEEETTTEEEEEEEE--

CATH classification: 3.40.47.10 (+1 more: 3.40.47.10)